Protein 5GVQ (pdb70)

Sequence (105 aa):
GSSGSSGPISERNQDATVYVGGLDEKVSEPLLWELFLQAGPVVNTHMPKDRVTGQHQGYGFVEFLSEEDADYAIKIMDMIKLYGKPIRVNKASAHNKNLSGPSSGGSSGSSGPISERNQDATVYVGGLDEKVSEPLLWELFLQAGPVVNTHMPKDRVTGQHQGYGFVEFLSEEDADYAIKIMDMIKLYGKPIRVNKASAHNKNLSGPSSGGSSGSSGPISERNQDATVYVGGLDEKVSEPLLWELFLQAGPVVNTHMPKDRVTGQHQGYGFVEFLSEEDADYAIKIMDMIKLYGKPIRVNKASAHNKNLSGPSSGGSSGSSGPISERNQDATVYVGGLDEKVSEPLLWELFLQAGPVVNTHMPKDRVTGQHQGYGFVEFLSEEDADYAIKIMDMIKLYGKPIRVNKASAHNKNLSGPSSGGSSGSSGPISERNQDATVYVGGLDEKVSEPLLWELFLQAGPVVNTHMPKDRVTGQHQGYGFVEFLSEEDADYAIKIMDMIKLYGKPIRVNKASAHNKNLSGPSSGGSSGSSGPISERNQDATVYVGGLDEKVSEPLLWELFLQAGPVVNTHMPKDRVTGQHQGYGFVEFLSEEDADYAIKIMDMIKLYGKPIRVNKASAHNKNLSGPSSGGSSGSSGPISERNQDATVYVGGLDEKVSEPLLWELFLQAGPVVNTHMPKDRVTGQHQGYGFVEFLSEEDADYAIKIMDMIKLYGKPIRVNKASAHNKNLSGPSSGGSSGSSGPISERNQDATVYVGGLDEKVSEPLLWELFLQAGPVVNTHMPKDRVTGQHQGYGFVEFLSEEDADYAIKIMDMIKLYGKPIRVNKASAHNKNLSGPSSGGSSGSSGPISERNQDATVYVGGLDEKVSEPLLWELFLQAGPVVNTHMPKDRVTGQHQGYGFVEFLSEEDADYAIKIMDMIKLYGKPIRVNKASAHNKNLSGPSSGGSSGSSGPISERNQDATVYVGGLDEKVSEPLLWELFLQAGPVVNTHMPKDRVTGQHQGYGFVEFLSEEDADYAIKIMDMIKLYGKPIRVNKASAHNKNLSGPSSGGSSGSSGPISERNQDATVYVGGLDEKVSEPLLWELFLQAGPVVNTHMPKDRVTGQHQGYGFVEFLSEEDADYAIKIMDMIKLYGKPIRVNKASAHNKNLSGPSSGGSSGSSGPISERNQDATVYVGGLDEKVSEPLLWELFLQAGPVVNTHMPKDRVTGQHQGYGFVEFLSEEDADYAIKIMDMIKLYGKPIRVNKASAHNKNLSGPSSGGSSGSSGPISERNQDATVYVGGLDEKVSEPLLWELFLQAGPVVNTHMPKDRVTGQHQGYGFVEFLSEEDADYAIKIMDMIKLYGKPIRVNKASAHNKNLSGPSSGGSSGSSGPISERNQDATVYVGGLDEKVSEPLLWELFLQAGPVVNTHMPKDRVTGQHQGYGFVEFLSEEDADYAIKIMDMIKLYGKPIRVNKASAHNKNLSGPSSGGSSGSSGPISERNQDATVYVGGLDEKVSEPLLWELFLQAGPVVNTHMPKDRVTGQHQGYGFVEFLSEEDADYAIKIMDMIKLYGKPIRVNKASAHNKNLSGPSSGGSSGSSGPISERNQDATVYVGGLDEKVSEPLLWELFLQAGPVVNTHMPKDRVTGQHQGYGFVEFLSEEDADYAIKIMDMIKLYGKPIRVNKASAHNKNLSGPSSGGSSGSSGPISERNQDATVYVGGLDEKVSEPLLWELFLQAGPVVNTHMPKDRVTGQHQGYGFVEFLSEEDADYAIKIMDMIKLYGKPIRVNKASAHNKNLSGPSSGGSSGSSGPISERNQDATVYVGGLDEKVSEPLLWELFLQAGPVVNTHMPKDRVTGQHQGYGFVEFLSEEDADYAIKIMDMIKLYGKPIRVNKASAHNKNLSGPSSGGSSGSSGPISERNQDATVYVGGLDEKVSEPLLWELFLQAGPVVNTHMPKDRVTGQHQGYGFVEFLSEEDADYAIKIMDMIKLYGKPIRVNKASAHNKNLSGPSSGGSSGSSGPISERNQDATVYVGGLDEKVSEPLLWELFLQAGPVVNTHMPKDRVTGQHQGYGFVEFLSEEDADYAIKIMDMIKLYGKPIRVNKASAHNKNLSGPSSG

InterPro domains:
  IPR000504 RNA recognition motif domain [PF00076] (15-85)
  IPR000504 RNA recognition motif domain [PF00076] (102-172)
  IPR000504 RNA recognition motif domain [PS50102] (13-91)
  IPR000504 RNA recognition motif domain [PS50102] (100-179)
  IPR000504 RNA recognition motif domain [SM00360] (14-87)
  IPR000504 RNA recognition motif domain [SM00360] (101-175)
  IPR012677 Nucleotide-binding alpha-beta plait domain superfamily [G3DSA:3.30.70.330] (5-94)
  IPR012677 Nucleotide-binding alpha-beta plait domain superfamily [G3DSA:3.30.70.330] (95-188)
  IPR034158 SF3B4, RNA recognition motif 1 [cd12334] (15-88)
  IPR034159 SF3B4, RNA recognition motif 2 [cd12335] (99-181)
  IPR035979 RNA-binding domain superfamily [SSF54928] (12-183)
  IPR052084 Spliceosome-associated SF3B4 subunit [PTHR48030] (1-408)

Organism: Homo sapiens (NCBI:txid9606)

Solvent-accessible surface area: 7366 Å² total; per-residue (Å²): 113,104,75,72,100,96,62,141,140,104,139,126,74,117,53,10,18,0,66,0,7,36,11,10,161,123,7,49,44,88,47,0,96,128,50,0,91,128,14,11,57,15,61,52,18,104,4,28,105,53,237,132,90,45,120,34,96,26,71,0,49,0,7,4,91,46,87,143,33,0,76,105,0,30,169,58,11,42,152,79,133,24,103,57,94,80,4,91,0,22,32,17,64,44,167,110,150,139,148,102,63,125,131,92,140

Nearest PDB structures (foldseek):
  5gvq-assembly1_A  TM=8.540E-01  e=3.741E-20  Homo sapiens
  7vpx-assembly1_O  TM=9.202E-01  e=1.523E-08  Homo sapiens
  4pkd-assembly1_B  TM=9.202E-01  e=1.523E-08  Sus scrofa
  2rra-assembly1_A  TM=7.894E-01  e=1.459E-09  Homo sapiens
  7qtt-assembly1_V  TM=9.252E-01  e=4.159E-08  Homo sapiens

Radius of gyration: 14.81 Å; Cα contacts (8 Å, |Δi|>4): 178; chains: 1; bounding box: 34×36×44 Å

Secondary structure (DSSP, 8-state):
-GGGSS---S---TTTEEEEES--TT--HHHHHHHHTTTS-EEEEE--B-TTT--B-SEEEEEESSHHHHHHHHHHHTT-EETTEE-EEEETT-SS------S--

CATH classification: 3.30.70.330

Structure (mmCIF, N/CA/C/O backbone):
data_5GVQ
#
_entry.id   5GVQ
#
loop_
_atom_site.group_PDB
_atom_site.id
_atom_site.type_symbol
_atom_site.label_atom_id
_atom_site.label_alt_id
_atom_site.label_comp_id
_atom_site.label_asym_id
_atom_site.label_entity_id
_atom_site.label_seq_id
_atom_site.pdbx_PDB_ins_code
_atom_site.Cartn_x
_atom_site.Cartn_y
_atom_site.Cartn_z
_atom_site.occupancy
_atom_site.B_iso_or_equiv
_atom_site.auth_seq_id
_atom_site.auth_comp_id
_atom_site.auth_asym_id
_atom_site.auth_atom_id
_atom_site.pdbx_PDB_model_num
ATOM 1 N N . GLY A 1 1 ? 0.719 23.486 8.207 1.00 0.00 1 GLY A N 1
ATOM 2 C CA . GLY A 1 1 ? 0.312 22.072 8.046 1.00 0.00 1 GLY A CA 1
ATOM 3 C C . GLY A 1 1 ? 1.176 21.145 8.887 1.00 0.00 1 GLY A C 1
ATOM 4 O O . GLY A 1 1 ? 2.366 21.406 9.079 1.00 0.00 1 GLY A O 1
ATOM 10 N N . SER A 1 2 ? 0.600 20.042 9.377 1.00 0.00 2 SER A N 1
ATOM 11 C CA . SER A 1 2 ? 1.224 19.124 10.356 1.00 0.00 2 SER A CA 1
ATOM 12 C C . SER A 1 2 ? 2.535 18.4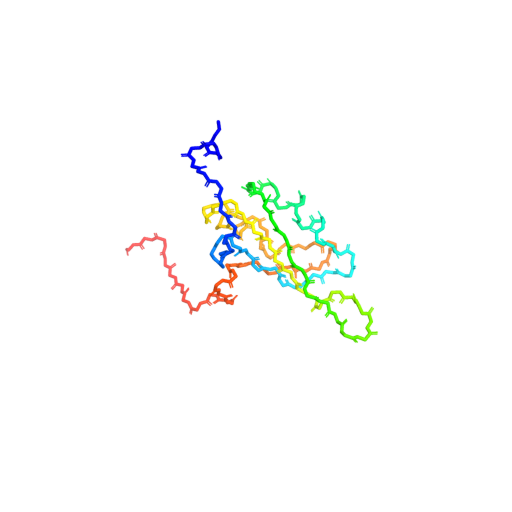74 9.888 1.00 0.00 2 SER A C 1
ATOM 13 O O . SER A 1 2 ? 3.373 18.109 10.715 1.00 0.00 2 SER A O 1
ATOM 21 N N . SER A 1 3 ? 2.763 18.377 8.574 1.00 0.00 3 SER A N 1
ATOM 22 C CA . SER A 1 3 ? 4.016 17.882 7.978 1.00 0.00 3 SER A CA 1
ATOM 23 C C . SER A 1 3 ? 5.248 18.724 8.356 1.00 0.00 3 SER A C 1
ATOM 24 O O . SER A 1 3 ? 6.370 18.215 8.338 1.00 0.00 3 SER A O 1
ATOM 32 N N . GLY A 1 4 ? 5.055 19.999 8.723 1.00 0.00 4 GLY A N 1
ATOM 33 C CA . GLY A 1 4 ? 6.109 20.913 9.183 1.00 0.00 4 GLY A CA 1
ATOM 34 C C . GLY A 1 4 ? 6.430 20.838 10.685 1.00 0.00 4 GLY A C 1
ATOM 35 O O . GLY A 1 4 ? 7.390 21.472 11.131 1.00 0.00 4 GLY A O 1
ATOM 39 N N . SER A 1 5 ? 5.659 20.082 11.478 1.00 0.00 5 SER A N 1
ATOM 40 C CA . SER A 1 5 ? 5.779 20.036 12.950 1.00 0.00 5 SER A CA 1
ATOM 41 C C . SER A 1 5 ? 6.941 19.173 13.474 1.00 0.00 5 SER A C 1
ATOM 42 O O . SER A 1 5 ? 7.236 19.205 14.671 1.00 0.00 5 SER A O 1
ATOM 50 N N . SER A 1 6 ? 7.613 18.410 12.604 1.00 0.00 6 SER A N 1
ATOM 51 C CA . SER A 1 6 ? 8.808 17.609 12.921 1.00 0.00 6 SER A CA 1
ATOM 52 C C . SER A 1 6 ? 9.753 17.503 11.712 1.00 0.00 6 SER A C 1
ATOM 53 O O . SER A 1 6 ? 9.325 17.652 10.563 1.00 0.00 6 SER A O 1
ATOM 61 N N . GLY A 1 7 ? 11.044 17.262 11.960 1.00 0.00 7 GLY A N 1
ATOM 62 C CA . GLY A 1 7 ? 12.075 17.145 10.919 1.00 0.00 7 GLY A CA 1
ATOM 63 C C . GLY A 1 7 ? 12.021 15.822 10.126 1.00 0.00 7 GLY A C 1
ATOM 64 O O . GLY A 1 7 ? 11.531 14.812 10.646 1.00 0.00 7 GLY A O 1
ATOM 68 N N . PRO A 1 8 ? 12.531 15.796 8.878 1.00 0.00 8 PRO A N 1
ATOM 69 C CA . PRO A 1 8 ? 12.601 14.588 8.050 1.00 0.00 8 PRO A CA 1
ATOM 70 C C . PRO A 1 8 ? 13.676 13.598 8.536 1.00 0.00 8 PRO A C 1
ATOM 71 O O . PRO A 1 8 ? 14.613 13.968 9.252 1.00 0.00 8 PRO A O 1
ATOM 82 N N . ILE A 1 9 ? 13.564 12.334 8.111 1.00 0.00 9 ILE A N 1
ATOM 83 C CA . ILE A 1 9 ? 14.542 11.264 8.381 1.00 0.00 9 ILE A CA 1
ATOM 84 C C . ILE A 1 9 ? 14.644 10.286 7.197 1.00 0.00 9 ILE A C 1
ATOM 85 O O . ILE A 1 9 ? 13.660 10.030 6.497 1.00 0.00 9 ILE A O 1
ATOM 101 N N . SER A 1 10 ? 15.832 9.718 6.977 1.00 0.00 10 SER A N 1
ATOM 102 C CA . SER A 1 10 ? 16.090 8.739 5.906 1.00 0.00 10 SER A CA 1
ATOM 103 C C . SER A 1 10 ? 15.470 7.360 6.179 1.00 0.00 10 SER A C 1
ATOM 104 O O . SER A 1 10 ? 15.188 6.614 5.241 1.00 0.00 10 SER A O 1
ATOM 112 N N . GLU A 1 11 ? 15.211 7.021 7.445 1.00 0.00 11 GLU A N 1
ATOM 113 C CA . GLU A 1 11 ? 14.769 5.691 7.889 1.00 0.00 11 GLU A CA 1
ATOM 114 C C . GLU A 1 11 ? 13.387 5.285 7.329 1.00 0.00 11 GLU A C 1
ATOM 115 O O . GLU A 1 11 ? 12.429 6.062 7.377 1.00 0.00 11 GLU A O 1
ATOM 127 N N . ARG A 1 12 ? 13.287 4.050 6.814 1.00 0.00 12 ARG A N 1
ATOM 128 C CA . ARG A 1 12 ? 12.046 3.429 6.308 1.00 0.00 12 ARG A CA 1
ATOM 129 C C . ARG A 1 12 ? 11.296 2.696 7.430 1.00 0.00 12 ARG A C 1
ATOM 130 O O . ARG A 1 12 ? 11.935 2.192 8.358 1.00 0.00 12 ARG A O 1
ATOM 151 N N . ASN A 1 13 ? 9.965 2.597 7.355 1.00 0.00 13 ASN A N 1
ATOM 152 C CA . ASN A 1 13 ? 9.142 2.001 8.421 1.00 0.00 13 ASN A CA 1
ATOM 153 C C . ASN A 1 13 ? 7.982 1.123 7.896 1.00 0.00 13 ASN A C 1
ATOM 154 O O . ASN A 1 13 ? 7.190 1.555 7.060 1.00 0.00 13 ASN A O 1
ATOM 165 N N . GLN A 1 14 ? 7.840 -0.097 8.433 1.00 0.00 14 GLN A N 1
ATOM 166 C CA . GLN A 1 14 ? 6.849 -1.095 7.986 1.00 0.00 14 GLN A CA 1
ATOM 167 C C . GLN A 1 14 ? 5.420 -0.899 8.533 1.00 0.00 14 GLN A C 1
ATOM 168 O O . GLN A 1 14 ? 4.499 -1.544 8.040 1.00 0.00 14 GLN A O 1
ATOM 182 N N . ASP A 1 15 ? 5.198 -0.016 9.511 1.00 0.00 15 ASP A N 1
ATOM 183 C CA . ASP A 1 15 ? 3.848 0.355 9.968 1.00 0.00 15 ASP A CA 1
ATOM 184 C C . ASP A 1 15 ? 3.312 1.585 9.215 1.00 0.00 15 ASP A C 1
ATOM 185 O O . ASP A 1 15 ? 2.121 1.657 8.911 1.00 0.00 15 ASP A O 1
ATOM 194 N N . ALA A 1 16 ? 4.193 2.524 8.853 1.00 0.00 16 ALA A N 1
ATOM 195 C CA . ALA A 1 16 ? 3.892 3.636 7.949 1.00 0.00 16 ALA A CA 1
ATOM 196 C C . ALA A 1 16 ? 3.868 3.211 6.462 1.00 0.00 16 ALA A C 1
ATOM 197 O O . ALA A 1 16 ? 3.362 3.950 5.617 1.00 0.00 16 ALA A O 1
ATOM 204 N N . THR A 1 17 ? 4.380 2.021 6.132 1.00 0.00 17 THR A N 1
ATOM 205 C CA . THR A 1 17 ? 4.225 1.387 4.813 1.00 0.00 17 THR A CA 1
ATOM 206 C C . THR A 1 17 ? 3.032 0.432 4.829 1.00 0.00 17 THR A C 1
ATOM 207 O O . THR A 1 17 ? 2.861 -0.352 5.763 1.00 0.00 17 THR A O 1
ATOM 218 N N . VAL A 1 18 ? 2.211 0.469 3.781 1.00 0.00 18 VAL A N 1
ATOM 219 C CA . VAL A 1 18 ? 1.138 -0.502 3.522 1.00 0.00 18 VAL A CA 1
ATOM 220 C C . VAL A 1 18 ? 1.572 -1.478 2.430 1.00 0.00 18 VAL A C 1
ATOM 221 O O . VAL A 1 18 ? 2.303 -1.103 1.514 1.00 0.00 18 VAL A O 1
ATOM 234 N N . TYR A 1 19 ? 1.103 -2.716 2.517 1.00 0.00 19 TYR A N 1
ATOM 235 C CA . TYR A 1 19 ? 1.207 -3.754 1.493 1.00 0.00 19 TYR A CA 1
ATOM 236 C C . TYR A 1 19 ? -0.073 -3.761 0.647 1.00 0.00 19 TYR A C 1
ATOM 237 O O . TYR A 1 19 ? -1.168 -3.591 1.186 1.00 0.00 19 TYR A O 1
ATOM 255 N N . VAL A 1 20 ? 0.065 -3.988 -0.661 1.00 0.00 20 VAL A N 1
ATOM 256 C CA . VAL A 1 20 ? -1.032 -4.111 -1.630 1.00 0.00 20 VAL A CA 1
ATOM 257 C C . VAL A 1 20 ? -0.802 -5.354 -2.494 1.00 0.00 20 VAL A C 1
ATOM 258 O O . VAL A 1 20 ? 0.074 -5.355 -3.358 1.00 0.00 20 VAL A O 1
ATOM 271 N N . GLY A 1 21 ? -1.581 -6.412 -2.281 1.00 0.00 21 GLY A N 1
ATOM 272 C CA . GLY A 1 21 ? -1.522 -7.656 -3.057 1.00 0.00 21 GLY A CA 1
ATOM 273 C C . GLY A 1 21 ? -2.664 -7.778 -4.066 1.00 0.00 21 GLY A C 1
ATOM 274 O O . GLY A 1 21 ? -3.784 -7.354 -3.786 1.00 0.00 21 GLY A O 1
ATOM 278 N N . GLY A 1 22 ? -2.396 -8.385 -5.224 1.00 0.00 22 GLY A N 1
ATOM 279 C CA . GLY A 1 22 ? -3.398 -8.678 -6.264 1.00 0.00 22 GLY A CA 1
ATOM 280 C C . GLY A 1 22 ? -3.463 -7.626 -7.378 1.00 0.00 22 GLY A C 1
ATOM 281 O O . GLY A 1 22 ? -4.535 -7.353 -7.920 1.00 0.00 22 GLY A O 1
ATOM 285 N N . LEU A 1 23 ? -2.324 -7.006 -7.694 1.00 0.00 23 LEU A N 1
ATOM 286 C CA . LEU A 1 23 ? -2.193 -5.918 -8.660 1.00 0.00 23 LEU A CA 1
ATOM 287 C C . LEU A 1 23 ? -2.308 -6.433 -10.097 1.00 0.00 23 LEU A C 1
ATOM 288 O O . LEU A 1 23 ? -1.829 -7.522 -10.425 1.00 0.00 23 LEU A O 1
ATOM 304 N N . ASP A 1 24 ? -2.896 -5.619 -10.971 1.00 0.00 24 ASP A N 1
ATOM 305 C CA . ASP A 1 24 ? -2.988 -5.913 -12.401 1.00 0.00 24 ASP A CA 1
ATOM 306 C C . ASP A 1 24 ? -1.728 -5.476 -13.175 1.00 0.00 24 ASP A C 1
ATOM 307 O O . ASP A 1 24 ? -1.001 -4.581 -12.746 1.00 0.00 24 ASP A O 1
ATOM 316 N N . GLU A 1 25 ? -1.474 -6.057 -14.351 1.00 0.00 25 GLU A N 1
ATOM 317 C CA . GLU A 1 25 ? -0.330 -5.707 -15.211 1.00 0.00 25 GLU A CA 1
ATOM 318 C C . GLU A 1 25 ? -0.287 -4.225 -15.647 1.00 0.00 25 GLU A C 1
ATOM 319 O O . GLU A 1 25 ? 0.789 -3.718 -15.979 1.00 0.00 25 GLU A O 1
ATOM 331 N N . LYS A 1 26 ? -1.422 -3.507 -15.604 1.00 0.00 26 LYS A N 1
ATOM 332 C CA . LYS A 1 26 ? -1.506 -2.058 -15.871 1.00 0.00 26 LYS A CA 1
ATOM 333 C C . LYS A 1 26 ? -1.079 -1.168 -14.688 1.00 0.00 26 LYS A C 1
ATOM 334 O O . LYS A 1 26 ? -0.887 0.035 -14.876 1.00 0.00 26 LYS A O 1
ATOM 353 N N . VAL A 1 27 ? -0.907 -1.725 -13.485 1.00 0.00 27 VAL A N 1
ATOM 354 C CA . VAL A 1 27 ? -0.462 -0.996 -12.279 1.00 0.00 27 VAL A CA 1
ATOM 355 C C . VAL A 1 27 ? 1.039 -0.672 -12.338 1.00 0.00 27 VAL A C 1
ATOM 356 O O . VAL A 1 27 ? 1.843 -1.490 -12.791 1.00 0.00 27 VAL A O 1
ATOM 369 N N . SER A 1 28 ? 1.421 0.507 -11.837 1.00 0.00 28 SER A N 1
ATOM 370 C CA . SER A 1 28 ? 2.814 0.958 -11.684 1.00 0.00 28 SER A CA 1
ATOM 371 C C . SER A 1 28 ? 3.044 1.665 -10.340 1.00 0.00 28 SER A C 1
ATOM 372 O O . SER A 1 28 ? 2.095 2.108 -9.691 1.00 0.00 28 SER A O 1
ATOM 380 N N . GLU A 1 29 ? 4.302 1.817 -9.912 1.00 0.00 29 GLU A N 1
ATOM 381 C CA . GLU A 1 29 ? 4.634 2.544 -8.674 1.00 0.00 29 GLU A CA 1
ATOM 382 C C . GLU A 1 29 ? 4.129 4.007 -8.679 1.00 0.00 29 GLU A C 1
ATOM 383 O O . GLU A 1 29 ? 3.492 4.407 -7.699 1.00 0.00 29 GLU A O 1
ATOM 395 N N . PRO A 1 30 ? 4.287 4.795 -9.769 1.00 0.00 30 PRO A N 1
ATOM 396 C CA . PRO A 1 30 ? 3.667 6.117 -9.882 1.00 0.00 30 PRO A CA 1
ATOM 397 C C . PRO A 1 30 ? 2.136 6.107 -9.776 1.00 0.00 30 PRO A C 1
ATOM 398 O O . PRO A 1 30 ? 1.572 7.062 -9.235 1.00 0.00 30 PRO A O 1
ATOM 409 N N . LEU A 1 31 ? 1.453 5.041 -10.228 1.00 0.00 31 LEU A N 1
ATOM 410 C CA . LEU A 1 31 ? 0.006 4.914 -10.039 1.00 0.00 31 LEU A CA 1
ATOM 411 C C . LEU A 1 31 ? -0.307 4.773 -8.554 1.00 0.00 31 LEU A C 1
ATOM 412 O O . LEU A 1 31 ? -1.096 5.555 -8.032 1.00 0.00 31 LEU A O 1
ATOM 428 N N . LEU A 1 32 ? 0.324 3.810 -7.872 1.00 0.00 32 LEU A N 1
ATOM 429 C CA . LEU A 1 32 ? 0.083 3.570 -6.447 1.00 0.00 32 LEU A CA 1
ATOM 430 C C . LEU A 1 32 ? 0.312 4.834 -5.621 1.00 0.00 32 LEU A C 1
ATOM 431 O O . LEU A 1 32 ? -0.507 5.154 -4.769 1.00 0.00 32 LEU A O 1
ATOM 447 N N . TRP A 1 33 ? 1.372 5.588 -5.913 1.00 0.00 33 TRP A N 1
ATOM 448 C CA . TRP A 1 33 ? 1.673 6.843 -5.231 1.00 0.00 33 TRP A CA 1
ATOM 449 C C . TRP A 1 33 ? 0.511 7.834 -5.357 1.00 0.00 33 TRP A C 1
ATOM 450 O O . TRP A 1 33 ? -0.115 8.192 -4.360 1.00 0.00 33 TRP A O 1
ATOM 471 N N . GLU A 1 34 ? 0.187 8.241 -6.584 1.00 0.00 34 GLU A N 1
ATOM 472 C CA . GLU A 1 34 ? -0.855 9.243 -6.856 1.00 0.00 34 GLU A CA 1
ATOM 473 C C . GLU A 1 34 ? -2.273 8.789 -6.466 1.00 0.00 34 GLU A C 1
ATOM 474 O O . GLU A 1 34 ? -3.098 9.615 -6.072 1.00 0.00 34 GLU A O 1
ATOM 486 N N . LEU A 1 35 ? -2.555 7.486 -6.525 1.00 0.00 35 LEU A N 1
ATOM 487 C CA . LEU A 1 35 ? -3.833 6.901 -6.106 1.00 0.00 35 LEU A CA 1
ATOM 488 C C . LEU A 1 35 ? -4.003 6.933 -4.575 1.00 0.00 35 LEU A C 1
ATOM 489 O O . LEU A 1 35 ? -5.105 7.178 -4.086 1.00 0.00 35 LEU A O 1
ATOM 505 N N . PHE A 1 36 ? -2.928 6.715 -3.811 1.00 0.00 36 PHE A N 1
ATOM 506 C CA . PHE A 1 36 ? -2.944 6.626 -2.345 1.00 0.00 36 PHE A CA 1
ATOM 507 C C . PHE A 1 36 ? -2.786 7.989 -1.647 1.00 0.00 36 PHE A C 1
ATOM 508 O O . PHE A 1 36 ? -3.081 8.095 -0.456 1.00 0.00 36 PHE A O 1
ATOM 525 N N . LEU A 1 37 ? -2.440 9.054 -2.384 1.00 0.00 37 LEU A N 1
ATOM 526 C CA . LEU A 1 37 ? -2.474 10.448 -1.901 1.00 0.00 37 LEU A CA 1
ATOM 527 C C . LEU A 1 37 ? -3.841 10.875 -1.321 1.00 0.00 37 LEU A C 1
ATOM 528 O O . LEU A 1 37 ? -3.918 11.807 -0.518 1.00 0.00 37 LEU A O 1
ATOM 544 N N . GLN A 1 38 ? -4.915 10.180 -1.703 1.00 0.00 38 GLN A N 1
ATOM 545 C CA . GLN A 1 38 ? -6.277 10.365 -1.177 1.00 0.00 38 GLN A CA 1
ATOM 546 C C . GLN A 1 38 ? -6.384 10.026 0.318 1.00 0.00 38 GLN A C 1
ATOM 547 O O . GLN A 1 38 ? -7.189 10.625 1.035 1.00 0.00 38 GLN A O 1
ATOM 561 N N . ALA A 1 39 ? -5.571 9.076 0.792 1.00 0.00 39 ALA A N 1
ATOM 562 C CA . ALA A 1 39 ? -5.508 8.698 2.202 1.00 0.00 39 ALA A CA 1
ATOM 563 C C . ALA A 1 39 ? -4.694 9.701 3.042 1.00 0.00 39 ALA A C 1
ATOM 564 O O . ALA A 1 39 ? -5.128 10.118 4.117 1.00 0.00 39 ALA A O 1
ATOM 571 N N . GLY A 1 40 ? -3.521 10.092 2.539 1.00 0.00 40 GLY A N 1
ATOM 572 C CA . GLY A 1 40 ? -2.598 11.021 3.194 1.00 0.00 40 GLY A CA 1
ATOM 573 C C . GLY A 1 40 ? -1.313 11.259 2.386 1.00 0.00 40 GLY A C 1
ATOM 574 O O . GLY A 1 40 ? -1.206 10.792 1.250 1.00 0.00 40 GLY A O 1
ATOM 578 N N . PRO A 1 41 ? -0.321 11.972 2.946 1.00 0.00 41 PRO A N 1
ATOM 579 C CA . PRO A 1 41 ? 0.937 12.285 2.267 1.00 0.00 41 PRO A CA 1
ATOM 580 C C . PRO A 1 41 ? 1.790 11.027 2.041 1.00 0.00 41 PRO A C 1
ATOM 581 O O . PRO A 1 41 ? 2.335 10.444 2.983 1.00 0.00 41 PRO A O 1
ATOM 592 N N . VAL A 1 42 ? 1.921 10.624 0.773 1.00 0.00 42 VAL A N 1
ATOM 593 C CA . VAL A 1 42 ? 2.778 9.515 0.325 1.00 0.00 42 VAL A CA 1
ATOM 594 C C . VAL A 1 42 ? 4.206 10.018 0.089 1.00 0.00 42 VAL A C 1
ATOM 595 O O . VAL A 1 42 ? 4.421 11.057 -0.540 1.00 0.00 42 VAL A O 1
ATOM 608 N N . VAL A 1 43 ? 5.177 9.262 0.596 1.00 0.00 43 VAL A N 1
ATOM 609 C CA . VAL A 1 43 ? 6.613 9.596 0.645 1.00 0.00 43 VAL A CA 1
ATOM 610 C C . VAL A 1 43 ? 7.437 8.741 -0.326 1.00 0.00 43 VAL A C 1
ATOM 611 O O . VAL A 1 43 ? 8.449 9.203 -0.854 1.00 0.00 43 VAL A O 1
ATOM 624 N N . ASN A 1 44 ? 7.029 7.483 -0.524 1.00 0.00 44 ASN A N 1
ATOM 625 C CA . ASN A 1 44 ? 7.763 6.446 -1.256 1.00 0.00 44 ASN A CA 1
ATOM 626 C C . ASN A 1 44 ? 6.813 5.303 -1.702 1.00 0.00 44 ASN A C 1
ATOM 627 O O . ASN A 1 44 ? 5.757 5.093 -1.103 1.00 0.00 44 ASN A O 1
ATOM 638 N N . THR A 1 45 ? 7.196 4.542 -2.731 1.00 0.00 45 THR A N 1
ATOM 639 C CA . THR A 1 45 ? 6.503 3.334 -3.234 1.00 0.00 45 THR A CA 1
ATOM 640 C C . THR A 1 45 ? 7.500 2.242 -3.626 1.00 0.00 45 THR A C 1
ATOM 641 O O . THR A 1 45 ? 8.623 2.545 -4.037 1.00 0.00 45 THR A O 1
ATOM 652 N N . HIS A 1 46 ? 7.091 0.969 -3.556 1.00 0.00 46 HIS A N 1
ATOM 653 C CA . HIS A 1 46 ? 7.903 -0.168 -4.006 1.00 0.00 46 HIS A CA 1
ATOM 654 C C . HIS A 1 46 ? 7.039 -1.244 -4.672 1.00 0.00 46 HIS A C 1
ATOM 655 O O . HIS A 1 46 ? 6.005 -1.615 -4.127 1.00 0.00 46 HIS A O 1
ATOM 669 N N . MET A 1 47 ? 7.444 -1.773 -5.825 1.00 0.00 47 MET A N 1
ATOM 670 C CA . MET A 1 47 ? 6.834 -2.956 -6.452 1.00 0.00 47 MET A CA 1
ATOM 671 C C . MET A 1 47 ? 7.941 -3.917 -6.909 1.00 0.00 47 MET A C 1
ATOM 672 O O . MET A 1 47 ? 8.610 -3.622 -7.904 1.00 0.00 47 MET A O 1
ATOM 686 N N . PRO A 1 48 ? 8.161 -5.053 -6.220 1.00 0.00 48 PRO A N 1
ATOM 687 C CA . PRO A 1 48 ? 9.176 -6.038 -6.598 1.00 0.00 48 PRO A CA 1
ATOM 688 C C . PRO A 1 48 ? 8.997 -6.578 -8.027 1.00 0.00 48 PRO A C 1
ATOM 689 O O . PRO A 1 48 ? 7.869 -6.794 -8.482 1.00 0.00 48 PRO A O 1
ATOM 700 N N . LYS A 1 49 ? 10.115 -6.777 -8.742 1.00 0.00 49 LYS A N 1
ATOM 701 C CA . LYS A 1 49 ? 10.157 -7.150 -10.169 1.00 0.00 49 LYS A CA 1
ATOM 702 C C . LYS A 1 49 ? 10.677 -8.574 -10.396 1.00 0.00 49 LYS A C 1
ATOM 703 O O . LYS A 1 49 ? 11.585 -9.044 -9.709 1.00 0.00 49 LYS A O 1
ATOM 722 N N . ASP A 1 50 ? 10.124 -9.241 -11.405 1.00 0.00 50 ASP A N 1
ATOM 723 C CA . ASP A 1 50 ? 10.525 -10.566 -11.882 1.00 0.00 50 ASP A CA 1
ATOM 724 C C . ASP A 1 50 ? 11.924 -10.564 -12.536 1.00 0.00 50 ASP A C 1
ATOM 725 O O . ASP A 1 50 ? 12.294 -9.620 -13.238 1.00 0.00 50 ASP A O 1
ATOM 734 N N . ARG A 1 51 ? 12.696 -11.643 -12.346 1.00 0.00 51 ARG A N 1
ATOM 735 C CA . ARG A 1 51 ? 14.101 -11.759 -12.791 1.00 0.00 51 ARG A CA 1
ATOM 736 C C . ARG A 1 51 ? 14.312 -12.260 -14.234 1.00 0.00 51 ARG A C 1
ATOM 737 O O . ARG A 1 51 ? 15.453 -12.520 -14.620 1.00 0.00 51 ARG A O 1
ATOM 758 N N . VAL A 1 52 ? 13.245 -12.407 -15.029 1.00 0.00 52 VAL A N 1
ATOM 759 C CA . VAL A 1 52 ? 13.276 -12.981 -16.394 1.00 0.00 52 VAL A CA 1
ATOM 760 C C . VAL A 1 52 ? 12.526 -12.091 -17.392 1.00 0.00 52 VAL A C 1
ATOM 761 O O . VAL A 1 52 ? 12.971 -11.920 -18.528 1.00 0.00 52 VAL A O 1
ATOM 774 N N . THR A 1 53 ? 11.415 -11.487 -16.961 1.00 0.00 53 THR A N 1
ATOM 775 C CA . THR A 1 53 ? 10.513 -10.659 -17.778 1.00 0.00 53 THR A CA 1
ATOM 776 C C . THR A 1 53 ? 10.487 -9.199 -17.326 1.00 0.00 53 THR A C 1
ATOM 777 O O . THR A 1 53 ? 9.990 -8.330 -18.046 1.00 0.00 53 THR A O 1
ATOM 788 N N . GLY A 1 54 ? 11.006 -8.918 -16.125 1.00 0.00 54 GLY A N 1
ATOM 789 C CA . GLY A 1 54 ? 11.127 -7.578 -15.554 1.00 0.00 54 GLY A CA 1
ATOM 790 C C . GLY A 1 54 ? 9.804 -6.914 -15.137 1.00 0.00 54 GLY A C 1
ATOM 791 O O . GLY A 1 54 ? 9.807 -5.756 -14.715 1.00 0.00 54 GLY A O 1
ATOM 795 N N . GLN A 1 55 ? 8.677 -7.625 -15.245 1.00 0.00 55 GLN A N 1
ATOM 796 C CA . GLN A 1 55 ? 7.349 -7.153 -14.834 1.00 0.00 55 GLN A CA 1
ATOM 797 C C . GLN A 1 55 ? 7.189 -7.231 -13.306 1.00 0.00 55 GLN A C 1
ATOM 798 O O . GLN A 1 55 ? 7.951 -7.932 -12.638 1.00 0.00 55 GLN A O 1
ATOM 812 N N . HIS A 1 56 ? 6.208 -6.536 -12.722 1.00 0.00 56 HIS A N 1
ATOM 813 C CA . HIS A 1 56 ? 5.957 -6.632 -11.275 1.00 0.00 56 HIS A CA 1
ATOM 814 C C . HIS A 1 56 ? 5.403 -8.010 -10.867 1.00 0.00 56 HIS A C 1
ATOM 815 O O . HIS A 1 56 ? 4.765 -8.706 -11.662 1.00 0.00 56 HIS A O 1
ATOM 829 N N . GLN A 1 57 ? 5.655 -8.413 -9.619 1.00 0.00 57 GLN A N 1
ATOM 830 C CA . GLN A 1 57 ? 5.348 -9.757 -9.099 1.00 0.00 57 GLN A CA 1
ATOM 831 C C . GLN A 1 57 ? 3.900 -9.924 -8.576 1.00 0.00 57 GLN A C 1
ATOM 832 O O . GLN A 1 57 ? 3.610 -10.861 -7.830 1.00 0.00 57 GLN A O 1
ATOM 846 N N . GLY A 1 58 ? 2.976 -9.032 -8.953 1.00 0.00 58 GLY A N 1
ATOM 847 C CA . GLY A 1 58 ? 1.560 -9.063 -8.554 1.00 0.00 58 GLY A CA 1
ATOM 848 C C . GLY A 1 58 ? 1.246 -8.368 -7.222 1.00 0.00 58 GLY A C 1
ATOM 849 O O . GLY A 1 58 ? 0.092 -8.374 -6.788 1.00 0.00 58 GLY A O 1
ATOM 853 N N . TYR A 1 59 ? 2.239 -7.757 -6.571 1.00 0.00 59 TYR A N 1
ATOM 854 C CA . TYR A 1 59 ? 2.081 -7.005 -5.323 1.00 0.00 59 TYR A CA 1
ATOM 855 C C . TYR A 1 59 ? 3.015 -5.786 -5.250 1.00 0.00 59 TYR A C 1
ATOM 856 O O . TYR A 1 59 ? 4.020 -5.697 -5.962 1.00 0.00 59 TYR A O 1
ATOM 874 N N . GLY A 1 60 ? 2.661 -4.835 -4.386 1.00 0.00 60 GLY A N 1
ATOM 875 C CA . GLY A 1 60 ? 3.347 -3.563 -4.187 1.00 0.00 60 GLY A CA 1
ATOM 876 C C . GLY A 1 60 ? 3.205 -3.016 -2.766 1.00 0.00 60 GLY A C 1
ATOM 877 O O . GLY A 1 60 ? 2.584 -3.630 -1.897 1.00 0.00 60 GLY A O 1
ATOM 881 N N . PHE A 1 61 ? 3.782 -1.838 -2.548 1.00 0.00 61 PHE A N 1
ATOM 882 C CA . PHE A 1 61 ? 3.850 -1.140 -1.270 1.00 0.00 61 PHE A CA 1
ATOM 883 C C . PHE A 1 61 ? 3.752 0.380 -1.451 1.00 0.00 61 PHE A C 1
ATOM 884 O O . PHE A 1 61 ? 4.262 0.929 -2.434 1.00 0.00 61 PHE A O 1
ATOM 901 N N . VAL A 1 62 ? 3.165 1.064 -0.466 1.00 0.00 62 VAL A N 1
ATOM 902 C CA . VAL A 1 62 ? 3.062 2.535 -0.406 1.00 0.00 62 VAL A CA 1
ATOM 903 C C . VAL A 1 62 ? 3.424 3.021 0.995 1.00 0.00 62 VAL A C 1
ATOM 904 O O . VAL A 1 62 ? 2.868 2.536 1.975 1.00 0.00 62 VAL A O 1
ATOM 917 N N . GLU A 1 63 ? 4.345 3.974 1.108 1.00 0.00 63 GLU A N 1
ATOM 918 C CA . GLU A 1 63 ? 4.829 4.507 2.386 1.00 0.00 63 GLU A CA 1
ATOM 919 C C . GLU A 1 63 ? 4.326 5.929 2.634 1.00 0.00 63 GLU A C 1
ATOM 920 O O . GLU A 1 63 ? 4.510 6.824 1.807 1.00 0.00 63 GLU A O 1
ATOM 932 N N . PHE A 1 64 ? 3.717 6.135 3.797 1.00 0.00 64 PHE A N 1
ATOM 933 C CA . PHE A 1 64 ? 3.160 7.404 4.249 1.00 0.00 64 PHE A CA 1
ATOM 934 C C . PHE A 1 64 ? 4.084 8.134 5.226 1.00 0.00 64 PHE A C 1
ATOM 935 O O . PHE A 1 64 ? 4.983 7.542 5.827 1.00 0.00 64 PHE A O 1
ATOM 952 N N . LEU A 1 65 ? 3.836 9.434 5.409 1.00 0.00 65 LEU A N 1
ATOM 953 C CA . LEU A 1 65 ? 4.588 10.265 6.352 1.00 0.00 65 LEU A CA 1
ATOM 954 C C . LEU A 1 65 ? 4.433 9.787 7.809 1.00 0.00 65 LEU A C 1
ATOM 955 O O . LEU A 1 65 ? 5.379 9.893 8.593 1.00 0.00 65 LEU A O 1
ATOM 971 N N . SER A 1 66 ? 3.265 9.235 8.158 1.00 0.00 66 SER A N 1
ATOM 972 C CA . SER A 1 66 ? 2.951 8.758 9.512 1.00 0.00 66 SER A CA 1
ATOM 973 C C . SER A 1 66 ? 2.060 7.510 9.483 1.00 0.00 66 SER A C 1
ATOM 974 O O . SER A 1 66 ? 1.334 7.265 8.518 1.00 0.00 66 SER A O 1
ATOM 982 N N . GLU A 1 67 ? 2.082 6.721 10.559 1.00 0.00 67 GLU A N 1
ATOM 983 C CA . GLU A 1 67 ? 1.300 5.478 10.666 1.00 0.00 67 GLU A CA 1
ATOM 984 C C . GLU A 1 67 ? -0.215 5.719 10.579 1.00 0.00 67 GLU A C 1
ATOM 985 O O . GLU A 1 67 ? -0.918 4.936 9.949 1.00 0.00 67 GLU A O 1
ATOM 997 N N . GLU A 1 68 ? -0.729 6.816 11.141 1.00 0.00 68 GLU A N 1
ATOM 998 C CA . GLU A 1 68 ? -2.165 7.139 11.094 1.00 0.00 68 GLU A CA 1
ATOM 999 C C . GLU A 1 68 ? -2.689 7.417 9.670 1.00 0.00 68 GLU A C 1
ATOM 1000 O O . GLU A 1 68 ? -3.873 7.218 9.395 1.00 0.00 68 GLU A O 1
ATOM 1012 N N . ASP A 1 69 ? -1.808 7.813 8.746 1.00 0.00 69 ASP A N 1
ATOM 1013 C CA . ASP A 1 69 ? -2.121 7.970 7.322 1.00 0.00 69 ASP A CA 1
ATOM 1014 C C . ASP A 1 69 ? -2.099 6.618 6.582 1.00 0.00 69 ASP A C 1
ATOM 1015 O O . ASP A 1 69 ? -2.928 6.382 5.700 1.00 0.00 69 ASP A O 1
ATOM 1024 N N . ALA A 1 70 ? -1.221 5.693 6.992 1.00 0.00 70 ALA A N 1
ATOM 1025 C CA . ALA A 1 70 ? -1.167 4.330 6.463 1.00 0.00 70 ALA A CA 1
ATOM 1026 C C . ALA A 1 70 ? -2.369 3.489 6.930 1.00 0.00 70 ALA A C 1
ATOM 1027 O O . ALA A 1 70 ? -3.024 2.827 6.125 1.00 0.00 70 ALA A O 1
ATOM 1034 N N . ASP A 1 71 ? -2.715 3.569 8.217 1.00 0.00 71 ASP A N 1
ATOM 1035 C CA . ASP A 1 71 ? -3.840 2.851 8.829 1.00 0.00 71 ASP A CA 1
ATOM 1036 C C . ASP A 1 71 ? -5.195 3.246 8.204 1.00 0.00 71 ASP A C 1
ATOM 1037 O O . ASP A 1 71 ? -6.098 2.417 8.079 1.00 0.00 71 ASP A O 1
ATOM 1046 N N . TYR A 1 72 ? -5.308 4.492 7.727 1.00 0.00 72 TYR A N 1
ATOM 1047 C CA . TYR A 1 72 ? -6.463 4.987 6.975 1.00 0.00 72 TYR A CA 1
ATOM 1048 C C . TYR A 1 72 ? -6.464 4.534 5.508 1.00 0.00 72 TYR A C 1
ATOM 1049 O O . TYR A 1 72 ? -7.521 4.197 4.979 1.00 0.00 72 TYR A O 1
ATOM 1067 N N . ALA A 1 73 ? -5.303 4.446 4.850 1.00 0.00 73 ALA A N 1
ATOM 1068 C CA . ALA A 1 73 ? -5.214 3.956 3.471 1.00 0.00 73 ALA A CA 1
ATOM 1069 C C . ALA A 1 73 ? -5.690 2.496 3.367 1.00 0.00 73 ALA A C 1
ATOM 1070 O O . ALA A 1 73 ? -6.433 2.141 2.452 1.00 0.00 73 ALA A O 1
ATOM 1077 N N . ILE A 1 74 ? -5.358 1.682 4.373 1.00 0.00 74 ILE A N 1
ATOM 1078 C CA . ILE A 1 74 ? -5.829 0.297 4.528 1.00 0.00 74 ILE A CA 1
ATOM 1079 C C . ILE A 1 74 ? -7.361 0.239 4.662 1.00 0.00 74 ILE A C 1
ATOM 1080 O O . ILE A 1 74 ? -7.994 -0.658 4.106 1.00 0.00 74 ILE A O 1
ATOM 1096 N N . LYS A 1 75 ? -7.978 1.224 5.329 1.00 0.00 75 LYS A N 1
ATOM 1097 C CA . LYS A 1 75 ? -9.438 1.334 5.475 1.00 0.00 75 LYS A CA 1
ATOM 1098 C C . LYS A 1 75 ? -10.153 1.670 4.155 1.00 0.00 75 LYS A C 1
ATOM 1099 O O . LYS A 1 75 ? -11.234 1.131 3.912 1.00 0.00 75 LYS A O 1
ATOM 1118 N N . ILE A 1 76 ? -9.571 2.516 3.295 1.00 0.00 76 ILE A N 1
ATOM 1119 C CA . ILE A 1 76 ? -10.236 3.022 2.078 1.00 0.00 76 ILE A CA 1
ATOM 1120 C C . ILE A 1 76 ? -9.871 2.314 0.762 1.00 0.00 76 ILE A C 1
ATOM 1121 O O . ILE A 1 76 ? -10.575 2.520 -0.223 1.00 0.00 76 ILE A O 1
ATOM 1137 N N . MET A 1 77 ? -8.796 1.517 0.716 1.00 0.00 77 MET A N 1
ATOM 1138 C CA . MET A 1 77 ? -8.299 0.843 -0.508 1.00 0.00 77 MET A CA 1
ATOM 1139 C C . MET A 1 77 ? -8.432 -0.695 -0.510 1.00 0.00 77 MET A C 1
ATOM 1140 O O . MET A 1 77 ? -8.104 -1.342 -1.503 1.00 0.00 77 MET A O 1
ATOM 1154 N N . ASP A 1 78 ? -8.917 -1.303 0.573 1.00 0.00 78 ASP A N 1
ATOM 1155 C CA . ASP A 1 78 ? -9.017 -2.769 0.704 1.00 0.00 78 ASP A CA 1
ATOM 1156 C C . ASP A 1 78 ? -10.266 -3.374 0.023 1.00 0.00 78 ASP A C 1
ATOM 1157 O O . ASP A 1 78 ? -11.343 -2.773 0.022 1.00 0.00 78 ASP A O 1
ATOM 1166 N N . MET A 1 79 ? -10.122 -4.585 -0.535 1.00 0.00 79 MET A N 1
ATOM 1167 C CA . MET A 1 79 ? -11.149 -5.368 -1.255 1.00 0.00 79 MET A CA 1
ATOM 1168 C C . MET A 1 79 ? -11.731 -4.685 -2.518 1.00 0.00 79 MET A C 1
ATOM 1169 O O . MET A 1 79 ? -12.740 -5.112 -3.082 1.00 0.00 79 MET A O 1
ATOM 1183 N N . ILE A 1 80 ? -11.074 -3.621 -2.980 1.00 0.00 80 ILE A N 1
ATOM 1184 C CA . ILE A 1 80 ? -11.410 -2.786 -4.138 1.00 0.00 80 ILE A CA 1
ATOM 1185 C C . ILE A 1 80 ? -10.812 -3.348 -5.433 1.00 0.00 80 ILE A C 1
ATOM 1186 O O . ILE A 1 80 ? -9.784 -4.018 -5.406 1.00 0.00 80 ILE A O 1
ATOM 1202 N N . LYS A 1 81 ? -11.445 -3.086 -6.582 1.00 0.00 81 LYS A N 1
ATOM 1203 C CA . LYS A 1 81 ? -11.107 -3.698 -7.878 1.00 0.00 81 LYS A CA 1
ATOM 1204 C C . LYS A 1 81 ? -10.354 -2.737 -8.806 1.00 0.00 81 LYS A C 1
ATOM 1205 O O . LYS A 1 81 ? -10.900 -2.275 -9.809 1.00 0.00 81 LYS A O 1
ATOM 1224 N N . LEU A 1 82 ? -9.086 -2.455 -8.490 1.00 0.00 82 LEU A N 1
ATOM 1225 C CA . LEU A 1 82 ? -8.184 -1.668 -9.349 1.00 0.00 82 LEU A CA 1
ATOM 1226 C C . LEU A 1 82 ? -8.072 -2.335 -10.736 1.00 0.00 82 LEU A C 1
ATOM 1227 O O . LEU A 1 82 ? -7.786 -3.531 -10.814 1.00 0.00 82 LEU A O 1
ATOM 1243 N N . TYR A 1 83 ? -8.354 -1.603 -11.825 1.00 0.00 83 TYR A N 1
ATOM 1244 C CA . TYR A 1 83 ? -8.515 -2.183 -13.177 1.00 0.00 83 TYR A CA 1
ATOM 1245 C C . TYR A 1 83 ? -9.408 -3.459 -13.281 1.00 0.00 83 TYR A C 1
ATOM 1246 O O . TYR A 1 83 ? -9.200 -4.288 -14.171 1.00 0.00 83 TYR A O 1
ATOM 1264 N N . GLY A 1 84 ? -10.406 -3.650 -12.401 1.00 0.00 84 GLY A N 1
ATOM 1265 C CA . GLY A 1 84 ? -11.342 -4.790 -12.455 1.00 0.00 84 GLY A CA 1
ATOM 1266 C C . GLY A 1 84 ? -10.811 -6.120 -11.885 1.00 0.00 84 GLY A C 1
ATOM 1267 O O . GLY A 1 84 ? -11.252 -7.191 -12.307 1.00 0.00 84 GLY A O 1
ATOM 1271 N N . LYS A 1 85 ? -9.873 -6.065 -10.930 1.00 0.00 85 LYS A N 1
ATOM 1272 C CA . LYS A 1 85 ? -9.153 -7.173 -10.294 1.00 0.00 85 LYS A CA 1
ATOM 1273 C C . LYS A 1 85 ? -8.951 -6.808 -8.808 1.00 0.00 85 LYS A C 1
ATOM 1274 O O . LYS A 1 85 ? -8.392 -5.745 -8.528 1.00 0.00 85 LYS A O 1
ATOM 1293 N N . PRO A 1 86 ? -9.461 -7.603 -7.850 1.00 0.00 86 PRO A N 1
ATOM 1294 C CA . PRO A 1 86 ? -9.535 -7.210 -6.442 1.00 0.00 86 PRO A CA 1
ATOM 1295 C C . PRO A 1 86 ? -8.166 -7.171 -5.745 1.00 0.00 86 PRO A C 1
ATOM 1296 O O . PRO A 1 86 ? -7.428 -8.161 -5.754 1.00 0.00 86 PRO A O 1
ATOM 1307 N N . ILE A 1 87 ? -7.855 -6.041 -5.099 1.00 0.00 87 ILE A N 1
ATOM 1308 C CA . ILE A 1 87 ? -6.651 -5.839 -4.279 1.00 0.00 87 ILE A CA 1
ATOM 1309 C C . ILE A 1 87 ? -6.931 -6.034 -2.780 1.00 0.00 87 ILE A C 1
ATOM 1310 O O . ILE A 1 87 ? -7.985 -5.648 -2.269 1.00 0.00 87 ILE A O 1
ATOM 1326 N N . ARG A 1 88 ? -5.961 -6.613 -2.066 1.00 0.00 88 ARG A N 1
ATOM 1327 C CA . ARG A 1 88 ? -5.941 -6.786 -0.603 1.00 0.00 88 ARG A CA 1
ATOM 1328 C C . ARG A 1 88 ? -4.903 -5.836 -0.003 1.00 0.00 88 ARG A C 1
ATOM 1329 O O . ARG A 1 88 ? -3.755 -5.839 -0.449 1.00 0.00 88 ARG A O 1
ATOM 1350 N N . VAL A 1 89 ? -5.290 -5.032 0.988 1.00 0.00 89 VAL A N 1
ATOM 1351 C CA . VAL A 1 89 ? -4.448 -3.975 1.582 1.00 0.00 89 VAL A CA 1
ATOM 1352 C C . VAL A 1 89 ? -4.328 -4.154 3.099 1.00 0.00 89 VAL A C 1
ATOM 1353 O O . VAL A 1 89 ? -5.321 -4.430 3.770 1.00 0.00 89 VAL A O 1
ATOM 1366 N N . ASN A 1 90 ? -3.115 -4.015 3.646 1.00 0.00 90 ASN A N 1
ATOM 1367 C CA . ASN A 1 90 ? -2.807 -4.168 5.080 1.00 0.00 90 ASN A CA 1
ATOM 1368 C C . ASN A 1 90 ? -1.479 -3.457 5.445 1.00 0.00 90 ASN A C 1
ATOM 1369 O O . ASN A 1 90 ? -0.787 -2.958 4.560 1.00 0.00 90 ASN A O 1
ATOM 1380 N N . LYS A 1 91 ? -1.086 -3.412 6.726 1.00 0.00 91 LYS A N 1
ATOM 1381 C CA . LYS A 1 91 ? 0.228 -2.905 7.181 1.00 0.00 91 LYS A CA 1
ATOM 1382 C C . LYS A 1 91 ? 1.355 -3.779 6.609 1.00 0.00 91 LYS A C 1
ATOM 1383 O O . LYS A 1 91 ? 1.231 -5.004 6.609 1.00 0.00 91 LYS A O 1
ATOM 1402 N N . ALA A 1 92 ? 2.475 -3.192 6.181 1.00 0.00 92 ALA A N 1
ATOM 1403 C CA . ALA A 1 92 ? 3.635 -3.944 5.673 1.00 0.00 92 ALA A CA 1
ATOM 1404 C C . ALA A 1 92 ? 4.424 -4.691 6.778 1.00 0.00 92 ALA A C 1
ATOM 1405 O O . ALA A 1 92 ? 5.363 -5.436 6.486 1.00 0.00 92 ALA A O 1
ATOM 1412 N N . SER A 1 93 ? 4.039 -4.510 8.044 1.00 0.00 93 SER A N 1
ATOM 1413 C CA . SER A 1 93 ? 4.486 -5.267 9.222 1.00 0.00 93 SER A CA 1
ATOM 1414 C C . SER A 1 93 ? 3.663 -6.547 9.475 1.00 0.00 93 SER A C 1
ATOM 1415 O O . SER A 1 93 ? 4.005 -7.330 10.365 1.00 0.00 93 SER A O 1
ATOM 1423 N N . ALA A 1 94 ? 2.593 -6.774 8.703 1.00 0.00 94 ALA A N 1
ATOM 1424 C CA . ALA A 1 94 ? 1.632 -7.871 8.852 1.00 0.00 94 ALA A CA 1
ATOM 1425 C C . ALA A 1 94 ? 1.299 -8.551 7.502 1.00 0.00 94 ALA A C 1
ATOM 1426 O O . ALA A 1 94 ? 1.781 -8.141 6.442 1.00 0.00 94 ALA A O 1
ATOM 1433 N N . HIS A 1 95 ? 0.460 -9.596 7.543 1.00 0.00 95 HIS A N 1
ATOM 1434 C CA . HIS A 1 95 ? -0.026 -10.330 6.361 1.00 0.00 95 HIS A CA 1
ATOM 1435 C C . HIS A 1 95 ? -1.555 -10.280 6.259 1.00 0.00 95 HIS A C 1
ATOM 1436 O O . HIS A 1 95 ? -2.092 -9.561 5.414 1.00 0.00 95 HIS A O 1
ATOM 1450 N N . ASN A 1 96 ? -2.267 -10.965 7.159 1.00 0.00 96 ASN A N 1
ATOM 1451 C CA . ASN A 1 96 ? -3.734 -10.987 7.241 1.00 0.00 96 ASN A CA 1
ATOM 1452 C C . ASN A 1 96 ? -4.215 -11.018 8.711 1.00 0.00 96 ASN A C 1
ATOM 1453 O O . ASN A 1 96 ? -3.449 -11.374 9.613 1.00 0.00 96 ASN A O 1
ATOM 1464 N N . LYS A 1 97 ? -5.478 -10.650 8.964 1.00 0.00 97 LYS A N 1
ATOM 1465 C CA . LYS A 1 97 ? -6.078 -10.600 10.310 1.00 0.00 97 LYS A CA 1
ATOM 1466 C C . LYS A 1 97 ? -6.323 -12.012 10.872 1.00 0.00 97 LYS A C 1
ATOM 1467 O O . LYS A 1 97 ? -6.859 -12.873 10.171 1.00 0.00 97 LYS A O 1
ATOM 1486 N N . ASN A 1 98 ? -5.951 -12.240 12.135 1.00 0.00 98 ASN A N 1
ATOM 1487 C CA . ASN A 1 98 ? -6.029 -13.550 12.803 1.00 0.00 98 ASN A CA 1
ATOM 1488 C C . ASN A 1 98 ? -7.212 -13.694 13.788 1.00 0.00 98 ASN A C 1
ATOM 1489 O O . ASN A 1 98 ? -7.671 -14.813 14.027 1.00 0.00 98 ASN A O 1
ATOM 1500 N N . LEU A 1 99 ? -7.714 -12.585 14.348 1.00 0.00 99 LEU A N 1
ATOM 1501 C CA . LEU A 1 99 ? -8.777 -12.540 15.368 1.00 0.00 99 LEU A CA 1
ATOM 1502 C C . LEU A 1 99 ? -9.857 -11.499 15.022 1.00 0.00 99 LEU A C 1
ATOM 1503 O O . LEU A 1 99 ? -9.602 -10.542 14.290 1.00 0.00 99 LEU A O 1
ATOM 1519 N N . SER A 1 100 ? -11.064 -11.667 15.569 1.00 0.00 100 SER A N 1
ATOM 1520 C CA . SER A 1 100 ? -12.188 -10.728 15.413 1.00 0.00 100 SER A CA 1
ATOM 1521 C C . SER A 1 100 ? -13.117 -10.731 16.640 1.00 0.00 100 SER A C 1
ATOM 1522 O O . SER A 1 100 ? -13.047 -11.634 17.480 1.00 0.00 100 SER A O 1
ATOM 1530 N N . GLY A 1 101 ? -13.989 -9.726 16.754 1.00 0.00 101 GLY A N 1
ATOM 1531 C CA . GLY A 1 101 ? -14.923 -9.559 17.876 1.00 0.00 101 GLY A CA 1
ATOM 1532 C C . GLY A 1 101 ? -15.861 -8.345 17.742 1.00 0.00 101 GLY A C 1
ATOM 1533 O O . GLY A 1 101 ? -15.769 -7.599 16.758 1.00 0.00 101 GLY A O 1
ATOM 1537 N N . PRO A 1 102 ? -16.773 -8.137 18.712 1.00 0.00 102 PRO A N 1
ATOM 1538 C CA . PRO A 1 102 ? -17.738 -7.035 18.710 1.00 0.00 102 PRO A CA 1
ATOM 1539 C C . PRO A 1 102 ? -17.086 -5.664 18.975 1.00 0.00 102 PRO A C 1
ATOM 1540 O O . PRO A 1 102 ? -15.992 -5.565 19.539 1.00 0.00 102 PRO A O 1
ATOM 1551 N N . SER A 1 103 ? -17.787 -4.590 18.599 1.00 0.00 103 SER A N 1
ATOM 1552 C CA . SER A 1 103 ? -17.310 -3.197 18.712 1.00 0.00 103 SER A CA 1
ATOM 1553 C C . SER A 1 103 ? -17.260 -2.656 20.153 1.00 0.00 103 SER A C 1
ATOM 1554 O O . SER A 1 103 ? -16.606 -1.641 20.405 1.00 0.00 103 SER A O 1
ATOM 1562 N N . SER A 1 104 ? -17.942 -3.312 21.099 1.00 0.00 104 SER A N 1
ATOM 1563 C CA . SER A 1 104 ? -17.960 -2.978 22.533 1.00 0.00 104 SER A CA 1
ATOM 1564 C C . SER A 1 104 ? -18.185 -4.231 23.401 1.00 0.00 104 SER A C 1
ATOM 1565 O O . SER A 1 104 ? -18.643 -5.266 22.902 1.00 0.00 104 SER A O 1
ATOM 1573 N N . GLY A 1 105 ? -17.849 -4.146 24.695 1.00 0.00 105 GLY A N 1
ATOM 1574 C CA . GLY A 1 105 ? -17.976 -5.229 25.689 1.00 0.00 105 GLY A CA 1
ATOM 1575 C C . GLY A 1 105 ? -19.424 -5.554 26.070 1.00 0.00 105 GLY A C 1
ATOM 1576 O O . GLY A 1 105 ? -19.812 -6.740 25.974 1.00 0.00 105 GLY A O 1
ATOM 1581 N N . GLY A 1 1 ? 20.728 8.614 0.002 1.00 0.00 1 GLY A N 2
ATOM 1582 C CA . GLY A 1 1 ? 19.271 8.865 -0.077 1.00 0.00 1 GLY A CA 2
ATOM 1583 C C . GLY A 1 1 ? 18.690 8.446 -1.420 1.00 0.00 1 GLY A C 2
ATOM 1584 O O . GLY A 1 1 ? 19.403 7.939 -2.288 1.00 0.00 1 GLY A O 2
ATOM 1590 N N . SER A 1 2 ? 17.389 8.676 -1.619 1.00 0.00 2 SER A N 2
ATOM 1591 C CA . SER A 1 2 ? 16.624 8.242 -2.808 1.00 0.00 2 SER A CA 2
ATOM 1592 C C . SER A 1 2 ? 17.082 8.860 -4.141 1.00 0.00 2 SER A C 2
ATOM 1593 O O . SER A 1 2 ? 16.749 8.335 -5.205 1.00 0.00 2 SER A O 2
ATOM 1601 N N . SER A 1 3 ? 17.892 9.925 -4.105 1.00 0.00 3 SER A N 2
ATOM 1602 C CA . SER A 1 3 ? 18.553 10.530 -5.275 1.00 0.00 3 SER A CA 2
ATOM 1603 C C . SER A 1 3 ? 19.627 9.634 -5.923 1.00 0.00 3 SER A C 2
ATOM 1604 O O . SER A 1 3 ? 20.045 9.904 -7.052 1.00 0.00 3 SER A O 2
ATOM 1612 N N . GLY A 1 4 ? 20.082 8.574 -5.239 1.00 0.00 4 GLY A N 2
ATOM 1613 C CA . GLY A 1 4 ? 21.011 7.577 -5.790 1.00 0.00 4 GLY A CA 2
ATOM 1614 C C . GLY A 1 4 ? 20.412 6.780 -6.959 1.00 0.00 4 GLY A C 2
ATOM 1615 O O . GLY A 1 4 ? 19.196 6.588 -7.037 1.00 0.00 4 GLY A O 2
ATOM 1619 N N . SER A 1 5 ? 21.263 6.291 -7.867 1.00 0.00 5 SER A N 2
ATOM 1620 C CA . SER A 1 5 ? 20.858 5.693 -9.157 1.00 0.00 5 SER A CA 2
ATOM 1621 C C . SER A 1 5 ? 19.937 4.465 -9.044 1.00 0.00 5 SER A C 2
ATOM 1622 O O . SER A 1 5 ? 19.148 4.201 -9.953 1.00 0.00 5 SER A O 2
ATOM 1630 N N . SER A 1 6 ? 19.999 3.732 -7.927 1.00 0.00 6 SER A N 2
ATOM 1631 C CA . SER A 1 6 ? 19.146 2.564 -7.636 1.00 0.00 6 SER A CA 2
ATOM 1632 C C . SER A 1 6 ? 17.766 2.922 -7.052 1.00 0.00 6 SER A C 2
ATOM 1633 O O . SER A 1 6 ? 16.937 2.030 -6.858 1.00 0.00 6 SER A O 2
ATOM 1641 N N . GLY A 1 7 ? 17.513 4.197 -6.733 1.00 0.00 7 GLY A N 2
ATOM 1642 C CA . GLY A 1 7 ? 16.324 4.663 -6.006 1.00 0.00 7 GLY A CA 2
ATOM 1643 C C . GLY A 1 7 ? 16.143 4.014 -4.619 1.00 0.00 7 GLY A C 2
ATOM 1644 O O . GLY A 1 7 ? 15.065 3.470 -4.357 1.00 0.00 7 GLY A O 2
ATOM 1648 N N . PRO A 1 8 ? 17.174 3.996 -3.745 1.00 0.00 8 PRO A N 2
ATOM 1649 C CA . PRO A 1 8 ? 17.161 3.218 -2.504 1.00 0.00 8 PRO A CA 2
ATOM 1650 C C . PRO A 1 8 ? 16.166 3.744 -1.453 1.00 0.00 8 PRO A C 2
ATOM 1651 O O . PRO A 1 8 ? 15.891 4.944 -1.363 1.00 0.00 8 PRO A O 2
ATOM 1662 N N . ILE A 1 9 ? 15.661 2.826 -0.621 1.00 0.00 9 ILE A N 2
ATOM 1663 C CA . ILE A 1 9 ? 14.771 3.099 0.520 1.00 0.00 9 ILE A CA 2
ATOM 1664 C C . ILE A 1 9 ? 15.570 3.408 1.803 1.00 0.00 9 ILE A C 2
ATOM 1665 O O . ILE A 1 9 ? 16.692 2.931 1.982 1.00 0.00 9 ILE A O 2
ATOM 1681 N N . SER A 1 10 ? 14.984 4.188 2.715 1.00 0.00 10 SER A N 2
ATOM 1682 C CA . SER A 1 10 ? 15.578 4.583 4.008 1.00 0.00 10 SER A CA 2
ATOM 1683 C C . SER A 1 10 ? 15.447 3.532 5.127 1.00 0.00 10 SER A C 2
ATOM 1684 O O . SER A 1 10 ? 15.942 3.748 6.233 1.00 0.00 10 SER A O 2
ATOM 1692 N N . GLU A 1 11 ? 14.800 2.391 4.847 1.00 0.00 11 GLU A N 2
ATOM 1693 C CA . GLU A 1 11 ? 14.655 1.199 5.709 1.00 0.00 11 GLU A CA 2
ATOM 1694 C C . GLU A 1 11 ? 14.165 1.451 7.157 1.00 0.00 11 GLU A C 2
ATOM 1695 O O . GLU A 1 11 ? 14.468 0.681 8.075 1.00 0.00 11 GLU A O 2
ATOM 1707 N N . ARG A 1 12 ? 13.362 2.505 7.356 1.00 0.00 12 ARG A N 2
ATOM 1708 C CA . ARG A 1 12 ? 12.795 2.942 8.648 1.00 0.00 12 ARG A CA 2
ATOM 1709 C C . ARG A 1 12 ? 11.271 3.081 8.602 1.00 0.00 12 ARG A C 2
ATOM 1710 O O . ARG A 1 12 ? 10.709 3.346 7.540 1.00 0.00 12 ARG A O 2
ATOM 1731 N N . ASN A 1 13 ? 10.620 2.992 9.764 1.00 0.00 13 ASN A N 2
ATOM 1732 C CA . ASN A 1 13 ? 9.169 3.146 9.960 1.00 0.00 13 ASN A CA 2
ATOM 1733 C C . ASN A 1 13 ? 8.309 2.293 8.999 1.00 0.00 13 ASN A C 2
ATOM 1734 O O . ASN A 1 13 ? 7.403 2.789 8.323 1.00 0.00 13 ASN A O 2
ATOM 1745 N N . GLN A 1 14 ? 8.588 0.989 8.946 1.00 0.00 14 GLN A N 2
ATOM 1746 C CA . GLN A 1 14 ? 7.850 0.009 8.140 1.00 0.00 14 GLN A CA 2
ATOM 1747 C C . GLN A 1 14 ? 6.350 -0.057 8.502 1.00 0.00 14 GLN A C 2
ATOM 1748 O O . GLN A 1 14 ? 5.530 -0.383 7.647 1.00 0.00 14 GLN A O 2
ATOM 1762 N N . ASP A 1 15 ? 5.957 0.327 9.723 1.00 0.00 15 ASP A N 2
ATOM 1763 C CA . ASP A 1 15 ? 4.547 0.425 10.132 1.00 0.00 15 ASP A CA 2
ATOM 1764 C C . ASP A 1 15 ? 3.784 1.570 9.438 1.00 0.00 15 ASP A C 2
ATOM 1765 O O . ASP A 1 15 ? 2.566 1.487 9.284 1.00 0.00 15 ASP A O 2
ATOM 1774 N N . ALA A 1 16 ? 4.481 2.606 8.962 1.00 0.00 16 ALA A N 2
ATOM 1775 C CA . ALA A 1 16 ? 3.918 3.640 8.092 1.00 0.00 16 ALA A CA 2
ATOM 1776 C C . ALA A 1 16 ? 3.946 3.243 6.598 1.00 0.00 16 ALA A C 2
ATOM 1777 O O . ALA A 1 16 ? 3.506 4.013 5.745 1.00 0.00 16 ALA A O 2
ATOM 1784 N N . THR A 1 17 ? 4.423 2.039 6.261 1.00 0.00 17 THR A N 2
ATOM 1785 C CA . THR A 1 17 ? 4.318 1.449 4.917 1.00 0.00 17 THR A CA 2
ATOM 1786 C C . THR A 1 17 ? 3.173 0.435 4.887 1.00 0.00 17 THR A C 2
ATOM 1787 O O . THR A 1 17 ? 3.029 -0.389 5.793 1.00 0.00 17 THR A O 2
ATOM 1798 N N . VAL A 1 18 ? 2.352 0.476 3.837 1.00 0.00 18 VAL A N 2
ATOM 1799 C CA . VAL A 1 18 ? 1.305 -0.521 3.562 1.00 0.00 18 VAL A CA 2
ATOM 1800 C C . VAL A 1 18 ? 1.754 -1.479 2.464 1.00 0.00 18 VAL A C 2
ATOM 1801 O O . VAL A 1 18 ? 2.485 -1.090 1.555 1.00 0.00 18 VAL A O 2
ATOM 1814 N N . TYR A 1 19 ? 1.296 -2.723 2.540 1.00 0.00 19 TYR A N 2
ATOM 1815 C CA . TYR A 1 19 ? 1.403 -3.751 1.506 1.00 0.00 19 TYR A CA 2
ATOM 1816 C C . TYR A 1 19 ? 0.116 -3.767 0.672 1.00 0.00 19 TYR A C 2
ATOM 1817 O O . TYR A 1 19 ? -0.976 -3.603 1.221 1.00 0.00 19 TYR A O 2
ATOM 1835 N N . VAL A 1 20 ? 0.238 -3.992 -0.638 1.00 0.00 20 VAL A N 2
ATOM 1836 C CA . VAL A 1 20 ? -0.871 -4.107 -1.597 1.00 0.00 20 VAL A CA 2
ATOM 1837 C C . VAL A 1 20 ? -0.660 -5.351 -2.461 1.00 0.00 20 VAL A C 2
ATOM 1838 O O . VAL A 1 20 ? 0.274 -5.398 -3.260 1.00 0.00 20 VAL A O 2
ATOM 1851 N N . GLY A 1 21 ? -1.525 -6.357 -2.324 1.00 0.00 21 GLY A N 2
ATOM 1852 C CA . GLY A 1 21 ? -1.480 -7.603 -3.098 1.00 0.00 21 GLY A CA 2
ATOM 1853 C C . GLY A 1 21 ? -2.638 -7.736 -4.090 1.00 0.00 21 GLY A C 2
ATOM 1854 O O . GLY A 1 21 ? -3.756 -7.308 -3.800 1.00 0.00 21 GLY A O 2
ATOM 1858 N N . GLY A 1 22 ? -2.379 -8.356 -5.245 1.00 0.00 22 GLY A N 2
ATOM 1859 C CA . GLY A 1 22 ? -3.380 -8.646 -6.285 1.00 0.00 22 GLY A CA 2
ATOM 1860 C C . GLY A 1 22 ? -3.411 -7.617 -7.422 1.00 0.00 22 GLY A C 2
ATOM 1861 O O . GLY A 1 22 ? -4.469 -7.345 -7.991 1.00 0.00 22 GLY A O 2
ATOM 1865 N N . LEU A 1 23 ? -2.261 -7.009 -7.727 1.00 0.00 23 LEU A N 2
ATOM 1866 C CA . LEU A 1 23 ? -2.112 -5.916 -8.683 1.00 0.00 23 LEU A CA 2
ATOM 1867 C C . LEU A 1 23 ? -2.236 -6.416 -10.125 1.00 0.00 23 LEU A C 2
ATOM 1868 O O . LEU A 1 23 ? -1.774 -7.509 -10.462 1.00 0.00 23 LEU A O 2
ATOM 1884 N N . ASP A 1 24 ? -2.814 -5.585 -10.990 1.00 0.00 24 ASP A N 2
ATOM 1885 C CA . ASP A 1 24 ? -2.918 -5.870 -12.420 1.00 0.00 24 ASP A CA 2
ATOM 1886 C C . ASP A 1 24 ? -1.649 -5.463 -13.195 1.00 0.00 24 ASP A C 2
ATOM 1887 O O . ASP A 1 24 ? -0.901 -4.584 -12.768 1.00 0.00 24 ASP A O 2
ATOM 1896 N N . GLU A 1 25 ? -1.408 -6.052 -14.370 1.00 0.00 25 GLU A N 2
ATOM 1897 C CA . GLU A 1 25 ? -0.256 -5.726 -15.230 1.00 0.00 25 GLU A CA 2
ATOM 1898 C C . GLU A 1 25 ? -0.185 -4.247 -15.672 1.00 0.00 25 GLU A C 2
ATOM 1899 O O . GLU A 1 25 ? 0.899 -3.764 -16.010 1.00 0.00 25 GLU A O 2
ATOM 1911 N N . LYS A 1 26 ? -1.306 -3.506 -15.629 1.00 0.00 26 LYS A N 2
ATOM 1912 C CA . LYS A 1 26 ? -1.368 -2.058 -15.907 1.00 0.00 26 LYS A CA 2
ATOM 1913 C C . LYS A 1 26 ? -0.956 -1.163 -14.721 1.00 0.00 26 LYS A C 2
ATOM 1914 O O . LYS A 1 26 ? -0.830 0.051 -14.893 1.00 0.00 26 LYS A O 2
ATOM 1933 N N . VAL A 1 27 ? -0.740 -1.724 -13.527 1.00 0.00 27 VAL A N 2
ATOM 1934 C CA . VAL A 1 27 ? -0.303 -0.988 -12.323 1.00 0.00 27 VAL A CA 2
ATOM 1935 C C . VAL A 1 27 ? 1.198 -0.664 -12.375 1.00 0.00 27 VAL A C 2
ATOM 1936 O O . VAL A 1 27 ? 2.008 -1.526 -12.724 1.00 0.00 27 VAL A O 2
ATOM 1949 N N . SER A 1 28 ? 1.564 0.555 -11.959 1.00 0.00 28 SER A N 2
ATOM 1950 C CA . SER A 1 28 ? 2.960 1.005 -11.788 1.00 0.00 28 SER A CA 2
ATOM 1951 C C . SER A 1 28 ? 3.150 1.762 -10.465 1.00 0.00 28 SER A C 2
ATOM 1952 O O . SER A 1 28 ? 2.182 2.236 -9.872 1.00 0.00 28 SER A O 2
ATOM 1960 N N . GLU A 1 29 ? 4.390 1.937 -9.999 1.00 0.00 29 GLU A N 2
ATOM 1961 C CA . GLU A 1 29 ? 4.677 2.651 -8.741 1.00 0.00 29 GLU A CA 2
ATOM 1962 C C . GLU A 1 29 ? 4.109 4.090 -8.689 1.00 0.00 29 GLU A C 2
ATOM 1963 O O . GLU A 1 29 ? 3.487 4.429 -7.678 1.00 0.00 29 GLU A O 2
ATOM 1975 N N . PRO A 1 30 ? 4.194 4.924 -9.752 1.00 0.00 30 PRO A N 2
ATOM 1976 C CA . PRO A 1 30 ? 3.550 6.242 -9.766 1.00 0.00 30 PRO A CA 2
ATOM 1977 C C . PRO A 1 30 ? 2.021 6.195 -9.617 1.00 0.00 30 PRO A C 2
ATOM 1978 O O . PRO A 1 30 ? 1.438 7.120 -9.049 1.00 0.00 30 PRO A O 2
ATOM 1989 N N . LEU A 1 31 ? 1.365 5.109 -10.059 1.00 0.00 31 LEU A N 2
ATOM 1990 C CA . LEU A 1 31 ? -0.065 4.899 -9.821 1.00 0.00 31 LEU A CA 2
ATOM 1991 C C . LEU A 1 31 ? -0.317 4.661 -8.334 1.00 0.00 31 LEU A C 2
ATOM 1992 O O . LEU A 1 31 ? -1.134 5.352 -7.735 1.00 0.00 31 LEU A O 2
ATOM 2008 N N . LEU A 1 32 ? 0.417 3.723 -7.726 1.00 0.00 32 LEU A N 2
ATOM 2009 C CA . LEU A 1 32 ? 0.277 3.425 -6.298 1.00 0.00 32 LEU A CA 2
ATOM 2010 C C . LEU A 1 32 ? 0.610 4.623 -5.407 1.00 0.00 32 LEU A C 2
ATOM 2011 O O . LEU A 1 32 ? 0.131 4.699 -4.284 1.00 0.00 32 LEU A O 2
ATOM 2027 N N . TRP A 1 33 ? 1.398 5.572 -5.903 1.00 0.00 33 TRP A N 2
ATOM 2028 C CA . TRP A 1 33 ? 1.640 6.844 -5.233 1.00 0.00 33 TRP A CA 2
ATOM 2029 C C . TRP A 1 33 ? 0.413 7.757 -5.323 1.00 0.00 33 TRP A C 2
ATOM 2030 O O . TRP A 1 33 ? -0.234 8.037 -4.314 1.00 0.00 33 TRP A O 2
ATOM 2051 N N . GLU A 1 34 ? 0.062 8.203 -6.531 1.00 0.00 34 GLU A N 2
ATOM 2052 C CA . GLU A 1 34 ? -0.987 9.211 -6.751 1.00 0.00 34 GLU A CA 2
ATOM 2053 C C . GLU A 1 34 ? -2.399 8.738 -6.374 1.00 0.00 34 GLU A C 2
ATOM 2054 O O . GLU A 1 34 ? -3.222 9.542 -5.930 1.00 0.00 34 GLU A O 2
ATOM 2066 N N . LEU A 1 35 ? -2.676 7.437 -6.489 1.00 0.00 35 LEU A N 2
ATOM 2067 C CA . LEU A 1 35 ? -3.947 6.833 -6.072 1.00 0.00 35 LEU A CA 2
ATOM 2068 C C . LEU A 1 35 ? -4.110 6.839 -4.540 1.00 0.00 35 LEU A C 2
ATOM 2069 O O . LEU A 1 35 ? -5.224 6.987 -4.041 1.00 0.00 35 LEU A O 2
ATOM 2085 N N . PHE A 1 36 ? -3.014 6.702 -3.786 1.00 0.00 36 PHE A N 2
ATOM 2086 C CA . PHE A 1 36 ? -3.008 6.585 -2.322 1.00 0.00 36 PHE A CA 2
ATOM 2087 C C . PHE A 1 36 ? -2.883 7.938 -1.601 1.00 0.00 36 PHE A C 2
ATOM 2088 O O . PHE A 1 36 ? -3.175 8.015 -0.405 1.00 0.00 36 PHE A O 2
ATOM 2105 N N . LEU A 1 37 ? -2.568 9.025 -2.318 1.00 0.00 37 LEU A N 2
ATOM 2106 C CA . LEU A 1 37 ? -2.631 10.407 -1.808 1.00 0.00 37 LEU A CA 2
ATOM 2107 C C . LEU A 1 37 ? -4.012 10.806 -1.241 1.00 0.00 37 LEU A C 2
ATOM 2108 O O . LEU A 1 37 ? -4.121 11.755 -0.465 1.00 0.00 37 LEU A O 2
ATOM 2124 N N . GLN A 1 38 ? -5.061 10.060 -1.599 1.00 0.00 38 GLN A N 2
ATOM 2125 C CA . GLN A 1 38 ? -6.424 10.196 -1.060 1.00 0.00 38 GLN A CA 2
ATOM 2126 C C . GLN A 1 38 ? -6.507 9.852 0.438 1.00 0.00 38 GLN A C 2
ATOM 2127 O O . GLN A 1 38 ? -7.309 10.443 1.165 1.00 0.00 38 GLN A O 2
ATOM 2141 N N . ALA A 1 39 ? -5.681 8.906 0.902 1.00 0.00 39 ALA A N 2
ATOM 2142 C CA . ALA A 1 39 ? -5.614 8.509 2.309 1.00 0.00 39 ALA A CA 2
ATOM 2143 C C . ALA A 1 39 ? -4.795 9.493 3.163 1.00 0.00 39 ALA A C 2
ATOM 2144 O O . ALA A 1 39 ? -5.222 9.887 4.251 1.00 0.00 39 ALA A O 2
ATOM 2151 N N . GLY A 1 40 ? -3.627 9.898 2.660 1.00 0.00 40 GLY A N 2
ATOM 2152 C CA . GLY A 1 40 ? -2.715 10.834 3.318 1.00 0.00 40 GLY A CA 2
ATOM 2153 C C . GLY A 1 40 ? -1.444 11.110 2.499 1.00 0.00 40 GLY A C 2
ATOM 2154 O O . GLY A 1 40 ? -1.346 10.669 1.352 1.00 0.00 40 GLY A O 2
ATOM 2158 N N . PRO A 1 41 ? -0.457 11.828 3.060 1.00 0.00 41 PRO A N 2
ATOM 2159 C CA . PRO A 1 41 ? 0.788 12.171 2.375 1.00 0.00 41 PRO A CA 2
ATOM 2160 C C . PRO A 1 41 ? 1.653 10.927 2.118 1.00 0.00 41 PRO A C 2
ATOM 2161 O O . PRO A 1 41 ? 2.218 10.336 3.044 1.00 0.00 41 PRO A O 2
ATOM 2172 N N . VAL A 1 42 ? 1.771 10.549 0.842 1.00 0.00 42 VAL A N 2
ATOM 2173 C CA . VAL A 1 42 ? 2.647 9.469 0.363 1.00 0.00 42 VAL A CA 2
ATOM 2174 C C . VAL A 1 42 ? 4.050 10.022 0.100 1.00 0.00 42 VAL A C 2
ATOM 2175 O O . VAL A 1 42 ? 4.220 11.054 -0.554 1.00 0.00 42 VAL A O 2
ATOM 2188 N N . VAL A 1 43 ? 5.051 9.315 0.617 1.00 0.00 43 VAL A N 2
ATOM 2189 C CA . VAL A 1 43 ? 6.469 9.710 0.670 1.00 0.00 43 VAL A CA 2
ATOM 2190 C C . VAL A 1 43 ? 7.319 8.909 -0.325 1.00 0.00 43 VAL A C 2
ATOM 2191 O O . VAL A 1 43 ? 8.300 9.430 -0.858 1.00 0.00 43 VAL A O 2
ATOM 2204 N N . ASN A 1 44 ? 6.961 7.640 -0.553 1.00 0.00 44 ASN A N 2
ATOM 2205 C CA . ASN A 1 44 ? 7.685 6.673 -1.386 1.00 0.00 44 ASN A CA 2
ATOM 2206 C C . ASN A 1 44 ? 6.762 5.495 -1.802 1.00 0.00 44 ASN A C 2
ATOM 2207 O O . ASN A 1 44 ? 5.694 5.292 -1.222 1.00 0.00 44 ASN A O 2
ATOM 2218 N N . THR A 1 45 ? 7.177 4.696 -2.790 1.00 0.00 45 THR A N 2
ATOM 2219 C CA . THR A 1 45 ? 6.508 3.458 -3.255 1.00 0.00 45 THR A CA 2
ATOM 2220 C C . THR A 1 45 ? 7.530 2.369 -3.606 1.00 0.00 45 THR A C 2
ATOM 2221 O O . THR A 1 45 ? 8.684 2.669 -3.920 1.00 0.00 45 THR A O 2
ATOM 2232 N N . HIS A 1 46 ? 7.116 1.097 -3.574 1.00 0.00 46 HIS A N 2
ATOM 2233 C CA . HIS A 1 46 ? 7.941 -0.045 -3.990 1.00 0.00 46 HIS A CA 2
ATOM 2234 C C . HIS A 1 46 ? 7.093 -1.097 -4.713 1.00 0.00 46 HIS A C 2
ATOM 2235 O O . HIS A 1 46 ? 6.007 -1.428 -4.247 1.00 0.00 46 HIS A O 2
ATOM 2249 N N . MET A 1 47 ? 7.576 -1.661 -5.820 1.00 0.00 47 MET A N 2
ATOM 2250 C CA . MET A 1 47 ? 6.971 -2.827 -6.484 1.00 0.00 47 MET A CA 2
ATOM 2251 C C . MET A 1 47 ? 8.083 -3.781 -6.946 1.00 0.00 47 MET A C 2
ATOM 2252 O O . MET A 1 47 ? 8.729 -3.498 -7.959 1.00 0.00 47 MET A O 2
ATOM 2266 N N . PRO A 1 48 ? 8.330 -4.899 -6.236 1.00 0.00 48 PRO A N 2
ATOM 2267 C CA . PRO A 1 48 ? 9.328 -5.897 -6.625 1.00 0.00 48 PRO A CA 2
ATOM 2268 C C . PRO A 1 48 ? 9.115 -6.449 -8.044 1.00 0.00 48 PRO A C 2
ATOM 2269 O O . PRO A 1 48 ? 7.980 -6.722 -8.450 1.00 0.00 48 PRO A O 2
ATOM 2280 N N . LYS A 1 49 ? 10.209 -6.596 -8.806 1.00 0.00 49 LYS A N 2
ATOM 2281 C CA . LYS A 1 49 ? 10.210 -6.994 -10.227 1.00 0.00 49 LYS A CA 2
ATOM 2282 C C . LYS A 1 49 ? 10.719 -8.425 -10.440 1.00 0.00 49 LYS A C 2
ATOM 2283 O O . LYS A 1 49 ? 11.617 -8.897 -9.741 1.00 0.00 49 LYS A O 2
ATOM 2302 N N . ASP A 1 50 ? 10.163 -9.097 -11.443 1.00 0.00 50 ASP A N 2
ATOM 2303 C CA . ASP A 1 50 ? 10.548 -10.439 -11.885 1.00 0.00 50 ASP A CA 2
ATOM 2304 C C . ASP A 1 50 ? 11.920 -10.461 -12.598 1.00 0.00 50 ASP A C 2
ATOM 2305 O O . ASP A 1 50 ? 12.314 -9.487 -13.243 1.00 0.00 50 ASP A O 2
ATOM 2314 N N . ARG A 1 51 ? 12.646 -11.586 -12.507 1.00 0.00 51 ARG A N 2
ATOM 2315 C CA . ARG A 1 51 ? 14.033 -11.735 -12.996 1.00 0.00 51 ARG A CA 2
ATOM 2316 C C . ARG A 1 51 ? 14.203 -12.201 -14.453 1.00 0.00 51 ARG A C 2
ATOM 2317 O O . ARG A 1 51 ? 15.341 -12.310 -14.912 1.00 0.00 51 ARG A O 2
ATOM 2338 N N . VAL A 1 52 ? 13.116 -12.473 -15.183 1.00 0.00 52 VAL A N 2
ATOM 2339 C CA . VAL A 1 52 ? 13.140 -12.953 -16.587 1.00 0.00 52 VAL A CA 2
ATOM 2340 C C . VAL A 1 52 ? 12.138 -12.233 -17.489 1.00 0.00 52 VAL A C 2
ATOM 2341 O O . VAL A 1 52 ? 12.408 -12.043 -18.676 1.00 0.00 52 VAL A O 2
ATOM 2354 N N . THR A 1 53 ? 11.004 -11.808 -16.934 1.00 0.00 53 THR A N 2
ATOM 2355 C CA . THR A 1 53 ? 9.937 -11.087 -17.642 1.00 0.00 53 THR A CA 2
ATOM 2356 C C . THR A 1 53 ? 9.947 -9.592 -17.319 1.00 0.00 53 THR A C 2
ATOM 2357 O O . THR A 1 53 ? 9.420 -8.785 -18.086 1.00 0.00 53 THR A O 2
ATOM 2368 N N . GLY A 1 54 ? 10.572 -9.212 -16.197 1.00 0.00 54 GLY A N 2
ATOM 2369 C CA . GLY A 1 54 ? 10.832 -7.829 -15.798 1.00 0.00 54 GLY A CA 2
ATOM 2370 C C . GLY A 1 54 ? 9.605 -7.008 -15.362 1.00 0.00 54 GLY A C 2
ATOM 2371 O O . GLY A 1 54 ? 9.750 -5.837 -15.002 1.00 0.00 54 GLY A O 2
ATOM 2375 N N . GLN A 1 55 ? 8.408 -7.603 -15.366 1.00 0.00 55 GLN A N 2
ATOM 2376 C CA . GLN A 1 55 ? 7.181 -7.015 -14.812 1.00 0.00 55 GLN A CA 2
ATOM 2377 C C . GLN A 1 55 ? 7.178 -7.076 -13.276 1.00 0.00 55 GLN A C 2
ATOM 2378 O O . GLN A 1 55 ? 8.014 -7.749 -12.673 1.00 0.00 55 GLN A O 2
ATOM 2392 N N . HIS A 1 56 ? 6.223 -6.412 -12.619 1.00 0.00 56 HIS A N 2
ATOM 2393 C CA . HIS A 1 56 ? 6.024 -6.577 -11.173 1.00 0.00 56 HIS A CA 2
ATOM 2394 C C . HIS A 1 56 ? 5.516 -7.986 -10.814 1.00 0.00 56 HIS A C 2
ATOM 2395 O O . HIS A 1 56 ? 4.933 -8.688 -11.647 1.00 0.00 56 HIS A O 2
ATOM 2409 N N . GLN A 1 57 ? 5.747 -8.405 -9.569 1.00 0.00 57 GLN A N 2
ATOM 2410 C CA . GLN A 1 57 ? 5.459 -9.763 -9.076 1.00 0.00 57 GLN A CA 2
ATOM 2411 C C . GLN A 1 57 ? 4.011 -9.960 -8.561 1.00 0.00 57 GLN A C 2
ATOM 2412 O O . GLN A 1 57 ? 3.734 -10.908 -7.824 1.00 0.00 57 GLN A O 2
ATOM 2426 N N . GLY A 1 58 ? 3.074 -9.077 -8.932 1.00 0.00 58 GLY A N 2
ATOM 2427 C CA . GLY A 1 58 ? 1.660 -9.115 -8.522 1.00 0.00 58 GLY A CA 2
ATOM 2428 C C . GLY A 1 58 ? 1.344 -8.375 -7.214 1.00 0.00 58 GLY A C 2
ATOM 2429 O O . GLY A 1 58 ? 0.188 -8.355 -6.785 1.00 0.00 58 GLY A O 2
ATOM 2433 N N . TYR A 1 59 ? 2.344 -7.756 -6.580 1.00 0.00 59 TYR A N 2
ATOM 2434 C CA . TYR A 1 59 ? 2.206 -6.996 -5.335 1.00 0.00 59 TYR A CA 2
ATOM 2435 C C . TYR A 1 59 ? 3.148 -5.781 -5.276 1.00 0.00 59 TYR A C 2
ATOM 2436 O O . TYR A 1 59 ? 4.134 -5.689 -6.014 1.00 0.00 59 TYR A O 2
ATOM 2454 N N . GLY A 1 60 ? 2.824 -4.840 -4.389 1.00 0.00 60 GLY A N 2
ATOM 2455 C CA . GLY A 1 60 ? 3.535 -3.584 -4.172 1.00 0.00 60 GLY A CA 2
ATOM 2456 C C . GLY A 1 60 ? 3.379 -3.053 -2.745 1.00 0.00 60 GLY A C 2
ATOM 2457 O O . GLY A 1 60 ? 2.762 -3.686 -1.887 1.00 0.00 60 GLY A O 2
ATOM 2461 N N . PHE A 1 61 ? 3.937 -1.868 -2.504 1.00 0.00 61 PHE A N 2
ATOM 2462 C CA . PHE A 1 61 ? 3.932 -1.166 -1.224 1.00 0.00 61 PHE A CA 2
ATOM 2463 C C . PHE A 1 61 ? 3.827 0.353 -1.415 1.00 0.00 61 PHE A C 2
ATOM 2464 O O . PHE A 1 61 ? 4.326 0.901 -2.404 1.00 0.00 61 PHE A O 2
ATOM 2481 N N . VAL A 1 62 ? 3.241 1.038 -0.429 1.00 0.00 62 VAL A N 2
ATOM 2482 C CA . VAL A 1 62 ? 3.109 2.506 -0.391 1.00 0.00 62 VAL A CA 2
ATOM 2483 C C . VAL A 1 62 ? 3.524 3.027 0.982 1.00 0.00 62 VAL A C 2
ATOM 2484 O O . VAL A 1 62 ? 3.046 2.542 2.004 1.00 0.00 62 VAL A O 2
ATOM 2497 N N . GLU A 1 63 ? 4.424 4.006 1.022 1.00 0.00 63 GLU A N 2
ATOM 2498 C CA . GLU A 1 63 ? 4.992 4.565 2.250 1.00 0.00 63 GLU A CA 2
ATOM 2499 C C . GLU A 1 63 ? 4.345 5.914 2.576 1.00 0.00 63 GLU A C 2
ATOM 2500 O O . GLU A 1 63 ? 4.453 6.863 1.799 1.00 0.00 63 GLU A O 2
ATOM 2512 N N . PHE A 1 64 ? 3.705 6.014 3.736 1.00 0.00 64 PHE A N 2
ATOM 2513 C CA . PHE A 1 64 ? 3.110 7.244 4.256 1.00 0.00 64 PHE A CA 2
ATOM 2514 C C . PHE A 1 64 ? 4.032 7.961 5.244 1.00 0.00 64 PHE A C 2
ATOM 2515 O O . PHE A 1 64 ? 4.963 7.375 5.803 1.00 0.00 64 PHE A O 2
ATOM 2532 N N . LEU A 1 65 ? 3.749 9.244 5.483 1.00 0.00 65 LEU A N 2
ATOM 2533 C CA . LEU A 1 65 ? 4.488 10.060 6.448 1.00 0.00 65 LEU A CA 2
ATOM 2534 C C . LEU A 1 65 ? 4.348 9.540 7.891 1.00 0.00 65 LEU A C 2
ATOM 2535 O O . LEU A 1 65 ? 5.311 9.601 8.660 1.00 0.00 65 LEU A O 2
ATOM 2551 N N . SER A 1 66 ? 3.175 8.995 8.237 1.00 0.00 66 SER A N 2
ATOM 2552 C CA . SER A 1 66 ? 2.846 8.508 9.586 1.00 0.00 66 SER A CA 2
ATOM 2553 C C . SER A 1 66 ? 1.957 7.259 9.543 1.00 0.00 66 SER A C 2
ATOM 2554 O O . SER A 1 66 ? 1.235 7.017 8.574 1.00 0.00 66 SER A O 2
ATOM 2562 N N . GLU A 1 67 ? 1.966 6.471 10.620 1.00 0.00 67 GLU A N 2
ATOM 2563 C CA . GLU A 1 67 ? 1.175 5.233 10.729 1.00 0.00 67 GLU A CA 2
ATOM 2564 C C . GLU A 1 67 ? -0.342 5.485 10.667 1.00 0.00 67 GLU A C 2
ATOM 2565 O O . GLU A 1 67 ? -1.072 4.681 10.095 1.00 0.00 67 GLU A O 2
ATOM 2577 N N . GLU A 1 68 ? -0.832 6.614 11.186 1.00 0.00 68 GLU A N 2
ATOM 2578 C CA . GLU A 1 68 ? -2.262 6.962 11.128 1.00 0.00 68 GLU A CA 2
ATOM 2579 C C . GLU A 1 68 ? -2.768 7.253 9.701 1.00 0.00 68 GLU A C 2
ATOM 2580 O O . GLU A 1 68 ? -3.951 7.069 9.411 1.00 0.00 68 GLU A O 2
ATOM 2592 N N . ASP A 1 69 ? -1.873 7.645 8.789 1.00 0.00 69 ASP A N 2
ATOM 2593 C CA . ASP A 1 69 ? -2.170 7.812 7.362 1.00 0.00 69 ASP A CA 2
ATOM 2594 C C . ASP A 1 69 ? -2.132 6.466 6.615 1.00 0.00 69 ASP A C 2
ATOM 2595 O O . ASP A 1 69 ? -2.943 6.229 5.717 1.00 0.00 69 ASP A O 2
ATOM 2604 N N . ALA A 1 70 ? -1.257 5.544 7.040 1.00 0.00 70 ALA A N 2
ATOM 2605 C CA . ALA A 1 70 ? -1.202 4.178 6.527 1.00 0.00 70 ALA A CA 2
ATOM 2606 C C . ALA A 1 70 ? -2.438 3.365 6.959 1.00 0.00 70 ALA A C 2
ATOM 2607 O O . ALA A 1 70 ? -3.080 2.723 6.130 1.00 0.00 70 ALA A O 2
ATOM 2614 N N . ASP A 1 71 ? -2.837 3.457 8.232 1.00 0.00 71 ASP A N 2
ATOM 2615 C CA . ASP A 1 71 ? -4.039 2.818 8.781 1.00 0.00 71 ASP A CA 2
ATOM 2616 C C . ASP A 1 71 ? -5.321 3.234 8.032 1.00 0.00 71 ASP A C 2
ATOM 2617 O O . ASP A 1 71 ? -6.196 2.402 7.781 1.00 0.00 71 ASP A O 2
ATOM 2626 N N . TYR A 1 72 ? -5.401 4.496 7.598 1.00 0.00 72 TYR A N 2
ATOM 2627 C CA . TYR A 1 72 ? -6.518 4.988 6.789 1.00 0.00 72 TYR A CA 2
ATOM 2628 C C . TYR A 1 72 ? -6.492 4.415 5.364 1.00 0.00 72 TYR A C 2
ATOM 2629 O O . TYR A 1 72 ? -7.538 4.044 4.836 1.00 0.00 72 TYR A O 2
ATOM 2647 N N . ALA A 1 73 ? -5.317 4.258 4.745 1.00 0.00 73 ALA A N 2
ATOM 2648 C CA . ALA A 1 73 ? -5.205 3.653 3.416 1.00 0.00 73 ALA A CA 2
ATOM 2649 C C . ALA A 1 73 ? -5.609 2.169 3.433 1.00 0.00 73 ALA A C 2
ATOM 2650 O O . ALA A 1 73 ? -6.294 1.710 2.520 1.00 0.00 73 ALA A O 2
ATOM 2657 N N . ILE A 1 74 ? -5.286 1.442 4.508 1.00 0.00 74 ILE A N 2
ATOM 2658 C CA . ILE A 1 74 ? -5.744 0.060 4.740 1.00 0.00 74 ILE A CA 2
ATOM 2659 C C . ILE A 1 74 ? -7.276 0.010 4.882 1.00 0.00 74 ILE A C 2
ATOM 2660 O O . ILE A 1 74 ? -7.908 -0.929 4.396 1.00 0.00 74 ILE A O 2
ATOM 2676 N N . LYS A 1 75 ? -7.893 1.041 5.478 1.00 0.00 75 LYS A N 2
ATOM 2677 C CA . LYS A 1 75 ? -9.353 1.157 5.617 1.00 0.00 75 LYS A CA 2
ATOM 2678 C C . LYS A 1 75 ? -10.061 1.367 4.271 1.00 0.00 75 LYS A C 2
ATOM 2679 O O . LYS A 1 75 ? -11.085 0.723 4.034 1.00 0.00 75 LYS A O 2
ATOM 2698 N N . ILE A 1 76 ? -9.534 2.222 3.382 1.00 0.00 76 ILE A N 2
ATOM 2699 C CA . ILE A 1 76 ? -10.198 2.548 2.108 1.00 0.00 76 ILE A CA 2
ATOM 2700 C C . ILE A 1 76 ? -9.813 1.642 0.928 1.00 0.00 76 ILE A C 2
ATOM 2701 O O . ILE A 1 76 ? -10.688 1.304 0.136 1.00 0.00 76 ILE A O 2
ATOM 2717 N N . MET A 1 77 ? -8.547 1.227 0.795 1.00 0.00 77 MET A N 2
ATOM 2718 C CA . MET A 1 77 ? -8.034 0.540 -0.410 1.00 0.00 77 MET A CA 2
ATOM 2719 C C . MET A 1 77 ? -8.153 -0.988 -0.374 1.00 0.00 77 MET A C 2
ATOM 2720 O O . MET A 1 77 ? -7.790 -1.668 -1.331 1.00 0.00 77 MET A O 2
ATOM 2734 N N . ASP A 1 78 ? -8.694 -1.543 0.705 1.00 0.00 78 ASP A N 2
ATOM 2735 C CA . ASP A 1 78 ? -8.896 -2.987 0.843 1.00 0.00 78 ASP A CA 2
ATOM 2736 C C . ASP A 1 78 ? -10.211 -3.452 0.189 1.00 0.00 78 ASP A C 2
ATOM 2737 O O . ASP A 1 78 ? -11.249 -2.801 0.327 1.00 0.00 78 ASP A O 2
ATOM 2746 N N . MET A 1 79 ? -10.159 -4.569 -0.548 1.00 0.00 79 MET A N 2
ATOM 2747 C CA . MET A 1 79 ? -11.236 -5.092 -1.411 1.00 0.00 79 MET A CA 2
ATOM 2748 C C . MET A 1 79 ? -11.700 -4.140 -2.536 1.00 0.00 79 MET A C 2
ATOM 2749 O O . MET A 1 79 ? -12.724 -4.379 -3.181 1.00 0.00 79 MET A O 2
ATOM 2763 N N . ILE A 1 80 ? -10.928 -3.084 -2.818 1.00 0.00 80 ILE A N 2
ATOM 2764 C CA . ILE A 1 80 ? -11.082 -2.229 -4.002 1.00 0.00 80 ILE A CA 2
ATOM 2765 C C . ILE A 1 80 ? -10.642 -2.997 -5.259 1.00 0.00 80 ILE A C 2
ATOM 2766 O O . ILE A 1 80 ? -9.831 -3.920 -5.183 1.00 0.00 80 ILE A O 2
ATOM 2782 N N . LYS A 1 81 ? -11.180 -2.628 -6.427 1.00 0.00 81 LYS A N 2
ATOM 2783 C CA . LYS A 1 81 ? -10.946 -3.297 -7.715 1.00 0.00 81 LYS A CA 2
ATOM 2784 C C . LYS A 1 81 ? -10.183 -2.404 -8.700 1.00 0.00 81 LYS A C 2
ATOM 2785 O O . LYS A 1 81 ? -10.741 -1.937 -9.696 1.00 0.00 81 LYS A O 2
ATOM 2804 N N . LEU A 1 82 ? -8.895 -2.177 -8.433 1.00 0.00 82 LEU A N 2
ATOM 2805 C CA . LEU A 1 82 ? -7.988 -1.436 -9.325 1.00 0.00 82 LEU A CA 2
ATOM 2806 C C . LEU A 1 82 ? -7.938 -2.119 -10.708 1.00 0.00 82 LEU A C 2
ATOM 2807 O O . LEU A 1 82 ? -7.736 -3.331 -10.781 1.00 0.00 82 LEU A O 2
ATOM 2823 N N . TYR A 1 83 ? -8.183 -1.374 -11.797 1.00 0.00 83 TYR A N 2
ATOM 2824 C CA . TYR A 1 83 ? -8.403 -1.947 -13.143 1.00 0.00 83 TYR A CA 2
ATOM 2825 C C . TYR A 1 83 ? -9.393 -3.150 -13.228 1.00 0.00 83 TYR A C 2
ATOM 2826 O O . TYR A 1 83 ? -9.265 -3.995 -14.118 1.00 0.00 83 TYR A O 2
ATOM 2844 N N . GLY A 1 84 ? -10.390 -3.259 -12.335 1.00 0.00 84 GLY A N 2
ATOM 2845 C CA . GLY A 1 84 ? -11.412 -4.325 -12.370 1.00 0.00 84 GLY A CA 2
ATOM 2846 C C . GLY A 1 84 ? -10.953 -5.698 -11.846 1.00 0.00 84 GLY A C 2
ATOM 2847 O O . GLY A 1 84 ? -11.460 -6.730 -12.291 1.00 0.00 84 GLY A O 2
ATOM 2851 N N . LYS A 1 85 ? -9.997 -5.721 -10.908 1.00 0.00 85 LYS A N 2
ATOM 2852 C CA . LYS A 1 85 ? -9.325 -6.887 -10.324 1.00 0.00 85 LYS A CA 2
ATOM 2853 C C . LYS A 1 85 ? -9.080 -6.592 -8.829 1.00 0.00 85 LYS A C 2
ATOM 2854 O O . LYS A 1 85 ? -8.454 -5.576 -8.520 1.00 0.00 85 LYS A O 2
ATOM 2873 N N . PRO A 1 86 ? -9.626 -7.390 -7.895 1.00 0.00 86 PRO A N 2
ATOM 2874 C CA . PRO A 1 86 ? -9.644 -7.053 -6.472 1.00 0.00 86 PRO A CA 2
ATOM 2875 C C . PRO A 1 86 ? -8.259 -7.113 -5.810 1.00 0.00 86 PRO A C 2
ATOM 2876 O O . PRO A 1 86 ? -7.530 -8.097 -5.955 1.00 0.00 86 PRO A O 2
ATOM 2887 N N . ILE A 1 87 ? -7.929 -6.069 -5.042 1.00 0.00 87 ILE A N 2
ATOM 2888 C CA . ILE A 1 87 ? -6.705 -5.949 -4.236 1.00 0.00 87 ILE A CA 2
ATOM 2889 C C . ILE A 1 87 ? -6.979 -6.132 -2.735 1.00 0.00 87 ILE A C 2
ATOM 2890 O O . ILE A 1 87 ? -8.064 -5.816 -2.236 1.00 0.00 87 ILE A O 2
ATOM 2906 N N . ARG A 1 88 ? -5.969 -6.613 -2.004 1.00 0.00 88 ARG A N 2
ATOM 2907 C CA . ARG A 1 88 ? -5.932 -6.664 -0.532 1.00 0.00 88 ARG A CA 2
ATOM 2908 C C . ARG A 1 88 ? -4.827 -5.759 0.007 1.00 0.00 88 ARG A C 2
ATOM 2909 O O . ARG A 1 88 ? -3.743 -5.701 -0.573 1.00 0.00 88 ARG A O 2
ATOM 2930 N N . VAL A 1 89 ? -5.103 -5.059 1.108 1.00 0.00 89 VAL A N 2
ATOM 2931 C CA . VAL A 1 89 ? -4.227 -4.041 1.709 1.00 0.00 89 VAL A CA 2
ATOM 2932 C C . VAL A 1 89 ? -4.112 -4.250 3.222 1.00 0.00 89 VAL A C 2
ATOM 2933 O O . VAL A 1 89 ? -5.097 -4.573 3.885 1.00 0.00 89 VAL A O 2
ATOM 2946 N N . ASN A 1 90 ? -2.904 -4.086 3.768 1.00 0.00 90 ASN A N 2
ATOM 2947 C CA . ASN A 1 90 ? -2.574 -4.229 5.196 1.00 0.00 90 ASN A CA 2
ATOM 2948 C C . ASN A 1 90 ? -1.229 -3.532 5.507 1.00 0.00 90 ASN A C 2
ATOM 2949 O O . ASN A 1 90 ? -0.582 -2.993 4.610 1.00 0.00 90 ASN A O 2
ATOM 2960 N N . LYS A 1 91 ? -0.783 -3.550 6.766 1.00 0.00 91 LYS A N 2
ATOM 2961 C CA . LYS A 1 91 ? 0.560 -3.125 7.202 1.00 0.00 91 LYS A CA 2
ATOM 2962 C C . LYS A 1 91 ? 1.660 -3.892 6.450 1.00 0.00 91 LYS A C 2
ATOM 2963 O O . LYS A 1 91 ? 1.497 -5.080 6.173 1.00 0.00 91 LYS A O 2
ATOM 2982 N N . ALA A 1 92 ? 2.809 -3.261 6.205 1.00 0.00 92 ALA A N 2
ATOM 2983 C CA . ALA A 1 92 ? 3.996 -3.969 5.710 1.00 0.00 92 ALA A CA 2
ATOM 2984 C C . ALA A 1 92 ? 4.696 -4.779 6.829 1.00 0.00 92 ALA A C 2
ATOM 2985 O O . ALA A 1 92 ? 5.216 -5.865 6.569 1.00 0.00 92 ALA A O 2
ATOM 2992 N N . SER A 1 93 ? 4.665 -4.292 8.080 1.00 0.00 93 SER A N 2
ATOM 2993 C CA . SER A 1 93 ? 5.227 -4.990 9.257 1.00 0.00 93 SER A CA 2
ATOM 2994 C C . SER A 1 93 ? 4.334 -6.134 9.773 1.00 0.00 93 SER A C 2
ATOM 2995 O O . SER A 1 93 ? 4.836 -7.210 10.094 1.00 0.00 93 SER A O 2
ATOM 3003 N N . ALA A 1 94 ? 3.017 -5.886 9.860 1.00 0.00 94 ALA A N 2
ATOM 3004 C CA . ALA A 1 94 ? 1.936 -6.813 10.244 1.00 0.00 94 ALA A CA 2
ATOM 3005 C C . ALA A 1 94 ? 2.256 -7.771 11.421 1.00 0.00 94 ALA A C 2
ATOM 3006 O O . ALA A 1 94 ? 2.493 -8.970 11.243 1.00 0.00 94 ALA A O 2
ATOM 3013 N N . HIS A 1 95 ? 2.237 -7.221 12.642 1.00 0.00 95 HIS A N 2
ATOM 3014 C CA . HIS A 1 95 ? 2.610 -7.884 13.909 1.00 0.00 95 HIS A CA 2
ATOM 3015 C C . HIS A 1 95 ? 1.565 -7.709 15.034 1.00 0.00 95 HIS A C 2
ATOM 3016 O O . HIS A 1 95 ? 1.862 -7.932 16.209 1.00 0.00 95 HIS A O 2
ATOM 3030 N N . ASN A 1 96 ? 0.338 -7.299 14.687 1.00 0.00 96 ASN A N 2
ATOM 3031 C CA . ASN A 1 96 ? -0.733 -6.979 15.639 1.00 0.00 96 ASN A CA 2
ATOM 3032 C C . ASN A 1 96 ? -1.142 -8.196 16.505 1.00 0.00 96 ASN A C 2
ATOM 3033 O O . ASN A 1 96 ? -1.217 -9.327 16.013 1.00 0.00 96 ASN A O 2
ATOM 3044 N N . LYS A 1 97 ? -1.420 -7.955 17.794 1.00 0.00 97 LYS A N 2
ATOM 3045 C CA . LYS A 1 97 ? -1.747 -8.963 18.819 1.00 0.00 97 LYS A CA 2
ATOM 3046 C C . LYS A 1 97 ? -2.724 -8.395 19.855 1.00 0.00 97 LYS A C 2
ATOM 3047 O O . LYS A 1 97 ? -2.617 -7.227 20.234 1.00 0.00 97 LYS A O 2
ATOM 3066 N N . ASN A 1 98 ? -3.620 -9.235 20.380 1.00 0.00 98 ASN A N 2
ATOM 3067 C CA . ASN A 1 98 ? -4.543 -8.903 21.478 1.00 0.00 98 ASN A CA 2
ATOM 3068 C C . ASN A 1 98 ? -3.833 -8.983 22.852 1.00 0.00 98 ASN A C 2
ATOM 3069 O O . ASN A 1 98 ? -4.241 -9.722 23.751 1.00 0.00 98 ASN A O 2
ATOM 3080 N N . LEU A 1 99 ? -2.718 -8.256 22.991 1.00 0.00 99 LEU A N 2
ATOM 3081 C CA . LEU A 1 99 ? -1.834 -8.264 24.161 1.00 0.00 99 LEU A CA 2
ATOM 3082 C C . LEU A 1 99 ? -2.461 -7.536 25.369 1.00 0.00 99 LEU A C 2
ATOM 3083 O O . LEU A 1 99 ? -3.196 -6.557 25.209 1.00 0.00 99 LEU A O 2
ATOM 3099 N N . SER A 1 100 ? -2.147 -8.000 26.581 1.00 0.00 100 SER A N 2
ATOM 3100 C CA . SER A 1 100 ? -2.638 -7.469 27.864 1.00 0.00 100 SER A CA 2
ATOM 3101 C C . SER A 1 100 ? -1.518 -7.328 28.911 1.00 0.00 100 SER A C 2
ATOM 3102 O O . SER A 1 100 ? -0.405 -7.836 28.731 1.00 0.00 100 SER A O 2
ATOM 3110 N N . GLY A 1 101 ? -1.801 -6.619 30.009 1.00 0.00 101 GLY A N 2
ATOM 3111 C CA . GLY A 1 101 ? -0.859 -6.366 31.108 1.00 0.00 101 GLY A CA 2
ATOM 3112 C C . GLY A 1 101 ? -1.514 -5.725 32.344 1.00 0.00 101 GLY A C 2
ATOM 3113 O O . GLY A 1 101 ? -2.747 -5.622 32.397 1.00 0.00 101 GLY A O 2
ATOM 3117 N N . PRO A 1 102 ? -0.718 -5.293 33.343 1.00 0.00 102 PRO A N 2
ATOM 3118 C CA . PRO A 1 102 ? -1.212 -4.696 34.590 1.00 0.00 102 PRO A CA 2
ATOM 3119 C C . PRO A 1 102 ? -2.044 -3.416 34.395 1.00 0.00 102 PRO A C 2
ATOM 3120 O O . PRO A 1 102 ? -1.848 -2.659 33.437 1.00 0.00 102 PRO A O 2
ATOM 3131 N N . SER A 1 103 ? -2.956 -3.152 35.335 1.00 0.00 103 SER A N 2
ATOM 3132 C CA . SER A 1 103 ? -3.845 -1.978 35.334 1.00 0.00 103 SER A CA 2
ATOM 3133 C C . SER A 1 103 ? -3.092 -0.653 35.535 1.00 0.00 103 SER A C 2
ATOM 3134 O O . SER A 1 103 ? -2.071 -0.597 36.228 1.00 0.00 103 SER A O 2
ATOM 3142 N N . SER A 1 104 ? -3.619 0.434 34.962 1.00 0.00 104 SER A N 2
ATOM 3143 C CA . SER A 1 104 ? -3.044 1.791 35.045 1.00 0.00 104 SER A CA 2
ATOM 3144 C C . SER A 1 104 ? -3.325 2.523 36.371 1.00 0.00 104 SER A C 2
ATOM 3145 O O . SER A 1 104 ? -2.654 3.515 36.680 1.00 0.00 104 SER A O 2
ATOM 3153 N N . GLY A 1 105 ? -4.285 2.039 37.170 1.00 0.00 105 GLY A N 2
ATOM 3154 C CA . GLY A 1 105 ? -4.662 2.570 38.490 1.00 0.00 105 GLY A CA 2
ATOM 3155 C C . GLY A 1 105 ? -5.883 1.870 39.091 1.00 0.00 105 GLY A C 2
ATOM 3156 O O . GLY A 1 105 ? -5.940 0.621 39.040 1.00 0.00 105 GLY A O 2
ATOM 3161 N N . GLY A 1 1 ? 25.251 -12.519 4.180 1.00 0.00 1 GLY A N 3
ATOM 3162 C CA . GLY A 1 1 ? 24.498 -12.369 5.446 1.00 0.00 1 GLY A CA 3
ATOM 3163 C C . GLY A 1 1 ? 23.836 -13.673 5.869 1.00 0.00 1 GLY A C 3
ATOM 3164 O O . GLY A 1 1 ? 24.263 -14.757 5.463 1.00 0.00 1 GLY A O 3
ATOM 3170 N N . SER A 1 2 ? 22.789 -13.580 6.692 1.00 0.00 2 SER A N 3
ATOM 3171 C CA . SER A 1 2 ? 22.016 -14.721 7.221 1.00 0.00 2 SER A CA 3
ATOM 3172 C C . SER A 1 2 ? 20.523 -14.391 7.393 1.00 0.00 2 SER A C 3
ATOM 3173 O O . SER A 1 2 ? 20.130 -13.221 7.461 1.00 0.00 2 SER A O 3
ATOM 3181 N N . SER A 1 3 ? 19.678 -15.426 7.443 1.00 0.00 3 SER A N 3
ATOM 3182 C CA . SER A 1 3 ? 18.213 -15.301 7.545 1.00 0.00 3 SER A CA 3
ATOM 3183 C C . SER A 1 3 ? 17.741 -14.843 8.935 1.00 0.00 3 SER A C 3
ATOM 3184 O O . SER A 1 3 ? 18.330 -15.201 9.959 1.00 0.00 3 SER A O 3
ATOM 3192 N N . GLY A 1 4 ? 16.640 -14.086 8.976 1.00 0.00 4 GLY A N 3
ATOM 3193 C CA . GLY A 1 4 ? 15.988 -13.614 10.204 1.00 0.00 4 GLY A CA 3
ATOM 3194 C C . GLY A 1 4 ? 14.725 -12.788 9.927 1.00 0.00 4 GLY A C 3
ATOM 3195 O O . GLY A 1 4 ? 14.567 -12.221 8.841 1.00 0.00 4 GLY A O 3
ATOM 3199 N N . SER A 1 5 ? 13.814 -12.726 10.902 1.00 0.00 5 SER A N 3
ATOM 3200 C CA . SER A 1 5 ? 12.513 -12.040 10.784 1.00 0.00 5 SER A CA 3
ATOM 3201 C C . SER A 1 5 ? 12.569 -10.532 11.080 1.00 0.00 5 SER A C 3
ATOM 3202 O O . SER A 1 5 ? 11.769 -9.769 10.529 1.00 0.00 5 SER A O 3
ATOM 3210 N N . SER A 1 6 ? 13.512 -10.085 11.915 1.00 0.00 6 SER A N 3
ATOM 3211 C CA . SER A 1 6 ? 13.738 -8.673 12.271 1.00 0.00 6 SER A CA 3
ATOM 3212 C C . SER A 1 6 ? 15.176 -8.407 12.749 1.00 0.00 6 SER A C 3
ATOM 3213 O O . SER A 1 6 ? 15.908 -9.329 13.126 1.00 0.00 6 SER A O 3
ATOM 3221 N N . GLY A 1 7 ? 15.589 -7.135 12.735 1.00 0.00 7 GLY A N 3
ATOM 3222 C CA . GLY A 1 7 ? 16.882 -6.662 13.248 1.00 0.00 7 GLY A CA 3
ATOM 3223 C C . GLY A 1 7 ? 17.177 -5.194 12.887 1.00 0.00 7 GLY A C 3
ATOM 3224 O O . GLY A 1 7 ? 16.437 -4.604 12.090 1.00 0.00 7 GLY A O 3
ATOM 3228 N N . PRO A 1 8 ? 18.243 -4.584 13.447 1.00 0.00 8 PRO A N 3
ATOM 3229 C CA . PRO A 1 8 ? 18.633 -3.202 13.147 1.00 0.00 8 PRO A CA 3
ATOM 3230 C C . PRO A 1 8 ? 18.992 -2.995 11.667 1.00 0.00 8 PRO A C 3
ATOM 3231 O O . PRO A 1 8 ? 19.737 -3.788 11.081 1.00 0.00 8 PRO A O 3
ATOM 3242 N N . ILE A 1 9 ? 18.475 -1.922 11.060 1.00 0.00 9 ILE A N 3
ATOM 3243 C CA . ILE A 1 9 ? 18.685 -1.570 9.644 1.00 0.00 9 ILE A CA 3
ATOM 3244 C C . ILE A 1 9 ? 18.529 -0.052 9.414 1.00 0.00 9 ILE A C 3
ATOM 3245 O O . ILE A 1 9 ? 17.818 0.631 10.155 1.00 0.00 9 ILE A O 3
ATOM 3261 N N . SER A 1 10 ? 19.178 0.477 8.373 1.00 0.00 10 SER A N 3
ATOM 3262 C CA . SER A 1 10 ? 19.115 1.889 7.946 1.00 0.00 10 SER A CA 3
ATOM 3263 C C . SER A 1 10 ? 17.927 2.225 7.018 1.00 0.00 10 SER A C 3
ATOM 3264 O O . SER A 1 10 ? 17.799 3.356 6.546 1.00 0.00 10 SER A O 3
ATOM 3272 N N . GLU A 1 11 ? 17.053 1.253 6.743 1.00 0.00 11 GLU A N 3
ATOM 3273 C CA . GLU A 1 11 ? 15.899 1.366 5.840 1.00 0.00 11 GLU A CA 3
ATOM 3274 C C . GLU A 1 11 ? 14.750 2.222 6.426 1.00 0.00 11 GLU A C 3
ATOM 3275 O O . GLU A 1 11 ? 14.650 2.417 7.643 1.00 0.00 11 GLU A O 3
ATOM 3287 N N . ARG A 1 12 ? 13.882 2.744 5.547 1.00 0.00 12 ARG A N 3
ATOM 3288 C CA . ARG A 1 12 ? 12.733 3.615 5.873 1.00 0.00 12 ARG A CA 3
ATOM 3289 C C . ARG A 1 12 ? 11.660 2.912 6.727 1.00 0.00 12 ARG A C 3
ATOM 3290 O O . ARG A 1 12 ? 11.626 1.684 6.826 1.00 0.00 12 ARG A O 3
ATOM 3311 N N . ASN A 1 13 ? 10.779 3.702 7.347 1.00 0.00 13 ASN A N 3
ATOM 3312 C CA . ASN A 1 13 ? 9.819 3.250 8.364 1.00 0.00 13 ASN A CA 3
ATOM 3313 C C . ASN A 1 13 ? 8.709 2.348 7.780 1.00 0.00 13 ASN A C 3
ATOM 3314 O O . ASN A 1 13 ? 7.692 2.827 7.270 1.00 0.00 13 ASN A O 3
ATOM 3325 N N . GLN A 1 14 ? 8.875 1.029 7.913 1.00 0.00 14 GLN A N 3
ATOM 3326 C CA . GLN A 1 14 ? 7.929 0.025 7.408 1.00 0.00 14 GLN A CA 3
ATOM 3327 C C . GLN A 1 14 ? 6.597 0.001 8.193 1.00 0.00 14 GLN A C 3
ATOM 3328 O O . GLN A 1 14 ? 5.576 -0.440 7.670 1.00 0.00 14 GLN A O 3
ATOM 3342 N N . ASP A 1 15 ? 6.562 0.552 9.412 1.00 0.00 15 ASP A N 3
ATOM 3343 C CA . ASP A 1 15 ? 5.341 0.707 10.220 1.00 0.00 15 ASP A CA 3
ATOM 3344 C C . ASP A 1 15 ? 4.301 1.634 9.565 1.00 0.00 15 ASP A C 3
ATOM 3345 O O . ASP A 1 15 ? 3.101 1.372 9.650 1.00 0.00 15 ASP A O 3
ATOM 3354 N N . ALA A 1 16 ? 4.752 2.674 8.858 1.00 0.00 16 ALA A N 3
ATOM 3355 C CA . ALA A 1 16 ? 3.927 3.581 8.060 1.00 0.00 16 ALA A CA 3
ATOM 3356 C C . ALA A 1 16 ? 3.867 3.176 6.571 1.00 0.00 16 ALA A C 3
ATOM 3357 O O . ALA A 1 16 ? 3.374 3.935 5.739 1.00 0.00 16 ALA A O 3
ATOM 3364 N N . THR A 1 17 ? 4.353 1.983 6.219 1.00 0.00 17 THR A N 3
ATOM 3365 C CA . THR A 1 17 ? 4.223 1.409 4.872 1.00 0.00 17 THR A CA 3
ATOM 3366 C C . THR A 1 17 ? 3.072 0.404 4.852 1.00 0.00 17 THR A C 3
ATOM 3367 O O . THR A 1 17 ? 2.929 -0.409 5.766 1.00 0.00 17 THR A O 3
ATOM 3378 N N . VAL A 1 18 ? 2.244 0.443 3.809 1.00 0.00 18 VAL A N 3
ATOM 3379 C CA . VAL A 1 18 ? 1.201 -0.559 3.537 1.00 0.00 18 VAL A CA 3
ATOM 3380 C C . VAL A 1 18 ? 1.658 -1.513 2.438 1.00 0.00 18 VAL A C 3
ATOM 3381 O O . VAL A 1 18 ? 2.378 -1.109 1.528 1.00 0.00 18 VAL A O 3
ATOM 3394 N N . TYR A 1 19 ? 1.220 -2.764 2.516 1.00 0.00 19 TYR A N 3
ATOM 3395 C CA . TYR A 1 19 ? 1.336 -3.789 1.480 1.00 0.00 19 TYR A CA 3
ATOM 3396 C C . TYR A 1 19 ? 0.039 -3.824 0.661 1.00 0.00 19 TYR A C 3
ATOM 3397 O O . TYR A 1 19 ? -1.050 -3.698 1.225 1.00 0.00 19 TYR A O 3
ATOM 3415 N N . VAL A 1 20 ? 0.153 -4.028 -0.652 1.00 0.00 20 VAL A N 3
ATOM 3416 C CA . VAL A 1 20 ? -0.964 -4.137 -1.602 1.00 0.00 20 VAL A CA 3
ATOM 3417 C C . VAL A 1 20 ? -0.751 -5.366 -2.488 1.00 0.00 20 VAL A C 3
ATOM 3418 O O . VAL A 1 20 ? 0.128 -5.366 -3.349 1.00 0.00 20 VAL A O 3
ATOM 3431 N N . GLY A 1 21 ? -1.552 -6.414 -2.296 1.00 0.00 21 GLY A N 3
ATOM 3432 C CA . GLY A 1 21 ? -1.510 -7.645 -3.089 1.00 0.00 21 GLY A CA 3
ATOM 3433 C C . GLY A 1 21 ? -2.651 -7.738 -4.103 1.00 0.00 21 GLY A C 3
ATOM 3434 O O . GLY A 1 21 ? -3.770 -7.303 -3.823 1.00 0.00 21 GLY A O 3
ATOM 3438 N N . GLY A 1 22 ? -2.380 -8.337 -5.265 1.00 0.00 22 GLY A N 3
ATOM 3439 C CA . GLY A 1 22 ? -3.375 -8.622 -6.313 1.00 0.00 22 GLY A CA 3
ATOM 3440 C C . GLY A 1 22 ? -3.409 -7.580 -7.437 1.00 0.00 22 GLY A C 3
ATOM 3441 O O . GLY A 1 22 ? -4.477 -7.275 -7.972 1.00 0.00 22 GLY A O 3
ATOM 3445 N N . LEU A 1 23 ? -2.252 -7.000 -7.766 1.00 0.00 23 LEU A N 3
ATOM 3446 C CA . LEU A 1 23 ? -2.097 -5.914 -8.729 1.00 0.00 23 LEU A CA 3
ATOM 3447 C C . LEU A 1 23 ? -2.191 -6.428 -10.169 1.00 0.00 23 LEU A C 3
ATOM 3448 O O . LEU A 1 23 ? -1.724 -7.524 -10.489 1.00 0.00 23 LEU A O 3
ATOM 3464 N N . ASP A 1 24 ? -2.751 -5.605 -11.053 1.00 0.00 24 ASP A N 3
ATOM 3465 C CA . ASP A 1 24 ? -2.826 -5.889 -12.486 1.00 0.00 24 ASP A CA 3
ATOM 3466 C C . ASP A 1 24 ? -1.546 -5.460 -13.233 1.00 0.00 24 ASP A C 3
ATOM 3467 O O . ASP A 1 24 ? -0.819 -4.574 -12.785 1.00 0.00 24 ASP A O 3
ATOM 3476 N N . GLU A 1 25 ? -1.274 -6.038 -14.406 1.00 0.00 25 GLU A N 3
ATOM 3477 C CA . GLU A 1 25 ? -0.108 -5.699 -15.241 1.00 0.00 25 GLU A CA 3
ATOM 3478 C C . GLU A 1 25 ? -0.033 -4.215 -15.670 1.00 0.00 25 GLU A C 3
ATOM 3479 O O . GLU A 1 25 ? 1.058 -3.728 -15.980 1.00 0.00 25 GLU A O 3
ATOM 3491 N N . LYS A 1 26 ? -1.155 -3.475 -15.646 1.00 0.00 26 LYS A N 3
ATOM 3492 C CA . LYS A 1 26 ? -1.207 -2.024 -15.911 1.00 0.00 26 LYS A CA 3
ATOM 3493 C C . LYS A 1 26 ? -0.804 -1.145 -14.714 1.00 0.00 26 LYS A C 3
ATOM 3494 O O . LYS A 1 26 ? -0.604 0.059 -14.888 1.00 0.00 26 LYS A O 3
ATOM 3513 N N . VAL A 1 27 ? -0.666 -1.710 -13.509 1.00 0.00 27 VAL A N 3
ATOM 3514 C CA . VAL A 1 27 ? -0.243 -0.986 -12.294 1.00 0.00 27 VAL A CA 3
ATOM 3515 C C . VAL A 1 27 ? 1.263 -0.689 -12.317 1.00 0.00 27 VAL A C 3
ATOM 3516 O O . VAL A 1 27 ? 2.066 -1.565 -12.648 1.00 0.00 27 VAL A O 3
ATOM 3529 N N . SER A 1 28 ? 1.641 0.524 -11.899 1.00 0.00 28 SER A N 3
ATOM 3530 C CA . SER A 1 28 ? 3.037 0.957 -11.699 1.00 0.00 28 SER A CA 3
ATOM 3531 C C . SER A 1 28 ? 3.196 1.746 -10.391 1.00 0.00 28 SER A C 3
ATOM 3532 O O . SER A 1 28 ? 2.218 2.260 -9.848 1.00 0.00 28 SER A O 3
ATOM 3540 N N . GLU A 1 29 ? 4.422 1.903 -9.888 1.00 0.00 29 GLU A N 3
ATOM 3541 C CA . GLU A 1 29 ? 4.689 2.642 -8.639 1.00 0.00 29 GLU A CA 3
ATOM 3542 C C . GLU A 1 29 ? 4.150 4.094 -8.638 1.00 0.00 29 GLU A C 3
ATOM 3543 O O . GLU A 1 29 ? 3.497 4.470 -7.659 1.00 0.00 29 GLU A O 3
ATOM 3555 N N . PRO A 1 30 ? 4.295 4.900 -9.717 1.00 0.00 30 PRO A N 3
ATOM 3556 C CA . PRO A 1 30 ? 3.695 6.236 -9.781 1.00 0.00 30 PRO A CA 3
ATOM 3557 C C . PRO A 1 30 ? 2.160 6.235 -9.722 1.00 0.00 30 PRO A C 3
ATOM 3558 O O . PRO A 1 30 ? 1.575 7.192 -9.211 1.00 0.00 30 PRO A O 3
ATOM 3569 N N . LEU A 1 31 ? 1.498 5.161 -10.187 1.00 0.00 31 LEU A N 3
ATOM 3570 C CA . LEU A 1 31 ? 0.050 5.004 -10.033 1.00 0.00 31 LEU A CA 3
ATOM 3571 C C . LEU A 1 31 ? -0.289 4.843 -8.556 1.00 0.00 31 LEU A C 3
ATOM 3572 O O . LEU A 1 31 ? -1.093 5.612 -8.038 1.00 0.00 31 LEU A O 3
ATOM 3588 N N . LEU A 1 32 ? 0.343 3.876 -7.878 1.00 0.00 32 LEU A N 3
ATOM 3589 C CA . LEU A 1 32 ? 0.075 3.605 -6.464 1.00 0.00 32 LEU A CA 3
ATOM 3590 C C . LEU A 1 32 ? 0.263 4.858 -5.612 1.00 0.00 32 LEU A C 3
ATOM 3591 O O . LEU A 1 32 ? -0.579 5.147 -4.770 1.00 0.00 32 LEU A O 3
ATOM 3607 N N . TRP A 1 33 ? 1.313 5.635 -5.873 1.00 0.00 33 TRP A N 3
ATOM 3608 C CA . TRP A 1 33 ? 1.591 6.878 -5.157 1.00 0.00 33 TRP A CA 3
ATOM 3609 C C . TRP A 1 33 ? 0.415 7.853 -5.260 1.00 0.00 33 TRP A C 3
ATOM 3610 O O . TRP A 1 33 ? -0.220 8.175 -4.257 1.00 0.00 33 TRP A O 3
ATOM 3631 N N . GLU A 1 34 ? 0.092 8.292 -6.477 1.00 0.00 34 GLU A N 3
ATOM 3632 C CA . GLU A 1 34 ? -0.969 9.278 -6.729 1.00 0.00 34 GLU A CA 3
ATOM 3633 C C . GLU A 1 34 ? -2.378 8.778 -6.372 1.00 0.00 34 GLU A C 3
ATOM 3634 O O . GLU A 1 34 ? -3.235 9.571 -5.979 1.00 0.00 34 GLU A O 3
ATOM 3646 N N . LEU A 1 35 ? -2.619 7.468 -6.459 1.00 0.00 35 LEU A N 3
ATOM 3647 C CA . LEU A 1 35 ? -3.884 6.834 -6.071 1.00 0.00 35 LEU A CA 3
ATOM 3648 C C . LEU A 1 35 ? -4.068 6.809 -4.540 1.00 0.00 35 LEU A C 3
ATOM 3649 O O . LEU A 1 35 ? -5.179 7.003 -4.049 1.00 0.00 35 LEU A O 3
ATOM 3665 N N . PHE A 1 36 ? -2.993 6.602 -3.771 1.00 0.00 36 PHE A N 3
ATOM 3666 C CA . PHE A 1 36 ? -3.022 6.470 -2.308 1.00 0.00 36 PHE A CA 3
ATOM 3667 C C . PHE A 1 36 ? -2.924 7.818 -1.571 1.00 0.00 36 PHE A C 3
ATOM 3668 O O . PHE A 1 36 ? -3.230 7.879 -0.379 1.00 0.00 36 PHE A O 3
ATOM 3685 N N . LEU A 1 37 ? -2.613 8.916 -2.273 1.00 0.00 37 LEU A N 3
ATOM 3686 C CA . LEU A 1 37 ? -2.712 10.294 -1.757 1.00 0.00 37 LEU A CA 3
ATOM 3687 C C . LEU A 1 37 ? -4.103 10.650 -1.185 1.00 0.00 37 LEU A C 3
ATOM 3688 O O . LEU A 1 37 ? -4.234 11.573 -0.379 1.00 0.00 37 LEU A O 3
ATOM 3704 N N . GLN A 1 38 ? -5.138 9.901 -1.575 1.00 0.00 38 GLN A N 3
ATOM 3705 C CA . GLN A 1 38 ? -6.511 9.994 -1.051 1.00 0.00 38 GLN A CA 3
ATOM 3706 C C . GLN A 1 38 ? -6.594 9.666 0.449 1.00 0.00 38 GLN A C 3
ATOM 3707 O O . GLN A 1 38 ? -7.415 10.240 1.168 1.00 0.00 38 GLN A O 3
ATOM 3721 N N . ALA A 1 39 ? -5.745 8.748 0.921 1.00 0.00 39 ALA A N 3
ATOM 3722 C CA . ALA A 1 39 ? -5.672 8.355 2.328 1.00 0.00 39 ALA A CA 3
ATOM 3723 C C . ALA A 1 39 ? -4.878 9.355 3.183 1.00 0.00 39 ALA A C 3
ATOM 3724 O O . ALA A 1 39 ? -5.321 9.747 4.265 1.00 0.00 39 ALA A O 3
ATOM 3731 N N . GLY A 1 40 ? -3.712 9.774 2.688 1.00 0.00 40 GLY A N 3
ATOM 3732 C CA . GLY A 1 40 ? -2.820 10.716 3.365 1.00 0.00 40 GLY A CA 3
ATOM 3733 C C . GLY A 1 40 ? -1.551 11.031 2.560 1.00 0.00 40 GLY A C 3
ATOM 3734 O O . GLY A 1 40 ? -1.438 10.620 1.404 1.00 0.00 40 GLY A O 3
ATOM 3738 N N . PRO A 1 41 ? -0.580 11.751 3.148 1.00 0.00 41 PRO A N 3
ATOM 3739 C CA . PRO A 1 41 ? 0.663 12.133 2.483 1.00 0.00 41 PRO A CA 3
ATOM 3740 C C . PRO A 1 41 ? 1.552 10.910 2.207 1.00 0.00 41 PRO A C 3
ATOM 3741 O O . PRO A 1 41 ? 2.141 10.325 3.121 1.00 0.00 41 PRO A O 3
ATOM 3752 N N . VAL A 1 42 ? 1.656 10.538 0.928 1.00 0.00 42 VAL A N 3
ATOM 3753 C CA . VAL A 1 42 ? 2.545 9.478 0.434 1.00 0.00 42 VAL A CA 3
ATOM 3754 C C . VAL A 1 42 ? 3.947 10.045 0.196 1.00 0.00 42 VAL A C 3
ATOM 3755 O O . VAL A 1 42 ? 4.114 11.101 -0.420 1.00 0.00 42 VAL A O 3
ATOM 3768 N N . VAL A 1 43 ? 4.951 9.324 0.688 1.00 0.00 43 VAL A N 3
ATOM 3769 C CA . VAL A 1 43 ? 6.366 9.726 0.748 1.00 0.00 43 VAL A CA 3
ATOM 3770 C C . VAL A 1 43 ? 7.230 8.930 -0.239 1.00 0.00 43 VAL A C 3
ATOM 3771 O O . VAL A 1 43 ? 8.214 9.456 -0.761 1.00 0.00 43 VAL A O 3
ATOM 3784 N N . ASN A 1 44 ? 6.882 7.658 -0.470 1.00 0.00 44 ASN A N 3
ATOM 3785 C CA . ASN A 1 44 ? 7.628 6.694 -1.286 1.00 0.00 44 ASN A CA 3
ATOM 3786 C C . ASN A 1 44 ? 6.721 5.507 -1.716 1.00 0.00 44 ASN A C 3
ATOM 3787 O O . ASN A 1 44 ? 5.654 5.288 -1.139 1.00 0.00 44 ASN A O 3
ATOM 3798 N N . THR A 1 45 ? 7.152 4.718 -2.703 1.00 0.00 45 THR A N 3
ATOM 3799 C CA . THR A 1 45 ? 6.487 3.491 -3.200 1.00 0.00 45 THR A CA 3
ATOM 3800 C C . THR A 1 45 ? 7.505 2.403 -3.561 1.00 0.00 45 THR A C 3
ATOM 3801 O O . THR A 1 45 ? 8.641 2.711 -3.926 1.00 0.00 45 THR A O 3
ATOM 3812 N N . HIS A 1 46 ? 7.098 1.130 -3.502 1.00 0.00 46 HIS A N 3
ATOM 3813 C CA . HIS A 1 46 ? 7.928 -0.014 -3.907 1.00 0.00 46 HIS A CA 3
ATOM 3814 C C . HIS A 1 46 ? 7.085 -1.089 -4.602 1.00 0.00 46 HIS A C 3
ATOM 3815 O O . HIS A 1 46 ? 6.038 -1.466 -4.089 1.00 0.00 46 HIS A O 3
ATOM 3829 N N . MET A 1 47 ? 7.530 -1.621 -5.739 1.00 0.00 47 MET A N 3
ATOM 3830 C CA . MET A 1 47 ? 6.940 -2.807 -6.381 1.00 0.00 47 MET A CA 3
ATOM 3831 C C . MET A 1 47 ? 8.064 -3.751 -6.831 1.00 0.00 47 MET A C 3
ATOM 3832 O O . MET A 1 47 ? 8.706 -3.471 -7.849 1.00 0.00 47 MET A O 3
ATOM 3846 N N . PRO A 1 48 ? 8.325 -4.858 -6.109 1.00 0.00 48 PRO A N 3
ATOM 3847 C CA . PRO A 1 48 ? 9.321 -5.856 -6.501 1.00 0.00 48 PRO A CA 3
ATOM 3848 C C . PRO A 1 48 ? 9.095 -6.398 -7.920 1.00 0.00 48 PRO A C 3
ATOM 3849 O O . PRO A 1 48 ? 7.956 -6.665 -8.314 1.00 0.00 48 PRO A O 3
ATOM 3860 N N . LYS A 1 49 ? 10.180 -6.560 -8.688 1.00 0.00 49 LYS A N 3
ATOM 3861 C CA . LYS A 1 49 ? 10.162 -6.993 -10.099 1.00 0.00 49 LYS A CA 3
ATOM 3862 C C . LYS A 1 49 ? 10.592 -8.454 -10.268 1.00 0.00 49 LYS A C 3
ATOM 3863 O O . LYS A 1 49 ? 11.321 -9.006 -9.444 1.00 0.00 49 LYS A O 3
ATOM 3882 N N . ASP A 1 50 ? 10.128 -9.084 -11.339 1.00 0.00 50 ASP A N 3
ATOM 3883 C CA . ASP A 1 50 ? 10.475 -10.445 -11.750 1.00 0.00 50 ASP A CA 3
ATOM 3884 C C . ASP A 1 50 ? 11.830 -10.499 -12.488 1.00 0.00 50 ASP A C 3
ATOM 3885 O O . ASP A 1 50 ? 12.157 -9.600 -13.266 1.00 0.00 50 ASP A O 3
ATOM 3894 N N . ARG A 1 51 ? 12.614 -11.566 -12.280 1.00 0.00 51 ARG A N 3
ATOM 3895 C CA . ARG A 1 51 ? 13.987 -11.707 -12.814 1.00 0.00 51 ARG A CA 3
ATOM 3896 C C . ARG A 1 51 ? 14.103 -12.293 -14.235 1.00 0.00 51 ARG A C 3
ATOM 3897 O O . ARG A 1 51 ? 15.221 -12.530 -14.695 1.00 0.00 51 ARG A O 3
ATOM 3918 N N . VAL A 1 52 ? 12.985 -12.534 -14.929 1.00 0.00 52 VAL A N 3
ATOM 3919 C CA . VAL A 1 52 ? 12.936 -13.189 -16.257 1.00 0.00 52 VAL A CA 3
ATOM 3920 C C . VAL A 1 52 ? 12.051 -12.408 -17.236 1.00 0.00 52 VAL A C 3
ATOM 3921 O O . VAL A 1 52 ? 12.387 -12.275 -18.414 1.00 0.00 52 VAL A O 3
ATOM 3934 N N . THR A 1 53 ? 10.940 -11.853 -16.743 1.00 0.00 53 THR A N 3
ATOM 3935 C CA . THR A 1 53 ? 9.928 -11.109 -17.512 1.00 0.00 53 THR A CA 3
ATOM 3936 C C . THR A 1 53 ? 9.966 -9.608 -17.230 1.00 0.00 53 THR A C 3
ATOM 3937 O O . THR A 1 53 ? 9.507 -8.809 -18.048 1.00 0.00 53 THR A O 3
ATOM 3948 N N . GLY A 1 54 ? 10.529 -9.210 -16.083 1.00 0.00 54 GLY A N 3
ATOM 3949 C CA . GLY A 1 54 ? 10.773 -7.818 -15.705 1.00 0.00 54 GLY A CA 3
ATOM 3950 C C . GLY A 1 54 ? 9.535 -7.002 -15.300 1.00 0.00 54 GLY A C 3
ATOM 3951 O O . GLY A 1 54 ? 9.666 -5.818 -14.980 1.00 0.00 54 GLY A O 3
ATOM 3955 N N . GLN A 1 55 ? 8.344 -7.614 -15.282 1.00 0.00 55 GLN A N 3
ATOM 3956 C CA . GLN A 1 55 ? 7.124 -7.021 -14.711 1.00 0.00 55 GLN A CA 3
ATOM 3957 C C . GLN A 1 55 ? 7.155 -7.077 -13.174 1.00 0.00 55 GLN A C 3
ATOM 3958 O O . GLN A 1 55 ? 8.031 -7.715 -12.589 1.00 0.00 55 GLN A O 3
ATOM 3972 N N . HIS A 1 56 ? 6.196 -6.443 -12.493 1.00 0.00 56 HIS A N 3
ATOM 3973 C CA . HIS A 1 56 ? 6.043 -6.601 -11.039 1.00 0.00 56 HIS A CA 3
ATOM 3974 C C . HIS A 1 56 ? 5.583 -8.018 -10.649 1.00 0.00 56 HIS A C 3
ATOM 3975 O O . HIS A 1 56 ? 5.009 -8.751 -11.460 1.00 0.00 56 HIS A O 3
ATOM 3989 N N . GLN A 1 57 ? 5.833 -8.409 -9.396 1.00 0.00 57 GLN A N 3
ATOM 3990 C CA . GLN A 1 57 ? 5.546 -9.751 -8.859 1.00 0.00 57 GLN A CA 3
ATOM 3991 C C . GLN A 1 57 ? 4.067 -9.974 -8.446 1.00 0.00 57 GLN A C 3
ATOM 3992 O O . GLN A 1 57 ? 3.755 -10.937 -7.740 1.00 0.00 57 GLN A O 3
ATOM 4006 N N . GLY A 1 58 ? 3.140 -9.097 -8.853 1.00 0.00 58 GLY A N 3
ATOM 4007 C CA . GLY A 1 58 ? 1.712 -9.142 -8.493 1.00 0.00 58 GLY A CA 3
ATOM 4008 C C . GLY A 1 58 ? 1.348 -8.400 -7.197 1.00 0.00 58 GLY A C 3
ATOM 4009 O O . GLY A 1 58 ? 0.177 -8.381 -6.809 1.00 0.00 58 GLY A O 3
ATOM 4013 N N . TYR A 1 59 ? 2.324 -7.777 -6.532 1.00 0.00 59 TYR A N 3
ATOM 4014 C CA . TYR A 1 59 ? 2.144 -7.004 -5.299 1.00 0.00 59 TYR A CA 3
ATOM 4015 C C . TYR A 1 59 ? 3.076 -5.780 -5.237 1.00 0.00 59 TYR A C 3
ATOM 4016 O O . TYR A 1 59 ? 4.082 -5.698 -5.949 1.00 0.00 59 TYR A O 3
ATOM 4034 N N . GLY A 1 60 ? 2.725 -4.823 -4.378 1.00 0.00 60 GLY A N 3
ATOM 4035 C CA . GLY A 1 60 ? 3.442 -3.570 -4.158 1.00 0.00 60 GLY A CA 3
ATOM 4036 C C . GLY A 1 60 ? 3.284 -3.028 -2.738 1.00 0.00 60 GLY A C 3
ATOM 4037 O O . GLY A 1 60 ? 2.670 -3.656 -1.875 1.00 0.00 60 GLY A O 3
ATOM 4041 N N . PHE A 1 61 ? 3.838 -1.840 -2.511 1.00 0.00 61 PHE A N 3
ATOM 4042 C CA . PHE A 1 61 ? 3.842 -1.131 -1.237 1.00 0.00 61 PHE A CA 3
ATOM 4043 C C . PHE A 1 61 ? 3.740 0.387 -1.426 1.00 0.00 61 PHE A C 3
ATOM 4044 O O . PHE A 1 61 ? 4.241 0.938 -2.413 1.00 0.00 61 PHE A O 3
ATOM 4061 N N . VAL A 1 62 ? 3.165 1.071 -0.432 1.00 0.00 62 VAL A N 3
ATOM 4062 C CA . VAL A 1 62 ? 3.060 2.539 -0.375 1.00 0.00 62 VAL A CA 3
ATOM 4063 C C . VAL A 1 62 ? 3.459 3.038 1.013 1.00 0.00 62 VAL A C 3
ATOM 4064 O O . VAL A 1 62 ? 2.943 2.552 2.018 1.00 0.00 62 VAL A O 3
ATOM 4077 N N . GLU A 1 63 ? 4.376 3.999 1.085 1.00 0.00 63 GLU A N 3
ATOM 4078 C CA . GLU A 1 63 ? 4.913 4.558 2.329 1.00 0.00 63 GLU A CA 3
ATOM 4079 C C . GLU A 1 63 ? 4.258 5.904 2.645 1.00 0.00 63 GLU A C 3
ATOM 4080 O O . GLU A 1 63 ? 4.348 6.847 1.856 1.00 0.00 63 GLU A O 3
ATOM 4092 N N . PHE A 1 64 ? 3.636 6.013 3.815 1.00 0.00 64 PHE A N 3
ATOM 4093 C CA . PHE A 1 64 ? 3.034 7.238 4.334 1.00 0.00 64 PHE A CA 3
ATOM 4094 C C . PHE A 1 64 ? 3.949 7.960 5.325 1.00 0.00 64 PHE A C 3
ATOM 4095 O O . PHE A 1 64 ? 4.876 7.378 5.894 1.00 0.00 64 PHE A O 3
ATOM 4112 N N . LEU A 1 65 ? 3.657 9.242 5.560 1.00 0.00 65 LEU A N 3
ATOM 4113 C CA . LEU A 1 65 ? 4.379 10.062 6.536 1.00 0.00 65 LEU A CA 3
ATOM 4114 C C . LEU A 1 65 ? 4.240 9.528 7.975 1.00 0.00 65 LEU A C 3
ATOM 4115 O O . LEU A 1 65 ? 5.195 9.609 8.752 1.00 0.00 65 LEU A O 3
ATOM 4131 N N . SER A 1 66 ? 3.078 8.953 8.311 1.00 0.00 66 SER A N 3
ATOM 4132 C CA . SER A 1 66 ? 2.755 8.450 9.656 1.00 0.00 66 SER A CA 3
ATOM 4133 C C . SER A 1 66 ? 1.901 7.177 9.608 1.00 0.00 66 SER A C 3
ATOM 4134 O O . SER A 1 66 ? 1.163 6.931 8.652 1.00 0.00 66 SER A O 3
ATOM 4142 N N . GLU A 1 67 ? 1.961 6.369 10.669 1.00 0.00 67 GLU A N 3
ATOM 4143 C CA . GLU A 1 67 ? 1.230 5.094 10.775 1.00 0.00 67 GLU A CA 3
ATOM 4144 C C . GLU A 1 67 ? -0.300 5.271 10.756 1.00 0.00 67 GLU A C 3
ATOM 4145 O O . GLU A 1 67 ? -1.012 4.427 10.215 1.00 0.00 67 GLU A O 3
ATOM 4157 N N . GLU A 1 68 ? -0.822 6.389 11.268 1.00 0.00 68 GLU A N 3
ATOM 4158 C CA . GLU A 1 68 ? -2.261 6.701 11.224 1.00 0.00 68 GLU A CA 3
ATOM 4159 C C . GLU A 1 68 ? -2.779 7.019 9.807 1.00 0.00 68 GLU A C 3
ATOM 4160 O O . GLU A 1 68 ? -3.959 6.815 9.518 1.00 0.00 68 GLU A O 3
ATOM 4172 N N . ASP A 1 69 ? -1.902 7.459 8.898 1.00 0.00 69 ASP A N 3
ATOM 4173 C CA . ASP A 1 69 ? -2.222 7.646 7.477 1.00 0.00 69 ASP A CA 3
ATOM 4174 C C . ASP A 1 69 ? -2.151 6.315 6.705 1.00 0.00 69 ASP A C 3
ATOM 4175 O O . ASP A 1 69 ? -2.960 6.076 5.807 1.00 0.00 69 ASP A O 3
ATOM 4184 N N . ALA A 1 70 ? -1.255 5.406 7.113 1.00 0.00 70 ALA A N 3
ATOM 4185 C CA . ALA A 1 70 ? -1.192 4.045 6.586 1.00 0.00 70 ALA A CA 3
ATOM 4186 C C . ALA A 1 70 ? -2.434 3.230 7.004 1.00 0.00 70 ALA A C 3
ATOM 4187 O O . ALA A 1 70 ? -3.069 2.589 6.168 1.00 0.00 70 ALA A O 3
ATOM 4194 N N . ASP A 1 71 ? -2.853 3.328 8.271 1.00 0.00 71 ASP A N 3
ATOM 4195 C CA . ASP A 1 71 ? -4.088 2.720 8.789 1.00 0.00 71 ASP A CA 3
ATOM 4196 C C . ASP A 1 71 ? -5.349 3.181 8.030 1.00 0.00 71 ASP A C 3
ATOM 4197 O O . ASP A 1 71 ? -6.261 2.387 7.793 1.00 0.00 71 ASP A O 3
ATOM 4206 N N . TYR A 1 72 ? -5.378 4.437 7.572 1.00 0.00 72 TYR A N 3
ATOM 4207 C CA . TYR A 1 72 ? -6.477 4.967 6.762 1.00 0.00 72 TYR A CA 3
ATOM 4208 C C . TYR A 1 72 ? -6.466 4.397 5.335 1.00 0.00 72 TYR A C 3
ATOM 4209 O O . TYR A 1 72 ? -7.523 4.075 4.795 1.00 0.00 72 TYR A O 3
ATOM 4227 N N . ALA A 1 73 ? -5.296 4.189 4.724 1.00 0.00 73 ALA A N 3
ATOM 4228 C CA . ALA A 1 73 ? -5.200 3.577 3.397 1.00 0.00 73 ALA A CA 3
ATOM 4229 C C . ALA A 1 73 ? -5.653 2.109 3.419 1.00 0.00 73 ALA A C 3
ATOM 4230 O O . ALA A 1 73 ? -6.351 1.666 2.509 1.00 0.00 73 ALA A O 3
ATOM 4237 N N . ILE A 1 74 ? -5.357 1.385 4.503 1.00 0.00 74 ILE A N 3
ATOM 4238 C CA . ILE A 1 74 ? -5.862 0.023 4.747 1.00 0.00 74 ILE A CA 3
ATOM 4239 C C . ILE A 1 74 ? -7.397 0.018 4.875 1.00 0.00 74 ILE A C 3
ATOM 4240 O O . ILE A 1 74 ? -8.051 -0.915 4.407 1.00 0.00 74 ILE A O 3
ATOM 4256 N N . LYS A 1 75 ? -7.989 1.080 5.441 1.00 0.00 75 LYS A N 3
ATOM 4257 C CA . LYS A 1 75 ? -9.445 1.243 5.563 1.00 0.00 75 LYS A CA 3
ATOM 4258 C C . LYS A 1 75 ? -10.130 1.457 4.206 1.00 0.00 75 LYS A C 3
ATOM 4259 O O . LYS A 1 75 ? -11.169 0.842 3.965 1.00 0.00 75 LYS A O 3
ATOM 4278 N N . ILE A 1 76 ? -9.568 2.287 3.314 1.00 0.00 76 ILE A N 3
ATOM 4279 C CA . ILE A 1 76 ? -10.216 2.631 2.037 1.00 0.00 76 ILE A CA 3
ATOM 4280 C C . ILE A 1 76 ? -9.839 1.724 0.854 1.00 0.00 76 ILE A C 3
ATOM 4281 O O . ILE A 1 76 ? -10.714 1.406 0.053 1.00 0.00 76 ILE A O 3
ATOM 4297 N N . MET A 1 77 ? -8.579 1.286 0.727 1.00 0.00 77 MET A N 3
ATOM 4298 C CA . MET A 1 77 ? -8.066 0.596 -0.476 1.00 0.00 77 MET A CA 3
ATOM 4299 C C . MET A 1 77 ? -8.196 -0.930 -0.445 1.00 0.00 77 MET A C 3
ATOM 4300 O O . MET A 1 77 ? -7.822 -1.611 -1.397 1.00 0.00 77 MET A O 3
ATOM 4314 N N . ASP A 1 78 ? -8.757 -1.481 0.625 1.00 0.00 78 ASP A N 3
ATOM 4315 C CA . ASP A 1 78 ? -8.957 -2.925 0.767 1.00 0.00 78 ASP A CA 3
ATOM 4316 C C . ASP A 1 78 ? -10.261 -3.399 0.104 1.00 0.00 78 ASP A C 3
ATOM 4317 O O . ASP A 1 78 ? -11.310 -2.763 0.236 1.00 0.00 78 ASP A O 3
ATOM 4326 N N . MET A 1 79 ? -10.187 -4.517 -0.627 1.00 0.00 79 MET A N 3
ATOM 4327 C CA . MET A 1 79 ? -11.249 -5.063 -1.490 1.00 0.00 79 MET A CA 3
ATOM 4328 C C . MET A 1 79 ? -11.706 -4.123 -2.634 1.00 0.00 79 MET A C 3
ATOM 4329 O O . MET A 1 79 ? -12.701 -4.389 -3.311 1.00 0.00 79 MET A O 3
ATOM 4343 N N . ILE A 1 80 ? -10.962 -3.040 -2.892 1.00 0.00 80 ILE A N 3
ATOM 4344 C CA . ILE A 1 80 ? -11.110 -2.181 -4.076 1.00 0.00 80 ILE A CA 3
ATOM 4345 C C . ILE A 1 80 ? -10.641 -2.936 -5.328 1.00 0.00 80 ILE A C 3
ATOM 4346 O O . ILE A 1 80 ? -9.768 -3.798 -5.250 1.00 0.00 80 ILE A O 3
ATOM 4362 N N . LYS A 1 81 ? -11.212 -2.620 -6.494 1.00 0.00 81 LYS A N 3
ATOM 4363 C CA . LYS A 1 81 ? -10.961 -3.317 -7.767 1.00 0.00 81 LYS A CA 3
ATOM 4364 C C . LYS A 1 81 ? -10.146 -2.465 -8.748 1.00 0.00 81 LYS A C 3
ATOM 4365 O O . LYS A 1 81 ? -10.662 -2.013 -9.771 1.00 0.00 81 LYS A O 3
ATOM 4384 N N . LEU A 1 82 ? -8.861 -2.261 -8.447 1.00 0.00 82 LEU A N 3
ATOM 4385 C CA . LEU A 1 82 ? -7.914 -1.561 -9.331 1.00 0.00 82 LEU A CA 3
ATOM 4386 C C . LEU A 1 82 ? -7.835 -2.290 -10.688 1.00 0.00 82 LEU A C 3
ATOM 4387 O O . LEU A 1 82 ? -7.602 -3.500 -10.718 1.00 0.00 82 LEU A O 3
ATOM 4403 N N . TYR A 1 83 ? -8.092 -1.586 -11.801 1.00 0.00 83 TYR A N 3
ATOM 4404 C CA . TYR A 1 83 ? -8.292 -2.206 -13.129 1.00 0.00 83 TYR A CA 3
ATOM 4405 C C . TYR A 1 83 ? -9.225 -3.456 -13.169 1.00 0.00 83 TYR A C 3
ATOM 4406 O O . TYR A 1 83 ? -9.037 -4.346 -14.003 1.00 0.00 83 TYR A O 3
ATOM 4424 N N . GLY A 1 84 ? -10.239 -3.552 -12.293 1.00 0.00 84 GLY A N 3
ATOM 4425 C CA . GLY A 1 84 ? -11.259 -4.617 -12.316 1.00 0.00 84 GLY A CA 3
ATOM 4426 C C . GLY A 1 84 ? -10.876 -5.957 -11.657 1.00 0.00 84 GLY A C 3
ATOM 4427 O O . GLY A 1 84 ? -11.542 -6.965 -11.901 1.00 0.00 84 GLY A O 3
ATOM 4431 N N . LYS A 1 85 ? -9.836 -5.983 -10.812 1.00 0.00 85 LYS A N 3
ATOM 4432 C CA . LYS A 1 85 ? -9.291 -7.131 -10.078 1.00 0.00 85 LYS A CA 3
ATOM 4433 C C . LYS A 1 85 ? -9.103 -6.713 -8.608 1.00 0.00 85 LYS A C 3
ATOM 4434 O O . LYS A 1 85 ? -8.465 -5.688 -8.356 1.00 0.00 85 LYS A O 3
ATOM 4453 N N . PRO A 1 86 ? -9.695 -7.430 -7.639 1.00 0.00 86 PRO A N 3
ATOM 4454 C CA . PRO A 1 86 ? -9.755 -7.000 -6.246 1.00 0.00 86 PRO A CA 3
ATOM 4455 C C . PRO A 1 86 ? -8.387 -7.083 -5.549 1.00 0.00 86 PRO A C 3
ATOM 4456 O O . PRO A 1 86 ? -7.775 -8.151 -5.481 1.00 0.00 86 PRO A O 3
ATOM 4467 N N . ILE A 1 87 ? -7.926 -5.951 -5.009 1.00 0.00 87 ILE A N 3
ATOM 4468 C CA . ILE A 1 87 ? -6.687 -5.830 -4.226 1.00 0.00 87 ILE A CA 3
ATOM 4469 C C . ILE A 1 87 ? -6.939 -6.029 -2.725 1.00 0.00 87 ILE A C 3
ATOM 4470 O O . ILE A 1 87 ? -7.996 -5.670 -2.199 1.00 0.00 87 ILE A O 3
ATOM 4486 N N . ARG A 1 88 ? -5.946 -6.588 -2.025 1.00 0.00 88 ARG A N 3
ATOM 4487 C CA . ARG A 1 88 ? -5.935 -6.782 -0.565 1.00 0.00 88 ARG A CA 3
ATOM 4488 C C . ARG A 1 88 ? -4.839 -5.936 0.075 1.00 0.00 88 ARG A C 3
ATOM 4489 O O . ARG A 1 88 ? -3.705 -5.938 -0.406 1.00 0.00 88 ARG A O 3
ATOM 4510 N N . VAL A 1 89 ? -5.179 -5.215 1.144 1.00 0.00 89 VAL A N 3
ATOM 4511 C CA . VAL A 1 89 ? -4.312 -4.202 1.772 1.00 0.00 89 VAL A CA 3
ATOM 4512 C C . VAL A 1 89 ? -4.178 -4.447 3.280 1.00 0.00 89 VAL A C 3
ATOM 4513 O O . VAL A 1 89 ? -5.152 -4.767 3.961 1.00 0.00 89 VAL A O 3
ATOM 4526 N N . ASN A 1 90 ? -2.955 -4.313 3.797 1.00 0.00 90 ASN A N 3
ATOM 4527 C CA . ASN A 1 90 ? -2.587 -4.427 5.218 1.00 0.00 90 ASN A CA 3
ATOM 4528 C C . ASN A 1 90 ? -1.269 -3.678 5.497 1.00 0.00 90 ASN A C 3
ATOM 4529 O O . ASN A 1 90 ? -0.634 -3.158 4.581 1.00 0.00 90 ASN A O 3
ATOM 4540 N N . LYS A 1 91 ? -0.851 -3.608 6.764 1.00 0.00 91 LYS A N 3
ATOM 4541 C CA . LYS A 1 91 ? 0.441 -3.031 7.171 1.00 0.00 91 LYS A CA 3
ATOM 4542 C C . LYS A 1 91 ? 1.601 -3.869 6.607 1.00 0.00 91 LYS A C 3
ATOM 4543 O O . LYS A 1 91 ? 1.567 -5.096 6.698 1.00 0.00 91 LYS A O 3
ATOM 4562 N N . ALA A 1 92 ? 2.664 -3.229 6.118 1.00 0.00 92 ALA A N 3
ATOM 4563 C CA . ALA A 1 92 ? 3.911 -3.928 5.780 1.00 0.00 92 ALA A CA 3
ATOM 4564 C C . ALA A 1 92 ? 4.597 -4.468 7.061 1.00 0.00 92 ALA A C 3
ATOM 4565 O O . ALA A 1 92 ? 5.196 -5.545 7.040 1.00 0.00 92 ALA A O 3
ATOM 4572 N N . SER A 1 93 ? 4.438 -3.752 8.184 1.00 0.00 93 SER A N 3
ATOM 4573 C CA . SER A 1 93 ? 4.757 -4.199 9.551 1.00 0.00 93 SER A CA 3
ATOM 4574 C C . SER A 1 93 ? 3.470 -4.206 10.387 1.00 0.00 93 SER A C 3
ATOM 4575 O O . SER A 1 93 ? 3.033 -3.163 10.888 1.00 0.0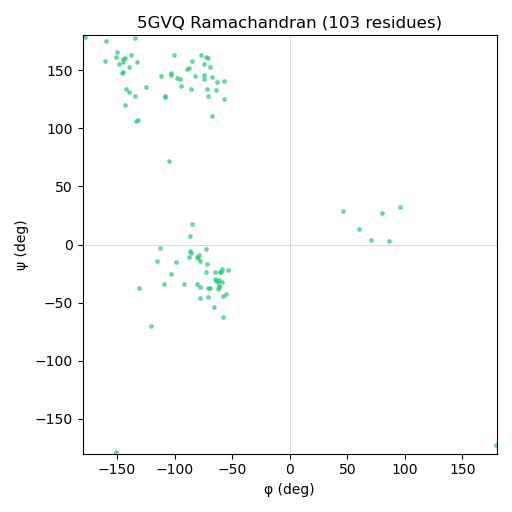0 93 SER A O 3
ATOM 4583 N N . ALA A 1 94 ? 2.828 -5.372 10.492 1.00 0.00 94 ALA A N 3
ATOM 4584 C CA . ALA A 1 94 ? 1.604 -5.584 11.270 1.00 0.00 94 ALA A CA 3
ATOM 4585 C C . ALA A 1 94 ? 1.907 -6.021 12.720 1.00 0.00 94 ALA A C 3
ATOM 4586 O O . ALA A 1 94 ? 2.925 -6.663 12.993 1.00 0.00 94 ALA A O 3
ATOM 4593 N N . HIS A 1 95 ? 1.011 -5.674 13.649 1.00 0.00 95 HIS A N 3
ATOM 4594 C CA . HIS A 1 95 ? 1.129 -5.958 15.090 1.00 0.00 95 HIS A CA 3
ATOM 4595 C C . HIS A 1 95 ? -0.240 -6.185 15.760 1.00 0.00 95 HIS A C 3
ATOM 4596 O O . HIS A 1 95 ? -1.285 -6.113 15.102 1.00 0.00 95 HIS A O 3
ATOM 4610 N N . ASN A 1 96 ? -0.235 -6.525 17.053 1.00 0.00 96 ASN A N 3
ATOM 4611 C CA . ASN A 1 96 ? -1.413 -6.929 17.834 1.00 0.00 96 ASN A CA 3
ATOM 4612 C C . ASN A 1 96 ? -2.504 -5.833 17.882 1.00 0.00 96 ASN A C 3
ATOM 4613 O O . ASN A 1 96 ? -2.217 -4.660 18.134 1.00 0.00 96 ASN A O 3
ATOM 4624 N N . LYS A 1 97 ? -3.767 -6.232 17.667 1.00 0.00 97 LYS A N 3
ATOM 4625 C CA . LYS A 1 97 ? -4.947 -5.345 17.639 1.00 0.00 97 LYS A CA 3
ATOM 4626 C C . LYS A 1 97 ? -5.573 -5.099 19.022 1.00 0.00 97 LYS A C 3
ATOM 4627 O O . LYS A 1 97 ? -6.350 -4.155 19.176 1.00 0.00 97 LYS A O 3
ATOM 4646 N N . ASN A 1 98 ? -5.262 -5.933 20.019 1.00 0.00 98 ASN A N 3
ATOM 4647 C CA . ASN A 1 98 ? -5.830 -5.839 21.368 1.00 0.00 98 ASN A CA 3
ATOM 4648 C C . ASN A 1 98 ? -5.259 -4.646 22.171 1.00 0.00 98 ASN A C 3
ATOM 4649 O O . ASN A 1 98 ? -4.082 -4.301 22.043 1.00 0.00 98 ASN A O 3
ATOM 4660 N N . LEU A 1 99 ? -6.094 -4.048 23.028 1.00 0.00 99 LEU A N 3
ATOM 4661 C CA . LEU A 1 99 ? -5.745 -2.944 23.930 1.00 0.00 99 LEU A CA 3
ATOM 4662 C C . LEU A 1 99 ? -5.305 -3.422 25.332 1.00 0.00 99 LEU A C 3
ATOM 4663 O O . LEU A 1 99 ? -4.512 -2.741 25.987 1.00 0.00 99 LEU A O 3
ATOM 4679 N N . SER A 1 100 ? -5.793 -4.579 25.800 1.00 0.00 100 SER A N 3
ATOM 4680 C CA . SER A 1 100 ? -5.484 -5.126 27.133 1.00 0.00 100 SER A CA 3
ATOM 4681 C C . SER A 1 100 ? -4.171 -5.930 27.184 1.00 0.00 100 SER A C 3
ATOM 4682 O O . SER A 1 100 ? -3.592 -6.289 26.153 1.00 0.00 100 SER A O 3
ATOM 4690 N N . GLY A 1 101 ? -3.692 -6.213 28.399 1.00 0.00 101 GLY A N 3
ATOM 4691 C CA . GLY A 1 101 ? -2.473 -6.986 28.672 1.00 0.00 101 GLY A CA 3
ATOM 4692 C C . GLY A 1 101 ? -2.358 -7.428 30.143 1.00 0.00 101 GLY A C 3
ATOM 4693 O O . GLY A 1 101 ? -3.221 -7.074 30.958 1.00 0.00 101 GLY A O 3
ATOM 4697 N N . PRO A 1 102 ? -1.320 -8.208 30.502 1.00 0.00 102 PRO A N 3
ATOM 4698 C CA . PRO A 1 102 ? -1.136 -8.745 31.853 1.00 0.00 102 PRO A CA 3
ATOM 4699 C C . PRO A 1 102 ? -0.783 -7.660 32.886 1.00 0.00 102 PRO A C 3
ATOM 4700 O O . PRO A 1 102 ? -0.077 -6.693 32.586 1.00 0.00 102 PRO A O 3
ATOM 4711 N N . SER A 1 103 ? -1.243 -7.850 34.128 1.00 0.00 103 SER A N 3
ATOM 4712 C CA . SER A 1 103 ? -1.062 -6.905 35.250 1.00 0.00 103 SER A CA 3
ATOM 4713 C C . SER A 1 103 ? 0.179 -7.181 36.119 1.00 0.00 103 SER A C 3
ATOM 4714 O O . SER A 1 103 ? 0.463 -6.420 37.048 1.00 0.00 103 SER A O 3
ATOM 4722 N N . SER A 1 104 ? 0.916 -8.265 35.851 1.00 0.00 104 SER A N 3
ATOM 4723 C CA . SER A 1 104 ? 2.101 -8.679 36.622 1.00 0.00 104 SER A CA 3
ATOM 4724 C C . SER A 1 104 ? 3.325 -7.778 36.371 1.00 0.00 104 SER A C 3
ATOM 4725 O O . SER A 1 104 ? 3.464 -7.176 35.298 1.00 0.00 104 SER A O 3
ATOM 4733 N N . GLY A 1 105 ? 4.223 -7.688 37.360 1.00 0.00 105 GLY A N 3
ATOM 4734 C CA . GLY A 1 105 ? 5.445 -6.866 37.339 1.00 0.00 105 GLY A CA 3
ATOM 4735 C C . GLY A 1 105 ? 6.314 -7.065 38.581 1.00 0.00 105 GLY A C 3
ATOM 4736 O O . GLY A 1 105 ? 7.426 -7.621 38.444 1.00 0.00 105 GLY A O 3
ATOM 4741 N N . GLY A 1 1 ? 35.423 16.996 -5.680 1.00 0.00 1 GLY A N 4
ATOM 4742 C CA . GLY A 1 1 ? 34.009 16.564 -5.709 1.00 0.00 1 GLY A CA 4
ATOM 4743 C C . GLY A 1 1 ? 33.621 15.818 -4.439 1.00 0.00 1 GLY A C 4
ATOM 4744 O O . GLY A 1 1 ? 34.473 15.219 -3.776 1.00 0.00 1 GLY A O 4
ATOM 4750 N N . SER A 1 2 ? 32.334 15.846 -4.086 1.00 0.00 2 SER A N 4
ATOM 4751 C CA . SER A 1 2 ? 31.782 15.199 -2.880 1.00 0.00 2 SER A CA 4
ATOM 4752 C C . SER A 1 2 ? 31.799 13.663 -2.951 1.00 0.00 2 SER A C 4
ATOM 4753 O O . SER A 1 2 ? 31.730 13.074 -4.035 1.00 0.00 2 SER A O 4
ATOM 4761 N N . SER A 1 3 ? 31.852 13.006 -1.786 1.00 0.00 3 SER A N 4
ATOM 4762 C CA . SER A 1 3 ? 31.746 11.542 -1.657 1.00 0.00 3 SER A CA 4
ATOM 4763 C C . SER A 1 3 ? 30.310 11.034 -1.892 1.00 0.00 3 SER A C 4
ATOM 4764 O O . SER A 1 3 ? 29.344 11.802 -1.826 1.00 0.00 3 SER A O 4
ATOM 4772 N N . GLY A 1 4 ? 30.158 9.736 -2.165 1.00 0.00 4 GLY A N 4
ATOM 4773 C CA . GLY A 1 4 ? 28.874 9.083 -2.450 1.00 0.00 4 GLY A CA 4
ATOM 4774 C C . GLY A 1 4 ? 28.962 7.553 -2.521 1.00 0.00 4 GLY A C 4
ATOM 4775 O O . GLY A 1 4 ? 30.027 6.966 -2.307 1.00 0.00 4 GLY A O 4
ATOM 4779 N N . SER A 1 5 ? 27.829 6.907 -2.817 1.00 0.00 5 SER A N 4
ATOM 4780 C CA . SER A 1 5 ? 27.678 5.441 -2.949 1.00 0.00 5 SER A CA 4
ATOM 4781 C C . SER A 1 5 ? 28.133 4.625 -1.720 1.00 0.00 5 SER A C 4
ATOM 4782 O O . SER A 1 5 ? 28.546 3.468 -1.848 1.00 0.00 5 SER A O 4
ATOM 4790 N N . SER A 1 6 ? 28.068 5.218 -0.522 1.00 0.00 6 SER A N 4
ATOM 4791 C CA . SER A 1 6 ? 28.476 4.607 0.753 1.00 0.00 6 SER A CA 4
ATOM 4792 C C . SER A 1 6 ? 27.680 5.172 1.942 1.00 0.00 6 SER A C 4
ATOM 4793 O O . SER A 1 6 ? 27.209 6.314 1.903 1.00 0.00 6 SER A O 4
ATOM 4801 N N . GLY A 1 7 ? 27.546 4.373 3.006 1.00 0.00 7 GLY A N 4
ATOM 4802 C CA . GLY A 1 7 ? 26.816 4.696 4.241 1.00 0.00 7 GLY A CA 4
ATOM 4803 C C . GLY A 1 7 ? 25.297 4.427 4.159 1.00 0.00 7 GLY A C 4
ATOM 4804 O O . GLY A 1 7 ? 24.661 4.815 3.172 1.00 0.00 7 GLY A O 4
ATOM 4808 N N . PRO A 1 8 ? 24.686 3.776 5.171 1.00 0.00 8 PRO A N 4
ATOM 4809 C CA . PRO A 1 8 ? 23.245 3.508 5.219 1.00 0.00 8 PRO A CA 4
ATOM 4810 C C . PRO A 1 8 ? 22.428 4.732 5.676 1.00 0.00 8 PRO A C 4
ATOM 4811 O O . PRO A 1 8 ? 22.969 5.711 6.202 1.00 0.00 8 PRO A O 4
ATOM 4822 N N . ILE A 1 9 ? 21.102 4.655 5.521 1.00 0.00 9 ILE A N 4
ATOM 4823 C CA . ILE A 1 9 ? 20.149 5.628 6.083 1.00 0.00 9 ILE A CA 4
ATOM 4824 C C . ILE A 1 9 ? 20.069 5.545 7.618 1.00 0.00 9 ILE A C 4
ATOM 4825 O O . ILE A 1 9 ? 20.208 4.467 8.202 1.00 0.00 9 ILE A O 4
ATOM 4841 N N . SER A 1 10 ? 19.817 6.680 8.279 1.00 0.00 10 SER A N 4
ATOM 4842 C CA . SER A 1 10 ? 19.727 6.771 9.749 1.00 0.00 10 SER A CA 4
ATOM 4843 C C . SER A 1 10 ? 18.425 6.187 10.321 1.00 0.00 10 SER A C 4
ATOM 4844 O O . SER A 1 10 ? 18.397 5.742 11.470 1.00 0.00 10 SER A O 4
ATOM 4852 N N . GLU A 1 11 ? 17.345 6.179 9.533 1.00 0.00 11 GLU A N 4
ATOM 4853 C CA . GLU A 1 11 ? 16.025 5.638 9.889 1.00 0.00 11 GLU A CA 4
ATOM 4854 C C . GLU A 1 11 ? 15.276 5.161 8.628 1.00 0.00 11 GLU A C 4
ATOM 4855 O O . GLU A 1 11 ? 15.413 5.758 7.554 1.00 0.00 11 GLU A O 4
ATOM 4867 N N . ARG A 1 12 ? 14.474 4.093 8.754 1.00 0.00 12 ARG A N 4
ATOM 4868 C CA . ARG A 1 12 ? 13.667 3.509 7.666 1.00 0.00 12 ARG A CA 4
ATOM 4869 C C . ARG A 1 12 ? 12.269 3.119 8.166 1.00 0.00 12 ARG A C 4
ATOM 4870 O O . ARG A 1 12 ? 12.129 2.603 9.276 1.00 0.00 12 ARG A O 4
ATOM 4891 N N . ASN A 1 13 ? 11.241 3.368 7.354 1.00 0.00 13 ASN A N 4
ATOM 4892 C CA . ASN A 1 13 ? 9.836 3.110 7.697 1.00 0.00 13 ASN A CA 4
ATOM 4893 C C . ASN A 1 13 ? 9.392 1.675 7.353 1.00 0.00 13 ASN A C 4
ATOM 4894 O O . ASN A 1 13 ? 9.817 1.106 6.345 1.00 0.00 13 ASN A O 4
ATOM 4905 N N . GLN A 1 14 ? 8.491 1.124 8.175 1.00 0.00 14 GLN A N 4
ATOM 4906 C CA . GLN A 1 14 ? 7.769 -0.135 7.920 1.00 0.00 14 GLN A CA 4
ATOM 4907 C C . GLN A 1 14 ? 6.340 -0.087 8.489 1.00 0.00 14 GLN A C 4
ATOM 4908 O O . GLN A 1 14 ? 5.400 -0.509 7.823 1.00 0.00 14 GLN A O 4
ATOM 4922 N N . ASP A 1 15 ? 6.146 0.479 9.688 1.00 0.00 15 ASP A N 4
ATOM 4923 C CA . ASP A 1 15 ? 4.818 0.619 10.311 1.00 0.00 15 ASP A CA 4
ATOM 4924 C C . ASP A 1 15 ? 3.910 1.633 9.596 1.00 0.00 15 ASP A C 4
ATOM 4925 O O . ASP A 1 15 ? 2.699 1.419 9.517 1.00 0.00 15 ASP A O 4
ATOM 4934 N N . ALA A 1 16 ? 4.488 2.699 9.035 1.00 0.00 16 ALA A N 4
ATOM 4935 C CA . ALA A 1 16 ? 3.805 3.659 8.165 1.00 0.00 16 ALA A CA 4
ATOM 4936 C C . ALA A 1 16 ? 3.788 3.226 6.682 1.00 0.00 16 ALA A C 4
ATOM 4937 O O . ALA A 1 16 ? 3.328 3.975 5.821 1.00 0.00 16 ALA A O 4
ATOM 4944 N N . THR A 1 17 ? 4.270 2.021 6.366 1.00 0.00 17 THR A N 4
ATOM 4945 C CA . THR A 1 17 ? 4.182 1.419 5.029 1.00 0.00 17 THR A CA 4
ATOM 4946 C C . THR A 1 17 ? 3.018 0.427 5.000 1.00 0.00 17 THR A C 4
ATOM 4947 O O . THR A 1 17 ? 2.820 -0.342 5.942 1.00 0.00 17 THR A O 4
ATOM 4958 N N . VAL A 1 18 ? 2.235 0.432 3.922 1.00 0.00 18 VAL A N 4
ATOM 4959 C CA . VAL A 1 18 ? 1.163 -0.542 3.661 1.00 0.00 18 VAL A CA 4
ATOM 4960 C C . VAL A 1 18 ? 1.594 -1.527 2.578 1.00 0.00 18 VAL A C 4
ATOM 4961 O O . VAL A 1 18 ? 2.343 -1.169 1.670 1.00 0.00 18 VAL A O 4
ATOM 4974 N N . TYR A 1 19 ? 1.102 -2.758 2.667 1.00 0.00 19 TYR A N 4
ATOM 4975 C CA . TYR A 1 19 ? 1.198 -3.802 1.650 1.00 0.00 19 TYR A CA 4
ATOM 4976 C C . TYR A 1 19 ? -0.076 -3.799 0.795 1.00 0.00 19 TYR A C 4
ATOM 4977 O O . TYR A 1 19 ? -1.173 -3.627 1.329 1.00 0.00 19 TYR A O 4
ATOM 4995 N N . VAL A 1 20 ? 0.062 -4.026 -0.513 1.00 0.00 20 VAL A N 4
ATOM 4996 C CA . VAL A 1 20 ? -1.037 -4.147 -1.482 1.00 0.00 20 VAL A CA 4
ATOM 4997 C C . VAL A 1 20 ? -0.819 -5.398 -2.335 1.00 0.00 20 VAL A C 4
ATOM 4998 O O . VAL A 1 20 ? 0.088 -5.432 -3.164 1.00 0.00 20 VAL A O 4
ATOM 5011 N N . GLY A 1 21 ? -1.647 -6.426 -2.152 1.00 0.00 21 GLY A N 4
ATOM 5012 C CA . GLY A 1 21 ? -1.611 -7.669 -2.930 1.00 0.00 21 GLY A CA 4
ATOM 5013 C C . GLY A 1 21 ? -2.753 -7.765 -3.943 1.00 0.00 21 GLY A C 4
ATOM 5014 O O . GLY A 1 21 ? -3.853 -7.279 -3.682 1.00 0.00 21 GLY A O 4
ATOM 5018 N N . GLY A 1 22 ? -2.504 -8.417 -5.081 1.00 0.00 22 GLY A N 4
ATOM 5019 C CA . GLY A 1 22 ? -3.511 -8.722 -6.112 1.00 0.00 22 GLY A CA 4
ATOM 5020 C C . GLY A 1 22 ? -3.553 -7.715 -7.269 1.00 0.00 22 GLY A C 4
ATOM 5021 O O . GLY A 1 22 ? -4.617 -7.458 -7.831 1.00 0.00 22 GLY A O 4
ATOM 5025 N N . LEU A 1 23 ? -2.409 -7.118 -7.608 1.00 0.00 23 LEU A N 4
ATOM 5026 C CA . LEU A 1 23 ? -2.275 -6.021 -8.563 1.00 0.00 23 LEU A CA 4
ATOM 5027 C C . LEU A 1 23 ? -2.441 -6.506 -10.005 1.00 0.00 23 LEU A C 4
ATOM 5028 O O . LEU A 1 23 ? -2.097 -7.641 -10.342 1.00 0.00 23 LEU A O 4
ATOM 5044 N N . ASP A 1 24 ? -2.941 -5.627 -10.868 1.00 0.00 24 ASP A N 4
ATOM 5045 C CA . ASP A 1 24 ? -3.082 -5.884 -12.301 1.00 0.00 24 ASP A CA 4
ATOM 5046 C C . ASP A 1 24 ? -1.824 -5.465 -13.089 1.00 0.00 24 ASP A C 4
ATOM 5047 O O . ASP A 1 24 ? -1.066 -4.598 -12.655 1.00 0.00 24 ASP A O 4
ATOM 5056 N N . GLU A 1 25 ? -1.591 -6.045 -14.270 1.00 0.00 25 GLU A N 4
ATOM 5057 C CA . GLU A 1 25 ? -0.426 -5.740 -15.121 1.00 0.00 25 GLU A CA 4
ATOM 5058 C C . GLU A 1 25 ? -0.303 -4.259 -15.546 1.00 0.00 25 GLU A C 4
ATOM 5059 O O . GLU A 1 25 ? 0.799 -3.812 -15.877 1.00 0.00 25 GLU A O 4
ATOM 5071 N N . LYS A 1 26 ? -1.395 -3.480 -15.497 1.00 0.00 26 LYS A N 4
ATOM 5072 C CA . LYS A 1 26 ? -1.405 -2.030 -15.773 1.00 0.00 26 LYS A CA 4
ATOM 5073 C C . LYS A 1 26 ? -0.953 -1.159 -14.585 1.00 0.00 26 LYS A C 4
ATOM 5074 O O . LYS A 1 26 ? -0.712 0.035 -14.768 1.00 0.00 26 LYS A O 4
ATOM 5093 N N . VAL A 1 27 ? -0.819 -1.725 -13.381 1.00 0.00 27 VAL A N 4
ATOM 5094 C CA . VAL A 1 27 ? -0.378 -1.009 -12.167 1.00 0.00 27 VAL A CA 4
ATOM 5095 C C . VAL A 1 27 ? 1.119 -0.672 -12.221 1.00 0.00 27 VAL A C 4
ATOM 5096 O O . VAL A 1 27 ? 1.932 -1.491 -12.654 1.00 0.00 27 VAL A O 4
ATOM 5109 N N . SER A 1 28 ? 1.485 0.520 -11.738 1.00 0.00 28 SER A N 4
ATOM 5110 C CA . SER A 1 28 ? 2.873 0.991 -11.604 1.00 0.00 28 SER A CA 4
ATOM 5111 C C . SER A 1 28 ? 3.128 1.664 -10.247 1.00 0.00 28 SER A C 4
ATOM 5112 O O . SER A 1 28 ? 2.194 2.086 -9.564 1.00 0.00 28 SER A O 4
ATOM 5120 N N . GLU A 1 29 ? 4.392 1.808 -9.841 1.00 0.00 29 GLU A N 4
ATOM 5121 C CA . GLU A 1 29 ? 4.742 2.489 -8.583 1.00 0.00 29 GLU A CA 4
ATOM 5122 C C . GLU A 1 29 ? 4.268 3.960 -8.524 1.00 0.00 29 GLU A C 4
ATOM 5123 O O . GLU A 1 29 ? 3.749 4.356 -7.477 1.00 0.00 29 GLU A O 4
ATOM 5135 N N . PRO A 1 30 ? 4.347 4.766 -9.607 1.00 0.00 30 PRO A N 4
ATOM 5136 C CA . PRO A 1 30 ? 3.725 6.089 -9.650 1.00 0.00 30 PRO A CA 4
ATOM 5137 C C . PRO A 1 30 ? 2.196 6.064 -9.504 1.00 0.00 30 PRO A C 4
ATOM 5138 O O . PRO A 1 30 ? 1.633 6.994 -8.922 1.00 0.00 30 PRO A O 4
ATOM 5149 N N . LEU A 1 31 ? 1.513 5.004 -9.965 1.00 0.00 31 LEU A N 4
ATOM 5150 C CA . LEU A 1 31 ? 0.071 4.852 -9.746 1.00 0.00 31 LEU A CA 4
ATOM 5151 C C . LEU A 1 31 ? -0.207 4.613 -8.264 1.00 0.00 31 LEU A C 4
ATOM 5152 O O . LEU A 1 31 ? -1.016 5.322 -7.674 1.00 0.00 31 LEU A O 4
ATOM 5168 N N . LEU A 1 32 ? 0.495 3.657 -7.648 1.00 0.00 32 LEU A N 4
ATOM 5169 C CA . LEU A 1 32 ? 0.337 3.358 -6.222 1.00 0.00 32 LEU A CA 4
ATOM 5170 C C . LEU A 1 32 ? 0.682 4.545 -5.321 1.00 0.00 32 LEU A C 4
ATOM 5171 O O . LEU A 1 32 ? 0.197 4.620 -4.199 1.00 0.00 32 LEU A O 4
ATOM 5187 N N . TRP A 1 33 ? 1.489 5.483 -5.805 1.00 0.00 33 TRP A N 4
ATOM 5188 C CA . TRP A 1 33 ? 1.736 6.750 -5.127 1.00 0.00 33 TRP A CA 4
ATOM 5189 C C . TRP A 1 33 ? 0.524 7.679 -5.241 1.00 0.00 33 TRP A C 4
ATOM 5190 O O . TRP A 1 33 ? -0.149 7.961 -4.250 1.00 0.00 33 TRP A O 4
ATOM 5211 N N . GLU A 1 34 ? 0.216 8.136 -6.456 1.00 0.00 34 GLU A N 4
ATOM 5212 C CA . GLU A 1 34 ? -0.813 9.159 -6.706 1.00 0.00 34 GLU A CA 4
ATOM 5213 C C . GLU A 1 34 ? -2.241 8.716 -6.353 1.00 0.00 34 GLU A C 4
ATOM 5214 O O . GLU A 1 34 ? -3.053 9.539 -5.927 1.00 0.00 34 GLU A O 4
ATOM 5226 N N . LEU A 1 35 ? -2.546 7.421 -6.466 1.00 0.00 35 LEU A N 4
ATOM 5227 C CA . LEU A 1 35 ? -3.841 6.851 -6.076 1.00 0.00 35 LEU A CA 4
ATOM 5228 C C . LEU A 1 35 ? -4.038 6.863 -4.547 1.00 0.00 35 LEU A C 4
ATOM 5229 O O . LEU A 1 35 ? -5.162 7.024 -4.071 1.00 0.00 35 LEU A O 4
ATOM 5245 N N . PHE A 1 36 ? -2.961 6.712 -3.773 1.00 0.00 36 PHE A N 4
ATOM 5246 C CA . PHE A 1 36 ? -2.980 6.599 -2.309 1.00 0.00 36 PHE A CA 4
ATOM 5247 C C . PHE A 1 36 ? -2.841 7.953 -1.592 1.00 0.00 36 PHE A C 4
ATOM 5248 O O . PHE A 1 36 ? -3.144 8.039 -0.401 1.00 0.00 36 PHE A O 4
ATOM 5265 N N . LEU A 1 37 ? -2.502 9.031 -2.312 1.00 0.00 37 LEU A N 4
ATOM 5266 C CA . LEU A 1 37 ? -2.550 10.418 -1.812 1.00 0.00 37 LEU A CA 4
ATOM 5267 C C . LEU A 1 37 ? -3.930 10.837 -1.256 1.00 0.00 37 LEU A C 4
ATOM 5268 O O . LEU A 1 37 ? -4.030 11.791 -0.483 1.00 0.00 37 LEU A O 4
ATOM 5284 N N . GLN A 1 38 ? -4.987 10.104 -1.616 1.00 0.00 38 GLN A N 4
ATOM 5285 C CA . GLN A 1 38 ? -6.351 10.257 -1.084 1.00 0.00 38 GLN A CA 4
ATOM 5286 C C . GLN A 1 38 ? -6.445 9.926 0.415 1.00 0.00 38 GLN A C 4
ATOM 5287 O O . GLN A 1 38 ? -7.241 10.535 1.135 1.00 0.00 38 GLN A O 4
ATOM 5301 N N . ALA A 1 39 ? -5.635 8.973 0.890 1.00 0.00 39 ALA A N 4
ATOM 5302 C CA . ALA A 1 39 ? -5.578 8.589 2.303 1.00 0.00 39 ALA A CA 4
ATOM 5303 C C . ALA A 1 39 ? -4.747 9.568 3.149 1.00 0.00 39 ALA A C 4
ATOM 5304 O O . ALA A 1 39 ? -5.169 9.973 4.234 1.00 0.00 39 ALA A O 4
ATOM 5311 N N . GLY A 1 40 ? -3.575 9.956 2.642 1.00 0.00 40 GLY A N 4
ATOM 5312 C CA . GLY A 1 40 ? -2.655 10.891 3.292 1.00 0.00 40 GLY A CA 4
ATOM 5313 C C . GLY A 1 40 ? -1.378 11.139 2.478 1.00 0.00 40 GLY A C 4
ATOM 5314 O O . GLY A 1 40 ? -1.272 10.673 1.341 1.00 0.00 40 GLY A O 4
ATOM 5318 N N . PRO A 1 41 ? -0.389 11.862 3.033 1.00 0.00 41 PRO A N 4
ATOM 5319 C CA . PRO A 1 41 ? 0.864 12.178 2.351 1.00 0.00 41 PRO A CA 4
ATOM 5320 C C . PRO A 1 41 ? 1.718 10.921 2.124 1.00 0.00 41 PRO A C 4
ATOM 5321 O O . PRO A 1 41 ? 2.259 10.332 3.067 1.00 0.00 41 PRO A O 4
ATOM 5332 N N . VAL A 1 42 ? 1.852 10.524 0.855 1.00 0.00 42 VAL A N 4
ATOM 5333 C CA . VAL A 1 42 ? 2.720 9.425 0.405 1.00 0.00 42 VAL A CA 4
ATOM 5334 C C . VAL A 1 42 ? 4.137 9.949 0.159 1.00 0.00 42 VAL A C 4
ATOM 5335 O O . VAL A 1 42 ? 4.335 10.993 -0.468 1.00 0.00 42 VAL A O 4
ATOM 5348 N N . VAL A 1 43 ? 5.119 9.205 0.660 1.00 0.00 43 VAL A N 4
ATOM 5349 C CA . VAL A 1 43 ? 6.547 9.561 0.723 1.00 0.00 43 VAL A CA 4
ATOM 5350 C C . VAL A 1 43 ? 7.389 8.729 -0.252 1.00 0.00 43 VAL A C 4
ATOM 5351 O O . VAL A 1 43 ? 8.396 9.214 -0.768 1.00 0.00 43 VAL A O 4
ATOM 5364 N N . ASN A 1 44 ? 6.998 7.468 -0.477 1.00 0.00 44 ASN A N 4
ATOM 5365 C CA . ASN A 1 44 ? 7.712 6.477 -1.292 1.00 0.00 44 ASN A CA 4
ATOM 5366 C C . ASN A 1 44 ? 6.769 5.319 -1.723 1.00 0.00 44 ASN A C 4
ATOM 5367 O O . ASN A 1 44 ? 5.730 5.092 -1.100 1.00 0.00 44 ASN A O 4
ATOM 5378 N N . THR A 1 45 ? 7.142 4.556 -2.754 1.00 0.00 45 THR A N 4
ATOM 5379 C CA . THR A 1 45 ? 6.476 3.311 -3.199 1.00 0.00 45 THR A CA 4
ATOM 5380 C C . THR A 1 45 ? 7.489 2.223 -3.569 1.00 0.00 45 THR A C 4
ATOM 5381 O O . THR A 1 45 ? 8.629 2.519 -3.934 1.00 0.00 45 THR A O 4
ATOM 5392 N N . HIS A 1 46 ? 7.081 0.949 -3.490 1.00 0.00 46 HIS A N 4
ATOM 5393 C CA . HIS A 1 46 ? 7.900 -0.198 -3.897 1.00 0.00 46 HIS A CA 4
ATOM 5394 C C . HIS A 1 46 ? 7.046 -1.278 -4.568 1.00 0.00 46 HIS A C 4
ATOM 5395 O O . HIS A 1 46 ? 5.996 -1.636 -4.043 1.00 0.00 46 HIS A O 4
ATOM 5409 N N . MET A 1 47 ? 7.476 -1.827 -5.703 1.00 0.00 47 MET A N 4
ATOM 5410 C CA . MET A 1 47 ? 6.866 -3.011 -6.328 1.00 0.00 47 MET A CA 4
ATOM 5411 C C . MET A 1 47 ? 7.966 -3.993 -6.756 1.00 0.00 47 MET A C 4
ATOM 5412 O O . MET A 1 47 ? 8.664 -3.714 -7.735 1.00 0.00 47 MET A O 4
ATOM 5426 N N . PRO A 1 48 ? 8.142 -5.133 -6.062 1.00 0.00 48 PRO A N 4
ATOM 5427 C CA . PRO A 1 48 ? 9.126 -6.153 -6.428 1.00 0.00 48 PRO A CA 4
ATOM 5428 C C . PRO A 1 48 ? 8.930 -6.700 -7.853 1.00 0.00 48 PRO A C 4
ATOM 5429 O O . PRO A 1 48 ? 7.796 -6.890 -8.305 1.00 0.00 48 PRO A O 4
ATOM 5440 N N . LYS A 1 49 ? 10.040 -6.930 -8.572 1.00 0.00 49 LYS A N 4
ATOM 5441 C CA . LYS A 1 49 ? 10.068 -7.304 -10.000 1.00 0.00 49 LYS A CA 4
ATOM 5442 C C . LYS A 1 49 ? 10.580 -8.730 -10.238 1.00 0.00 49 LYS A C 4
ATOM 5443 O O . LYS A 1 49 ? 11.477 -9.214 -9.546 1.00 0.00 49 LYS A O 4
ATOM 5462 N N . ASP A 1 50 ? 10.041 -9.377 -11.266 1.00 0.00 50 ASP A N 4
ATOM 5463 C CA . ASP A 1 50 ? 10.474 -10.678 -11.783 1.00 0.00 50 ASP A CA 4
ATOM 5464 C C . ASP A 1 50 ? 11.880 -10.621 -12.421 1.00 0.00 50 ASP A C 4
ATOM 5465 O O . ASP A 1 50 ? 12.230 -9.650 -13.095 1.00 0.00 50 ASP A O 4
ATOM 5474 N N . ARG A 1 51 ? 12.678 -11.683 -12.250 1.00 0.00 51 ARG A N 4
ATOM 5475 C CA . ARG A 1 51 ? 14.092 -11.749 -12.680 1.00 0.00 51 ARG A CA 4
ATOM 5476 C C . ARG A 1 51 ? 14.335 -12.181 -14.140 1.00 0.00 51 ARG A C 4
ATOM 5477 O O . ARG A 1 51 ? 15.489 -12.385 -14.521 1.00 0.00 51 ARG A O 4
ATOM 5498 N N . VAL A 1 52 ? 13.284 -12.334 -14.954 1.00 0.00 52 VAL A N 4
ATOM 5499 C CA . VAL A 1 52 ? 13.352 -12.857 -16.338 1.00 0.00 52 VAL A CA 4
ATOM 5500 C C . VAL A 1 52 ? 12.585 -11.958 -17.314 1.00 0.00 52 VAL A C 4
ATOM 5501 O O . VAL A 1 52 ? 13.038 -11.731 -18.438 1.00 0.00 52 VAL A O 4
ATOM 5514 N N . THR A 1 53 ? 11.447 -11.409 -16.880 1.00 0.00 53 THR A N 4
ATOM 5515 C CA . THR A 1 53 ? 10.532 -10.579 -17.678 1.00 0.00 53 THR A CA 4
ATOM 5516 C C . THR A 1 53 ? 10.469 -9.134 -17.183 1.00 0.00 53 THR A C 4
ATOM 5517 O O . THR A 1 53 ? 9.958 -8.255 -17.882 1.00 0.00 53 THR A O 4
ATOM 5528 N N . GLY A 1 54 ? 10.972 -8.877 -15.970 1.00 0.00 54 GLY A N 4
ATOM 5529 C CA . GLY A 1 54 ? 11.062 -7.552 -15.360 1.00 0.00 54 GLY A CA 4
ATOM 5530 C C . GLY A 1 54 ? 9.721 -6.926 -14.942 1.00 0.00 54 GLY A C 4
ATOM 5531 O O . GLY A 1 54 ? 9.694 -5.775 -14.503 1.00 0.00 54 GLY A O 4
ATOM 5535 N N . GLN A 1 55 ? 8.611 -7.663 -15.069 1.00 0.00 55 GLN A N 4
ATOM 5536 C CA . GLN A 1 55 ? 7.270 -7.228 -14.660 1.00 0.00 55 GLN A CA 4
ATOM 5537 C C . GLN A 1 55 ? 7.102 -7.336 -13.134 1.00 0.00 55 GLN A C 4
ATOM 5538 O O . GLN A 1 55 ? 7.869 -8.038 -12.473 1.00 0.00 55 GLN A O 4
ATOM 5552 N N . HIS A 1 56 ? 6.108 -6.661 -12.546 1.00 0.00 56 HIS A N 4
ATOM 5553 C CA . HIS A 1 56 ? 5.860 -6.763 -11.098 1.00 0.00 56 HIS A CA 4
ATOM 5554 C C . HIS A 1 56 ? 5.328 -8.149 -10.688 1.00 0.00 56 HIS A C 4
ATOM 5555 O O . HIS A 1 56 ? 4.706 -8.860 -11.482 1.00 0.00 56 HIS A O 4
ATOM 5569 N N . GLN A 1 57 ? 5.578 -8.540 -9.435 1.00 0.00 57 GLN A N 4
ATOM 5570 C CA . GLN A 1 57 ? 5.273 -9.879 -8.904 1.00 0.00 57 GLN A CA 4
ATOM 5571 C C . GLN A 1 57 ? 3.821 -10.047 -8.391 1.00 0.00 57 GLN A C 4
ATOM 5572 O O . GLN A 1 57 ? 3.526 -10.982 -7.644 1.00 0.00 57 GLN A O 4
ATOM 5586 N N . GLY A 1 58 ? 2.900 -9.155 -8.775 1.00 0.00 58 GLY A N 4
ATOM 5587 C CA . GLY A 1 58 ? 1.483 -9.175 -8.373 1.00 0.00 58 GLY A CA 4
ATOM 5588 C C . GLY A 1 58 ? 1.174 -8.454 -7.054 1.00 0.00 58 GLY A C 4
ATOM 5589 O O . GLY A 1 58 ? 0.018 -8.432 -6.629 1.00 0.00 58 GLY A O 4
ATOM 5593 N N . TYR A 1 59 ? 2.177 -7.851 -6.408 1.00 0.00 59 TYR A N 4
ATOM 5594 C CA . TYR A 1 59 ? 2.035 -7.085 -5.167 1.00 0.00 59 TYR A CA 4
ATOM 5595 C C . TYR A 1 59 ? 2.991 -5.880 -5.108 1.00 0.00 59 TYR A C 4
ATOM 5596 O O . TYR A 1 59 ? 3.983 -5.805 -5.839 1.00 0.00 59 TYR A O 4
ATOM 5614 N N . GLY A 1 60 ? 2.670 -4.928 -4.234 1.00 0.00 60 GLY A N 4
ATOM 5615 C CA . GLY A 1 60 ? 3.387 -3.672 -4.032 1.00 0.00 60 GLY A CA 4
ATOM 5616 C C . GLY A 1 60 ? 3.245 -3.124 -2.609 1.00 0.00 60 GLY A C 4
ATOM 5617 O O . GLY A 1 60 ? 2.600 -3.726 -1.749 1.00 0.00 60 GLY A O 4
ATOM 5621 N N . PHE A 1 61 ? 3.846 -1.961 -2.377 1.00 0.00 61 PHE A N 4
ATOM 5622 C CA . PHE A 1 61 ? 3.882 -1.252 -1.100 1.00 0.00 61 PHE A CA 4
ATOM 5623 C C . PHE A 1 61 ? 3.786 0.266 -1.295 1.00 0.00 61 PHE A C 4
ATOM 5624 O O . PHE A 1 61 ? 4.300 0.808 -2.281 1.00 0.00 61 PHE A O 4
ATOM 5641 N N . VAL A 1 62 ? 3.188 0.958 -0.320 1.00 0.00 62 VAL A N 4
ATOM 5642 C CA . VAL A 1 62 ? 3.065 2.427 -0.289 1.00 0.00 62 VAL A CA 4
ATOM 5643 C C . VAL A 1 62 ? 3.461 2.954 1.088 1.00 0.00 62 VAL A C 4
ATOM 5644 O O . VAL A 1 62 ? 2.958 2.482 2.103 1.00 0.00 62 VAL A O 4
ATOM 5657 N N . GLU A 1 63 ? 4.371 3.921 1.136 1.00 0.00 63 GLU A N 4
ATOM 5658 C CA . GLU A 1 63 ? 4.930 4.482 2.368 1.00 0.00 63 GLU A CA 4
ATOM 5659 C C . GLU A 1 63 ? 4.317 5.851 2.670 1.00 0.00 63 GLU A C 4
ATOM 5660 O O . GLU A 1 63 ? 4.460 6.787 1.883 1.00 0.00 63 GLU A O 4
ATOM 5672 N N . PHE A 1 64 ? 3.667 5.984 3.822 1.00 0.00 64 PHE A N 4
ATOM 5673 C CA . PHE A 1 64 ? 3.093 7.235 4.312 1.00 0.00 64 PHE A CA 4
ATOM 5674 C C . PHE A 1 64 ? 4.019 7.956 5.293 1.00 0.00 64 PHE A C 4
ATOM 5675 O O . PHE A 1 64 ? 4.928 7.363 5.880 1.00 0.00 64 PHE A O 4
ATOM 5692 N N . LEU A 1 65 ? 3.759 9.250 5.496 1.00 0.00 65 LEU A N 4
ATOM 5693 C CA . LEU A 1 65 ? 4.500 10.077 6.450 1.00 0.00 65 LEU A CA 4
ATOM 5694 C C . LEU A 1 65 ? 4.330 9.594 7.904 1.00 0.00 65 LEU A C 4
ATOM 5695 O O . LEU A 1 65 ? 5.282 9.661 8.686 1.00 0.00 65 LEU A O 4
ATOM 5711 N N . SER A 1 66 ? 3.143 9.074 8.244 1.00 0.00 66 SER A N 4
ATOM 5712 C CA . SER A 1 66 ? 2.793 8.617 9.598 1.00 0.00 66 SER A CA 4
ATOM 5713 C C . SER A 1 66 ? 1.898 7.373 9.571 1.00 0.00 66 SER A C 4
ATOM 5714 O O . SER A 1 66 ? 1.172 7.120 8.609 1.00 0.00 66 SER A O 4
ATOM 5722 N N . GLU A 1 67 ? 1.913 6.597 10.656 1.00 0.00 67 GLU A N 4
ATOM 5723 C CA . GLU A 1 67 ? 1.143 5.349 10.782 1.00 0.00 67 GLU A CA 4
ATOM 5724 C C . GLU A 1 67 ? -0.381 5.568 10.745 1.00 0.00 67 GLU A C 4
ATOM 5725 O O . GLU A 1 67 ? -1.111 4.728 10.223 1.00 0.00 67 GLU A O 4
ATOM 5737 N N . GLU A 1 68 ? -0.876 6.713 11.223 1.00 0.00 68 GLU A N 4
ATOM 5738 C CA . GLU A 1 68 ? -2.308 7.055 11.159 1.00 0.00 68 GLU A CA 4
ATOM 5739 C C . GLU A 1 68 ? -2.806 7.342 9.727 1.00 0.00 68 GLU A C 4
ATOM 5740 O O . GLU A 1 68 ? -3.984 7.141 9.428 1.00 0.00 68 GLU A O 4
ATOM 5752 N N . ASP A 1 69 ? -1.912 7.748 8.820 1.00 0.00 69 ASP A N 4
ATOM 5753 C CA . ASP A 1 69 ? -2.207 7.901 7.391 1.00 0.00 69 ASP A CA 4
ATOM 5754 C C . ASP A 1 69 ? -2.175 6.544 6.664 1.00 0.00 69 ASP A C 4
ATOM 5755 O O . ASP A 1 69 ? -2.993 6.295 5.776 1.00 0.00 69 ASP A O 4
ATOM 5764 N N . ALA A 1 70 ? -1.300 5.628 7.101 1.00 0.00 70 ALA A N 4
ATOM 5765 C CA . ALA A 1 70 ? -1.261 4.251 6.614 1.00 0.00 70 ALA A CA 4
ATOM 5766 C C . ALA A 1 70 ? -2.516 3.466 7.040 1.00 0.00 70 ALA A C 4
ATOM 5767 O O . ALA A 1 70 ? -3.157 2.824 6.212 1.00 0.00 70 ALA A O 4
ATOM 5774 N N . ASP A 1 71 ? -2.932 3.583 8.306 1.00 0.00 71 ASP A N 4
ATOM 5775 C CA . ASP A 1 71 ? -4.159 2.974 8.838 1.00 0.00 71 ASP A CA 4
ATOM 5776 C C . ASP A 1 71 ? -5.420 3.403 8.062 1.00 0.00 71 ASP A C 4
ATOM 5777 O O . ASP A 1 71 ? -6.308 2.585 7.811 1.00 0.00 71 ASP A O 4
ATOM 5786 N N . TYR A 1 72 ? -5.470 4.658 7.603 1.00 0.00 72 TYR A N 4
ATOM 5787 C CA . TYR A 1 72 ? -6.567 5.162 6.777 1.00 0.00 72 TYR A CA 4
ATOM 5788 C C . TYR A 1 72 ? -6.534 4.575 5.356 1.00 0.00 72 TYR A C 4
ATOM 5789 O O . TYR A 1 72 ? -7.580 4.224 4.816 1.00 0.00 72 TYR A O 4
ATOM 5807 N N . ALA A 1 73 ? -5.354 4.386 4.756 1.00 0.00 73 ALA A N 4
ATOM 5808 C CA . ALA A 1 73 ? -5.235 3.765 3.435 1.00 0.00 73 ALA A CA 4
ATOM 5809 C C . ALA A 1 73 ? -5.669 2.291 3.459 1.00 0.00 73 ALA A C 4
ATOM 5810 O O . ALA A 1 73 ? -6.350 1.835 2.540 1.00 0.00 73 ALA A O 4
ATOM 5817 N N . ILE A 1 74 ? -5.368 1.568 4.543 1.00 0.00 74 ILE A N 4
ATOM 5818 C CA . ILE A 1 74 ? -5.849 0.197 4.779 1.00 0.00 74 ILE A CA 4
ATOM 5819 C C . ILE A 1 74 ? -7.382 0.172 4.916 1.00 0.00 74 ILE A C 4
ATOM 5820 O O . ILE A 1 74 ? -8.026 -0.764 4.440 1.00 0.00 74 ILE A O 4
ATOM 5836 N N . LYS A 1 75 ? -7.987 1.223 5.489 1.00 0.00 75 LYS A N 4
ATOM 5837 C CA . LYS A 1 75 ? -9.447 1.370 5.597 1.00 0.00 75 LYS A CA 4
ATOM 5838 C C . LYS A 1 75 ? -10.125 1.573 4.234 1.00 0.00 75 LYS A C 4
ATOM 5839 O O . LYS A 1 75 ? -11.150 0.935 3.984 1.00 0.00 75 LYS A O 4
ATOM 5858 N N . ILE A 1 76 ? -9.575 2.413 3.346 1.00 0.00 76 ILE A N 4
ATOM 5859 C CA . ILE A 1 76 ? -10.222 2.745 2.063 1.00 0.00 76 ILE A CA 4
ATOM 5860 C C . ILE A 1 76 ? -9.837 1.841 0.880 1.00 0.00 76 ILE A C 4
ATOM 5861 O O . ILE A 1 76 ? -10.693 1.584 0.035 1.00 0.00 76 ILE A O 4
ATOM 5877 N N . MET A 1 77 ? -8.594 1.346 0.794 1.00 0.00 77 MET A N 4
ATOM 5878 C CA . MET A 1 77 ? -8.079 0.627 -0.392 1.00 0.00 77 MET A CA 4
ATOM 5879 C C . MET A 1 77 ? -8.190 -0.901 -0.311 1.00 0.00 77 MET A C 4
ATOM 5880 O O . MET A 1 77 ? -7.850 -1.608 -1.257 1.00 0.00 77 MET A O 4
ATOM 5894 N N . ASP A 1 78 ? -8.702 -1.426 0.796 1.00 0.00 78 ASP A N 4
ATOM 5895 C CA . ASP A 1 78 ? -8.981 -2.856 0.961 1.00 0.00 78 ASP A CA 4
ATOM 5896 C C . ASP A 1 78 ? -10.340 -3.233 0.344 1.00 0.00 78 ASP A C 4
ATOM 5897 O O . ASP A 1 78 ? -11.275 -2.428 0.345 1.00 0.00 78 ASP A O 4
ATOM 5906 N N . MET A 1 79 ? -10.455 -4.449 -0.208 1.00 0.00 79 MET A N 4
ATOM 5907 C CA . MET A 1 79 ? -11.613 -4.944 -0.984 1.00 0.00 79 MET A CA 4
ATOM 5908 C C . MET A 1 79 ? -11.948 -4.141 -2.267 1.00 0.00 79 MET A C 4
ATOM 5909 O O . MET A 1 79 ? -12.942 -4.432 -2.937 1.00 0.00 79 MET A O 4
ATOM 5923 N N . ILE A 1 80 ? -11.119 -3.161 -2.642 1.00 0.00 80 ILE A N 4
ATOM 5924 C CA . ILE A 1 80 ? -11.195 -2.402 -3.900 1.00 0.00 80 ILE A CA 4
ATOM 5925 C C . ILE A 1 80 ? -10.773 -3.269 -5.101 1.00 0.00 80 ILE A C 4
ATOM 5926 O O . ILE A 1 80 ? -10.055 -4.257 -4.948 1.00 0.00 80 ILE A O 4
ATOM 5942 N N . LYS A 1 81 ? -11.219 -2.896 -6.309 1.00 0.00 81 LYS A N 4
ATOM 5943 C CA . LYS A 1 81 ? -10.937 -3.581 -7.580 1.00 0.00 81 LYS A CA 4
ATOM 5944 C C . LYS A 1 81 ? -10.188 -2.675 -8.569 1.00 0.00 81 LYS A C 4
ATOM 5945 O O . LYS A 1 81 ? -10.750 -2.239 -9.575 1.00 0.00 81 LYS A O 4
ATOM 5964 N N . LEU A 1 82 ? -8.912 -2.393 -8.293 1.00 0.00 82 LEU A N 4
ATOM 5965 C CA . LEU A 1 82 ? -8.034 -1.601 -9.171 1.00 0.00 82 LEU A CA 4
ATOM 5966 C C . LEU A 1 82 ? -7.946 -2.251 -10.567 1.00 0.00 82 LEU A C 4
ATOM 5967 O O . LEU A 1 82 ? -7.685 -3.452 -10.665 1.00 0.00 82 LEU A O 4
ATOM 5983 N N . TYR A 1 83 ? -8.220 -1.494 -11.640 1.00 0.00 83 TYR A N 4
ATOM 5984 C CA . TYR A 1 83 ? -8.403 -2.038 -13.005 1.00 0.00 83 TYR A CA 4
ATOM 5985 C C . TYR A 1 83 ? -9.319 -3.293 -13.134 1.00 0.00 83 TYR A C 4
ATOM 5986 O O . TYR A 1 83 ? -9.148 -4.091 -14.061 1.00 0.00 83 TYR A O 4
ATOM 6004 N N . GLY A 1 84 ? -10.299 -3.500 -12.239 1.00 0.00 84 GLY A N 4
ATOM 6005 C CA . GLY A 1 84 ? -11.247 -4.628 -12.309 1.00 0.00 84 GLY A CA 4
ATOM 6006 C C . GLY A 1 84 ? -10.709 -5.986 -11.814 1.00 0.00 84 GLY A C 4
ATOM 6007 O O . GLY A 1 84 ? -11.180 -7.034 -12.260 1.00 0.00 84 GLY A O 4
ATOM 6011 N N . LYS A 1 85 ? -9.740 -5.975 -10.889 1.00 0.00 85 LYS A N 4
ATOM 6012 C CA . LYS A 1 85 ? -9.084 -7.117 -10.247 1.00 0.00 85 LYS A CA 4
ATOM 6013 C C . LYS A 1 85 ? -8.986 -6.812 -8.739 1.00 0.00 85 LYS A C 4
ATOM 6014 O O . LYS A 1 85 ? -8.429 -5.772 -8.379 1.00 0.00 85 LYS A O 4
ATOM 6033 N N . PRO A 1 86 ? -9.564 -7.640 -7.852 1.00 0.00 86 PRO A N 4
ATOM 6034 C CA . PRO A 1 86 ? -9.666 -7.334 -6.427 1.00 0.00 86 PRO A CA 4
ATOM 6035 C C . PRO A 1 86 ? -8.304 -7.347 -5.718 1.00 0.00 86 PRO A C 4
ATOM 6036 O O . PRO A 1 86 ? -7.563 -8.330 -5.789 1.00 0.00 86 PRO A O 4
ATOM 6047 N N . ILE A 1 87 ? -8.007 -6.259 -5.000 1.00 0.00 87 ILE A N 4
ATOM 6048 C CA . ILE A 1 87 ? -6.804 -6.086 -4.174 1.00 0.00 87 ILE A CA 4
ATOM 6049 C C . ILE A 1 87 ? -7.094 -6.300 -2.681 1.00 0.00 87 ILE A C 4
ATOM 6050 O O . ILE A 1 87 ? -8.240 -6.207 -2.225 1.00 0.00 87 ILE A O 4
ATOM 6066 N N . ARG A 1 88 ? -6.042 -6.590 -1.914 1.00 0.00 88 ARG A N 4
ATOM 6067 C CA . ARG A 1 88 ? -6.055 -6.713 -0.447 1.00 0.00 88 ARG A CA 4
ATOM 6068 C C . ARG A 1 88 ? -4.972 -5.831 0.164 1.00 0.00 88 ARG A C 4
ATOM 6069 O O . ARG A 1 88 ? -3.846 -5.818 -0.336 1.00 0.00 88 ARG A O 4
ATOM 6090 N N . VAL A 1 89 ? -5.308 -5.093 1.224 1.00 0.00 89 VAL A N 4
ATOM 6091 C CA . VAL A 1 89 ? -4.435 -4.075 1.837 1.00 0.00 89 VAL A CA 4
ATOM 6092 C C . VAL A 1 89 ? -4.333 -4.267 3.351 1.00 0.00 89 VAL A C 4
ATOM 6093 O O . VAL A 1 89 ? -5.328 -4.563 4.014 1.00 0.00 89 VAL A O 4
ATOM 6106 N N . ASN A 1 90 ? -3.122 -4.108 3.897 1.00 0.00 90 ASN A N 4
ATOM 6107 C CA . ASN A 1 90 ? -2.800 -4.204 5.330 1.00 0.00 90 ASN A CA 4
ATOM 6108 C C . ASN A 1 90 ? -1.473 -3.466 5.631 1.00 0.00 90 ASN A C 4
ATOM 6109 O O . ASN A 1 90 ? -0.814 -2.972 4.717 1.00 0.00 90 ASN A O 4
ATOM 6120 N N . LYS A 1 91 ? -1.052 -3.403 6.898 1.00 0.00 91 LYS A N 4
ATOM 6121 C CA . LYS A 1 91 ? 0.279 -2.927 7.318 1.00 0.00 91 LYS A CA 4
ATOM 6122 C C . LYS A 1 91 ? 1.389 -3.764 6.658 1.00 0.00 91 LYS A C 4
ATOM 6123 O O . LYS A 1 91 ? 1.235 -4.975 6.497 1.00 0.00 91 LYS A O 4
ATOM 6142 N N . ALA A 1 92 ? 2.534 -3.153 6.353 1.00 0.00 92 ALA A N 4
ATOM 6143 C CA . ALA A 1 92 ? 3.740 -3.877 5.932 1.00 0.00 92 ALA A CA 4
ATOM 6144 C C . ALA A 1 92 ? 4.516 -4.483 7.129 1.00 0.00 92 ALA A C 4
ATOM 6145 O O . ALA A 1 92 ? 5.358 -5.361 6.939 1.00 0.00 92 ALA A O 4
ATOM 6152 N N . SER A 1 93 ? 4.234 -4.033 8.360 1.00 0.00 93 SER A N 4
ATOM 6153 C CA . SER A 1 93 ? 4.723 -4.626 9.616 1.00 0.00 93 SER A CA 4
ATOM 6154 C C . SER A 1 93 ? 3.787 -5.726 10.146 1.00 0.00 93 SER A C 4
ATOM 6155 O O . SER A 1 93 ? 4.208 -6.866 10.339 1.00 0.00 93 SER A O 4
ATOM 6163 N N . ALA A 1 94 ? 2.507 -5.385 10.333 1.00 0.00 94 ALA A N 4
ATOM 6164 C CA . ALA A 1 94 ? 1.404 -6.257 10.760 1.00 0.00 94 ALA A CA 4
ATOM 6165 C C . ALA A 1 94 ? 1.617 -6.990 12.108 1.00 0.00 94 ALA A C 4
ATOM 6166 O O . ALA A 1 94 ? 1.239 -8.154 12.269 1.00 0.00 94 ALA A O 4
ATOM 6173 N N . HIS A 1 95 ? 2.190 -6.285 13.092 1.00 0.00 95 HIS A N 4
ATOM 6174 C CA . HIS A 1 95 ? 2.277 -6.708 14.501 1.00 0.00 95 HIS A CA 4
ATOM 6175 C C . HIS A 1 95 ? 1.458 -5.778 15.410 1.00 0.00 95 HIS A C 4
ATOM 6176 O O . HIS A 1 95 ? 1.361 -4.574 15.159 1.00 0.00 95 HIS A O 4
ATOM 6190 N N . ASN A 1 96 ? 0.863 -6.333 16.470 1.00 0.00 96 ASN A N 4
ATOM 6191 C CA . ASN A 1 96 ? -0.002 -5.603 17.406 1.00 0.00 96 ASN A CA 4
ATOM 6192 C C . ASN A 1 96 ? 0.804 -4.850 18.484 1.00 0.00 96 ASN A C 4
ATOM 6193 O O . ASN A 1 96 ? 1.885 -5.286 18.891 1.00 0.00 96 ASN A O 4
ATOM 6204 N N . LYS A 1 97 ? 0.239 -3.755 19.012 1.00 0.00 97 LYS A N 4
ATOM 6205 C CA . LYS A 1 97 ? 0.815 -2.918 20.090 1.00 0.00 97 LYS A CA 4
ATOM 6206 C C . LYS A 1 97 ? 0.554 -3.508 21.492 1.00 0.00 97 LYS A C 4
ATOM 6207 O O . LYS A 1 97 ? 0.118 -2.811 22.412 1.00 0.00 97 LYS A O 4
ATOM 6226 N N . ASN A 1 98 ? 0.754 -4.818 21.635 1.00 0.00 98 ASN A N 4
ATOM 6227 C CA . ASN A 1 98 ? 0.411 -5.603 22.826 1.00 0.00 98 ASN A CA 4
ATOM 6228 C C . ASN A 1 98 ? 1.414 -5.396 23.989 1.00 0.00 98 ASN A C 4
ATOM 6229 O O . ASN A 1 98 ? 2.563 -5.000 23.774 1.00 0.00 98 ASN A O 4
ATOM 6240 N N . LEU A 1 99 ? 0.982 -5.692 25.219 1.00 0.00 99 LEU A N 4
ATOM 6241 C CA . LEU A 1 99 ? 1.772 -5.619 26.456 1.00 0.00 99 LEU A CA 4
ATOM 6242 C C . LEU A 1 99 ? 1.421 -6.796 27.388 1.00 0.00 99 LEU A C 4
ATOM 6243 O O . LEU A 1 99 ? 0.244 -7.102 27.595 1.00 0.00 99 LEU A O 4
ATOM 6259 N N . SER A 1 100 ? 2.435 -7.442 27.971 1.00 0.00 100 SER A N 4
ATOM 6260 C CA . SER A 1 100 ? 2.278 -8.657 28.795 1.00 0.00 100 SER A CA 4
ATOM 6261 C C . SER A 1 100 ? 1.584 -8.417 30.147 1.00 0.00 100 SER A C 4
ATOM 6262 O O . SER A 1 100 ? 0.949 -9.330 30.683 1.00 0.00 100 SER A O 4
ATOM 6270 N N . GLY A 1 101 ? 1.689 -7.205 30.700 1.00 0.00 101 GLY A N 4
ATOM 6271 C CA . GLY A 1 101 ? 1.059 -6.793 31.961 1.00 0.00 101 GLY A CA 4
ATOM 6272 C C . GLY A 1 101 ? 1.716 -5.553 32.595 1.00 0.00 101 GLY A C 4
ATOM 6273 O O . GLY A 1 101 ? 2.600 -4.946 31.979 1.00 0.00 101 GLY A O 4
ATOM 6277 N N . PRO A 1 102 ? 1.319 -5.174 33.827 1.00 0.00 102 PRO A N 4
ATOM 6278 C CA . PRO A 1 102 ? 1.886 -4.024 34.546 1.00 0.00 102 PRO A CA 4
ATOM 6279 C C . PRO A 1 102 ? 3.354 -4.197 34.978 1.00 0.00 102 PRO A C 4
ATOM 6280 O O . PRO A 1 102 ? 4.051 -3.202 35.194 1.00 0.00 102 PRO A O 4
ATOM 6291 N N . SER A 1 103 ? 3.824 -5.445 35.120 1.00 0.00 103 SER A N 4
ATOM 6292 C CA . SER A 1 103 ? 5.190 -5.821 35.546 1.00 0.00 103 SER A CA 4
ATOM 6293 C C . SER A 1 103 ? 5.647 -5.202 36.885 1.00 0.00 103 SER A C 4
ATOM 6294 O O . SER A 1 103 ? 6.840 -4.990 37.113 1.00 0.00 103 SER A O 4
ATOM 6302 N N . SER A 1 104 ? 4.697 -4.910 37.783 1.00 0.00 104 SER A N 4
ATOM 6303 C CA . SER A 1 104 ? 4.923 -4.270 39.091 1.00 0.00 104 SER A CA 4
ATOM 6304 C C . SER A 1 104 ? 5.212 -5.253 40.243 1.00 0.00 104 SER A C 4
ATOM 6305 O O . SER A 1 104 ? 5.663 -4.828 41.311 1.00 0.00 104 SER A O 4
ATOM 6313 N N . GLY A 1 105 ? 4.971 -6.557 40.038 1.00 0.00 105 GLY A N 4
ATOM 6314 C CA . GLY A 1 105 ? 5.223 -7.641 41.005 1.00 0.00 105 GLY A CA 4
ATOM 6315 C C . GLY A 1 105 ? 6.710 -7.956 41.202 1.00 0.00 105 GLY A C 4
ATOM 6316 O O . GLY A 1 105 ? 7.177 -7.923 42.363 1.00 0.00 105 GLY A O 4
ATOM 6321 N N . GLY A 1 1 ? -4.454 -18.584 9.501 1.00 0.00 1 GLY A N 5
ATOM 6322 C CA . GLY A 1 1 ? -4.532 -17.124 9.727 1.00 0.00 1 GLY A CA 5
ATOM 6323 C C . GLY A 1 1 ? -3.287 -16.412 9.220 1.00 0.00 1 GLY A C 5
ATOM 6324 O O . GLY A 1 1 ? -2.193 -16.981 9.236 1.00 0.00 1 GLY A O 5
ATOM 6330 N N . SER A 1 2 ? -3.440 -15.167 8.763 1.00 0.00 2 SER A N 5
ATOM 6331 C CA . SER A 1 2 ? -2.347 -14.314 8.261 1.00 0.00 2 SER A CA 5
ATOM 6332 C C . SER A 1 2 ? -2.639 -12.814 8.434 1.00 0.00 2 SER A C 5
ATOM 6333 O O . SER A 1 2 ? -3.793 -12.397 8.572 1.00 0.00 2 SER A O 5
ATOM 6341 N N . SER A 1 3 ? -1.577 -11.999 8.410 1.00 0.00 3 SER A N 5
ATOM 6342 C CA . SER A 1 3 ? -1.614 -10.527 8.331 1.00 0.00 3 SER A CA 5
ATOM 6343 C C . SER A 1 3 ? -2.528 -9.815 9.348 1.00 0.00 3 SER A C 5
ATOM 6344 O O . SER A 1 3 ? -3.310 -8.929 9.000 1.00 0.00 3 SER A O 5
ATOM 6352 N N . GLY A 1 4 ? -2.426 -10.177 10.628 1.00 0.00 4 GLY A N 5
ATOM 6353 C CA . GLY A 1 4 ? -3.045 -9.432 11.727 1.00 0.00 4 GLY A CA 5
ATOM 6354 C C . GLY A 1 4 ? -2.313 -8.107 11.973 1.00 0.00 4 GLY A C 5
ATOM 6355 O O . GLY A 1 4 ? -1.084 -8.076 12.079 1.00 0.00 4 GLY A O 5
ATOM 6359 N N . SER A 1 5 ? -3.061 -7.005 12.061 1.00 0.00 5 SER A N 5
ATOM 6360 C CA . SER A 1 5 ? -2.534 -5.643 12.271 1.00 0.00 5 SER A CA 5
ATOM 6361 C C . SER A 1 5 ? -2.371 -5.253 13.751 1.00 0.00 5 SER A C 5
ATOM 6362 O O . SER A 1 5 ? -1.824 -4.188 14.055 1.00 0.00 5 SER A O 5
ATOM 6370 N N . SER A 1 6 ? -2.826 -6.103 14.680 1.00 0.00 6 SER A N 5
ATOM 6371 C CA . SER A 1 6 ? -2.775 -5.883 16.133 1.00 0.00 6 SER A CA 5
ATOM 6372 C C . SER A 1 6 ? -1.342 -5.716 16.659 1.00 0.00 6 SER A C 5
ATOM 6373 O O . SER A 1 6 ? -0.426 -6.428 16.236 1.00 0.00 6 SER A O 5
ATOM 6381 N N . GLY A 1 7 ? -1.148 -4.793 17.604 1.00 0.00 7 GLY A N 5
ATOM 6382 C CA . GLY A 1 7 ? 0.173 -4.421 18.128 1.00 0.00 7 GLY A CA 5
ATOM 6383 C C . GLY A 1 7 ? 1.061 -3.689 17.101 1.00 0.00 7 GLY A C 5
ATOM 6384 O O . GLY A 1 7 ? 2.140 -4.197 16.780 1.00 0.00 7 GLY A O 5
ATOM 6388 N N . PRO A 1 8 ? 0.633 -2.526 16.563 1.00 0.00 8 PRO A N 5
ATOM 6389 C CA . PRO A 1 8 ? 1.414 -1.740 15.602 1.00 0.00 8 PRO A CA 5
ATOM 6390 C C . PRO A 1 8 ? 2.732 -1.215 16.199 1.00 0.00 8 PRO A C 5
ATOM 6391 O O . PRO A 1 8 ? 2.868 -1.039 17.415 1.00 0.00 8 PRO A O 5
ATOM 6402 N N . ILE A 1 9 ? 3.710 -0.950 15.331 1.00 0.00 9 ILE A N 5
ATOM 6403 C CA . ILE A 1 9 ? 5.075 -0.533 15.688 1.00 0.00 9 ILE A CA 5
ATOM 6404 C C . ILE A 1 9 ? 5.207 0.998 15.639 1.00 0.00 9 ILE A C 5
ATOM 6405 O O . ILE A 1 9 ? 4.853 1.635 14.649 1.00 0.00 9 ILE A O 5
ATOM 6421 N N . SER A 1 10 ? 5.769 1.590 16.696 1.00 0.00 10 SER A N 5
ATOM 6422 C CA . SER A 1 10 ? 6.080 3.029 16.791 1.00 0.00 10 SER A CA 5
ATOM 6423 C C . SER A 1 10 ? 7.545 3.375 16.467 1.00 0.00 10 SER A C 5
ATOM 6424 O O . SER A 1 10 ? 7.888 4.548 16.320 1.00 0.00 10 SER A O 5
ATOM 6432 N N . GLU A 1 11 ? 8.419 2.368 16.349 1.00 0.00 11 GLU A N 5
ATOM 6433 C CA . GLU A 1 11 ? 9.881 2.539 16.258 1.00 0.00 11 GLU A CA 5
ATOM 6434 C C . GLU A 1 11 ? 10.431 2.590 14.815 1.00 0.00 11 GLU A C 5
ATOM 6435 O O . GLU A 1 11 ? 11.536 3.093 14.595 1.00 0.00 11 GLU A O 5
ATOM 6447 N N . ARG A 1 12 ? 9.680 2.080 13.824 1.00 0.00 12 ARG A N 5
ATOM 6448 C CA . ARG A 1 12 ? 10.148 1.859 12.440 1.00 0.00 12 ARG A CA 5
ATOM 6449 C C . ARG A 1 12 ? 9.090 2.217 11.390 1.00 0.00 12 ARG A C 5
ATOM 6450 O O . ARG A 1 12 ? 7.906 1.924 11.557 1.00 0.00 12 ARG A O 5
ATOM 6471 N N . ASN A 1 13 ? 9.537 2.780 10.264 1.00 0.00 13 ASN A N 5
ATOM 6472 C CA . ASN A 1 13 ? 8.700 3.212 9.131 1.00 0.00 13 ASN A CA 5
ATOM 6473 C C . ASN A 1 13 ? 7.968 2.072 8.388 1.00 0.00 13 ASN A C 5
ATOM 6474 O O . ASN A 1 13 ? 7.093 2.337 7.566 1.00 0.00 13 ASN A O 5
ATOM 6485 N N . GLN A 1 14 ? 8.266 0.808 8.703 1.00 0.00 14 GLN A N 5
ATOM 6486 C CA . GLN A 1 14 ? 7.504 -0.359 8.245 1.00 0.00 14 GLN A CA 5
ATOM 6487 C C . GLN A 1 14 ? 6.018 -0.274 8.654 1.00 0.00 14 GLN A C 5
ATOM 6488 O O . GLN A 1 14 ? 5.154 -0.753 7.927 1.00 0.00 14 GLN A O 5
ATOM 6502 N N . ASP A 1 15 ? 5.699 0.386 9.772 1.00 0.00 15 ASP A N 5
ATOM 6503 C CA . ASP A 1 15 ? 4.315 0.629 10.205 1.00 0.00 15 ASP A CA 5
ATOM 6504 C C . ASP A 1 15 ? 3.654 1.813 9.468 1.00 0.00 15 ASP A C 5
ATOM 6505 O O . ASP A 1 15 ? 2.441 1.836 9.262 1.00 0.00 15 ASP A O 5
ATOM 6514 N N . ALA A 1 16 ? 4.458 2.774 9.003 1.00 0.00 16 ALA A N 5
ATOM 6515 C CA . ALA A 1 16 ? 4.034 3.851 8.106 1.00 0.00 16 ALA A CA 5
ATOM 6516 C C . ALA A 1 16 ? 3.901 3.385 6.639 1.00 0.00 16 ALA A C 5
ATOM 6517 O O . ALA A 1 16 ? 3.435 4.140 5.787 1.00 0.00 16 ALA A O 5
ATOM 6524 N N . THR A 1 17 ? 4.287 2.141 6.338 1.00 0.00 17 THR A N 5
ATOM 6525 C CA . THR A 1 17 ? 4.171 1.520 5.013 1.00 0.00 17 THR A CA 5
ATOM 6526 C C . THR A 1 17 ? 2.984 0.557 4.984 1.00 0.00 17 THR A C 5
ATOM 6527 O O . THR A 1 17 ? 2.799 -0.251 5.895 1.00 0.00 17 THR A O 5
ATOM 6538 N N . VAL A 1 18 ? 2.174 0.620 3.927 1.00 0.00 18 VAL A N 5
ATOM 6539 C CA . VAL A 1 18 ? 1.107 -0.352 3.639 1.00 0.00 18 VAL A CA 5
ATOM 6540 C C . VAL A 1 18 ? 1.565 -1.343 2.574 1.00 0.00 18 VAL A C 5
ATOM 6541 O O . VAL A 1 18 ? 2.329 -0.992 1.676 1.00 0.00 18 VAL A O 5
ATOM 6554 N N . TYR A 1 19 ? 1.074 -2.573 2.671 1.00 0.00 19 TYR A N 5
ATOM 6555 C CA . TYR A 1 19 ? 1.191 -3.634 1.675 1.00 0.00 19 TYR A CA 5
ATOM 6556 C C . TYR A 1 19 ? -0.063 -3.654 0.792 1.00 0.00 19 TYR A C 5
ATOM 6557 O O . TYR A 1 19 ? -1.176 -3.479 1.295 1.00 0.00 19 TYR A O 5
ATOM 6575 N N . VAL A 1 20 ? 0.115 -3.897 -0.508 1.00 0.00 20 VAL A N 5
ATOM 6576 C CA . VAL A 1 20 ? -0.956 -4.038 -1.505 1.00 0.00 20 VAL A CA 5
ATOM 6577 C C . VAL A 1 20 ? -0.699 -5.293 -2.343 1.00 0.00 20 VAL A C 5
ATOM 6578 O O . VAL A 1 20 ? 0.197 -5.306 -3.185 1.00 0.00 20 VAL A O 5
ATOM 6591 N N . GLY A 1 21 ? -1.482 -6.350 -2.134 1.00 0.00 21 GLY A N 5
ATOM 6592 C CA . GLY A 1 21 ? -1.407 -7.603 -2.890 1.00 0.00 21 GLY A CA 5
ATOM 6593 C C . GLY A 1 21 ? -2.525 -7.739 -3.925 1.00 0.00 21 GLY A C 5
ATOM 6594 O O . GLY A 1 21 ? -3.647 -7.290 -3.695 1.00 0.00 21 GLY A O 5
ATOM 6598 N N . GLY A 1 22 ? -2.237 -8.393 -5.050 1.00 0.00 22 GLY A N 5
ATOM 6599 C CA . GLY A 1 22 ? -3.227 -8.730 -6.086 1.00 0.00 22 GLY A CA 5
ATOM 6600 C C . GLY A 1 22 ? -3.334 -7.682 -7.197 1.00 0.00 22 GLY A C 5
ATOM 6601 O O . GLY A 1 22 ? -4.428 -7.397 -7.682 1.00 0.00 22 GLY A O 5
ATOM 6605 N N . LEU A 1 23 ? -2.202 -7.086 -7.581 1.00 0.00 23 LEU A N 5
ATOM 6606 C CA . LEU A 1 23 ? -2.105 -5.995 -8.546 1.00 0.00 23 LEU A CA 5
ATOM 6607 C C . LEU A 1 23 ? -2.297 -6.497 -9.978 1.00 0.00 23 LEU A C 5
ATOM 6608 O O . LEU A 1 23 ? -1.941 -7.631 -10.312 1.00 0.00 23 LEU A O 5
ATOM 6624 N N . ASP A 1 24 ? -2.828 -5.633 -10.838 1.00 0.00 24 ASP A N 5
ATOM 6625 C CA . ASP A 1 24 ? -2.970 -5.894 -12.270 1.00 0.00 24 ASP A CA 5
ATOM 6626 C C . ASP A 1 24 ? -1.719 -5.457 -13.058 1.00 0.00 24 ASP A C 5
ATOM 6627 O O . ASP A 1 24 ? -0.978 -4.575 -12.624 1.00 0.00 24 ASP A O 5
ATOM 6636 N N . GLU A 1 25 ? -1.477 -6.035 -14.237 1.00 0.00 25 GLU A N 5
ATOM 6637 C CA . GLU A 1 25 ? -0.317 -5.713 -15.090 1.00 0.00 25 GLU A CA 5
ATOM 6638 C C . GLU A 1 25 ? -0.216 -4.230 -15.513 1.00 0.00 25 GLU A C 5
ATOM 6639 O O . GLU A 1 25 ? 0.878 -3.766 -15.850 1.00 0.00 25 GLU A O 5
ATOM 6651 N N . LYS A 1 26 ? -1.319 -3.466 -15.459 1.00 0.00 26 LYS A N 5
ATOM 6652 C CA . LYS A 1 26 ? -1.352 -2.016 -15.730 1.00 0.00 26 LYS A CA 5
ATOM 6653 C C . LYS A 1 26 ? -0.930 -1.142 -14.534 1.00 0.00 26 LYS A C 5
ATOM 6654 O O . LYS A 1 26 ? -0.699 0.055 -14.710 1.00 0.00 26 LYS A O 5
ATOM 6673 N N . VAL A 1 27 ? -0.801 -1.711 -13.330 1.00 0.00 27 VAL A N 5
ATOM 6674 C CA . VAL A 1 27 ? -0.337 -1.003 -12.119 1.00 0.00 27 VAL A CA 5
ATOM 6675 C C . VAL A 1 27 ? 1.176 -0.743 -12.171 1.00 0.00 27 VAL A C 5
ATOM 6676 O O . VAL A 1 27 ? 1.945 -1.609 -12.591 1.00 0.00 27 VAL A O 5
ATOM 6689 N N . SER A 1 28 ? 1.609 0.432 -11.702 1.00 0.00 28 SER A N 5
ATOM 6690 C CA . SER A 1 28 ? 3.027 0.770 -11.487 1.00 0.00 28 SER A CA 5
ATOM 6691 C C . SER A 1 28 ? 3.216 1.657 -10.244 1.00 0.00 28 SER A C 5
ATOM 6692 O O . SER A 1 28 ? 2.249 2.203 -9.712 1.00 0.00 28 SER A O 5
ATOM 6700 N N . GLU A 1 29 ? 4.450 1.832 -9.770 1.00 0.00 29 GLU A N 5
ATOM 6701 C CA . GLU A 1 29 ? 4.759 2.618 -8.563 1.00 0.00 29 GLU A CA 5
ATOM 6702 C C . GLU A 1 29 ? 4.239 4.076 -8.616 1.00 0.00 29 GLU A C 5
ATOM 6703 O O . GLU A 1 29 ? 3.617 4.505 -7.639 1.00 0.00 29 GLU A O 5
ATOM 6715 N N . PRO A 1 30 ? 4.370 4.828 -9.734 1.00 0.00 30 PRO A N 5
ATOM 6716 C CA . PRO A 1 30 ? 3.782 6.165 -9.852 1.00 0.00 30 PRO A CA 5
ATOM 6717 C C . PRO A 1 30 ? 2.249 6.176 -9.760 1.00 0.00 30 PRO A C 5
ATOM 6718 O O . PRO A 1 30 ? 1.681 7.153 -9.265 1.00 0.00 30 PRO A O 5
ATOM 6729 N N . LEU A 1 31 ? 1.572 5.093 -10.179 1.00 0.00 31 LEU A N 5
ATOM 6730 C CA . LEU A 1 31 ? 0.125 4.955 -9.997 1.00 0.00 31 LEU A CA 5
ATOM 6731 C C . LEU A 1 31 ? -0.192 4.827 -8.512 1.00 0.00 31 LEU A C 5
ATOM 6732 O O . LEU A 1 31 ? -0.991 5.605 -8.001 1.00 0.00 31 LEU A O 5
ATOM 6748 N N . LEU A 1 32 ? 0.447 3.873 -7.822 1.00 0.00 32 LEU A N 5
ATOM 6749 C CA . LEU A 1 32 ? 0.195 3.635 -6.400 1.00 0.00 32 LEU A CA 5
ATOM 6750 C C . LEU A 1 32 ? 0.397 4.907 -5.578 1.00 0.00 32 LEU A C 5
ATOM 6751 O O . LEU A 1 32 ? -0.433 5.220 -4.735 1.00 0.00 32 LEU A O 5
ATOM 6767 N N . TRP A 1 33 ? 1.447 5.675 -5.867 1.00 0.00 33 TRP A N 5
ATOM 6768 C CA . TRP A 1 33 ? 1.729 6.931 -5.179 1.00 0.00 33 TRP A CA 5
ATOM 6769 C C . TRP A 1 33 ? 0.564 7.915 -5.313 1.00 0.00 33 TRP A C 5
ATOM 6770 O O . TRP A 1 33 ? -0.075 8.268 -4.322 1.00 0.00 33 TRP A O 5
ATOM 6791 N N . GLU A 1 34 ? 0.251 8.326 -6.542 1.00 0.00 34 GLU A N 5
ATOM 6792 C CA . GLU A 1 34 ? -0.795 9.320 -6.823 1.00 0.00 34 GLU A CA 5
ATOM 6793 C C . GLU A 1 34 ? -2.215 8.849 -6.460 1.00 0.00 34 GLU A C 5
ATOM 6794 O O . GLU A 1 34 ? -3.057 9.664 -6.083 1.00 0.00 34 GLU A O 5
ATOM 6806 N N . LEU A 1 35 ? -2.477 7.541 -6.523 1.00 0.00 35 LEU A N 5
ATOM 6807 C CA . LEU A 1 35 ? -3.750 6.939 -6.116 1.00 0.00 35 LEU A CA 5
ATOM 6808 C C . LEU A 1 35 ? -3.925 6.953 -4.585 1.00 0.00 35 LEU A C 5
ATOM 6809 O O . LEU A 1 35 ? -5.033 7.176 -4.099 1.00 0.00 35 LEU A O 5
ATOM 6825 N N . PHE A 1 36 ? -2.854 6.748 -3.810 1.00 0.00 36 PHE A N 5
ATOM 6826 C CA . PHE A 1 36 ? -2.887 6.655 -2.344 1.00 0.00 36 PHE A CA 5
ATOM 6827 C C . PHE A 1 36 ? -2.775 8.014 -1.637 1.00 0.00 36 PHE A C 5
ATOM 6828 O O . PHE A 1 36 ? -3.087 8.105 -0.448 1.00 0.00 36 PHE A O 5
ATOM 6845 N N . LEU A 1 37 ? -2.452 9.091 -2.365 1.00 0.00 37 LEU A N 5
ATOM 6846 C CA . LEU A 1 37 ? -2.537 10.481 -1.880 1.00 0.00 37 LEU A CA 5
ATOM 6847 C C . LEU A 1 37 ? -3.927 10.867 -1.321 1.00 0.00 37 LEU A C 5
ATOM 6848 O O . LEU A 1 37 ? -4.044 11.806 -0.534 1.00 0.00 37 LEU A O 5
ATOM 6864 N N . GLN A 1 38 ? -4.974 10.125 -1.698 1.00 0.00 38 GLN A N 5
ATOM 6865 C CA . GLN A 1 38 ? -6.340 10.256 -1.164 1.00 0.00 38 GLN A CA 5
ATOM 6866 C C . GLN A 1 38 ? -6.423 9.935 0.337 1.00 0.00 38 GLN A C 5
ATOM 6867 O O . GLN A 1 38 ? -7.223 10.536 1.058 1.00 0.00 38 GLN A O 5
ATOM 6881 N N . ALA A 1 39 ? -5.602 8.992 0.808 1.00 0.00 39 ALA A N 5
ATOM 6882 C CA . ALA A 1 39 ? -5.544 8.602 2.216 1.00 0.00 39 ALA A CA 5
ATOM 6883 C C . ALA A 1 39 ? -4.768 9.616 3.075 1.00 0.00 39 ALA A C 5
ATOM 6884 O O . ALA A 1 39 ? -5.229 10.020 4.143 1.00 0.00 39 ALA A O 5
ATOM 6891 N N . GLY A 1 40 ? -3.595 10.030 2.592 1.00 0.00 40 GLY A N 5
ATOM 6892 C CA . GLY A 1 40 ? -2.700 10.974 3.261 1.00 0.00 40 GLY A CA 5
ATOM 6893 C C . GLY A 1 40 ? -1.425 11.255 2.453 1.00 0.00 40 GLY A C 5
ATOM 6894 O O . GLY A 1 40 ? -1.310 10.806 1.311 1.00 0.00 40 GLY A O 5
ATOM 6898 N N . PRO A 1 41 ? -0.452 11.987 3.021 1.00 0.00 41 PRO A N 5
ATOM 6899 C CA . PRO A 1 41 ? 0.798 12.334 2.346 1.00 0.00 41 PRO A CA 5
ATOM 6900 C C . PRO A 1 41 ? 1.674 11.093 2.108 1.00 0.00 41 PRO A C 5
ATOM 6901 O O . PRO A 1 41 ? 2.226 10.510 3.046 1.00 0.00 41 PRO A O 5
ATOM 6912 N N . VAL A 1 42 ? 1.812 10.704 0.837 1.00 0.00 42 VAL A N 5
ATOM 6913 C CA . VAL A 1 42 ? 2.689 9.613 0.383 1.00 0.00 42 VAL A CA 5
ATOM 6914 C C . VAL A 1 42 ? 4.106 10.143 0.152 1.00 0.00 42 VAL A C 5
ATOM 6915 O O . VAL A 1 42 ? 4.303 11.185 -0.480 1.00 0.00 42 VAL A O 5
ATOM 6928 N N . VAL A 1 43 ? 5.089 9.409 0.667 1.00 0.00 43 VAL A N 5
ATOM 6929 C CA . VAL A 1 43 ? 6.513 9.780 0.738 1.00 0.00 43 VAL A CA 5
ATOM 6930 C C . VAL A 1 43 ? 7.371 8.941 -0.217 1.00 0.00 43 VAL A C 5
ATOM 6931 O O . VAL A 1 43 ? 8.376 9.429 -0.736 1.00 0.00 43 VAL A O 5
ATOM 6944 N N . ASN A 1 44 ? 6.996 7.673 -0.422 1.00 0.00 44 ASN A N 5
ATOM 6945 C CA . ASN A 1 44 ? 7.734 6.670 -1.198 1.00 0.00 44 ASN A CA 5
ATOM 6946 C C . ASN A 1 44 ? 6.806 5.501 -1.624 1.00 0.00 44 ASN A C 5
ATOM 6947 O O . ASN A 1 44 ? 5.738 5.297 -1.042 1.00 0.00 44 ASN A O 5
ATOM 6958 N N . THR A 1 45 ? 7.219 4.707 -2.616 1.00 0.00 45 THR A N 5
ATOM 6959 C CA . THR A 1 45 ? 6.545 3.481 -3.100 1.00 0.00 45 THR A CA 5
ATOM 6960 C C . THR A 1 45 ? 7.559 2.387 -3.444 1.00 0.00 45 THR A C 5
ATOM 6961 O O . THR A 1 45 ? 8.693 2.689 -3.821 1.00 0.00 45 THR A O 5
ATOM 6972 N N . HIS A 1 46 ? 7.157 1.112 -3.363 1.00 0.00 46 HIS A N 5
ATOM 6973 C CA . HIS A 1 46 ? 7.992 -0.023 -3.774 1.00 0.00 46 HIS A CA 5
ATOM 6974 C C . HIS A 1 46 ? 7.155 -1.117 -4.447 1.00 0.00 46 HIS A C 5
ATOM 6975 O O . HIS A 1 46 ? 6.136 -1.525 -3.900 1.00 0.00 46 HIS A O 5
ATOM 6989 N N . MET A 1 47 ? 7.568 -1.619 -5.609 1.00 0.00 47 MET A N 5
ATOM 6990 C CA . MET A 1 47 ? 6.985 -2.810 -6.245 1.00 0.00 47 MET A CA 5
ATOM 6991 C C . MET A 1 47 ? 8.108 -3.756 -6.695 1.00 0.00 47 MET A C 5
ATOM 6992 O O . MET A 1 47 ? 8.778 -3.454 -7.689 1.00 0.00 47 MET A O 5
ATOM 7006 N N . PRO A 1 48 ? 8.332 -4.891 -6.007 1.00 0.00 48 PRO A N 5
ATOM 7007 C CA . PRO A 1 48 ? 9.328 -5.887 -6.405 1.00 0.00 48 PRO A CA 5
ATOM 7008 C C . PRO A 1 48 ? 9.105 -6.417 -7.830 1.00 0.00 48 PRO A C 5
ATOM 7009 O O . PRO A 1 48 ? 7.961 -6.590 -8.264 1.00 0.00 48 PRO A O 5
ATOM 7020 N N . LYS A 1 49 ? 10.198 -6.671 -8.564 1.00 0.00 49 LYS A N 5
ATOM 7021 C CA . LYS A 1 49 ? 10.186 -7.031 -9.996 1.00 0.00 49 LYS A CA 5
ATOM 7022 C C . LYS A 1 49 ? 10.552 -8.496 -10.259 1.00 0.00 49 LYS A C 5
ATOM 7023 O O . LYS A 1 49 ? 11.250 -9.136 -9.472 1.00 0.00 49 LYS A O 5
ATOM 7042 N N . ASP A 1 50 ? 10.064 -9.026 -11.373 1.00 0.00 50 ASP A N 5
ATOM 7043 C CA . ASP A 1 50 ? 10.288 -10.383 -11.873 1.00 0.00 50 ASP A CA 5
ATOM 7044 C C . ASP A 1 50 ? 11.656 -10.535 -12.572 1.00 0.00 50 ASP A C 5
ATOM 7045 O O . ASP A 1 50 ? 12.112 -9.631 -13.277 1.00 0.00 50 ASP A O 5
ATOM 7054 N N . ARG A 1 51 ? 12.294 -11.702 -12.420 1.00 0.00 51 ARG A N 5
ATOM 7055 C CA . ARG A 1 51 ? 13.657 -11.991 -12.917 1.00 0.00 51 ARG A CA 5
ATOM 7056 C C . ARG A 1 51 ? 13.745 -12.507 -14.367 1.00 0.00 51 ARG A C 5
ATOM 7057 O O . ARG A 1 51 ? 14.824 -12.925 -14.791 1.00 0.00 51 ARG A O 5
ATOM 7078 N N . VAL A 1 52 ? 12.641 -12.502 -15.124 1.00 0.00 52 VAL A N 5
ATOM 7079 C CA . VAL A 1 52 ? 12.544 -13.090 -16.480 1.00 0.00 52 VAL A CA 5
ATOM 7080 C C . VAL A 1 52 ? 11.885 -12.118 -17.465 1.00 0.00 52 VAL A C 5
ATOM 7081 O O . VAL A 1 52 ? 12.312 -12.017 -18.617 1.00 0.00 52 VAL A O 5
ATOM 7094 N N . THR A 1 53 ? 10.874 -11.372 -17.009 1.00 0.00 53 THR A N 5
ATOM 7095 C CA . THR A 1 53 ? 10.057 -10.451 -17.815 1.00 0.00 53 THR A CA 5
ATOM 7096 C C . THR A 1 53 ? 10.198 -8.997 -17.370 1.00 0.00 53 THR A C 5
ATOM 7097 O O . THR A 1 53 ? 9.852 -8.080 -18.117 1.00 0.00 53 THR A O 5
ATOM 7108 N N . GLY A 1 54 ? 10.692 -8.775 -16.148 1.00 0.00 54 GLY A N 5
ATOM 7109 C CA . GLY A 1 54 ? 10.847 -7.458 -15.537 1.00 0.00 54 GLY A CA 5
ATOM 7110 C C . GLY A 1 54 ? 9.530 -6.767 -15.137 1.00 0.00 54 GLY A C 5
ATOM 7111 O O . GLY A 1 54 ? 9.543 -5.596 -14.751 1.00 0.00 54 GLY A O 5
ATOM 7115 N N . GLN A 1 55 ? 8.400 -7.481 -15.210 1.00 0.00 55 GLN A N 5
ATOM 7116 C CA . GLN A 1 55 ? 7.095 -7.058 -14.676 1.00 0.00 55 GLN A CA 5
ATOM 7117 C C . GLN A 1 55 ? 7.128 -6.995 -13.137 1.00 0.00 55 GLN A C 5
ATOM 7118 O O . GLN A 1 55 ? 8.086 -7.459 -12.518 1.00 0.00 55 GLN A O 5
ATOM 7132 N N . HIS A 1 56 ? 6.093 -6.464 -12.480 1.00 0.00 56 HIS A N 5
ATOM 7133 C CA . HIS A 1 56 ? 5.971 -6.576 -11.016 1.00 0.00 56 HIS A CA 5
ATOM 7134 C C . HIS A 1 56 ? 5.566 -7.996 -10.572 1.00 0.00 56 HIS A C 5
ATOM 7135 O O . HIS A 1 56 ? 4.996 -8.768 -11.347 1.00 0.00 56 HIS A O 5
ATOM 7149 N N . GLN A 1 57 ? 5.859 -8.352 -9.316 1.00 0.00 57 GLN A N 5
ATOM 7150 C CA . GLN A 1 57 ? 5.590 -9.684 -8.741 1.00 0.00 57 GLN A CA 5
ATOM 7151 C C . GLN A 1 57 ? 4.117 -9.913 -8.310 1.00 0.00 57 GLN A C 5
ATOM 7152 O O . GLN A 1 57 ? 3.818 -10.876 -7.601 1.00 0.00 57 GLN A O 5
ATOM 7166 N N . GLY A 1 58 ? 3.182 -9.040 -8.707 1.00 0.00 58 GLY A N 5
ATOM 7167 C CA . GLY A 1 58 ? 1.762 -9.094 -8.327 1.00 0.00 58 GLY A CA 5
ATOM 7168 C C . GLY A 1 58 ? 1.415 -8.368 -7.020 1.00 0.00 58 GLY A C 5
ATOM 7169 O O . GLY A 1 58 ? 0.251 -8.368 -6.613 1.00 0.00 58 GLY A O 5
ATOM 7173 N N . TYR A 1 59 ? 2.393 -7.735 -6.364 1.00 0.00 59 TYR A N 5
ATOM 7174 C CA . TYR A 1 59 ? 2.215 -6.967 -5.127 1.00 0.00 59 TYR A CA 5
ATOM 7175 C C . TYR A 1 59 ? 3.136 -5.735 -5.066 1.00 0.00 59 TYR A C 5
ATOM 7176 O O . TYR A 1 59 ? 4.138 -5.642 -5.781 1.00 0.00 59 TYR A O 5
ATOM 7194 N N . GLY A 1 60 ? 2.778 -4.782 -4.205 1.00 0.00 60 GLY A N 5
ATOM 7195 C CA . GLY A 1 60 ? 3.468 -3.512 -3.996 1.00 0.00 60 GLY A CA 5
ATOM 7196 C C . GLY A 1 60 ? 3.307 -2.960 -2.579 1.00 0.00 60 GLY A C 5
ATOM 7197 O O . GLY A 1 60 ? 2.663 -3.565 -1.718 1.00 0.00 60 GLY A O 5
ATOM 7201 N N . PHE A 1 61 ? 3.889 -1.786 -2.354 1.00 0.00 61 PHE A N 5
ATOM 7202 C CA . PHE A 1 61 ? 3.912 -1.066 -1.085 1.00 0.00 61 PHE A CA 5
ATOM 7203 C C . PHE A 1 61 ? 3.805 0.450 -1.293 1.00 0.00 61 PHE A C 5
ATOM 7204 O O . PHE A 1 61 ? 4.322 0.988 -2.278 1.00 0.00 61 PHE A O 5
ATOM 7221 N N . VAL A 1 62 ? 3.204 1.144 -0.323 1.00 0.00 62 VAL A N 5
ATOM 7222 C CA . VAL A 1 62 ? 3.098 2.614 -0.288 1.00 0.00 62 VAL A CA 5
ATOM 7223 C C . VAL A 1 62 ? 3.485 3.123 1.099 1.00 0.00 62 VAL A C 5
ATOM 7224 O O . VAL A 1 62 ? 2.963 2.642 2.101 1.00 0.00 62 VAL A O 5
ATOM 7237 N N . GLU A 1 63 ? 4.396 4.088 1.173 1.00 0.00 63 GLU A N 5
ATOM 7238 C CA . GLU A 1 63 ? 4.902 4.658 2.425 1.00 0.00 63 GLU A CA 5
ATOM 7239 C C . GLU A 1 63 ? 4.298 6.041 2.681 1.00 0.00 63 GLU A C 5
ATOM 7240 O O . GLU A 1 63 ? 4.456 6.958 1.875 1.00 0.00 63 GLU A O 5
ATOM 7252 N N . PHE A 1 64 ? 3.637 6.196 3.823 1.00 0.00 64 PHE A N 5
ATOM 7253 C CA . PHE A 1 64 ? 3.056 7.450 4.292 1.00 0.00 64 PHE A CA 5
ATOM 7254 C C . PHE A 1 64 ? 3.982 8.189 5.261 1.00 0.00 64 PHE A C 5
ATOM 7255 O O . PHE A 1 64 ? 4.913 7.615 5.829 1.00 0.00 64 PHE A O 5
ATOM 7272 N N . LEU A 1 65 ? 3.700 9.475 5.479 1.00 0.00 65 LEU A N 5
ATOM 7273 C CA . LEU A 1 65 ? 4.422 10.293 6.457 1.00 0.00 65 LEU A CA 5
ATOM 7274 C C . LEU A 1 65 ? 4.236 9.780 7.899 1.00 0.00 65 LEU A C 5
ATOM 7275 O O . LEU A 1 65 ? 5.170 9.859 8.702 1.00 0.00 65 LEU A O 5
ATOM 7291 N N . SER A 1 66 ? 3.057 9.225 8.208 1.00 0.00 66 SER A N 5
ATOM 7292 C CA . SER A 1 66 ? 2.689 8.749 9.549 1.00 0.00 66 SER A CA 5
ATOM 7293 C C . SER A 1 66 ? 1.856 7.469 9.511 1.00 0.00 66 SER A C 5
ATOM 7294 O O . SER A 1 66 ? 1.195 7.131 8.528 1.00 0.00 66 SER A O 5
ATOM 7302 N N . GLU A 1 67 ? 1.876 6.750 10.626 1.00 0.00 67 GLU A N 5
ATOM 7303 C CA . GLU A 1 67 ? 1.266 5.434 10.804 1.00 0.00 67 GLU A CA 5
ATOM 7304 C C . GLU A 1 67 ? -0.272 5.460 10.764 1.00 0.00 67 GLU A C 5
ATOM 7305 O O . GLU A 1 67 ? -0.897 4.494 10.327 1.00 0.00 67 GLU A O 5
ATOM 7317 N N . GLU A 1 68 ? -0.885 6.572 11.179 1.00 0.00 68 GLU A N 5
ATOM 7318 C CA . GLU A 1 68 ? -2.339 6.784 11.111 1.00 0.00 68 GLU A CA 5
ATOM 7319 C C . GLU A 1 68 ? -2.835 7.064 9.681 1.00 0.00 68 GLU A C 5
ATOM 7320 O O . GLU A 1 68 ? -3.967 6.721 9.338 1.00 0.00 68 GLU A O 5
ATOM 7332 N N . ASP A 1 69 ? -1.980 7.619 8.814 1.00 0.00 69 ASP A N 5
ATOM 7333 C CA . ASP A 1 69 ? -2.270 7.780 7.385 1.00 0.00 69 ASP A CA 5
ATOM 7334 C C . ASP A 1 69 ? -2.196 6.430 6.652 1.00 0.00 69 ASP A C 5
ATOM 7335 O O . ASP A 1 69 ? -3.014 6.163 5.771 1.00 0.00 69 ASP A O 5
ATOM 7344 N N . ALA A 1 70 ? -1.294 5.535 7.082 1.00 0.00 70 ALA A N 5
ATOM 7345 C CA . ALA A 1 70 ? -1.258 4.152 6.612 1.00 0.00 70 ALA A CA 5
ATOM 7346 C C . ALA A 1 70 ? -2.504 3.373 7.076 1.00 0.00 70 ALA A C 5
ATOM 7347 O O . ALA A 1 70 ? -3.179 2.747 6.260 1.00 0.00 70 ALA A O 5
ATOM 7354 N N . ASP A 1 71 ? -2.867 3.468 8.361 1.00 0.00 71 ASP A N 5
ATOM 7355 C CA . ASP A 1 71 ? -4.079 2.845 8.920 1.00 0.00 71 ASP A CA 5
ATOM 7356 C C . ASP A 1 71 ? -5.367 3.278 8.191 1.00 0.00 71 ASP A C 5
ATOM 7357 O O . ASP A 1 71 ? -6.264 2.462 7.963 1.00 0.00 71 ASP A O 5
ATOM 7366 N N . TYR A 1 72 ? -5.434 4.539 7.752 1.00 0.00 72 TYR A N 5
ATOM 7367 C CA . TYR A 1 72 ? -6.561 5.065 6.981 1.00 0.00 72 TYR A CA 5
ATOM 7368 C C . TYR A 1 72 ? -6.554 4.595 5.520 1.00 0.00 72 TYR A C 5
ATOM 7369 O O . TYR A 1 72 ? -7.614 4.283 4.979 1.00 0.00 72 TYR A O 5
ATOM 7387 N N . ALA A 1 73 ? -5.388 4.467 4.878 1.00 0.00 73 ALA A N 5
ATOM 7388 C CA . ALA A 1 73 ? -5.298 3.969 3.503 1.00 0.00 73 ALA A CA 5
ATOM 7389 C C . ALA A 1 73 ? -5.826 2.528 3.388 1.00 0.00 73 ALA A C 5
ATOM 7390 O O . ALA A 1 73 ? -6.564 2.201 2.459 1.00 0.00 73 ALA A O 5
ATOM 7397 N N . ILE A 1 74 ? -5.533 1.700 4.394 1.00 0.00 74 ILE A N 5
ATOM 7398 C CA . ILE A 1 74 ? -6.030 0.322 4.522 1.00 0.00 74 ILE A CA 5
ATOM 7399 C C . ILE A 1 74 ? -7.564 0.296 4.630 1.00 0.00 74 ILE A C 5
ATOM 7400 O O . ILE A 1 74 ? -8.212 -0.554 4.019 1.00 0.00 74 ILE A O 5
ATOM 7416 N N . LYS A 1 75 ? -8.162 1.265 5.336 1.00 0.00 75 LYS A N 5
ATOM 7417 C CA . LYS A 1 75 ? -9.619 1.406 5.482 1.00 0.00 75 LYS A CA 5
ATOM 7418 C C . LYS A 1 75 ? -10.331 1.732 4.157 1.00 0.00 75 LYS A C 5
ATOM 7419 O O . LYS A 1 75 ? -11.439 1.238 3.940 1.00 0.00 75 LYS A O 5
ATOM 7438 N N . ILE A 1 76 ? -9.716 2.521 3.267 1.00 0.00 76 ILE A N 5
ATOM 7439 C CA . ILE A 1 76 ? -10.359 3.025 2.038 1.00 0.00 76 ILE A CA 5
ATOM 7440 C C . ILE A 1 76 ? -9.978 2.300 0.733 1.00 0.00 76 ILE A C 5
ATOM 7441 O O . ILE A 1 76 ? -10.657 2.513 -0.269 1.00 0.00 76 ILE A O 5
ATOM 7457 N N . MET A 1 77 ? -8.916 1.484 0.714 1.00 0.00 77 MET A N 5
ATOM 7458 C CA . MET A 1 77 ? -8.397 0.796 -0.495 1.00 0.00 77 MET A CA 5
ATOM 7459 C C . MET A 1 77 ? -8.533 -0.742 -0.495 1.00 0.00 77 MET A C 5
ATOM 7460 O O . MET A 1 77 ? -8.191 -1.388 -1.485 1.00 0.00 77 MET A O 5
ATOM 7474 N N . ASP A 1 78 ? -9.014 -1.354 0.587 1.00 0.00 78 ASP A N 5
ATOM 7475 C CA . ASP A 1 78 ? -9.068 -2.824 0.721 1.00 0.00 78 ASP A CA 5
ATOM 7476 C C . ASP A 1 78 ? -10.277 -3.470 0.003 1.00 0.00 78 ASP A C 5
ATOM 7477 O O . ASP A 1 78 ? -11.363 -2.891 -0.056 1.00 0.00 78 ASP A O 5
ATOM 7486 N N . MET A 1 79 ? -10.081 -4.680 -0.538 1.00 0.00 79 MET A N 5
ATOM 7487 C CA . MET A 1 79 ? -11.024 -5.474 -1.359 1.00 0.00 79 MET A CA 5
ATOM 7488 C C . MET A 1 79 ? -11.526 -4.795 -2.655 1.00 0.00 79 MET A C 5
ATOM 7489 O O . MET A 1 79 ? -12.433 -5.298 -3.324 1.00 0.00 79 MET A O 5
ATOM 7503 N N . ILE A 1 80 ? -10.937 -3.659 -3.031 1.00 0.00 80 ILE A N 5
ATOM 7504 C CA . ILE A 1 80 ? -11.300 -2.813 -4.174 1.00 0.00 80 ILE A CA 5
ATOM 7505 C C . ILE A 1 80 ? -10.682 -3.319 -5.481 1.00 0.00 80 ILE A C 5
ATOM 7506 O O . ILE A 1 80 ? -9.597 -3.891 -5.488 1.00 0.00 80 ILE A O 5
ATOM 7522 N N . LYS A 1 81 ? -11.367 -3.119 -6.610 1.00 0.00 81 LYS A N 5
ATOM 7523 C CA . LYS A 1 81 ? -11.029 -3.729 -7.906 1.00 0.00 81 LYS A CA 5
ATOM 7524 C C . LYS A 1 81 ? -10.270 -2.767 -8.825 1.00 0.00 81 LYS A C 5
ATOM 7525 O O . LYS A 1 81 ? -10.798 -2.327 -9.849 1.00 0.00 81 LYS A O 5
ATOM 7544 N N . LEU A 1 82 ? -9.020 -2.457 -8.475 1.00 0.00 82 LEU A N 5
ATOM 7545 C CA . LEU A 1 82 ? -8.112 -1.658 -9.315 1.00 0.00 82 LEU A CA 5
ATOM 7546 C C . LEU A 1 82 ? -7.951 -2.340 -10.689 1.00 0.00 82 LEU A C 5
ATOM 7547 O O . LEU A 1 82 ? -7.614 -3.525 -10.742 1.00 0.00 82 LEU A O 5
ATOM 7563 N N . TYR A 1 83 ? -8.252 -1.636 -11.791 1.00 0.00 83 TYR A N 5
ATOM 7564 C CA . TYR A 1 83 ? -8.369 -2.244 -13.135 1.00 0.00 83 TYR A CA 5
ATOM 7565 C C . TYR A 1 83 ? -9.192 -3.568 -13.231 1.00 0.00 83 TYR A C 5
ATOM 7566 O O . TYR A 1 83 ? -8.948 -4.382 -14.126 1.00 0.00 83 TYR A O 5
ATOM 7584 N N . GLY A 1 84 ? -10.167 -3.814 -12.341 1.00 0.00 84 GLY A N 5
ATOM 7585 C CA . GLY A 1 84 ? -11.047 -4.999 -12.385 1.00 0.00 84 GLY A CA 5
ATOM 7586 C C . GLY A 1 84 ? -10.513 -6.286 -11.720 1.00 0.00 84 GLY A C 5
ATOM 7587 O O . GLY A 1 84 ? -11.042 -7.368 -11.984 1.00 0.00 84 GLY A O 5
ATOM 7591 N N . LYS A 1 85 ? -9.503 -6.188 -10.847 1.00 0.00 85 LYS A N 5
ATOM 7592 C CA . LYS A 1 85 ? -8.840 -7.262 -10.097 1.00 0.00 85 LYS A CA 5
ATOM 7593 C C . LYS A 1 85 ? -8.757 -6.829 -8.616 1.00 0.00 85 LYS A C 5
ATOM 7594 O O . LYS A 1 85 ? -8.231 -5.748 -8.344 1.00 0.00 85 LYS A O 5
ATOM 7613 N N . PRO A 1 86 ? -9.315 -7.597 -7.663 1.00 0.00 86 PRO A N 5
ATOM 7614 C CA . PRO A 1 86 ? -9.478 -7.161 -6.276 1.00 0.00 86 PRO A CA 5
ATOM 7615 C C . PRO A 1 86 ? -8.146 -7.119 -5.509 1.00 0.00 86 PRO A C 5
ATOM 7616 O O . PRO A 1 86 ? -7.571 -8.159 -5.174 1.00 0.00 86 PRO A O 5
ATOM 7627 N N . ILE A 1 87 ? -7.675 -5.909 -5.192 1.00 0.00 87 ILE A N 5
ATOM 7628 C CA . ILE A 1 87 ? -6.486 -5.681 -4.365 1.00 0.00 87 ILE A CA 5
ATOM 7629 C C . ILE A 1 87 ? -6.807 -5.861 -2.875 1.00 0.00 87 ILE A C 5
ATOM 7630 O O . ILE A 1 87 ? -7.873 -5.470 -2.395 1.00 0.00 87 ILE A O 5
ATOM 7646 N N . ARG A 1 88 ? -5.870 -6.458 -2.138 1.00 0.00 88 ARG A N 5
ATOM 7647 C CA . ARG A 1 88 ? -5.914 -6.644 -0.680 1.00 0.00 88 ARG A CA 5
ATOM 7648 C C . ARG A 1 88 ? -4.886 -5.725 -0.037 1.00 0.00 88 ARG A C 5
ATOM 7649 O O . ARG A 1 88 ? -3.726 -5.724 -0.449 1.00 0.00 88 ARG A O 5
ATOM 7670 N N . VAL A 1 89 ? -5.308 -4.942 0.952 1.00 0.00 89 VAL A N 5
ATOM 7671 C CA . VAL A 1 89 ? -4.504 -3.872 1.568 1.00 0.00 89 VAL A CA 5
ATOM 7672 C C . VAL A 1 89 ? -4.420 -4.054 3.084 1.00 0.00 89 VAL A C 5
ATOM 7673 O O . VAL A 1 89 ? -5.412 -4.400 3.725 1.00 0.00 89 VAL A O 5
ATOM 7686 N N . ASN A 1 90 ? -3.227 -3.853 3.657 1.00 0.00 90 ASN A N 5
ATOM 7687 C CA . ASN A 1 90 ? -2.933 -4.030 5.089 1.00 0.00 90 ASN A CA 5
ATOM 7688 C C . ASN A 1 90 ? -1.611 -3.325 5.474 1.00 0.00 90 ASN A C 5
ATOM 7689 O O . ASN A 1 90 ? -0.934 -2.762 4.614 1.00 0.00 90 ASN A O 5
ATOM 7700 N N . LYS A 1 91 ? -1.215 -3.349 6.750 1.00 0.00 91 LYS A N 5
ATOM 7701 C CA . LYS A 1 91 ? 0.071 -2.810 7.232 1.00 0.00 91 LYS A CA 5
ATOM 7702 C C . LYS A 1 91 ? 1.231 -3.681 6.729 1.00 0.00 91 LYS A C 5
ATOM 7703 O O . LYS A 1 91 ? 1.140 -4.908 6.780 1.00 0.00 91 LYS A O 5
ATOM 7722 N N . ALA A 1 92 ? 2.358 -3.083 6.339 1.00 0.00 92 ALA A N 5
ATOM 7723 C CA . ALA A 1 92 ? 3.584 -3.843 6.053 1.00 0.00 92 ALA A CA 5
ATOM 7724 C C . ALA A 1 92 ? 4.260 -4.384 7.340 1.00 0.00 92 ALA A C 5
ATOM 7725 O O . ALA A 1 92 ? 5.151 -5.232 7.269 1.00 0.00 92 ALA A O 5
ATOM 7732 N N . SER A 1 93 ? 3.817 -3.929 8.520 1.00 0.00 93 SER A N 5
ATOM 7733 C CA . SER A 1 93 ? 4.170 -4.444 9.855 1.00 0.00 93 SER A CA 5
ATOM 7734 C C . SER A 1 93 ? 3.273 -5.599 10.352 1.00 0.00 93 SER A C 5
ATOM 7735 O O . SER A 1 93 ? 3.509 -6.127 11.442 1.00 0.00 93 SER A O 5
ATOM 7743 N N . ALA A 1 94 ? 2.253 -6.011 9.585 1.00 0.00 94 ALA A N 5
ATOM 7744 C CA . ALA A 1 94 ? 1.310 -7.064 9.978 1.00 0.00 94 ALA A CA 5
ATOM 7745 C C . ALA A 1 94 ? 1.977 -8.452 10.122 1.00 0.00 94 ALA A C 5
ATOM 7746 O O . ALA A 1 94 ? 2.954 -8.767 9.437 1.00 0.00 94 ALA A O 5
ATOM 7753 N N . HIS A 1 95 ? 1.440 -9.289 11.018 1.00 0.00 95 HIS A N 5
ATOM 7754 C CA . HIS A 1 95 ? 2.032 -10.574 11.442 1.00 0.00 95 HIS A CA 5
ATOM 7755 C C . HIS A 1 95 ? 0.970 -11.603 11.872 1.00 0.00 95 HIS A C 5
ATOM 7756 O O . HIS A 1 95 ? -0.220 -11.299 11.932 1.00 0.00 95 HIS A O 5
ATOM 7770 N N . ASN A 1 96 ? 1.395 -12.826 12.199 1.00 0.00 96 ASN A N 5
ATOM 7771 C CA . ASN A 1 96 ? 0.559 -13.837 12.862 1.00 0.00 96 ASN A CA 5
ATOM 7772 C C . ASN A 1 96 ? 1.352 -14.552 13.984 1.00 0.00 96 ASN A C 5
ATOM 7773 O O . ASN A 1 96 ? 1.245 -15.767 14.176 1.00 0.00 96 ASN A O 5
ATOM 7784 N N . LYS A 1 97 ? 2.205 -13.797 14.693 1.00 0.00 97 LYS A N 5
ATOM 7785 C CA . LYS A 1 97 ? 3.138 -14.304 15.718 1.00 0.00 97 LYS A CA 5
ATOM 7786 C C . LYS A 1 97 ? 2.543 -14.259 17.132 1.00 0.00 97 LYS A C 5
ATOM 7787 O O . LYS A 1 97 ? 2.689 -15.221 17.886 1.00 0.00 97 LYS A O 5
ATOM 7806 N N . ASN A 1 98 ? 1.847 -13.169 17.467 1.00 0.00 98 ASN A N 5
ATOM 7807 C CA . ASN A 1 98 ? 1.209 -12.944 18.770 1.00 0.00 98 ASN A CA 5
ATOM 7808 C C . ASN A 1 98 ? -0.328 -12.942 18.647 1.00 0.00 98 ASN A C 5
ATOM 7809 O O . ASN A 1 98 ? -0.878 -12.408 17.679 1.00 0.00 98 ASN A O 5
ATOM 7820 N N . LEU A 1 99 ? -1.014 -13.516 19.642 1.00 0.00 99 LEU A N 5
ATOM 7821 C CA . LEU A 1 99 ? -2.485 -13.571 19.733 1.00 0.00 99 LEU A CA 5
ATOM 7822 C C . LEU A 1 99 ? -2.977 -13.657 21.191 1.00 0.00 99 LEU A C 5
ATOM 7823 O O . LEU A 1 99 ? -3.891 -12.930 21.584 1.00 0.00 99 LEU A O 5
ATOM 7839 N N . SER A 1 100 ? -2.362 -14.529 21.998 1.00 0.00 100 SER A N 5
ATOM 7840 C CA . SER A 1 100 ? -2.693 -14.745 23.417 1.00 0.00 100 SER A CA 5
ATOM 7841 C C . SER A 1 100 ? -2.294 -13.565 24.321 1.00 0.00 100 SER A C 5
ATOM 7842 O O . SER A 1 100 ? -1.415 -12.767 23.978 1.00 0.00 100 SER A O 5
ATOM 7850 N N . GLY A 1 101 ? -2.914 -13.473 25.502 1.00 0.00 101 GLY A N 5
ATOM 7851 C CA . GLY A 1 101 ? -2.638 -12.446 26.517 1.00 0.00 101 GLY A CA 5
ATOM 7852 C C . GLY A 1 101 ? -3.120 -12.827 27.930 1.00 0.00 101 GLY A C 5
ATOM 7853 O O . GLY A 1 101 ? -3.758 -13.874 28.100 1.00 0.00 101 GLY A O 5
ATOM 7857 N N . PRO A 1 102 ? -2.808 -12.007 28.952 1.00 0.00 102 PRO A N 5
ATOM 7858 C CA . PRO A 1 102 ? -3.141 -12.277 30.354 1.00 0.00 102 PRO A CA 5
ATOM 7859 C C . PRO A 1 102 ? -4.636 -12.089 30.676 1.00 0.00 102 PRO A C 5
ATOM 7860 O O . PRO A 1 102 ? -5.361 -11.381 29.968 1.00 0.00 102 PRO A O 5
ATOM 7871 N N . SER A 1 103 ? -5.070 -12.677 31.800 1.00 0.00 103 SER A N 5
ATOM 7872 C CA . SER A 1 103 ? -6.452 -12.688 32.319 1.00 0.00 103 SER A CA 5
ATOM 7873 C C . SER A 1 103 ? -7.497 -13.371 31.410 1.00 0.00 103 SER A C 5
ATOM 7874 O O . SER A 1 103 ? -7.235 -13.733 30.259 1.00 0.00 103 SER A O 5
ATOM 7882 N N . SER A 1 104 ? -8.696 -13.582 31.960 1.00 0.00 104 SER A N 5
ATOM 7883 C CA . SER A 1 104 ? -9.863 -14.214 31.319 1.00 0.00 104 SER A CA 5
ATOM 7884 C C . SER A 1 104 ? -11.162 -13.391 31.444 1.00 0.00 104 SER A C 5
ATOM 7885 O O . SER A 1 104 ? -12.208 -13.808 30.933 1.00 0.00 104 SER A O 5
ATOM 7893 N N . GLY A 1 105 ? -11.111 -12.221 32.103 1.00 0.00 105 GLY A N 5
ATOM 7894 C CA . GLY A 1 105 ? -12.241 -11.294 32.295 1.00 0.00 105 GLY A CA 5
ATOM 7895 C C . GLY A 1 105 ? -12.699 -10.601 31.006 1.00 0.00 105 GLY A C 5
ATOM 7896 O O . GLY A 1 105 ? -11.841 -10.026 30.298 1.00 0.00 105 GLY A O 5
ATOM 7901 N N . GLY A 1 1 ? -9.004 -9.455 17.916 1.00 0.00 1 GLY A N 6
ATOM 7902 C CA . GLY A 1 1 ? -7.691 -9.796 17.322 1.00 0.00 1 GLY A CA 6
ATOM 7903 C C . GLY A 1 1 ? -6.972 -8.567 16.775 1.00 0.00 1 GLY A C 6
ATOM 7904 O O . GLY A 1 1 ? -7.499 -7.455 16.830 1.00 0.00 1 GLY A O 6
ATOM 7910 N N . SER A 1 2 ? -5.764 -8.766 16.237 1.00 0.00 2 SER A N 6
ATOM 7911 C CA . SER A 1 2 ? -4.902 -7.716 15.666 1.00 0.00 2 SER A CA 6
ATOM 7912 C C . SER A 1 2 ? -4.229 -8.169 14.366 1.00 0.00 2 SER A C 6
ATOM 7913 O O . SER A 1 2 ? -3.876 -9.343 14.208 1.00 0.00 2 SER A O 6
ATOM 7921 N N . SER A 1 3 ? -3.998 -7.216 13.462 1.00 0.00 3 SER A N 6
ATOM 7922 C CA . SER A 1 3 ? -3.186 -7.355 12.240 1.00 0.00 3 SER A CA 6
ATOM 7923 C C . SER A 1 3 ? -2.112 -6.257 12.219 1.00 0.00 3 SER A C 6
ATOM 7924 O O . SER A 1 3 ? -1.922 -5.557 11.223 1.00 0.00 3 SER A O 6
ATOM 7932 N N . GLY A 1 4 ? -1.446 -6.052 13.363 1.00 0.00 4 GLY A N 6
ATOM 7933 C CA . GLY A 1 4 ? -0.590 -4.883 13.598 1.00 0.00 4 GLY A CA 6
ATOM 7934 C C . GLY A 1 4 ? -1.436 -3.621 13.805 1.00 0.00 4 GLY A C 6
ATOM 7935 O O . GLY A 1 4 ? -1.088 -2.547 13.315 1.00 0.00 4 GLY A O 6
ATOM 7939 N N . SER A 1 5 ? -2.597 -3.773 14.452 1.00 0.00 5 SER A N 6
ATOM 7940 C CA . SER A 1 5 ? -3.636 -2.744 14.617 1.00 0.00 5 SER A CA 6
ATOM 7941 C C . SER A 1 5 ? -3.926 -2.419 16.089 1.00 0.00 5 SER A C 6
ATOM 7942 O O . SER A 1 5 ? -4.163 -1.255 16.419 1.00 0.00 5 SER A O 6
ATOM 7950 N N . SER A 1 6 ? -3.821 -3.401 16.993 1.00 0.00 6 SER A N 6
ATOM 7951 C CA . SER A 1 6 ? -3.844 -3.183 18.456 1.00 0.00 6 SER A CA 6
ATOM 7952 C C . SER A 1 6 ? -2.495 -2.687 19.015 1.00 0.00 6 SER A C 6
ATOM 7953 O O . SER A 1 6 ? -2.412 -2.291 20.180 1.00 0.00 6 SER A O 6
ATOM 7961 N N . GLY A 1 7 ? -1.439 -2.690 18.195 1.00 0.00 7 GLY A N 6
ATOM 7962 C CA . GLY A 1 7 ? -0.119 -2.131 18.504 1.00 0.00 7 GLY A CA 6
ATOM 7963 C C . GLY A 1 7 ? 0.907 -2.362 17.378 1.00 0.00 7 GLY A C 6
ATOM 7964 O O . GLY A 1 7 ? 0.637 -3.148 16.463 1.00 0.00 7 GLY A O 6
ATOM 7968 N N . PRO A 1 8 ? 2.060 -1.665 17.414 1.00 0.00 8 PRO A N 6
ATOM 7969 C CA . PRO A 1 8 ? 3.031 -1.611 16.316 1.00 0.00 8 PRO A CA 6
ATOM 7970 C C . PRO A 1 8 ? 4.086 -2.732 16.346 1.00 0.00 8 PRO A C 6
ATOM 7971 O O . PRO A 1 8 ? 4.187 -3.491 17.318 1.00 0.00 8 PRO A O 6
ATOM 7982 N N . ILE A 1 9 ? 4.917 -2.800 15.300 1.00 0.00 9 ILE A N 6
ATOM 7983 C CA . ILE A 1 9 ? 6.137 -3.629 15.248 1.00 0.00 9 ILE A CA 6
ATOM 7984 C C . ILE A 1 9 ? 7.350 -2.855 15.811 1.00 0.00 9 ILE A C 6
ATOM 7985 O O . ILE A 1 9 ? 7.400 -1.625 15.758 1.00 0.00 9 ILE A O 6
ATOM 8001 N N . SER A 1 10 ? 8.364 -3.571 16.306 1.00 0.00 10 SER A N 6
ATOM 8002 C CA . SER A 1 10 ? 9.639 -2.997 16.783 1.00 0.00 10 SER A CA 6
ATOM 8003 C C . SER A 1 10 ? 10.564 -2.488 15.658 1.00 0.00 10 SER A C 6
ATOM 8004 O O . SER A 1 10 ? 11.595 -1.870 15.931 1.00 0.00 10 SER A O 6
ATOM 8012 N N . GLU A 1 11 ? 10.224 -2.746 14.391 1.00 0.00 11 GLU A N 6
ATOM 8013 C CA . GLU A 1 11 ? 11.010 -2.384 13.203 1.00 0.00 11 GLU A CA 6
ATOM 8014 C C . GLU A 1 11 ? 10.818 -0.901 12.827 1.00 0.00 11 GLU A C 6
ATOM 8015 O O . GLU A 1 11 ? 10.041 -0.563 11.930 1.00 0.00 11 GLU A O 6
ATOM 8027 N N . ARG A 1 12 ? 11.526 -0.015 13.542 1.00 0.00 12 ARG A N 6
ATOM 8028 C CA . ARG A 1 12 ? 11.612 1.445 13.331 1.00 0.00 12 ARG A CA 6
ATOM 8029 C C . ARG A 1 12 ? 10.243 2.129 13.159 1.00 0.00 12 ARG A C 6
ATOM 8030 O O . ARG A 1 12 ? 9.609 2.473 14.157 1.00 0.00 12 ARG A O 6
ATOM 8051 N N . ASN A 1 13 ? 9.790 2.318 11.917 1.00 0.00 13 ASN A N 6
ATOM 8052 C CA . ASN A 1 13 ? 8.512 2.937 11.545 1.00 0.00 13 ASN A CA 6
ATOM 8053 C C . ASN A 1 13 ? 7.786 2.157 10.421 1.00 0.00 13 ASN A C 6
ATOM 8054 O O . ASN A 1 13 ? 7.023 2.745 9.653 1.00 0.00 13 ASN A O 6
ATOM 8065 N N . GLN A 1 14 ? 8.002 0.838 10.294 1.00 0.00 14 GLN A N 6
ATOM 8066 C CA . GLN A 1 14 ? 7.430 0.027 9.199 1.00 0.00 14 GLN A CA 6
ATOM 8067 C C . GLN A 1 14 ? 5.886 -0.022 9.209 1.00 0.00 14 GLN A C 6
ATOM 8068 O O . GLN A 1 14 ? 5.267 -0.310 8.184 1.00 0.00 14 GLN A O 6
ATOM 8082 N N . ASP A 1 15 ? 5.248 0.333 10.330 1.00 0.00 15 ASP A N 6
ATOM 8083 C CA . ASP A 1 15 ? 3.800 0.575 10.434 1.00 0.00 15 ASP A CA 6
ATOM 8084 C C . ASP A 1 15 ? 3.298 1.645 9.438 1.00 0.00 15 ASP A C 6
ATOM 8085 O O . ASP A 1 15 ? 2.138 1.603 9.031 1.00 0.00 15 ASP A O 6
ATOM 8094 N N . ALA A 1 16 ? 4.149 2.590 9.024 1.00 0.00 16 ALA A N 6
ATOM 8095 C CA . ALA A 1 16 ? 3.808 3.626 8.048 1.00 0.00 16 ALA A CA 6
ATOM 8096 C C . ALA A 1 16 ? 3.850 3.136 6.584 1.00 0.00 16 ALA A C 6
ATOM 8097 O O . ALA A 1 16 ? 3.485 3.886 5.679 1.00 0.00 16 ALA A O 6
ATOM 8104 N N . THR A 1 17 ? 4.252 1.886 6.330 1.00 0.00 17 THR A N 6
ATOM 8105 C CA . THR A 1 17 ? 4.198 1.254 5.002 1.00 0.00 17 THR A CA 6
ATOM 8106 C C . THR A 1 17 ? 3.020 0.281 4.936 1.00 0.00 17 THR A C 6
ATOM 8107 O O . THR A 1 17 ? 2.822 -0.537 5.837 1.00 0.00 17 THR A O 6
ATOM 8118 N N . VAL A 1 18 ? 2.238 0.344 3.857 1.00 0.00 18 VAL A N 6
ATOM 8119 C CA . VAL A 1 18 ? 1.153 -0.605 3.551 1.00 0.00 18 VAL A CA 6
ATOM 8120 C C . VAL A 1 18 ? 1.573 -1.565 2.441 1.00 0.00 18 VAL A C 6
ATOM 8121 O O . VAL A 1 18 ? 2.338 -1.196 1.551 1.00 0.00 18 VAL A O 6
ATOM 8134 N N . TYR A 1 19 ? 1.058 -2.788 2.492 1.00 0.00 19 TYR A N 6
ATOM 8135 C CA . TYR A 1 19 ? 1.135 -3.811 1.451 1.00 0.00 19 TYR A CA 6
ATOM 8136 C C . TYR A 1 19 ? -0.137 -3.776 0.592 1.00 0.00 19 TYR A C 6
ATOM 8137 O O . TYR A 1 19 ? -1.237 -3.588 1.120 1.00 0.00 19 TYR A O 6
ATOM 8155 N N . VAL A 1 20 ? 0.010 -4.007 -0.714 1.00 0.00 20 VAL A N 6
ATOM 8156 C CA . VAL A 1 20 ? -1.084 -4.155 -1.683 1.00 0.00 20 VAL A CA 6
ATOM 8157 C C . VAL A 1 20 ? -0.842 -5.408 -2.529 1.00 0.00 20 VAL A C 6
ATOM 8158 O O . VAL A 1 20 ? 0.084 -5.441 -3.337 1.00 0.00 20 VAL A O 6
ATOM 8171 N N . GLY A 1 21 ? -1.674 -6.435 -2.366 1.00 0.00 21 GLY A N 6
ATOM 8172 C CA . GLY A 1 21 ? -1.624 -7.679 -3.141 1.00 0.00 21 GLY A CA 6
ATOM 8173 C C . GLY A 1 21 ? -2.755 -7.781 -4.164 1.00 0.00 21 GLY A C 6
ATOM 8174 O O . GLY A 1 21 ? -3.854 -7.279 -3.933 1.00 0.00 21 GLY A O 6
ATOM 8178 N N . GLY A 1 22 ? -2.503 -8.460 -5.284 1.00 0.00 22 GLY A N 6
ATOM 8179 C CA . GLY A 1 22 ? -3.509 -8.755 -6.316 1.00 0.00 22 GLY A CA 6
ATOM 8180 C C . GLY A 1 22 ? -3.588 -7.694 -7.418 1.00 0.00 22 GLY A C 6
ATOM 8181 O O . GLY A 1 22 ? -4.672 -7.388 -7.914 1.00 0.00 22 GLY A O 6
ATOM 8185 N N . LEU A 1 23 ? -2.445 -7.110 -7.784 1.00 0.00 23 LEU A N 6
ATOM 8186 C CA . LEU A 1 23 ? -2.322 -6.008 -8.734 1.00 0.00 23 LEU A CA 6
ATOM 8187 C C . LEU A 1 23 ? -2.513 -6.492 -10.174 1.00 0.00 23 LEU A C 6
ATOM 8188 O O . LEU A 1 23 ? -2.175 -7.629 -10.516 1.00 0.00 23 LEU A O 6
ATOM 8204 N N . ASP A 1 24 ? -3.025 -5.613 -11.028 1.00 0.00 24 ASP A N 6
ATOM 8205 C CA . ASP A 1 24 ? -3.170 -5.863 -12.462 1.00 0.00 24 ASP A CA 6
ATOM 8206 C C . ASP A 1 24 ? -1.909 -5.445 -13.247 1.00 0.00 24 ASP A C 6
ATOM 8207 O O . ASP A 1 24 ? -1.145 -4.587 -12.804 1.00 0.00 24 ASP A O 6
ATOM 8216 N N . GLU A 1 25 ? -1.683 -6.013 -14.434 1.00 0.00 25 GLU A N 6
ATOM 8217 C CA . GLU A 1 25 ? -0.521 -5.701 -15.287 1.00 0.00 25 GLU A CA 6
ATOM 8218 C C . GLU A 1 25 ? -0.404 -4.215 -15.699 1.00 0.00 25 GLU A C 6
ATOM 8219 O O . GLU A 1 25 ? 0.695 -3.762 -16.033 1.00 0.00 25 GLU A O 6
ATOM 8231 N N . LYS A 1 26 ? -1.498 -3.440 -15.638 1.00 0.00 26 LYS A N 6
ATOM 8232 C CA . LYS A 1 26 ? -1.514 -1.987 -15.895 1.00 0.00 26 LYS A CA 6
ATOM 8233 C C . LYS A 1 26 ? -1.076 -1.129 -14.693 1.00 0.00 26 LYS A C 6
ATOM 8234 O O . LYS A 1 26 ? -0.820 0.063 -14.863 1.00 0.00 26 LYS A O 6
ATOM 8253 N N . VAL A 1 27 ? -0.961 -1.707 -13.493 1.00 0.00 27 VAL A N 6
ATOM 8254 C CA . VAL A 1 27 ? -0.490 -1.011 -12.278 1.00 0.00 27 VAL A CA 6
ATOM 8255 C C . VAL A 1 27 ? 1.019 -0.736 -12.348 1.00 0.00 27 VAL A C 6
ATOM 8256 O O . VAL A 1 27 ? 1.797 -1.615 -12.720 1.00 0.00 27 VAL A O 6
ATOM 8269 N N . SER A 1 28 ? 1.431 0.471 -11.940 1.00 0.00 28 SER A N 6
ATOM 8270 C CA . SER A 1 28 ? 2.845 0.869 -11.776 1.00 0.00 28 SER A CA 6
ATOM 8271 C C . SER A 1 28 ? 3.071 1.610 -10.450 1.00 0.00 28 SER A C 6
ATOM 8272 O O . SER A 1 28 ? 2.124 2.108 -9.845 1.00 0.00 28 SER A O 6
ATOM 8280 N N . GLU A 1 29 ? 4.321 1.745 -9.998 1.00 0.00 29 GLU A N 6
ATOM 8281 C CA . GLU A 1 29 ? 4.646 2.452 -8.744 1.00 0.00 29 GLU A CA 6
ATOM 8282 C C . GLU A 1 29 ? 4.121 3.908 -8.692 1.00 0.00 29 GLU A C 6
ATOM 8283 O O . GLU A 1 29 ? 3.517 4.266 -7.678 1.00 0.00 29 GLU A O 6
ATOM 8295 N N . PRO A 1 30 ? 4.221 4.735 -9.759 1.00 0.00 30 PRO A N 6
ATOM 8296 C CA . PRO A 1 30 ? 3.612 6.069 -9.775 1.00 0.00 30 PRO A CA 6
ATOM 8297 C C . PRO A 1 30 ? 2.084 6.062 -9.608 1.00 0.00 30 PRO A C 6
ATOM 8298 O O . PRO A 1 30 ? 1.535 7.006 -9.034 1.00 0.00 30 PRO A O 6
ATOM 8309 N N . LEU A 1 31 ? 1.391 4.996 -10.038 1.00 0.00 31 LEU A N 6
ATOM 8310 C CA . LEU A 1 31 ? -0.041 4.830 -9.778 1.00 0.00 31 LEU A CA 6
ATOM 8311 C C . LEU A 1 31 ? -0.281 4.594 -8.288 1.00 0.00 31 LEU A C 6
ATOM 8312 O O . LEU A 1 31 ? -1.077 5.300 -7.680 1.00 0.00 31 LEU A O 6
ATOM 8328 N N . LEU A 1 32 ? 0.437 3.640 -7.689 1.00 0.00 32 LEU A N 6
ATOM 8329 C CA . LEU A 1 32 ? 0.305 3.344 -6.259 1.00 0.00 32 LEU A CA 6
ATOM 8330 C C . LEU A 1 32 ? 0.686 4.529 -5.368 1.00 0.00 32 LEU A C 6
ATOM 8331 O O . LEU A 1 32 ? 0.240 4.606 -4.231 1.00 0.00 32 LEU A O 6
ATOM 8347 N N . TRP A 1 33 ? 1.480 5.465 -5.877 1.00 0.00 33 TRP A N 6
ATOM 8348 C CA . TRP A 1 33 ? 1.744 6.737 -5.214 1.00 0.00 33 TRP A CA 6
ATOM 8349 C C . TRP A 1 33 ? 0.535 7.671 -5.320 1.00 0.00 33 TRP A C 6
ATOM 8350 O O . TRP A 1 33 ? -0.122 7.964 -4.322 1.00 0.00 33 TRP A O 6
ATOM 8371 N N . GLU A 1 34 ? 0.213 8.122 -6.534 1.00 0.00 34 GLU A N 6
ATOM 8372 C CA . GLU A 1 34 ? -0.808 9.155 -6.774 1.00 0.00 34 GLU A CA 6
ATOM 8373 C C . GLU A 1 34 ? -2.238 8.732 -6.403 1.00 0.00 34 GLU A C 6
ATOM 8374 O O . GLU A 1 34 ? -3.035 9.570 -5.978 1.00 0.00 34 GLU A O 6
ATOM 8386 N N . LEU A 1 35 ? -2.559 7.440 -6.501 1.00 0.00 35 LEU A N 6
ATOM 8387 C CA . LEU A 1 35 ? -3.854 6.892 -6.080 1.00 0.00 35 LEU A CA 6
ATOM 8388 C C . LEU A 1 35 ? -4.016 6.934 -4.550 1.00 0.00 35 LEU A C 6
ATOM 8389 O O . LEU A 1 35 ? -5.115 7.169 -4.052 1.00 0.00 35 LEU A O 6
ATOM 8405 N N . PHE A 1 36 ? -2.931 6.729 -3.798 1.00 0.00 36 PHE A N 6
ATOM 8406 C CA . PHE A 1 36 ? -2.927 6.615 -2.335 1.00 0.00 36 PHE A CA 6
ATOM 8407 C C . PHE A 1 36 ? -2.753 7.963 -1.617 1.00 0.00 36 PHE A C 6
ATOM 8408 O O . PHE A 1 36 ? -3.032 8.050 -0.420 1.00 0.00 36 PHE A O 6
ATOM 8425 N N . LEU A 1 37 ? -2.407 9.038 -2.340 1.00 0.00 37 LEU A N 6
ATOM 8426 C CA . LEU A 1 37 ? -2.422 10.423 -1.837 1.00 0.00 37 LEU A CA 6
ATOM 8427 C C . LEU A 1 37 ? -3.783 10.861 -1.252 1.00 0.00 37 LEU A C 6
ATOM 8428 O O . LEU A 1 37 ? -3.854 11.804 -0.462 1.00 0.00 37 LEU A O 6
ATOM 8444 N N . GLN A 1 38 ? -4.859 10.157 -1.613 1.00 0.00 38 GLN A N 6
ATOM 8445 C CA . GLN A 1 38 ? -6.214 10.334 -1.071 1.00 0.00 38 GLN A CA 6
ATOM 8446 C C . GLN A 1 38 ? -6.312 9.950 0.414 1.00 0.00 38 GLN A C 6
ATOM 8447 O O . GLN A 1 38 ? -7.103 10.539 1.155 1.00 0.00 38 GLN A O 6
ATOM 8461 N N . ALA A 1 39 ? -5.509 8.975 0.857 1.00 0.00 39 ALA A N 6
ATOM 8462 C CA . ALA A 1 39 ? -5.447 8.563 2.258 1.00 0.00 39 ALA A CA 6
ATOM 8463 C C . ALA A 1 39 ? -4.637 9.550 3.119 1.00 0.00 39 ALA A C 6
ATOM 8464 O O . ALA A 1 39 ? -5.076 9.953 4.198 1.00 0.00 39 ALA A O 6
ATOM 8471 N N . GLY A 1 40 ? -3.463 9.947 2.626 1.00 0.00 40 GLY A N 6
ATOM 8472 C CA . GLY A 1 40 ? -2.542 10.878 3.277 1.00 0.00 40 GLY A CA 6
ATOM 8473 C C . GLY A 1 40 ? -1.268 11.118 2.452 1.00 0.00 40 GLY A C 6
ATOM 8474 O O . GLY A 1 40 ? -1.169 10.633 1.323 1.00 0.00 40 GLY A O 6
ATOM 8478 N N . PRO A 1 41 ? -0.278 11.850 2.988 1.00 0.00 41 PRO A N 6
ATOM 8479 C CA . PRO A 1 41 ? 0.971 12.155 2.291 1.00 0.00 41 PRO A CA 6
ATOM 8480 C C . PRO A 1 41 ? 1.819 10.893 2.062 1.00 0.00 41 PRO A C 6
ATOM 8481 O O . PRO A 1 41 ? 2.349 10.297 3.004 1.00 0.00 41 PRO A O 6
ATOM 8492 N N . VAL A 1 42 ? 1.962 10.504 0.791 1.00 0.00 42 VAL A N 6
ATOM 8493 C CA . VAL A 1 42 ? 2.820 9.396 0.338 1.00 0.00 42 VAL A CA 6
ATOM 8494 C C . VAL A 1 42 ? 4.242 9.909 0.090 1.00 0.00 42 VAL A C 6
ATOM 8495 O O . VAL A 1 42 ? 4.446 10.955 -0.532 1.00 0.00 42 VAL A O 6
ATOM 8508 N N . VAL A 1 43 ? 5.219 9.153 0.585 1.00 0.00 43 VAL A N 6
ATOM 8509 C CA . VAL A 1 43 ? 6.652 9.493 0.634 1.00 0.00 43 VAL A CA 6
ATOM 8510 C C . VAL A 1 43 ? 7.472 8.651 -0.350 1.00 0.00 43 VAL A C 6
ATOM 8511 O O . VAL A 1 43 ? 8.473 9.129 -0.886 1.00 0.00 43 VAL A O 6
ATOM 8524 N N . ASN A 1 44 ? 7.068 7.393 -0.564 1.00 0.00 44 ASN A N 6
ATOM 8525 C CA . ASN A 1 44 ? 7.764 6.395 -1.382 1.00 0.00 44 ASN A CA 6
ATOM 8526 C C . ASN A 1 44 ? 6.805 5.244 -1.794 1.00 0.00 44 ASN A C 6
ATOM 8527 O O . ASN A 1 44 ? 5.750 5.051 -1.185 1.00 0.00 44 ASN A O 6
ATOM 8538 N N . THR A 1 45 ? 7.183 4.455 -2.801 1.00 0.00 45 THR A N 6
ATOM 8539 C CA . THR A 1 45 ? 6.486 3.237 -3.273 1.00 0.00 45 THR A CA 6
ATOM 8540 C C . THR A 1 45 ? 7.482 2.132 -3.637 1.00 0.00 45 THR A C 6
ATOM 8541 O O . THR A 1 45 ? 8.621 2.420 -4.012 1.00 0.00 45 THR A O 6
ATOM 8552 N N . HIS A 1 46 ? 7.057 0.865 -3.574 1.00 0.00 46 HIS A N 6
ATOM 8553 C CA . HIS A 1 46 ? 7.873 -0.283 -3.985 1.00 0.00 46 HIS A CA 6
ATOM 8554 C C . HIS A 1 46 ? 7.018 -1.348 -4.682 1.00 0.00 46 HIS A C 6
ATOM 8555 O O . HIS A 1 46 ? 5.975 -1.726 -4.160 1.00 0.00 46 HIS A O 6
ATOM 8569 N N . MET A 1 47 ? 7.441 -1.861 -5.836 1.00 0.00 47 MET A N 6
ATOM 8570 C CA . MET A 1 47 ? 6.832 -3.034 -6.485 1.00 0.00 47 MET A CA 6
ATOM 8571 C C . MET A 1 47 ? 7.933 -4.007 -6.931 1.00 0.00 47 MET A C 6
ATOM 8572 O O . MET A 1 47 ? 8.623 -3.715 -7.913 1.00 0.00 47 MET A O 6
ATOM 8586 N N . PRO A 1 48 ? 8.117 -5.154 -6.251 1.00 0.00 48 PRO A N 6
ATOM 8587 C CA . PRO A 1 48 ? 9.105 -6.165 -6.633 1.00 0.00 48 PRO A CA 6
ATOM 8588 C C . PRO A 1 48 ? 8.905 -6.694 -8.063 1.00 0.00 48 PRO A C 6
ATOM 8589 O O . PRO A 1 48 ? 7.769 -6.889 -8.511 1.00 0.00 48 PRO A O 6
ATOM 8600 N N . LYS A 1 49 ? 10.013 -6.908 -8.789 1.00 0.00 49 LYS A N 6
ATOM 8601 C CA . LYS A 1 49 ? 10.036 -7.278 -10.217 1.00 0.00 49 LYS A CA 6
ATOM 8602 C C . LYS A 1 49 ? 10.564 -8.697 -10.455 1.00 0.00 49 LYS A C 6
ATOM 8603 O O . LYS A 1 49 ? 11.481 -9.163 -9.777 1.00 0.00 49 LYS A O 6
ATOM 8622 N N . ASP A 1 50 ? 10.019 -9.360 -11.472 1.00 0.00 50 ASP A N 6
ATOM 8623 C CA . ASP A 1 50 ? 10.490 -10.643 -12.001 1.00 0.00 50 ASP A CA 6
ATOM 8624 C C . ASP A 1 50 ? 11.882 -10.511 -12.659 1.00 0.00 50 ASP A C 6
ATOM 8625 O O . ASP A 1 50 ? 12.149 -9.546 -13.379 1.00 0.00 50 ASP A O 6
ATOM 8634 N N . ARG A 1 51 ? 12.772 -11.489 -12.441 1.00 0.00 51 ARG A N 6
ATOM 8635 C CA . ARG A 1 51 ? 14.182 -11.450 -12.888 1.00 0.00 51 ARG A CA 6
ATOM 8636 C C . ARG A 1 51 ? 14.437 -11.867 -14.351 1.00 0.00 51 ARG A C 6
ATOM 8637 O O . ARG A 1 51 ? 15.598 -11.967 -14.754 1.00 0.00 51 ARG A O 6
ATOM 8658 N N . VAL A 1 52 ? 13.391 -12.121 -15.142 1.00 0.00 52 VAL A N 6
ATOM 8659 C CA . VAL A 1 52 ? 13.464 -12.651 -16.520 1.00 0.00 52 VAL A CA 6
ATOM 8660 C C . VAL A 1 52 ? 12.595 -11.829 -17.479 1.00 0.00 52 VAL A C 6
ATOM 8661 O O . VAL A 1 52 ? 13.016 -11.555 -18.604 1.00 0.00 52 VAL A O 6
ATOM 8674 N N . THR A 1 53 ? 11.411 -11.389 -17.036 1.00 0.00 53 THR A N 6
ATOM 8675 C CA . THR A 1 53 ? 10.462 -10.587 -17.829 1.00 0.00 53 THR A CA 6
ATOM 8676 C C . THR A 1 53 ? 10.429 -9.125 -17.389 1.00 0.00 53 THR A C 6
ATOM 8677 O O . THR A 1 53 ? 9.930 -8.263 -18.116 1.00 0.00 53 THR A O 6
ATOM 8688 N N . GLY A 1 54 ? 10.949 -8.836 -16.191 1.00 0.00 54 GLY A N 6
ATOM 8689 C CA . GLY A 1 54 ? 11.047 -7.493 -15.627 1.00 0.00 54 GLY A CA 6
ATOM 8690 C C . GLY A 1 54 ? 9.713 -6.868 -15.188 1.00 0.00 54 GLY A C 6
ATOM 8691 O O . GLY A 1 54 ? 9.690 -5.712 -14.762 1.00 0.00 54 GLY A O 6
ATOM 8695 N N . GLN A 1 55 ? 8.604 -7.609 -15.285 1.00 0.00 55 GLN A N 6
ATOM 8696 C CA . GLN A 1 55 ? 7.265 -7.168 -14.873 1.00 0.00 55 GLN A CA 6
ATOM 8697 C C . GLN A 1 55 ? 7.087 -7.299 -13.350 1.00 0.00 55 GLN A C 6
ATOM 8698 O O . GLN A 1 55 ? 7.851 -8.009 -12.693 1.00 0.00 55 GLN A O 6
ATOM 8712 N N . HIS A 1 56 ? 6.089 -6.631 -12.760 1.00 0.00 56 HIS A N 6
ATOM 8713 C CA . HIS A 1 56 ? 5.832 -6.744 -11.316 1.00 0.00 56 HIS A CA 6
ATOM 8714 C C . HIS A 1 56 ? 5.305 -8.135 -10.915 1.00 0.00 56 HIS A C 6
ATOM 8715 O O . HIS A 1 56 ? 4.689 -8.843 -11.715 1.00 0.00 56 HIS A O 6
ATOM 8729 N N . GLN A 1 57 ? 5.556 -8.532 -9.664 1.00 0.00 57 GLN A N 6
ATOM 8730 C CA . GLN A 1 57 ? 5.253 -9.874 -9.139 1.00 0.00 57 GLN A CA 6
ATOM 8731 C C . GLN A 1 57 ? 3.802 -10.043 -8.624 1.00 0.00 57 GLN A C 6
ATOM 8732 O O . GLN A 1 57 ? 3.507 -10.984 -7.884 1.00 0.00 57 GLN A O 6
ATOM 8746 N N . GLY A 1 58 ? 2.882 -9.144 -8.997 1.00 0.00 58 GLY A N 6
ATOM 8747 C CA . GLY A 1 58 ? 1.467 -9.165 -8.593 1.00 0.00 58 GLY A CA 6
ATOM 8748 C C . GLY A 1 58 ? 1.160 -8.449 -7.270 1.00 0.00 58 GLY A C 6
ATOM 8749 O O . GLY A 1 58 ? 0.003 -8.428 -6.846 1.00 0.00 58 GLY A O 6
ATOM 8753 N N . TYR A 1 59 ? 2.163 -7.852 -6.620 1.00 0.00 59 TYR A N 6
ATOM 8754 C CA . TYR A 1 59 ? 2.022 -7.099 -5.370 1.00 0.00 59 TYR A CA 6
ATOM 8755 C C . TYR A 1 59 ? 2.980 -5.898 -5.292 1.00 0.00 59 TYR A C 6
ATOM 8756 O O . TYR A 1 59 ? 3.969 -5.810 -6.027 1.00 0.00 59 TYR A O 6
ATOM 8774 N N . GLY A 1 60 ? 2.665 -4.963 -4.396 1.00 0.00 60 GLY A N 6
ATOM 8775 C CA . GLY A 1 60 ? 3.384 -3.713 -4.173 1.00 0.00 60 GLY A CA 6
ATOM 8776 C C . GLY A 1 60 ? 3.224 -3.175 -2.749 1.00 0.00 60 GLY A C 6
ATOM 8777 O O . GLY A 1 60 ? 2.576 -3.787 -1.897 1.00 0.00 60 GLY A O 6
ATOM 8781 N N . PHE A 1 61 ? 3.814 -2.008 -2.504 1.00 0.00 61 PHE A N 6
ATOM 8782 C CA . PHE A 1 61 ? 3.839 -1.310 -1.221 1.00 0.00 61 PHE A CA 6
ATOM 8783 C C . PHE A 1 61 ? 3.765 0.212 -1.405 1.00 0.00 61 PHE A C 6
ATOM 8784 O O . PHE A 1 61 ? 4.274 0.754 -2.394 1.00 0.00 61 PHE A O 6
ATOM 8801 N N . VAL A 1 62 ? 3.193 0.907 -0.417 1.00 0.00 62 VAL A N 6
ATOM 8802 C CA . VAL A 1 62 ? 3.099 2.377 -0.365 1.00 0.00 62 VAL A CA 6
ATOM 8803 C C . VAL A 1 62 ? 3.532 2.871 1.015 1.00 0.00 62 VAL A C 6
ATOM 8804 O O . VAL A 1 62 ? 3.063 2.364 2.031 1.00 0.00 62 VAL A O 6
ATOM 8817 N N . GLU A 1 63 ? 4.429 3.851 1.064 1.00 0.00 63 GLU A N 6
ATOM 8818 C CA . GLU A 1 63 ? 5.003 4.399 2.296 1.00 0.00 63 GLU A CA 6
ATOM 8819 C C . GLU A 1 63 ? 4.427 5.788 2.587 1.00 0.00 63 GLU A C 6
ATOM 8820 O O . GLU A 1 63 ? 4.594 6.716 1.796 1.00 0.00 63 GLU A O 6
ATOM 8832 N N . PHE A 1 64 ? 3.768 5.940 3.732 1.00 0.00 64 PHE A N 6
ATOM 8833 C CA . PHE A 1 64 ? 3.197 7.198 4.209 1.00 0.00 64 PHE A CA 6
ATOM 8834 C C . PHE A 1 64 ? 4.127 7.931 5.181 1.00 0.00 64 PHE A C 6
ATOM 8835 O O . PHE A 1 64 ? 5.046 7.346 5.761 1.00 0.00 64 PHE A O 6
ATOM 8852 N N . LEU A 1 65 ? 3.864 9.225 5.382 1.00 0.00 65 LEU A N 6
ATOM 8853 C CA . LEU A 1 65 ? 4.610 10.054 6.333 1.00 0.00 65 LEU A CA 6
ATOM 8854 C C . LEU A 1 65 ? 4.428 9.582 7.788 1.00 0.00 65 LEU A C 6
ATOM 8855 O O . LEU A 1 65 ? 5.376 9.640 8.575 1.00 0.00 65 LEU A O 6
ATOM 8871 N N . SER A 1 66 ? 3.231 9.084 8.122 1.00 0.00 66 SER A N 6
ATOM 8872 C CA . SER A 1 66 ? 2.865 8.643 9.474 1.00 0.00 66 SER A CA 6
ATOM 8873 C C . SER A 1 66 ? 1.992 7.392 9.459 1.00 0.00 66 SER A C 6
ATOM 8874 O O . SER A 1 66 ? 1.316 7.066 8.482 1.00 0.00 66 SER A O 6
ATOM 8882 N N . GLU A 1 67 ? 2.002 6.686 10.580 1.00 0.00 67 GLU A N 6
ATOM 8883 C CA . GLU A 1 67 ? 1.328 5.407 10.772 1.00 0.00 67 GLU A CA 6
ATOM 8884 C C . GLU A 1 67 ? -0.205 5.520 10.688 1.00 0.00 67 GLU A C 6
ATOM 8885 O O . GLU A 1 67 ? -0.860 4.644 10.127 1.00 0.00 67 GLU A O 6
ATOM 8897 N N . GLU A 1 68 ? -0.783 6.623 11.173 1.00 0.00 68 GLU A N 6
ATOM 8898 C CA . GLU A 1 68 ? -2.230 6.878 11.095 1.00 0.00 68 GLU A CA 6
ATOM 8899 C C . GLU A 1 68 ? -2.729 7.114 9.655 1.00 0.00 68 GLU A C 6
ATOM 8900 O O . GLU A 1 68 ? -3.883 6.819 9.343 1.00 0.00 68 GLU A O 6
ATOM 8912 N N . ASP A 1 69 ? -1.856 7.583 8.756 1.00 0.00 69 ASP A N 6
ATOM 8913 C CA . ASP A 1 69 ? -2.154 7.725 7.327 1.00 0.00 69 ASP A CA 6
ATOM 8914 C C . ASP A 1 69 ? -2.124 6.363 6.610 1.00 0.00 69 ASP A C 6
ATOM 8915 O O . ASP A 1 69 ? -2.948 6.109 5.728 1.00 0.00 69 ASP A O 6
ATOM 8924 N N . ALA A 1 70 ? -1.246 5.449 7.043 1.00 0.00 70 ALA A N 6
ATOM 8925 C CA . ALA A 1 70 ? -1.200 4.073 6.559 1.00 0.00 70 ALA A CA 6
ATOM 8926 C C . ALA A 1 70 ? -2.411 3.261 7.058 1.00 0.00 70 ALA A C 6
ATOM 8927 O O . ALA A 1 70 ? -3.089 2.616 6.258 1.00 0.00 70 ALA A O 6
ATOM 8934 N N . ASP A 1 71 ? -2.752 3.363 8.349 1.00 0.00 71 ASP A N 6
ATOM 8935 C CA . ASP A 1 71 ? -3.945 2.736 8.940 1.00 0.00 71 ASP A CA 6
ATOM 8936 C C . ASP A 1 71 ? -5.244 3.152 8.218 1.00 0.00 71 ASP A C 6
ATOM 8937 O O . ASP A 1 71 ? -6.154 2.338 8.051 1.00 0.00 71 ASP A O 6
ATOM 8946 N N . TYR A 1 72 ? -5.319 4.399 7.740 1.00 0.00 72 TYR A N 6
ATOM 8947 C CA . TYR A 1 72 ? -6.463 4.913 6.981 1.00 0.00 72 TYR A CA 6
ATOM 8948 C C . TYR A 1 72 ? -6.467 4.448 5.519 1.00 0.00 72 TYR A C 6
ATOM 8949 O O . TYR A 1 72 ? -7.528 4.126 4.987 1.00 0.00 72 TYR A O 6
ATOM 8967 N N . ALA A 1 73 ? -5.307 4.330 4.865 1.00 0.00 73 ALA A N 6
ATOM 8968 C CA . ALA A 1 73 ? -5.226 3.828 3.492 1.00 0.00 73 ALA A CA 6
ATOM 8969 C C . ALA A 1 73 ? -5.733 2.378 3.391 1.00 0.00 73 ALA A C 6
ATOM 8970 O O . ALA A 1 73 ? -6.452 2.028 2.455 1.00 0.00 73 ALA A O 6
ATOM 8977 N N . ILE A 1 74 ? -5.457 1.565 4.417 1.00 0.00 74 ILE A N 6
ATOM 8978 C CA . ILE A 1 74 ? -5.963 0.190 4.557 1.00 0.00 74 ILE A CA 6
ATOM 8979 C C . ILE A 1 74 ? -7.499 0.168 4.676 1.00 0.00 74 ILE A C 6
ATOM 8980 O O . ILE A 1 74 ? -8.146 -0.730 4.138 1.00 0.00 74 ILE A O 6
ATOM 8996 N N . LYS A 1 75 ? -8.099 1.181 5.315 1.00 0.00 75 LYS A N 6
ATOM 8997 C CA . LYS A 1 75 ? -9.557 1.330 5.451 1.00 0.00 75 LYS A CA 6
ATOM 8998 C C . LYS A 1 75 ? -10.252 1.676 4.125 1.00 0.00 75 LYS A C 6
ATOM 8999 O O . LYS A 1 75 ? -11.353 1.177 3.884 1.00 0.00 75 LYS A O 6
ATOM 9018 N N . ILE A 1 76 ? -9.635 2.489 3.257 1.00 0.00 76 ILE A N 6
ATOM 9019 C CA . ILE A 1 76 ? -10.283 3.022 2.043 1.00 0.00 76 ILE A CA 6
ATOM 9020 C C . ILE A 1 76 ? -9.918 2.328 0.720 1.00 0.00 76 ILE A C 6
ATOM 9021 O O . ILE A 1 76 ? -10.606 2.566 -0.269 1.00 0.00 76 ILE A O 6
ATOM 9037 N N . MET A 1 77 ? -8.863 1.504 0.674 1.00 0.00 77 MET A N 6
ATOM 9038 C CA . MET A 1 77 ? -8.368 0.843 -0.559 1.00 0.00 77 MET A CA 6
ATOM 9039 C C . MET A 1 77 ? -8.522 -0.693 -0.590 1.00 0.00 77 MET A C 6
ATOM 9040 O O . MET A 1 77 ? -8.185 -1.329 -1.587 1.00 0.00 77 MET A O 6
ATOM 9054 N N . ASP A 1 78 ? -9.029 -1.311 0.476 1.00 0.00 78 ASP A N 6
ATOM 9055 C CA . ASP A 1 78 ? -9.110 -2.779 0.605 1.00 0.00 78 ASP A CA 6
ATOM 9056 C C . ASP A 1 78 ? -10.335 -3.406 -0.098 1.00 0.00 78 ASP A C 6
ATOM 9057 O O . ASP A 1 78 ? -11.440 -2.863 -0.057 1.00 0.00 78 ASP A O 6
ATOM 9066 N N . MET A 1 79 ? -10.133 -4.573 -0.728 1.00 0.00 79 MET A N 6
ATOM 9067 C CA . MET A 1 79 ? -11.112 -5.353 -1.516 1.00 0.00 79 MET A CA 6
ATOM 9068 C C . MET A 1 79 ? -11.772 -4.590 -2.686 1.00 0.00 79 MET A C 6
ATOM 9069 O O . MET A 1 79 ? -12.836 -4.960 -3.185 1.00 0.00 79 MET A O 6
ATOM 9083 N N . ILE A 1 80 ? -11.103 -3.534 -3.150 1.00 0.00 80 ILE A N 6
ATOM 9084 C CA . ILE A 1 80 ? -11.460 -2.670 -4.278 1.00 0.00 80 ILE A CA 6
ATOM 9085 C C . ILE A 1 80 ? -10.864 -3.194 -5.590 1.00 0.00 80 ILE A C 6
ATOM 9086 O O . ILE A 1 80 ? -9.807 -3.817 -5.591 1.00 0.00 80 ILE A O 6
ATOM 9102 N N . LYS A 1 81 ? -11.533 -2.961 -6.725 1.00 0.00 81 LYS A N 6
ATOM 9103 C CA . LYS A 1 81 ? -11.204 -3.578 -8.021 1.00 0.00 81 LYS A CA 6
ATOM 9104 C C . LYS A 1 81 ? -10.414 -2.635 -8.936 1.00 0.00 81 LYS A C 6
ATOM 9105 O O . LYS A 1 81 ? -10.929 -2.169 -9.955 1.00 0.00 81 LYS A O 6
ATOM 9124 N N . LEU A 1 82 ? -9.152 -2.371 -8.588 1.00 0.00 82 LEU A N 6
ATOM 9125 C CA . LEU A 1 82 ? -8.222 -1.587 -9.418 1.00 0.00 82 LEU A CA 6
ATOM 9126 C C . LEU A 1 82 ? -8.084 -2.244 -10.807 1.00 0.00 82 LEU A C 6
ATOM 9127 O O . LEU A 1 82 ? -7.784 -3.437 -10.885 1.00 0.00 82 LEU A O 6
ATOM 9143 N N . TYR A 1 83 ? -8.361 -1.509 -11.895 1.00 0.00 83 TYR A N 6
ATOM 9144 C CA . TYR A 1 83 ? -8.497 -2.085 -13.251 1.00 0.00 83 TYR A CA 6
ATOM 9145 C C . TYR A 1 83 ? -9.360 -3.380 -13.374 1.00 0.00 83 TYR A C 6
ATOM 9146 O O . TYR A 1 83 ? -9.139 -4.187 -14.282 1.00 0.00 83 TYR A O 6
ATOM 9164 N N . GLY A 1 84 ? -10.347 -3.613 -12.491 1.00 0.00 84 GLY A N 6
ATOM 9165 C CA . GLY A 1 84 ? -11.258 -4.772 -12.557 1.00 0.00 84 GLY A CA 6
ATOM 9166 C C . GLY A 1 84 ? -10.744 -6.089 -11.937 1.00 0.00 84 GLY A C 6
ATOM 9167 O O . GLY A 1 84 ? -11.253 -7.160 -12.271 1.00 0.00 84 GLY A O 6
ATOM 9171 N N . LYS A 1 85 ? -9.763 -6.026 -11.025 1.00 0.00 85 LYS A N 6
ATOM 9172 C CA . LYS A 1 85 ? -9.115 -7.125 -10.303 1.00 0.00 85 LYS A CA 6
ATOM 9173 C C . LYS A 1 85 ? -9.008 -6.716 -8.818 1.00 0.00 85 LYS A C 6
ATOM 9174 O O . LYS A 1 85 ? -8.455 -5.651 -8.536 1.00 0.00 85 LYS A O 6
ATOM 9193 N N . PRO A 1 86 ? -9.578 -7.481 -7.871 1.00 0.00 86 PRO A N 6
ATOM 9194 C CA . PRO A 1 86 ? -9.709 -7.059 -6.476 1.00 0.00 86 PRO A CA 6
ATOM 9195 C C . PRO A 1 86 ? -8.361 -7.066 -5.738 1.00 0.00 86 PRO A C 6
ATOM 9196 O O . PRO A 1 86 ? -7.728 -8.116 -5.596 1.00 0.00 86 PRO A O 6
ATOM 9207 N N . ILE A 1 87 ? -7.939 -5.898 -5.240 1.00 0.00 87 ILE A N 6
ATOM 9208 C CA . ILE A 1 87 ? -6.719 -5.731 -4.439 1.00 0.00 87 ILE A CA 6
ATOM 9209 C C . ILE A 1 87 ? -6.989 -5.944 -2.942 1.00 0.00 87 ILE A C 6
ATOM 9210 O O . ILE A 1 87 ? -8.014 -5.517 -2.410 1.00 0.00 87 ILE A O 6
ATOM 9226 N N . ARG A 1 88 ? -6.048 -6.586 -2.247 1.00 0.00 88 ARG A N 6
ATOM 9227 C CA . ARG A 1 88 ? -6.035 -6.778 -0.788 1.00 0.00 88 ARG A CA 6
ATOM 9228 C C . ARG A 1 88 ? -5.016 -5.822 -0.171 1.00 0.00 88 ARG A C 6
ATOM 9229 O O . ARG A 1 88 ? -3.866 -5.807 -0.609 1.00 0.00 88 ARG A O 6
ATOM 9250 N N . VAL A 1 89 ? -5.417 -5.037 0.829 1.00 0.00 89 VAL A N 6
ATOM 9251 C CA . VAL A 1 89 ? -4.570 -4.004 1.451 1.00 0.00 89 VAL A CA 6
ATOM 9252 C C . VAL A 1 89 ? -4.432 -4.251 2.953 1.00 0.00 89 VAL A C 6
ATOM 9253 O O . VAL A 1 89 ? -5.406 -4.585 3.632 1.00 0.00 89 VAL A O 6
ATOM 9266 N N . ASN A 1 90 ? -3.212 -4.114 3.481 1.00 0.00 90 ASN A N 6
ATOM 9267 C CA . ASN A 1 90 ? -2.914 -4.270 4.910 1.00 0.00 90 ASN A CA 6
ATOM 9268 C C . ASN A 1 90 ? -1.581 -3.603 5.301 1.00 0.00 90 ASN A C 6
ATOM 9269 O O . ASN A 1 90 ? -0.914 -3.007 4.459 1.00 0.00 90 ASN A O 6
ATOM 9280 N N . LYS A 1 91 ? -1.171 -3.695 6.572 1.00 0.00 91 LYS A N 6
ATOM 9281 C CA . LYS A 1 91 ? 0.153 -3.232 7.035 1.00 0.00 91 LYS A CA 6
ATOM 9282 C C . LYS A 1 91 ? 1.270 -4.047 6.363 1.00 0.00 91 LYS A C 6
ATOM 9283 O O . LYS A 1 91 ? 1.139 -5.263 6.219 1.00 0.00 91 LYS A O 6
ATOM 9302 N N . ALA A 1 92 ? 2.389 -3.411 6.001 1.00 0.00 92 ALA A N 6
ATOM 9303 C CA . ALA A 1 92 ? 3.574 -4.121 5.497 1.00 0.00 92 ALA A CA 6
ATOM 9304 C C . ALA A 1 92 ? 4.218 -5.012 6.582 1.00 0.00 92 ALA A C 6
ATOM 9305 O O . ALA A 1 92 ? 4.764 -6.074 6.281 1.00 0.00 92 ALA A O 6
ATOM 9312 N N . SER A 1 93 ? 4.101 -4.595 7.850 1.00 0.00 93 SER A N 6
ATOM 9313 C CA . SER A 1 93 ? 4.424 -5.377 9.051 1.00 0.00 93 SER A CA 6
ATOM 9314 C C . SER A 1 93 ? 3.164 -5.537 9.908 1.00 0.00 93 SER A C 6
ATOM 9315 O O . SER A 1 93 ? 2.930 -4.772 10.843 1.00 0.00 93 SER A O 6
ATOM 9323 N N . ALA A 1 94 ? 2.325 -6.522 9.575 1.00 0.00 94 ALA A N 6
ATOM 9324 C CA . ALA A 1 94 ? 1.040 -6.800 10.235 1.00 0.00 94 ALA A CA 6
ATOM 9325 C C . ALA A 1 94 ? 1.192 -7.546 11.582 1.00 0.00 94 ALA A C 6
ATOM 9326 O O . ALA A 1 94 ? 0.505 -8.533 11.857 1.00 0.00 94 ALA A O 6
ATOM 9333 N N . HIS A 1 95 ? 2.124 -7.077 12.418 1.00 0.00 95 HIS A N 6
ATOM 9334 C CA . HIS A 1 95 ? 2.519 -7.653 13.708 1.00 0.00 95 HIS A CA 6
ATOM 9335 C C . HIS A 1 95 ? 2.376 -6.634 14.844 1.00 0.00 95 HIS A C 6
ATOM 9336 O O . HIS A 1 95 ? 2.642 -5.446 14.658 1.00 0.00 95 HIS A O 6
ATOM 9350 N N . ASN A 1 96 ? 2.021 -7.120 16.036 1.00 0.00 96 ASN A N 6
ATOM 9351 C CA . ASN A 1 96 ? 1.955 -6.339 17.272 1.00 0.00 96 ASN A CA 6
ATOM 9352 C C . ASN A 1 96 ? 2.970 -6.875 18.298 1.00 0.00 96 ASN A C 6
ATOM 9353 O O . ASN A 1 96 ? 2.882 -8.032 18.717 1.00 0.00 96 ASN A O 6
ATOM 9364 N N . LYS A 1 97 ? 3.915 -6.022 18.710 1.00 0.00 97 LYS A N 6
ATOM 9365 C CA . LYS A 1 97 ? 4.967 -6.301 19.710 1.00 0.00 97 LYS A CA 6
ATOM 9366 C C . LYS A 1 97 ? 4.770 -5.541 21.038 1.00 0.00 97 LYS A C 6
ATOM 9367 O O . LYS A 1 97 ? 5.652 -5.568 21.900 1.00 0.00 97 LYS A O 6
ATOM 9386 N N . ASN A 1 98 ? 3.616 -4.896 21.237 1.00 0.00 98 ASN A N 6
ATOM 9387 C CA . ASN A 1 98 ? 3.227 -4.277 22.510 1.00 0.00 98 ASN A CA 6
ATOM 9388 C C . ASN A 1 98 ? 2.996 -5.339 23.615 1.00 0.00 98 ASN A C 6
ATOM 9389 O O . ASN A 1 98 ? 2.678 -6.498 23.327 1.00 0.00 98 ASN A O 6
ATOM 9400 N N . LEU A 1 99 ? 3.152 -4.947 24.883 1.00 0.00 99 LEU A N 6
ATOM 9401 C CA . LEU A 1 99 ? 3.048 -5.833 26.050 1.00 0.00 99 LEU A CA 6
ATOM 9402 C C . LEU A 1 99 ? 1.588 -6.116 26.461 1.00 0.00 99 LEU A C 6
ATOM 9403 O O . LEU A 1 99 ? 0.686 -5.311 26.216 1.00 0.00 99 LEU A O 6
ATOM 9419 N N . SER A 1 100 ? 1.370 -7.260 27.117 1.00 0.00 100 SER A N 6
ATOM 9420 C CA . SER A 1 100 ? 0.079 -7.692 27.680 1.00 0.00 100 SER A CA 6
ATOM 9421 C C . SER A 1 100 ? 0.275 -8.615 28.897 1.00 0.00 100 SER A C 6
ATOM 9422 O O . SER A 1 100 ? 1.342 -9.214 29.065 1.00 0.00 100 SER A O 6
ATOM 9430 N N . GLY A 1 101 ? -0.749 -8.730 29.748 1.00 0.00 101 GLY A N 6
ATOM 9431 C CA . GLY A 1 101 ? -0.763 -9.562 30.962 1.00 0.00 101 GLY A CA 6
ATOM 9432 C C . GLY A 1 101 ? 0.225 -9.108 32.054 1.00 0.00 101 GLY A C 6
ATOM 9433 O O . GLY A 1 101 ? 1.247 -9.776 32.251 1.00 0.00 101 GLY A O 6
ATOM 9437 N N . PRO A 1 102 ? -0.048 -8.000 32.776 1.00 0.00 102 PRO A N 6
ATOM 9438 C CA . PRO A 1 102 ? 0.831 -7.477 33.829 1.00 0.00 102 PRO A CA 6
ATOM 9439 C C . PRO A 1 102 ? 1.056 -8.447 35.005 1.00 0.00 102 PRO A C 6
ATOM 9440 O O . PRO A 1 102 ? 0.195 -9.271 35.329 1.00 0.00 102 PRO A O 6
ATOM 9451 N N . SER A 1 103 ? 2.203 -8.313 35.678 1.00 0.00 103 SER A N 6
ATOM 9452 C CA . SER A 1 103 ? 2.544 -9.077 36.891 1.00 0.00 103 SER A CA 6
ATOM 9453 C C . SER A 1 103 ? 1.802 -8.557 38.135 1.00 0.00 103 SER A C 6
ATOM 9454 O O . SER A 1 103 ? 1.413 -7.385 38.200 1.00 0.00 103 SER A O 6
ATOM 9462 N N . SER A 1 104 ? 1.604 -9.425 39.134 1.00 0.00 104 SER A N 6
ATOM 9463 C CA . SER A 1 104 ? 0.940 -9.117 40.412 1.00 0.00 104 SER A CA 6
ATOM 9464 C C . SER A 1 104 ? 1.482 -9.985 41.564 1.00 0.00 104 SER 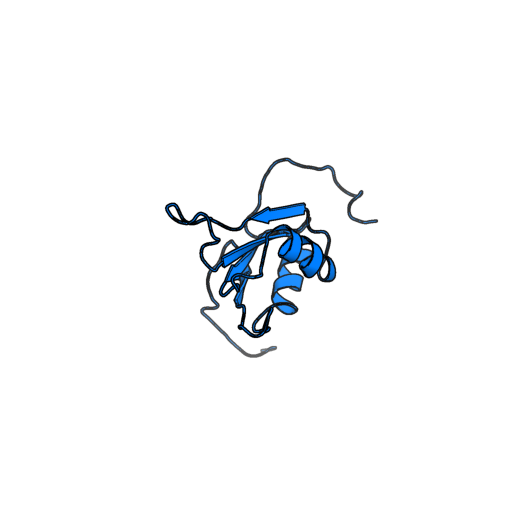A C 6
ATOM 9465 O O . SER A 1 104 ? 2.055 -11.056 41.329 1.00 0.00 104 SER A O 6
ATOM 9473 N N . GLY A 1 105 ? 1.314 -9.518 42.808 1.00 0.00 105 GLY A N 6
ATOM 9474 C CA . GLY A 1 105 ? 1.771 -10.179 44.046 1.00 0.00 105 GLY A CA 6
ATOM 9475 C C . GLY A 1 105 ? 0.971 -11.434 44.406 1.00 0.00 105 GLY A C 6
ATOM 9476 O O . GLY A 1 105 ? -0.264 -11.326 44.580 1.00 0.00 105 GLY A O 6
ATOM 9481 N N . GLY A 1 1 ? 17.232 -11.414 4.833 1.00 0.00 1 GLY A N 7
ATOM 9482 C CA . GLY A 1 1 ? 15.897 -10.803 4.668 1.00 0.00 1 GLY A CA 7
ATOM 9483 C C . GLY A 1 1 ? 14.797 -11.785 5.031 1.00 0.00 1 GLY A C 7
ATOM 9484 O O . GLY A 1 1 ? 14.816 -12.355 6.122 1.00 0.00 1 GLY A O 7
ATOM 9490 N N . SER A 1 2 ? 13.836 -11.989 4.125 1.00 0.00 2 SER A N 7
ATOM 9491 C CA . SER A 1 2 ? 12.706 -12.924 4.276 1.00 0.00 2 SER A CA 7
ATOM 9492 C C . SER A 1 2 ? 12.414 -13.667 2.960 1.00 0.00 2 SER A C 7
ATOM 9493 O O . SER A 1 2 ? 13.024 -13.374 1.928 1.00 0.00 2 SER A O 7
ATOM 9501 N N . SER A 1 3 ? 11.518 -14.660 2.989 1.00 0.00 3 SER A N 7
ATOM 9502 C CA . SER A 1 3 ? 11.158 -15.524 1.844 1.00 0.00 3 SER A CA 7
ATOM 9503 C C . SER A 1 3 ? 12.369 -16.180 1.148 1.00 0.00 3 SER A C 7
ATOM 9504 O O . SER A 1 3 ? 12.391 -16.356 -0.074 1.00 0.00 3 SER A O 7
ATOM 9512 N N . GLY A 1 4 ? 13.407 -16.517 1.924 1.00 0.00 4 GLY A N 7
ATOM 9513 C CA . GLY A 1 4 ? 14.667 -17.104 1.445 1.00 0.00 4 GLY A CA 7
ATOM 9514 C C . GLY A 1 4 ? 15.689 -16.110 0.867 1.00 0.00 4 GLY A C 7
ATOM 9515 O O . GLY A 1 4 ? 16.762 -16.537 0.434 1.00 0.00 4 GLY A O 7
ATOM 9519 N N . SER A 1 5 ? 15.401 -14.802 0.860 1.00 0.00 5 SER A N 7
ATOM 9520 C CA . SER A 1 5 ? 16.328 -13.767 0.374 1.00 0.00 5 SER A CA 7
ATOM 9521 C C . SER A 1 5 ? 17.454 -13.476 1.373 1.00 0.00 5 SER A C 7
ATOM 9522 O O . SER A 1 5 ? 17.214 -13.266 2.567 1.00 0.00 5 SER A O 7
ATOM 9530 N N . SER A 1 6 ? 18.687 -13.397 0.869 1.00 0.00 6 SER A N 7
ATOM 9531 C CA . SER A 1 6 ? 19.890 -13.005 1.620 1.00 0.00 6 SER A CA 7
ATOM 9532 C C . SER A 1 6 ? 20.066 -11.481 1.762 1.00 0.00 6 SER A C 7
ATOM 9533 O O . SER A 1 6 ? 20.952 -11.033 2.495 1.00 0.00 6 SER A O 7
ATOM 9541 N N . GLY A 1 7 ? 19.231 -10.674 1.096 1.00 0.00 7 GLY A N 7
ATOM 9542 C CA . GLY A 1 7 ? 19.316 -9.207 1.108 1.00 0.00 7 GLY A CA 7
ATOM 9543 C C . GLY A 1 7 ? 18.963 -8.562 2.464 1.00 0.00 7 GLY A C 7
ATOM 9544 O O . GLY A 1 7 ? 18.198 -9.147 3.242 1.00 0.00 7 GLY A O 7
ATOM 9548 N N . PRO A 1 8 ? 19.499 -7.363 2.768 1.00 0.00 8 PRO A N 7
ATOM 9549 C CA . PRO A 1 8 ? 19.206 -6.619 3.996 1.00 0.00 8 PRO A CA 7
ATOM 9550 C C . PRO A 1 8 ? 17.858 -5.872 3.940 1.00 0.00 8 PRO A C 7
ATOM 9551 O O . PRO A 1 8 ? 17.232 -5.748 2.882 1.00 0.00 8 PRO A O 7
ATOM 9562 N N . ILE A 1 9 ? 17.433 -5.328 5.084 1.00 0.00 9 ILE A N 7
ATOM 9563 C CA . ILE A 1 9 ? 16.295 -4.400 5.221 1.00 0.00 9 ILE A CA 7
ATOM 9564 C C . ILE A 1 9 ? 16.630 -3.276 6.215 1.00 0.00 9 ILE A C 7
ATOM 9565 O O . ILE A 1 9 ? 17.350 -3.491 7.193 1.00 0.00 9 ILE A O 7
ATOM 9581 N N . SER A 1 10 ? 16.104 -2.072 5.974 1.00 0.00 10 SER A N 7
ATOM 9582 C CA . SER A 1 10 ? 16.372 -0.877 6.794 1.00 0.00 10 SER A CA 7
ATOM 9583 C C . SER A 1 10 ? 15.590 -0.832 8.119 1.00 0.00 10 SER A C 7
ATOM 9584 O O . SER A 1 10 ? 15.916 -0.021 8.983 1.00 0.00 10 SER A O 7
ATOM 9592 N N . GLU A 1 11 ? 14.564 -1.681 8.279 1.00 0.00 11 GLU A N 7
ATOM 9593 C CA . GLU A 1 11 ? 13.633 -1.810 9.430 1.00 0.00 11 GLU A CA 7
ATOM 9594 C C . GLU A 1 11 ? 12.799 -0.566 9.831 1.00 0.00 11 GLU A C 7
ATOM 9595 O O . GLU A 1 11 ? 11.693 -0.722 10.355 1.00 0.00 11 GLU A O 7
ATOM 9607 N N . ARG A 1 12 ? 13.287 0.659 9.598 1.00 0.00 12 ARG A N 7
ATOM 9608 C CA . ARG A 1 12 ? 12.675 1.923 10.050 1.00 0.00 12 ARG A CA 7
ATOM 9609 C C . ARG A 1 12 ? 11.264 2.175 9.496 1.00 0.00 12 ARG A C 7
ATOM 9610 O O . ARG A 1 12 ? 10.992 1.934 8.320 1.00 0.00 12 ARG A O 7
ATOM 9631 N N . ASN A 1 13 ? 10.390 2.702 10.359 1.00 0.00 13 ASN A N 7
ATOM 9632 C CA . ASN A 1 13 ? 9.015 3.155 10.088 1.00 0.00 13 ASN A CA 7
ATOM 9633 C C . ASN A 1 13 ? 8.121 2.210 9.251 1.00 0.00 13 ASN A C 7
ATOM 9634 O O . ASN A 1 13 ? 7.197 2.674 8.581 1.00 0.00 13 ASN A O 7
ATOM 9645 N N . GLN A 1 14 ? 8.349 0.892 9.284 1.00 0.00 14 GLN A N 7
ATOM 9646 C CA . GLN A 1 14 ? 7.657 -0.055 8.395 1.00 0.00 14 GLN A CA 7
ATOM 9647 C C . GLN A 1 14 ? 6.147 -0.187 8.691 1.00 0.00 14 GLN A C 7
ATOM 9648 O O . GLN A 1 14 ? 5.373 -0.566 7.815 1.00 0.00 14 GLN A O 7
ATOM 9662 N N . ASP A 1 15 ? 5.696 0.209 9.887 1.00 0.00 15 ASP A N 7
ATOM 9663 C CA . ASP A 1 15 ? 4.271 0.343 10.235 1.00 0.00 15 ASP A CA 7
ATOM 9664 C C . ASP A 1 15 ? 3.564 1.482 9.468 1.00 0.00 15 ASP A C 7
ATOM 9665 O O . ASP A 1 15 ? 2.347 1.440 9.286 1.00 0.00 15 ASP A O 7
ATOM 9674 N N . ALA A 1 16 ? 4.317 2.478 8.983 1.00 0.00 16 ALA A N 7
ATOM 9675 C CA . ALA A 1 16 ? 3.836 3.531 8.086 1.00 0.00 16 ALA A CA 7
ATOM 9676 C C . ALA A 1 16 ? 3.894 3.128 6.594 1.00 0.00 16 ALA A C 7
ATOM 9677 O O . ALA A 1 16 ? 3.518 3.916 5.725 1.00 0.00 16 ALA A O 7
ATOM 9684 N N . THR A 1 17 ? 4.327 1.903 6.282 1.00 0.00 17 THR A N 7
ATOM 9685 C CA . THR A 1 17 ? 4.234 1.305 4.943 1.00 0.00 17 THR A CA 7
ATOM 9686 C C . THR A 1 17 ? 3.045 0.345 4.901 1.00 0.00 17 THR A C 7
ATOM 9687 O O . THR A 1 17 ? 2.836 -0.441 5.828 1.00 0.00 17 THR A O 7
ATOM 9698 N N . VAL A 1 18 ? 2.266 0.381 3.821 1.00 0.00 18 VAL A N 7
ATOM 9699 C CA . VAL A 1 18 ? 1.184 -0.576 3.540 1.00 0.00 18 VAL A CA 7
ATOM 9700 C C . VAL A 1 18 ? 1.601 -1.538 2.430 1.00 0.00 18 VAL A C 7
ATOM 9701 O O . VAL A 1 18 ? 2.315 -1.151 1.506 1.00 0.00 18 VAL A O 7
ATOM 9714 N N . TYR A 1 19 ? 1.143 -2.782 2.520 1.00 0.00 19 TYR A N 7
ATOM 9715 C CA . TYR A 1 19 ? 1.228 -3.809 1.481 1.00 0.00 19 TYR A CA 7
ATOM 9716 C C . TYR A 1 19 ? -0.078 -3.835 0.678 1.00 0.00 19 TYR A C 7
ATOM 9717 O O . TYR A 1 19 ? -1.159 -3.696 1.256 1.00 0.00 19 TYR A O 7
ATOM 9735 N N . VAL A 1 20 ? 0.018 -4.058 -0.634 1.00 0.00 20 VAL A N 7
ATOM 9736 C CA . VAL A 1 20 ? -1.114 -4.239 -1.556 1.00 0.00 20 VAL A CA 7
ATOM 9737 C C . VAL A 1 20 ? -0.884 -5.498 -2.388 1.00 0.00 20 VAL A C 7
ATOM 9738 O O . VAL A 1 20 ? 0.055 -5.548 -3.182 1.00 0.00 20 VAL A O 7
ATOM 9751 N N . GLY A 1 21 ? -1.743 -6.507 -2.237 1.00 0.00 21 GLY A N 7
ATOM 9752 C CA . GLY A 1 21 ? -1.706 -7.752 -3.010 1.00 0.00 21 GLY A CA 7
ATOM 9753 C C . GLY A 1 21 ? -2.865 -7.876 -4.002 1.00 0.00 21 GLY A C 7
ATOM 9754 O O . GLY A 1 21 ? -3.960 -7.369 -3.747 1.00 0.00 21 GLY A O 7
ATOM 9758 N N . GLY A 1 22 ? -2.633 -8.578 -5.115 1.00 0.00 22 GLY A N 7
ATOM 9759 C CA . GLY A 1 22 ? -3.645 -8.888 -6.139 1.00 0.00 22 GLY A CA 7
ATOM 9760 C C . GLY A 1 22 ? -3.699 -7.876 -7.289 1.00 0.00 22 GLY A C 7
ATOM 9761 O O . GLY A 1 22 ? -4.773 -7.601 -7.823 1.00 0.00 22 GLY A O 7
ATOM 9765 N N . LEU A 1 23 ? -2.555 -7.293 -7.655 1.00 0.00 23 LEU A N 7
ATOM 9766 C CA . LEU A 1 23 ? -2.440 -6.176 -8.589 1.00 0.00 23 LEU A CA 7
ATOM 9767 C C . LEU A 1 23 ? -2.552 -6.632 -10.046 1.00 0.00 23 LEU A C 7
ATOM 9768 O O . LEU A 1 23 ? -2.217 -7.768 -10.392 1.00 0.00 23 LEU A O 7
ATOM 9784 N N . ASP A 1 24 ? -3.005 -5.728 -10.910 1.00 0.00 24 ASP A N 7
ATOM 9785 C CA . ASP A 1 24 ? -3.111 -5.951 -12.352 1.00 0.00 24 ASP A CA 7
ATOM 9786 C C . ASP A 1 24 ? -1.833 -5.518 -13.099 1.00 0.00 24 ASP A C 7
ATOM 9787 O O . ASP A 1 24 ? -1.092 -4.654 -12.631 1.00 0.00 24 ASP A O 7
ATOM 9796 N N . GLU A 1 25 ? -1.564 -6.081 -14.280 1.00 0.00 25 GLU A N 7
ATOM 9797 C CA . GLU A 1 25 ? -0.370 -5.773 -15.088 1.00 0.00 25 GLU A CA 7
ATOM 9798 C C . GLU A 1 25 ? -0.218 -4.287 -15.489 1.00 0.00 25 GLU A C 7
ATOM 9799 O O . GLU A 1 25 ? 0.896 -3.847 -15.782 1.00 0.00 25 GLU A O 7
ATOM 9811 N N . LYS A 1 26 ? -1.304 -3.497 -15.462 1.00 0.00 26 LYS A N 7
ATOM 9812 C CA . LYS A 1 26 ? -1.294 -2.043 -15.719 1.00 0.00 26 LYS A CA 7
ATOM 9813 C C . LYS A 1 26 ? -0.880 -1.192 -14.504 1.00 0.00 26 LYS A C 7
ATOM 9814 O O . LYS A 1 26 ? -0.669 0.014 -14.647 1.00 0.00 26 LYS A O 7
ATOM 9833 N N . VAL A 1 27 ? -0.752 -1.786 -13.314 1.00 0.00 27 VAL A N 7
ATOM 9834 C CA . VAL A 1 27 ? -0.342 -1.104 -12.070 1.00 0.00 27 VAL A CA 7
ATOM 9835 C C . VAL A 1 27 ? 1.177 -0.896 -12.024 1.00 0.00 27 VAL A C 7
ATOM 9836 O O . VAL A 1 27 ? 1.940 -1.803 -12.358 1.00 0.00 27 VAL A O 7
ATOM 9849 N N . SER A 1 28 ? 1.626 0.279 -11.563 1.00 0.00 28 SER A N 7
ATOM 9850 C CA . SER A 1 28 ? 3.047 0.556 -11.281 1.00 0.00 28 SER A CA 7
ATOM 9851 C C . SER A 1 28 ? 3.233 1.525 -10.102 1.00 0.00 28 SER A C 7
ATOM 9852 O O . SER A 1 28 ? 2.286 2.175 -9.666 1.00 0.00 28 SER A O 7
ATOM 9860 N N . GLU A 1 29 ? 4.456 1.660 -9.591 1.00 0.00 29 GLU A N 7
ATOM 9861 C CA . GLU A 1 29 ? 4.818 2.560 -8.482 1.00 0.00 29 GLU A CA 7
ATOM 9862 C C . GLU A 1 29 ? 4.317 4.016 -8.603 1.00 0.00 29 GLU A C 7
ATOM 9863 O O . GLU A 1 29 ? 3.777 4.515 -7.610 1.00 0.00 29 GLU A O 7
ATOM 9875 N N . PRO A 1 30 ? 4.428 4.720 -9.754 1.00 0.00 30 PRO A N 7
ATOM 9876 C CA . PRO A 1 30 ? 3.904 6.082 -9.879 1.00 0.00 30 PRO A CA 7
ATOM 9877 C C . PRO A 1 30 ? 2.369 6.137 -9.871 1.00 0.00 30 PRO A C 7
ATOM 9878 O O . PRO A 1 30 ? 1.804 7.138 -9.425 1.00 0.00 30 PRO A O 7
ATOM 9889 N N . LEU A 1 31 ? 1.685 5.061 -10.294 1.00 0.00 31 LEU A N 7
ATOM 9890 C CA . LEU A 1 31 ? 0.234 4.939 -10.123 1.00 0.00 31 LEU A CA 7
ATOM 9891 C C . LEU A 1 31 ? -0.096 4.832 -8.638 1.00 0.00 31 LEU A C 7
ATOM 9892 O O . LEU A 1 31 ? -0.887 5.627 -8.139 1.00 0.00 31 LEU A O 7
ATOM 9908 N N . LEU A 1 32 ? 0.527 3.878 -7.936 1.00 0.00 32 LEU A N 7
ATOM 9909 C CA . LEU A 1 32 ? 0.251 3.628 -6.520 1.00 0.00 32 LEU A CA 7
ATOM 9910 C C . LEU A 1 32 ? 0.435 4.890 -5.680 1.00 0.00 32 LEU A C 7
ATOM 9911 O O . LEU A 1 32 ? -0.405 5.189 -4.841 1.00 0.00 32 LEU A O 7
ATOM 9927 N N . TRP A 1 33 ? 1.488 5.659 -5.945 1.00 0.00 33 TRP A N 7
ATOM 9928 C CA . TRP A 1 33 ? 1.774 6.898 -5.229 1.00 0.00 33 TRP A CA 7
ATOM 9929 C C . TRP A 1 33 ? 0.608 7.882 -5.343 1.00 0.00 33 TRP A C 7
ATOM 9930 O O . TRP A 1 33 ? -0.030 8.216 -4.344 1.00 0.00 33 TRP A O 7
ATOM 9951 N N . GLU A 1 34 ? 0.288 8.304 -6.567 1.00 0.00 34 GLU A N 7
ATOM 9952 C CA . GLU A 1 34 ? -0.784 9.272 -6.837 1.00 0.00 34 GLU A CA 7
ATOM 9953 C C . GLU A 1 34 ? -2.186 8.761 -6.466 1.00 0.00 34 GLU A C 7
ATOM 9954 O O . GLU A 1 34 ? -3.043 9.551 -6.064 1.00 0.00 34 GLU A O 7
ATOM 9966 N N . LEU A 1 35 ? -2.421 7.448 -6.547 1.00 0.00 35 LEU A N 7
ATOM 9967 C CA . LEU A 1 35 ? -3.682 6.815 -6.145 1.00 0.00 35 LEU A CA 7
ATOM 9968 C C . LEU A 1 35 ? -3.868 6.826 -4.615 1.00 0.00 35 LEU A C 7
ATOM 9969 O O . LEU A 1 35 ? -4.987 6.998 -4.136 1.00 0.00 35 LEU A O 7
ATOM 9985 N N . PHE A 1 36 ? -2.793 6.667 -3.836 1.00 0.00 36 PHE A N 7
ATOM 9986 C CA . PHE A 1 36 ? -2.826 6.571 -2.369 1.00 0.00 36 PHE A CA 7
ATOM 9987 C C . PHE A 1 36 ? -2.721 7.931 -1.661 1.00 0.00 36 PHE A C 7
ATOM 9988 O O . PHE A 1 36 ? -3.039 8.020 -0.473 1.00 0.00 36 PHE A O 7
ATOM 10005 N N . LEU A 1 37 ? -2.398 9.009 -2.388 1.00 0.00 37 LEU A N 7
ATOM 10006 C CA . LEU A 1 37 ? -2.495 10.397 -1.899 1.00 0.00 37 LEU A CA 7
ATOM 10007 C C . LEU A 1 37 ? -3.894 10.771 -1.355 1.00 0.00 37 LEU A C 7
ATOM 10008 O O . LEU A 1 37 ? -4.024 11.705 -0.562 1.00 0.00 37 LEU A O 7
ATOM 10024 N N . GLN A 1 38 ? -4.932 10.028 -1.748 1.00 0.00 38 GLN A N 7
ATOM 10025 C CA . GLN A 1 38 ? -6.305 10.150 -1.228 1.00 0.00 38 GLN A CA 7
ATOM 10026 C C . GLN A 1 38 ? -6.394 9.854 0.279 1.00 0.00 38 GLN A C 7
ATOM 10027 O O . GLN A 1 38 ? -7.201 10.461 0.985 1.00 0.00 38 GLN A O 7
ATOM 10041 N N . ALA A 1 39 ? -5.568 8.925 0.769 1.00 0.00 39 ALA A N 7
ATOM 10042 C CA . ALA A 1 39 ? -5.516 8.554 2.183 1.00 0.00 39 ALA A CA 7
ATOM 10043 C C . ALA A 1 39 ? -4.723 9.563 3.032 1.00 0.00 39 ALA A C 7
ATOM 10044 O O . ALA A 1 39 ? -5.169 9.965 4.109 1.00 0.00 39 ALA A O 7
ATOM 10051 N N . GLY A 1 40 ? -3.552 9.974 2.542 1.00 0.00 40 GLY A N 7
ATOM 10052 C CA . GLY A 1 40 ? -2.643 10.901 3.217 1.00 0.00 40 GLY A CA 7
ATOM 10053 C C . GLY A 1 40 ? -1.354 11.157 2.421 1.00 0.00 40 GLY A C 7
ATOM 10054 O O . GLY A 1 40 ? -1.238 10.710 1.278 1.00 0.00 40 GLY A O 7
ATOM 10058 N N . PRO A 1 41 ? -0.371 11.867 3.000 1.00 0.00 41 PRO A N 7
ATOM 10059 C CA . PRO A 1 41 ? 0.891 12.195 2.337 1.00 0.00 41 PRO A CA 7
ATOM 10060 C C . PRO A 1 41 ? 1.753 10.944 2.100 1.00 0.00 41 PRO A C 7
ATOM 10061 O O . PRO A 1 41 ? 2.304 10.356 3.035 1.00 0.00 41 PRO A O 7
ATOM 10072 N N . VAL A 1 42 ? 1.885 10.555 0.828 1.00 0.00 42 VAL A N 7
ATOM 10073 C CA . VAL A 1 42 ? 2.760 9.466 0.367 1.00 0.00 42 VAL A CA 7
ATOM 10074 C C . VAL A 1 42 ? 4.179 9.999 0.143 1.00 0.00 42 VAL A C 7
ATOM 10075 O O . VAL A 1 42 ? 4.376 11.052 -0.468 1.00 0.00 42 VAL A O 7
ATOM 10088 N N . VAL A 1 43 ? 5.164 9.252 0.637 1.00 0.00 43 VAL A N 7
ATOM 10089 C CA . VAL A 1 43 ? 6.592 9.616 0.689 1.00 0.00 43 VAL A CA 7
ATOM 10090 C C . VAL A 1 43 ? 7.424 8.800 -0.306 1.00 0.00 43 VAL A C 7
ATOM 10091 O O . VAL A 1 43 ? 8.417 9.298 -0.838 1.00 0.00 43 VAL A O 7
ATOM 10104 N N . ASN A 1 44 ? 7.043 7.537 -0.523 1.00 0.00 44 ASN A N 7
ATOM 10105 C CA . ASN A 1 44 ? 7.756 6.551 -1.337 1.00 0.00 44 ASN A CA 7
ATOM 10106 C C . ASN A 1 44 ? 6.814 5.391 -1.750 1.00 0.00 44 ASN A C 7
ATOM 10107 O O . ASN A 1 44 ? 5.785 5.158 -1.111 1.00 0.00 44 ASN A O 7
ATOM 10118 N N . THR A 1 45 ? 7.176 4.633 -2.787 1.00 0.00 45 THR A N 7
ATOM 10119 C CA . THR A 1 45 ? 6.499 3.397 -3.236 1.00 0.00 45 THR A CA 7
ATOM 10120 C C . THR A 1 45 ? 7.509 2.303 -3.601 1.00 0.00 45 THR A C 7
ATOM 10121 O O . THR A 1 45 ? 8.662 2.593 -3.928 1.00 0.00 45 THR A O 7
ATOM 10132 N N . HIS A 1 46 ? 7.085 1.034 -3.552 1.00 0.00 46 HIS A N 7
ATOM 10133 C CA . HIS A 1 46 ? 7.907 -0.111 -3.965 1.00 0.00 46 HIS A CA 7
ATOM 10134 C C . HIS A 1 46 ? 7.066 -1.176 -4.681 1.00 0.00 46 HIS A C 7
ATOM 10135 O O . HIS A 1 46 ? 5.996 -1.537 -4.199 1.00 0.00 46 HIS A O 7
ATOM 10149 N N . MET A 1 47 ? 7.540 -1.702 -5.809 1.00 0.00 47 MET A N 7
ATOM 10150 C CA . MET A 1 47 ? 6.934 -2.839 -6.519 1.00 0.00 47 MET A CA 7
ATOM 10151 C C . MET A 1 47 ? 8.031 -3.845 -6.898 1.00 0.00 47 MET A C 7
ATOM 10152 O O . MET A 1 47 ? 8.790 -3.570 -7.834 1.00 0.00 47 MET A O 7
ATOM 10166 N N . PRO A 1 48 ? 8.143 -4.999 -6.216 1.00 0.00 48 PRO A N 7
ATOM 10167 C CA . PRO A 1 48 ? 9.107 -6.044 -6.563 1.00 0.00 48 PRO A CA 7
ATOM 10168 C C . PRO A 1 48 ? 8.911 -6.575 -7.993 1.00 0.00 48 PRO A C 7
ATOM 10169 O O . PRO A 1 48 ? 7.777 -6.825 -8.418 1.00 0.00 48 PRO A O 7
ATOM 10180 N N . LYS A 1 49 ? 10.012 -6.729 -8.743 1.00 0.00 49 LYS A N 7
ATOM 10181 C CA . LYS A 1 49 ? 10.024 -7.102 -10.173 1.00 0.00 49 LYS A CA 7
ATOM 10182 C C . LYS A 1 49 ? 10.559 -8.519 -10.409 1.00 0.00 49 LYS A C 7
ATOM 10183 O O . LYS A 1 49 ? 11.456 -8.990 -9.708 1.00 0.00 49 LYS A O 7
ATOM 10202 N N . ASP A 1 50 ? 10.047 -9.171 -11.448 1.00 0.00 50 ASP A N 7
ATOM 10203 C CA . ASP A 1 50 ? 10.549 -10.440 -11.980 1.00 0.00 50 ASP A CA 7
ATOM 10204 C C . ASP A 1 50 ? 11.955 -10.300 -12.610 1.00 0.00 50 ASP A C 7
ATOM 10205 O O . ASP A 1 50 ? 12.295 -9.256 -13.172 1.00 0.00 50 ASP A O 7
ATOM 10214 N N . ARG A 1 51 ? 12.773 -11.360 -12.543 1.00 0.00 51 ARG A N 7
ATOM 10215 C CA . ARG A 1 51 ? 14.194 -11.348 -12.950 1.00 0.00 51 ARG A CA 7
ATOM 10216 C C . ARG A 1 51 ? 14.490 -11.636 -14.434 1.00 0.00 51 ARG A C 7
ATOM 10217 O O . ARG A 1 51 ? 15.659 -11.608 -14.823 1.00 0.00 51 ARG A O 7
ATOM 10238 N N . VAL A 1 52 ? 13.475 -11.905 -15.262 1.00 0.00 52 VAL A N 7
ATOM 10239 C CA . VAL A 1 52 ? 13.625 -12.226 -16.704 1.00 0.00 52 VAL A CA 7
ATOM 10240 C C . VAL A 1 52 ? 12.620 -11.498 -17.594 1.00 0.00 52 VAL A C 7
ATOM 10241 O O . VAL A 1 52 ? 12.942 -11.162 -18.734 1.00 0.00 52 VAL A O 7
ATOM 10254 N N . THR A 1 53 ? 11.420 -11.229 -17.078 1.00 0.00 53 THR A N 7
ATOM 10255 C CA . THR A 1 53 ? 10.338 -10.526 -17.782 1.00 0.00 53 THR A CA 7
ATOM 10256 C C . THR A 1 53 ? 10.193 -9.080 -17.306 1.00 0.00 53 THR A C 7
ATOM 10257 O O . THR A 1 53 ? 9.611 -8.250 -18.006 1.00 0.00 53 THR A O 7
ATOM 10268 N N . GLY A 1 54 ? 10.744 -8.762 -16.126 1.00 0.00 54 GLY A N 7
ATOM 10269 C CA . GLY A 1 54 ? 10.877 -7.407 -15.591 1.00 0.00 54 GLY A CA 7
ATOM 10270 C C . GLY A 1 54 ? 9.576 -6.728 -15.126 1.00 0.00 54 GLY A C 7
ATOM 10271 O O . GLY A 1 54 ? 9.614 -5.598 -14.636 1.00 0.00 54 GLY A O 7
ATOM 10275 N N . GLN A 1 55 ? 8.431 -7.407 -15.251 1.00 0.00 55 GLN A N 7
ATOM 10276 C CA . GLN A 1 55 ? 7.123 -6.968 -14.743 1.00 0.00 55 GLN A CA 7
ATOM 10277 C C . GLN A 1 55 ? 6.989 -7.233 -13.233 1.00 0.00 55 GLN A C 7
ATOM 10278 O O . GLN A 1 55 ? 7.776 -7.985 -12.655 1.00 0.00 55 GLN A O 7
ATOM 10292 N N . HIS A 1 56 ? 6.011 -6.610 -12.568 1.00 0.00 56 HIS A N 7
ATOM 10293 C CA . HIS A 1 56 ? 5.820 -6.769 -11.118 1.00 0.00 56 HIS A CA 7
ATOM 10294 C C . HIS A 1 56 ? 5.320 -8.171 -10.722 1.00 0.00 56 HIS A C 7
ATOM 10295 O O . HIS A 1 56 ? 4.724 -8.894 -11.525 1.00 0.00 56 HIS A O 7
ATOM 10309 N N . GLN A 1 57 ? 5.567 -8.556 -9.467 1.00 0.00 57 GLN A N 7
ATOM 10310 C CA . GLN A 1 57 ? 5.289 -9.898 -8.930 1.00 0.00 57 GLN A CA 7
ATOM 10311 C C . GLN A 1 57 ? 3.842 -10.095 -8.407 1.00 0.00 57 GLN A C 7
ATOM 10312 O O . GLN A 1 57 ? 3.570 -11.045 -7.671 1.00 0.00 57 GLN A O 7
ATOM 10326 N N . GLY A 1 58 ? 2.901 -9.218 -8.777 1.00 0.00 58 GLY A N 7
ATOM 10327 C CA . GLY A 1 58 ? 1.484 -9.268 -8.378 1.00 0.00 58 GLY A CA 7
ATOM 10328 C C . GLY A 1 58 ? 1.146 -8.522 -7.079 1.00 0.00 58 GLY A C 7
ATOM 10329 O O . GLY A 1 58 ? -0.019 -8.499 -6.671 1.00 0.00 58 GLY A O 7
ATOM 10333 N N . TYR A 1 59 ? 2.137 -7.900 -6.435 1.00 0.00 59 TYR A N 7
ATOM 10334 C CA . TYR A 1 59 ? 1.993 -7.129 -5.198 1.00 0.00 59 TYR A CA 7
ATOM 10335 C C . TYR A 1 59 ? 2.952 -5.924 -5.147 1.00 0.00 59 TYR A C 7
ATOM 10336 O O . TYR A 1 59 ? 3.989 -5.908 -5.816 1.00 0.00 59 TYR A O 7
ATOM 10354 N N . GLY A 1 60 ? 2.588 -4.922 -4.344 1.00 0.00 60 GLY A N 7
ATOM 10355 C CA . GLY A 1 60 ? 3.273 -3.636 -4.192 1.00 0.00 60 GLY A CA 7
ATOM 10356 C C . GLY A 1 60 ? 3.196 -3.084 -2.765 1.00 0.00 60 GLY A C 7
ATOM 10357 O O . GLY A 1 60 ? 2.552 -3.667 -1.889 1.00 0.00 60 GLY A O 7
ATOM 10361 N N . PHE A 1 61 ? 3.830 -1.934 -2.543 1.00 0.00 61 PHE A N 7
ATOM 10362 C CA . PHE A 1 61 ? 3.880 -1.224 -1.266 1.00 0.00 61 PHE A CA 7
ATOM 10363 C C . PHE A 1 61 ? 3.800 0.299 -1.444 1.00 0.00 61 PHE A C 7
ATOM 10364 O O . PHE A 1 61 ? 4.300 0.849 -2.431 1.00 0.00 61 PHE A O 7
ATOM 10381 N N . VAL A 1 62 ? 3.238 0.985 -0.445 1.00 0.00 62 VAL A N 7
ATOM 10382 C CA . VAL A 1 62 ? 3.144 2.456 -0.375 1.00 0.00 62 VAL A CA 7
ATOM 10383 C C . VAL A 1 62 ? 3.545 2.939 1.018 1.00 0.00 62 VAL A C 7
ATOM 10384 O O . VAL A 1 62 ? 3.055 2.421 2.017 1.00 0.00 62 VAL A O 7
ATOM 10397 N N . GLU A 1 63 ? 4.433 3.928 1.098 1.00 0.00 63 GLU A N 7
ATOM 10398 C CA . GLU A 1 63 ? 4.981 4.466 2.349 1.00 0.00 63 GLU A CA 7
ATOM 10399 C C . GLU A 1 63 ? 4.417 5.860 2.643 1.00 0.00 63 GLU A C 7
ATOM 10400 O O . GLU A 1 63 ? 4.567 6.783 1.839 1.00 0.00 63 GLU A O 7
ATOM 10412 N N . PHE A 1 64 ? 3.788 6.022 3.804 1.00 0.00 64 PHE A N 7
ATOM 10413 C CA . PHE A 1 64 ? 3.195 7.272 4.276 1.00 0.00 64 PHE A CA 7
ATOM 10414 C C . PHE A 1 64 ? 4.101 8.018 5.260 1.00 0.00 64 PHE A C 7
ATOM 10415 O O . PHE A 1 64 ? 5.001 7.439 5.873 1.00 0.00 64 PHE A O 7
ATOM 10432 N N . LEU A 1 65 ? 3.834 9.316 5.433 1.00 0.00 65 LEU A N 7
ATOM 10433 C CA . LEU A 1 65 ? 4.577 10.174 6.361 1.00 0.00 65 LEU A CA 7
ATOM 10434 C C . LEU A 1 65 ? 4.426 9.717 7.824 1.00 0.00 65 LEU A C 7
ATOM 10435 O O . LEU A 1 65 ? 5.383 9.807 8.598 1.00 0.00 65 LEU A O 7
ATOM 10451 N N . SER A 1 66 ? 3.247 9.192 8.177 1.00 0.00 66 SER A N 7
ATOM 10452 C CA . SER A 1 66 ? 2.912 8.740 9.532 1.00 0.00 66 SER A CA 7
ATOM 10453 C C . SER A 1 66 ? 2.077 7.454 9.514 1.00 0.00 66 SER A C 7
ATOM 10454 O O . SER A 1 66 ? 1.356 7.162 8.559 1.00 0.00 66 SER A O 7
ATOM 10462 N N . GLU A 1 67 ? 2.146 6.685 10.598 1.00 0.00 67 GLU A N 7
ATOM 10463 C CA . GLU A 1 67 ? 1.458 5.394 10.748 1.00 0.00 67 GLU A CA 7
ATOM 10464 C C . GLU A 1 67 ? -0.075 5.519 10.738 1.00 0.00 67 GLU A C 7
ATOM 10465 O O . GLU A 1 67 ? -0.755 4.646 10.202 1.00 0.00 67 GLU A O 7
ATOM 10477 N N . GLU A 1 68 ? -0.627 6.628 11.238 1.00 0.00 68 GLU A N 7
ATOM 10478 C CA . GLU A 1 68 ? -2.075 6.893 11.204 1.00 0.00 68 GLU A CA 7
ATOM 10479 C C . GLU A 1 68 ? -2.608 7.165 9.784 1.00 0.00 68 GLU A C 7
ATOM 10480 O O . GLU A 1 68 ? -3.770 6.876 9.494 1.00 0.00 68 GLU A O 7
ATOM 10492 N N . ASP A 1 69 ? -1.759 7.659 8.876 1.00 0.00 69 ASP A N 7
ATOM 10493 C CA . ASP A 1 69 ? -2.094 7.833 7.457 1.00 0.00 69 ASP A CA 7
ATOM 10494 C C . ASP A 1 69 ? -2.047 6.495 6.701 1.00 0.00 69 ASP A C 7
ATOM 10495 O O . ASP A 1 69 ? -2.880 6.255 5.824 1.00 0.00 69 ASP A O 7
ATOM 10504 N N . ALA A 1 70 ? -1.148 5.581 7.091 1.00 0.00 70 ALA A N 7
ATOM 10505 C CA . ALA A 1 70 ? -1.113 4.224 6.550 1.00 0.00 70 ALA A CA 7
ATOM 10506 C C . ALA A 1 70 ? -2.325 3.401 7.022 1.00 0.00 70 ALA A C 7
ATOM 10507 O O . ALA A 1 70 ? -2.989 2.744 6.218 1.00 0.00 70 ALA A O 7
ATOM 10514 N N . ASP A 1 71 ? -2.675 3.495 8.308 1.00 0.00 71 ASP A N 7
ATOM 10515 C CA . ASP A 1 71 ? -3.830 2.805 8.900 1.00 0.00 71 ASP A CA 7
ATOM 10516 C C . ASP A 1 71 ? -5.172 3.234 8.270 1.00 0.00 71 ASP A C 7
ATOM 10517 O O . ASP A 1 71 ? -6.101 2.432 8.162 1.00 0.00 71 ASP A O 7
ATOM 10526 N N . TYR A 1 72 ? -5.250 4.474 7.773 1.00 0.00 72 TYR A N 7
ATOM 10527 C CA . TYR A 1 72 ? -6.402 4.992 7.030 1.00 0.00 72 TYR A CA 7
ATOM 10528 C C . TYR A 1 72 ? -6.417 4.543 5.562 1.00 0.00 72 TYR A C 7
ATOM 10529 O O . TYR A 1 72 ? -7.485 4.270 5.016 1.00 0.00 72 TYR A O 7
ATOM 10547 N N . ALA A 1 73 ? -5.254 4.396 4.918 1.00 0.00 73 ALA A N 7
ATOM 10548 C CA . ALA A 1 73 ? -5.181 3.902 3.543 1.00 0.00 73 ALA A CA 7
ATOM 10549 C C . ALA A 1 73 ? -5.676 2.450 3.450 1.00 0.00 73 ALA A C 7
ATOM 10550 O O . ALA A 1 73 ? -6.406 2.094 2.526 1.00 0.00 73 ALA A O 7
ATOM 10557 N N . ILE A 1 74 ? -5.369 1.644 4.469 1.00 0.00 74 ILE A N 7
ATOM 10558 C CA . ILE A 1 74 ? -5.872 0.274 4.646 1.00 0.00 74 ILE A CA 7
ATOM 10559 C C . ILE A 1 74 ? -7.402 0.256 4.776 1.00 0.00 74 ILE A C 7
ATOM 10560 O O . ILE A 1 74 ? -8.061 -0.599 4.183 1.00 0.00 74 ILE A O 7
ATOM 10576 N N . LYS A 1 75 ? -7.983 1.227 5.494 1.00 0.00 75 LYS A N 7
ATOM 10577 C CA . LYS A 1 75 ? -9.438 1.361 5.674 1.00 0.00 75 LYS A CA 7
ATOM 10578 C C . LYS A 1 75 ? -10.176 1.615 4.351 1.00 0.00 75 LYS A C 7
ATOM 10579 O O . LYS A 1 75 ? -11.258 1.059 4.155 1.00 0.00 75 LYS A O 7
ATOM 10598 N N . ILE A 1 76 ? -9.602 2.409 3.440 1.00 0.00 76 ILE A N 7
ATOM 10599 C CA . ILE A 1 76 ? -10.255 2.793 2.174 1.00 0.00 76 ILE A CA 7
ATOM 10600 C C . ILE A 1 76 ? -9.878 1.934 0.950 1.00 0.00 76 ILE A C 7
ATOM 10601 O O . ILE A 1 76 ? -10.715 1.779 0.065 1.00 0.00 76 ILE A O 7
ATOM 10617 N N . MET A 1 77 ? -8.668 1.357 0.881 1.00 0.00 77 MET A N 7
ATOM 10618 C CA . MET A 1 77 ? -8.163 0.637 -0.312 1.00 0.00 77 MET A CA 7
ATOM 10619 C C . MET A 1 77 ? -8.305 -0.890 -0.262 1.00 0.00 77 MET A C 7
ATOM 10620 O O . MET A 1 77 ? -7.949 -1.584 -1.212 1.00 0.00 77 MET A O 7
ATOM 10634 N N . ASP A 1 78 ? -8.840 -1.436 0.822 1.00 0.00 78 ASP A N 7
ATOM 10635 C CA . ASP A 1 78 ? -9.059 -2.878 0.973 1.00 0.00 78 ASP A CA 7
ATOM 10636 C C . ASP A 1 78 ? -10.381 -3.324 0.323 1.00 0.00 78 ASP A C 7
ATOM 10637 O O . ASP A 1 78 ? -11.391 -2.619 0.397 1.00 0.00 78 ASP A O 7
ATOM 10646 N N . MET A 1 79 ? -10.371 -4.490 -0.335 1.00 0.00 79 MET A N 7
ATOM 10647 C CA . MET A 1 79 ? -11.485 -5.028 -1.141 1.00 0.00 79 MET A CA 7
ATOM 10648 C C . MET A 1 79 ? -11.917 -4.135 -2.334 1.00 0.00 79 MET A C 7
ATOM 10649 O O . MET A 1 79 ? -12.956 -4.364 -2.956 1.00 0.00 79 MET A O 7
ATOM 10663 N N . ILE A 1 80 ? -11.100 -3.138 -2.690 1.00 0.00 80 ILE A N 7
ATOM 10664 C CA . ILE A 1 80 ? -11.212 -2.334 -3.917 1.00 0.00 80 ILE A CA 7
ATOM 10665 C C . ILE A 1 80 ? -10.831 -3.176 -5.149 1.00 0.00 80 ILE A C 7
ATOM 10666 O O . ILE A 1 80 ? -10.148 -4.194 -5.032 1.00 0.00 80 ILE A O 7
ATOM 10682 N N . LYS A 1 81 ? -11.271 -2.756 -6.343 1.00 0.00 81 LYS A N 7
ATOM 10683 C CA . LYS A 1 81 ? -11.022 -3.420 -7.631 1.00 0.00 81 LYS A CA 7
ATOM 10684 C C . LYS A 1 81 ? -10.269 -2.513 -8.616 1.00 0.00 81 LYS A C 7
ATOM 10685 O O . LYS A 1 81 ? -10.825 -2.072 -9.624 1.00 0.00 81 LYS A O 7
ATOM 10704 N N . LEU A 1 82 ? -8.994 -2.238 -8.333 1.00 0.00 82 LEU A N 7
ATOM 10705 C CA . LEU A 1 82 ? -8.096 -1.477 -9.220 1.00 0.00 82 LEU A CA 7
ATOM 10706 C C . LEU A 1 82 ? -8.008 -2.167 -10.598 1.00 0.00 82 LEU A C 7
ATOM 10707 O O . LEU A 1 82 ? -7.776 -3.376 -10.659 1.00 0.00 82 LEU A O 7
ATOM 10723 N N . TYR A 1 83 ? -8.255 -1.433 -11.695 1.00 0.00 83 TYR A N 7
ATOM 10724 C CA . TYR A 1 83 ? -8.438 -2.012 -13.044 1.00 0.00 83 TYR A CA 7
ATOM 10725 C C . TYR A 1 83 ? -9.381 -3.252 -13.143 1.00 0.00 83 TYR A C 7
ATOM 10726 O O . TYR A 1 83 ? -9.225 -4.078 -14.046 1.00 0.00 83 TYR A O 7
ATOM 10744 N N . GLY A 1 84 ? -10.369 -3.412 -12.247 1.00 0.00 84 GLY A N 7
ATOM 10745 C CA . GLY A 1 84 ? -11.350 -4.513 -12.294 1.00 0.00 84 GLY A CA 7
ATOM 10746 C C . GLY A 1 84 ? -10.863 -5.877 -11.765 1.00 0.00 84 GLY A C 7
ATOM 10747 O O . GLY A 1 84 ? -11.422 -6.911 -12.134 1.00 0.00 84 GLY A O 7
ATOM 10751 N N . LYS A 1 85 ? -9.844 -5.891 -10.895 1.00 0.00 85 LYS A N 7
ATOM 10752 C CA . LYS A 1 85 ? -9.219 -7.050 -10.251 1.00 0.00 85 LYS A CA 7
ATOM 10753 C C . LYS A 1 85 ? -9.122 -6.758 -8.740 1.00 0.00 85 LYS A C 7
ATOM 10754 O O . LYS A 1 85 ? -8.529 -5.743 -8.369 1.00 0.00 85 LYS A O 7
ATOM 10773 N N . PRO A 1 86 ? -9.743 -7.569 -7.865 1.00 0.00 86 PRO A N 7
ATOM 10774 C CA . PRO A 1 86 ? -9.855 -7.265 -6.440 1.00 0.00 86 PRO A CA 7
ATOM 10775 C C . PRO A 1 86 ? -8.511 -7.357 -5.702 1.00 0.00 86 PRO A C 7
ATOM 10776 O O . PRO A 1 86 ? -7.802 -8.362 -5.801 1.00 0.00 86 PRO A O 7
ATOM 10787 N N . ILE A 1 87 ? -8.191 -6.313 -4.931 1.00 0.00 87 ILE A N 7
ATOM 10788 C CA . ILE A 1 87 ? -6.966 -6.190 -4.124 1.00 0.00 87 ILE A CA 7
ATOM 10789 C C . ILE A 1 87 ? -7.228 -6.424 -2.629 1.00 0.00 87 ILE A C 7
ATOM 10790 O O . ILE A 1 87 ? -8.369 -6.343 -2.155 1.00 0.00 87 ILE A O 7
ATOM 10806 N N . ARG A 1 88 ? -6.163 -6.706 -1.874 1.00 0.00 88 ARG A N 7
ATOM 10807 C CA . ARG A 1 88 ? -6.155 -6.766 -0.401 1.00 0.00 88 ARG A CA 7
ATOM 10808 C C . ARG A 1 88 ? -5.025 -5.912 0.168 1.00 0.00 88 ARG A C 7
ATOM 10809 O O . ARG A 1 88 ? -3.929 -5.899 -0.393 1.00 0.00 88 ARG A O 7
ATOM 10830 N N . VAL A 1 89 ? -5.301 -5.192 1.257 1.00 0.00 89 VAL A N 7
ATOM 10831 C CA . VAL A 1 89 ? -4.414 -4.157 1.818 1.00 0.00 89 VAL A CA 7
ATOM 10832 C C . VAL A 1 89 ? -4.272 -4.306 3.338 1.00 0.00 89 VAL A C 7
ATOM 10833 O O . VAL A 1 89 ? -5.258 -4.533 4.039 1.00 0.00 89 VAL A O 7
ATOM 10846 N N . ASN A 1 90 ? -3.043 -4.179 3.852 1.00 0.00 90 ASN A N 7
ATOM 10847 C CA . ASN A 1 90 ? -2.692 -4.271 5.282 1.00 0.00 90 ASN A CA 7
ATOM 10848 C C . ASN A 1 90 ? -1.367 -3.541 5.587 1.00 0.00 90 ASN A C 7
ATOM 10849 O O . ASN A 1 90 ? -0.666 -3.119 4.667 1.00 0.00 90 ASN A O 7
ATOM 10860 N N . LYS A 1 91 ? -0.988 -3.412 6.870 1.00 0.00 91 LYS A N 7
ATOM 10861 C CA . LYS A 1 91 ? 0.341 -2.899 7.276 1.00 0.00 91 LYS A CA 7
ATOM 10862 C C . LYS A 1 91 ? 1.434 -3.817 6.705 1.00 0.00 91 LYS A C 7
ATOM 10863 O O . LYS A 1 91 ? 1.259 -5.036 6.698 1.00 0.00 91 LYS A O 7
ATOM 10882 N N . ALA A 1 92 ? 2.565 -3.267 6.263 1.00 0.00 92 ALA A N 7
ATOM 10883 C CA . ALA A 1 92 ? 3.668 -4.058 5.698 1.00 0.00 92 ALA A CA 7
ATOM 10884 C C . ALA A 1 92 ? 4.375 -4.956 6.742 1.00 0.00 92 ALA A C 7
ATOM 10885 O O . ALA A 1 92 ? 4.997 -5.956 6.378 1.00 0.00 92 ALA A O 7
ATOM 10892 N N . SER A 1 93 ? 4.226 -4.633 8.035 1.00 0.00 93 SER A N 7
ATOM 10893 C CA . SER A 1 93 ? 4.696 -5.418 9.189 1.00 0.00 93 SER A CA 7
ATOM 10894 C C . SER A 1 93 ? 3.541 -5.777 10.143 1.00 0.00 93 SER A C 7
ATOM 10895 O O . SER A 1 93 ? 3.635 -5.577 11.355 1.00 0.00 93 SER A O 7
ATOM 10903 N N . ALA A 1 94 ? 2.418 -6.260 9.599 1.00 0.00 94 ALA A N 7
ATOM 10904 C CA . ALA A 1 94 ? 1.230 -6.650 10.370 1.00 0.00 94 ALA A CA 7
ATOM 10905 C C . ALA A 1 94 ? 1.438 -7.895 11.264 1.00 0.00 94 ALA A C 7
ATOM 10906 O O . ALA A 1 94 ? 2.282 -8.754 10.986 1.00 0.00 94 ALA A O 7
ATOM 10913 N N . HIS A 1 95 ? 0.613 -8.011 12.313 1.00 0.00 95 HIS A N 7
ATOM 10914 C CA . HIS A 1 95 ? 0.574 -9.129 13.273 1.00 0.00 95 HIS A CA 7
ATOM 10915 C C . HIS A 1 95 ? -0.874 -9.521 13.619 1.00 0.00 95 HIS A C 7
ATOM 10916 O O . HIS A 1 95 ? -1.793 -8.705 13.499 1.00 0.00 95 HIS A O 7
ATOM 10930 N N . ASN A 1 96 ? -1.075 -10.751 14.099 1.00 0.00 96 ASN A N 7
ATOM 10931 C CA . ASN A 1 96 ? -2.360 -11.211 14.645 1.00 0.00 96 ASN A CA 7
ATOM 10932 C C . ASN A 1 96 ? -2.585 -10.664 16.071 1.00 0.00 96 ASN A C 7
ATOM 10933 O O . ASN A 1 96 ? -1.634 -10.519 16.848 1.00 0.00 96 ASN A O 7
ATOM 10944 N N . LYS A 1 97 ? -3.844 -10.390 16.441 1.00 0.00 97 LYS A N 7
ATOM 10945 C CA . LYS A 1 97 ? -4.216 -9.872 17.771 1.00 0.00 97 LYS A CA 7
ATOM 10946 C C . LYS A 1 97 ? -4.166 -10.979 18.835 1.00 0.00 97 LYS A C 7
ATOM 10947 O O . LYS A 1 97 ? -4.919 -11.952 18.762 1.00 0.00 97 LYS A O 7
ATOM 10966 N N . ASN A 1 98 ? -3.307 -10.802 19.843 1.00 0.00 98 ASN A N 7
ATOM 10967 C CA . ASN A 1 98 ? -3.211 -11.675 21.024 1.00 0.00 98 ASN A CA 7
ATOM 10968 C C . ASN A 1 98 ? -4.067 -11.177 22.213 1.00 0.00 98 ASN A C 7
ATOM 10969 O O . ASN A 1 98 ? -4.444 -11.965 23.082 1.00 0.00 98 ASN A O 7
ATOM 10980 N N . LEU A 1 99 ? -4.390 -9.877 22.244 1.00 0.00 99 LEU A N 7
ATOM 10981 C CA . LEU A 1 99 ? -5.196 -9.228 23.286 1.00 0.00 99 LEU A CA 7
ATOM 10982 C C . LEU A 1 99 ? -6.678 -9.662 23.236 1.00 0.00 99 LEU A C 7
ATOM 10983 O O . LEU A 1 99 ? -7.220 -9.963 22.170 1.00 0.00 99 LEU A O 7
ATOM 10999 N N . SER A 1 100 ? -7.340 -9.664 24.394 1.00 0.00 100 SER A N 7
ATOM 11000 C CA . SER A 1 100 ? -8.759 -10.016 24.567 1.00 0.00 100 SER A CA 7
ATOM 11001 C C . SER A 1 100 ? -9.738 -9.021 23.915 1.00 0.00 100 SER A C 7
ATOM 11002 O O . SER A 1 100 ? -9.372 -7.905 23.528 1.00 0.00 100 SER A O 7
ATOM 11010 N N . GLY A 1 101 ? -11.010 -9.424 23.813 1.00 0.00 101 GLY A N 7
ATOM 11011 C CA . GLY A 1 101 ? -12.136 -8.555 23.442 1.00 0.00 101 GLY A CA 7
ATOM 11012 C C . GLY A 1 101 ? -12.577 -7.603 24.577 1.00 0.00 101 GLY A C 7
ATOM 11013 O O . GLY A 1 101 ? -11.884 -7.492 25.596 1.00 0.00 101 GLY A O 7
ATOM 11017 N N . PRO A 1 102 ? -13.726 -6.913 24.434 1.00 0.00 102 PRO A N 7
ATOM 11018 C CA . PRO A 1 102 ? -14.260 -6.010 25.459 1.00 0.00 102 PRO A CA 7
ATOM 11019 C C . PRO A 1 102 ? -14.655 -6.749 26.752 1.00 0.00 102 PRO A C 7
ATOM 11020 O O . PRO A 1 102 ? -15.021 -7.929 26.734 1.00 0.00 102 PRO A O 7
ATOM 11031 N N . SER A 1 103 ? -14.597 -6.043 27.884 1.00 0.00 103 SER A N 7
ATOM 11032 C CA . SER A 1 103 ? -14.855 -6.598 29.226 1.00 0.00 103 SER A CA 7
ATOM 11033 C C . SER A 1 103 ? -16.344 -6.759 29.573 1.00 0.00 103 SER A C 7
ATOM 11034 O O . SER A 1 103 ? -16.684 -7.548 30.459 1.00 0.00 103 SER A O 7
ATOM 11042 N N . SER A 1 104 ? -17.229 -6.017 28.895 1.00 0.00 104 SER A N 7
ATOM 11043 C CA . SER A 1 104 ? -18.680 -5.942 29.165 1.00 0.00 104 SER A CA 7
ATOM 11044 C C . SER A 1 104 ? -19.041 -5.573 30.622 1.00 0.00 104 SER A C 7
ATOM 11045 O O . SER A 1 104 ? -20.102 -5.958 31.126 1.00 0.00 104 SER A O 7
ATOM 11053 N N . GLY A 1 105 ? -18.157 -4.832 31.311 1.00 0.00 105 GLY A N 7
ATOM 11054 C CA . GLY A 1 105 ? -18.328 -4.358 32.697 1.00 0.00 105 GLY A CA 7
ATOM 11055 C C . GLY A 1 105 ? -19.429 -3.305 32.860 1.00 0.00 105 GLY A C 7
ATOM 11056 O O . GLY A 1 105 ? -20.266 -3.459 33.777 1.00 0.00 105 GLY A O 7
ATOM 11061 N N . GLY A 1 1 ? -10.987 -7.662 18.517 1.00 0.00 1 GLY A N 8
ATOM 11062 C CA . GLY A 1 1 ? -9.934 -7.602 17.479 1.00 0.00 1 GLY A CA 8
ATOM 11063 C C . GLY A 1 1 ? -8.581 -8.036 18.023 1.00 0.00 1 GLY A C 8
ATOM 11064 O O . GLY A 1 1 ? -8.509 -8.844 18.952 1.00 0.00 1 GLY A O 8
ATOM 11070 N N . SER A 1 2 ? -7.493 -7.513 17.447 1.00 0.00 2 SER A N 8
ATOM 11071 C CA . SER A 1 2 ? -6.105 -7.815 17.847 1.00 0.00 2 SER A CA 8
ATOM 11072 C C . SER A 1 2 ? -5.785 -7.361 19.280 1.00 0.00 2 SER A C 8
ATOM 11073 O O . SER A 1 2 ? -6.199 -6.279 19.706 1.00 0.00 2 SER A O 8
ATOM 11081 N N . SER A 1 3 ? -5.003 -8.160 20.015 1.00 0.00 3 SER A N 8
ATOM 11082 C CA . SER A 1 3 ? -4.622 -7.882 21.414 1.00 0.00 3 SER A CA 8
ATOM 11083 C C . SER A 1 3 ? -3.611 -6.732 21.559 1.00 0.00 3 SER A C 8
ATOM 11084 O O . SER A 1 3 ? -3.585 -6.057 22.591 1.00 0.00 3 SER A O 8
ATOM 11092 N N . GLY A 1 4 ? -2.787 -6.497 20.531 1.00 0.00 4 GLY A N 8
ATOM 11093 C CA . GLY A 1 4 ? -1.785 -5.425 20.474 1.00 0.00 4 GLY A CA 8
ATOM 11094 C C . GLY A 1 4 ? -0.616 -5.739 19.530 1.00 0.00 4 GLY A C 8
ATOM 11095 O O . GLY A 1 4 ? -0.606 -6.772 18.855 1.00 0.00 4 GLY A O 8
ATOM 11099 N N . SER A 1 5 ? 0.377 -4.849 19.497 1.00 0.00 5 SER A N 8
ATOM 11100 C CA . SER A 1 5 ? 1.643 -5.004 18.761 1.00 0.00 5 SER A CA 8
ATOM 11101 C C . SER A 1 5 ? 2.753 -4.196 19.452 1.00 0.00 5 SER A C 8
ATOM 11102 O O . SER A 1 5 ? 2.529 -3.039 19.820 1.00 0.00 5 SER A O 8
ATOM 11110 N N . SER A 1 6 ? 3.938 -4.783 19.651 1.00 0.00 6 SER A N 8
ATOM 11111 C CA . SER A 1 6 ? 5.065 -4.166 20.378 1.00 0.00 6 SER A CA 8
ATOM 11112 C C . SER A 1 6 ? 6.407 -4.262 19.640 1.00 0.00 6 SER A C 8
ATOM 11113 O O . SER A 1 6 ? 6.652 -5.196 18.874 1.00 0.00 6 SER A O 8
ATOM 11121 N N . GLY A 1 7 ? 7.289 -3.283 19.877 1.00 0.00 7 GLY A N 8
ATOM 11122 C CA . GLY A 1 7 ? 8.617 -3.179 19.256 1.00 0.00 7 GLY A CA 8
ATOM 11123 C C . GLY A 1 7 ? 8.578 -2.709 17.790 1.00 0.00 7 GLY A C 8
ATOM 11124 O O . GLY A 1 7 ? 8.457 -3.548 16.891 1.00 0.00 7 GLY A O 8
ATOM 11128 N N . PRO A 1 8 ? 8.706 -1.392 17.520 1.00 0.00 8 PRO A N 8
ATOM 11129 C CA . PRO A 1 8 ? 8.797 -0.842 16.163 1.00 0.00 8 PRO A CA 8
ATOM 11130 C C . PRO A 1 8 ? 9.971 -1.418 15.354 1.00 0.00 8 PRO A C 8
ATOM 11131 O O . PRO A 1 8 ? 11.007 -1.794 15.914 1.00 0.00 8 PRO A O 8
ATOM 11142 N N . ILE A 1 9 ? 9.819 -1.490 14.029 1.00 0.00 9 ILE A N 8
ATOM 11143 C CA . ILE A 1 9 ? 10.763 -2.183 13.138 1.00 0.00 9 ILE A CA 8
ATOM 11144 C C . ILE A 1 9 ? 12.098 -1.430 12.950 1.00 0.00 9 ILE A C 8
ATOM 11145 O O . ILE A 1 9 ? 12.159 -0.200 13.025 1.00 0.00 9 ILE A O 8
ATOM 11161 N N . SER A 1 10 ? 13.168 -2.179 12.664 1.00 0.00 10 SER A N 8
ATOM 11162 C CA . SER A 1 10 ? 14.524 -1.677 12.372 1.00 0.00 10 SER A CA 8
ATOM 11163 C C . SER A 1 10 ? 14.870 -1.596 10.872 1.00 0.00 10 SER A C 8
ATOM 11164 O O . SER A 1 10 ? 15.970 -1.162 10.519 1.00 0.00 10 SER A O 8
ATOM 11172 N N . GLU A 1 11 ? 13.956 -1.991 9.975 1.00 0.00 11 GLU A N 8
ATOM 11173 C CA . GLU A 1 11 ? 14.160 -2.048 8.515 1.00 0.00 11 GLU A CA 8
ATOM 11174 C C . GLU A 1 11 ? 13.078 -1.267 7.748 1.00 0.00 11 GLU A C 8
ATOM 11175 O O . GLU A 1 11 ? 11.882 -1.408 8.024 1.00 0.00 11 GLU A O 8
ATOM 11187 N N . ARG A 1 12 ? 13.502 -0.451 6.769 1.00 0.00 12 ARG A N 8
ATOM 11188 C CA . ARG A 1 12 ? 12.667 0.520 6.027 1.00 0.00 12 ARG A CA 8
ATOM 11189 C C . ARG A 1 12 ? 11.758 1.336 6.972 1.00 0.00 12 ARG A C 8
ATOM 11190 O O . ARG A 1 12 ? 12.207 1.784 8.029 1.00 0.00 12 ARG A O 8
ATOM 11211 N N . ASN A 1 13 ? 10.491 1.530 6.599 1.00 0.00 13 ASN A N 8
ATOM 11212 C CA . ASN A 1 13 ? 9.455 2.221 7.374 1.00 0.00 13 ASN A CA 8
ATOM 11213 C C . ASN A 1 13 ? 8.162 1.379 7.416 1.00 0.00 13 ASN A C 8
ATOM 11214 O O . ASN A 1 13 ? 7.061 1.909 7.264 1.00 0.00 13 ASN A O 8
ATOM 11225 N N . GLN A 1 14 ? 8.282 0.053 7.580 1.00 0.00 14 GLN A N 8
ATOM 11226 C CA . GLN A 1 14 ? 7.173 -0.904 7.407 1.00 0.00 14 GLN A CA 8
ATOM 11227 C C . GLN A 1 14 ? 5.953 -0.652 8.324 1.00 0.00 14 GLN A C 8
ATOM 11228 O O . GLN A 1 14 ? 4.842 -1.036 7.967 1.00 0.00 14 GLN A O 8
ATOM 11242 N N . ASP A 1 15 ? 6.123 0.034 9.462 1.00 0.00 15 ASP A N 8
ATOM 11243 C CA . ASP A 1 15 ? 5.021 0.418 10.367 1.00 0.00 15 ASP A CA 8
ATOM 11244 C C . ASP A 1 15 ? 4.166 1.598 9.852 1.00 0.00 15 ASP A C 8
ATOM 11245 O O . ASP A 1 15 ? 3.024 1.763 10.279 1.00 0.00 15 ASP A O 8
ATOM 11254 N N . ALA A 1 16 ? 4.683 2.394 8.910 1.00 0.00 16 ALA A N 8
ATOM 11255 C CA . ALA A 1 16 ? 3.974 3.464 8.197 1.00 0.00 16 ALA A CA 8
ATOM 11256 C C . ALA A 1 16 ? 3.894 3.195 6.678 1.00 0.00 16 ALA A C 8
ATOM 11257 O O . ALA A 1 16 ? 3.521 4.070 5.899 1.00 0.00 16 ALA A O 8
ATOM 11264 N N . THR A 1 17 ? 4.220 1.972 6.252 1.00 0.00 17 THR A N 8
ATOM 11265 C CA . THR A 1 17 ? 4.076 1.491 4.873 1.00 0.00 17 THR A CA 8
ATOM 11266 C C . THR A 1 17 ? 2.941 0.474 4.827 1.00 0.00 17 THR A C 8
ATOM 11267 O O . THR A 1 17 ? 2.835 -0.384 5.704 1.00 0.00 17 THR A O 8
ATOM 11278 N N . VAL A 1 18 ? 2.087 0.547 3.810 1.00 0.00 18 VAL A N 8
ATOM 11279 C CA . VAL A 1 18 ? 1.067 -0.476 3.536 1.00 0.00 18 VAL A CA 8
ATOM 11280 C C . VAL A 1 18 ? 1.557 -1.431 2.453 1.00 0.00 18 VAL A C 8
ATOM 11281 O O . VAL A 1 18 ? 2.268 -1.018 1.539 1.00 0.00 18 VAL A O 8
ATOM 11294 N N . TYR A 1 19 ? 1.163 -2.694 2.550 1.00 0.00 19 TYR A N 8
ATOM 11295 C CA . TYR A 1 19 ? 1.321 -3.716 1.516 1.00 0.00 19 TYR A CA 8
ATOM 11296 C C . TYR A 1 19 ? 0.026 -3.781 0.697 1.00 0.00 19 TYR A C 8
ATOM 11297 O O . TYR A 1 19 ? -1.063 -3.677 1.263 1.00 0.00 19 TYR A O 8
ATOM 11315 N N . VAL A 1 20 ? 0.143 -3.974 -0.617 1.00 0.00 20 VAL A N 8
ATOM 11316 C CA . VAL A 1 20 ? -0.976 -4.115 -1.559 1.00 0.00 20 VAL A CA 8
ATOM 11317 C C . VAL A 1 20 ? -0.744 -5.350 -2.428 1.00 0.00 20 VAL A C 8
ATOM 11318 O O . VAL A 1 20 ? 0.171 -5.363 -3.251 1.00 0.00 20 VAL A O 8
ATOM 11331 N N . GLY A 1 21 ? -1.567 -6.387 -2.263 1.00 0.00 21 GLY A N 8
ATOM 11332 C CA . GLY A 1 21 ? -1.510 -7.623 -3.051 1.00 0.00 21 GLY A CA 8
ATOM 11333 C C . GLY A 1 21 ? -2.665 -7.741 -4.048 1.00 0.00 21 GLY A C 8
ATOM 11334 O O . GLY A 1 21 ? -3.781 -7.314 -3.752 1.00 0.00 21 GLY A O 8
ATOM 11338 N N . GLY A 1 22 ? -2.405 -8.343 -5.213 1.00 0.00 22 GLY A N 8
ATOM 11339 C CA . GLY A 1 22 ? -3.403 -8.624 -6.260 1.00 0.00 22 GLY A CA 8
ATOM 11340 C C . GLY A 1 22 ? -3.408 -7.614 -7.418 1.00 0.00 22 GLY A C 8
ATOM 11341 O O . GLY A 1 22 ? -4.459 -7.341 -7.999 1.00 0.00 22 GLY A O 8
ATOM 11345 N N . LEU A 1 23 ? -2.250 -7.022 -7.724 1.00 0.00 23 LEU A N 8
ATOM 11346 C CA . LEU A 1 23 ? -2.084 -5.931 -8.681 1.00 0.00 23 LEU A CA 8
ATOM 11347 C C . LEU A 1 23 ? -2.124 -6.435 -10.127 1.00 0.00 23 LEU A C 8
ATOM 11348 O O . LEU A 1 23 ? -1.607 -7.509 -10.444 1.00 0.00 23 LEU A O 8
ATOM 11364 N N . ASP A 1 24 ? -2.694 -5.625 -11.017 1.00 0.00 24 ASP A N 8
ATOM 11365 C CA . ASP A 1 24 ? -2.747 -5.904 -12.452 1.00 0.00 24 ASP A CA 8
ATOM 11366 C C . ASP A 1 24 ? -1.471 -5.446 -13.191 1.00 0.00 24 ASP A C 8
ATOM 11367 O O . ASP A 1 24 ? -0.753 -4.557 -12.731 1.00 0.00 24 ASP A O 8
ATOM 11376 N N . GLU A 1 25 ? -1.196 -6.002 -14.374 1.00 0.00 25 GLU A N 8
ATOM 11377 C CA . GLU A 1 25 ? -0.043 -5.629 -15.213 1.00 0.00 25 GLU A CA 8
ATOM 11378 C C . GLU A 1 25 ? -0.002 -4.138 -15.622 1.00 0.00 25 GLU A C 8
ATOM 11379 O O . GLU A 1 25 ? 1.079 -3.622 -15.919 1.00 0.00 25 GLU A O 8
ATOM 11391 N N . LYS A 1 26 ? -1.141 -3.426 -15.598 1.00 0.00 26 LYS A N 8
ATOM 11392 C CA . LYS A 1 26 ? -1.223 -1.973 -15.850 1.00 0.00 26 LYS A CA 8
ATOM 11393 C C . LYS A 1 26 ? -0.836 -1.099 -14.644 1.00 0.00 26 LYS A C 8
ATOM 11394 O O . LYS A 1 26 ? -0.630 0.104 -14.813 1.00 0.00 26 LYS A O 8
ATOM 11413 N N . VAL A 1 27 ? -0.719 -1.669 -13.439 1.00 0.00 27 VAL A N 8
ATOM 11414 C CA . VAL A 1 27 ? -0.320 -0.944 -12.217 1.00 0.00 27 VAL A CA 8
ATOM 11415 C C . VAL A 1 27 ? 1.166 -0.565 -12.256 1.00 0.00 27 VAL A C 8
ATOM 11416 O O . VAL A 1 27 ? 2.008 -1.364 -12.672 1.00 0.00 27 VAL A O 8
ATOM 11429 N N . SER A 1 28 ? 1.493 0.642 -11.784 1.00 0.00 28 SER A N 8
ATOM 11430 C CA . SER A 1 28 ? 2.865 1.155 -11.652 1.00 0.00 28 SER A CA 8
ATOM 11431 C C . SER A 1 28 ? 3.101 1.833 -10.295 1.00 0.00 28 SER A C 8
ATOM 11432 O O . SER A 1 28 ? 2.156 2.235 -9.615 1.00 0.00 28 SER A O 8
ATOM 11440 N N . GLU A 1 29 ? 4.361 2.003 -9.886 1.00 0.00 29 GLU A N 8
ATOM 11441 C CA . GLU A 1 29 ? 4.693 2.690 -8.627 1.00 0.00 29 GLU A CA 8
ATOM 11442 C C . GLU A 1 29 ? 4.183 4.148 -8.567 1.00 0.00 29 GLU A C 8
ATOM 11443 O O . GLU A 1 29 ? 3.657 4.534 -7.520 1.00 0.00 29 GLU A O 8
ATOM 11455 N N . PRO A 1 30 ? 4.239 4.956 -9.651 1.00 0.00 30 PRO A N 8
ATOM 11456 C CA . PRO A 1 30 ? 3.583 6.265 -9.694 1.00 0.00 30 PRO A CA 8
ATOM 11457 C C . PRO A 1 30 ? 2.055 6.203 -9.553 1.00 0.00 30 PRO A C 8
ATOM 11458 O O . PRO A 1 30 ? 1.470 7.118 -8.967 1.00 0.00 30 PRO A O 8
ATOM 11469 N N . LEU A 1 31 ? 1.397 5.131 -10.022 1.00 0.00 31 LEU A N 8
ATOM 11470 C CA . LEU A 1 31 ? -0.042 4.942 -9.806 1.00 0.00 31 LEU A CA 8
ATOM 11471 C C . LEU A 1 31 ? -0.317 4.702 -8.323 1.00 0.00 31 LEU A C 8
ATOM 11472 O O . LEU A 1 31 ? -1.142 5.394 -7.735 1.00 0.00 31 LEU A O 8
ATOM 11488 N N . LEU A 1 32 ? 0.410 3.765 -7.706 1.00 0.00 32 LEU A N 8
ATOM 11489 C CA . LEU A 1 32 ? 0.262 3.462 -6.281 1.00 0.00 32 LEU A CA 8
ATOM 11490 C C . LEU A 1 32 ? 0.581 4.653 -5.378 1.00 0.00 32 LEU A C 8
ATOM 11491 O O . LEU A 1 32 ? 0.106 4.709 -4.251 1.00 0.00 32 LEU A O 8
ATOM 11507 N N . TRP A 1 33 ? 1.358 5.615 -5.863 1.00 0.00 33 TRP A N 8
ATOM 11508 C CA . TRP A 1 33 ? 1.584 6.880 -5.175 1.00 0.00 33 TRP A CA 8
ATOM 11509 C C . TRP A 1 33 ? 0.351 7.782 -5.274 1.00 0.00 33 TRP A C 8
ATOM 11510 O O . TRP A 1 33 ? -0.323 8.038 -4.277 1.00 0.00 33 TRP A O 8
ATOM 11531 N N . GLU A 1 34 ? 0.026 8.243 -6.482 1.00 0.00 34 GLU A N 8
ATOM 11532 C CA . GLU A 1 34 ? -1.032 9.241 -6.716 1.00 0.00 34 GLU A CA 8
ATOM 11533 C C . GLU A 1 34 ? -2.444 8.754 -6.354 1.00 0.00 34 GLU A C 8
ATOM 11534 O O . GLU A 1 34 ? -3.273 9.549 -5.909 1.00 0.00 34 GLU A O 8
ATOM 11546 N N . LEU A 1 35 ? -2.715 7.452 -6.484 1.00 0.00 35 LEU A N 8
ATOM 11547 C CA . LEU A 1 35 ? -3.991 6.843 -6.091 1.00 0.00 35 LEU A CA 8
ATOM 11548 C C . LEU A 1 35 ? -4.184 6.834 -4.562 1.00 0.00 35 LEU A C 8
ATOM 11549 O O . LEU A 1 35 ? -5.310 6.943 -4.080 1.00 0.00 35 LEU A O 8
ATOM 11565 N N . PHE A 1 36 ? -3.097 6.719 -3.793 1.00 0.00 36 PHE A N 8
ATOM 11566 C CA . PHE A 1 36 ? -3.104 6.591 -2.331 1.00 0.00 36 PHE A CA 8
ATOM 11567 C C . PHE A 1 36 ? -2.982 7.937 -1.598 1.00 0.00 36 PHE A C 8
ATOM 11568 O O . PHE A 1 36 ? -3.264 8.001 -0.400 1.00 0.00 36 PHE A O 8
ATOM 11585 N N . LEU A 1 37 ? -2.672 9.032 -2.308 1.00 0.00 37 LEU A N 8
ATOM 11586 C CA . LEU A 1 37 ? -2.743 10.409 -1.788 1.00 0.00 37 LEU A CA 8
ATOM 11587 C C . LEU A 1 37 ? -4.128 10.791 -1.217 1.00 0.00 37 LEU A C 8
ATOM 11588 O O . LEU A 1 37 ? -4.246 11.736 -0.435 1.00 0.00 37 LEU A O 8
ATOM 11604 N N . GLN A 1 38 ? -5.169 10.034 -1.573 1.00 0.00 38 GLN A N 8
ATOM 11605 C CA . GLN A 1 38 ? -6.529 10.138 -1.020 1.00 0.00 38 GLN A CA 8
ATOM 11606 C C . GLN A 1 38 ? -6.591 9.790 0.477 1.00 0.00 38 GLN A C 8
ATOM 11607 O O . GLN A 1 38 ? -7.394 10.368 1.212 1.00 0.00 38 GLN A O 8
ATOM 11621 N N . ALA A 1 39 ? -5.747 8.856 0.932 1.00 0.00 39 ALA A N 8
ATOM 11622 C CA . ALA A 1 39 ? -5.662 8.461 2.340 1.00 0.00 39 ALA A CA 8
ATOM 11623 C C . ALA A 1 39 ? -4.850 9.455 3.186 1.00 0.00 39 ALA A C 8
ATOM 11624 O O . ALA A 1 39 ? -5.275 9.849 4.273 1.00 0.00 39 ALA A O 8
ATOM 11631 N N . GLY A 1 40 ? -3.688 9.868 2.675 1.00 0.00 40 GLY A N 8
ATOM 11632 C CA . GLY A 1 40 ? -2.785 10.810 3.336 1.00 0.00 40 GLY A CA 8
ATOM 11633 C C . GLY A 1 40 ? -1.519 11.105 2.519 1.00 0.00 40 GLY A C 8
ATOM 11634 O O . GLY A 1 40 ? -1.419 10.684 1.365 1.00 0.00 40 GLY A O 8
ATOM 11638 N N . PRO A 1 41 ? -0.536 11.819 3.094 1.00 0.00 41 PRO A N 8
ATOM 11639 C CA . PRO A 1 41 ? 0.711 12.172 2.419 1.00 0.00 41 PRO A CA 8
ATOM 11640 C C . PRO A 1 41 ? 1.580 10.931 2.159 1.00 0.00 41 PRO A C 8
ATOM 11641 O O . PRO A 1 41 ? 2.180 10.361 3.076 1.00 0.00 41 PRO A O 8
ATOM 11652 N N . VAL A 1 42 ? 1.658 10.529 0.888 1.00 0.00 42 VAL A N 8
ATOM 11653 C CA . VAL A 1 42 ? 2.549 9.467 0.399 1.00 0.00 42 VAL A CA 8
ATOM 11654 C C . VAL A 1 42 ? 3.947 10.041 0.156 1.00 0.00 42 VAL A C 8
ATOM 11655 O O . VAL A 1 42 ? 4.106 11.103 -0.452 1.00 0.00 42 VAL A O 8
ATOM 11668 N N . VAL A 1 43 ? 4.958 9.320 0.637 1.00 0.00 43 VAL A N 8
ATOM 11669 C CA . VAL A 1 43 ? 6.371 9.728 0.687 1.00 0.00 43 VAL A CA 8
ATOM 11670 C C . VAL A 1 43 ? 7.224 8.943 -0.317 1.00 0.00 43 VAL A C 8
ATOM 11671 O O . VAL A 1 43 ? 8.205 9.471 -0.841 1.00 0.00 43 VAL A O 8
ATOM 11684 N N . ASN A 1 44 ? 6.869 7.675 -0.558 1.00 0.00 44 ASN A N 8
ATOM 11685 C CA . ASN A 1 44 ? 7.597 6.719 -1.398 1.00 0.00 44 ASN A CA 8
ATOM 11686 C C . ASN A 1 44 ? 6.682 5.536 -1.812 1.00 0.00 44 ASN A C 8
ATOM 11687 O O . ASN A 1 44 ? 5.673 5.263 -1.157 1.00 0.00 44 ASN A O 8
ATOM 11698 N N . THR A 1 45 ? 7.046 4.798 -2.864 1.00 0.00 45 THR A N 8
ATOM 11699 C CA . THR A 1 45 ? 6.399 3.541 -3.303 1.00 0.00 45 THR A CA 8
ATOM 11700 C C . THR A 1 45 ? 7.428 2.475 -3.688 1.00 0.00 45 THR A C 8
ATOM 11701 O O . THR A 1 45 ? 8.553 2.793 -4.082 1.00 0.00 45 THR A O 8
ATOM 11712 N N . HIS A 1 46 ? 7.048 1.195 -3.581 1.00 0.00 46 HIS A N 8
ATOM 11713 C CA . HIS A 1 46 ? 7.898 0.059 -3.957 1.00 0.00 46 HIS A CA 8
ATOM 11714 C C . HIS A 1 46 ? 7.077 -1.059 -4.608 1.00 0.00 46 HIS A C 8
ATOM 11715 O O . HIS A 1 46 ? 6.053 -1.456 -4.064 1.00 0.00 46 HIS A O 8
ATOM 11729 N N . MET A 1 47 ? 7.516 -1.602 -5.742 1.00 0.00 47 MET A N 8
ATOM 11730 C CA . MET A 1 47 ? 6.925 -2.796 -6.370 1.00 0.00 47 MET A CA 8
ATOM 11731 C C . MET A 1 47 ? 8.043 -3.756 -6.799 1.00 0.00 47 MET A C 8
ATOM 11732 O O . MET A 1 47 ? 8.707 -3.483 -7.803 1.00 0.00 47 MET A O 8
ATOM 11746 N N . PRO A 1 48 ? 8.279 -4.864 -6.069 1.00 0.00 48 PRO A N 8
ATOM 11747 C CA . PRO A 1 48 ? 9.329 -5.832 -6.393 1.00 0.00 48 PRO A CA 8
ATOM 11748 C C . PRO A 1 48 ? 9.227 -6.395 -7.818 1.00 0.00 48 PRO A C 8
ATOM 11749 O O . PRO A 1 48 ? 8.163 -6.852 -8.252 1.00 0.00 48 PRO A O 8
ATOM 11760 N N . LYS A 1 49 ? 10.350 -6.354 -8.546 1.00 0.00 49 LYS A N 8
ATOM 11761 C CA . LYS A 1 49 ? 10.461 -6.784 -9.950 1.00 0.00 49 LYS A CA 8
ATOM 11762 C C . LYS A 1 49 ? 10.935 -8.234 -10.074 1.00 0.00 49 LYS A C 8
ATOM 11763 O O . LYS A 1 49 ? 11.696 -8.739 -9.247 1.00 0.00 49 LYS A O 8
ATOM 11782 N N . ASP A 1 50 ? 10.474 -8.897 -11.125 1.00 0.00 50 ASP A N 8
ATOM 11783 C CA . ASP A 1 50 ? 10.699 -10.310 -11.412 1.00 0.00 50 ASP A CA 8
ATOM 11784 C C . ASP A 1 50 ? 12.070 -10.597 -12.057 1.00 0.00 50 ASP A C 8
ATOM 11785 O O . ASP A 1 50 ? 12.581 -9.796 -12.843 1.00 0.00 50 ASP A O 8
ATOM 11794 N N . ARG A 1 51 ? 12.655 -11.767 -11.764 1.00 0.00 51 ARG A N 8
ATOM 11795 C CA . ARG A 1 51 ? 14.001 -12.172 -12.221 1.00 0.00 51 ARG A CA 8
ATOM 11796 C C . ARG A 1 51 ? 14.056 -12.898 -13.579 1.00 0.00 51 ARG A C 8
ATOM 11797 O O . ARG A 1 51 ? 15.126 -13.372 -13.965 1.00 0.00 51 ARG A O 8
ATOM 11818 N N . VAL A 1 52 ? 12.934 -12.998 -14.302 1.00 0.00 52 VAL A N 8
ATOM 11819 C CA . VAL A 1 52 ? 12.808 -13.746 -15.574 1.00 0.00 52 VAL A CA 8
ATOM 11820 C C . VAL A 1 52 ? 12.121 -12.899 -16.651 1.00 0.00 52 VAL A C 8
ATOM 11821 O O . VAL A 1 52 ? 12.526 -12.927 -17.814 1.00 0.00 52 VAL A O 8
ATOM 11834 N N . THR A 1 53 ? 11.110 -12.115 -16.265 1.00 0.00 53 THR A N 8
ATOM 11835 C CA . THR A 1 53 ? 10.284 -11.282 -17.155 1.00 0.00 53 THR A CA 8
ATOM 11836 C C . THR A 1 53 ? 10.487 -9.786 -16.919 1.00 0.00 53 THR A C 8
ATOM 11837 O O . THR A 1 53 ? 10.183 -8.971 -17.791 1.00 0.00 53 THR A O 8
ATOM 11848 N N . GLY A 1 54 ? 10.996 -9.414 -15.739 1.00 0.00 54 GLY A N 8
ATOM 11849 C CA . GLY A 1 54 ? 11.260 -8.033 -15.338 1.00 0.00 54 GLY A CA 8
ATOM 11850 C C . GLY A 1 54 ? 10.019 -7.191 -14.990 1.00 0.00 54 GLY A C 8
ATOM 11851 O O . GLY A 1 54 ? 10.158 -6.019 -14.630 1.00 0.00 54 GLY A O 8
ATOM 11855 N N . GLN A 1 55 ? 8.816 -7.769 -15.065 1.00 0.00 55 GLN A N 8
ATOM 11856 C CA . GLN A 1 55 ? 7.555 -7.151 -14.625 1.00 0.00 55 GLN A CA 8
ATOM 11857 C C . GLN A 1 55 ? 7.449 -7.143 -13.087 1.00 0.00 55 GLN A C 8
ATOM 11858 O O . GLN A 1 55 ? 8.254 -7.777 -12.404 1.00 0.00 55 GLN A O 8
ATOM 11872 N N . HIS A 1 56 ? 6.457 -6.458 -12.507 1.00 0.00 56 HIS A N 8
ATOM 11873 C CA . HIS A 1 56 ? 6.174 -6.594 -11.068 1.00 0.00 56 HIS A CA 8
ATOM 11874 C C . HIS A 1 56 ? 5.572 -7.974 -10.740 1.00 0.00 56 HIS A C 8
ATOM 11875 O O . HIS A 1 56 ? 4.910 -8.591 -11.580 1.00 0.00 56 HIS A O 8
ATOM 11889 N N . GLN A 1 57 ? 5.796 -8.471 -9.519 1.00 0.00 57 GLN A N 8
ATOM 11890 C CA . GLN A 1 57 ? 5.380 -9.821 -9.091 1.00 0.00 57 GLN A CA 8
ATOM 11891 C C . GLN A 1 57 ? 3.947 -9.897 -8.509 1.00 0.00 57 GLN A C 8
ATOM 11892 O O . GLN A 1 57 ? 3.633 -10.793 -7.723 1.00 0.00 57 GLN A O 8
ATOM 11906 N N . GLY A 1 58 ? 3.055 -8.975 -8.891 1.00 0.00 58 GLY A N 8
ATOM 11907 C CA . GLY A 1 58 ? 1.635 -8.968 -8.501 1.00 0.00 58 GLY A CA 8
ATOM 11908 C C . GLY A 1 58 ? 1.327 -8.290 -7.159 1.00 0.00 58 GLY A C 8
ATOM 11909 O O . GLY A 1 58 ? 0.174 -8.306 -6.718 1.00 0.00 58 GLY A O 8
ATOM 11913 N N . TYR A 1 59 ? 2.324 -7.683 -6.510 1.00 0.00 59 TYR A N 8
ATOM 11914 C CA . TYR A 1 59 ? 2.170 -6.936 -5.258 1.00 0.00 59 TYR A CA 8
ATOM 11915 C C . TYR A 1 59 ? 3.099 -5.712 -5.187 1.00 0.00 59 TYR A C 8
ATOM 11916 O O . TYR A 1 59 ? 4.085 -5.606 -5.922 1.00 0.00 59 TYR A O 8
ATOM 11934 N N . GLY A 1 60 ? 2.763 -4.779 -4.297 1.00 0.00 60 GLY A N 8
ATOM 11935 C CA . GLY A 1 60 ? 3.461 -3.514 -4.088 1.00 0.00 60 GLY A CA 8
ATOM 11936 C C . GLY A 1 60 ? 3.318 -2.977 -2.663 1.00 0.00 60 GLY A C 8
ATOM 11937 O O . GLY A 1 60 ? 2.694 -3.598 -1.801 1.00 0.00 60 GLY A O 8
ATOM 11941 N N . PHE A 1 61 ? 3.888 -1.797 -2.431 1.00 0.00 61 PHE A N 8
ATOM 11942 C CA . PHE A 1 61 ? 3.910 -1.089 -1.157 1.00 0.00 61 PHE A CA 8
ATOM 11943 C C . PHE A 1 61 ? 3.761 0.427 -1.347 1.00 0.00 61 PHE A C 8
ATOM 11944 O O . PHE A 1 61 ? 4.262 0.986 -2.329 1.00 0.00 61 PHE A O 8
ATOM 11961 N N . VAL A 1 62 ? 3.148 1.101 -0.368 1.00 0.00 62 VAL A N 8
ATOM 11962 C CA . VAL A 1 62 ? 2.998 2.569 -0.332 1.00 0.00 62 VAL A CA 8
ATOM 11963 C C . VAL A 1 62 ? 3.390 3.106 1.043 1.00 0.00 62 VAL A C 8
ATOM 11964 O O . VAL A 1 62 ? 2.830 2.692 2.056 1.00 0.00 62 VAL A O 8
ATOM 11977 N N . GLU A 1 63 ? 4.364 4.012 1.088 1.00 0.00 63 GLU A N 8
ATOM 11978 C CA . GLU A 1 63 ? 4.943 4.567 2.316 1.00 0.00 63 GLU A CA 8
ATOM 11979 C C . GLU A 1 63 ? 4.298 5.917 2.648 1.00 0.00 63 GLU A C 8
ATOM 11980 O O . GLU A 1 63 ? 4.385 6.862 1.861 1.00 0.00 63 GLU A O 8
ATOM 11992 N N . PHE A 1 64 ? 3.679 6.022 3.820 1.00 0.00 64 PHE A N 8
ATOM 11993 C CA . PHE A 1 64 ? 3.067 7.247 4.331 1.00 0.00 64 PHE A CA 8
ATOM 11994 C C . PHE A 1 64 ? 3.972 7.977 5.325 1.00 0.00 64 PHE A C 8
ATOM 11995 O O . PHE A 1 64 ? 4.874 7.391 5.931 1.00 0.00 64 PHE A O 8
ATOM 12012 N N . LEU A 1 65 ? 3.703 9.271 5.518 1.00 0.00 65 LEU A N 8
ATOM 12013 C CA . LEU A 1 65 ? 4.438 10.113 6.466 1.00 0.00 65 LEU A CA 8
ATOM 12014 C C . LEU A 1 65 ? 4.298 9.620 7.920 1.00 0.00 65 LEU A C 8
ATOM 12015 O O . LEU A 1 65 ? 5.257 9.708 8.691 1.00 0.00 65 LEU A O 8
ATOM 12031 N N . SER A 1 66 ? 3.129 9.071 8.271 1.00 0.00 66 SER A N 8
ATOM 12032 C CA . SER A 1 66 ? 2.800 8.600 9.624 1.00 0.00 66 SER A CA 8
ATOM 12033 C C . SER A 1 66 ? 1.940 7.330 9.599 1.00 0.00 66 SER A C 8
ATOM 12034 O O . SER A 1 66 ? 1.200 7.071 8.650 1.00 0.00 66 SER A O 8
ATOM 12042 N N . GLU A 1 67 ? 1.998 6.544 10.675 1.00 0.00 67 GLU A N 8
ATOM 12043 C CA . GLU A 1 67 ? 1.249 5.285 10.830 1.00 0.00 67 GLU A CA 8
ATOM 12044 C C . GLU A 1 67 ? -0.278 5.478 10.772 1.00 0.00 67 GLU A C 8
ATOM 12045 O O . GLU A 1 67 ? -0.988 4.638 10.217 1.00 0.00 67 GLU A O 8
ATOM 12057 N N . GLU A 1 68 ? -0.796 6.603 11.272 1.00 0.00 68 GLU A N 8
ATOM 12058 C CA . GLU A 1 68 ? -2.232 6.924 11.214 1.00 0.00 68 GLU A CA 8
ATOM 12059 C C . GLU A 1 68 ? -2.742 7.208 9.787 1.00 0.00 68 GLU A C 8
ATOM 12060 O O . GLU A 1 68 ? -3.926 7.021 9.505 1.00 0.00 68 GLU A O 8
ATOM 12072 N N . ASP A 1 69 ? -1.854 7.598 8.866 1.00 0.00 69 ASP A N 8
ATOM 12073 C CA . ASP A 1 69 ? -2.168 7.758 7.442 1.00 0.00 69 ASP A CA 8
ATOM 12074 C C . ASP A 1 69 ? -2.107 6.415 6.695 1.00 0.00 69 ASP A C 8
ATOM 12075 O O . ASP A 1 69 ? -2.908 6.178 5.788 1.00 0.00 69 ASP A O 8
ATOM 12084 N N . ALA A 1 70 ? -1.241 5.488 7.129 1.00 0.00 70 ALA A N 8
ATOM 12085 C CA . ALA A 1 70 ? -1.232 4.114 6.627 1.00 0.00 70 ALA A CA 8
ATOM 12086 C C . ALA A 1 70 ? -2.491 3.347 7.085 1.00 0.00 70 ALA A C 8
ATOM 12087 O O . ALA A 1 70 ? -3.146 2.692 6.276 1.00 0.00 70 ALA A O 8
ATOM 12094 N N . ASP A 1 71 ? -2.902 3.504 8.349 1.00 0.00 71 ASP A N 8
ATOM 12095 C CA . ASP A 1 71 ? -4.159 2.955 8.888 1.00 0.00 71 ASP A CA 8
ATOM 12096 C C . ASP A 1 71 ? -5.408 3.478 8.151 1.00 0.00 71 ASP A C 8
ATOM 12097 O O . ASP A 1 71 ? -6.415 2.773 8.049 1.00 0.00 71 ASP A O 8
ATOM 12106 N N . TYR A 1 72 ? -5.347 4.685 7.582 1.00 0.00 72 TYR A N 8
ATOM 12107 C CA . TYR A 1 72 ? -6.406 5.217 6.724 1.00 0.00 72 TYR A CA 8
ATOM 12108 C C . TYR A 1 72 ? -6.415 4.536 5.347 1.00 0.00 72 TYR A C 8
ATOM 12109 O O . TYR A 1 72 ? -7.479 4.172 4.852 1.00 0.00 72 TYR A O 8
ATOM 12127 N N . ALA A 1 73 ? -5.254 4.287 4.736 1.00 0.00 73 ALA A N 8
ATOM 12128 C CA . ALA A 1 73 ? -5.179 3.668 3.411 1.00 0.00 73 ALA A CA 8
ATOM 12129 C C . ALA A 1 73 ? -5.632 2.201 3.432 1.00 0.00 73 ALA A C 8
ATOM 12130 O O . ALA A 1 73 ? -6.351 1.767 2.535 1.00 0.00 73 ALA A O 8
ATOM 12137 N N . ILE A 1 74 ? -5.308 1.468 4.501 1.00 0.00 74 ILE A N 8
ATOM 12138 C CA . ILE A 1 74 ? -5.819 0.110 4.756 1.00 0.00 74 ILE A CA 8
ATOM 12139 C C . ILE A 1 74 ? -7.355 0.112 4.844 1.00 0.00 74 ILE A C 8
ATOM 12140 O O . ILE A 1 74 ? -8.016 -0.799 4.346 1.00 0.00 74 ILE A O 8
ATOM 12156 N N . LYS A 1 75 ? -7.927 1.166 5.436 1.00 0.00 75 LYS A N 8
ATOM 12157 C CA . LYS A 1 75 ? -9.368 1.323 5.664 1.00 0.00 75 LYS A CA 8
ATOM 12158 C C . LYS A 1 75 ? -10.163 1.558 4.375 1.00 0.00 75 LYS A C 8
ATOM 12159 O O . LYS A 1 75 ? -11.259 1.014 4.237 1.00 0.00 75 LYS A O 8
ATOM 12178 N N . ILE A 1 76 ? -9.606 2.318 3.426 1.00 0.00 76 ILE A N 8
ATOM 12179 C CA . ILE A 1 76 ? -10.261 2.636 2.144 1.00 0.00 76 ILE A CA 8
ATOM 12180 C C . ILE A 1 76 ? -9.890 1.715 0.965 1.00 0.00 76 ILE A C 8
ATOM 12181 O O . ILE A 1 76 ? -10.765 1.426 0.150 1.00 0.00 76 ILE A O 8
ATOM 12197 N N . MET A 1 77 ? -8.641 1.243 0.847 1.00 0.00 77 MET A N 8
ATOM 12198 C CA . MET A 1 77 ? -8.139 0.535 -0.353 1.00 0.00 77 MET A CA 8
ATOM 12199 C C . MET A 1 77 ? -8.238 -0.995 -0.290 1.00 0.00 77 MET A C 8
ATOM 12200 O O . MET A 1 77 ? -7.885 -1.688 -1.242 1.00 0.00 77 MET A O 8
ATOM 12214 N N . ASP A 1 78 ? -8.747 -1.542 0.808 1.00 0.00 78 ASP A N 8
ATOM 12215 C CA . ASP A 1 78 ? -8.948 -2.986 0.965 1.00 0.00 78 ASP A CA 8
ATOM 12216 C C . ASP A 1 78 ? -10.263 -3.454 0.316 1.00 0.00 78 ASP A C 8
ATOM 12217 O O . ASP A 1 78 ? -11.287 -2.771 0.397 1.00 0.00 78 ASP A O 8
ATOM 12226 N N . MET A 1 79 ? -10.232 -4.618 -0.345 1.00 0.00 79 MET A N 8
ATOM 12227 C CA . MET A 1 79 ? -11.339 -5.182 -1.143 1.00 0.00 79 MET A CA 8
ATOM 12228 C C . MET A 1 79 ? -11.800 -4.305 -2.335 1.00 0.00 79 MET A C 8
ATOM 12229 O O . MET A 1 79 ? -12.825 -4.576 -2.964 1.00 0.00 79 MET A O 8
ATOM 12243 N N . ILE A 1 80 ? -11.022 -3.276 -2.687 1.00 0.00 80 ILE A N 8
ATOM 12244 C CA . ILE A 1 80 ? -11.162 -2.476 -3.913 1.00 0.00 80 ILE A CA 8
ATOM 12245 C C . ILE A 1 80 ? -10.720 -3.296 -5.140 1.00 0.00 80 ILE A C 8
ATOM 12246 O O . ILE A 1 80 ? -9.981 -4.271 -5.014 1.00 0.00 80 ILE A O 8
ATOM 12262 N N . LYS A 1 81 ? -11.178 -2.910 -6.339 1.00 0.00 81 LYS A N 8
ATOM 12263 C CA . LYS A 1 81 ? -10.909 -3.594 -7.615 1.00 0.00 81 LYS A CA 8
ATOM 12264 C C . LYS A 1 81 ? -10.143 -2.699 -8.601 1.00 0.00 81 LYS A C 8
ATOM 12265 O O . LYS A 1 81 ? -10.697 -2.248 -9.606 1.00 0.00 81 LYS A O 8
ATOM 12284 N N . LEU A 1 82 ? -8.860 -2.448 -8.328 1.00 0.00 82 LEU A N 8
ATOM 12285 C CA . LEU A 1 82 ? -7.965 -1.692 -9.220 1.00 0.00 82 LEU A CA 8
ATOM 12286 C C . LEU A 1 82 ? -7.884 -2.385 -10.595 1.00 0.00 82 LEU A C 8
ATOM 12287 O O . LEU A 1 82 ? -7.651 -3.595 -10.657 1.00 0.00 82 LEU A O 8
ATOM 12303 N N . TYR A 1 83 ? -8.138 -1.654 -11.692 1.00 0.00 83 TYR A N 8
ATOM 12304 C CA . TYR A 1 83 ? -8.332 -2.239 -13.037 1.00 0.00 83 TYR A CA 8
ATOM 12305 C C . TYR A 1 83 ? -9.272 -3.483 -13.116 1.00 0.00 83 TYR A C 8
ATOM 12306 O O . TYR A 1 83 ? -9.095 -4.341 -13.986 1.00 0.00 83 TYR A O 8
ATOM 12324 N N . GLY A 1 84 ? -10.278 -3.609 -12.236 1.00 0.00 84 GLY A N 8
ATOM 12325 C CA . GLY A 1 84 ? -11.291 -4.680 -12.286 1.00 0.00 84 GLY A CA 8
ATOM 12326 C C . GLY A 1 84 ? -10.867 -6.048 -11.718 1.00 0.00 84 GLY A C 8
ATOM 12327 O O . GLY A 1 84 ? -11.499 -7.058 -12.032 1.00 0.00 84 GLY A O 8
ATOM 12331 N N . LYS A 1 85 ? -9.826 -6.095 -10.876 1.00 0.00 85 LYS A N 8
ATOM 12332 C CA . LYS A 1 85 ? -9.251 -7.268 -10.210 1.00 0.00 85 LYS A CA 8
ATOM 12333 C C . LYS A 1 85 ? -9.063 -6.926 -8.720 1.00 0.00 85 LYS A C 8
ATOM 12334 O O . LYS A 1 85 ? -8.457 -5.897 -8.414 1.00 0.00 85 LYS A O 8
ATOM 12353 N N . PRO A 1 86 ? -9.623 -7.717 -7.791 1.00 0.00 86 PRO A N 8
ATOM 12354 C CA . PRO A 1 86 ? -9.690 -7.369 -6.375 1.00 0.00 86 PRO A CA 8
ATOM 12355 C C . PRO A 1 86 ? -8.321 -7.415 -5.678 1.00 0.00 86 PRO A C 8
ATOM 12356 O O . PRO A 1 86 ? -7.593 -8.406 -5.776 1.00 0.00 86 PRO A O 8
ATOM 12367 N N . ILE A 1 87 ? -8.002 -6.348 -4.940 1.00 0.00 87 ILE A N 8
ATOM 12368 C CA . ILE A 1 87 ? -6.783 -6.200 -4.130 1.00 0.00 87 ILE A CA 8
ATOM 12369 C C . ILE A 1 87 ? -7.048 -6.431 -2.633 1.00 0.00 87 ILE A C 8
ATOM 12370 O O . ILE A 1 87 ? -8.192 -6.390 -2.166 1.00 0.00 87 ILE A O 8
ATOM 12386 N N . ARG A 1 88 ? -5.977 -6.671 -1.871 1.00 0.00 88 ARG A N 8
ATOM 12387 C CA . ARG A 1 88 ? -5.973 -6.723 -0.398 1.00 0.00 88 ARG A CA 8
ATOM 12388 C C . ARG A 1 88 ? -4.875 -5.832 0.179 1.00 0.00 88 ARG A C 8
ATOM 12389 O O . ARG A 1 88 ? -3.778 -5.777 -0.383 1.00 0.00 88 ARG A O 8
ATOM 12410 N N . VAL A 1 89 ? -5.176 -5.137 1.277 1.00 0.00 89 VAL A N 8
ATOM 12411 C CA . VAL A 1 89 ? -4.308 -4.110 1.882 1.00 0.00 89 VAL A CA 8
ATOM 12412 C C . VAL A 1 89 ? -4.175 -4.308 3.396 1.00 0.00 89 VAL A C 8
ATOM 12413 O O . VAL A 1 89 ? -5.162 -4.571 4.086 1.00 0.00 89 VAL A O 8
ATOM 12426 N N . ASN A 1 90 ? -2.951 -4.174 3.915 1.00 0.00 90 ASN A N 8
ATOM 12427 C CA . ASN A 1 90 ? -2.591 -4.301 5.337 1.00 0.00 90 ASN A CA 8
ATOM 12428 C C . ASN A 1 90 ? -1.269 -3.574 5.640 1.00 0.00 90 ASN A C 8
ATOM 12429 O O . ASN A 1 90 ? -0.589 -3.107 4.728 1.00 0.00 90 ASN A O 8
ATOM 12440 N N . LYS A 1 91 ? -0.878 -3.503 6.919 1.00 0.00 91 LYS A N 8
ATOM 12441 C CA . LYS A 1 91 ? 0.441 -2.994 7.344 1.00 0.00 91 LYS A CA 8
ATOM 12442 C C . LYS A 1 91 ? 1.549 -3.836 6.711 1.00 0.00 91 LYS A C 8
ATOM 12443 O O . LYS A 1 91 ? 1.447 -5.064 6.693 1.00 0.00 91 LYS A O 8
ATOM 12462 N N . ALA A 1 92 ? 2.631 -3.211 6.257 1.00 0.00 92 ALA A N 8
ATOM 12463 C CA . ALA A 1 92 ? 3.795 -3.928 5.727 1.00 0.00 92 ALA A CA 8
ATOM 12464 C C . ALA A 1 92 ? 4.645 -4.608 6.835 1.00 0.00 92 ALA A C 8
ATOM 12465 O O . ALA A 1 92 ? 5.581 -5.351 6.534 1.00 0.00 92 ALA A O 8
ATOM 12472 N N . SER A 1 93 ? 4.300 -4.378 8.110 1.00 0.00 93 SER A N 8
ATOM 12473 C CA . SER A 1 93 ? 4.843 -5.026 9.316 1.00 0.00 93 SER A CA 8
ATOM 12474 C C . SER A 1 93 ? 3.833 -5.929 10.056 1.00 0.00 93 SER A C 8
ATOM 12475 O O . SER A 1 93 ? 4.084 -6.320 11.198 1.00 0.00 93 SER A O 8
ATOM 12483 N N . ALA A 1 94 ? 2.689 -6.278 9.441 1.00 0.00 94 ALA A N 8
ATOM 12484 C CA . ALA A 1 94 ? 1.553 -6.950 10.101 1.00 0.00 94 ALA A CA 8
ATOM 12485 C C . ALA A 1 94 ? 1.901 -8.258 10.849 1.00 0.00 94 ALA A C 8
ATOM 12486 O O . ALA A 1 94 ? 1.232 -8.618 11.821 1.00 0.00 94 ALA A O 8
ATOM 12493 N N . HIS A 1 95 ? 2.972 -8.948 10.443 1.00 0.00 95 HIS A N 8
ATOM 12494 C CA . HIS A 1 95 ? 3.488 -10.171 11.077 1.00 0.00 95 HIS A CA 8
ATOM 12495 C C . HIS A 1 95 ? 3.966 -9.966 12.530 1.00 0.00 95 HIS A C 8
ATOM 12496 O O . HIS A 1 95 ? 4.073 -10.932 13.287 1.00 0.00 95 HIS A O 8
ATOM 12510 N N . ASN A 1 96 ? 4.217 -8.717 12.944 1.00 0.00 96 ASN A N 8
ATOM 12511 C CA . ASN A 1 96 ? 4.689 -8.359 14.287 1.00 0.00 96 ASN A CA 8
ATOM 12512 C C . ASN A 1 96 ? 3.660 -8.624 15.410 1.00 0.00 96 ASN A C 8
ATOM 12513 O O . ASN A 1 96 ? 4.042 -8.694 16.578 1.00 0.00 96 ASN A O 8
ATOM 12524 N N . LYS A 1 97 ? 2.379 -8.847 15.069 1.00 0.00 97 LYS A N 8
ATOM 12525 C CA . LYS A 1 97 ? 1.269 -9.184 15.989 1.00 0.00 97 LYS A CA 8
ATOM 12526 C C . LYS A 1 97 ? 1.566 -10.362 16.941 1.00 0.00 97 LYS A C 8
ATOM 12527 O O . LYS A 1 97 ? 0.978 -10.441 18.020 1.00 0.00 97 LYS A O 8
ATOM 12546 N N . ASN A 1 98 ? 2.510 -11.240 16.586 1.00 0.00 98 ASN A N 8
ATOM 12547 C CA . ASN A 1 98 ? 3.030 -12.308 17.451 1.00 0.00 98 ASN A CA 8
ATOM 12548 C C . ASN A 1 98 ? 3.601 -11.797 18.798 1.00 0.00 98 ASN A C 8
ATOM 12549 O O . ASN A 1 98 ? 3.538 -12.515 19.799 1.00 0.00 98 ASN A O 8
ATOM 12560 N N . LEU A 1 99 ? 4.109 -10.558 18.845 1.00 0.00 99 LEU A N 8
ATOM 12561 C CA . LEU A 1 99 ? 4.504 -9.840 20.063 1.00 0.00 99 LEU A CA 8
ATOM 12562 C C . LEU A 1 99 ? 3.482 -8.722 20.332 1.00 0.00 99 LEU A C 8
ATOM 12563 O O . LEU A 1 99 ? 3.462 -7.708 19.632 1.00 0.00 99 LEU A O 8
ATOM 12579 N N . SER A 1 100 ? 2.605 -8.920 21.319 1.00 0.00 100 SER A N 8
ATOM 12580 C CA . SER A 1 100 ? 1.432 -8.060 21.558 1.00 0.00 100 SER A CA 8
ATOM 12581 C C . SER A 1 100 ? 1.619 -6.969 22.625 1.00 0.00 100 SER A C 8
ATOM 12582 O O . SER A 1 100 ? 0.790 -6.061 22.719 1.00 0.00 100 SER A O 8
ATOM 12590 N N . GLY A 1 101 ? 2.697 -7.019 23.412 1.00 0.00 101 GLY A N 8
ATOM 12591 C CA . GLY A 1 101 ? 2.993 -6.057 24.483 1.00 0.00 101 GLY A CA 8
ATOM 12592 C C . GLY A 1 101 ? 4.457 -6.091 24.950 1.00 0.00 101 GLY A C 8
ATOM 12593 O O . GLY A 1 101 ? 5.230 -6.932 24.475 1.00 0.00 101 GLY A O 8
ATOM 12597 N N . PRO A 1 102 ? 4.874 -5.181 25.853 1.00 0.00 102 PRO A N 8
ATOM 12598 C CA . PRO A 1 102 ? 6.254 -5.106 26.337 1.00 0.00 102 PRO A CA 8
ATOM 12599 C C . PRO A 1 102 ? 6.733 -6.417 26.979 1.00 0.00 102 PRO A C 8
ATOM 12600 O O . PRO A 1 102 ? 6.020 -7.024 27.784 1.00 0.00 102 PRO A O 8
ATOM 12611 N N . SER A 1 103 ? 7.948 -6.849 26.625 1.00 0.00 103 SER A N 8
ATOM 12612 C CA . SER A 1 103 ? 8.588 -8.091 27.105 1.00 0.00 103 SER A CA 8
ATOM 12613 C C . SER A 1 103 ? 7.739 -9.369 26.925 1.00 0.00 103 SER A C 8
ATOM 12614 O O . SER A 1 103 ? 7.819 -10.297 27.735 1.00 0.00 103 SER A O 8
ATOM 12622 N N . SER A 1 104 ? 6.919 -9.433 25.866 1.00 0.00 104 SER A N 8
ATOM 12623 C CA . SER A 1 104 ? 6.085 -10.602 25.532 1.00 0.00 104 SER A CA 8
ATOM 12624 C C . SER A 1 104 ? 6.929 -11.865 25.278 1.00 0.00 104 SER A C 8
ATOM 12625 O O . SER A 1 104 ? 7.989 -11.800 24.645 1.00 0.00 104 SER A O 8
ATOM 12633 N N . GLY A 1 105 ? 6.455 -13.016 25.775 1.00 0.00 105 GLY A N 8
ATOM 12634 C CA . GLY A 1 105 ? 7.112 -14.332 25.667 1.00 0.00 105 GLY A CA 8
ATOM 12635 C C . GLY A 1 105 ? 7.034 -14.952 24.268 1.00 0.00 105 GLY A C 8
ATOM 12636 O O . GLY A 1 105 ? 5.912 -15.060 23.727 1.00 0.00 105 GLY A O 8
ATOM 12641 N N . GLY A 1 1 ? -7.375 20.392 16.463 1.00 0.00 1 GLY A N 9
ATOM 12642 C CA . GLY A 1 1 ? -7.951 20.121 15.126 1.00 0.00 1 GLY A CA 9
ATOM 12643 C C . GLY A 1 1 ? -7.301 18.911 14.468 1.00 0.00 1 GLY A C 9
ATOM 12644 O O . GLY A 1 1 ? -6.837 17.998 15.153 1.00 0.00 1 GLY A O 9
ATOM 12650 N N . SER A 1 2 ? -7.269 18.891 13.133 1.00 0.00 2 SER A N 9
ATOM 12651 C CA . SER A 1 2 ? -6.694 17.796 12.326 1.00 0.00 2 SER A CA 9
ATOM 12652 C C . SER A 1 2 ? -5.167 17.679 12.461 1.00 0.00 2 SER A C 9
ATOM 12653 O O . SER A 1 2 ? -4.474 18.666 12.733 1.00 0.00 2 SER A O 9
ATOM 12661 N N . SER A 1 3 ? -4.630 16.476 12.237 1.00 0.00 3 SER A N 9
ATOM 12662 C CA . SER A 1 3 ? -3.188 16.181 12.280 1.00 0.00 3 SER A CA 9
ATOM 12663 C C . SER A 1 3 ? -2.398 16.935 11.196 1.00 0.00 3 SER A C 9
ATOM 12664 O O . SER A 1 3 ? -2.877 17.105 10.070 1.00 0.00 3 SER A O 9
ATOM 12672 N N . GLY A 1 4 ? -1.180 17.376 11.524 1.00 0.00 4 GLY A N 9
ATOM 12673 C CA . GLY A 1 4 ? -0.315 18.159 10.629 1.00 0.00 4 GLY A CA 9
ATOM 12674 C C . GLY A 1 4 ? 0.835 18.864 11.360 1.00 0.00 4 GLY A C 9
ATOM 12675 O O . GLY A 1 4 ? 1.297 18.402 12.407 1.00 0.00 4 GLY A O 9
ATOM 12679 N N . SER A 1 5 ? 1.288 19.995 10.807 1.00 0.00 5 SER A N 9
ATOM 12680 C CA . SER A 1 5 ? 2.312 20.893 11.384 1.00 0.00 5 SER A CA 9
ATOM 12681 C C . SER A 1 5 ? 3.681 20.244 11.676 1.00 0.00 5 SER A C 9
ATOM 12682 O O . SER A 1 5 ? 4.424 20.706 12.547 1.00 0.00 5 SER A O 9
ATOM 12690 N N . SER A 1 6 ? 4.035 19.179 10.946 1.00 0.00 6 SER A N 9
ATOM 12691 C CA . SER A 1 6 ? 5.337 18.494 11.027 1.00 0.00 6 SER A CA 9
ATOM 12692 C C . SER A 1 6 ? 5.732 17.869 9.679 1.00 0.00 6 SER A C 9
ATOM 12693 O O . SER A 1 6 ? 4.869 17.411 8.922 1.00 0.00 6 SER A O 9
ATOM 12701 N N . GLY A 1 7 ? 7.032 17.865 9.368 1.00 0.00 7 GLY A N 9
ATOM 12702 C CA . GLY A 1 7 ? 7.611 17.293 8.143 1.00 0.00 7 GLY A CA 9
ATOM 12703 C C . GLY A 1 7 ? 8.099 15.839 8.294 1.00 0.00 7 GLY A C 9
ATOM 12704 O O . GLY A 1 7 ? 7.789 15.178 9.292 1.00 0.00 7 GLY A O 9
ATOM 12708 N N . PRO A 1 8 ? 8.884 15.331 7.323 1.00 0.00 8 PRO A N 9
ATOM 12709 C CA . PRO A 1 8 ? 9.531 14.017 7.399 1.00 0.00 8 PRO A CA 9
ATOM 12710 C C . PRO A 1 8 ? 10.479 13.878 8.602 1.00 0.00 8 PRO A C 9
ATOM 12711 O O . PRO A 1 8 ? 11.094 14.854 9.044 1.00 0.00 8 PRO A O 9
ATOM 12722 N N . ILE A 1 9 ? 10.617 12.650 9.113 1.00 0.00 9 ILE A N 9
ATOM 12723 C CA . ILE A 1 9 ? 11.407 12.306 10.310 1.00 0.00 9 ILE A CA 9
ATOM 12724 C C . ILE A 1 9 ? 12.344 11.105 10.087 1.00 0.00 9 ILE A C 9
ATOM 12725 O O . ILE A 1 9 ? 12.158 10.306 9.167 1.00 0.00 9 ILE A O 9
ATOM 12741 N N . SER A 1 10 ? 13.366 10.977 10.939 1.00 0.00 10 SER A N 9
ATOM 12742 C CA . SER A 1 10 ? 14.354 9.884 10.912 1.00 0.00 10 SER A CA 9
ATOM 12743 C C . SER A 1 10 ? 13.858 8.574 11.546 1.00 0.00 10 SER A C 9
ATOM 12744 O O . SER A 1 10 ? 14.427 7.510 11.295 1.00 0.00 10 SER A O 9
ATOM 12752 N N . GLU A 1 11 ? 12.775 8.619 12.331 1.00 0.00 11 GLU A N 9
ATOM 12753 C CA . GLU A 1 11 ? 12.144 7.463 12.990 1.00 0.00 11 GLU A CA 9
ATOM 12754 C C . GLU A 1 11 ? 11.247 6.668 12.011 1.00 0.00 11 GLU A C 9
ATOM 12755 O O . GLU A 1 11 ? 10.031 6.541 12.186 1.00 0.00 11 GLU A O 9
ATOM 12767 N N . ARG A 1 12 ? 11.852 6.177 10.922 1.00 0.00 12 ARG A N 9
ATOM 12768 C CA . ARG A 1 12 ? 11.188 5.445 9.832 1.00 0.00 12 ARG A CA 9
ATOM 12769 C C . ARG A 1 12 ? 10.734 4.057 10.305 1.00 0.00 12 ARG A C 9
ATOM 12770 O O . ARG A 1 12 ? 11.564 3.236 10.701 1.00 0.00 12 ARG A O 9
ATOM 12791 N N . ASN A 1 13 ? 9.426 3.792 10.242 1.00 0.00 13 ASN A N 9
ATOM 12792 C CA . ASN A 1 13 ? 8.788 2.577 10.771 1.00 0.00 13 ASN A CA 9
ATOM 12793 C C . ASN A 1 13 ? 8.084 1.770 9.667 1.00 0.00 13 ASN A C 9
ATOM 12794 O O . ASN A 1 13 ? 7.416 2.339 8.802 1.00 0.00 13 ASN A O 9
ATOM 12805 N N . GLN A 1 14 ? 8.156 0.435 9.748 1.00 0.00 14 GLN A N 9
ATOM 12806 C CA . GLN A 1 14 ? 7.479 -0.487 8.819 1.00 0.00 14 GLN A CA 9
ATOM 12807 C C . GLN A 1 14 ? 5.948 -0.308 8.833 1.00 0.00 14 GLN A C 9
ATOM 12808 O O . GLN A 1 14 ? 5.290 -0.464 7.807 1.00 0.00 14 GLN A O 9
ATOM 12822 N N . ASP A 1 15 ? 5.381 0.081 9.979 1.00 0.00 15 ASP A N 9
ATOM 12823 C CA . ASP A 1 15 ? 3.948 0.342 10.169 1.00 0.00 15 ASP A CA 9
ATOM 12824 C C . ASP A 1 15 ? 3.429 1.573 9.397 1.00 0.00 15 ASP A C 9
ATOM 12825 O O . ASP A 1 15 ? 2.221 1.697 9.190 1.00 0.00 15 ASP A O 9
ATOM 12834 N N . ALA A 1 16 ? 4.316 2.472 8.946 1.00 0.00 16 ALA A N 9
ATOM 12835 C CA . ALA A 1 16 ? 3.966 3.602 8.081 1.00 0.00 16 ALA A CA 9
ATOM 12836 C C . ALA A 1 16 ? 3.948 3.233 6.581 1.00 0.00 16 ALA A C 9
ATOM 12837 O O . ALA A 1 16 ? 3.555 4.049 5.746 1.00 0.00 16 ALA A O 9
ATOM 12844 N N . THR A 1 17 ? 4.331 2.001 6.232 1.00 0.00 17 THR A N 9
ATOM 12845 C CA . THR A 1 17 ? 4.188 1.431 4.885 1.00 0.00 17 THR A CA 9
ATOM 12846 C C . THR A 1 17 ? 2.999 0.470 4.863 1.00 0.00 17 THR A C 9
ATOM 12847 O O . THR A 1 17 ? 2.806 -0.319 5.789 1.00 0.00 17 THR A O 9
ATOM 12858 N N . VAL A 1 18 ? 2.198 0.514 3.799 1.00 0.00 18 VAL A N 9
ATOM 12859 C CA . VAL A 1 18 ? 1.138 -0.467 3.511 1.00 0.00 18 VAL A CA 9
ATOM 12860 C C . VAL A 1 18 ? 1.591 -1.410 2.401 1.00 0.00 18 VAL A C 9
ATOM 12861 O O . VAL A 1 18 ? 2.313 -1.003 1.491 1.00 0.00 18 VAL A O 9
ATOM 12874 N N . TYR A 1 19 ? 1.155 -2.662 2.470 1.00 0.00 19 TYR A N 9
ATOM 12875 C CA . TYR A 1 19 ? 1.284 -3.673 1.421 1.00 0.00 19 TYR A CA 9
ATOM 12876 C C . TYR A 1 19 ? -0.001 -3.714 0.585 1.00 0.00 19 TYR A C 9
ATOM 12877 O O . TYR A 1 19 ? -1.097 -3.576 1.133 1.00 0.00 19 TYR A O 9
ATOM 12895 N N . VAL A 1 20 ? 0.134 -3.937 -0.723 1.00 0.00 20 VAL A N 9
ATOM 12896 C CA . VAL A 1 20 ? -0.967 -4.083 -1.686 1.00 0.00 20 VAL A CA 9
ATOM 12897 C C . VAL A 1 20 ? -0.729 -5.337 -2.530 1.00 0.00 20 VAL A C 9
ATOM 12898 O O . VAL A 1 20 ? 0.195 -5.368 -3.342 1.00 0.00 20 VAL A O 9
ATOM 12911 N N . GLY A 1 21 ? -1.555 -6.369 -2.359 1.00 0.00 21 GLY A N 9
ATOM 12912 C CA . GLY A 1 21 ? -1.489 -7.621 -3.121 1.00 0.00 21 GLY A CA 9
ATOM 12913 C C . GLY A 1 21 ? -2.642 -7.770 -4.116 1.00 0.00 21 GLY A C 9
ATOM 12914 O O . GLY A 1 21 ? -3.763 -7.346 -3.833 1.00 0.00 21 GLY A O 9
ATOM 12918 N N . GLY A 1 22 ? -2.380 -8.398 -5.266 1.00 0.00 22 GLY A N 9
ATOM 12919 C CA . GLY A 1 22 ? -3.385 -8.706 -6.298 1.00 0.00 22 GLY A CA 9
ATOM 12920 C C . GLY A 1 22 ? -3.416 -7.709 -7.464 1.00 0.00 22 GLY A C 9
ATOM 12921 O O . GLY A 1 22 ? -4.477 -7.447 -8.032 1.00 0.00 22 GLY A O 9
ATOM 12925 N N . LEU A 1 23 ? -2.261 -7.125 -7.797 1.00 0.00 23 LEU A N 9
ATOM 12926 C CA . LEU A 1 23 ? -2.089 -6.099 -8.826 1.00 0.00 23 LEU A CA 9
ATOM 12927 C C . LEU A 1 23 ? -2.203 -6.682 -10.245 1.00 0.00 23 LEU A C 9
ATOM 12928 O O . LEU A 1 23 ? -2.232 -7.900 -10.441 1.00 0.00 23 LEU A O 9
ATOM 12944 N N . ASP A 1 24 ? -2.239 -5.808 -11.252 1.00 0.00 24 ASP A N 9
ATOM 12945 C CA . ASP A 1 24 ? -2.325 -6.186 -12.667 1.00 0.00 24 ASP A CA 9
ATOM 12946 C C . ASP A 1 24 ? -1.278 -5.457 -13.528 1.00 0.00 24 ASP A C 9
ATOM 12947 O O . ASP A 1 24 ? -0.698 -4.466 -13.091 1.00 0.00 24 ASP A O 9
ATOM 12956 N N . GLU A 1 25 ? -1.022 -5.920 -14.755 1.00 0.00 25 GLU A N 9
ATOM 12957 C CA . GLU A 1 25 ? 0.105 -5.457 -15.593 1.00 0.00 25 GLU A CA 9
ATOM 12958 C C . GLU A 1 25 ? 0.111 -3.949 -15.935 1.00 0.00 25 GLU A C 9
ATOM 12959 O O . GLU A 1 25 ? 1.152 -3.406 -16.311 1.00 0.00 25 GLU A O 9
ATOM 12971 N N . LYS A 1 26 ? -1.032 -3.265 -15.781 1.00 0.00 26 LYS A N 9
ATOM 12972 C CA . LYS A 1 26 ? -1.187 -1.813 -15.981 1.00 0.00 26 LYS A CA 9
ATOM 12973 C C . LYS A 1 26 ? -0.800 -0.975 -14.748 1.00 0.00 26 LYS A C 9
ATOM 12974 O O . LYS A 1 26 ? -0.581 0.230 -14.877 1.00 0.00 26 LYS A O 9
ATOM 12993 N N . VAL A 1 27 ? -0.692 -1.590 -13.565 1.00 0.00 27 VAL A N 9
ATOM 12994 C CA . VAL A 1 27 ? -0.297 -0.927 -12.308 1.00 0.00 27 VAL A CA 9
ATOM 12995 C C . VAL A 1 27 ? 1.195 -0.568 -12.324 1.00 0.00 27 VAL A C 9
ATOM 12996 O O . VAL A 1 27 ? 2.028 -1.366 -12.759 1.00 0.00 27 VAL A O 9
ATOM 13009 N N . SER A 1 28 ? 1.537 0.619 -11.814 1.00 0.00 28 SER A N 9
ATOM 13010 C CA . SER A 1 28 ? 2.918 1.114 -11.680 1.00 0.00 28 SER A CA 9
ATOM 13011 C C . SER A 1 28 ? 3.161 1.797 -10.327 1.00 0.00 28 SER A C 9
ATOM 13012 O O . SER A 1 28 ? 2.220 2.209 -9.648 1.00 0.00 28 SER A O 9
ATOM 13020 N N . GLU A 1 29 ? 4.422 1.960 -9.920 1.00 0.00 29 GLU A N 9
ATOM 13021 C CA . GLU A 1 29 ? 4.766 2.652 -8.666 1.00 0.00 29 GLU A CA 9
ATOM 13022 C C . GLU A 1 29 ? 4.266 4.114 -8.616 1.00 0.00 29 GLU A C 9
ATOM 13023 O O . GLU A 1 29 ? 3.741 4.507 -7.570 1.00 0.00 29 GLU A O 9
ATOM 13035 N N . PRO A 1 30 ? 4.328 4.914 -9.703 1.00 0.00 30 PRO A N 9
ATOM 13036 C CA . PRO A 1 30 ? 3.674 6.222 -9.757 1.00 0.00 30 PRO A CA 9
ATOM 13037 C C . PRO A 1 30 ? 2.146 6.162 -9.610 1.00 0.00 30 PRO A C 9
ATOM 13038 O O . PRO A 1 30 ? 1.565 7.077 -9.024 1.00 0.00 30 PRO A O 9
ATOM 13049 N N . LEU A 1 31 ? 1.484 5.089 -10.073 1.00 0.00 31 LEU A N 9
ATOM 13050 C CA . LEU A 1 31 ? 0.046 4.907 -9.858 1.00 0.00 31 LEU A CA 9
ATOM 13051 C C . LEU A 1 31 ? -0.233 4.667 -8.377 1.00 0.00 31 LEU A C 9
ATOM 13052 O O . LEU A 1 31 ? -1.054 5.365 -7.789 1.00 0.00 31 LEU A O 9
ATOM 13068 N N . LEU A 1 32 ? 0.482 3.724 -7.757 1.00 0.00 32 LEU A N 9
ATOM 13069 C CA . LEU A 1 32 ? 0.320 3.420 -6.332 1.00 0.00 32 LEU A CA 9
ATOM 13070 C C . LEU A 1 32 ? 0.637 4.614 -5.430 1.00 0.00 32 LEU A C 9
ATOM 13071 O O . LEU A 1 32 ? 0.118 4.697 -4.325 1.00 0.00 32 LEU A O 9
ATOM 13087 N N . TRP A 1 33 ? 1.451 5.555 -5.898 1.00 0.00 33 TRP A N 9
ATOM 13088 C CA . TRP A 1 33 ? 1.679 6.824 -5.216 1.00 0.00 33 TRP A CA 9
ATOM 13089 C C . TRP A 1 33 ? 0.461 7.743 -5.339 1.00 0.00 33 TRP A C 9
ATOM 13090 O O . TRP A 1 33 ? -0.216 8.026 -4.350 1.00 0.00 33 TRP A O 9
ATOM 13111 N N . GLU A 1 34 ? 0.153 8.190 -6.557 1.00 0.00 34 GLU A N 9
ATOM 13112 C CA . GLU A 1 34 ? -0.887 9.200 -6.815 1.00 0.00 34 GLU A CA 9
ATOM 13113 C C . GLU A 1 34 ? -2.311 8.743 -6.459 1.00 0.00 34 GLU A C 9
ATOM 13114 O O . GLU A 1 34 ? -3.131 9.559 -6.035 1.00 0.00 34 GLU A O 9
ATOM 13126 N N . LEU A 1 35 ? -2.600 7.445 -6.568 1.00 0.00 35 LEU A N 9
ATOM 13127 C CA . LEU A 1 35 ? -3.888 6.859 -6.176 1.00 0.00 35 LEU A CA 9
ATOM 13128 C C . LEU A 1 35 ? -4.088 6.878 -4.647 1.00 0.00 35 LEU A C 9
ATOM 13129 O O . LEU A 1 35 ? -5.211 7.038 -4.175 1.00 0.00 35 LEU A O 9
ATOM 13145 N N . PHE A 1 36 ? -3.012 6.734 -3.868 1.00 0.00 36 PHE A N 9
ATOM 13146 C CA . PHE A 1 36 ? -3.034 6.635 -2.403 1.00 0.00 36 PHE A CA 9
ATOM 13147 C C . PHE A 1 36 ? -2.904 7.995 -1.697 1.00 0.00 36 PHE A C 9
ATOM 13148 O O . PHE A 1 36 ? -3.198 8.087 -0.504 1.00 0.00 36 PHE A O 9
ATOM 13165 N N . LEU A 1 37 ? -2.575 9.071 -2.426 1.00 0.00 37 LEU A N 9
ATOM 13166 C CA . LEU A 1 37 ? -2.636 10.458 -1.932 1.00 0.00 37 LEU A CA 9
ATOM 13167 C C . LEU A 1 37 ? -4.024 10.867 -1.392 1.00 0.00 37 LEU A C 9
ATOM 13168 O O . LEU A 1 37 ? -4.141 11.818 -0.617 1.00 0.00 37 LEU A O 9
ATOM 13184 N N . GLN A 1 38 ? -5.071 10.123 -1.763 1.00 0.00 38 GLN A N 9
ATOM 13185 C CA . GLN A 1 38 ? -6.437 10.254 -1.232 1.00 0.00 38 GLN A CA 9
ATOM 13186 C C . GLN A 1 38 ? -6.524 9.920 0.267 1.00 0.00 38 GLN A C 9
ATOM 13187 O O . GLN A 1 38 ? -7.333 10.510 0.985 1.00 0.00 38 GLN A O 9
ATOM 13201 N N . ALA A 1 39 ? -5.693 8.984 0.741 1.00 0.00 39 ALA A N 9
ATOM 13202 C CA . ALA A 1 39 ? -5.636 8.604 2.152 1.00 0.00 39 ALA A CA 9
ATOM 13203 C C . ALA A 1 39 ? -4.838 9.608 3.003 1.00 0.00 39 ALA A C 9
ATOM 13204 O O . ALA A 1 39 ? -5.272 9.993 4.090 1.00 0.00 39 ALA A O 9
ATOM 13211 N N . GLY A 1 40 ? -3.678 10.037 2.498 1.00 0.00 40 GLY A N 9
ATOM 13212 C CA . GLY A 1 40 ? -2.771 10.968 3.170 1.00 0.00 40 GLY A CA 9
ATOM 13213 C C . GLY A 1 40 ? -1.483 11.227 2.373 1.00 0.00 40 GLY A C 9
ATOM 13214 O O . GLY A 1 40 ? -1.363 10.774 1.234 1.00 0.00 40 GLY A O 9
ATOM 13218 N N . PRO A 1 41 ? -0.504 11.945 2.949 1.00 0.00 41 PRO A N 9
ATOM 13219 C CA . PRO A 1 41 ? 0.758 12.276 2.288 1.00 0.00 41 PRO A CA 9
ATOM 13220 C C . PRO A 1 41 ? 1.628 11.027 2.061 1.00 0.00 41 PRO A C 9
ATOM 13221 O O . PRO A 1 41 ? 2.192 10.459 3.000 1.00 0.00 41 PRO A O 9
ATOM 13232 N N . VAL A 1 42 ? 1.750 10.619 0.794 1.00 0.00 42 VAL A N 9
ATOM 13233 C CA . VAL A 1 42 ? 2.632 9.533 0.339 1.00 0.00 42 VAL A CA 9
ATOM 13234 C C . VAL A 1 42 ? 4.044 10.075 0.096 1.00 0.00 42 VAL A C 9
ATOM 13235 O O . VAL A 1 42 ? 4.227 11.133 -0.511 1.00 0.00 42 VAL A O 9
ATOM 13248 N N . VAL A 1 43 ? 5.039 9.331 0.575 1.00 0.00 43 VAL A N 9
ATOM 13249 C CA . VAL A 1 43 ? 6.464 9.705 0.625 1.00 0.00 43 VAL A CA 9
ATOM 13250 C C . VAL A 1 43 ? 7.308 8.878 -0.353 1.00 0.00 43 VAL A C 9
ATOM 13251 O O . VAL A 1 43 ? 8.308 9.372 -0.877 1.00 0.00 43 VAL A O 9
ATOM 13264 N N . ASN A 1 44 ? 6.931 7.612 -0.568 1.00 0.00 44 ASN A N 9
ATOM 13265 C CA . ASN A 1 44 ? 7.660 6.624 -1.368 1.00 0.00 44 ASN A CA 9
ATOM 13266 C C . ASN A 1 44 ? 6.734 5.453 -1.795 1.00 0.00 44 ASN A C 9
ATOM 13267 O O . ASN A 1 44 ? 5.707 5.202 -1.159 1.00 0.00 44 ASN A O 9
ATOM 13278 N N . THR A 1 45 ? 7.108 4.707 -2.838 1.00 0.00 45 THR A N 9
ATOM 13279 C CA . THR A 1 45 ? 6.462 3.452 -3.285 1.00 0.00 45 THR A CA 9
ATOM 13280 C C . THR A 1 45 ? 7.492 2.380 -3.655 1.00 0.00 45 THR A C 9
ATOM 13281 O O . THR A 1 45 ? 8.631 2.696 -4.009 1.00 0.00 45 THR A O 9
ATOM 13292 N N . HIS A 1 46 ? 7.101 1.101 -3.588 1.00 0.00 46 HIS A N 9
ATOM 13293 C CA . HIS A 1 46 ? 7.938 -0.030 -4.005 1.00 0.00 46 HIS A CA 9
ATOM 13294 C C . HIS A 1 46 ? 7.099 -1.116 -4.687 1.00 0.00 46 HIS A C 9
ATOM 13295 O O . HIS A 1 46 ? 6.054 -1.493 -4.166 1.00 0.00 46 HIS A O 9
ATOM 13309 N N . MET A 1 47 ? 7.538 -1.649 -5.826 1.00 0.00 47 MET A N 9
ATOM 13310 C CA . MET A 1 47 ? 6.947 -2.834 -6.465 1.00 0.00 47 MET A CA 9
ATOM 13311 C C . MET A 1 47 ? 8.064 -3.789 -6.910 1.00 0.00 47 MET A C 9
ATOM 13312 O O . MET A 1 47 ? 8.732 -3.498 -7.906 1.00 0.00 47 MET A O 9
ATOM 13326 N N . PRO A 1 48 ? 8.287 -4.920 -6.213 1.00 0.00 48 PRO A N 9
ATOM 13327 C CA . PRO A 1 48 ? 9.295 -5.910 -6.595 1.00 0.00 48 PRO A CA 9
ATOM 13328 C C . PRO A 1 48 ? 9.081 -6.454 -8.016 1.00 0.00 48 PRO A C 9
ATOM 13329 O O . PRO A 1 48 ? 7.947 -6.731 -8.415 1.00 0.00 48 PRO A O 9
ATOM 13340 N N . LYS A 1 49 ? 10.169 -6.603 -8.783 1.00 0.00 49 LYS A N 9
ATOM 13341 C CA . LYS A 1 49 ? 10.154 -7.002 -10.206 1.00 0.00 49 LYS A CA 9
ATOM 13342 C C . LYS A 1 49 ? 10.550 -8.467 -10.414 1.00 0.00 49 LYS A C 9
ATOM 13343 O O . LYS A 1 49 ? 11.288 -9.050 -9.620 1.00 0.00 49 LYS A O 9
ATOM 13362 N N . ASP A 1 50 ? 10.049 -9.065 -11.487 1.00 0.00 50 ASP A N 9
ATOM 13363 C CA . ASP A 1 50 ? 10.346 -10.428 -11.935 1.00 0.00 50 ASP A CA 9
ATOM 13364 C C . ASP A 1 50 ? 11.713 -10.511 -12.650 1.00 0.00 50 ASP A C 9
ATOM 13365 O O . ASP A 1 50 ? 12.090 -9.601 -13.391 1.00 0.00 50 ASP A O 9
ATOM 13374 N N . ARG A 1 51 ? 12.455 -11.613 -12.466 1.00 0.00 51 ARG A N 9
ATOM 13375 C CA . ARG A 1 51 ? 13.816 -11.803 -13.013 1.00 0.00 51 ARG A CA 9
ATOM 13376 C C . ARG A 1 51 ? 13.893 -12.321 -14.463 1.00 0.00 51 ARG A C 9
ATOM 13377 O O . ARG A 1 51 ? 14.994 -12.565 -14.957 1.00 0.00 51 ARG A O 9
ATOM 13398 N N . VAL A 1 52 ? 12.756 -12.496 -15.147 1.00 0.00 52 VAL A N 9
ATOM 13399 C CA . VAL A 1 52 ? 12.648 -13.086 -16.498 1.00 0.00 52 VAL A CA 9
ATOM 13400 C C . VAL A 1 52 ? 11.751 -12.235 -17.404 1.00 0.00 52 VAL A C 9
ATOM 13401 O O . VAL A 1 52 ? 12.088 -12.021 -18.570 1.00 0.00 52 VAL A O 9
ATOM 13414 N N . THR A 1 53 ? 10.639 -11.707 -16.879 1.00 0.00 53 THR A N 9
ATOM 13415 C CA . THR A 1 53 ? 9.677 -10.867 -17.615 1.00 0.00 53 THR A CA 9
ATOM 13416 C C . THR A 1 53 ? 9.837 -9.383 -17.297 1.00 0.00 53 THR A C 9
ATOM 13417 O O . THR A 1 53 ? 9.418 -8.532 -18.083 1.00 0.00 53 THR A O 9
ATOM 13428 N N . GLY A 1 54 ? 10.460 -9.060 -16.158 1.00 0.00 54 GLY A N 9
ATOM 13429 C CA . GLY A 1 54 ? 10.833 -7.701 -15.769 1.00 0.00 54 GLY A CA 9
ATOM 13430 C C . GLY A 1 54 ? 9.677 -6.787 -15.322 1.00 0.00 54 GLY A C 9
ATOM 13431 O O . GLY A 1 54 ? 9.918 -5.646 -14.922 1.00 0.00 54 GLY A O 9
ATOM 13435 N N . GLN A 1 55 ? 8.434 -7.281 -15.352 1.00 0.00 55 GLN A N 9
ATOM 13436 C CA . GLN A 1 55 ? 7.254 -6.628 -14.770 1.00 0.00 55 GLN A CA 9
ATOM 13437 C C . GLN A 1 55 ? 7.143 -6.938 -13.265 1.00 0.00 55 GLN A C 9
ATOM 13438 O O . GLN A 1 55 ? 7.939 -7.707 -12.728 1.00 0.00 55 GLN A O 9
ATOM 13452 N N . HIS A 1 56 ? 6.189 -6.334 -12.553 1.00 0.00 56 HIS A N 9
ATOM 13453 C CA . HIS A 1 56 ? 6.026 -6.561 -11.107 1.00 0.00 56 HIS A CA 9
ATOM 13454 C C . HIS A 1 56 ? 5.551 -7.985 -10.759 1.00 0.00 56 HIS A C 9
ATOM 13455 O O . HIS A 1 56 ? 4.942 -8.679 -11.577 1.00 0.00 56 HIS A O 9
ATOM 13469 N N . GLN A 1 57 ? 5.821 -8.422 -9.524 1.00 0.00 57 GLN A N 9
ATOM 13470 C CA . GLN A 1 57 ? 5.503 -9.768 -9.017 1.00 0.00 57 GLN A CA 9
ATOM 13471 C C . GLN A 1 57 ? 4.031 -9.946 -8.557 1.00 0.00 57 GLN A C 9
ATOM 13472 O O . GLN A 1 57 ? 3.712 -10.897 -7.841 1.00 0.00 57 GLN A O 9
ATOM 13486 N N . GLY A 1 58 ? 3.119 -9.041 -8.937 1.00 0.00 58 GLY A N 9
ATOM 13487 C CA . GLY A 1 58 ? 1.698 -9.065 -8.552 1.00 0.00 58 GLY A CA 9
ATOM 13488 C C . GLY A 1 58 ? 1.371 -8.360 -7.227 1.00 0.00 58 GLY A C 9
ATOM 13489 O O . GLY A 1 58 ? 0.210 -8.357 -6.808 1.00 0.00 58 GLY A O 9
ATOM 13493 N N . TYR A 1 59 ? 2.361 -7.749 -6.572 1.00 0.00 59 TYR A N 9
ATOM 13494 C CA . TYR A 1 59 ? 2.195 -6.977 -5.335 1.00 0.00 59 TYR A CA 9
ATOM 13495 C C . TYR A 1 59 ? 3.118 -5.747 -5.273 1.00 0.00 59 TYR A C 9
ATOM 13496 O O . TYR A 1 59 ? 4.110 -5.647 -6.002 1.00 0.00 59 TYR A O 9
ATOM 13514 N N . GLY A 1 60 ? 2.771 -4.803 -4.399 1.00 0.00 60 GLY A N 9
ATOM 13515 C CA . GLY A 1 60 ? 3.459 -3.531 -4.192 1.00 0.00 60 GLY A CA 9
ATOM 13516 C C . GLY A 1 60 ? 3.310 -2.992 -2.768 1.00 0.00 60 GLY A C 9
ATOM 13517 O O . GLY A 1 60 ? 2.685 -3.614 -1.907 1.00 0.00 60 GLY A O 9
ATOM 13521 N N . PHE A 1 61 ? 3.880 -1.812 -2.533 1.00 0.00 61 PHE A N 9
ATOM 13522 C CA . PHE A 1 61 ? 3.906 -1.110 -1.252 1.00 0.00 61 PHE A CA 9
ATOM 13523 C C . PHE A 1 61 ? 3.785 0.409 -1.436 1.00 0.00 61 PHE A C 9
ATOM 13524 O O . PHE A 1 61 ? 4.286 0.966 -2.420 1.00 0.00 61 PHE A O 9
ATOM 13541 N N . VAL A 1 62 ? 3.186 1.086 -0.451 1.00 0.00 62 VAL A N 9
ATOM 13542 C CA . VAL A 1 62 ? 3.047 2.554 -0.398 1.00 0.00 62 VAL A CA 9
ATOM 13543 C C . VAL A 1 62 ? 3.425 3.064 0.991 1.00 0.00 62 VAL A C 9
ATOM 13544 O O . VAL A 1 62 ? 2.912 2.574 1.993 1.00 0.00 62 VAL A O 9
ATOM 13557 N N . GLU A 1 63 ? 4.323 4.043 1.065 1.00 0.00 63 GLU A N 9
ATOM 13558 C CA . GLU A 1 63 ? 4.861 4.589 2.314 1.00 0.00 63 GLU A CA 9
ATOM 13559 C C . GLU A 1 63 ? 4.287 5.977 2.607 1.00 0.00 63 GLU A C 9
ATOM 13560 O O . GLU A 1 63 ? 4.398 6.889 1.786 1.00 0.00 63 GLU A O 9
ATOM 13572 N N . PHE A 1 64 ? 3.703 6.149 3.790 1.00 0.00 64 PHE A N 9
ATOM 13573 C CA . PHE A 1 64 ? 3.103 7.397 4.257 1.00 0.00 64 PHE A CA 9
ATOM 13574 C C . PHE A 1 64 ? 4.003 8.149 5.240 1.00 0.00 64 PHE A C 9
ATOM 13575 O O . PHE A 1 64 ? 4.896 7.574 5.865 1.00 0.00 64 PHE A O 9
ATOM 13592 N N . LEU A 1 65 ? 3.738 9.450 5.399 1.00 0.00 65 LEU A N 9
ATOM 13593 C CA . LEU A 1 65 ? 4.466 10.313 6.333 1.00 0.00 65 LEU A CA 9
ATOM 13594 C C . LEU A 1 65 ? 4.317 9.848 7.793 1.00 0.00 65 LEU A C 9
ATOM 13595 O O . LEU A 1 65 ? 5.275 9.929 8.567 1.00 0.00 65 LEU A O 9
ATOM 13611 N N . SER A 1 66 ? 3.138 9.326 8.143 1.00 0.00 66 SER A N 9
ATOM 13612 C CA . SER A 1 66 ? 2.799 8.854 9.491 1.00 0.00 66 SER A CA 9
ATOM 13613 C C . SER A 1 66 ? 1.953 7.588 9.453 1.00 0.00 66 SER A C 9
ATOM 13614 O O . SER A 1 66 ? 1.224 7.310 8.500 1.00 0.00 66 SER A O 9
ATOM 13622 N N . GLU A 1 67 ? 2.038 6.815 10.530 1.00 0.00 67 GLU A N 9
ATOM 13623 C CA . GLU A 1 67 ? 1.367 5.522 10.674 1.00 0.00 67 GLU A CA 9
ATOM 13624 C C . GLU A 1 67 ? -0.165 5.631 10.624 1.00 0.00 67 GLU A C 9
ATOM 13625 O O . GLU A 1 67 ? -0.826 4.757 10.070 1.00 0.00 67 GLU A O 9
ATOM 13637 N N . GLU A 1 68 ? -0.739 6.722 11.138 1.00 0.00 68 GLU A N 9
ATOM 13638 C CA . GLU A 1 68 ? -2.188 6.980 11.095 1.00 0.00 68 GLU A CA 9
ATOM 13639 C C . GLU A 1 68 ? -2.719 7.251 9.674 1.00 0.00 68 GLU A C 9
ATOM 13640 O O . GLU A 1 68 ? -3.882 6.964 9.383 1.00 0.00 68 GLU A O 9
ATOM 13652 N N . ASP A 1 69 ? -1.867 7.738 8.765 1.00 0.00 69 ASP A N 9
ATOM 13653 C CA . ASP A 1 69 ? -2.199 7.914 7.346 1.00 0.00 69 ASP A CA 9
ATOM 13654 C C . ASP A 1 69 ? -2.151 6.575 6.589 1.00 0.00 69 ASP A C 9
ATOM 13655 O O . ASP A 1 69 ? -2.986 6.329 5.717 1.00 0.00 69 ASP A O 9
ATOM 13664 N N . ALA A 1 70 ? -1.246 5.665 6.980 1.00 0.00 70 ALA A N 9
ATOM 13665 C CA . ALA A 1 70 ? -1.205 4.300 6.462 1.00 0.00 70 ALA A CA 9
ATOM 13666 C C . ALA A 1 70 ? -2.409 3.476 6.956 1.00 0.00 70 ALA A C 9
ATOM 13667 O O . ALA A 1 70 ? -3.071 2.803 6.167 1.00 0.00 70 ALA A O 9
ATOM 13674 N N . ASP A 1 71 ? -2.753 3.588 8.243 1.00 0.00 71 ASP A N 9
ATOM 13675 C CA . ASP A 1 71 ? -3.896 2.898 8.860 1.00 0.00 71 ASP A CA 9
ATOM 13676 C C . ASP A 1 71 ? -5.242 3.276 8.206 1.00 0.00 71 ASP A C 9
ATOM 13677 O O . ASP A 1 71 ? -6.143 2.443 8.088 1.00 0.00 71 ASP A O 9
ATOM 13686 N N . TYR A 1 72 ? -5.353 4.511 7.704 1.00 0.00 72 TYR A N 9
ATOM 13687 C CA . TYR A 1 72 ? -6.515 4.994 6.952 1.00 0.00 72 TYR A CA 9
ATOM 13688 C C . TYR A 1 72 ? -6.513 4.543 5.484 1.00 0.00 72 TYR A C 9
ATOM 13689 O O . TYR A 1 72 ? -7.569 4.232 4.937 1.00 0.00 72 TYR A O 9
ATOM 13707 N N . ALA A 1 73 ? -5.345 4.435 4.842 1.00 0.00 73 ALA A N 9
ATOM 13708 C CA . ALA A 1 73 ? -5.239 3.942 3.468 1.00 0.00 73 ALA A CA 9
ATOM 13709 C C . ALA A 1 73 ? -5.703 2.482 3.366 1.00 0.00 73 ALA A C 9
ATOM 13710 O O . ALA A 1 73 ? -6.419 2.120 2.436 1.00 0.00 73 ALA A O 9
ATOM 13717 N N . ILE A 1 74 ? -5.393 1.673 4.382 1.00 0.00 74 ILE A N 9
ATOM 13718 C CA . ILE A 1 74 ? -5.879 0.295 4.536 1.00 0.00 74 ILE A CA 9
ATOM 13719 C C . ILE A 1 74 ? -7.411 0.259 4.651 1.00 0.00 74 ILE A C 9
ATOM 13720 O O . ILE A 1 74 ? -8.057 -0.580 4.024 1.00 0.00 74 ILE A O 9
ATOM 13736 N N . LYS A 1 75 ? -8.004 1.199 5.401 1.00 0.00 75 LYS A N 9
ATOM 13737 C CA . LYS A 1 75 ? -9.459 1.304 5.589 1.00 0.00 75 LYS A CA 9
ATOM 13738 C C . LYS A 1 75 ? -10.204 1.559 4.270 1.00 0.00 75 LYS A C 9
ATOM 13739 O O . LYS A 1 75 ? -11.270 0.975 4.062 1.00 0.00 75 LYS A O 9
ATOM 13758 N N . ILE A 1 76 ? -9.648 2.382 3.373 1.00 0.00 76 ILE A N 9
ATOM 13759 C CA . ILE A 1 76 ? -10.297 2.749 2.103 1.00 0.00 76 ILE A CA 9
ATOM 13760 C C . ILE A 1 76 ? -9.901 1.885 0.891 1.00 0.00 76 ILE A C 9
ATOM 13761 O O . ILE A 1 76 ? -10.750 1.662 0.030 1.00 0.00 76 ILE A O 9
ATOM 13777 N N . MET A 1 77 ? -8.664 1.375 0.803 1.00 0.00 77 MET A N 9
ATOM 13778 C CA . MET A 1 77 ? -8.137 0.682 -0.396 1.00 0.00 77 MET A CA 9
ATOM 13779 C C . MET A 1 77 ? -8.222 -0.850 -0.360 1.00 0.00 77 MET A C 9
ATOM 13780 O O . MET A 1 77 ? -7.847 -1.518 -1.322 1.00 0.00 77 MET A O 9
ATOM 13794 N N . ASP A 1 78 ? -8.735 -1.424 0.721 1.00 0.00 78 ASP A N 9
ATOM 13795 C CA . ASP A 1 78 ? -8.895 -2.876 0.859 1.00 0.00 78 ASP A CA 9
ATOM 13796 C C . ASP A 1 78 ? -10.194 -3.376 0.204 1.00 0.00 78 ASP A C 9
ATOM 13797 O O . ASP A 1 78 ? -11.242 -2.735 0.300 1.00 0.00 78 ASP A O 9
ATOM 13806 N N . MET A 1 79 ? -10.119 -4.523 -0.481 1.00 0.00 79 MET A N 9
ATOM 13807 C CA . MET A 1 79 ? -11.179 -5.103 -1.326 1.00 0.00 79 MET A CA 9
ATOM 13808 C C . MET A 1 79 ? -11.666 -4.204 -2.486 1.00 0.00 79 MET A C 9
ATOM 13809 O O . MET A 1 79 ? -12.684 -4.494 -3.119 1.00 0.00 79 MET A O 9
ATOM 13823 N N . ILE A 1 80 ? -10.928 -3.132 -2.797 1.00 0.00 80 ILE A N 9
ATOM 13824 C CA . ILE A 1 80 ? -11.096 -2.301 -3.998 1.00 0.00 80 ILE A CA 9
ATOM 13825 C C . ILE A 1 80 ? -10.656 -3.085 -5.246 1.00 0.00 80 ILE A C 9
ATOM 13826 O O . ILE A 1 80 ? -9.846 -4.007 -5.158 1.00 0.00 80 ILE A O 9
ATOM 13842 N N . LYS A 1 81 ? -11.184 -2.726 -6.420 1.00 0.00 81 LYS A N 9
ATOM 13843 C CA . LYS A 1 81 ? -10.943 -3.415 -7.698 1.00 0.00 81 LYS A CA 9
ATOM 13844 C C . LYS A 1 81 ? -10.157 -2.551 -8.694 1.00 0.00 81 LYS A C 9
ATOM 13845 O O . LYS A 1 81 ? -10.702 -2.097 -9.701 1.00 0.00 81 LYS A O 9
ATOM 13864 N N . LEU A 1 82 ? -8.865 -2.342 -8.428 1.00 0.00 82 LEU A N 9
ATOM 13865 C CA . LEU A 1 82 ? -7.944 -1.635 -9.334 1.00 0.00 82 LEU A CA 9
ATOM 13866 C C . LEU A 1 82 ? -7.895 -2.354 -10.700 1.00 0.00 82 LEU A C 9
ATOM 13867 O O . LEU A 1 82 ? -7.715 -3.571 -10.739 1.00 0.00 82 LEU A O 9
ATOM 13883 N N . TYR A 1 83 ? -8.113 -1.636 -11.812 1.00 0.00 83 TYR A N 9
ATOM 13884 C CA . TYR A 1 83 ? -8.329 -2.241 -13.146 1.00 0.00 83 TYR A CA 9
ATOM 13885 C C . TYR A 1 83 ? -9.344 -3.425 -13.210 1.00 0.00 83 TYR A C 9
ATOM 13886 O O . TYR A 1 83 ? -9.221 -4.297 -14.075 1.00 0.00 83 TYR A O 9
ATOM 13904 N N . GLY A 1 84 ? -10.355 -3.488 -12.327 1.00 0.00 84 GLY A N 9
ATOM 13905 C CA . GLY A 1 84 ? -11.387 -4.543 -12.339 1.00 0.00 84 GLY A CA 9
ATOM 13906 C C . GLY A 1 84 ? -10.932 -5.905 -11.784 1.00 0.00 84 GLY A C 9
ATOM 13907 O O . GLY A 1 84 ? -11.388 -6.951 -12.251 1.00 0.00 84 GLY A O 9
ATOM 13911 N N . LYS A 1 85 ? -10.025 -5.898 -10.798 1.00 0.00 85 LYS A N 9
ATOM 13912 C CA . LYS A 1 85 ? -9.326 -7.039 -10.199 1.00 0.00 85 LYS A CA 9
ATOM 13913 C C . LYS A 1 85 ? -9.120 -6.734 -8.702 1.00 0.00 85 LYS A C 9
ATOM 13914 O O . LYS A 1 85 ? -8.512 -5.709 -8.387 1.00 0.00 85 LYS A O 9
ATOM 13933 N N . PRO A 1 86 ? -9.668 -7.534 -7.773 1.00 0.00 86 PRO A N 9
ATOM 13934 C CA . PRO A 1 86 ? -9.703 -7.185 -6.354 1.00 0.00 86 PRO A CA 9
ATOM 13935 C C . PRO A 1 86 ? -8.311 -7.223 -5.704 1.00 0.00 86 PRO A C 9
ATOM 13936 O O . PRO A 1 86 ? -7.636 -8.256 -5.710 1.00 0.00 86 PRO A O 9
ATOM 13947 N N . ILE A 1 87 ? -7.908 -6.095 -5.112 1.00 0.00 87 ILE A N 9
ATOM 13948 C CA . ILE A 1 87 ? -6.678 -5.941 -4.323 1.00 0.00 87 ILE A CA 9
ATOM 13949 C C . ILE A 1 87 ? -6.952 -6.105 -2.822 1.00 0.00 87 ILE A C 9
ATOM 13950 O O . ILE A 1 87 ? -8.012 -5.714 -2.324 1.00 0.00 87 ILE A O 9
ATOM 13966 N N . ARG A 1 88 ? -5.980 -6.658 -2.090 1.00 0.00 88 ARG A N 9
ATOM 13967 C CA . ARG A 1 88 ? -5.976 -6.720 -0.617 1.00 0.00 88 ARG A CA 9
ATOM 13968 C C . ARG A 1 88 ? -4.892 -5.816 -0.040 1.00 0.00 88 ARG A C 9
ATOM 13969 O O . ARG A 1 88 ? -3.780 -5.779 -0.570 1.00 0.00 88 ARG A O 9
ATOM 13990 N N . VAL A 1 89 ? -5.216 -5.090 1.032 1.00 0.00 89 VAL A N 9
ATOM 13991 C CA . VAL A 1 89 ? -4.351 -4.060 1.632 1.00 0.00 89 VAL A CA 9
ATOM 13992 C C . VAL A 1 89 ? -4.244 -4.244 3.150 1.00 0.00 89 VAL A C 9
ATOM 13993 O O . VAL A 1 89 ? -5.246 -4.495 3.821 1.00 0.00 89 VAL A O 9
ATOM 14006 N N . ASN A 1 90 ? -3.029 -4.117 3.693 1.00 0.00 90 ASN A N 9
ATOM 14007 C CA . ASN A 1 90 ? -2.711 -4.220 5.128 1.00 0.00 90 ASN A CA 9
ATOM 14008 C C . ASN A 1 90 ? -1.412 -3.468 5.474 1.00 0.00 90 ASN A C 9
ATOM 14009 O O . ASN A 1 90 ? -0.683 -3.040 4.578 1.00 0.00 90 ASN A O 9
ATOM 14020 N N . LYS A 1 91 ? -1.086 -3.329 6.768 1.00 0.00 91 LYS A N 9
ATOM 14021 C CA . LYS A 1 91 ? 0.213 -2.794 7.229 1.00 0.00 91 LYS A CA 9
ATOM 14022 C C . LYS A 1 91 ? 1.339 -3.684 6.692 1.00 0.00 91 LYS A C 9
ATOM 14023 O O . LYS A 1 91 ? 1.200 -4.908 6.714 1.00 0.00 91 LYS A O 9
ATOM 14042 N N . ALA A 1 92 ? 2.469 -3.121 6.267 1.00 0.00 92 ALA A N 9
ATOM 14043 C CA . ALA A 1 92 ? 3.619 -3.899 5.782 1.00 0.00 92 ALA A CA 9
ATOM 14044 C C . ALA A 1 92 ? 4.357 -4.672 6.905 1.00 0.00 92 ALA A C 9
ATOM 14045 O O . ALA A 1 92 ? 5.291 -5.430 6.639 1.00 0.00 92 ALA A O 9
ATOM 14052 N N . SER A 1 93 ? 3.939 -4.487 8.161 1.00 0.00 93 SER A N 9
ATOM 14053 C CA . SER A 1 93 ? 4.335 -5.254 9.350 1.00 0.00 93 SER A CA 9
ATOM 14054 C C . SER A 1 93 ? 3.438 -6.476 9.626 1.00 0.00 93 SER A C 9
ATOM 14055 O O . SER A 1 93 ? 3.839 -7.378 10.363 1.00 0.00 93 SER A O 9
ATOM 14063 N N . ALA A 1 94 ? 2.239 -6.547 9.028 1.00 0.00 94 ALA A N 9
ATOM 14064 C CA . ALA A 1 94 ? 1.210 -7.548 9.349 1.00 0.00 94 ALA A CA 9
ATOM 14065 C C . ALA A 1 94 ? 1.535 -8.980 8.870 1.00 0.00 94 ALA A C 9
ATOM 14066 O O . ALA A 1 94 ? 0.859 -9.933 9.265 1.00 0.00 94 ALA A O 9
ATOM 14073 N N . HIS A 1 95 ? 2.572 -9.150 8.041 1.00 0.00 95 HIS A N 9
ATOM 14074 C CA . HIS A 1 95 ? 3.071 -10.462 7.598 1.00 0.00 95 HIS A CA 9
ATOM 14075 C C . HIS A 1 95 ? 3.809 -11.239 8.708 1.00 0.00 95 HIS A C 9
ATOM 14076 O O . HIS A 1 95 ? 4.012 -12.448 8.579 1.00 0.00 95 HIS A O 9
ATOM 14090 N N . ASN A 1 96 ? 4.216 -10.565 9.792 1.00 0.00 96 ASN A N 9
ATOM 14091 C CA . ASN A 1 96 ? 4.925 -11.159 10.930 1.00 0.00 96 ASN A CA 9
ATOM 14092 C C . ASN A 1 96 ? 3.962 -11.852 11.926 1.00 0.00 96 ASN A C 9
ATOM 14093 O O . ASN A 1 96 ? 2.808 -11.438 12.075 1.00 0.00 96 ASN A O 9
ATOM 14104 N N . LYS A 1 97 ? 4.474 -12.864 12.646 1.00 0.00 97 LYS A N 9
ATOM 14105 C CA . LYS A 1 97 ? 3.786 -13.717 13.644 1.00 0.00 97 LYS A CA 9
ATOM 14106 C C . LYS A 1 97 ? 2.596 -14.539 13.104 1.00 0.00 97 LYS A C 9
ATOM 14107 O O . LYS A 1 97 ? 2.114 -14.340 11.987 1.00 0.00 97 LYS A O 9
ATOM 14126 N N . ASN A 1 98 ? 2.145 -15.504 13.910 1.00 0.00 98 ASN A N 9
ATOM 14127 C CA . ASN A 1 98 ? 0.996 -16.382 13.651 1.00 0.00 98 ASN A CA 9
ATOM 14128 C C . ASN A 1 98 ? 0.313 -16.791 14.978 1.00 0.00 98 ASN A C 9
ATOM 14129 O O . ASN A 1 98 ? 0.922 -16.700 16.049 1.00 0.00 98 ASN A O 9
ATOM 14140 N N . LEU A 1 99 ? -0.938 -17.258 14.918 1.00 0.00 99 LEU A N 9
ATOM 14141 C CA . LEU A 1 99 ? -1.686 -17.778 16.070 1.00 0.00 99 LEU A CA 9
ATOM 14142 C C . LEU A 1 99 ? -1.259 -19.221 16.407 1.00 0.00 99 LEU A C 9
ATOM 14143 O O . LEU A 1 99 ? -1.253 -20.090 15.530 1.00 0.00 99 LEU A O 9
ATOM 14159 N N . SER A 1 100 ? -0.959 -19.479 17.685 1.00 0.00 100 SER A N 9
ATOM 14160 C CA . SER A 1 100 ? -0.515 -20.793 18.200 1.00 0.00 100 SER A CA 9
ATOM 14161 C C . SER A 1 100 ? -1.381 -21.352 19.347 1.00 0.00 100 SER A C 9
ATOM 14162 O O . SER A 1 100 ? -1.104 -22.442 19.853 1.00 0.00 100 SER A O 9
ATOM 14170 N N . GLY A 1 101 ? -2.427 -20.631 19.773 1.00 0.00 101 GLY A N 9
ATOM 14171 C CA . GLY A 1 101 ? -3.339 -21.058 20.845 1.00 0.00 101 GLY A CA 9
ATOM 14172 C C . GLY A 1 101 ? -4.311 -22.177 20.420 1.00 0.00 101 GLY A C 9
ATOM 14173 O O . GLY A 1 101 ? -4.643 -22.282 19.232 1.00 0.00 101 GLY A O 9
ATOM 14177 N N . PRO A 1 102 ? -4.789 -23.016 21.362 1.00 0.00 102 PRO A N 9
ATOM 14178 C CA . PRO A 1 102 ? -5.722 -24.109 21.078 1.00 0.00 102 PRO A CA 9
ATOM 14179 C C . PRO A 1 102 ? -7.144 -23.608 20.766 1.00 0.00 102 PRO A C 9
ATOM 14180 O O . PRO A 1 102 ? -7.587 -22.572 21.273 1.00 0.00 102 PRO A O 9
ATOM 14191 N N . SER A 1 103 ? -7.883 -24.370 19.955 1.00 0.00 103 SER A N 9
ATOM 14192 C CA . SER A 1 103 ? -9.271 -24.073 19.554 1.00 0.00 103 SER A CA 9
ATOM 14193 C C . SER A 1 103 ? -10.338 -24.612 20.523 1.00 0.00 103 SER A C 9
ATOM 14194 O O . SER A 1 103 ? -11.480 -24.145 20.504 1.00 0.00 103 SER A O 9
ATOM 14202 N N . SER A 1 104 ? -9.983 -25.579 21.378 1.00 0.00 104 SER A N 9
ATOM 14203 C CA . SER A 1 104 ? -10.862 -26.214 22.372 1.00 0.00 104 SER A CA 9
ATOM 14204 C C . SER A 1 104 ? -10.065 -26.750 23.575 1.00 0.00 104 SER A C 9
ATOM 14205 O O . SER A 1 104 ? -8.841 -26.916 23.497 1.00 0.00 104 SER A O 9
ATOM 14213 N N . GLY A 1 105 ? -10.748 -27.023 24.693 1.00 0.00 105 GLY A N 9
ATOM 14214 C CA . GLY A 1 105 ? -10.169 -27.523 25.952 1.00 0.00 105 GLY A CA 9
ATOM 14215 C C . GLY A 1 105 ? -11.231 -27.898 26.986 1.00 0.00 105 GLY A C 9
ATOM 14216 O O . GLY A 1 105 ? -11.387 -29.106 27.267 1.00 0.00 105 GLY A O 9
ATOM 14221 N N . GLY A 1 1 ? 9.952 11.335 18.668 1.00 0.00 1 GLY A N 10
ATOM 14222 C CA . GLY A 1 1 ? 10.247 10.122 19.464 1.00 0.00 1 GLY A CA 10
ATOM 14223 C C . GLY A 1 1 ? 9.059 9.171 19.520 1.00 0.00 1 GLY A C 10
ATOM 14224 O O . GLY A 1 1 ? 7.947 9.521 19.116 1.00 0.00 1 GLY A O 10
ATOM 14230 N N . SER A 1 2 ? 9.285 7.954 20.024 1.00 0.00 2 SER A N 10
ATOM 14231 C CA . SER A 1 2 ? 8.264 6.904 20.200 1.00 0.00 2 SER A CA 10
ATOM 14232 C C . SER A 1 2 ? 8.569 6.009 21.409 1.00 0.00 2 SER A C 10
ATOM 14233 O O . SER A 1 2 ? 9.733 5.817 21.779 1.00 0.00 2 SER A O 10
ATOM 14241 N N . SER A 1 3 ? 7.527 5.430 22.009 1.00 0.00 3 SER A N 10
ATOM 14242 C CA . SER A 1 3 ? 7.628 4.398 23.053 1.00 0.00 3 SER A CA 10
ATOM 14243 C C . SER A 1 3 ? 8.006 3.014 22.501 1.00 0.00 3 SER A C 10
ATOM 14244 O O . SER A 1 3 ? 8.532 2.176 23.237 1.00 0.00 3 SER A O 10
ATOM 14252 N N . GLY A 1 4 ? 7.739 2.758 21.212 1.00 0.00 4 GLY A N 10
ATOM 14253 C CA . GLY A 1 4 ? 7.940 1.459 20.556 1.00 0.00 4 GLY A CA 10
ATOM 14254 C C . GLY A 1 4 ? 6.980 0.344 21.009 1.00 0.00 4 GLY A C 10
ATOM 14255 O O . GLY A 1 4 ? 7.167 -0.813 20.624 1.00 0.00 4 GLY A O 10
ATOM 14259 N N . SER A 1 5 ? 5.965 0.660 21.825 1.00 0.00 5 SER A N 10
ATOM 14260 C CA . SER A 1 5 ? 5.052 -0.318 22.438 1.00 0.00 5 SER A CA 10
ATOM 14261 C C . SER A 1 5 ? 4.338 -1.191 21.399 1.00 0.00 5 SER A C 10
ATOM 14262 O O . SER A 1 5 ? 3.712 -0.682 20.465 1.00 0.00 5 SER A O 10
ATOM 14270 N N . SER A 1 6 ? 4.432 -2.515 21.573 1.00 0.00 6 SER A N 10
ATOM 14271 C CA . SER A 1 6 ? 3.848 -3.549 20.694 1.00 0.00 6 SER A CA 10
ATOM 14272 C C . SER A 1 6 ? 4.329 -3.516 19.226 1.00 0.00 6 SER A C 10
ATOM 14273 O O . SER A 1 6 ? 3.725 -4.160 18.365 1.00 0.00 6 SER A O 10
ATOM 14281 N N . GLY A 1 7 ? 5.402 -2.778 18.915 1.00 0.00 7 GLY A N 10
ATOM 14282 C CA . GLY A 1 7 ? 5.918 -2.606 17.550 1.00 0.00 7 GLY A CA 10
ATOM 14283 C C . GLY A 1 7 ? 6.621 -3.863 16.997 1.00 0.00 7 GLY A C 10
ATOM 14284 O O . GLY A 1 7 ? 7.426 -4.465 17.716 1.00 0.00 7 GLY A O 10
ATOM 14288 N N . PRO A 1 8 ? 6.367 -4.269 15.735 1.00 0.00 8 PRO A N 10
ATOM 14289 C CA . PRO A 1 8 ? 6.949 -5.479 15.143 1.00 0.00 8 PRO A CA 10
ATOM 14290 C C . PRO A 1 8 ? 8.405 -5.312 14.666 1.00 0.00 8 PRO A C 10
ATOM 14291 O O . PRO A 1 8 ? 9.132 -6.304 14.573 1.00 0.00 8 PRO A O 10
ATOM 14302 N N . ILE A 1 9 ? 8.846 -4.082 14.365 1.00 0.00 9 ILE A N 10
ATOM 14303 C CA . ILE A 1 9 ? 10.211 -3.749 13.918 1.00 0.00 9 ILE A CA 10
ATOM 14304 C C . ILE A 1 9 ? 10.625 -2.342 14.382 1.00 0.00 9 ILE A C 10
ATOM 14305 O O . ILE A 1 9 ? 9.801 -1.428 14.446 1.00 0.00 9 ILE A O 10
ATOM 14321 N N . SER A 1 10 ? 11.912 -2.174 14.698 1.00 0.00 10 SER A N 10
ATOM 14322 C CA . SER A 1 10 ? 12.536 -0.907 15.116 1.00 0.00 10 SER A CA 10
ATOM 14323 C C . SER A 1 10 ? 13.530 -0.332 14.091 1.00 0.00 10 SER A C 10
ATOM 14324 O O . SER A 1 10 ? 13.979 0.806 14.246 1.00 0.00 10 SER A O 10
ATOM 14332 N N . GLU A 1 11 ? 13.878 -1.081 13.036 1.00 0.00 11 GLU A N 10
ATOM 14333 C CA . GLU A 1 11 ? 14.924 -0.686 12.070 1.00 0.00 11 GLU A CA 10
ATOM 14334 C C . GLU A 1 11 ? 14.408 0.195 10.913 1.00 0.00 11 GLU A C 10
ATOM 14335 O O . GLU A 1 11 ? 15.184 0.942 10.312 1.00 0.00 11 GLU A O 10
ATOM 14347 N N . ARG A 1 12 ? 13.104 0.128 10.616 1.00 0.00 12 ARG A N 10
ATOM 14348 C CA . ARG A 1 12 ? 12.391 0.897 9.575 1.00 0.00 12 ARG A CA 10
ATOM 14349 C C . ARG A 1 12 ? 10.991 1.280 10.055 1.00 0.00 12 ARG A C 10
ATOM 14350 O O . ARG A 1 12 ? 10.379 0.559 10.842 1.00 0.00 12 ARG A O 10
ATOM 14371 N N . ASN A 1 13 ? 10.447 2.366 9.508 1.00 0.00 13 ASN A N 10
ATOM 14372 C CA . ASN A 1 13 ? 9.074 2.845 9.734 1.00 0.00 13 ASN A CA 10
ATOM 14373 C C . ASN A 1 13 ? 8.006 2.012 8.983 1.00 0.00 13 ASN A C 10
ATOM 14374 O O . ASN A 1 13 ? 7.081 2.559 8.382 1.00 0.00 13 ASN A O 10
ATOM 14385 N N . GLN A 1 14 ? 8.131 0.682 8.995 1.00 0.00 14 GLN A N 10
ATOM 14386 C CA . GLN A 1 14 ? 7.336 -0.245 8.174 1.00 0.00 14 GLN A CA 10
ATOM 14387 C C . GLN A 1 14 ? 5.843 -0.287 8.568 1.00 0.00 14 GLN A C 10
ATOM 14388 O O . GLN A 1 14 ? 5.010 -0.704 7.770 1.00 0.00 14 GLN A O 10
ATOM 14402 N N . ASP A 1 15 ? 5.480 0.214 9.753 1.00 0.00 15 ASP A N 10
ATOM 14403 C CA . ASP A 1 15 ? 4.088 0.446 10.171 1.00 0.00 15 ASP A CA 10
ATOM 14404 C C . ASP A 1 15 ? 3.436 1.649 9.457 1.00 0.00 15 ASP A C 10
ATOM 14405 O O . ASP A 1 15 ? 2.211 1.714 9.345 1.00 0.00 15 ASP A O 10
ATOM 14414 N N . ALA A 1 16 ? 4.232 2.596 8.952 1.00 0.00 16 ALA A N 10
ATOM 14415 C CA . ALA A 1 16 ? 3.771 3.679 8.081 1.00 0.00 16 ALA A CA 10
ATOM 14416 C C . ALA A 1 16 ? 3.754 3.269 6.592 1.00 0.00 16 ALA A C 10
ATOM 14417 O O . ALA A 1 16 ? 3.304 4.038 5.744 1.00 0.00 16 ALA A O 10
ATOM 14424 N N . THR A 1 17 ? 4.195 2.053 6.261 1.00 0.00 17 THR A N 10
ATOM 14425 C CA . THR A 1 17 ? 4.067 1.454 4.925 1.00 0.00 17 THR A CA 10
ATOM 14426 C C . THR A 1 17 ? 2.886 0.479 4.909 1.00 0.00 17 THR A C 10
ATOM 14427 O O . THR A 1 17 ? 2.641 -0.238 5.880 1.00 0.00 17 THR A O 10
ATOM 14438 N N . VAL A 1 18 ? 2.144 0.427 3.802 1.00 0.00 18 VAL A N 10
ATOM 14439 C CA . VAL A 1 18 ? 1.094 -0.572 3.538 1.00 0.00 18 VAL A CA 10
ATOM 14440 C C . VAL A 1 18 ? 1.532 -1.524 2.430 1.00 0.00 18 VAL A C 10
ATOM 14441 O O . VAL A 1 18 ? 2.259 -1.127 1.523 1.00 0.00 18 VAL A O 10
ATOM 14454 N N . TYR A 1 19 ? 1.079 -2.771 2.503 1.00 0.00 19 TYR A N 10
ATOM 14455 C CA . TYR A 1 19 ? 1.182 -3.787 1.454 1.00 0.00 19 TYR A CA 10
ATOM 14456 C C . TYR A 1 19 ? -0.116 -3.808 0.638 1.00 0.00 19 TYR A C 10
ATOM 14457 O O . TYR A 1 19 ? -1.203 -3.660 1.200 1.00 0.00 19 TYR A O 10
ATOM 14475 N N . VAL A 1 20 ? -0.004 -4.024 -0.674 1.00 0.00 20 VAL A N 10
ATOM 14476 C CA . VAL A 1 20 ? -1.119 -4.129 -1.624 1.00 0.00 20 VAL A CA 10
ATOM 14477 C C . VAL A 1 20 ? -0.913 -5.363 -2.502 1.00 0.00 20 VAL A C 10
ATOM 14478 O O . VAL A 1 20 ? -0.057 -5.364 -3.386 1.00 0.00 20 VAL A O 10
ATOM 14491 N N . GLY A 1 21 ? -1.691 -6.421 -2.274 1.00 0.00 21 GLY A N 10
ATOM 14492 C CA . GLY A 1 21 ? -1.664 -7.652 -3.068 1.00 0.00 21 GLY A CA 10
ATOM 14493 C C . GLY A 1 21 ? -2.814 -7.726 -4.075 1.00 0.00 21 GLY A C 10
ATOM 14494 O O . GLY A 1 21 ? -3.919 -7.270 -3.788 1.00 0.00 21 GLY A O 10
ATOM 14498 N N . GLY A 1 22 ? -2.563 -8.330 -5.238 1.00 0.00 22 GLY A N 10
ATOM 14499 C CA . GLY A 1 22 ? -3.577 -8.606 -6.270 1.00 0.00 22 GLY A CA 10
ATOM 14500 C C . GLY A 1 22 ? -3.628 -7.558 -7.388 1.00 0.00 22 GLY A C 10
ATOM 14501 O O . GLY A 1 22 ? -4.699 -7.256 -7.909 1.00 0.00 22 GLY A O 10
ATOM 14505 N N . LEU A 1 23 ? -2.476 -6.981 -7.741 1.00 0.00 23 LEU A N 10
ATOM 14506 C CA . LEU A 1 23 ? -2.338 -5.891 -8.702 1.00 0.00 23 LEU A CA 10
ATOM 14507 C C . LEU A 1 23 ? -2.504 -6.390 -10.141 1.00 0.00 23 LEU A C 10
ATOM 14508 O O . LEU A 1 23 ? -2.181 -7.539 -10.461 1.00 0.00 23 LEU A O 10
ATOM 14524 N N . ASP A 1 24 ? -2.980 -5.515 -11.020 1.00 0.00 24 ASP A N 10
ATOM 14525 C CA . ASP A 1 24 ? -3.115 -5.785 -12.451 1.00 0.00 24 ASP A CA 10
ATOM 14526 C C . ASP A 1 24 ? -1.850 -5.381 -13.236 1.00 0.00 24 ASP A C 10
ATOM 14527 O O . ASP A 1 24 ? -1.080 -4.526 -12.798 1.00 0.00 24 ASP A O 10
ATOM 14536 N N . GLU A 1 25 ? -1.625 -5.958 -14.420 1.00 0.00 25 GLU A N 10
ATOM 14537 C CA . GLU A 1 25 ? -0.463 -5.652 -15.274 1.00 0.00 25 GLU A CA 10
ATOM 14538 C C . GLU A 1 25 ? -0.348 -4.170 -15.703 1.00 0.00 25 GLU A C 10
ATOM 14539 O O . GLU A 1 25 ? 0.748 -3.718 -16.042 1.00 0.00 25 GLU A O 10
ATOM 14551 N N . LYS A 1 26 ? -1.445 -3.397 -15.647 1.00 0.00 26 LYS A N 10
ATOM 14552 C CA . LYS A 1 26 ? -1.469 -1.945 -15.915 1.00 0.00 26 LYS A CA 10
ATOM 14553 C C . LYS A 1 26 ? -1.051 -1.075 -14.715 1.00 0.00 26 LYS A C 10
ATOM 14554 O O . LYS A 1 26 ? -0.900 0.138 -14.868 1.00 0.00 26 LYS A O 10
ATOM 14573 N N . VAL A 1 27 ? -0.858 -1.659 -13.527 1.00 0.00 27 VAL A N 10
ATOM 14574 C CA . VAL A 1 27 ? -0.406 -0.952 -12.312 1.00 0.00 27 VAL A CA 10
ATOM 14575 C C . VAL A 1 27 ? 1.105 -0.686 -12.346 1.00 0.00 27 VAL A C 10
ATOM 14576 O O . VAL A 1 27 ? 1.887 -1.572 -12.703 1.00 0.00 27 VAL A O 10
ATOM 14589 N N . SER A 1 28 ? 1.512 0.512 -11.909 1.00 0.00 28 SER A N 10
ATOM 14590 C CA . SER A 1 28 ? 2.918 0.916 -11.721 1.00 0.00 28 SER A CA 10
ATOM 14591 C C . SER A 1 28 ? 3.112 1.678 -10.402 1.00 0.00 28 SER A C 10
ATOM 14592 O O . SER A 1 28 ? 2.156 2.213 -9.839 1.00 0.00 28 SER A O 10
ATOM 14600 N N . GLU A 1 29 ? 4.348 1.793 -9.911 1.00 0.00 29 GLU A N 10
ATOM 14601 C CA . GLU A 1 29 ? 4.653 2.502 -8.654 1.00 0.00 29 GLU A CA 10
ATOM 14602 C C . GLU A 1 29 ? 4.178 3.974 -8.614 1.00 0.00 29 GLU A C 10
ATOM 14603 O O . GLU A 1 29 ? 3.634 4.377 -7.580 1.00 0.00 29 GLU A O 10
ATOM 14615 N N . PRO A 1 30 ? 4.289 4.779 -9.696 1.00 0.00 30 PRO A N 10
ATOM 14616 C CA . PRO A 1 30 ? 3.726 6.133 -9.726 1.00 0.00 30 PRO A CA 10
ATOM 14617 C C . PRO A 1 30 ? 2.193 6.163 -9.661 1.00 0.00 30 PRO A C 10
ATOM 14618 O O . PRO A 1 30 ? 1.630 7.119 -9.121 1.00 0.00 30 PRO A O 10
ATOM 14629 N N . LEU A 1 31 ? 1.507 5.118 -10.153 1.00 0.00 31 LEU A N 10
ATOM 14630 C CA . LEU A 1 31 ? 0.054 4.995 -10.008 1.00 0.00 31 LEU A CA 10
ATOM 14631 C C . LEU A 1 31 ? -0.292 4.810 -8.536 1.00 0.00 31 LEU A C 10
ATOM 14632 O O . LEU A 1 31 ? -1.091 5.575 -8.008 1.00 0.00 31 LEU A O 10
ATOM 14648 N N . LEU A 1 32 ? 0.331 3.826 -7.875 1.00 0.00 32 LEU A N 10
ATOM 14649 C CA . LEU A 1 32 ? 0.064 3.541 -6.464 1.00 0.00 32 LEU A CA 10
ATOM 14650 C C . LEU A 1 32 ? 0.275 4.782 -5.598 1.00 0.00 32 LEU A C 10
ATOM 14651 O O . LEU A 1 32 ? -0.554 5.074 -4.745 1.00 0.00 32 LEU A O 10
ATOM 14667 N N . TRP A 1 33 ? 1.331 5.552 -5.864 1.00 0.00 33 TRP A N 10
ATOM 14668 C CA . TRP A 1 33 ? 1.621 6.792 -5.150 1.00 0.00 33 TRP A CA 10
ATOM 14669 C C . TRP A 1 33 ? 0.461 7.785 -5.265 1.00 0.00 33 TRP A C 10
ATOM 14670 O O . TRP A 1 33 ? -0.178 8.118 -4.267 1.00 0.00 33 TRP A O 10
ATOM 14691 N N . GLU A 1 34 ? 0.156 8.229 -6.485 1.00 0.00 34 GLU A N 10
ATOM 14692 C CA . GLU A 1 34 ? -0.886 9.236 -6.743 1.00 0.00 34 GLU A CA 10
ATOM 14693 C C . GLU A 1 34 ? -2.307 8.769 -6.382 1.00 0.00 34 GLU A C 10
ATOM 14694 O O . GLU A 1 34 ? -3.143 9.583 -5.986 1.00 0.00 34 GLU A O 10
ATOM 14706 N N . LEU A 1 35 ? -2.578 7.465 -6.470 1.00 0.00 35 LEU A N 10
ATOM 14707 C CA . LEU A 1 35 ? -3.860 6.862 -6.088 1.00 0.00 35 LEU A CA 10
ATOM 14708 C C . LEU A 1 35 ? -4.054 6.832 -4.560 1.00 0.00 35 LEU A C 10
ATOM 14709 O O . LEU A 1 35 ? -5.171 7.026 -4.081 1.00 0.00 35 LEU A O 10
ATOM 14725 N N . PHE A 1 36 ? -2.986 6.615 -3.785 1.00 0.00 36 PHE A N 10
ATOM 14726 C CA . PHE A 1 36 ? -3.022 6.489 -2.322 1.00 0.00 36 PHE A CA 10
ATOM 14727 C C . PHE A 1 36 ? -2.881 7.834 -1.588 1.00 0.00 36 PHE A C 10
ATOM 14728 O O . PHE A 1 36 ? -3.190 7.906 -0.399 1.00 0.00 36 PHE A O 10
ATOM 14745 N N . LEU A 1 37 ? -2.529 8.921 -2.291 1.00 0.00 37 LEU A N 10
ATOM 14746 C CA . LEU A 1 37 ? -2.578 10.302 -1.774 1.00 0.00 37 LEU A CA 10
ATOM 14747 C C . LEU A 1 37 ? -3.945 10.704 -1.174 1.00 0.00 37 LEU A C 10
ATOM 14748 O O . LEU A 1 37 ? -4.026 11.624 -0.360 1.00 0.00 37 LEU A O 10
ATOM 14764 N N . GLN A 1 38 ? -5.013 9.999 -1.553 1.00 0.00 38 GLN A N 10
ATOM 14765 C CA . GLN A 1 38 ? -6.373 10.153 -1.010 1.00 0.00 38 GLN A CA 10
ATOM 14766 C C . GLN A 1 38 ? -6.460 9.802 0.484 1.00 0.00 38 GLN A C 10
ATOM 14767 O O . GLN A 1 38 ? -7.253 10.398 1.216 1.00 0.00 38 GLN A O 10
ATOM 14781 N N . ALA A 1 39 ? -5.645 8.843 0.941 1.00 0.00 39 ALA A N 10
ATOM 14782 C CA . ALA A 1 39 ? -5.569 8.451 2.348 1.00 0.00 39 ALA A CA 10
ATOM 14783 C C . ALA A 1 39 ? -4.727 9.427 3.188 1.00 0.00 39 ALA A C 10
ATOM 14784 O O . ALA A 1 39 ? -5.142 9.839 4.273 1.00 0.00 39 ALA A O 10
ATOM 14791 N N . GLY A 1 40 ? -3.555 9.807 2.672 1.00 0.00 40 GLY A N 10
ATOM 14792 C CA . GLY A 1 40 ? -2.639 10.753 3.311 1.00 0.00 40 GLY A CA 10
ATOM 14793 C C . GLY A 1 40 ? -1.381 11.033 2.477 1.00 0.00 40 GLY A C 10
ATOM 14794 O O . GLY A 1 40 ? -1.272 10.553 1.346 1.00 0.00 40 GLY A O 10
ATOM 14798 N N . PRO A 1 41 ? -0.414 11.799 3.009 1.00 0.00 41 PRO A N 10
ATOM 14799 C CA . PRO A 1 41 ? 0.821 12.148 2.308 1.00 0.00 41 PRO A CA 10
ATOM 14800 C C . PRO A 1 41 ? 1.707 10.913 2.076 1.00 0.00 41 PRO A C 10
ATOM 14801 O O . PRO A 1 41 ? 2.245 10.324 3.020 1.00 0.00 41 PRO A O 10
ATOM 14812 N N . VAL A 1 42 ? 1.866 10.536 0.806 1.00 0.00 42 VAL A N 10
ATOM 14813 C CA . VAL A 1 42 ? 2.735 9.439 0.353 1.00 0.00 42 VAL A CA 10
ATOM 14814 C C . VAL A 1 42 ? 4.154 9.962 0.111 1.00 0.00 42 VAL A C 10
ATOM 14815 O O . VAL A 1 42 ? 4.355 11.015 -0.499 1.00 0.00 42 VAL A O 10
ATOM 14828 N N . VAL A 1 43 ? 5.135 9.206 0.599 1.00 0.00 43 VAL A N 10
ATOM 14829 C CA . VAL A 1 43 ? 6.566 9.550 0.663 1.00 0.00 43 VAL A CA 10
ATOM 14830 C C . VAL A 1 43 ? 7.401 8.712 -0.313 1.00 0.00 43 VAL A C 10
ATOM 14831 O O . VAL A 1 43 ? 8.410 9.190 -0.833 1.00 0.00 43 VAL A O 10
ATOM 14844 N N . ASN A 1 44 ? 7.000 7.454 -0.536 1.00 0.00 44 ASN A N 10
ATOM 14845 C CA . ASN A 1 44 ? 7.711 6.453 -1.337 1.00 0.00 44 ASN A CA 10
ATOM 14846 C C . ASN A 1 44 ? 6.755 5.310 -1.771 1.00 0.00 44 ASN A C 10
ATOM 14847 O O . ASN A 1 44 ? 5.718 5.087 -1.143 1.00 0.00 44 ASN A O 10
ATOM 14858 N N . THR A 1 45 ? 7.108 4.557 -2.816 1.00 0.00 45 THR A N 10
ATOM 14859 C CA . THR A 1 45 ? 6.422 3.324 -3.267 1.00 0.00 45 THR A CA 10
ATOM 14860 C C . THR A 1 45 ? 7.422 2.230 -3.649 1.00 0.00 45 THR A C 10
ATOM 14861 O O . THR A 1 45 ? 8.563 2.517 -4.021 1.00 0.00 45 THR A O 10
ATOM 14872 N N . HIS A 1 46 ? 7.000 0.961 -3.571 1.00 0.00 46 HIS A N 10
ATOM 14873 C CA . HIS A 1 46 ? 7.807 -0.190 -3.990 1.00 0.00 46 HIS A CA 10
ATOM 14874 C C . HIS A 1 46 ? 6.941 -1.263 -4.658 1.00 0.00 46 HIS A C 10
ATOM 14875 O O . HIS A 1 46 ? 5.894 -1.616 -4.127 1.00 0.00 46 HIS A O 10
ATOM 14889 N N . MET A 1 47 ? 7.361 -1.812 -5.795 1.00 0.00 47 MET A N 10
ATOM 14890 C CA . MET A 1 47 ? 6.745 -2.993 -6.418 1.00 0.00 47 MET A CA 10
ATOM 14891 C C . MET A 1 47 ? 7.849 -3.964 -6.856 1.00 0.00 47 MET A C 10
ATOM 14892 O O . MET A 1 47 ? 8.520 -3.689 -7.855 1.00 0.00 47 MET A O 10
ATOM 14906 N N . PRO A 1 48 ? 8.064 -5.088 -6.147 1.00 0.00 48 PRO A N 10
ATOM 14907 C CA . PRO A 1 48 ? 9.079 -6.076 -6.513 1.00 0.00 48 PRO A CA 10
ATOM 14908 C C . PRO A 1 48 ? 8.882 -6.644 -7.926 1.00 0.00 48 PRO A C 10
ATOM 14909 O O . PRO A 1 48 ? 7.751 -6.904 -8.354 1.00 0.00 48 PRO A O 10
ATOM 14920 N N . LYS A 1 49 ? 9.990 -6.832 -8.652 1.00 0.00 49 LYS A N 10
ATOM 14921 C CA . LYS A 1 49 ? 10.020 -7.257 -10.063 1.00 0.00 49 LYS A CA 10
ATOM 14922 C C . LYS A 1 49 ? 10.522 -8.696 -10.231 1.00 0.00 49 LYS A C 10
ATOM 14923 O O . LYS A 1 49 ? 11.358 -9.174 -9.463 1.00 0.00 49 LYS A O 10
ATOM 14942 N N . ASP A 1 50 ? 10.033 -9.368 -11.266 1.00 0.00 50 ASP A N 10
ATOM 14943 C CA . ASP A 1 50 ? 10.482 -10.689 -11.712 1.00 0.00 50 ASP A CA 10
ATOM 14944 C C . ASP A 1 50 ? 11.915 -10.648 -12.282 1.00 0.00 50 ASP A C 10
ATOM 14945 O O . ASP A 1 50 ? 12.265 -9.749 -13.049 1.00 0.00 50 ASP A O 10
ATOM 14954 N N . ARG A 1 51 ? 12.742 -11.648 -11.950 1.00 0.00 51 ARG A N 10
ATOM 14955 C CA . ARG A 1 51 ? 14.181 -11.688 -12.287 1.00 0.00 51 ARG A CA 10
ATOM 14956 C C . ARG A 1 51 ? 14.525 -12.125 -13.724 1.00 0.00 51 ARG A C 10
ATOM 14957 O O . ARG A 1 51 ? 15.703 -12.334 -14.022 1.00 0.00 51 ARG A O 10
ATOM 14978 N N . VAL A 1 52 ? 13.533 -12.281 -14.608 1.00 0.00 52 VAL A N 10
ATOM 14979 C CA . VAL A 1 52 ? 13.698 -12.799 -15.985 1.00 0.00 52 VAL A CA 10
ATOM 14980 C C . VAL A 1 52 ? 12.978 -11.911 -17.008 1.00 0.00 52 VAL A C 10
ATOM 14981 O O . VAL A 1 52 ? 13.499 -11.677 -18.100 1.00 0.00 52 VAL A O 10
ATOM 14994 N N . THR A 1 53 ? 11.806 -11.382 -16.649 1.00 0.00 53 THR A N 10
ATOM 14995 C CA . THR A 1 53 ? 10.926 -10.577 -17.513 1.00 0.00 53 THR A CA 10
ATOM 14996 C C . THR A 1 53 ? 10.784 -9.133 -17.029 1.00 0.00 53 THR A C 10
ATOM 14997 O O . THR A 1 53 ? 10.299 -8.272 -17.767 1.00 0.00 53 THR A O 10
ATOM 15008 N N . GLY A 1 54 ? 11.197 -8.854 -15.788 1.00 0.00 54 GLY A N 10
ATOM 15009 C CA . GLY A 1 54 ? 11.237 -7.519 -15.197 1.00 0.00 54 GLY A CA 10
ATOM 15010 C C . GLY A 1 54 ? 9.869 -6.891 -14.885 1.00 0.00 54 GLY A C 10
ATOM 15011 O O . GLY A 1 54 ? 9.807 -5.723 -14.498 1.00 0.00 54 GLY A O 10
ATOM 15015 N N . GLN A 1 55 ? 8.775 -7.643 -15.045 1.00 0.00 55 GLN A N 10
ATOM 15016 C CA . GLN A 1 55 ? 7.410 -7.214 -14.712 1.00 0.00 55 GLN A CA 10
ATOM 15017 C C . GLN A 1 55 ? 7.160 -7.326 -13.199 1.00 0.00 55 GLN A C 10
ATOM 15018 O O . GLN A 1 55 ? 7.865 -8.068 -12.512 1.00 0.00 55 GLN A O 10
ATOM 15032 N N . HIS A 1 56 ? 6.170 -6.616 -12.648 1.00 0.00 56 HIS A N 10
ATOM 15033 C CA . HIS A 1 56 ? 5.855 -6.722 -11.213 1.00 0.00 56 HIS A CA 10
ATOM 15034 C C . HIS A 1 56 ? 5.276 -8.100 -10.843 1.00 0.00 56 HIS A C 10
ATOM 15035 O O . HIS A 1 56 ? 4.641 -8.766 -11.663 1.00 0.00 56 HIS A O 10
ATOM 15049 N N . GLN A 1 57 ? 5.504 -8.538 -9.600 1.00 0.00 57 GLN A N 10
ATOM 15050 C CA . GLN A 1 57 ? 5.154 -9.890 -9.129 1.00 0.00 57 GLN A CA 10
ATOM 15051 C C . GLN A 1 57 ? 3.700 -10.029 -8.612 1.00 0.00 57 GLN A C 10
ATOM 15052 O O . GLN A 1 57 ? 3.385 -10.970 -7.880 1.00 0.00 57 GLN A O 10
ATOM 15066 N N . GLY A 1 58 ? 2.802 -9.105 -8.975 1.00 0.00 58 GLY A N 10
ATOM 15067 C CA . GLY A 1 58 ? 1.385 -9.101 -8.579 1.00 0.00 58 GLY A CA 10
ATOM 15068 C C . GLY A 1 58 ? 1.080 -8.385 -7.257 1.00 0.00 58 GLY A C 10
ATOM 15069 O O . GLY A 1 58 ? -0.074 -8.375 -6.822 1.00 0.00 58 GLY A O 10
ATOM 15073 N N . TYR A 1 59 ? 2.081 -7.776 -6.615 1.00 0.00 59 TYR A N 10
ATOM 15074 C CA . TYR A 1 59 ? 1.941 -7.034 -5.358 1.00 0.00 59 TYR A CA 10
ATOM 15075 C C . TYR A 1 59 ? 2.888 -5.824 -5.278 1.00 0.00 59 TYR A C 10
ATOM 15076 O O . TYR A 1 59 ? 3.891 -5.741 -5.995 1.00 0.00 59 TYR A O 10
ATOM 15094 N N . GLY A 1 60 ? 2.553 -4.879 -4.401 1.00 0.00 60 GLY A N 10
ATOM 15095 C CA . GLY A 1 60 ? 3.273 -3.629 -4.176 1.00 0.00 60 GLY A CA 10
ATOM 15096 C C . GLY A 1 60 ? 3.141 -3.101 -2.747 1.00 0.00 60 GLY A C 10
ATOM 15097 O O . GLY A 1 60 ? 2.528 -3.728 -1.882 1.00 0.00 60 GLY A O 10
ATOM 15101 N N . PHE A 1 61 ? 3.716 -1.924 -2.515 1.00 0.00 61 PHE A N 10
ATOM 15102 C CA . PHE A 1 61 ? 3.766 -1.227 -1.235 1.00 0.00 61 PHE A CA 10
ATOM 15103 C C . PHE A 1 61 ? 3.672 0.293 -1.415 1.00 0.00 61 PHE A C 10
ATOM 15104 O O . PHE A 1 61 ? 4.187 0.841 -2.397 1.00 0.00 61 PHE A O 10
ATOM 15121 N N . VAL A 1 62 ? 3.085 0.981 -0.429 1.00 0.00 62 VAL A N 10
ATOM 15122 C CA . VAL A 1 62 ? 2.988 2.450 -0.382 1.00 0.00 62 VAL A CA 10
ATOM 15123 C C . VAL A 1 62 ? 3.396 2.957 0.999 1.00 0.00 62 VAL A C 10
ATOM 15124 O O . VAL A 1 62 ? 2.869 2.497 2.008 1.00 0.00 62 VAL A O 10
ATOM 15137 N N . GLU A 1 63 ? 4.335 3.897 1.056 1.00 0.00 63 GLU A N 10
ATOM 15138 C CA . GLU A 1 63 ? 4.889 4.451 2.294 1.00 0.00 63 GLU A CA 10
ATOM 15139 C C . GLU A 1 63 ? 4.313 5.838 2.581 1.00 0.00 63 GLU A C 10
ATOM 15140 O O . GLU A 1 63 ? 4.494 6.771 1.796 1.00 0.00 63 GLU A O 10
ATOM 15152 N N . PHE A 1 64 ? 3.643 5.985 3.719 1.00 0.00 64 PHE A N 10
ATOM 15153 C CA . PHE A 1 64 ? 3.083 7.241 4.207 1.00 0.00 64 PHE A CA 10
ATOM 15154 C C . PHE A 1 64 ? 4.017 7.953 5.186 1.00 0.00 64 PHE A C 10
ATOM 15155 O O . PHE A 1 64 ? 4.932 7.357 5.763 1.00 0.00 64 PHE A O 10
ATOM 15172 N N . LEU A 1 65 ? 3.754 9.244 5.405 1.00 0.00 65 LEU A N 10
ATOM 15173 C CA . LEU A 1 65 ? 4.480 10.058 6.380 1.00 0.00 65 LEU A CA 10
ATOM 15174 C C . LEU A 1 65 ? 4.287 9.555 7.824 1.00 0.00 65 LEU A C 10
ATOM 15175 O O . LEU A 1 65 ? 5.210 9.652 8.637 1.00 0.00 65 LEU A O 10
ATOM 15191 N N . SER A 1 66 ? 3.108 8.999 8.135 1.00 0.00 66 SER A N 10
ATOM 15192 C CA . SER A 1 66 ? 2.742 8.552 9.488 1.00 0.00 66 SER A CA 10
ATOM 15193 C C . SER A 1 66 ? 1.866 7.301 9.484 1.00 0.00 66 SER A C 10
ATOM 15194 O O . SER A 1 66 ? 1.178 6.975 8.517 1.00 0.00 66 SER A O 10
ATOM 15202 N N . GLU A 1 67 ? 1.888 6.595 10.610 1.00 0.00 67 GLU A N 10
ATOM 15203 C CA . GLU A 1 67 ? 1.208 5.313 10.808 1.00 0.00 67 GLU A CA 10
ATOM 15204 C C . GLU A 1 67 ? -0.324 5.415 10.725 1.00 0.00 67 GLU A C 10
ATOM 15205 O O . GLU A 1 67 ? -0.979 4.493 10.240 1.00 0.00 67 GLU A O 10
ATOM 15217 N N . GLU A 1 68 ? -0.899 6.545 11.149 1.00 0.00 68 GLU A N 10
ATOM 15218 C CA . GLU A 1 68 ? -2.343 6.809 11.069 1.00 0.00 68 GLU A CA 10
ATOM 15219 C C . GLU A 1 68 ? -2.837 7.027 9.626 1.00 0.00 68 GLU A C 10
ATOM 15220 O O . GLU A 1 68 ? -3.984 6.716 9.307 1.00 0.00 68 GLU A O 10
ATOM 15232 N N . ASP A 1 69 ? -1.961 7.497 8.732 1.00 0.00 69 ASP A N 10
ATOM 15233 C CA . ASP A 1 69 ? -2.246 7.627 7.300 1.00 0.00 69 ASP A CA 10
ATOM 15234 C C . ASP A 1 69 ? -2.203 6.257 6.599 1.00 0.00 69 ASP A C 10
ATOM 15235 O O . ASP A 1 69 ? -3.019 5.991 5.712 1.00 0.00 69 ASP A O 10
ATOM 15244 N N . ALA A 1 70 ? -1.331 5.349 7.059 1.00 0.00 70 ALA A N 10
ATOM 15245 C CA . ALA A 1 70 ? -1.324 3.956 6.613 1.00 0.00 70 ALA A CA 10
ATOM 15246 C C . ALA A 1 70 ? -2.592 3.213 7.074 1.00 0.00 70 ALA A C 10
ATOM 15247 O O . ALA A 1 70 ? -3.255 2.571 6.261 1.00 0.00 70 ALA A O 10
ATOM 15254 N N . ASP A 1 71 ? -2.993 3.363 8.343 1.00 0.00 71 ASP A N 10
ATOM 15255 C CA . ASP A 1 71 ? -4.252 2.807 8.872 1.00 0.00 71 ASP A CA 10
ATOM 15256 C C . ASP A 1 71 ? -5.484 3.257 8.063 1.00 0.00 71 ASP A C 10
ATOM 15257 O O . ASP A 1 71 ? -6.406 2.470 7.838 1.00 0.00 71 ASP A O 10
ATOM 15266 N N . TYR A 1 72 ? -5.488 4.503 7.573 1.00 0.00 72 TYR A N 10
ATOM 15267 C CA . TYR A 1 72 ? -6.574 5.037 6.748 1.00 0.00 72 TYR A CA 10
ATOM 15268 C C . TYR A 1 72 ? -6.555 4.464 5.324 1.00 0.00 72 TYR A C 10
ATOM 15269 O O . TYR A 1 72 ? -7.609 4.144 4.778 1.00 0.00 72 TYR A O 10
ATOM 15287 N N . ALA A 1 73 ? -5.382 4.253 4.719 1.00 0.00 73 ALA A N 10
ATOM 15288 C CA . ALA A 1 73 ? -5.281 3.641 3.393 1.00 0.00 73 ALA A CA 10
ATOM 15289 C C . ALA A 1 73 ? -5.769 2.184 3.406 1.00 0.00 73 ALA A C 10
ATOM 15290 O O . ALA A 1 73 ? -6.456 1.755 2.480 1.00 0.00 73 ALA A O 10
ATOM 15297 N N . ILE A 1 74 ? -5.513 1.455 4.494 1.00 0.00 74 ILE A N 10
ATOM 15298 C CA . ILE A 1 74 ? -6.045 0.102 4.730 1.00 0.00 74 ILE A CA 10
ATOM 15299 C C . ILE A 1 74 ? -7.580 0.124 4.844 1.00 0.00 74 ILE A C 10
ATOM 15300 O O . ILE A 1 74 ? -8.246 -0.795 4.367 1.00 0.00 74 ILE A O 10
ATOM 15316 N N . LYS A 1 75 ? -8.157 1.191 5.412 1.00 0.00 75 LYS A N 10
ATOM 15317 C CA . LYS A 1 75 ? -9.612 1.378 5.526 1.00 0.00 75 LYS A CA 10
ATOM 15318 C C . LYS A 1 75 ? -10.285 1.599 4.164 1.00 0.00 75 LYS A C 10
ATOM 15319 O O . LYS A 1 75 ? -11.346 1.020 3.927 1.00 0.00 75 LYS A O 10
ATOM 15338 N N . ILE A 1 76 ? -9.686 2.394 3.267 1.00 0.00 76 ILE A N 10
ATOM 15339 C CA . ILE A 1 76 ? -10.305 2.744 1.977 1.00 0.00 76 ILE A CA 10
ATOM 15340 C C . ILE A 1 76 ? -9.930 1.822 0.803 1.00 0.00 76 ILE A C 10
ATOM 15341 O O . ILE A 1 76 ? -10.801 1.520 -0.008 1.00 0.00 76 ILE A O 10
ATOM 15357 N N . MET A 1 77 ? -8.680 1.353 0.698 1.00 0.00 77 MET A N 10
ATOM 15358 C CA . MET A 1 77 ? -8.165 0.646 -0.496 1.00 0.00 77 MET A CA 10
ATOM 15359 C C . MET A 1 77 ? -8.318 -0.880 -0.458 1.00 0.00 77 MET A C 10
ATOM 15360 O O . MET A 1 77 ? -7.943 -1.573 -1.401 1.00 0.00 77 MET A O 10
ATOM 15374 N N . ASP A 1 78 ? -8.894 -1.417 0.609 1.00 0.00 78 ASP A N 10
ATOM 15375 C CA . ASP A 1 78 ? -9.109 -2.857 0.770 1.00 0.00 78 ASP A CA 10
ATOM 15376 C C . ASP A 1 78 ? -10.421 -3.322 0.115 1.00 0.00 78 ASP A C 10
ATOM 15377 O O . ASP A 1 78 ? -11.451 -2.650 0.215 1.00 0.00 78 ASP A O 10
ATOM 15386 N N . MET A 1 79 ? -10.374 -4.465 -0.579 1.00 0.00 79 MET A N 10
ATOM 15387 C CA . MET A 1 79 ? -11.442 -5.006 -1.443 1.00 0.00 79 MET A CA 10
ATOM 15388 C C . MET A 1 79 ? -11.859 -4.091 -2.622 1.00 0.00 79 MET A C 10
ATOM 15389 O O . MET A 1 79 ? -12.835 -4.380 -3.320 1.00 0.00 79 MET A O 10
ATOM 15403 N N . ILE A 1 80 ? -11.114 -3.010 -2.883 1.00 0.00 80 ILE A N 10
ATOM 15404 C CA . ILE A 1 80 ? -11.236 -2.172 -4.086 1.00 0.00 80 ILE A CA 10
ATOM 15405 C C . ILE A 1 80 ? -10.781 -2.959 -5.325 1.00 0.00 80 ILE A C 10
ATOM 15406 O O . ILE A 1 80 ? -9.947 -3.857 -5.226 1.00 0.00 80 ILE A O 10
ATOM 15422 N N . LYS A 1 81 ? -11.316 -2.624 -6.503 1.00 0.00 81 LYS A N 10
ATOM 15423 C CA . LYS A 1 81 ? -11.049 -3.309 -7.778 1.00 0.00 81 LYS A CA 10
ATOM 15424 C C . LYS A 1 81 ? -10.279 -2.422 -8.765 1.00 0.00 81 LYS A C 10
ATOM 15425 O O . LYS A 1 81 ? -10.822 -1.991 -9.785 1.00 0.00 81 LYS A O 10
ATOM 15444 N N . LEU A 1 82 ? -9.003 -2.160 -8.472 1.00 0.00 82 LEU A N 10
ATOM 15445 C CA . LEU A 1 82 ? -8.090 -1.414 -9.355 1.00 0.00 82 LEU A CA 10
ATOM 15446 C C . LEU A 1 82 ? -7.996 -2.114 -10.726 1.00 0.00 82 LEU A C 10
ATOM 15447 O O . LEU A 1 82 ? -7.735 -3.317 -10.780 1.00 0.00 82 LEU A O 10
ATOM 15463 N N . TYR A 1 83 ? -8.269 -1.395 -11.826 1.00 0.00 83 TYR A N 10
ATOM 15464 C CA . TYR A 1 83 ? -8.449 -1.989 -13.169 1.00 0.00 83 TYR A CA 10
ATOM 15465 C C . TYR A 1 83 ? -9.360 -3.254 -13.249 1.00 0.00 83 TYR A C 10
ATOM 15466 O O . TYR A 1 83 ? -9.174 -4.096 -14.132 1.00 0.00 83 TYR A O 10
ATOM 15484 N N . GLY A 1 84 ? -10.352 -3.417 -12.359 1.00 0.00 84 GLY A N 10
ATOM 15485 C CA . GLY A 1 84 ? -11.310 -4.540 -12.393 1.00 0.00 84 GLY A CA 10
ATOM 15486 C C . GLY A 1 84 ? -10.800 -5.878 -11.821 1.00 0.00 84 GLY A C 10
ATOM 15487 O O . GLY A 1 84 ? -11.285 -6.940 -12.218 1.00 0.00 84 GLY A O 10
ATOM 15491 N N . LYS A 1 85 ? -9.839 -5.838 -10.889 1.00 0.00 85 LYS A N 10
ATOM 15492 C CA . LYS A 1 85 ? -9.186 -6.962 -10.208 1.00 0.00 85 LYS A CA 10
ATOM 15493 C C . LYS A 1 85 ? -9.065 -6.602 -8.713 1.00 0.00 85 LYS A C 10
ATOM 15494 O O . LYS A 1 85 ? -8.486 -5.558 -8.401 1.00 0.00 85 LYS A O 10
ATOM 15513 N N . PRO A 1 86 ? -9.650 -7.383 -7.788 1.00 0.00 86 PRO A N 10
ATOM 15514 C CA . PRO A 1 86 ? -9.745 -7.008 -6.377 1.00 0.00 86 PRO A CA 10
ATOM 15515 C C . PRO A 1 86 ? -8.383 -7.041 -5.667 1.00 0.00 86 PRO A C 10
ATOM 15516 O O . PRO A 1 86 ? -7.682 -8.057 -5.690 1.00 0.00 86 PRO A O 10
ATOM 15527 N N . ILE A 1 87 ? -8.031 -5.931 -5.011 1.00 0.00 87 ILE A N 10
ATOM 15528 C CA . ILE A 1 87 ? -6.808 -5.762 -4.216 1.00 0.00 87 ILE A CA 10
ATOM 15529 C C . ILE A 1 87 ? -7.062 -5.949 -2.713 1.00 0.00 87 ILE A C 10
ATOM 15530 O O . ILE A 1 87 ? -8.115 -5.578 -2.183 1.00 0.00 87 ILE A O 10
ATOM 15546 N N . ARG A 1 88 ? -6.070 -6.516 -2.020 1.00 0.00 88 ARG A N 10
ATOM 15547 C CA . ARG A 1 88 ? -6.054 -6.775 -0.573 1.00 0.00 88 ARG A CA 10
ATOM 15548 C C . ARG A 1 88 ? -4.978 -5.912 0.089 1.00 0.00 88 ARG A C 10
ATOM 15549 O O . ARG A 1 88 ? -3.836 -5.907 -0.376 1.00 0.00 88 ARG A O 10
ATOM 15570 N N . VAL A 1 89 ? -5.331 -5.182 1.149 1.00 0.00 89 VAL A N 10
ATOM 15571 C CA . VAL A 1 89 ? -4.469 -4.163 1.777 1.00 0.00 89 VAL A CA 10
ATOM 15572 C C . VAL A 1 89 ? -4.339 -4.381 3.288 1.00 0.00 89 VAL A C 10
ATOM 15573 O O . VAL A 1 89 ? -5.324 -4.635 3.980 1.00 0.00 89 VAL A O 10
ATOM 15586 N N . ASN A 1 90 ? -3.112 -4.264 3.801 1.00 0.00 90 ASN A N 10
ATOM 15587 C CA . ASN A 1 90 ? -2.756 -4.345 5.227 1.00 0.00 90 ASN A CA 10
ATOM 15588 C C . ASN A 1 90 ? -1.462 -3.556 5.509 1.00 0.00 90 ASN A C 10
ATOM 15589 O O . ASN A 1 90 ? -0.798 -3.091 4.583 1.00 0.00 90 ASN A O 10
ATOM 15600 N N . LYS A 1 91 ? -1.072 -3.424 6.784 1.00 0.00 91 LYS A N 10
ATOM 15601 C CA . LYS A 1 91 ? 0.237 -2.868 7.191 1.00 0.00 91 LYS A CA 10
ATOM 15602 C C . LYS A 1 91 ? 1.362 -3.699 6.554 1.00 0.00 91 LYS A C 10
ATOM 15603 O O . LYS A 1 91 ? 1.233 -4.922 6.460 1.00 0.00 91 LYS A O 10
ATOM 15622 N N . ALA A 1 92 ? 2.467 -3.076 6.139 1.00 0.00 92 ALA A N 10
ATOM 15623 C CA . ALA A 1 92 ? 3.603 -3.787 5.531 1.00 0.00 92 ALA A CA 10
ATOM 15624 C C . ALA A 1 92 ? 4.383 -4.658 6.540 1.00 0.00 92 ALA A C 10
ATOM 15625 O O . ALA A 1 92 ? 5.196 -5.493 6.142 1.00 0.00 92 ALA A O 10
ATOM 15632 N N . SER A 1 93 ? 4.147 -4.463 7.841 1.00 0.00 93 SER A N 10
ATOM 15633 C CA . SER A 1 93 ? 4.563 -5.348 8.934 1.00 0.00 93 SER A CA 10
ATOM 15634 C C . SER A 1 93 ? 3.421 -5.429 9.949 1.00 0.00 93 SER A C 10
ATOM 15635 O O . SER A 1 93 ? 2.881 -4.400 10.360 1.00 0.00 93 SER A O 10
ATOM 15643 N N . ALA A 1 94 ? 3.022 -6.648 10.320 1.00 0.00 94 ALA A N 10
ATOM 15644 C CA . ALA A 1 94 ? 1.833 -6.926 11.137 1.00 0.00 94 ALA A CA 10
ATOM 15645 C C . ALA A 1 94 ? 2.114 -7.942 12.270 1.00 0.00 94 ALA A C 10
ATOM 15646 O O . ALA A 1 94 ? 1.205 -8.602 12.774 1.00 0.00 94 ALA A O 10
ATOM 15653 N N . HIS A 1 95 ? 3.383 -8.082 12.674 1.00 0.00 95 HIS A N 10
ATOM 15654 C CA . HIS A 1 95 ? 3.868 -9.106 13.616 1.00 0.00 95 HIS A CA 10
ATOM 15655 C C . HIS A 1 95 ? 3.801 -8.667 15.092 1.00 0.00 95 HIS A C 10
ATOM 15656 O O . HIS A 1 95 ? 4.688 -8.974 15.887 1.00 0.00 95 HIS A O 10
ATOM 15670 N N . ASN A 1 96 ? 2.737 -7.954 15.479 1.00 0.00 96 ASN A N 10
ATOM 15671 C CA . ASN A 1 96 ? 2.454 -7.514 16.856 1.00 0.00 96 ASN A CA 10
ATOM 15672 C C . ASN A 1 96 ? 1.917 -8.660 17.753 1.00 0.00 96 ASN A C 10
ATOM 15673 O O . ASN A 1 96 ? 0.912 -8.523 18.454 1.00 0.00 96 ASN A O 10
ATOM 15684 N N . LYS A 1 97 ? 2.593 -9.818 17.708 1.00 0.00 97 LYS A N 10
ATOM 15685 C CA . LYS A 1 97 ? 2.174 -11.110 18.290 1.00 0.00 97 LYS A CA 10
ATOM 15686 C C . LYS A 1 97 ? 2.187 -11.147 19.827 1.00 0.00 97 LYS A C 10
ATOM 15687 O O . LYS A 1 97 ? 1.573 -12.031 20.425 1.00 0.00 97 LYS A O 10
ATOM 15706 N N . ASN A 1 98 ? 2.849 -10.178 20.464 1.00 0.00 98 ASN A N 10
ATOM 15707 C CA . ASN A 1 98 ? 2.813 -9.913 21.903 1.00 0.00 98 ASN A CA 10
ATOM 15708 C C . ASN A 1 98 ? 2.620 -8.403 22.155 1.00 0.00 98 ASN A C 10
ATOM 15709 O O . ASN A 1 98 ? 3.236 -7.576 21.476 1.00 0.00 98 ASN A O 10
ATOM 15720 N N . LEU A 1 99 ? 1.764 -8.048 23.120 1.00 0.00 99 LEU A N 10
ATOM 15721 C CA . LEU A 1 99 ? 1.422 -6.660 23.457 1.00 0.00 99 LEU A CA 10
ATOM 15722 C C . LEU A 1 99 ? 2.201 -6.173 24.691 1.00 0.00 99 LEU A C 10
ATOM 15723 O O . LEU A 1 99 ? 2.372 -6.910 25.667 1.00 0.00 99 LEU A O 10
ATOM 15739 N N . SER A 1 100 ? 2.639 -4.912 24.661 1.00 0.00 100 SER A N 10
ATOM 15740 C CA . SER A 1 100 ? 3.361 -4.252 25.760 1.00 0.00 100 SER A CA 10
ATOM 15741 C C . SER A 1 100 ? 2.415 -3.639 26.809 1.00 0.00 100 SER A C 10
ATOM 15742 O O . SER A 1 100 ? 1.274 -3.276 26.504 1.00 0.00 100 SER A O 10
ATOM 15750 N N . GLY A 1 101 ? 2.895 -3.501 28.048 1.00 0.00 101 GLY A N 10
ATOM 15751 C CA . GLY A 1 101 ? 2.173 -2.859 29.156 1.00 0.00 101 GLY A CA 10
ATOM 15752 C C . GLY A 1 101 ? 2.912 -2.858 30.509 1.00 0.00 101 GLY A C 10
ATOM 15753 O O . GLY A 1 101 ? 2.306 -3.248 31.511 1.00 0.00 101 GLY A O 10
ATOM 15757 N N . PRO A 1 102 ? 4.200 -2.453 30.587 1.00 0.00 102 PRO A N 10
ATOM 15758 C CA . PRO A 1 102 ? 4.987 -2.507 31.827 1.00 0.00 102 PRO A CA 10
ATOM 15759 C C . PRO A 1 102 ? 4.491 -1.545 32.925 1.00 0.00 102 PRO A C 10
ATOM 15760 O O . PRO A 1 102 ? 4.767 -1.765 34.107 1.00 0.00 102 PRO A O 10
ATOM 15771 N N . SER A 1 103 ? 3.748 -0.495 32.557 1.00 0.00 103 SER A N 10
ATOM 15772 C CA . SER A 1 103 ? 3.205 0.518 33.480 1.00 0.00 103 SER A CA 10
ATOM 15773 C C . SER A 1 103 ? 1.957 0.060 34.254 1.00 0.00 103 SER A C 10
ATOM 15774 O O . SER A 1 103 ? 1.556 0.719 35.217 1.00 0.00 103 SER A O 10
ATOM 15782 N N . SER A 1 104 ? 1.328 -1.051 33.853 1.00 0.00 104 SER A N 10
ATOM 15783 C CA . SER A 1 104 ? 0.103 -1.585 34.473 1.00 0.00 104 SER A CA 10
ATOM 15784 C C . SER A 1 104 ? 0.360 -2.243 35.839 1.00 0.00 104 SER A C 10
ATOM 15785 O O . SER A 1 104 ? 1.416 -2.841 36.070 1.00 0.00 104 SER A O 10
ATOM 15793 N N . GLY A 1 105 ? -0.628 -2.161 36.741 1.00 0.00 105 GLY A N 10
ATOM 15794 C CA . GLY A 1 105 ? -0.584 -2.734 38.097 1.00 0.00 105 GLY A CA 10
ATOM 15795 C C . GLY A 1 105 ? -1.850 -2.446 38.902 1.00 0.00 105 GLY A C 10
ATOM 15796 O O . GLY A 1 105 ? -1.866 -1.434 39.637 1.00 0.00 105 GLY A O 10
ATOM 15801 N N . GLY A 1 1 ? -10.324 -4.779 14.077 1.00 0.00 1 GLY A N 11
ATOM 15802 C CA . GLY A 1 1 ? -8.942 -4.913 14.593 1.00 0.00 1 GLY A CA 11
ATOM 15803 C C . GLY A 1 1 ? -8.695 -6.280 15.217 1.00 0.00 1 GLY A C 11
ATOM 15804 O O . GLY A 1 1 ? -9.634 -7.038 15.474 1.00 0.00 1 GLY A O 11
ATOM 15810 N N . SER A 1 2 ? -7.426 -6.609 15.469 1.00 0.00 2 SER A N 11
ATOM 15811 C CA . SER A 1 2 ? -6.998 -7.866 16.110 1.00 0.00 2 SER A CA 11
ATOM 15812 C C . SER A 1 2 ? -7.238 -7.885 17.630 1.00 0.00 2 SER A C 11
ATOM 15813 O O . SER A 1 2 ? -7.326 -6.840 18.284 1.00 0.00 2 SER A O 11
ATOM 15821 N N . SER A 1 3 ? -7.352 -9.089 18.200 1.00 0.00 3 SER A N 11
ATOM 15822 C CA . SER A 1 3 ? -7.524 -9.336 19.641 1.00 0.00 3 SER A CA 11
ATOM 15823 C C . SER A 1 3 ? -6.187 -9.421 20.400 1.00 0.00 3 SER A C 11
ATOM 15824 O O . SER A 1 3 ? -5.123 -9.630 19.807 1.00 0.00 3 SER A O 11
ATOM 15832 N N . GLY A 1 4 ? -6.237 -9.264 21.728 1.00 0.00 4 GLY A N 11
ATOM 15833 C CA . GLY A 1 4 ? -5.059 -9.278 22.606 1.00 0.00 4 GLY A CA 11
ATOM 15834 C C . GLY A 1 4 ? -4.176 -8.025 22.489 1.00 0.00 4 GLY A C 11
ATOM 15835 O O . GLY A 1 4 ? -4.614 -6.971 22.018 1.00 0.00 4 GLY A O 11
ATOM 15839 N N . SER A 1 5 ? -2.924 -8.134 22.941 1.00 0.00 5 SER A N 11
ATOM 15840 C CA . SER A 1 5 ? -1.924 -7.055 22.913 1.00 0.00 5 SER A CA 11
ATOM 15841 C C . SER A 1 5 ? -1.357 -6.792 21.507 1.00 0.00 5 SER A C 11
ATOM 15842 O O . SER A 1 5 ? -1.278 -7.698 20.671 1.00 0.00 5 SER A O 11
ATOM 15850 N N . SER A 1 6 ? -0.922 -5.556 21.251 1.00 0.00 6 SER A N 11
ATOM 15851 C CA . SER A 1 6 ? -0.354 -5.105 19.968 1.00 0.00 6 SER A CA 11
ATOM 15852 C C . SER A 1 6 ? 0.761 -4.060 20.151 1.00 0.00 6 SER A C 11
ATOM 15853 O O . SER A 1 6 ? 0.922 -3.479 21.231 1.00 0.00 6 SER A O 11
ATOM 15861 N N . GLY A 1 7 ? 1.550 -3.826 19.098 1.00 0.00 7 GLY A N 11
ATOM 15862 C CA . GLY A 1 7 ? 2.651 -2.854 19.081 1.00 0.00 7 GLY A CA 11
ATOM 15863 C C . GLY A 1 7 ? 3.361 -2.755 17.719 1.00 0.00 7 GLY A C 11
ATOM 15864 O O . GLY A 1 7 ? 3.060 -3.543 16.814 1.00 0.00 7 GLY A O 11
ATOM 15868 N N . PRO A 1 8 ? 4.289 -1.796 17.549 1.00 0.00 8 PRO A N 11
ATOM 15869 C CA . PRO A 1 8 ? 5.013 -1.575 16.295 1.00 0.00 8 PRO A CA 11
ATOM 15870 C C . PRO A 1 8 ? 6.086 -2.643 16.016 1.00 0.00 8 PRO A C 11
ATOM 15871 O O . PRO A 1 8 ? 6.520 -3.368 16.918 1.00 0.00 8 PRO A O 11
ATOM 15882 N N . ILE A 1 9 ? 6.551 -2.720 14.765 1.00 0.00 9 ILE A N 11
ATOM 15883 C CA . ILE A 1 9 ? 7.669 -3.584 14.348 1.00 0.00 9 ILE A CA 11
ATOM 15884 C C . ILE A 1 9 ? 9.024 -3.055 14.857 1.00 0.00 9 ILE A C 11
ATOM 15885 O O . ILE A 1 9 ? 9.213 -1.851 15.055 1.00 0.00 9 ILE A O 11
ATOM 15901 N N . SER A 1 10 ? 9.991 -3.956 15.051 1.00 0.00 10 SER A N 11
ATOM 15902 C CA . SER A 1 10 ? 11.331 -3.648 15.576 1.00 0.00 10 SER A CA 11
ATOM 15903 C C . SER A 1 10 ? 12.280 -2.968 14.571 1.00 0.00 10 SER A C 11
ATOM 15904 O O . SER A 1 10 ? 13.361 -2.528 14.966 1.00 0.00 10 SER A O 11
ATOM 15912 N N . GLU A 1 11 ? 11.921 -2.886 13.283 1.00 0.00 11 GLU A N 11
ATOM 15913 C CA . GLU A 1 11 ? 12.804 -2.410 12.201 1.00 0.00 11 GLU A CA 11
ATOM 15914 C C . GLU A 1 11 ? 12.122 -1.386 11.275 1.00 0.00 11 GLU A C 11
ATOM 15915 O O . GLU A 1 11 ? 11.048 -1.650 10.728 1.00 0.00 11 GLU A O 11
ATOM 15927 N N . ARG A 1 12 ? 12.796 -0.246 11.043 1.00 0.00 12 ARG A N 11
ATOM 15928 C CA . ARG A 1 12 ? 12.378 0.867 10.159 1.00 0.00 12 ARG A CA 11
ATOM 15929 C C . ARG A 1 12 ? 10.985 1.445 10.490 1.00 0.00 12 ARG A C 11
ATOM 15930 O O . ARG A 1 12 ? 10.398 1.162 11.535 1.00 0.00 12 ARG A O 11
ATOM 15951 N N . ASN A 1 13 ? 10.454 2.286 9.600 1.00 0.00 13 ASN A N 11
ATOM 15952 C CA . ASN A 1 13 ? 9.117 2.892 9.674 1.00 0.00 13 ASN A CA 11
ATOM 15953 C C . ASN A 1 13 ? 8.005 2.000 9.075 1.00 0.00 13 ASN A C 11
ATOM 15954 O O . ASN A 1 13 ? 7.019 2.519 8.553 1.00 0.00 13 ASN A O 11
ATOM 15965 N N . GLN A 1 14 ? 8.135 0.668 9.119 1.00 0.00 14 GLN A N 11
ATOM 15966 C CA . GLN A 1 14 ? 7.244 -0.236 8.376 1.00 0.00 14 GLN A CA 11
ATOM 15967 C C . GLN A 1 14 ? 5.773 -0.249 8.838 1.00 0.00 14 GLN A C 11
ATOM 15968 O O . GLN A 1 14 ? 4.913 -0.705 8.089 1.00 0.00 14 GLN A O 11
ATOM 15982 N N . ASP A 1 15 ? 5.443 0.308 10.009 1.00 0.00 15 ASP A N 11
ATOM 15983 C CA . ASP A 1 15 ? 4.048 0.560 10.411 1.00 0.00 15 ASP A CA 11
ATOM 15984 C C . ASP A 1 15 ? 3.394 1.704 9.609 1.00 0.00 15 ASP A C 11
ATOM 15985 O O . ASP A 1 15 ? 2.171 1.749 9.479 1.00 0.00 15 ASP A O 11
ATOM 15994 N N . ALA A 1 16 ? 4.199 2.604 9.034 1.00 0.00 16 ALA A N 11
ATOM 15995 C CA . ALA A 1 16 ? 3.772 3.622 8.075 1.00 0.00 16 ALA A CA 11
ATOM 15996 C C . ALA A 1 16 ? 3.814 3.118 6.612 1.00 0.00 16 ALA A C 11
ATOM 15997 O O . ALA A 1 16 ? 3.437 3.851 5.697 1.00 0.00 16 ALA A O 11
ATOM 16004 N N . THR A 1 17 ? 4.239 1.871 6.372 1.00 0.00 17 THR A N 11
ATOM 16005 C CA . THR A 1 17 ? 4.165 1.206 5.060 1.00 0.00 17 THR A CA 11
ATOM 16006 C C . THR A 1 17 ? 2.961 0.261 5.013 1.00 0.00 17 THR A C 11
ATOM 16007 O O . THR A 1 17 ? 2.734 -0.526 5.934 1.00 0.00 17 THR A O 11
ATOM 16018 N N . VAL A 1 18 ? 2.198 0.299 3.921 1.00 0.00 18 VAL A N 11
ATOM 16019 C CA . VAL A 1 18 ? 1.120 -0.657 3.625 1.00 0.00 18 VAL A CA 11
ATOM 16020 C C . VAL A 1 18 ? 1.553 -1.620 2.523 1.00 0.00 18 VAL A C 11
ATOM 16021 O O . VAL A 1 18 ? 2.300 -1.241 1.621 1.00 0.00 18 VAL A O 11
ATOM 16034 N N . TYR A 1 19 ? 1.069 -2.855 2.586 1.00 0.00 19 TYR A N 11
ATOM 16035 C CA . TYR A 1 19 ? 1.172 -3.870 1.537 1.00 0.00 19 TYR A CA 11
ATOM 16036 C C . TYR A 1 19 ? -0.103 -3.852 0.687 1.00 0.00 19 TYR A C 11
ATOM 16037 O O . TYR A 1 19 ? -1.198 -3.665 1.221 1.00 0.00 19 TYR A O 11
ATOM 16055 N N . VAL A 1 20 ? 0.034 -4.079 -0.621 1.00 0.00 20 VAL A N 11
ATOM 16056 C CA . VAL A 1 20 ? -1.066 -4.194 -1.587 1.00 0.00 20 VAL A CA 11
ATOM 16057 C C . VAL A 1 20 ? -0.867 -5.458 -2.425 1.00 0.00 20 VAL A C 11
ATOM 16058 O O . VAL A 1 20 ? 0.071 -5.534 -3.218 1.00 0.00 20 VAL A O 11
ATOM 16071 N N . GLY A 1 21 ? -1.743 -6.449 -2.271 1.00 0.00 21 GLY A N 11
ATOM 16072 C CA . GLY A 1 21 ? -1.710 -7.711 -3.019 1.00 0.00 21 GLY A CA 11
ATOM 16073 C C . GLY A 1 21 ? -2.866 -7.842 -4.012 1.00 0.00 21 GLY A C 11
ATOM 16074 O O . GLY A 1 21 ? -3.978 -7.396 -3.731 1.00 0.00 21 GLY A O 11
ATOM 16078 N N . GLY A 1 22 ? -2.617 -8.480 -5.158 1.00 0.00 22 GLY A N 11
ATOM 16079 C CA . GLY A 1 22 ? -3.630 -8.773 -6.186 1.00 0.00 22 GLY A CA 11
ATOM 16080 C C . GLY A 1 22 ? -3.683 -7.739 -7.316 1.00 0.00 22 GLY A C 11
ATOM 16081 O O . GLY A 1 22 ? -4.757 -7.448 -7.843 1.00 0.00 22 GLY A O 11
ATOM 16085 N N . LEU A 1 23 ? -2.534 -7.161 -7.673 1.00 0.00 23 LEU A N 11
ATOM 16086 C CA . LEU A 1 23 ? -2.395 -6.076 -8.643 1.00 0.00 23 LEU A CA 11
ATOM 16087 C C . LEU A 1 23 ? -2.589 -6.579 -10.077 1.00 0.00 23 LEU A C 11
ATOM 16088 O O . LEU A 1 23 ? -2.304 -7.738 -10.391 1.00 0.00 23 LEU A O 11
ATOM 16104 N N . ASP A 1 24 ? -3.036 -5.690 -10.958 1.00 0.00 24 ASP A N 11
ATOM 16105 C CA . ASP A 1 24 ? -3.159 -5.959 -12.391 1.00 0.00 24 ASP A CA 11
ATOM 16106 C C . ASP A 1 24 ? -1.893 -5.541 -13.167 1.00 0.00 24 ASP A C 11
ATOM 16107 O O . ASP A 1 24 ? -1.134 -4.679 -12.721 1.00 0.00 24 ASP A O 11
ATOM 16116 N N . GLU A 1 25 ? -1.652 -6.111 -14.351 1.00 0.00 25 GLU A N 11
ATOM 16117 C CA . GLU A 1 25 ? -0.490 -5.785 -15.197 1.00 0.00 25 GLU A CA 11
ATOM 16118 C C . GLU A 1 25 ? -0.392 -4.298 -15.610 1.00 0.00 25 GLU A C 11
ATOM 16119 O O . GLU A 1 25 ? 0.701 -3.824 -15.927 1.00 0.00 25 GLU A O 11
ATOM 16131 N N . LYS A 1 26 ? -1.501 -3.543 -15.564 1.00 0.00 26 LYS A N 11
ATOM 16132 C CA . LYS A 1 26 ? -1.539 -2.090 -15.813 1.00 0.00 26 LYS A CA 11
ATOM 16133 C C . LYS A 1 26 ? -1.039 -1.232 -14.636 1.00 0.00 26 LYS A C 11
ATOM 16134 O O . LYS A 1 26 ? -0.809 -0.034 -14.813 1.00 0.00 26 LYS A O 11
ATOM 16153 N N . VAL A 1 27 ? -0.872 -1.807 -13.441 1.00 0.00 27 VAL A N 11
ATOM 16154 C CA . VAL A 1 27 ? -0.427 -1.096 -12.225 1.00 0.00 27 VAL A CA 11
ATOM 16155 C C . VAL A 1 27 ? 1.075 -0.778 -12.271 1.00 0.00 27 VAL A C 11
ATOM 16156 O O . VAL A 1 27 ? 1.881 -1.604 -12.704 1.00 0.00 27 VAL A O 11
ATOM 16169 N N . SER A 1 28 ? 1.453 0.408 -11.782 1.00 0.00 28 SER A N 11
ATOM 16170 C CA . SER A 1 28 ? 2.846 0.864 -11.636 1.00 0.00 28 SER A CA 11
ATOM 16171 C C . SER A 1 28 ? 3.088 1.547 -10.282 1.00 0.00 28 SER A C 11
ATOM 16172 O O . SER A 1 28 ? 2.145 1.963 -9.609 1.00 0.00 28 SER A O 11
ATOM 16180 N N . GLU A 1 29 ? 4.348 1.710 -9.867 1.00 0.00 29 GLU A N 11
ATOM 16181 C CA . GLU A 1 29 ? 4.675 2.417 -8.616 1.00 0.00 29 GLU A CA 11
ATOM 16182 C C . GLU A 1 29 ? 4.167 3.877 -8.596 1.00 0.00 29 GLU A C 11
ATOM 16183 O O . GLU A 1 29 ? 3.540 4.256 -7.605 1.00 0.00 29 GLU A O 11
ATOM 16195 N N . PRO A 1 30 ? 4.306 4.686 -9.671 1.00 0.00 30 PRO A N 11
ATOM 16196 C CA . PRO A 1 30 ? 3.673 6.005 -9.751 1.00 0.00 30 PRO A CA 11
ATOM 16197 C C . PRO A 1 30 ? 2.145 5.979 -9.597 1.00 0.00 30 PRO A C 11
ATOM 16198 O O . PRO A 1 30 ? 1.582 6.922 -9.034 1.00 0.00 30 PRO A O 11
ATOM 16209 N N . LEU A 1 31 ? 1.464 4.903 -10.025 1.00 0.00 31 LEU A N 11
ATOM 16210 C CA . LEU A 1 31 ? 0.028 4.743 -9.787 1.00 0.00 31 LEU A CA 11
ATOM 16211 C C . LEU A 1 31 ? -0.240 4.519 -8.300 1.00 0.00 31 LEU A C 11
ATOM 16212 O O . LEU A 1 31 ? -1.040 5.239 -7.711 1.00 0.00 31 LEU A O 11
ATOM 16228 N N . LEU A 1 32 ? 0.457 3.563 -7.678 1.00 0.00 32 LEU A N 11
ATOM 16229 C CA . LEU A 1 32 ? 0.303 3.281 -6.247 1.00 0.00 32 LEU A CA 11
ATOM 16230 C C . LEU A 1 32 ? 0.667 4.472 -5.358 1.00 0.00 32 LEU A C 11
ATOM 16231 O O . LEU A 1 32 ? 0.194 4.559 -4.234 1.00 0.00 32 LEU A O 11
ATOM 16247 N N . TRP A 1 33 ? 1.475 5.401 -5.857 1.00 0.00 33 TRP A N 11
ATOM 16248 C CA . TRP A 1 33 ? 1.734 6.674 -5.195 1.00 0.00 33 TRP A CA 11
ATOM 16249 C C . TRP A 1 33 ? 0.524 7.606 -5.314 1.00 0.00 33 TRP A C 11
ATOM 16250 O O . TRP A 1 33 ? -0.148 7.891 -4.324 1.00 0.00 33 TRP A O 11
ATOM 16271 N N . GLU A 1 34 ? 0.219 8.065 -6.529 1.00 0.00 34 GLU A N 11
ATOM 16272 C CA . GLU A 1 34 ? -0.804 9.094 -6.778 1.00 0.00 34 GLU A CA 11
ATOM 16273 C C . GLU A 1 34 ? -2.234 8.661 -6.418 1.00 0.00 34 GLU A C 11
ATOM 16274 O O . GLU A 1 34 ? -3.041 9.491 -5.997 1.00 0.00 34 GLU A O 11
ATOM 16286 N N . LEU A 1 35 ? -2.545 7.366 -6.523 1.00 0.00 35 LEU A N 11
ATOM 16287 C CA . LEU A 1 35 ? -3.840 6.804 -6.121 1.00 0.00 35 LEU A CA 11
ATOM 16288 C C . LEU A 1 35 ? -4.026 6.821 -4.591 1.00 0.00 35 LEU A C 11
ATOM 16289 O O . LEU A 1 35 ? -5.142 7.001 -4.108 1.00 0.00 35 LEU A O 11
ATOM 16305 N N . PHE A 1 36 ? -2.945 6.651 -3.824 1.00 0.00 36 PHE A N 11
ATOM 16306 C CA . PHE A 1 36 ? -2.959 6.539 -2.360 1.00 0.00 36 PHE A CA 11
ATOM 16307 C C . PHE A 1 36 ? -2.811 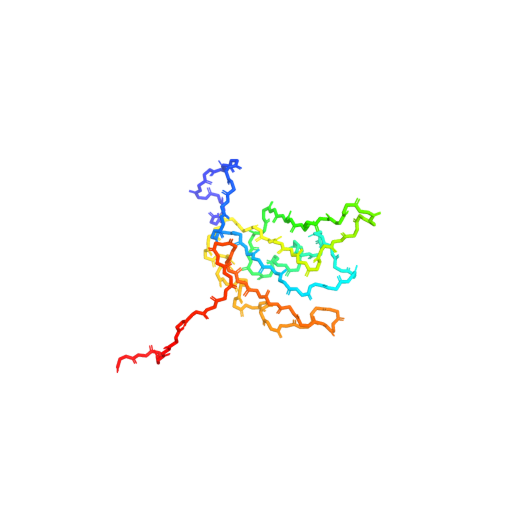7.892 -1.645 1.00 0.00 36 PHE A C 11
ATOM 16308 O O . PHE A 1 36 ? -3.112 7.982 -0.453 1.00 0.00 36 PHE A O 11
ATOM 16325 N N . LEU A 1 37 ? -2.467 8.967 -2.368 1.00 0.00 37 LEU A N 11
ATOM 16326 C CA . LEU A 1 37 ? -2.500 10.354 -1.870 1.00 0.00 37 LEU A CA 11
ATOM 16327 C C . LEU A 1 37 ? -3.870 10.786 -1.301 1.00 0.00 37 LEU A C 11
ATOM 16328 O O . LEU A 1 37 ? -3.956 11.737 -0.524 1.00 0.00 37 LEU A O 11
ATOM 16344 N N . GLN A 1 38 ? -4.937 10.066 -1.658 1.00 0.00 38 GLN A N 11
ATOM 16345 C CA . GLN A 1 38 ? -6.299 10.236 -1.125 1.00 0.00 38 GLN A CA 11
ATOM 16346 C C . GLN A 1 38 ? -6.395 9.904 0.373 1.00 0.00 38 GLN A C 11
ATOM 16347 O O . GLN A 1 38 ? -7.185 10.517 1.093 1.00 0.00 38 GLN A O 11
ATOM 16361 N N . ALA A 1 39 ? -5.591 8.944 0.847 1.00 0.00 39 ALA A N 11
ATOM 16362 C CA . ALA A 1 39 ? -5.528 8.570 2.260 1.00 0.00 39 ALA A CA 11
ATOM 16363 C C . ALA A 1 39 ? -4.685 9.553 3.091 1.00 0.00 39 ALA A C 11
ATOM 16364 O O . ALA A 1 39 ? -5.103 9.983 4.168 1.00 0.00 39 ALA A O 11
ATOM 16371 N N . GLY A 1 40 ? -3.511 9.923 2.574 1.00 0.00 40 GLY A N 11
ATOM 16372 C CA . GLY A 1 40 ? -2.592 10.881 3.188 1.00 0.00 40 GLY A CA 11
ATOM 16373 C C . GLY A 1 40 ? -1.311 11.089 2.367 1.00 0.00 40 GLY A C 11
ATOM 16374 O O . GLY A 1 40 ? -1.198 10.560 1.260 1.00 0.00 40 GLY A O 11
ATOM 16378 N N . PRO A 1 41 ? -0.328 11.848 2.883 1.00 0.00 41 PRO A N 11
ATOM 16379 C CA . PRO A 1 41 ? 0.925 12.133 2.186 1.00 0.00 41 PRO A CA 11
ATOM 16380 C C . PRO A 1 41 ? 1.775 10.866 1.999 1.00 0.00 41 PRO A C 11
ATOM 16381 O O . PRO A 1 41 ? 2.280 10.281 2.962 1.00 0.00 41 PRO A O 11
ATOM 16392 N N . VAL A 1 42 ? 1.944 10.460 0.738 1.00 0.00 42 VAL A N 11
ATOM 16393 C CA . VAL A 1 42 ? 2.804 9.344 0.315 1.00 0.00 42 VAL A CA 11
ATOM 16394 C C . VAL A 1 42 ? 4.233 9.848 0.086 1.00 0.00 42 VAL A C 11
ATOM 16395 O O . VAL A 1 42 ? 4.451 10.895 -0.529 1.00 0.00 42 VAL A O 11
ATOM 16408 N N . VAL A 1 43 ? 5.200 9.088 0.593 1.00 0.00 43 VAL A N 11
ATOM 16409 C CA . VAL A 1 43 ? 6.633 9.422 0.666 1.00 0.00 43 VAL A CA 11
ATOM 16410 C C . VAL A 1 43 ? 7.465 8.569 -0.299 1.00 0.00 43 VAL A C 11
ATOM 16411 O O . VAL A 1 43 ? 8.477 9.038 -0.823 1.00 0.00 43 VAL A O 11
ATOM 16424 N N . ASN A 1 44 ? 7.062 7.310 -0.507 1.00 0.00 44 ASN A N 11
ATOM 16425 C CA . ASN A 1 44 ? 7.765 6.300 -1.305 1.00 0.00 44 ASN A CA 11
ATOM 16426 C C . ASN A 1 44 ? 6.806 5.150 -1.721 1.00 0.00 44 ASN A C 11
ATOM 16427 O O . ASN A 1 44 ? 5.738 4.973 -1.130 1.00 0.00 44 ASN A O 11
ATOM 16438 N N . THR A 1 45 ? 7.195 4.347 -2.713 1.00 0.00 45 THR A N 11
ATOM 16439 C CA . THR A 1 45 ? 6.484 3.144 -3.202 1.00 0.00 45 THR A CA 11
ATOM 16440 C C . THR A 1 45 ? 7.470 2.031 -3.577 1.00 0.00 45 THR A C 11
ATOM 16441 O O . THR A 1 45 ? 8.608 2.312 -3.957 1.00 0.00 45 THR A O 11
ATOM 16452 N N . HIS A 1 46 ? 7.036 0.766 -3.512 1.00 0.00 46 HIS A N 11
ATOM 16453 C CA . HIS A 1 46 ? 7.855 -0.396 -3.885 1.00 0.00 46 HIS A CA 11
ATOM 16454 C C . HIS A 1 46 ? 7.020 -1.468 -4.597 1.00 0.00 46 HIS A C 11
ATOM 16455 O O . HIS A 1 46 ? 5.985 -1.872 -4.077 1.00 0.00 46 HIS A O 11
ATOM 16469 N N . MET A 1 47 ? 7.457 -1.965 -5.753 1.00 0.00 47 MET A N 11
ATOM 16470 C CA . MET A 1 47 ? 6.873 -3.140 -6.421 1.00 0.00 47 MET A CA 11
ATOM 16471 C C . MET A 1 47 ? 8.000 -4.070 -6.901 1.00 0.00 47 MET A C 11
ATOM 16472 O O . MET A 1 47 ? 8.617 -3.779 -7.931 1.00 0.00 47 MET A O 11
ATOM 16486 N N . PRO A 1 48 ? 8.287 -5.183 -6.197 1.00 0.00 48 PRO A N 11
ATOM 16487 C CA . PRO A 1 48 ? 9.365 -6.103 -6.566 1.00 0.00 48 PRO A CA 11
ATOM 16488 C C . PRO A 1 48 ? 9.166 -6.751 -7.946 1.00 0.00 48 PRO A C 11
ATOM 16489 O O . PRO A 1 48 ? 8.128 -7.365 -8.219 1.00 0.00 48 PRO A O 11
ATOM 16500 N N . LYS A 1 49 ? 10.179 -6.642 -8.813 1.00 0.00 49 LYS A N 11
ATOM 16501 C CA . LYS A 1 49 ? 10.143 -7.109 -10.212 1.00 0.00 49 LYS A CA 11
ATOM 16502 C C . LYS A 1 49 ? 10.674 -8.536 -10.382 1.00 0.00 49 LYS A C 11
ATOM 16503 O O . LYS A 1 49 ? 11.567 -8.976 -9.658 1.00 0.00 49 LYS A O 11
ATOM 16522 N N . ASP A 1 50 ? 10.156 -9.232 -11.388 1.00 0.00 50 ASP A N 11
ATOM 16523 C CA . ASP A 1 50 ? 10.671 -10.516 -11.870 1.00 0.00 50 ASP A CA 11
ATOM 16524 C C . ASP A 1 50 ? 12.058 -10.353 -12.528 1.00 0.00 50 ASP A C 11
ATOM 16525 O O . ASP A 1 50 ? 12.278 -9.422 -13.305 1.00 0.00 50 ASP A O 11
ATOM 16534 N N . ARG A 1 51 ? 12.996 -11.273 -12.259 1.00 0.00 51 ARG A N 11
ATOM 16535 C CA . ARG A 1 51 ? 14.406 -11.165 -12.691 1.00 0.00 51 ARG A CA 11
ATOM 16536 C C . ARG A 1 51 ? 14.702 -11.572 -14.147 1.00 0.00 51 ARG A C 11
ATOM 16537 O O . ARG A 1 51 ? 15.873 -11.627 -14.529 1.00 0.00 51 ARG A O 11
ATOM 16558 N N . VAL A 1 52 ? 13.679 -11.863 -14.958 1.00 0.00 52 VAL A N 11
ATOM 16559 C CA . VAL A 1 52 ? 13.809 -12.361 -16.346 1.00 0.00 52 VAL A CA 11
ATOM 16560 C C . VAL A 1 52 ? 12.923 -11.565 -17.312 1.00 0.00 52 VAL A C 11
ATOM 16561 O O . VAL A 1 52 ? 13.335 -11.271 -18.435 1.00 0.00 52 VAL A O 11
ATOM 16574 N N . THR A 1 53 ? 11.727 -11.173 -16.865 1.00 0.00 53 THR A N 11
ATOM 16575 C CA . THR A 1 53 ? 10.719 -10.431 -17.642 1.00 0.00 53 THR A CA 11
ATOM 16576 C C . THR A 1 53 ? 10.591 -8.975 -17.194 1.00 0.00 53 THR A C 11
ATOM 16577 O O . THR A 1 53 ? 10.065 -8.143 -17.937 1.00 0.00 53 THR A O 11
ATOM 16588 N N . GLY A 1 54 ? 11.090 -8.646 -15.997 1.00 0.00 54 GLY A N 11
ATOM 16589 C CA . GLY A 1 54 ? 11.220 -7.281 -15.490 1.00 0.00 54 GLY A CA 11
ATOM 16590 C C . GLY A 1 54 ? 9.907 -6.589 -15.086 1.00 0.00 54 GLY A C 11
ATOM 16591 O O . GLY A 1 54 ? 9.914 -5.397 -14.774 1.00 0.00 54 GLY A O 11
ATOM 16595 N N . GLN A 1 55 ? 8.788 -7.320 -15.081 1.00 0.00 55 GLN A N 11
ATOM 16596 C CA . GLN A 1 55 ? 7.459 -6.848 -14.663 1.00 0.00 55 GLN A CA 11
ATOM 16597 C C . GLN A 1 55 ? 7.178 -7.189 -13.190 1.00 0.00 55 GLN A C 11
ATOM 16598 O O . GLN A 1 55 ? 7.874 -8.013 -12.592 1.00 0.00 55 GLN A O 11
ATOM 16612 N N . HIS A 1 56 ? 6.178 -6.546 -12.577 1.00 0.00 56 HIS A N 11
ATOM 16613 C CA . HIS A 1 56 ? 5.823 -6.791 -11.170 1.00 0.00 56 HIS A CA 11
ATOM 16614 C C . HIS A 1 56 ? 5.216 -8.186 -10.945 1.00 0.00 56 HIS A C 11
ATOM 16615 O O . HIS A 1 56 ? 4.692 -8.820 -11.865 1.00 0.00 56 HIS A O 11
ATOM 16629 N N . GLN A 1 57 ? 5.296 -8.668 -9.703 1.00 0.00 57 GLN A N 11
ATOM 16630 C CA . GLN A 1 57 ? 4.954 -10.045 -9.313 1.00 0.00 57 GLN A CA 11
ATOM 16631 C C . GLN A 1 57 ? 3.544 -10.177 -8.691 1.00 0.00 57 GLN A C 11
ATOM 16632 O O . GLN A 1 57 ? 3.272 -11.112 -7.935 1.00 0.00 57 GLN A O 11
ATOM 16646 N N . GLY A 1 58 ? 2.636 -9.243 -9.000 1.00 0.00 58 GLY A N 11
ATOM 16647 C CA . GLY A 1 58 ? 1.243 -9.227 -8.530 1.00 0.00 58 GLY A CA 11
ATOM 16648 C C . GLY A 1 58 ? 1.011 -8.508 -7.194 1.00 0.00 58 GLY A C 11
ATOM 16649 O O . GLY A 1 58 ? -0.119 -8.495 -6.703 1.00 0.00 58 GLY A O 11
ATOM 16653 N N . TYR A 1 59 ? 2.044 -7.899 -6.605 1.00 0.00 59 TYR A N 11
ATOM 16654 C CA . TYR A 1 59 ? 1.964 -7.164 -5.337 1.00 0.00 59 TYR A CA 11
ATOM 16655 C C . TYR A 1 59 ? 2.909 -5.950 -5.285 1.00 0.00 59 TYR A C 11
ATOM 16656 O O . TYR A 1 59 ? 3.870 -5.845 -6.053 1.00 0.00 59 TYR A O 11
ATOM 16674 N N . GLY A 1 60 ? 2.622 -5.031 -4.363 1.00 0.00 60 GLY A N 11
ATOM 16675 C CA . GLY A 1 60 ? 3.363 -3.796 -4.123 1.00 0.00 60 GLY A CA 11
ATOM 16676 C C . GLY A 1 60 ? 3.217 -3.276 -2.690 1.00 0.00 60 GLY A C 11
ATOM 16677 O O . GLY A 1 60 ? 2.582 -3.902 -1.840 1.00 0.00 60 GLY A O 11
ATOM 16681 N N . PHE A 1 61 ? 3.798 -2.107 -2.436 1.00 0.00 61 PHE A N 11
ATOM 16682 C CA . PHE A 1 61 ? 3.786 -1.399 -1.157 1.00 0.00 61 PHE A CA 11
ATOM 16683 C C . PHE A 1 61 ? 3.720 0.121 -1.357 1.00 0.00 61 PHE A C 11
ATOM 16684 O O . PHE A 1 61 ? 4.237 0.651 -2.347 1.00 0.00 61 PHE A O 11
ATOM 16701 N N . VAL A 1 62 ? 3.151 0.826 -0.375 1.00 0.00 62 VAL A N 11
ATOM 16702 C CA . VAL A 1 62 ? 3.073 2.298 -0.330 1.00 0.00 62 VAL A CA 11
ATOM 16703 C C . VAL A 1 62 ? 3.501 2.795 1.049 1.00 0.00 62 VAL A C 11
ATOM 16704 O O . VAL A 1 62 ? 3.043 2.278 2.065 1.00 0.00 62 VAL A O 11
ATOM 16717 N N . GLU A 1 63 ? 4.386 3.786 1.102 1.00 0.00 63 GLU A N 11
ATOM 16718 C CA . GLU A 1 63 ? 4.942 4.346 2.336 1.00 0.00 63 GLU A CA 11
ATOM 16719 C C . GLU A 1 63 ? 4.369 5.740 2.603 1.00 0.00 63 GLU A C 11
ATOM 16720 O O . GLU A 1 63 ? 4.546 6.658 1.800 1.00 0.00 63 GLU A O 11
ATOM 16732 N N . PHE A 1 64 ? 3.703 5.909 3.741 1.00 0.00 64 PHE A N 11
ATOM 16733 C CA . PHE A 1 64 ? 3.130 7.173 4.197 1.00 0.00 64 PHE A CA 11
ATOM 16734 C C . PHE A 1 64 ? 4.049 7.912 5.173 1.00 0.00 64 PHE A C 11
ATOM 16735 O O . PHE A 1 64 ? 4.961 7.332 5.768 1.00 0.00 64 PHE A O 11
ATOM 16752 N N . LEU A 1 65 ? 3.783 9.208 5.363 1.00 0.00 65 LEU A N 11
ATOM 16753 C CA . LEU A 1 65 ? 4.514 10.043 6.319 1.00 0.00 65 LEU A CA 11
ATOM 16754 C C . LEU A 1 65 ? 4.312 9.577 7.773 1.00 0.00 65 LEU A C 11
ATOM 16755 O O . LEU A 1 65 ? 5.250 9.629 8.573 1.00 0.00 65 LEU A O 11
ATOM 16771 N N . SER A 1 66 ? 3.109 9.087 8.093 1.00 0.00 66 SER A N 11
ATOM 16772 C CA . SER A 1 66 ? 2.712 8.664 9.441 1.00 0.00 66 SER A CA 11
ATOM 16773 C C . SER A 1 66 ? 1.869 7.394 9.420 1.00 0.00 66 SER A C 11
ATOM 16774 O O . SER A 1 66 ? 1.152 7.093 8.466 1.00 0.00 66 SER A O 11
ATOM 16782 N N . GLU A 1 67 ? 1.930 6.666 10.529 1.00 0.00 67 GLU A N 11
ATOM 16783 C CA . GLU A 1 67 ? 1.187 5.426 10.774 1.00 0.00 67 GLU A CA 11
ATOM 16784 C C . GLU A 1 67 ? -0.338 5.614 10.670 1.00 0.00 67 GLU A C 11
ATOM 16785 O O . GLU A 1 67 ? -1.053 4.724 10.214 1.00 0.00 67 GLU A O 11
ATOM 16797 N N . GLU A 1 68 ? -0.836 6.796 11.039 1.00 0.00 68 GLU A N 11
ATOM 16798 C CA . GLU A 1 68 ? -2.258 7.162 10.971 1.00 0.00 68 GLU A CA 11
ATOM 16799 C C . GLU A 1 68 ? -2.765 7.282 9.523 1.00 0.00 68 GLU A C 11
ATOM 16800 O O . GLU A 1 68 ? -3.903 6.923 9.221 1.00 0.00 68 GLU A O 11
ATOM 16812 N N . ASP A 1 69 ? -1.906 7.745 8.611 1.00 0.00 69 ASP A N 11
ATOM 16813 C CA . ASP A 1 69 ? -2.205 7.852 7.180 1.00 0.00 69 ASP A CA 11
ATOM 16814 C C . ASP A 1 69 ? -2.158 6.475 6.493 1.00 0.00 69 ASP A C 11
ATOM 16815 O O . ASP A 1 69 ? -2.943 6.209 5.579 1.00 0.00 69 ASP A O 11
ATOM 16824 N N . ALA A 1 70 ? -1.308 5.566 6.987 1.00 0.00 70 ALA A N 11
ATOM 16825 C CA . ALA A 1 70 ? -1.253 4.180 6.536 1.00 0.00 70 ALA A CA 11
ATOM 16826 C C . ALA A 1 70 ? -2.495 3.397 6.995 1.00 0.00 70 ALA A C 11
ATOM 16827 O O . ALA A 1 70 ? -3.151 2.749 6.181 1.00 0.00 70 ALA A O 11
ATOM 16834 N N . ASP A 1 71 ? -2.887 3.522 8.267 1.00 0.00 71 ASP A N 11
ATOM 16835 C CA . ASP A 1 71 ? -4.115 2.923 8.812 1.00 0.00 71 ASP A CA 11
ATOM 16836 C C . ASP A 1 71 ? -5.378 3.360 8.043 1.00 0.00 71 ASP A C 11
ATOM 16837 O O . ASP A 1 71 ? -6.271 2.546 7.797 1.00 0.00 71 ASP A O 11
ATOM 16846 N N . TYR A 1 72 ? -5.422 4.614 7.582 1.00 0.00 72 TYR A N 11
ATOM 16847 C CA . TYR A 1 72 ? -6.520 5.126 6.760 1.00 0.00 72 TYR A CA 11
ATOM 16848 C C . TYR A 1 72 ? -6.503 4.539 5.340 1.00 0.00 72 TYR A C 11
ATOM 16849 O O . TYR A 1 72 ? -7.557 4.192 4.811 1.00 0.00 72 TYR A O 11
ATOM 16867 N N . ALA A 1 73 ? -5.333 4.345 4.725 1.00 0.00 73 ALA A N 11
ATOM 16868 C CA . ALA A 1 73 ? -5.233 3.722 3.404 1.00 0.00 73 ALA A CA 11
ATOM 16869 C C . ALA A 1 73 ? -5.681 2.252 3.433 1.00 0.00 73 ALA A C 11
ATOM 16870 O O . ALA A 1 73 ? -6.373 1.802 2.521 1.00 0.00 73 ALA A O 11
ATOM 16877 N N . ILE A 1 74 ? -5.383 1.529 4.518 1.00 0.00 74 ILE A N 11
ATOM 16878 C CA . ILE A 1 74 ? -5.877 0.162 4.758 1.00 0.00 74 ILE A CA 11
ATOM 16879 C C . ILE A 1 74 ? -7.411 0.150 4.899 1.00 0.00 74 ILE A C 11
ATOM 16880 O O . ILE A 1 74 ? -8.065 -0.782 4.429 1.00 0.00 74 ILE A O 11
ATOM 16896 N N . LYS A 1 75 ? -8.004 1.208 5.472 1.00 0.00 75 LYS A N 11
ATOM 16897 C CA . LYS A 1 75 ? -9.461 1.365 5.598 1.00 0.00 75 LYS A CA 11
ATOM 16898 C C . LYS A 1 75 ? -10.152 1.576 4.242 1.00 0.00 75 LYS A C 11
ATOM 16899 O O . LYS A 1 75 ? -11.191 0.957 4.006 1.00 0.00 75 LYS A O 11
ATOM 16918 N N . ILE A 1 76 ? -9.596 2.403 3.346 1.00 0.00 76 ILE A N 11
ATOM 16919 C CA . ILE A 1 76 ? -10.246 2.743 2.068 1.00 0.00 76 ILE A CA 11
ATOM 16920 C C . ILE A 1 76 ? -9.878 1.826 0.890 1.00 0.00 76 ILE A C 11
ATOM 16921 O O . ILE A 1 76 ? -10.754 1.528 0.081 1.00 0.00 76 ILE A O 11
ATOM 16937 N N . MET A 1 77 ? -8.626 1.365 0.772 1.00 0.00 77 MET A N 11
ATOM 16938 C CA . MET A 1 77 ? -8.124 0.662 -0.429 1.00 0.00 77 MET A CA 11
ATOM 16939 C C . MET A 1 77 ? -8.265 -0.864 -0.384 1.00 0.00 77 MET A C 11
ATOM 16940 O O . MET A 1 77 ? -7.912 -1.556 -1.337 1.00 0.00 77 MET A O 11
ATOM 16954 N N . ASP A 1 78 ? -8.813 -1.401 0.700 1.00 0.00 78 ASP A N 11
ATOM 16955 C CA . ASP A 1 78 ? -9.042 -2.840 0.858 1.00 0.00 78 ASP A CA 11
ATOM 16956 C C . ASP A 1 78 ? -10.370 -3.284 0.219 1.00 0.00 78 ASP A C 11
ATOM 16957 O O . ASP A 1 78 ? -11.376 -2.573 0.306 1.00 0.00 78 ASP A O 11
ATOM 16966 N N . MET A 1 79 ? -10.374 -4.447 -0.446 1.00 0.00 79 MET A N 11
ATOM 16967 C CA . MET A 1 79 ? -11.473 -4.953 -1.294 1.00 0.00 79 MET A CA 11
ATOM 16968 C C . MET A 1 79 ? -11.877 -4.036 -2.476 1.00 0.00 79 MET A C 11
ATOM 16969 O O . MET A 1 79 ? -12.876 -4.291 -3.153 1.00 0.00 79 MET A O 11
ATOM 16983 N N . ILE A 1 80 ? -11.090 -2.993 -2.771 1.00 0.00 80 ILE A N 11
ATOM 16984 C CA . ILE A 1 80 ? -11.212 -2.170 -3.985 1.00 0.00 80 ILE A CA 11
ATOM 16985 C C . ILE A 1 80 ? -10.775 -2.974 -5.220 1.00 0.00 80 ILE A C 11
ATOM 16986 O O . ILE A 1 80 ? -9.954 -3.883 -5.122 1.00 0.00 80 ILE A O 11
ATOM 17002 N N . LYS A 1 81 ? -11.318 -2.643 -6.396 1.00 0.00 81 LYS A N 11
ATOM 17003 C CA . LYS A 1 81 ? -11.075 -3.342 -7.668 1.00 0.00 81 LYS A CA 11
ATOM 17004 C C . LYS A 1 81 ? -10.289 -2.481 -8.666 1.00 0.00 81 LYS A C 11
ATOM 17005 O O . LYS A 1 81 ? -10.825 -2.044 -9.686 1.00 0.00 81 LYS A O 11
ATOM 17024 N N . LEU A 1 82 ? -9.007 -2.246 -8.378 1.00 0.00 82 LEU A N 11
ATOM 17025 C CA . LEU A 1 82 ? -8.085 -1.510 -9.256 1.00 0.00 82 LEU A CA 11
ATOM 17026 C C . LEU A 1 82 ? -8.006 -2.196 -10.636 1.00 0.00 82 LEU A C 11
ATOM 17027 O O . LEU A 1 82 ? -7.750 -3.400 -10.706 1.00 0.00 82 LEU A O 11
ATOM 17043 N N . TYR A 1 83 ? -8.285 -1.462 -11.724 1.00 0.00 83 TYR A N 11
ATOM 17044 C CA . TYR A 1 83 ? -8.480 -2.035 -13.074 1.00 0.00 83 TYR A CA 11
ATOM 17045 C C . TYR A 1 83 ? -9.385 -3.303 -13.160 1.00 0.00 83 TYR A C 11
ATOM 17046 O O . TYR A 1 83 ? -9.185 -4.152 -14.031 1.00 0.00 83 TYR A O 11
ATOM 17064 N N . GLY A 1 84 ? -10.391 -3.457 -12.284 1.00 0.00 84 GLY A N 11
ATOM 17065 C CA . GLY A 1 84 ? -11.362 -4.568 -12.335 1.00 0.00 84 GLY A CA 11
ATOM 17066 C C . GLY A 1 84 ? -10.870 -5.915 -11.773 1.00 0.00 84 GLY A C 11
ATOM 17067 O O . GLY A 1 84 ? -11.348 -6.970 -12.196 1.00 0.00 84 GLY A O 11
ATOM 17071 N N . LYS A 1 85 ? -9.930 -5.891 -10.820 1.00 0.00 85 LYS A N 11
ATOM 17072 C CA . LYS A 1 85 ? -9.298 -7.024 -10.138 1.00 0.00 85 LYS A CA 11
ATOM 17073 C C . LYS A 1 85 ? -9.170 -6.664 -8.645 1.00 0.00 85 LYS A C 11
ATOM 17074 O O . LYS A 1 85 ? -8.576 -5.629 -8.335 1.00 0.00 85 LYS A O 11
ATOM 17093 N N . PRO A 1 86 ? -9.765 -7.433 -7.717 1.00 0.00 86 PRO A N 11
ATOM 17094 C CA . PRO A 1 86 ? -9.839 -7.062 -6.305 1.00 0.00 86 PRO A CA 11
ATOM 17095 C C . PRO A 1 86 ? -8.467 -7.120 -5.617 1.00 0.00 86 PRO A C 11
ATOM 17096 O O . PRO A 1 86 ? -7.811 -8.164 -5.597 1.00 0.00 86 PRO A O 11
ATOM 17107 N N . ILE A 1 87 ? -8.056 -5.993 -5.028 1.00 0.00 87 ILE A N 11
ATOM 17108 C CA . ILE A 1 87 ? -6.830 -5.849 -4.234 1.00 0.00 87 ILE A CA 11
ATOM 17109 C C . ILE A 1 87 ? -7.109 -6.008 -2.734 1.00 0.00 87 ILE A C 11
ATOM 17110 O O . ILE A 1 87 ? -8.163 -5.608 -2.231 1.00 0.00 87 ILE A O 11
ATOM 17126 N N . ARG A 1 88 ? -6.138 -6.574 -2.008 1.00 0.00 88 ARG A N 11
ATOM 17127 C CA . ARG A 1 88 ? -6.121 -6.648 -0.539 1.00 0.00 88 ARG A CA 11
ATOM 17128 C C . ARG A 1 88 ? -5.044 -5.734 0.035 1.00 0.00 88 ARG A C 11
ATOM 17129 O O . ARG A 1 88 ? -3.930 -5.702 -0.492 1.00 0.00 88 ARG A O 11
ATOM 17150 N N . VAL A 1 89 ? -5.365 -5.009 1.106 1.00 0.00 89 VAL A N 11
ATOM 17151 C CA . VAL A 1 89 ? -4.481 -4.012 1.738 1.00 0.00 89 VAL A CA 11
ATOM 17152 C C . VAL A 1 89 ? -4.400 -4.229 3.249 1.00 0.00 89 VAL A C 11
ATOM 17153 O O . VAL A 1 89 ? -5.410 -4.505 3.896 1.00 0.00 89 VAL A O 11
ATOM 17166 N N . ASN A 1 90 ? -3.190 -4.120 3.810 1.00 0.00 90 ASN A N 11
ATOM 17167 C CA . ASN A 1 90 ? -2.881 -4.269 5.242 1.00 0.00 90 ASN A CA 11
ATOM 17168 C C . ASN A 1 90 ? -1.509 -3.630 5.563 1.00 0.00 90 ASN A C 11
ATOM 17169 O O . ASN A 1 90 ? -0.819 -3.146 4.665 1.00 0.00 90 ASN A O 11
ATOM 17180 N N . LYS A 1 91 ? -1.086 -3.638 6.832 1.00 0.00 91 LYS A N 11
ATOM 17181 C CA . LYS A 1 91 ? 0.259 -3.239 7.285 1.00 0.00 91 LYS A CA 11
ATOM 17182 C C . LYS A 1 91 ? 1.339 -4.075 6.580 1.00 0.00 91 LYS A C 11
ATOM 17183 O O . LYS A 1 91 ? 1.173 -5.287 6.425 1.00 0.00 91 LYS A O 11
ATOM 17202 N N . ALA A 1 92 ? 2.465 -3.466 6.202 1.00 0.00 92 ALA A N 11
ATOM 17203 C CA . ALA A 1 92 ? 3.572 -4.180 5.550 1.00 0.00 92 ALA A CA 11
ATOM 17204 C C . ALA A 1 92 ? 4.281 -5.195 6.476 1.00 0.00 92 ALA A C 11
ATOM 17205 O O . ALA A 1 92 ? 4.827 -6.190 5.995 1.00 0.00 92 ALA A O 11
ATOM 17212 N N . SER A 1 93 ? 4.227 -4.972 7.795 1.00 0.00 93 SER A N 11
ATOM 17213 C CA . SER A 1 93 ? 4.766 -5.858 8.843 1.00 0.00 93 SER A CA 11
ATOM 17214 C C . SER A 1 93 ? 3.681 -6.256 9.859 1.00 0.00 93 SER A C 11
ATOM 17215 O O . SER A 1 93 ? 3.835 -6.069 11.068 1.00 0.00 93 SER A O 11
ATOM 17223 N N . ALA A 1 94 ? 2.546 -6.765 9.362 1.00 0.00 94 ALA A N 11
ATOM 17224 C CA . ALA A 1 94 ? 1.409 -7.201 10.180 1.00 0.00 94 ALA A CA 11
ATOM 17225 C C . ALA A 1 94 ? 1.748 -8.367 11.139 1.00 0.00 94 ALA A C 11
ATOM 17226 O O . ALA A 1 94 ? 2.648 -9.173 10.881 1.00 0.00 94 ALA A O 11
ATOM 17233 N N . HIS A 1 95 ? 0.992 -8.477 12.236 1.00 0.00 95 HIS A N 11
ATOM 17234 C CA . HIS A 1 95 ? 1.135 -9.539 13.245 1.00 0.00 95 HIS A CA 11
ATOM 17235 C C . HIS A 1 95 ? 0.513 -10.874 12.797 1.00 0.00 95 HIS A C 11
ATOM 17236 O O . HIS A 1 95 ? -0.455 -10.902 12.034 1.00 0.00 95 HIS A O 11
ATOM 17250 N N . ASN A 1 96 ? 1.050 -11.979 13.324 1.00 0.00 96 ASN A N 11
ATOM 17251 C CA . ASN A 1 96 ? 0.612 -13.363 13.075 1.00 0.00 96 ASN A CA 11
ATOM 17252 C C . ASN A 1 96 ? 0.202 -14.114 14.367 1.00 0.00 96 ASN A C 11
ATOM 17253 O O . ASN A 1 96 ? 0.214 -15.349 14.413 1.00 0.00 96 ASN A O 11
ATOM 17264 N N . LYS A 1 97 ? -0.134 -13.368 15.430 1.00 0.00 97 LYS A N 11
ATOM 17265 C CA . LYS A 1 97 ? -0.437 -13.885 16.779 1.00 0.00 97 LYS A CA 11
ATOM 17266 C C . LYS A 1 97 ? -1.726 -14.722 16.808 1.00 0.00 97 LYS A C 11
ATOM 17267 O O . LYS A 1 97 ? -2.691 -14.423 16.099 1.00 0.00 97 LYS A O 11
ATOM 17286 N N . ASN A 1 98 ? -1.736 -15.758 17.649 1.00 0.00 98 ASN A N 11
ATOM 17287 C CA . ASN A 1 98 ? -2.794 -16.778 17.743 1.00 0.00 98 ASN A CA 11
ATOM 17288 C C . ASN A 1 98 ? -3.243 -17.084 19.193 1.00 0.00 98 ASN A C 11
ATOM 17289 O O . ASN A 1 98 ? -3.786 -18.160 19.468 1.00 0.00 98 ASN A O 11
ATOM 17300 N N . LEU A 1 99 ? -3.005 -16.158 20.131 1.00 0.00 99 LEU A N 11
ATOM 17301 C CA . LEU A 1 99 ? -3.317 -16.315 21.558 1.00 0.00 99 LEU A CA 11
ATOM 17302 C C . LEU A 1 99 ? -4.834 -16.465 21.809 1.00 0.00 99 LEU A C 11
ATOM 17303 O O . LEU A 1 99 ? -5.648 -15.737 21.234 1.00 0.00 99 LEU A O 11
ATOM 17319 N N . SER A 1 100 ? -5.211 -17.385 22.701 1.00 0.00 100 SER A N 11
ATOM 17320 C CA . SER A 1 100 ? -6.602 -17.753 23.026 1.00 0.00 100 SER A CA 11
ATOM 17321 C C . SER A 1 100 ? -7.275 -16.877 24.104 1.00 0.00 100 SER A C 11
ATOM 17322 O O . SER A 1 100 ? -8.395 -17.168 24.534 1.00 0.00 100 SER A O 11
ATOM 17330 N N . GLY A 1 101 ? -6.620 -15.793 24.534 1.00 0.00 101 GLY A N 11
ATOM 17331 C CA . GLY A 1 101 ? -7.074 -14.903 25.613 1.00 0.00 101 GLY A CA 11
ATOM 17332 C C . GLY A 1 101 ? -6.697 -15.388 27.027 1.00 0.00 101 GLY A C 11
ATOM 17333 O O . GLY A 1 101 ? -5.979 -16.385 27.175 1.00 0.00 101 GLY A O 11
ATOM 17337 N N . PRO A 1 102 ? -7.142 -14.677 28.083 1.00 0.00 102 PRO A N 11
ATOM 17338 C CA . PRO A 1 102 ? -6.810 -14.991 29.475 1.00 0.00 102 PRO A CA 11
ATOM 17339 C C . PRO A 1 102 ? -7.504 -16.267 29.985 1.00 0.00 102 PRO A C 11
ATOM 17340 O O . PRO A 1 102 ? -8.583 -16.648 29.520 1.00 0.00 102 PRO A O 11
ATOM 17351 N N . SER A 1 103 ? -6.895 -16.912 30.985 1.00 0.00 103 SER A N 11
ATOM 17352 C CA . SER A 1 103 ? -7.432 -18.105 31.667 1.00 0.00 103 SER A CA 11
ATOM 17353 C C . SER A 1 103 ? -8.489 -17.788 32.740 1.00 0.00 103 SER A C 11
ATOM 17354 O O . SER A 1 103 ? -9.322 -18.646 33.045 1.00 0.00 103 SER A O 11
ATOM 17362 N N . SER A 1 104 ? -8.488 -16.555 33.269 1.00 0.00 104 SER A N 11
ATOM 17363 C CA . SER A 1 104 ? -9.370 -16.033 34.335 1.00 0.00 104 SER A CA 11
ATOM 17364 C C . SER A 1 104 ? -9.276 -16.761 35.695 1.00 0.00 104 SER A C 11
ATOM 17365 O O . SER A 1 104 ? -8.684 -17.838 35.824 1.00 0.00 104 SER A O 11
ATOM 17373 N N . GLY A 1 105 ? -9.843 -16.143 36.741 1.00 0.00 105 GLY A N 11
ATOM 17374 C CA . GLY A 1 105 ? -9.846 -16.645 38.126 1.00 0.00 105 GLY A CA 11
ATOM 17375 C C . GLY A 1 105 ? -10.644 -15.754 39.078 1.00 0.00 105 GLY A C 11
ATOM 17376 O O . GLY A 1 105 ? -10.185 -14.623 39.354 1.00 0.00 105 GLY A O 11
ATOM 17381 N N . GLY A 1 1 ? 6.860 -13.180 21.151 1.00 0.00 1 GLY A N 12
ATOM 17382 C CA . GLY A 1 1 ? 5.680 -12.934 20.291 1.00 0.00 1 GLY A CA 12
ATOM 17383 C C . GLY A 1 1 ? 6.077 -12.380 18.930 1.00 0.00 1 GLY A C 12
ATOM 17384 O O . GLY A 1 1 ? 7.148 -11.788 18.780 1.00 0.00 1 GLY A O 12
ATOM 17390 N N . SER A 1 2 ? 5.215 -12.555 17.923 1.00 0.00 2 SER A N 12
ATOM 17391 C CA . SER A 1 2 ? 5.443 -12.107 16.534 1.00 0.00 2 SER A CA 12
ATOM 17392 C C . SER A 1 2 ? 5.200 -10.603 16.299 1.00 0.00 2 SER A C 12
ATOM 17393 O O . SER A 1 2 ? 5.660 -10.056 15.294 1.00 0.00 2 SER A O 12
ATOM 17401 N N . SER A 1 3 ? 4.518 -9.922 17.225 1.00 0.00 3 SER A N 12
ATOM 17402 C CA . SER A 1 3 ? 4.256 -8.473 17.212 1.00 0.00 3 SER A CA 12
ATOM 17403 C C . SER A 1 3 ? 4.283 -7.865 18.625 1.00 0.00 3 SER A C 12
ATOM 17404 O O . SER A 1 3 ? 4.169 -8.575 19.631 1.00 0.00 3 SER A O 12
ATOM 17412 N N . GLY A 1 4 ? 4.458 -6.542 18.709 1.00 0.00 4 GLY A N 12
ATOM 17413 C CA . GLY A 1 4 ? 4.523 -5.782 19.963 1.00 0.00 4 GLY A CA 12
ATOM 17414 C C . GLY A 1 4 ? 4.966 -4.326 19.762 1.00 0.00 4 GLY A C 12
ATOM 17415 O O . GLY A 1 4 ? 5.187 -3.879 18.633 1.00 0.00 4 GLY A O 12
ATOM 17419 N N . SER A 1 5 ? 5.102 -3.582 20.863 1.00 0.00 5 SER A N 12
ATOM 17420 C CA . SER A 1 5 ? 5.565 -2.183 20.865 1.00 0.00 5 SER A CA 12
ATOM 17421 C C . SER A 1 5 ? 7.068 -2.061 20.564 1.00 0.00 5 SER A C 12
ATOM 17422 O O . SER A 1 5 ? 7.866 -2.900 20.994 1.00 0.00 5 SER A O 12
ATOM 17430 N N . SER A 1 6 ? 7.457 -0.983 19.872 1.00 0.00 6 SER A N 12
ATOM 17431 C CA . SER A 1 6 ? 8.844 -0.679 19.470 1.00 0.00 6 SER A CA 12
ATOM 17432 C C . SER A 1 6 ? 9.185 0.804 19.665 1.00 0.00 6 SER A C 12
ATOM 17433 O O . SER A 1 6 ? 8.306 1.670 19.604 1.00 0.00 6 SER A O 12
ATOM 17441 N N . GLY A 1 7 ? 10.471 1.107 19.879 1.00 0.00 7 GLY A N 12
ATOM 17442 C CA . GLY A 1 7 ? 10.988 2.479 19.969 1.00 0.00 7 GLY A CA 12
ATOM 17443 C C . GLY A 1 7 ? 11.069 3.205 18.610 1.00 0.00 7 GLY A C 12
ATOM 17444 O O . GLY A 1 7 ? 10.893 2.579 17.559 1.00 0.00 7 GLY A O 12
ATOM 17448 N N . PRO A 1 8 ? 11.358 4.522 18.604 1.00 0.00 8 PRO A N 12
ATOM 17449 C CA . PRO A 1 8 ? 11.451 5.344 17.395 1.00 0.00 8 PRO A CA 12
ATOM 17450 C C . PRO A 1 8 ? 12.794 5.136 16.660 1.00 0.00 8 PRO A C 12
ATOM 17451 O O . PRO A 1 8 ? 13.665 6.008 16.646 1.00 0.00 8 PRO A O 12
ATOM 17462 N N . ILE A 1 9 ? 12.975 3.957 16.051 1.00 0.00 9 ILE A N 12
ATOM 17463 C CA . ILE A 1 9 ? 14.205 3.581 15.325 1.00 0.00 9 ILE A CA 12
ATOM 17464 C C . ILE A 1 9 ? 14.381 4.296 13.973 1.00 0.00 9 ILE A C 12
ATOM 17465 O O . ILE A 1 9 ? 15.508 4.412 13.493 1.00 0.00 9 ILE A O 12
ATOM 17481 N N . SER A 1 10 ? 13.283 4.775 13.374 1.00 0.00 10 SER A N 12
ATOM 17482 C CA . SER A 1 10 ? 13.156 5.474 12.074 1.00 0.00 10 SER A CA 12
ATOM 17483 C C . SER A 1 10 ? 13.619 4.714 10.817 1.00 0.00 10 SER A C 12
ATOM 17484 O O . SER A 1 10 ? 12.947 4.776 9.789 1.00 0.00 10 SER A O 12
ATOM 17492 N N . GLU A 1 11 ? 14.711 3.950 10.871 1.00 0.00 11 GLU A N 12
ATOM 17493 C CA . GLU A 1 11 ? 15.356 3.272 9.728 1.00 0.00 11 GLU A CA 12
ATOM 17494 C C . GLU A 1 11 ? 14.675 1.943 9.324 1.00 0.00 11 GLU A C 12
ATOM 17495 O O . GLU A 1 11 ? 15.334 0.999 8.876 1.00 0.00 11 GLU A O 12
ATOM 17507 N N . ARG A 1 12 ? 13.350 1.844 9.506 1.00 0.00 12 ARG A N 12
ATOM 17508 C CA . ARG A 1 12 ? 12.510 0.682 9.147 1.00 0.00 12 ARG A CA 12
ATOM 17509 C C . ARG A 1 12 ? 11.163 1.109 8.557 1.00 0.00 12 ARG A C 12
ATOM 17510 O O . ARG A 1 12 ? 10.820 0.687 7.456 1.00 0.00 12 ARG A O 12
ATOM 17531 N N . ASN A 1 13 ? 10.411 1.934 9.295 1.00 0.00 13 ASN A N 12
ATOM 17532 C CA . ASN A 1 13 ? 9.102 2.514 8.943 1.00 0.00 13 ASN A CA 12
ATOM 17533 C C . ASN A 1 13 ? 8.026 1.538 8.403 1.00 0.00 13 ASN A C 12
ATOM 17534 O O . ASN A 1 13 ? 7.086 1.967 7.732 1.00 0.00 13 ASN A O 12
ATOM 17545 N N . GLN A 1 14 ? 8.111 0.242 8.727 1.00 0.00 14 GLN A N 12
ATOM 17546 C CA . GLN A 1 14 ? 7.223 -0.806 8.188 1.00 0.00 14 GLN A CA 12
ATOM 17547 C C . GLN A 1 14 ? 5.762 -0.701 8.668 1.00 0.00 14 GLN A C 12
ATOM 17548 O O . GLN A 1 14 ? 4.878 -1.315 8.076 1.00 0.00 14 GLN A O 12
ATOM 17562 N N . ASP A 1 15 ? 5.484 0.083 9.714 1.00 0.00 15 ASP A N 12
ATOM 17563 C CA . ASP A 1 15 ? 4.117 0.392 10.157 1.00 0.00 15 ASP A CA 12
ATOM 17564 C C . ASP A 1 15 ? 3.517 1.633 9.468 1.00 0.00 15 ASP A C 12
ATOM 17565 O O . ASP A 1 15 ? 2.298 1.734 9.342 1.00 0.00 15 ASP A O 12
ATOM 17574 N N . ALA A 1 16 ? 4.348 2.559 8.975 1.00 0.00 16 ALA A N 12
ATOM 17575 C CA . ALA A 1 16 ? 3.909 3.675 8.130 1.00 0.00 16 ALA A CA 12
ATOM 17576 C C . ALA A 1 16 ? 3.858 3.295 6.633 1.00 0.00 16 ALA A C 12
ATOM 17577 O O . ALA A 1 16 ? 3.245 4.000 5.829 1.00 0.00 16 ALA A O 12
ATOM 17584 N N . THR A 1 17 ? 4.464 2.168 6.251 1.00 0.00 17 THR A N 12
ATOM 17585 C CA . THR A 1 17 ? 4.301 1.545 4.930 1.00 0.00 17 THR A CA 12
ATOM 17586 C C . THR A 1 17 ? 3.141 0.548 4.965 1.00 0.00 17 THR A C 12
ATOM 17587 O O . THR A 1 17 ? 2.997 -0.221 5.916 1.00 0.00 17 THR A O 12
ATOM 17598 N N . VAL A 1 18 ? 2.311 0.536 3.922 1.00 0.00 18 VAL A N 12
ATOM 17599 C CA . VAL A 1 18 ? 1.282 -0.490 3.686 1.00 0.00 18 VAL A CA 12
ATOM 17600 C C . VAL A 1 18 ? 1.733 -1.451 2.590 1.00 0.00 18 VAL A C 12
ATOM 17601 O O . VAL A 1 18 ? 2.444 -1.054 1.670 1.00 0.00 18 VAL A O 12
ATOM 17614 N N . TYR A 1 19 ? 1.299 -2.703 2.678 1.00 0.00 19 TYR A N 12
ATOM 17615 C CA . TYR A 1 19 ? 1.407 -3.729 1.642 1.00 0.00 19 TYR A CA 12
ATOM 17616 C C . TYR A 1 19 ? 0.102 -3.748 0.834 1.00 0.00 19 TYR A C 12
ATOM 17617 O O . TYR A 1 19 ? -0.976 -3.582 1.407 1.00 0.00 19 TYR A O 12
ATOM 17635 N N . VAL A 1 20 ? 0.198 -3.976 -0.477 1.00 0.00 20 VAL A N 12
ATOM 17636 C CA . VAL A 1 20 ? -0.930 -4.068 -1.415 1.00 0.00 20 VAL A CA 12
ATOM 17637 C C . VAL A 1 20 ? -0.756 -5.309 -2.292 1.00 0.00 20 VAL A C 12
ATOM 17638 O O . VAL A 1 20 ? 0.125 -5.342 -3.150 1.00 0.00 20 VAL A O 12
ATOM 17651 N N . GLY A 1 21 ? -1.588 -6.331 -2.097 1.00 0.00 21 GLY A N 12
ATOM 17652 C CA . GLY A 1 21 ? -1.556 -7.582 -2.866 1.00 0.00 21 GLY A CA 12
ATOM 17653 C C . GLY A 1 21 ? -2.714 -7.704 -3.858 1.00 0.00 21 GLY A C 12
ATOM 17654 O O . GLY A 1 21 ? -3.838 -7.304 -3.550 1.00 0.00 21 GLY A O 12
ATOM 17658 N N . GLY A 1 22 ? -2.448 -8.285 -5.032 1.00 0.00 22 GLY A N 12
ATOM 17659 C CA . GLY A 1 22 ? -3.448 -8.581 -6.072 1.00 0.00 22 GLY A CA 12
ATOM 17660 C C . GLY A 1 22 ? -3.466 -7.574 -7.230 1.00 0.00 22 GLY A C 12
ATOM 17661 O O . GLY A 1 22 ? -4.527 -7.285 -7.787 1.00 0.00 22 GLY A O 12
ATOM 17665 N N . LEU A 1 23 ? -2.306 -7.003 -7.566 1.00 0.00 23 LEU A N 12
ATOM 17666 C CA . LEU A 1 23 ? -2.144 -5.934 -8.549 1.00 0.00 23 LEU A CA 12
ATOM 17667 C C . LEU A 1 23 ? -2.234 -6.470 -9.982 1.00 0.00 23 LEU A C 12
ATOM 17668 O O . LEU A 1 23 ? -1.757 -7.566 -10.283 1.00 0.00 23 LEU A O 12
ATOM 17684 N N . ASP A 1 24 ? -2.800 -5.664 -10.878 1.00 0.00 24 ASP A N 12
ATOM 17685 C CA . ASP A 1 24 ? -2.884 -5.976 -12.306 1.00 0.00 24 ASP A CA 12
ATOM 17686 C C . ASP A 1 24 ? -1.610 -5.567 -13.071 1.00 0.00 24 ASP A C 12
ATOM 17687 O O . ASP A 1 24 ? -0.881 -4.669 -12.650 1.00 0.00 24 ASP A O 12
ATOM 17696 N N . GLU A 1 25 ? -1.345 -6.173 -14.232 1.00 0.00 25 GLU A N 12
ATOM 17697 C CA . GLU A 1 25 ? -0.183 -5.862 -15.082 1.00 0.00 25 GLU A CA 12
ATOM 17698 C C . GLU A 1 25 ? -0.090 -4.387 -15.537 1.00 0.00 25 GLU A C 12
ATOM 17699 O O . GLU A 1 25 ? 1.005 -3.920 -15.864 1.00 0.00 25 GLU A O 12
ATOM 17711 N N . LYS A 1 26 ? -1.201 -3.631 -15.521 1.00 0.00 26 LYS A N 12
ATOM 17712 C CA . LYS A 1 26 ? -1.238 -2.184 -15.815 1.00 0.00 26 LYS A CA 12
ATOM 17713 C C . LYS A 1 26 ? -0.837 -1.287 -14.628 1.00 0.00 26 LYS A C 12
ATOM 17714 O O . LYS A 1 26 ? -0.678 -0.078 -14.809 1.00 0.00 26 LYS A O 12
ATOM 17733 N N . VAL A 1 27 ? -0.660 -1.841 -13.425 1.00 0.00 27 VAL A N 12
ATOM 17734 C CA . VAL A 1 27 ? -0.206 -1.109 -12.224 1.00 0.00 27 VAL A CA 12
ATOM 17735 C C . VAL A 1 27 ? 1.312 -0.876 -12.255 1.00 0.00 27 VAL A C 12
ATOM 17736 O O . VAL A 1 27 ? 2.076 -1.756 -12.653 1.00 0.00 27 VAL A O 12
ATOM 17749 N N . SER A 1 28 ? 1.758 0.302 -11.802 1.00 0.00 28 SER A N 12
ATOM 17750 C CA . SER A 1 28 ? 3.174 0.634 -11.541 1.00 0.00 28 SER A CA 12
ATOM 17751 C C . SER A 1 28 ? 3.299 1.551 -10.315 1.00 0.00 28 SER A C 12
ATOM 17752 O O . SER A 1 28 ? 2.307 2.141 -9.885 1.00 0.00 28 SER A O 12
ATOM 17760 N N . GLU A 1 29 ? 4.497 1.716 -9.746 1.00 0.00 29 GLU A N 12
ATOM 17761 C CA . GLU A 1 29 ? 4.683 2.529 -8.529 1.00 0.00 29 GLU A CA 12
ATOM 17762 C C . GLU A 1 29 ? 4.151 3.978 -8.628 1.00 0.00 29 GLU A C 12
ATOM 17763 O O . GLU A 1 29 ? 3.492 4.416 -7.678 1.00 0.00 29 GLU A O 12
ATOM 17775 N N . PRO A 1 30 ? 4.326 4.720 -9.747 1.00 0.00 30 PRO A N 12
ATOM 17776 C CA . PRO A 1 30 ? 3.753 6.061 -9.892 1.00 0.00 30 PRO A CA 12
ATOM 17777 C C . PRO A 1 30 ? 2.218 6.082 -9.848 1.00 0.00 30 PRO A C 12
ATOM 17778 O O . PRO A 1 30 ? 1.640 7.074 -9.399 1.00 0.00 30 PRO A O 12
ATOM 17789 N N . LEU A 1 31 ? 1.552 4.988 -10.255 1.00 0.00 31 LEU A N 12
ATOM 17790 C CA . LEU A 1 31 ? 0.105 4.841 -10.092 1.00 0.00 31 LEU A CA 12
ATOM 17791 C C . LEU A 1 31 ? -0.235 4.744 -8.609 1.00 0.00 31 LEU A C 12
ATOM 17792 O O . LEU A 1 31 ? -1.028 5.543 -8.120 1.00 0.00 31 LEU A O 12
ATOM 17808 N N . LEU A 1 32 ? 0.380 3.791 -7.897 1.00 0.00 32 LEU A N 12
ATOM 17809 C CA . LEU A 1 32 ? 0.084 3.553 -6.483 1.00 0.00 32 LEU A CA 12
ATOM 17810 C C . LEU A 1 32 ? 0.273 4.820 -5.654 1.00 0.00 32 LEU A C 12
ATOM 17811 O O . LEU A 1 32 ? -0.581 5.142 -4.837 1.00 0.00 32 LEU A O 12
ATOM 17827 N N . TRP A 1 33 ? 1.346 5.569 -5.910 1.00 0.00 33 TRP A N 12
ATOM 17828 C CA . TRP A 1 33 ? 1.644 6.817 -5.213 1.00 0.00 33 TRP A CA 12
ATOM 17829 C C . TRP A 1 33 ? 0.486 7.810 -5.333 1.00 0.00 33 TRP A C 12
ATOM 17830 O O . TRP A 1 33 ? -0.146 8.157 -4.336 1.00 0.00 33 TRP A O 12
ATOM 17851 N N . GLU A 1 34 ? 0.166 8.229 -6.558 1.00 0.00 34 GLU A N 12
ATOM 17852 C CA . GLU A 1 34 ? -0.891 9.215 -6.830 1.00 0.00 34 GLU A CA 12
ATOM 17853 C C . GLU A 1 34 ? -2.302 8.723 -6.466 1.00 0.00 34 GLU A C 12
ATOM 17854 O O . GLU A 1 34 ? -3.155 9.524 -6.080 1.00 0.00 34 GLU A O 12
ATOM 17866 N N . LEU A 1 35 ? -2.548 7.413 -6.540 1.00 0.00 35 LEU A N 12
ATOM 17867 C CA . LEU A 1 35 ? -3.819 6.793 -6.155 1.00 0.00 35 LEU A CA 12
ATOM 17868 C C . LEU A 1 35 ? -4.019 6.781 -4.627 1.00 0.00 35 LEU A C 12
ATOM 17869 O O . LEU A 1 35 ? -5.138 6.970 -4.154 1.00 0.00 35 LEU A O 12
ATOM 17885 N N . PHE A 1 36 ? -2.951 6.586 -3.845 1.00 0.00 36 PHE A N 12
ATOM 17886 C CA . PHE A 1 36 ? -2.991 6.470 -2.381 1.00 0.00 36 PHE A CA 12
ATOM 17887 C C . PHE A 1 36 ? -2.878 7.825 -1.660 1.00 0.00 36 PHE A C 12
ATOM 17888 O O . PHE A 1 36 ? -3.199 7.906 -0.474 1.00 0.00 36 PHE A O 12
ATOM 17905 N N . LEU A 1 37 ? -2.540 8.910 -2.374 1.00 0.00 37 LEU A N 12
ATOM 17906 C CA . LEU A 1 37 ? -2.616 10.297 -1.874 1.00 0.00 37 LEU A CA 12
ATOM 17907 C C . LEU A 1 37 ? -3.995 10.682 -1.293 1.00 0.00 37 LEU A C 12
ATOM 17908 O O . LEU A 1 37 ? -4.100 11.607 -0.487 1.00 0.00 37 LEU A O 12
ATOM 17924 N N . GLN A 1 38 ? -5.049 9.960 -1.682 1.00 0.00 38 GLN A N 12
ATOM 17925 C CA . GLN A 1 38 ? -6.420 10.109 -1.167 1.00 0.00 38 GLN A CA 12
ATOM 17926 C C . GLN A 1 38 ? -6.534 9.766 0.327 1.00 0.00 38 GLN A C 12
ATOM 17927 O O . GLN A 1 38 ? -7.351 10.357 1.037 1.00 0.00 38 GLN A O 12
ATOM 17941 N N . ALA A 1 39 ? -5.716 8.823 0.807 1.00 0.00 39 ALA A N 12
ATOM 17942 C CA . ALA A 1 39 ? -5.663 8.444 2.219 1.00 0.00 39 ALA A CA 12
ATOM 17943 C C . ALA A 1 39 ? -4.847 9.436 3.065 1.00 0.00 39 ALA A C 12
ATOM 17944 O O . ALA A 1 39 ? -5.286 9.853 4.140 1.00 0.00 39 ALA A O 12
ATOM 17951 N N . GLY A 1 40 ? -3.673 9.828 2.566 1.00 0.00 40 GLY A N 12
ATOM 17952 C CA . GLY A 1 40 ? -2.782 10.796 3.205 1.00 0.00 40 GLY A CA 12
ATOM 17953 C C . GLY A 1 40 ? -1.510 11.071 2.389 1.00 0.00 40 GLY A C 12
ATOM 17954 O O . GLY A 1 40 ? -1.383 10.582 1.266 1.00 0.00 40 GLY A O 12
ATOM 17958 N N . PRO A 1 41 ? -0.551 11.843 2.929 1.00 0.00 41 PRO A N 12
ATOM 17959 C CA . PRO A 1 41 ? 0.694 12.186 2.244 1.00 0.00 41 PRO A CA 12
ATOM 17960 C C . PRO A 1 41 ? 1.584 10.950 2.034 1.00 0.00 41 PRO A C 12
ATOM 17961 O O . PRO A 1 41 ? 2.119 10.374 2.987 1.00 0.00 41 PRO A O 12
ATOM 17972 N N . VAL A 1 42 ? 1.751 10.560 0.768 1.00 0.00 42 VAL A N 12
ATOM 17973 C CA . VAL A 1 42 ? 2.630 9.464 0.329 1.00 0.00 42 VAL A CA 12
ATOM 17974 C C . VAL A 1 42 ? 4.044 9.997 0.082 1.00 0.00 42 VAL A C 12
ATOM 17975 O O . VAL A 1 42 ? 4.232 11.034 -0.560 1.00 0.00 42 VAL A O 12
ATOM 17988 N N . VAL A 1 43 ? 5.032 9.269 0.597 1.00 0.00 43 VAL A N 12
ATOM 17989 C CA . VAL A 1 43 ? 6.451 9.660 0.684 1.00 0.00 43 VAL A CA 12
ATOM 17990 C C . VAL A 1 43 ? 7.346 8.815 -0.233 1.00 0.00 43 VAL A C 12
ATOM 17991 O O . VAL A 1 43 ? 8.357 9.306 -0.736 1.00 0.00 43 VAL A O 12
ATOM 18004 N N . ASN A 1 44 ? 6.987 7.543 -0.434 1.00 0.00 44 ASN A N 12
ATOM 18005 C CA . ASN A 1 44 ? 7.748 6.536 -1.184 1.00 0.00 44 ASN A CA 12
ATOM 18006 C C . ASN A 1 44 ? 6.826 5.365 -1.621 1.00 0.00 44 ASN A C 12
ATOM 18007 O O . ASN A 1 44 ? 5.737 5.182 -1.076 1.00 0.00 44 ASN A O 12
ATOM 18018 N N . THR A 1 45 ? 7.253 4.564 -2.600 1.00 0.00 45 THR A N 12
ATOM 18019 C CA . THR A 1 45 ? 6.562 3.356 -3.110 1.00 0.00 45 THR A CA 12
ATOM 18020 C C . THR A 1 45 ? 7.561 2.255 -3.482 1.00 0.00 45 THR A C 12
ATOM 18021 O O . THR A 1 45 ? 8.707 2.542 -3.839 1.00 0.00 45 THR A O 12
ATOM 18032 N N . HIS A 1 46 ? 7.136 0.987 -3.425 1.00 0.00 46 HIS A N 12
ATOM 18033 C CA . HIS A 1 46 ? 7.942 -0.167 -3.844 1.00 0.00 46 HIS A CA 12
ATOM 18034 C C . HIS A 1 46 ? 7.075 -1.230 -4.523 1.00 0.00 46 HIS A C 12
ATOM 18035 O O . HIS A 1 46 ? 6.022 -1.577 -3.998 1.00 0.00 46 HIS A O 12
ATOM 18049 N N . MET A 1 47 ? 7.500 -1.787 -5.655 1.00 0.00 47 MET A N 12
ATOM 18050 C CA . MET A 1 47 ? 6.888 -2.972 -6.270 1.00 0.00 47 MET A CA 12
ATOM 18051 C C . MET A 1 47 ? 8.003 -3.922 -6.729 1.00 0.00 47 MET A C 12
ATOM 18052 O O . MET A 1 47 ? 8.650 -3.635 -7.740 1.00 0.00 47 MET A O 12
ATOM 18066 N N . PRO A 1 48 ? 8.249 -5.040 -6.020 1.00 0.00 48 PRO A N 12
ATOM 18067 C CA . PRO A 1 48 ? 9.238 -6.044 -6.416 1.00 0.00 48 PRO A CA 12
ATOM 18068 C C . PRO A 1 48 ? 9.034 -6.553 -7.852 1.00 0.00 48 PRO A C 12
ATOM 18069 O O . PRO A 1 48 ? 7.897 -6.759 -8.290 1.00 0.00 48 PRO A O 12
ATOM 18080 N N . LYS A 1 49 ? 10.137 -6.749 -8.588 1.00 0.00 49 LYS A N 12
ATOM 18081 C CA . LYS A 1 49 ? 10.149 -7.080 -10.026 1.00 0.00 49 LYS A CA 12
ATOM 18082 C C . LYS A 1 49 ? 10.656 -8.499 -10.318 1.00 0.00 49 LYS A C 12
ATOM 18083 O O . LYS A 1 49 ? 11.364 -9.105 -9.515 1.00 0.00 49 LYS A O 12
ATOM 18102 N N . ASP A 1 50 ? 10.282 -9.021 -11.478 1.00 0.00 50 ASP A N 12
ATOM 18103 C CA . ASP A 1 50 ? 10.718 -10.295 -12.053 1.00 0.00 50 ASP A CA 12
ATOM 18104 C C . ASP A 1 50 ? 12.142 -10.211 -12.648 1.00 0.00 50 ASP A C 12
ATOM 18105 O O . ASP A 1 50 ? 12.578 -9.150 -13.105 1.00 0.00 50 ASP A O 12
ATOM 18114 N N . ARG A 1 51 ? 12.866 -11.338 -12.671 1.00 0.00 51 ARG A N 12
ATOM 18115 C CA . ARG A 1 51 ? 14.289 -11.415 -13.056 1.00 0.00 51 ARG A CA 12
ATOM 18116 C C . ARG A 1 51 ? 14.584 -11.676 -14.545 1.00 0.00 51 ARG A C 12
ATOM 18117 O O . ARG A 1 51 ? 15.757 -11.757 -14.912 1.00 0.00 51 ARG A O 12
ATOM 18138 N N . VAL A 1 52 ? 13.564 -11.800 -15.402 1.00 0.00 52 VAL A N 12
ATOM 18139 C CA . VAL A 1 52 ? 13.717 -12.078 -16.851 1.00 0.00 52 VAL A CA 12
ATOM 18140 C C . VAL A 1 52 ? 12.808 -11.225 -17.733 1.00 0.00 52 VAL A C 12
ATOM 18141 O O . VAL A 1 52 ? 13.196 -10.878 -18.851 1.00 0.00 52 VAL A O 12
ATOM 18154 N N . THR A 1 53 ? 11.622 -10.859 -17.242 1.00 0.00 53 THR A N 12
ATOM 18155 C CA . THR A 1 53 ? 10.643 -10.029 -17.954 1.00 0.00 53 THR A CA 12
ATOM 18156 C C . THR A 1 53 ? 10.570 -8.616 -17.379 1.00 0.00 53 THR A C 12
ATOM 18157 O O . THR A 1 53 ? 10.098 -7.694 -18.046 1.00 0.00 53 THR A O 12
ATOM 18168 N N . GLY A 1 54 ? 11.027 -8.440 -16.132 1.00 0.00 54 GLY A N 12
ATOM 18169 C CA . GLY A 1 54 ? 11.012 -7.170 -15.414 1.00 0.00 54 GLY A CA 12
ATOM 18170 C C . GLY A 1 54 ? 9.616 -6.657 -15.011 1.00 0.00 54 GLY A C 12
ATOM 18171 O O . GLY A 1 54 ? 9.492 -5.524 -14.541 1.00 0.00 54 GLY A O 12
ATOM 18175 N N . GLN A 1 55 ? 8.570 -7.474 -15.178 1.00 0.00 55 GLN A N 12
ATOM 18176 C CA . GLN A 1 55 ? 7.206 -7.216 -14.694 1.00 0.00 55 GLN A CA 12
ATOM 18177 C C . GLN A 1 55 ? 7.167 -7.211 -13.156 1.00 0.00 55 GLN A C 12
ATOM 18178 O O . GLN A 1 55 ? 8.058 -7.767 -12.517 1.00 0.00 55 GLN A O 12
ATOM 18192 N N . HIS A 1 56 ? 6.144 -6.628 -12.528 1.00 0.00 56 HIS A N 12
ATOM 18193 C CA . HIS A 1 56 ? 5.987 -6.722 -11.065 1.00 0.00 56 HIS A CA 12
ATOM 18194 C C . HIS A 1 56 ? 5.489 -8.108 -10.613 1.00 0.00 56 HIS A C 12
ATOM 18195 O O . HIS A 1 56 ? 4.876 -8.851 -11.385 1.00 0.00 56 HIS A O 12
ATOM 18209 N N . GLN A 1 57 ? 5.756 -8.468 -9.354 1.00 0.00 57 GLN A N 12
ATOM 18210 C CA . GLN A 1 57 ? 5.460 -9.793 -8.779 1.00 0.00 57 GLN A CA 12
ATOM 18211 C C . GLN A 1 57 ? 3.992 -9.981 -8.312 1.00 0.00 57 GLN A C 12
ATOM 18212 O O . GLN A 1 57 ? 3.689 -10.923 -7.576 1.00 0.00 57 GLN A O 12
ATOM 18226 N N . GLY A 1 58 ? 3.064 -9.103 -8.713 1.00 0.00 58 GLY A N 12
ATOM 18227 C CA . GLY A 1 58 ? 1.639 -9.143 -8.342 1.00 0.00 58 GLY A CA 12
ATOM 18228 C C . GLY A 1 58 ? 1.287 -8.413 -7.038 1.00 0.00 58 GLY A C 12
ATOM 18229 O O . GLY A 1 58 ? 0.118 -8.382 -6.647 1.00 0.00 58 GLY A O 12
ATOM 18233 N N . TYR A 1 59 ? 2.271 -7.809 -6.368 1.00 0.00 59 TYR A N 12
ATOM 18234 C CA . TYR A 1 59 ? 2.097 -7.024 -5.142 1.00 0.00 59 TYR A CA 12
ATOM 18235 C C . TYR A 1 59 ? 3.039 -5.809 -5.089 1.00 0.00 59 TYR A C 12
ATOM 18236 O O . TYR A 1 59 ? 4.041 -5.737 -5.806 1.00 0.00 59 TYR A O 12
ATOM 18254 N N . GLY A 1 60 ? 2.696 -4.848 -4.232 1.00 0.00 60 GLY A N 12
ATOM 18255 C CA . GLY A 1 60 ? 3.415 -3.597 -4.023 1.00 0.00 60 GLY A CA 12
ATOM 18256 C C . GLY A 1 60 ? 3.297 -3.069 -2.594 1.00 0.00 60 GLY A C 12
ATOM 18257 O O . GLY A 1 60 ? 2.715 -3.709 -1.717 1.00 0.00 60 GLY A O 12
ATOM 18261 N N . PHE A 1 61 ? 3.846 -1.878 -2.376 1.00 0.00 61 PHE A N 12
ATOM 18262 C CA . PHE A 1 61 ? 3.877 -1.170 -1.103 1.00 0.00 61 PHE A CA 12
ATOM 18263 C C . PHE A 1 61 ? 3.778 0.348 -1.304 1.00 0.00 61 PHE A C 12
ATOM 18264 O O . PHE A 1 61 ? 4.285 0.885 -2.295 1.00 0.00 61 PHE A O 12
ATOM 18281 N N . VAL A 1 62 ? 3.194 1.044 -0.326 1.00 0.00 62 VAL A N 12
ATOM 18282 C CA . VAL A 1 62 ? 3.062 2.511 -0.305 1.00 0.00 62 VAL A CA 12
ATOM 18283 C C . VAL A 1 62 ? 3.444 3.050 1.073 1.00 0.00 62 VAL A C 12
ATOM 18284 O O . VAL A 1 62 ? 2.911 2.600 2.084 1.00 0.00 62 VAL A O 12
ATOM 18297 N N . GLU A 1 63 ? 4.369 4.005 1.132 1.00 0.00 63 GLU A N 12
ATOM 18298 C CA . GLU A 1 63 ? 4.895 4.585 2.372 1.00 0.00 63 GLU A CA 12
ATOM 18299 C C . GLU A 1 63 ? 4.242 5.936 2.663 1.00 0.00 63 GLU A C 12
ATOM 18300 O O . GLU A 1 63 ? 4.356 6.870 1.867 1.00 0.00 63 GLU A O 12
ATOM 18312 N N . PHE A 1 64 ? 3.593 6.059 3.819 1.00 0.00 64 PHE A N 12
ATOM 18313 C CA . PHE A 1 64 ? 2.989 7.302 4.295 1.00 0.00 64 PHE A CA 12
ATOM 18314 C C . PHE A 1 64 ? 3.893 8.054 5.273 1.00 0.00 64 PHE A C 12
ATOM 18315 O O . PHE A 1 64 ? 4.798 7.482 5.888 1.00 0.00 64 PHE A O 12
ATOM 18332 N N . LEU A 1 65 ? 3.617 9.349 5.444 1.00 0.00 65 LEU A N 12
ATOM 18333 C CA . LEU A 1 65 ? 4.329 10.205 6.397 1.00 0.00 65 LEU A CA 12
ATOM 18334 C C . LEU A 1 65 ? 4.155 9.736 7.854 1.00 0.00 65 LEU A C 12
ATOM 18335 O O . LEU A 1 65 ? 5.096 9.838 8.645 1.00 0.00 65 LEU A O 12
ATOM 18351 N N . SER A 1 66 ? 2.979 9.191 8.187 1.00 0.00 66 SER A N 12
ATOM 18352 C CA . SER A 1 66 ? 2.623 8.740 9.541 1.00 0.00 66 SER A CA 12
ATOM 18353 C C . SER A 1 66 ? 1.768 7.469 9.520 1.00 0.00 66 SER A C 12
ATOM 18354 O O . SER A 1 66 ? 1.058 7.183 8.554 1.00 0.00 66 SER A O 12
ATOM 18362 N N . GLU A 1 67 ? 1.791 6.711 10.617 1.00 0.00 67 GLU A N 12
ATOM 18363 C CA . GLU A 1 67 ? 1.042 5.452 10.767 1.00 0.00 67 GLU A CA 12
ATOM 18364 C C . GLU A 1 67 ? -0.485 5.645 10.695 1.00 0.00 67 GLU A C 12
ATOM 18365 O O . GLU A 1 67 ? -1.191 4.794 10.158 1.00 0.00 67 GLU A O 12
ATOM 18377 N N . GLU A 1 68 ? -1.007 6.781 11.167 1.00 0.00 68 GLU A N 12
ATOM 18378 C CA . GLU A 1 68 ? -2.444 7.097 11.086 1.00 0.00 68 GLU A CA 12
ATOM 18379 C C . GLU A 1 68 ? -2.937 7.347 9.646 1.00 0.00 68 GLU A C 12
ATOM 18380 O O . GLU A 1 68 ? -4.111 7.134 9.348 1.00 0.00 68 GLU A O 12
ATOM 18392 N N . ASP A 1 69 ? -2.039 7.737 8.735 1.00 0.00 69 ASP A N 12
ATOM 18393 C CA . ASP A 1 69 ? -2.327 7.860 7.301 1.00 0.00 69 ASP A CA 12
ATOM 18394 C C . ASP A 1 69 ? -2.260 6.493 6.594 1.00 0.00 69 ASP A C 12
ATOM 18395 O O . ASP A 1 69 ? -3.055 6.225 5.690 1.00 0.00 69 ASP A O 12
ATOM 18404 N N . ALA A 1 70 ? -1.385 5.591 7.057 1.00 0.00 70 ALA A N 12
ATOM 18405 C CA . ALA A 1 70 ? -1.327 4.209 6.586 1.00 0.00 70 ALA A CA 12
ATOM 18406 C C . ALA A 1 70 ? -2.575 3.415 7.015 1.00 0.00 70 ALA A C 12
ATOM 18407 O O . ALA A 1 70 ? -3.201 2.748 6.192 1.00 0.00 70 ALA A O 12
ATOM 18414 N N . ASP A 1 71 ? -3.005 3.553 8.273 1.00 0.00 71 ASP A N 12
ATOM 18415 C CA . ASP A 1 71 ? -4.245 2.963 8.797 1.00 0.00 71 ASP A CA 12
ATOM 18416 C C . ASP A 1 71 ? -5.494 3.409 8.010 1.00 0.00 71 ASP A C 12
ATOM 18417 O O . ASP A 1 71 ? -6.412 2.616 7.794 1.00 0.00 71 ASP A O 12
ATOM 18426 N N . TYR A 1 72 ? -5.502 4.646 7.503 1.00 0.00 72 TYR A N 12
ATOM 18427 C CA . TYR A 1 72 ? -6.582 5.155 6.654 1.00 0.00 72 TYR A CA 12
ATOM 18428 C C . TYR A 1 72 ? -6.548 4.534 5.249 1.00 0.00 72 TYR A C 12
ATOM 18429 O O . TYR A 1 72 ? -7.596 4.207 4.700 1.00 0.00 72 TYR A O 12
ATOM 18447 N N . ALA A 1 73 ? -5.369 4.284 4.670 1.00 0.00 73 ALA A N 12
ATOM 18448 C CA . ALA A 1 73 ? -5.265 3.607 3.375 1.00 0.00 73 ALA A CA 12
ATOM 18449 C C . ALA A 1 73 ? -5.703 2.134 3.473 1.00 0.00 73 ALA A C 12
ATOM 18450 O O . ALA A 1 73 ? -6.377 1.633 2.576 1.00 0.00 73 ALA A O 12
ATOM 18457 N N . ILE A 1 74 ? -5.425 1.474 4.602 1.00 0.00 74 ILE A N 12
ATOM 18458 C CA . ILE A 1 74 ? -5.937 0.129 4.923 1.00 0.00 74 ILE A CA 12
ATOM 18459 C C . ILE A 1 74 ? -7.472 0.131 5.065 1.00 0.00 74 ILE A C 12
ATOM 18460 O O . ILE A 1 74 ? -8.125 -0.862 4.736 1.00 0.00 74 ILE A O 12
ATOM 18476 N N . LYS A 1 75 ? -8.068 1.254 5.492 1.00 0.00 75 LYS A N 12
ATOM 18477 C CA . LYS A 1 75 ? -9.525 1.444 5.556 1.00 0.00 75 LYS A CA 12
ATOM 18478 C C . LYS A 1 75 ? -10.155 1.596 4.164 1.00 0.00 75 LYS A C 12
ATOM 18479 O O . LYS A 1 75 ? -11.144 0.915 3.887 1.00 0.00 75 LYS A O 12
ATOM 18498 N N . ILE A 1 76 ? -9.603 2.445 3.284 1.00 0.00 76 ILE A N 12
ATOM 18499 C CA . ILE A 1 76 ? -10.232 2.758 1.990 1.00 0.00 76 ILE A CA 12
ATOM 18500 C C . ILE A 1 76 ? -9.837 1.830 0.830 1.00 0.00 76 ILE A C 12
ATOM 18501 O O . ILE A 1 76 ? -10.705 1.475 0.038 1.00 0.00 76 ILE A O 12
ATOM 18517 N N . MET A 1 77 ? -8.569 1.419 0.714 1.00 0.00 77 MET A N 12
ATOM 18518 C CA . MET A 1 77 ? -8.043 0.701 -0.466 1.00 0.00 77 MET A CA 12
ATOM 18519 C C . MET A 1 77 ? -8.172 -0.821 -0.389 1.00 0.00 77 MET A C 12
ATOM 18520 O O . MET A 1 77 ? -7.793 -1.533 -1.316 1.00 0.00 77 MET A O 12
ATOM 18534 N N . ASP A 1 78 ? -8.744 -1.333 0.694 1.00 0.00 78 ASP A N 12
ATOM 18535 C CA . ASP A 1 78 ? -8.964 -2.765 0.887 1.00 0.00 78 ASP A CA 12
ATOM 18536 C C . ASP A 1 78 ? -10.297 -3.224 0.272 1.00 0.00 78 ASP A C 12
ATOM 18537 O O . ASP A 1 78 ? -11.320 -2.547 0.401 1.00 0.00 78 ASP A O 12
ATOM 18546 N N . MET A 1 79 ? -10.282 -4.367 -0.425 1.00 0.00 79 MET A N 12
ATOM 18547 C CA . MET A 1 79 ? -11.372 -4.881 -1.272 1.00 0.00 79 MET A CA 12
ATOM 18548 C C . MET A 1 79 ? -11.782 -3.972 -2.453 1.00 0.00 79 MET A C 12
ATOM 18549 O O . MET A 1 79 ? -12.782 -4.238 -3.125 1.00 0.00 79 MET A O 12
ATOM 18563 N N . ILE A 1 80 ? -11.001 -2.926 -2.748 1.00 0.00 80 ILE A N 12
ATOM 18564 C CA . ILE A 1 80 ? -11.117 -2.114 -3.969 1.00 0.00 80 ILE A CA 12
ATOM 18565 C C . ILE A 1 80 ? -10.652 -2.929 -5.185 1.00 0.00 80 ILE A C 12
ATOM 18566 O O . ILE A 1 80 ? -9.809 -3.815 -5.063 1.00 0.00 80 ILE A O 12
ATOM 18582 N N . LYS A 1 81 ? -11.199 -2.636 -6.370 1.00 0.00 81 LYS A N 12
ATOM 18583 C CA . LYS A 1 81 ? -10.944 -3.367 -7.620 1.00 0.00 81 LYS A CA 12
ATOM 18584 C C . LYS A 1 81 ? -10.137 -2.535 -8.623 1.00 0.00 81 LYS A C 12
ATOM 18585 O O . LYS A 1 81 ? -10.660 -2.105 -9.654 1.00 0.00 81 LYS A O 12
ATOM 18604 N N . LEU A 1 82 ? -8.853 -2.314 -8.332 1.00 0.00 82 LEU A N 12
ATOM 18605 C CA . LEU A 1 82 ? -7.914 -1.625 -9.233 1.00 0.00 82 LEU A CA 12
ATOM 18606 C C . LEU A 1 82 ? -7.838 -2.378 -10.575 1.00 0.00 82 LEU A C 12
ATOM 18607 O O . LEU A 1 82 ? -7.599 -3.587 -10.584 1.00 0.00 82 LEU A O 12
ATOM 18623 N N . TYR A 1 83 ? -8.104 -1.695 -11.699 1.00 0.00 83 TYR A N 12
ATOM 18624 C CA . TYR A 1 83 ? -8.308 -2.340 -13.015 1.00 0.00 83 TYR A CA 12
ATOM 18625 C C . TYR A 1 83 ? -9.236 -3.595 -13.027 1.00 0.00 83 TYR A C 12
ATOM 18626 O O . TYR A 1 83 ? -9.048 -4.502 -13.843 1.00 0.00 83 TYR A O 12
ATOM 18644 N N . GLY A 1 84 ? -10.247 -3.676 -12.145 1.00 0.00 84 GLY A N 12
ATOM 18645 C CA . GLY A 1 84 ? -11.266 -4.744 -12.147 1.00 0.00 84 GLY A CA 12
ATOM 18646 C C . GLY A 1 84 ? -10.879 -6.070 -11.464 1.00 0.00 84 GLY A C 12
ATOM 18647 O O . GLY A 1 84 ? -11.544 -7.084 -11.689 1.00 0.00 84 GLY A O 12
ATOM 18651 N N . LYS A 1 85 ? -9.837 -6.080 -10.623 1.00 0.00 85 LYS A N 12
ATOM 18652 C CA . LYS A 1 85 ? -9.288 -7.217 -9.874 1.00 0.00 85 LYS A CA 12
ATOM 18653 C C . LYS A 1 85 ? -9.105 -6.780 -8.407 1.00 0.00 85 LYS A C 12
ATOM 18654 O O . LYS A 1 85 ? -8.462 -5.755 -8.165 1.00 0.00 85 LYS A O 12
ATOM 18673 N N . PRO A 1 86 ? -9.707 -7.482 -7.433 1.00 0.00 86 PRO A N 12
ATOM 18674 C CA . PRO A 1 86 ? -9.773 -7.034 -6.044 1.00 0.00 86 PRO A CA 12
ATOM 18675 C C . PRO A 1 86 ? -8.413 -7.111 -5.336 1.00 0.00 86 PRO A C 12
ATOM 18676 O O . PRO A 1 86 ? -7.772 -8.166 -5.311 1.00 0.00 86 PRO A O 12
ATOM 18687 N N . ILE A 1 87 ? -7.991 -5.994 -4.736 1.00 0.00 87 ILE A N 12
ATOM 18688 C CA . ILE A 1 87 ? -6.758 -5.869 -3.945 1.00 0.00 87 ILE A CA 12
ATOM 18689 C C . ILE A 1 87 ? -7.020 -6.008 -2.439 1.00 0.00 87 ILE A C 12
ATOM 18690 O O . ILE A 1 87 ? -8.087 -5.640 -1.937 1.00 0.00 87 ILE A O 12
ATOM 18706 N N . ARG A 1 88 ? -6.020 -6.510 -1.708 1.00 0.00 88 ARG A N 12
ATOM 18707 C CA . ARG A 1 88 ? -5.983 -6.539 -0.235 1.00 0.00 88 ARG A CA 12
ATOM 18708 C C . ARG A 1 88 ? -4.851 -5.670 0.305 1.00 0.00 88 ARG A C 12
ATOM 18709 O O . ARG A 1 88 ? -3.762 -5.652 -0.272 1.00 0.00 88 ARG A O 12
ATOM 18730 N N . VAL A 1 89 ? -5.112 -4.956 1.401 1.00 0.00 89 VAL A N 12
ATOM 18731 C CA . VAL A 1 89 ? -4.214 -3.948 1.984 1.00 0.00 89 VAL A CA 12
ATOM 18732 C C . VAL A 1 89 ? -4.050 -4.163 3.491 1.00 0.00 89 VAL A C 12
ATOM 18733 O O . VAL A 1 89 ? -5.031 -4.387 4.201 1.00 0.00 89 VAL A O 12
ATOM 18746 N N . ASN A 1 90 ? -2.812 -4.086 3.987 1.00 0.00 90 ASN A N 12
ATOM 18747 C CA . ASN A 1 90 ? -2.463 -4.206 5.412 1.00 0.00 90 ASN A CA 12
ATOM 18748 C C . ASN A 1 90 ? -1.143 -3.484 5.745 1.00 0.00 90 ASN A C 12
ATOM 18749 O O . ASN A 1 90 ? -0.453 -3.009 4.847 1.00 0.00 90 ASN A O 12
ATOM 18760 N N . LYS A 1 91 ? -0.766 -3.420 7.031 1.00 0.00 91 LYS A N 12
ATOM 18761 C CA . LYS A 1 91 ? 0.548 -2.914 7.484 1.00 0.00 91 LYS A CA 12
ATOM 18762 C C . LYS A 1 91 ? 1.670 -3.711 6.802 1.00 0.00 91 LYS A C 12
ATOM 18763 O O . LYS A 1 91 ? 1.577 -4.939 6.757 1.00 0.00 91 LYS A O 12
ATOM 18782 N N . ALA A 1 92 ? 2.736 -3.074 6.317 1.00 0.00 92 ALA A N 12
ATOM 18783 C CA . ALA A 1 92 ? 3.868 -3.791 5.706 1.00 0.00 92 ALA A CA 12
ATOM 18784 C C . ALA A 1 92 ? 4.699 -4.593 6.736 1.00 0.00 92 ALA A C 12
ATOM 18785 O O . ALA A 1 92 ? 5.430 -5.515 6.371 1.00 0.00 92 ALA A O 12
ATOM 18792 N N . SER A 1 93 ? 4.540 -4.284 8.026 1.00 0.00 93 SER A N 12
ATOM 18793 C CA . SER A 1 93 ? 5.052 -5.042 9.177 1.00 0.00 93 SER A CA 12
ATOM 18794 C C . SER A 1 93 ? 4.342 -6.392 9.406 1.00 0.00 93 SER A C 12
ATOM 18795 O O . SER A 1 93 ? 4.814 -7.198 10.212 1.00 0.00 93 SER A O 12
ATOM 18803 N N . ALA A 1 94 ? 3.230 -6.659 8.706 1.00 0.00 94 ALA A N 12
ATOM 18804 C CA . ALA A 1 94 ? 2.390 -7.850 8.852 1.00 0.00 94 ALA A CA 12
ATOM 18805 C C . ALA A 1 94 ? 2.163 -8.595 7.518 1.00 0.00 94 ALA A C 12
ATOM 18806 O O . ALA A 1 94 ? 2.337 -8.040 6.429 1.00 0.00 94 ALA A O 12
ATOM 18813 N N . HIS A 1 95 ? 1.733 -9.859 7.609 1.00 0.00 95 HIS A N 12
ATOM 18814 C CA . HIS A 1 95 ? 1.427 -10.726 6.454 1.00 0.00 95 HIS A CA 12
ATOM 18815 C C . HIS A 1 95 ? -0.064 -10.733 6.063 1.00 0.00 95 HIS A C 12
ATOM 18816 O O . HIS A 1 95 ? -0.430 -11.292 5.029 1.00 0.00 95 HIS A O 12
ATOM 18830 N N . ASN A 1 96 ? -0.925 -10.125 6.887 1.00 0.00 96 ASN A N 12
ATOM 18831 C CA . ASN A 1 96 ? -2.382 -10.075 6.729 1.00 0.00 96 ASN A CA 12
ATOM 18832 C C . ASN A 1 96 ? -2.978 -8.810 7.377 1.00 0.00 96 ASN A C 12
ATOM 18833 O O . ASN A 1 96 ? -2.330 -8.150 8.195 1.00 0.00 96 ASN A O 12
ATOM 18844 N N . LYS A 1 97 ? -4.235 -8.495 7.041 1.00 0.00 97 LYS A N 12
ATOM 18845 C CA . LYS A 1 97 ? -5.029 -7.430 7.680 1.00 0.00 97 LYS A CA 12
ATOM 18846 C C . LYS A 1 97 ? -5.433 -7.824 9.109 1.00 0.00 97 LYS A C 12
ATOM 18847 O O . LYS A 1 97 ? -5.638 -9.007 9.392 1.00 0.00 97 LYS A O 12
ATOM 18866 N N . ASN A 1 98 ? -5.542 -6.844 10.008 1.00 0.00 98 ASN A N 12
ATOM 18867 C CA . ASN A 1 98 ? -5.963 -7.055 11.397 1.00 0.00 98 ASN A CA 12
ATOM 18868 C C . ASN A 1 98 ? -7.484 -7.321 11.514 1.00 0.00 98 ASN A C 12
ATOM 18869 O O . ASN A 1 98 ? -8.281 -6.793 10.733 1.00 0.00 98 ASN A O 12
ATOM 18880 N N . LEU A 1 99 ? -7.878 -8.107 12.522 1.00 0.00 99 LEU A N 12
ATOM 18881 C CA . LEU A 1 99 ? -9.268 -8.430 12.879 1.00 0.00 99 LEU A CA 12
ATOM 18882 C C . LEU A 1 99 ? -9.545 -8.314 14.403 1.00 0.00 99 LEU A C 12
ATOM 18883 O O . LEU A 1 99 ? -10.679 -8.520 14.843 1.00 0.00 99 LEU A O 12
ATOM 18899 N N . SER A 1 100 ? -8.535 -7.968 15.211 1.00 0.00 100 SER A N 12
ATOM 18900 C CA . SER A 1 100 ? -8.564 -8.014 16.686 1.00 0.00 100 SER A CA 12
ATOM 18901 C C . SER A 1 100 ? -8.263 -6.658 17.345 1.00 0.00 100 SER A C 12
ATOM 18902 O O . SER A 1 100 ? -7.653 -5.770 16.740 1.00 0.00 100 SER A O 12
ATOM 18910 N N . GLY A 1 101 ? -8.665 -6.501 18.610 1.00 0.00 101 GLY A N 12
ATOM 18911 C CA . GLY A 1 101 ? -8.449 -5.293 19.416 1.00 0.00 101 GLY A CA 12
ATOM 18912 C C . GLY A 1 101 ? -8.700 -5.510 20.920 1.00 0.00 101 GLY A C 12
ATOM 18913 O O . GLY A 1 101 ? -9.061 -6.621 21.330 1.00 0.00 101 GLY A O 12
ATOM 18917 N N . PRO A 1 102 ? -8.503 -4.474 21.759 1.00 0.00 102 PRO A N 12
ATOM 18918 C CA . PRO A 1 102 ? -8.670 -4.556 23.212 1.00 0.00 102 PRO A CA 12
ATOM 18919 C C . PRO A 1 102 ? -10.143 -4.696 23.641 1.00 0.00 102 PRO A C 12
ATOM 18920 O O . PRO A 1 102 ? -11.069 -4.336 22.908 1.00 0.00 102 PRO A O 12
ATOM 18931 N N . SER A 1 103 ? -10.362 -5.194 24.861 1.00 0.00 103 SER A N 12
ATOM 18932 C CA . SER A 1 103 ? -11.693 -5.415 25.456 1.00 0.00 103 SER A CA 12
ATOM 18933 C C . SER A 1 103 ? -12.388 -4.137 25.961 1.00 0.00 103 SER A C 12
ATOM 18934 O O . SER A 1 103 ? -13.597 -4.152 26.215 1.00 0.00 103 SER A O 12
ATOM 18942 N N . SER A 1 104 ? -11.651 -3.030 26.097 1.00 0.00 104 SER A N 12
ATOM 18943 C CA . SER A 1 104 ? -12.147 -1.711 26.521 1.00 0.00 104 SER A CA 12
ATOM 18944 C C . SER A 1 104 ? -11.340 -0.569 25.877 1.00 0.00 104 SER A C 12
ATOM 18945 O O . SER A 1 104 ? -10.210 -0.776 25.419 1.00 0.00 104 SER A O 12
ATOM 18953 N N . GLY A 1 105 ? -11.917 0.638 25.834 1.00 0.00 105 GLY A N 12
ATOM 18954 C CA . GLY A 1 105 ? -11.329 1.847 25.233 1.00 0.00 105 GLY A CA 12
ATOM 18955 C C . GLY A 1 105 ? -12.178 3.096 25.463 1.00 0.00 105 GLY A C 12
ATOM 18956 O O . GLY A 1 105 ? -13.292 3.168 24.898 1.00 0.00 105 GLY A O 12
ATOM 18961 N N . GLY A 1 1 ? 25.582 17.415 11.457 1.00 0.00 1 GLY A N 13
ATOM 18962 C CA . GLY A 1 1 ? 24.868 17.735 10.201 1.00 0.00 1 GLY A CA 13
ATOM 18963 C C . GLY A 1 1 ? 23.950 16.600 9.774 1.00 0.00 1 GLY A C 13
ATOM 18964 O O . GLY A 1 1 ? 23.396 15.894 10.617 1.00 0.00 1 GLY A O 13
ATOM 18970 N N . SER A 1 2 ? 23.795 16.393 8.462 1.00 0.00 2 SER A N 13
ATOM 18971 C CA . SER A 1 2 ? 22.850 15.425 7.860 1.00 0.00 2 SER A CA 13
ATOM 18972 C C . SER A 1 2 ? 23.132 13.947 8.187 1.00 0.00 2 SER A C 13
ATOM 18973 O O . SER A 1 2 ? 22.267 13.092 7.987 1.00 0.00 2 SER A O 13
ATOM 18981 N N . SER A 1 3 ? 24.319 13.634 8.718 1.00 0.00 3 SER A N 13
ATOM 18982 C CA . SER A 1 3 ? 24.705 12.316 9.246 1.00 0.00 3 SER A CA 13
ATOM 18983 C C . SER A 1 3 ? 24.055 11.959 10.597 1.00 0.00 3 SER A C 13
ATOM 18984 O O . SER A 1 3 ? 24.085 10.793 11.001 1.00 0.00 3 SER A O 13
ATOM 18992 N N . GLY A 1 4 ? 23.459 12.932 11.301 1.00 0.00 4 GLY A N 13
ATOM 18993 C CA . GLY A 1 4 ? 22.766 12.729 12.580 1.00 0.00 4 GLY A CA 13
ATOM 18994 C C . GLY A 1 4 ? 21.453 11.938 12.461 1.00 0.00 4 GLY A C 13
ATOM 18995 O O . GLY A 1 4 ? 20.808 11.920 11.408 1.00 0.00 4 GLY A O 13
ATOM 18999 N N . SER A 1 5 ? 21.050 11.287 13.555 1.00 0.00 5 SER A N 13
ATOM 19000 C CA . SER A 1 5 ? 19.848 10.439 13.648 1.00 0.00 5 SER A CA 13
ATOM 19001 C C . SER A 1 5 ? 19.225 10.450 15.055 1.00 0.00 5 SER A C 13
ATOM 19002 O O . SER A 1 5 ? 19.856 10.866 16.033 1.00 0.00 5 SER A O 13
ATOM 19010 N N . SER A 1 6 ? 17.986 9.960 15.170 1.00 0.00 6 SER A N 13
ATOM 19011 C CA . SER A 1 6 ? 17.261 9.813 16.449 1.00 0.00 6 SER A CA 13
ATOM 19012 C C . SER A 1 6 ? 17.713 8.601 17.287 1.00 0.00 6 SER A C 13
ATOM 19013 O O . SER A 1 6 ? 17.310 8.465 18.445 1.00 0.00 6 SER A O 13
ATOM 19021 N N . GLY A 1 7 ? 18.535 7.711 16.719 1.00 0.00 7 GLY A N 13
ATOM 19022 C CA . GLY A 1 7 ? 19.036 6.487 17.353 1.00 0.00 7 GLY A CA 13
ATOM 19023 C C . GLY A 1 7 ? 19.773 5.564 16.367 1.00 0.00 7 GLY A C 13
ATOM 19024 O O . GLY A 1 7 ? 19.949 5.930 15.200 1.00 0.00 7 GLY A O 13
ATOM 19028 N N . PRO A 1 8 ? 20.185 4.354 16.794 1.00 0.00 8 PRO A N 13
ATOM 19029 C CA . PRO A 1 8 ? 20.927 3.380 15.982 1.00 0.00 8 PRO A CA 13
ATOM 19030 C C . PRO A 1 8 ? 20.018 2.603 14.998 1.00 0.00 8 PRO A C 13
ATOM 19031 O O . PRO A 1 8 ? 20.071 1.374 14.902 1.00 0.00 8 PRO A O 13
ATOM 19042 N N . ILE A 1 9 ? 19.146 3.322 14.281 1.00 0.00 9 ILE A N 13
ATOM 19043 C CA . ILE A 1 9 ? 18.134 2.787 13.355 1.00 0.00 9 ILE A CA 13
ATOM 19044 C C . ILE A 1 9 ? 18.588 2.794 11.883 1.00 0.00 9 ILE A C 13
ATOM 19045 O O . ILE A 1 9 ? 19.489 3.536 11.489 1.00 0.00 9 ILE A O 13
ATOM 19061 N N . SER A 1 10 ? 17.948 1.957 11.059 1.00 0.00 10 SER A N 13
ATOM 19062 C CA . SER A 1 10 ? 18.309 1.717 9.647 1.00 0.00 10 SER A CA 13
ATOM 19063 C C . SER A 1 10 ? 17.612 2.655 8.642 1.00 0.00 10 SER A C 13
ATOM 19064 O O . SER A 1 10 ? 17.652 2.409 7.435 1.00 0.00 10 SER A O 13
ATOM 19072 N N . GLU A 1 11 ? 16.952 3.716 9.123 1.00 0.00 11 GLU A N 13
ATOM 19073 C CA . GLU A 1 11 ? 16.229 4.728 8.325 1.00 0.00 11 GLU A CA 13
ATOM 19074 C C . GLU A 1 11 ? 15.124 4.139 7.409 1.00 0.00 11 GLU A C 13
ATOM 19075 O O . GLU A 1 11 ? 14.904 4.593 6.283 1.00 0.00 11 GLU A O 13
ATOM 19087 N N . ARG A 1 12 ? 14.430 3.099 7.896 1.00 0.00 12 ARG A N 13
ATOM 19088 C CA . ARG A 1 12 ? 13.311 2.409 7.217 1.00 0.00 12 ARG A CA 13
ATOM 19089 C C . ARG A 1 12 ? 12.250 1.904 8.202 1.00 0.00 12 ARG A C 13
ATOM 19090 O O . ARG A 1 12 ? 12.523 1.764 9.396 1.00 0.00 12 ARG A O 13
ATOM 19111 N N . ASN A 1 13 ? 11.041 1.648 7.702 1.00 0.00 13 ASN A N 13
ATOM 19112 C CA . ASN A 1 13 ? 9.852 1.289 8.489 1.00 0.00 13 ASN A CA 13
ATOM 19113 C C . ASN A 1 13 ? 8.950 0.267 7.765 1.00 0.00 13 ASN A C 13
ATOM 19114 O O . ASN A 1 13 ? 9.047 0.086 6.550 1.00 0.00 13 ASN A O 13
ATOM 19125 N N . GLN A 1 14 ? 8.059 -0.385 8.522 1.00 0.00 14 GLN A N 13
ATOM 19126 C CA . GLN A 1 14 ? 7.057 -1.343 8.018 1.00 0.00 14 GLN A CA 13
ATOM 19127 C C . GLN A 1 14 ? 5.650 -1.153 8.635 1.00 0.00 14 GLN A C 13
ATOM 19128 O O . GLN A 1 14 ? 4.745 -1.952 8.391 1.00 0.00 14 GLN A O 13
ATOM 19142 N N . ASP A 1 15 ? 5.447 -0.100 9.431 1.00 0.00 15 ASP A N 13
ATOM 19143 C CA . ASP A 1 15 ? 4.168 0.291 10.045 1.00 0.00 15 ASP A CA 13
ATOM 19144 C C . ASP A 1 15 ? 3.543 1.521 9.360 1.00 0.00 15 ASP A C 13
ATOM 19145 O O . ASP A 1 15 ? 2.330 1.560 9.152 1.00 0.00 15 ASP A O 13
ATOM 19154 N N . ALA A 1 16 ? 4.367 2.489 8.940 1.00 0.00 16 ALA A N 13
ATOM 19155 C CA . ALA A 1 16 ? 3.970 3.607 8.078 1.00 0.00 16 ALA A CA 13
ATOM 19156 C C . ALA A 1 16 ? 4.039 3.258 6.572 1.00 0.00 16 ALA A C 13
ATOM 19157 O O . ALA A 1 16 ? 3.640 4.062 5.728 1.00 0.00 16 ALA A O 13
ATOM 19164 N N . THR A 1 17 ? 4.493 2.046 6.230 1.00 0.00 17 THR A N 13
ATOM 19165 C CA . THR A 1 17 ? 4.415 1.465 4.881 1.00 0.00 17 THR A CA 13
ATOM 19166 C C . THR A 1 17 ? 3.330 0.390 4.854 1.00 0.00 17 THR A C 13
ATOM 19167 O O . THR A 1 17 ? 3.286 -0.476 5.732 1.00 0.00 17 THR A O 13
ATOM 19178 N N . VAL A 1 18 ? 2.455 0.432 3.849 1.00 0.00 18 VAL A N 13
ATOM 19179 C CA . VAL A 1 18 ? 1.410 -0.574 3.598 1.00 0.00 18 VAL A CA 13
ATOM 19180 C C . VAL A 1 18 ? 1.823 -1.514 2.469 1.00 0.00 18 VAL A C 13
ATOM 19181 O O . VAL A 1 18 ? 2.530 -1.108 1.548 1.00 0.00 18 VAL A O 13
ATOM 19194 N N . TYR A 1 19 ? 1.353 -2.756 2.527 1.00 0.00 19 TYR A N 13
ATOM 19195 C CA . TYR A 1 19 ? 1.429 -3.761 1.465 1.00 0.00 19 TYR A CA 13
ATOM 19196 C C . TYR A 1 19 ? 0.124 -3.751 0.656 1.00 0.00 19 TYR A C 13
ATOM 19197 O O . TYR A 1 19 ? -0.954 -3.572 1.225 1.00 0.00 19 TYR A O 13
ATOM 19215 N N . VAL A 1 20 ? 0.220 -3.984 -0.655 1.00 0.00 20 VAL A N 13
ATOM 19216 C CA . VAL A 1 20 ? -0.911 -4.121 -1.586 1.00 0.00 20 VAL A CA 13
ATOM 19217 C C . VAL A 1 20 ? -0.708 -5.366 -2.449 1.00 0.00 20 VAL A C 13
ATOM 19218 O O . VAL A 1 20 ? 0.202 -5.401 -3.274 1.00 0.00 20 VAL A O 13
ATOM 19231 N N . GLY A 1 21 ? -1.559 -6.378 -2.291 1.00 0.00 21 GLY A N 13
ATOM 19232 C CA . GLY A 1 21 ? -1.526 -7.622 -3.068 1.00 0.00 21 GLY A CA 13
ATOM 19233 C C . GLY A 1 21 ? -2.687 -7.750 -4.057 1.00 0.00 21 GLY A C 13
ATOM 19234 O O . GLY A 1 21 ? -3.788 -7.264 -3.799 1.00 0.00 21 GLY A O 13
ATOM 19238 N N . GLY A 1 22 ? -2.447 -8.434 -5.177 1.00 0.00 22 GLY A N 13
ATOM 19239 C CA . GLY A 1 22 ? -3.456 -8.743 -6.203 1.00 0.00 22 GLY A CA 13
ATOM 19240 C C . GLY A 1 22 ? -3.522 -7.712 -7.336 1.00 0.00 22 GLY A C 13
ATOM 19241 O O . GLY A 1 22 ? -4.605 -7.407 -7.838 1.00 0.00 22 GLY A O 13
ATOM 19245 N N . LEU A 1 23 ? -2.374 -7.139 -7.707 1.00 0.00 23 LEU A N 13
ATOM 19246 C CA . LEU A 1 23 ? -2.251 -6.026 -8.647 1.00 0.00 23 LEU A CA 13
ATOM 19247 C C . LEU A 1 23 ? -2.252 -6.502 -10.104 1.00 0.00 23 LEU A C 13
ATOM 19248 O O . LEU A 1 23 ? -1.697 -7.552 -10.436 1.00 0.00 23 LEU A O 13
ATOM 19264 N N . ASP A 1 24 ? -2.847 -5.697 -10.982 1.00 0.00 24 ASP A N 13
ATOM 19265 C CA . ASP A 1 24 ? -2.909 -5.960 -12.420 1.00 0.00 24 ASP A CA 13
ATOM 19266 C C . ASP A 1 24 ? -1.628 -5.515 -13.156 1.00 0.00 24 ASP A C 13
ATOM 19267 O O . ASP A 1 24 ? -0.911 -4.625 -12.697 1.00 0.00 24 ASP A O 13
ATOM 19276 N N . GLU A 1 25 ? -1.343 -6.083 -14.331 1.00 0.00 25 GLU A N 13
ATOM 19277 C CA . GLU A 1 25 ? -0.173 -5.731 -15.155 1.00 0.00 25 GLU A CA 13
ATOM 19278 C C . GLU A 1 25 ? -0.101 -4.244 -15.571 1.00 0.00 25 GLU A C 13
ATOM 19279 O O . GLU A 1 25 ? 0.990 -3.747 -15.864 1.00 0.00 25 GLU A O 13
ATOM 19291 N N . LYS A 1 26 ? -1.227 -3.512 -15.558 1.00 0.00 26 LYS A N 13
ATOM 19292 C CA . LYS A 1 26 ? -1.284 -2.059 -15.818 1.00 0.00 26 LYS A CA 13
ATOM 19293 C C . LYS A 1 26 ? -0.878 -1.185 -14.617 1.00 0.00 26 LYS A C 13
ATOM 19294 O O . LYS A 1 26 ? -0.644 0.012 -14.791 1.00 0.00 26 LYS A O 13
ATOM 19313 N N . VAL A 1 27 ? -0.776 -1.753 -13.411 1.00 0.00 27 VAL A N 13
ATOM 19314 C CA . VAL A 1 27 ? -0.388 -1.035 -12.180 1.00 0.00 27 VAL A CA 13
ATOM 19315 C C . VAL A 1 27 ? 1.120 -0.749 -12.153 1.00 0.00 27 VAL A C 13
ATOM 19316 O O . VAL A 1 27 ? 1.926 -1.620 -12.488 1.00 0.00 27 VAL A O 13
ATOM 19329 N N . SER A 1 28 ? 1.509 0.453 -11.713 1.00 0.00 28 SER A N 13
ATOM 19330 C CA . SER A 1 28 ? 2.917 0.833 -11.489 1.00 0.00 28 SER A CA 13
ATOM 19331 C C . SER A 1 28 ? 3.080 1.766 -10.278 1.00 0.00 28 SER A C 13
ATOM 19332 O O . SER A 1 28 ? 2.103 2.310 -9.767 1.00 0.00 28 SER A O 13
ATOM 19340 N N . GLU A 1 29 ? 4.309 1.977 -9.807 1.00 0.00 29 GLU A N 13
ATOM 19341 C CA . GLU A 1 29 ? 4.620 2.831 -8.646 1.00 0.00 29 GLU A CA 13
ATOM 19342 C C . GLU A 1 29 ? 4.060 4.271 -8.751 1.00 0.00 29 GLU A C 13
ATOM 19343 O O . GLU A 1 29 ? 3.447 4.721 -7.777 1.00 0.00 29 GLU A O 13
ATOM 19355 N N . PRO A 1 30 ? 4.152 4.985 -9.897 1.00 0.00 30 PRO A N 13
ATOM 19356 C CA . PRO A 1 30 ? 3.544 6.311 -10.043 1.00 0.00 30 PRO A CA 13
ATOM 19357 C C . PRO A 1 30 ? 2.014 6.299 -9.918 1.00 0.00 30 PRO A C 13
ATOM 19358 O O . PRO A 1 30 ? 1.437 7.274 -9.432 1.00 0.00 30 PRO A O 13
ATOM 19369 N N . LEU A 1 31 ? 1.354 5.194 -10.302 1.00 0.00 31 LEU A N 13
ATOM 19370 C CA . LEU A 1 31 ? -0.083 5.017 -10.088 1.00 0.00 31 LEU A CA 13
ATOM 19371 C C . LEU A 1 31 ? -0.370 4.896 -8.596 1.00 0.00 31 LEU A C 13
ATOM 19372 O O . LEU A 1 31 ? -1.167 5.667 -8.071 1.00 0.00 31 LEU A O 13
ATOM 19388 N N . LEU A 1 32 ? 0.298 3.957 -7.912 1.00 0.00 32 LEU A N 13
ATOM 19389 C CA . LEU A 1 32 ? 0.056 3.690 -6.494 1.00 0.00 32 LEU A CA 13
ATOM 19390 C C . LEU A 1 32 ? 0.230 4.947 -5.644 1.00 0.00 32 LEU A C 13
ATOM 19391 O O . LEU A 1 32 ? -0.600 5.216 -4.783 1.00 0.00 32 LEU A O 13
ATOM 19407 N N . TRP A 1 33 ? 1.261 5.744 -5.922 1.00 0.00 33 TRP A N 13
ATOM 19408 C CA . TRP A 1 33 ? 1.529 6.985 -5.202 1.00 0.00 33 TRP A CA 13
ATOM 19409 C C . TRP A 1 33 ? 0.340 7.944 -5.287 1.00 0.00 33 TRP A C 13
ATOM 19410 O O . TRP A 1 33 ? -0.286 8.257 -4.275 1.00 0.00 33 TRP A O 13
ATOM 19431 N N . GLU A 1 34 ? -0.009 8.373 -6.501 1.00 0.00 34 GLU A N 13
ATOM 19432 C CA . GLU A 1 34 ? -1.098 9.331 -6.742 1.00 0.00 34 GLU A CA 13
ATOM 19433 C C . GLU A 1 34 ? -2.487 8.798 -6.353 1.00 0.00 34 GLU A C 13
ATOM 19434 O O . GLU A 1 34 ? -3.350 9.571 -5.935 1.00 0.00 34 GLU A O 13
ATOM 19446 N N . LEU A 1 35 ? -2.702 7.482 -6.439 1.00 0.00 35 LEU A N 13
ATOM 19447 C CA . LEU A 1 35 ? -3.947 6.825 -6.026 1.00 0.00 35 LEU A CA 13
ATOM 19448 C C . LEU A 1 35 ? -4.119 6.821 -4.495 1.00 0.00 35 LEU A C 13
ATOM 19449 O O . LEU A 1 35 ? -5.236 6.979 -4.004 1.00 0.00 35 LEU A O 13
ATOM 19465 N N . PHE A 1 36 ? -3.032 6.666 -3.732 1.00 0.00 36 PHE A N 13
ATOM 19466 C CA . PHE A 1 36 ? -3.042 6.551 -2.266 1.00 0.00 36 PHE A CA 13
ATOM 19467 C C . PHE A 1 36 ? -2.952 7.907 -1.543 1.00 0.00 36 PHE A C 13
ATOM 19468 O O . PHE A 1 36 ? -3.258 7.978 -0.352 1.00 0.00 36 PHE A O 13
ATOM 19485 N N . LEU A 1 37 ? -2.654 9.000 -2.262 1.00 0.00 37 LEU A N 13
ATOM 19486 C CA . LEU A 1 37 ? -2.754 10.383 -1.756 1.00 0.00 37 LEU A CA 13
ATOM 19487 C C . LEU A 1 37 ? -4.138 10.739 -1.166 1.00 0.00 37 LEU A C 13
ATOM 19488 O O . LEU A 1 37 ? -4.257 11.666 -0.365 1.00 0.00 37 LEU A O 13
ATOM 19504 N N . GLN A 1 38 ? -5.179 9.990 -1.540 1.00 0.00 38 GLN A N 13
ATOM 19505 C CA . GLN A 1 38 ? -6.547 10.111 -1.011 1.00 0.00 38 GLN A CA 13
ATOM 19506 C C . GLN A 1 38 ? -6.636 9.776 0.486 1.00 0.00 38 GLN A C 13
ATOM 19507 O O . GLN A 1 38 ? -7.457 10.353 1.202 1.00 0.00 38 GLN A O 13
ATOM 19521 N N . ALA A 1 39 ? -5.794 8.853 0.962 1.00 0.00 39 ALA A N 13
ATOM 19522 C CA . ALA A 1 39 ? -5.722 8.476 2.375 1.00 0.00 39 ALA A CA 13
ATOM 19523 C C . ALA A 1 39 ? -4.915 9.479 3.216 1.00 0.00 39 ALA A C 13
ATOM 19524 O O . ALA A 1 39 ? -5.338 9.863 4.308 1.00 0.00 39 ALA A O 13
ATOM 19531 N N . GLY A 1 40 ? -3.760 9.906 2.700 1.00 0.00 40 GLY A N 13
ATOM 19532 C CA . GLY A 1 40 ? -2.857 10.849 3.359 1.00 0.00 40 GLY A CA 13
ATOM 19533 C C . GLY A 1 40 ? -1.596 11.151 2.535 1.00 0.00 40 GLY A C 13
ATOM 19534 O O . GLY A 1 40 ? -1.491 10.714 1.388 1.00 0.00 40 GLY A O 13
ATOM 19538 N N . PRO A 1 41 ? -0.622 11.887 3.097 1.00 0.00 41 PRO A N 13
ATOM 19539 C CA . PRO A 1 41 ? 0.614 12.257 2.410 1.00 0.00 41 PRO A CA 13
ATOM 19540 C C . PRO A 1 41 ? 1.507 11.033 2.150 1.00 0.00 41 PRO A C 13
ATOM 19541 O O . PRO A 1 41 ? 2.104 10.466 3.071 1.00 0.00 41 PRO A O 13
ATOM 19552 N N . VAL A 1 42 ? 1.610 10.642 0.876 1.00 0.00 42 VAL A N 13
ATOM 19553 C CA . VAL A 1 42 ? 2.502 9.577 0.392 1.00 0.00 42 VAL A CA 13
ATOM 19554 C C . VAL A 1 42 ? 3.900 10.147 0.138 1.00 0.00 42 VAL A C 13
ATOM 19555 O O . VAL A 1 42 ? 4.057 11.202 -0.482 1.00 0.00 42 VAL A O 13
ATOM 19568 N N . VAL A 1 43 ? 4.914 9.431 0.620 1.00 0.00 43 VAL A N 13
ATOM 19569 C CA . VAL A 1 43 ? 6.330 9.844 0.660 1.00 0.00 43 VAL A CA 13
ATOM 19570 C C . VAL A 1 43 ? 7.188 9.044 -0.324 1.00 0.00 43 VAL A C 13
ATOM 19571 O O . VAL A 1 43 ? 8.168 9.563 -0.860 1.00 0.00 43 VAL A O 13
ATOM 19584 N N . ASN A 1 44 ? 6.841 7.769 -0.529 1.00 0.00 44 ASN A N 13
ATOM 19585 C CA . ASN A 1 44 ? 7.588 6.791 -1.325 1.00 0.00 44 ASN A CA 13
ATOM 19586 C C . ASN A 1 44 ? 6.681 5.604 -1.737 1.00 0.00 44 ASN A C 13
ATOM 19587 O O . ASN A 1 44 ? 5.621 5.379 -1.147 1.00 0.00 44 ASN A O 13
ATOM 19598 N N . THR A 1 45 ? 7.105 4.820 -2.730 1.00 0.00 45 THR A N 13
ATOM 19599 C CA . THR A 1 45 ? 6.448 3.589 -3.219 1.00 0.00 45 THR A CA 13
ATOM 19600 C C . THR A 1 45 ? 7.478 2.503 -3.553 1.00 0.00 45 THR A C 13
ATOM 19601 O O . THR A 1 45 ? 8.632 2.809 -3.858 1.00 0.00 45 THR A O 13
ATOM 19612 N N . HIS A 1 46 ? 7.059 1.234 -3.546 1.00 0.00 46 HIS A N 13
ATOM 19613 C CA . HIS A 1 46 ? 7.873 0.101 -4.008 1.00 0.00 46 HIS A CA 13
ATOM 19614 C C . HIS A 1 46 ? 7.016 -0.925 -4.758 1.00 0.00 46 HIS A C 13
ATOM 19615 O O . HIS A 1 46 ? 5.887 -1.194 -4.356 1.00 0.00 46 HIS A O 13
ATOM 19629 N N . MET A 1 47 ? 7.546 -1.530 -5.819 1.00 0.00 47 MET A N 13
ATOM 19630 C CA . MET A 1 47 ? 6.945 -2.665 -6.533 1.00 0.00 47 MET A CA 13
ATOM 19631 C C . MET A 1 47 ? 8.062 -3.652 -6.899 1.00 0.00 47 MET A C 13
ATOM 19632 O O . MET A 1 47 ? 8.806 -3.380 -7.846 1.00 0.00 47 MET A O 13
ATOM 19646 N N . PRO A 1 48 ? 8.220 -4.780 -6.180 1.00 0.00 48 PRO A N 13
ATOM 19647 C CA . PRO A 1 48 ? 9.221 -5.798 -6.500 1.00 0.00 48 PRO A CA 13
ATOM 19648 C C . PRO A 1 48 ? 9.087 -6.331 -7.935 1.00 0.00 48 PRO A C 13
ATOM 19649 O O . PRO A 1 48 ? 7.982 -6.657 -8.383 1.00 0.00 48 PRO A O 13
ATOM 19660 N N . LYS A 1 49 ? 10.212 -6.401 -8.660 1.00 0.00 49 LYS A N 13
ATOM 19661 C CA . LYS A 1 49 ? 10.284 -6.831 -10.068 1.00 0.00 49 LYS A CA 13
ATOM 19662 C C . LYS A 1 49 ? 10.849 -8.249 -10.199 1.00 0.00 49 LYS A C 13
ATOM 19663 O O . LYS A 1 49 ? 11.788 -8.630 -9.498 1.00 0.00 49 LYS A O 13
ATOM 19682 N N . ASP A 1 50 ? 10.294 -9.018 -11.129 1.00 0.00 50 ASP A N 13
ATOM 19683 C CA . ASP A 1 50 ? 10.714 -10.381 -11.458 1.00 0.00 50 ASP A CA 13
ATOM 19684 C C . ASP A 1 50 ? 12.094 -10.417 -12.149 1.00 0.00 50 ASP A C 13
ATOM 19685 O O . ASP A 1 50 ? 12.386 -9.592 -13.018 1.00 0.00 50 ASP A O 13
ATOM 19694 N N . ARG A 1 51 ? 12.938 -11.398 -11.803 1.00 0.00 51 ARG A N 13
ATOM 19695 C CA . ARG A 1 51 ? 14.339 -11.495 -12.270 1.00 0.00 51 ARG A CA 13
ATOM 19696 C C . ARG A 1 51 ? 14.545 -12.156 -13.646 1.00 0.00 51 ARG A C 13
ATOM 19697 O O . ARG A 1 51 ? 15.692 -12.379 -14.038 1.00 0.00 51 ARG A O 13
ATOM 19718 N N . VAL A 1 52 ? 13.472 -12.480 -14.377 1.00 0.00 52 VAL A N 13
ATOM 19719 C CA . VAL A 1 52 ? 13.511 -13.208 -15.666 1.00 0.00 52 VAL A CA 13
ATOM 19720 C C . V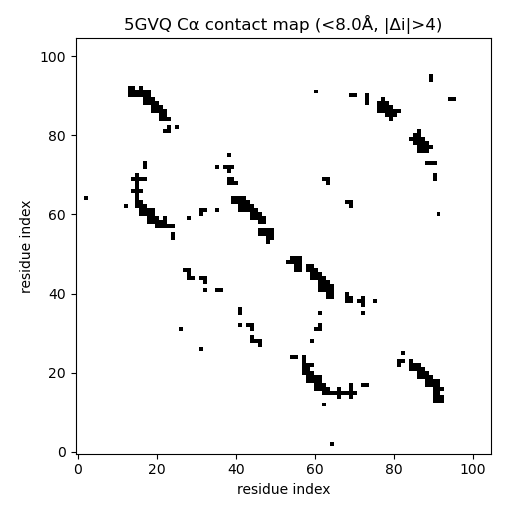AL A 1 52 ? 12.640 -12.520 -16.724 1.00 0.00 52 VAL A C 13
ATOM 19721 O O . VAL A 1 52 ? 13.024 -12.441 -17.893 1.00 0.00 52 VAL A O 13
ATOM 19734 N N . THR A 1 53 ? 11.488 -11.984 -16.314 1.00 0.00 53 THR A N 13
ATOM 19735 C CA . THR A 1 53 ? 10.485 -11.327 -17.169 1.00 0.00 53 THR A CA 13
ATOM 19736 C C . THR A 1 53 ? 10.443 -9.811 -16.968 1.00 0.00 53 THR A C 13
ATOM 19737 O O . THR A 1 53 ? 9.982 -9.080 -17.846 1.00 0.00 53 THR A O 13
ATOM 19748 N N . GLY A 1 54 ? 10.945 -9.326 -15.827 1.00 0.00 54 GLY A N 13
ATOM 19749 C CA . GLY A 1 54 ? 11.123 -7.906 -15.525 1.00 0.00 54 GLY A CA 13
ATOM 19750 C C . GLY A 1 54 ? 9.840 -7.118 -15.206 1.00 0.00 54 GLY A C 13
ATOM 19751 O O . GLY A 1 54 ? 9.914 -5.914 -14.953 1.00 0.00 54 GLY A O 13
ATOM 19755 N N . GLN A 1 55 ? 8.675 -7.775 -15.188 1.00 0.00 55 GLN A N 13
ATOM 19756 C CA . GLN A 1 55 ? 7.405 -7.197 -14.721 1.00 0.00 55 GLN A CA 13
ATOM 19757 C C . GLN A 1 55 ? 7.329 -7.182 -13.186 1.00 0.00 55 GLN A C 13
ATOM 19758 O O . GLN A 1 55 ? 8.139 -7.824 -12.513 1.00 0.00 55 GLN A O 13
ATOM 19772 N N . HIS A 1 56 ? 6.345 -6.490 -12.604 1.00 0.00 56 HIS A N 13
ATOM 19773 C CA . HIS A 1 56 ? 6.084 -6.590 -11.161 1.00 0.00 56 HIS A CA 13
ATOM 19774 C C . HIS A 1 56 ? 5.558 -7.982 -10.764 1.00 0.00 56 HIS A C 13
ATOM 19775 O O . HIS A 1 56 ? 5.003 -8.715 -11.590 1.00 0.00 56 HIS A O 13
ATOM 19789 N N . GLN A 1 57 ? 5.749 -8.357 -9.498 1.00 0.00 57 GLN A N 13
ATOM 19790 C CA . GLN A 1 57 ? 5.470 -9.705 -8.976 1.00 0.00 57 GLN A CA 13
ATOM 19791 C C . GLN A 1 57 ? 4.016 -9.914 -8.480 1.00 0.00 57 GLN A C 13
ATOM 19792 O O . GLN A 1 57 ? 3.737 -10.865 -7.749 1.00 0.00 57 GLN A O 13
ATOM 19806 N N . GLY A 1 58 ? 3.077 -9.041 -8.865 1.00 0.00 58 GLY A N 13
ATOM 19807 C CA . GLY A 1 58 ? 1.656 -9.096 -8.479 1.00 0.00 58 GLY A CA 13
ATOM 19808 C C . GLY A 1 58 ? 1.310 -8.369 -7.171 1.00 0.00 58 GLY A C 13
ATOM 19809 O O . GLY A 1 58 ? 0.148 -8.366 -6.759 1.00 0.00 58 GLY A O 13
ATOM 19813 N N . TYR A 1 59 ? 2.295 -7.744 -6.521 1.00 0.00 59 TYR A N 13
ATOM 19814 C CA . TYR A 1 59 ? 2.137 -6.972 -5.284 1.00 0.00 59 TYR A CA 13
ATOM 19815 C C . TYR A 1 59 ? 3.091 -5.765 -5.226 1.00 0.00 59 TYR A C 13
ATOM 19816 O O . TYR A 1 59 ? 4.140 -5.748 -5.875 1.00 0.00 59 TYR A O 13
ATOM 19834 N N . GLY A 1 60 ? 2.708 -4.763 -4.433 1.00 0.00 60 GLY A N 13
ATOM 19835 C CA . GLY A 1 60 ? 3.392 -3.483 -4.246 1.00 0.00 60 GLY A CA 13
ATOM 19836 C C . GLY A 1 60 ? 3.323 -2.980 -2.801 1.00 0.00 60 GLY A C 13
ATOM 19837 O O . GLY A 1 60 ? 2.741 -3.626 -1.926 1.00 0.00 60 GLY A O 13
ATOM 19841 N N . PHE A 1 61 ? 3.891 -1.801 -2.559 1.00 0.00 61 PHE A N 13
ATOM 19842 C CA . PHE A 1 61 ? 3.898 -1.105 -1.273 1.00 0.00 61 PHE A CA 13
ATOM 19843 C C . PHE A 1 61 ? 3.789 0.417 -1.445 1.00 0.00 61 PHE A C 13
ATOM 19844 O O . PHE A 1 61 ? 4.273 0.979 -2.434 1.00 0.00 61 PHE A O 13
ATOM 19861 N N . VAL A 1 62 ? 3.217 1.092 -0.443 1.00 0.00 62 VAL A N 13
ATOM 19862 C CA . VAL A 1 62 ? 3.086 2.560 -0.386 1.00 0.00 62 VAL A CA 13
ATOM 19863 C C . VAL A 1 62 ? 3.474 3.069 1.001 1.00 0.00 62 VAL A C 13
ATOM 19864 O O . VAL A 1 62 ? 3.018 2.533 2.009 1.00 0.00 62 VAL A O 13
ATOM 19877 N N . GLU A 1 63 ? 4.315 4.100 1.071 1.00 0.00 63 GLU A N 13
ATOM 19878 C CA . GLU A 1 63 ? 4.840 4.668 2.317 1.00 0.00 63 GLU A CA 13
ATOM 19879 C C . GLU A 1 63 ? 4.227 6.039 2.614 1.00 0.00 63 GLU A C 13
ATOM 19880 O O . GLU A 1 63 ? 4.285 6.949 1.785 1.00 0.00 63 GLU A O 13
ATOM 19892 N N . PHE A 1 64 ? 3.684 6.199 3.817 1.00 0.00 64 PHE A N 13
ATOM 19893 C CA . PHE A 1 64 ? 3.068 7.430 4.307 1.00 0.00 64 PHE A CA 13
ATOM 19894 C C . PHE A 1 64 ? 3.968 8.184 5.289 1.00 0.00 64 PHE A C 13
ATOM 19895 O O . PHE A 1 64 ? 4.881 7.616 5.894 1.00 0.00 64 PHE A O 13
ATOM 19912 N N . LEU A 1 65 ? 3.680 9.476 5.472 1.00 0.00 65 LEU A N 13
ATOM 19913 C CA . LEU A 1 65 ? 4.412 10.341 6.401 1.00 0.00 65 LEU A CA 13
ATOM 19914 C C . LEU A 1 65 ? 4.297 9.864 7.861 1.00 0.00 65 LEU A C 13
ATOM 19915 O O . LEU A 1 65 ? 5.248 10.009 8.633 1.00 0.00 65 LEU A O 13
ATOM 19931 N N . SER A 1 66 ? 3.155 9.268 8.222 1.00 0.00 66 SER A N 13
ATOM 19932 C CA . SER A 1 66 ? 2.876 8.766 9.573 1.00 0.00 66 SER A CA 13
ATOM 19933 C C . SER A 1 66 ? 2.053 7.472 9.543 1.00 0.00 66 SER A C 13
ATOM 19934 O O . SER A 1 66 ? 1.302 7.205 8.603 1.00 0.00 66 SER A O 13
ATOM 19942 N N . GLU A 1 67 ? 2.163 6.668 10.600 1.00 0.00 67 GLU A N 13
ATOM 19943 C CA . GLU A 1 67 ? 1.479 5.371 10.733 1.00 0.00 67 GLU A CA 13
ATOM 19944 C C . GLU A 1 67 ? -0.054 5.492 10.741 1.00 0.00 67 GLU A C 13
ATOM 19945 O O . GLU A 1 67 ? -0.736 4.628 10.197 1.00 0.00 67 GLU A O 13
ATOM 19957 N N . GLU A 1 68 ? -0.605 6.589 11.269 1.00 0.00 68 GLU A N 13
ATOM 19958 C CA . GLU A 1 68 ? -2.054 6.842 11.262 1.00 0.00 68 GLU A CA 13
ATOM 19959 C C . GLU A 1 68 ? -2.617 7.131 9.856 1.00 0.00 68 GLU A C 13
ATOM 19960 O O . GLU A 1 68 ? -3.786 6.853 9.590 1.00 0.00 68 GLU A O 13
ATOM 19972 N N . ASP A 1 69 ? -1.784 7.627 8.933 1.00 0.00 69 ASP A N 13
ATOM 19973 C CA . ASP A 1 69 ? -2.145 7.818 7.524 1.00 0.00 69 ASP A CA 13
ATOM 19974 C C . ASP A 1 69 ? -2.065 6.497 6.738 1.00 0.00 69 ASP A C 13
ATOM 19975 O O . ASP A 1 69 ? -2.895 6.251 5.859 1.00 0.00 69 ASP A O 13
ATOM 19984 N N . ALA A 1 70 ? -1.139 5.602 7.107 1.00 0.00 70 ALA A N 13
ATOM 19985 C CA . ALA A 1 70 ? -1.064 4.255 6.541 1.00 0.00 70 ALA A CA 13
ATOM 19986 C C . ALA A 1 70 ? -2.250 3.389 7.002 1.00 0.00 70 ALA A C 13
ATOM 19987 O O . ALA A 1 70 ? -2.894 2.722 6.191 1.00 0.00 70 ALA A O 13
ATOM 19994 N N . ASP A 1 71 ? -2.607 3.466 8.287 1.00 0.00 71 ASP A N 13
ATOM 19995 C CA . ASP A 1 71 ? -3.765 2.768 8.859 1.00 0.00 71 ASP A CA 13
ATOM 19996 C C . ASP A 1 71 ? -5.101 3.219 8.233 1.00 0.00 71 ASP A C 13
ATOM 19997 O O . ASP A 1 71 ? -6.043 2.431 8.133 1.00 0.00 71 ASP A O 13
ATOM 20006 N N . TYR A 1 72 ? -5.163 4.458 7.726 1.00 0.00 72 TYR A N 13
ATOM 20007 C CA . TYR A 1 72 ? -6.315 4.976 6.984 1.00 0.00 72 TYR A CA 13
ATOM 20008 C C . TYR A 1 72 ? -6.356 4.486 5.528 1.00 0.00 72 TYR A C 13
ATOM 20009 O O . TYR A 1 72 ? -7.430 4.204 4.999 1.00 0.00 72 TYR A O 13
ATOM 20027 N N . ALA A 1 73 ? -5.207 4.306 4.870 1.00 0.00 73 ALA A N 13
ATOM 20028 C CA . ALA A 1 73 ? -5.166 3.746 3.519 1.00 0.00 73 ALA A CA 13
ATOM 20029 C C . ALA A 1 73 ? -5.647 2.287 3.509 1.00 0.00 73 ALA A C 13
ATOM 20030 O O . ALA A 1 73 ? -6.361 1.874 2.600 1.00 0.00 73 ALA A O 13
ATOM 20037 N N . ILE A 1 74 ? -5.361 1.541 4.579 1.00 0.00 74 ILE A N 13
ATOM 20038 C CA . ILE A 1 74 ? -5.860 0.177 4.803 1.00 0.00 74 ILE A CA 13
ATOM 20039 C C . ILE A 1 74 ? -7.390 0.155 4.987 1.00 0.00 74 ILE A C 13
ATOM 20040 O O . ILE A 1 74 ? -8.051 -0.773 4.516 1.00 0.00 74 ILE A O 13
ATOM 20056 N N . LYS A 1 75 ? -7.975 1.197 5.597 1.00 0.00 75 LYS A N 13
ATOM 20057 C CA . LYS A 1 75 ? -9.433 1.363 5.738 1.00 0.00 75 LYS A CA 13
ATOM 20058 C C . LYS A 1 75 ? -10.126 1.546 4.381 1.00 0.00 75 LYS A C 13
ATOM 20059 O O . LYS A 1 75 ? -11.184 0.947 4.175 1.00 0.00 75 LYS A O 13
ATOM 20078 N N . ILE A 1 76 ? -9.558 2.335 3.459 1.00 0.00 76 ILE A N 13
ATOM 20079 C CA . ILE A 1 76 ? -10.218 2.658 2.184 1.00 0.00 76 ILE A CA 13
ATOM 20080 C C . ILE A 1 76 ? -9.839 1.739 1.010 1.00 0.00 76 ILE A C 13
ATOM 20081 O O . ILE A 1 76 ? -10.714 1.407 0.216 1.00 0.00 76 ILE A O 13
ATOM 20097 N N . MET A 1 77 ? -8.579 1.304 0.891 1.00 0.00 77 MET A N 13
ATOM 20098 C CA . MET A 1 77 ? -8.057 0.604 -0.303 1.00 0.00 77 MET A CA 13
ATOM 20099 C C . MET A 1 77 ? -8.179 -0.921 -0.262 1.00 0.00 77 MET A C 13
ATOM 20100 O O . MET A 1 77 ? -7.832 -1.604 -1.222 1.00 0.00 77 MET A O 13
ATOM 20114 N N . ASP A 1 78 ? -8.704 -1.482 0.820 1.00 0.00 78 ASP A N 13
ATOM 20115 C CA . ASP A 1 78 ? -8.882 -2.930 0.942 1.00 0.00 78 ASP A CA 13
ATOM 20116 C C . ASP A 1 78 ? -10.154 -3.414 0.222 1.00 0.00 78 ASP A C 13
ATOM 20117 O O . ASP A 1 78 ? -11.193 -2.753 0.266 1.00 0.00 78 ASP A O 13
ATOM 20126 N N . MET A 1 79 ? -10.060 -4.556 -0.471 1.00 0.00 79 MET A N 13
ATOM 20127 C CA . MET A 1 79 ? -11.074 -5.110 -1.391 1.00 0.00 79 MET A CA 13
ATOM 20128 C C . MET A 1 79 ? -11.410 -4.227 -2.615 1.00 0.00 79 MET A C 13
ATOM 20129 O O . MET A 1 79 ? -12.296 -4.575 -3.400 1.00 0.00 79 MET A O 13
ATOM 20143 N N . ILE A 1 80 ? -10.705 -3.106 -2.822 1.00 0.00 80 ILE A N 13
ATOM 20144 C CA . ILE A 1 80 ? -10.906 -2.196 -3.960 1.00 0.00 80 ILE A CA 13
ATOM 20145 C C . ILE A 1 80 ? -10.476 -2.835 -5.286 1.00 0.00 80 ILE A C 13
ATOM 20146 O O . ILE A 1 80 ? -9.479 -3.554 -5.365 1.00 0.00 80 ILE A O 13
ATOM 20162 N N . LYS A 1 81 ? -11.231 -2.556 -6.352 1.00 0.00 81 LYS A N 13
ATOM 20163 C CA . LYS A 1 81 ? -11.103 -3.199 -7.667 1.00 0.00 81 LYS A CA 13
ATOM 20164 C C . LYS A 1 81 ? -10.288 -2.355 -8.651 1.00 0.00 81 LYS A C 13
ATOM 20165 O O . LYS A 1 81 ? -10.801 -1.897 -9.673 1.00 0.00 81 LYS A O 13
ATOM 20184 N N . LEU A 1 82 ? -9.004 -2.164 -8.349 1.00 0.00 82 LEU A N 13
ATOM 20185 C CA . LEU A 1 82 ? -8.056 -1.485 -9.244 1.00 0.00 82 LEU A CA 13
ATOM 20186 C C . LEU A 1 82 ? -7.983 -2.252 -10.580 1.00 0.00 82 LEU A C 13
ATOM 20187 O O . LEU A 1 82 ? -7.757 -3.464 -10.574 1.00 0.00 82 LEU A O 13
ATOM 20203 N N . TYR A 1 83 ? -8.247 -1.581 -11.710 1.00 0.00 83 TYR A N 13
ATOM 20204 C CA . TYR A 1 83 ? -8.463 -2.242 -13.017 1.00 0.00 83 TYR A CA 13
ATOM 20205 C C . TYR A 1 83 ? -9.402 -3.490 -13.002 1.00 0.00 83 TYR A C 13
ATOM 20206 O O . TYR A 1 83 ? -9.224 -4.413 -13.802 1.00 0.00 83 TYR A O 13
ATOM 20224 N N . GLY A 1 84 ? -10.411 -3.544 -12.117 1.00 0.00 84 GLY A N 13
ATOM 20225 C CA . GLY A 1 84 ? -11.449 -4.593 -12.096 1.00 0.00 84 GLY A CA 13
ATOM 20226 C C . GLY A 1 84 ? -11.111 -5.899 -11.349 1.00 0.00 84 GLY A C 13
ATOM 20227 O O . GLY A 1 84 ? -11.849 -6.878 -11.484 1.00 0.00 84 GLY A O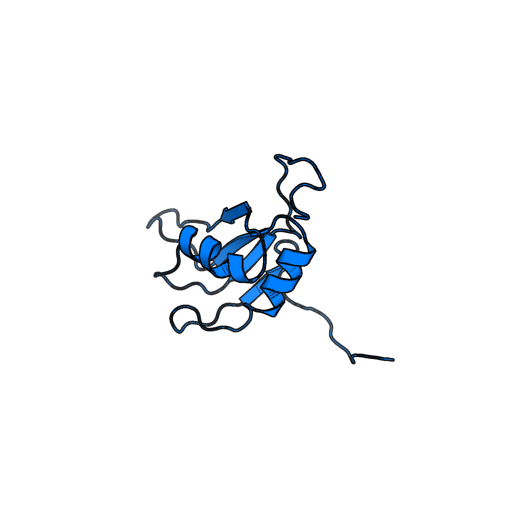 13
ATOM 20231 N N . LYS A 1 85 ? -10.034 -5.933 -10.553 1.00 0.00 85 LYS A N 13
ATOM 20232 C CA . LYS A 1 85 ? -9.513 -7.074 -9.788 1.00 0.00 85 LYS A CA 13
ATOM 20233 C C . LYS A 1 85 ? -9.343 -6.641 -8.320 1.00 0.00 85 LYS A C 13
ATOM 20234 O O . LYS A 1 85 ? -8.601 -5.692 -8.062 1.00 0.00 85 LYS A O 13
ATOM 20253 N N . PRO A 1 86 ? -10.054 -7.261 -7.361 1.00 0.00 86 PRO A N 13
ATOM 20254 C CA . PRO A 1 86 ? -10.100 -6.813 -5.970 1.00 0.00 86 PRO A CA 13
ATOM 20255 C C . PRO A 1 86 ? -8.776 -7.085 -5.240 1.00 0.00 86 PRO A C 13
ATOM 20256 O O . PRO A 1 86 ? -8.348 -8.236 -5.135 1.00 0.00 86 PRO A O 13
ATOM 20267 N N . ILE A 1 87 ? -8.149 -6.032 -4.709 1.00 0.00 87 ILE A N 13
ATOM 20268 C CA . ILE A 1 87 ? -6.838 -6.063 -4.027 1.00 0.00 87 ILE A CA 13
ATOM 20269 C C . ILE A 1 87 ? -6.961 -6.388 -2.527 1.00 0.00 87 ILE A C 13
ATOM 20270 O O . ILE A 1 87 ? -8.060 -6.392 -1.964 1.00 0.00 87 ILE A O 13
ATOM 20286 N N . ARG A 1 88 ? -5.836 -6.674 -1.862 1.00 0.00 88 ARG A N 13
ATOM 20287 C CA . ARG A 1 88 ? -5.720 -6.833 -0.398 1.00 0.00 88 ARG A CA 13
ATOM 20288 C C . ARG A 1 88 ? -4.721 -5.823 0.158 1.00 0.00 88 ARG A C 13
ATOM 20289 O O . ARG A 1 88 ? -3.634 -5.699 -0.404 1.00 0.00 88 ARG A O 13
ATOM 20310 N N . VAL A 1 89 ? -5.064 -5.119 1.238 1.00 0.00 89 VAL A N 13
ATOM 20311 C CA . VAL A 1 89 ? -4.224 -4.063 1.834 1.00 0.00 89 VAL A CA 13
ATOM 20312 C C . VAL A 1 89 ? -4.081 -4.251 3.347 1.00 0.00 89 VAL A C 13
ATOM 20313 O O . VAL A 1 89 ? -5.065 -4.498 4.045 1.00 0.00 89 VAL A O 13
ATOM 20326 N N . ASN A 1 90 ? -2.850 -4.133 3.855 1.00 0.00 90 ASN A N 13
ATOM 20327 C CA . ASN A 1 90 ? -2.486 -4.267 5.275 1.00 0.00 90 ASN A CA 13
ATOM 20328 C C . ASN A 1 90 ? -1.156 -3.550 5.581 1.00 0.00 90 ASN A C 13
ATOM 20329 O O . ASN A 1 90 ? -0.455 -3.125 4.661 1.00 0.00 90 ASN A O 13
ATOM 20340 N N . LYS A 1 91 ? -0.771 -3.435 6.861 1.00 0.00 91 LYS A N 13
ATOM 20341 C CA . LYS A 1 91 ? 0.568 -2.953 7.269 1.00 0.00 91 LYS A CA 13
ATOM 20342 C C . LYS A 1 91 ? 1.647 -3.867 6.665 1.00 0.00 91 LYS A C 13
ATOM 20343 O O . LYS A 1 91 ? 1.431 -5.078 6.584 1.00 0.00 91 LYS A O 13
ATOM 20362 N N . ALA A 1 92 ? 2.801 -3.331 6.260 1.00 0.00 92 ALA A N 13
ATOM 20363 C CA . ALA A 1 92 ? 3.867 -4.139 5.650 1.00 0.00 92 ALA A CA 13
ATOM 20364 C C . ALA A 1 92 ? 4.502 -5.143 6.641 1.00 0.00 92 ALA A C 13
ATOM 20365 O O . ALA A 1 92 ? 4.916 -6.230 6.233 1.00 0.00 92 ALA A O 13
ATOM 20372 N N . SER A 1 93 ? 4.527 -4.812 7.939 1.00 0.00 93 SER A N 13
ATOM 20373 C CA . SER A 1 93 ? 4.896 -5.729 9.031 1.00 0.00 93 SER A CA 13
ATOM 20374 C C . SER A 1 93 ? 3.695 -6.563 9.495 1.00 0.00 93 SER A C 13
ATOM 20375 O O . SER A 1 93 ? 3.720 -7.793 9.418 1.00 0.00 93 SER A O 13
ATOM 20383 N N . ALA A 1 94 ? 2.649 -5.885 9.989 1.00 0.00 94 ALA A N 13
ATOM 20384 C CA . ALA A 1 94 ? 1.490 -6.467 10.684 1.00 0.00 94 ALA A CA 13
ATOM 20385 C C . ALA A 1 94 ? 1.841 -7.385 11.885 1.00 0.00 94 ALA A C 13
ATOM 20386 O O . ALA A 1 94 ? 1.008 -8.182 12.327 1.00 0.00 94 ALA A O 13
ATOM 20393 N N . HIS A 1 95 ? 3.065 -7.281 12.425 1.00 0.00 95 HIS A N 13
ATOM 20394 C CA . HIS A 1 95 ? 3.598 -8.151 13.489 1.00 0.00 95 HIS A CA 13
ATOM 20395 C C . HIS A 1 95 ? 4.421 -7.388 14.550 1.00 0.00 95 HIS A C 13
ATOM 20396 O O . HIS A 1 95 ? 5.211 -7.979 15.289 1.00 0.00 95 HIS A O 13
ATOM 20410 N N . ASN A 1 96 ? 4.251 -6.062 14.627 1.00 0.00 96 ASN A N 13
ATOM 20411 C CA . ASN A 1 96 ? 4.988 -5.173 15.530 1.00 0.00 96 ASN A CA 13
ATOM 20412 C C . ASN A 1 96 ? 4.657 -5.451 17.015 1.00 0.00 96 ASN A C 13
ATOM 20413 O O . ASN A 1 96 ? 3.487 -5.584 17.388 1.00 0.00 96 ASN A O 13
ATOM 20424 N N . LYS A 1 97 ? 5.691 -5.512 17.868 1.00 0.00 97 LYS A N 13
ATOM 20425 C CA . LYS A 1 97 ? 5.600 -5.780 19.319 1.00 0.00 97 LYS A CA 13
ATOM 20426 C C . LYS A 1 97 ? 5.539 -4.513 20.191 1.00 0.00 97 LYS A C 13
ATOM 20427 O O . LYS A 1 97 ? 5.340 -4.617 21.403 1.00 0.00 97 LYS A O 13
ATOM 20446 N N . ASN A 1 98 ? 5.709 -3.324 19.604 1.00 0.00 98 ASN A N 13
ATOM 20447 C CA . ASN A 1 98 ? 5.675 -2.036 20.307 1.00 0.00 98 ASN A CA 13
ATOM 20448 C C . ASN A 1 98 ? 4.302 -1.751 20.965 1.00 0.00 98 ASN A C 13
ATOM 20449 O O . ASN A 1 98 ? 3.259 -2.170 20.454 1.00 0.00 98 ASN A O 13
ATOM 20460 N N . LEU A 1 99 ? 4.312 -1.017 22.087 1.00 0.00 99 LEU A N 13
ATOM 20461 C CA . LEU A 1 99 ? 3.133 -0.639 22.884 1.00 0.00 99 LEU A CA 13
ATOM 20462 C C . LEU A 1 99 ? 2.262 -1.851 23.296 1.00 0.00 99 LEU A C 13
ATOM 20463 O O . LEU A 1 99 ? 1.039 -1.859 23.142 1.00 0.00 99 LEU A O 13
ATOM 20479 N N . SER A 1 100 ? 2.911 -2.900 23.814 1.00 0.00 100 SER A N 13
ATOM 20480 C CA . SER A 1 100 ? 2.250 -4.087 24.379 1.00 0.00 100 SER A CA 13
ATOM 20481 C C . SER A 1 100 ? 1.555 -3.797 25.721 1.00 0.00 100 SER A C 13
ATOM 20482 O O . SER A 1 100 ? 0.467 -4.320 25.982 1.00 0.00 100 SER A O 13
ATOM 20490 N N . GLY A 1 101 ? 2.151 -2.934 26.553 1.00 0.00 101 GLY A N 13
ATOM 20491 C CA . GLY A 1 101 ? 1.544 -2.371 27.769 1.00 0.00 101 GLY A CA 13
ATOM 20492 C C . GLY A 1 101 ? 0.773 -1.060 27.515 1.00 0.00 101 GLY A C 13
ATOM 20493 O O . GLY A 1 101 ? 0.824 -0.521 26.403 1.00 0.00 101 GLY A O 13
ATOM 20497 N N . PRO A 1 102 ? 0.070 -0.515 28.530 1.00 0.00 102 PRO A N 13
ATOM 20498 C CA . PRO A 1 102 ? -0.686 0.736 28.412 1.00 0.00 102 PRO A CA 13
ATOM 20499 C C . PRO A 1 102 ? 0.188 1.959 28.091 1.00 0.00 102 PRO A C 13
ATOM 20500 O O . PRO A 1 102 ? 1.323 2.073 28.565 1.00 0.00 102 PRO A O 13
ATOM 20511 N N . SER A 1 103 ? -0.369 2.928 27.361 1.00 0.00 103 SER A N 13
ATOM 20512 C CA . SER A 1 103 ? 0.278 4.223 27.069 1.00 0.00 103 SER A CA 13
ATOM 20513 C C . SER A 1 103 ? 0.445 5.123 28.307 1.00 0.00 103 SER A C 13
ATOM 20514 O O . SER A 1 103 ? 1.287 6.024 28.312 1.00 0.00 103 SER A O 13
ATOM 20522 N N . SER A 1 104 ? -0.315 4.855 29.374 1.00 0.00 104 SER A N 13
ATOM 20523 C CA . SER A 1 104 ? -0.220 5.498 30.694 1.00 0.00 104 SER A CA 13
ATOM 20524 C C . SER A 1 104 ? 0.817 4.857 31.639 1.00 0.00 104 SER A C 13
ATOM 20525 O O . SER A 1 104 ? 1.034 5.368 32.743 1.00 0.00 104 SER A O 13
ATOM 20533 N N . GLY A 1 105 ? 1.461 3.752 31.227 1.00 0.00 105 GLY A N 13
ATOM 20534 C CA . GLY A 1 105 ? 2.471 3.008 32.002 1.00 0.00 105 GLY A CA 13
ATOM 20535 C C . GLY A 1 105 ? 3.767 3.786 32.249 1.00 0.00 105 GLY A C 13
ATOM 20536 O O . GLY A 1 105 ? 4.210 3.842 33.418 1.00 0.00 105 GLY A O 13
ATOM 20541 N N . GLY A 1 1 ? 23.210 -0.606 28.345 1.00 0.00 1 GLY A N 14
ATOM 20542 C CA . GLY A 1 1 ? 23.248 0.504 27.368 1.00 0.00 1 GLY A CA 14
ATOM 20543 C C . GLY A 1 1 ? 23.423 -0.028 25.957 1.00 0.00 1 GLY A C 14
ATOM 20544 O O . GLY A 1 1 ? 24.306 -0.853 25.716 1.00 0.00 1 GLY A O 14
ATOM 20550 N N . SER A 1 2 ? 22.577 0.422 25.018 1.00 0.00 2 SER A N 14
ATOM 20551 C CA . SER A 1 2 ? 22.519 -0.067 23.622 1.00 0.00 2 SER A CA 14
ATOM 20552 C C . SER A 1 2 ? 22.371 -1.599 23.514 1.00 0.00 2 SER A C 14
ATOM 20553 O O . SER A 1 2 ? 22.980 -2.250 22.662 1.00 0.00 2 SER A O 14
ATOM 20561 N N . SER A 1 3 ? 21.580 -2.180 24.422 1.00 0.00 3 SER A N 14
ATOM 20562 C CA . SER A 1 3 ? 21.421 -3.625 24.647 1.00 0.00 3 SER A CA 14
ATOM 20563 C C . SER A 1 3 ? 19.960 -4.007 24.932 1.00 0.00 3 SER A C 14
ATOM 20564 O O . SER A 1 3 ? 19.125 -3.147 25.229 1.00 0.00 3 SER A O 14
ATOM 20572 N N . GLY A 1 4 ? 19.624 -5.298 24.807 1.00 0.00 4 GLY A N 14
ATOM 20573 C CA . GLY A 1 4 ? 18.276 -5.827 25.080 1.00 0.00 4 GLY A CA 14
ATOM 20574 C C . GLY A 1 4 ? 17.167 -5.251 24.183 1.00 0.00 4 GLY A C 14
ATOM 20575 O O . GLY A 1 4 ? 16.012 -5.172 24.607 1.00 0.00 4 GLY A O 14
ATOM 20579 N N . SER A 1 5 ? 17.522 -4.784 22.979 1.00 0.00 5 SER A N 14
ATOM 20580 C CA . SER A 1 5 ? 16.664 -4.014 22.055 1.00 0.00 5 SER A CA 14
ATOM 20581 C C . SER A 1 5 ? 16.076 -2.715 22.647 1.00 0.00 5 SER A C 14
ATOM 20582 O O . SER A 1 5 ? 15.067 -2.201 22.156 1.00 0.00 5 SER A O 14
ATOM 20590 N N . SER A 1 6 ? 16.702 -2.163 23.694 1.00 0.00 6 SER A N 14
ATOM 20591 C CA . SER A 1 6 ? 16.343 -0.873 24.301 1.00 0.00 6 SER A CA 14
ATOM 20592 C C . SER A 1 6 ? 16.896 0.320 23.498 1.00 0.00 6 SER A C 14
ATOM 20593 O O . SER A 1 6 ? 17.808 0.170 22.679 1.00 0.00 6 SER A O 14
ATOM 20601 N N . GLY A 1 7 ? 16.353 1.519 23.733 1.00 0.00 7 GLY A N 14
ATOM 20602 C CA . GLY A 1 7 ? 16.710 2.744 23.009 1.00 0.00 7 GLY A CA 14
ATOM 20603 C C . GLY A 1 7 ? 16.060 2.818 21.612 1.00 0.00 7 GLY A C 14
ATOM 20604 O O . GLY A 1 7 ? 14.834 2.674 21.521 1.00 0.00 7 GLY A O 14
ATOM 20608 N N . PRO A 1 8 ? 16.821 3.076 20.527 1.00 0.00 8 PRO A N 14
ATOM 20609 C CA . PRO A 1 8 ? 16.272 3.263 19.181 1.00 0.00 8 PRO A CA 14
ATOM 20610 C C . PRO A 1 8 ? 15.686 1.975 18.572 1.00 0.00 8 PRO A C 14
ATOM 20611 O O . PRO A 1 8 ? 16.046 0.855 18.946 1.00 0.00 8 PRO A O 14
ATOM 20622 N N . ILE A 1 9 ? 14.789 2.148 17.597 1.00 0.00 9 ILE A N 14
ATOM 20623 C CA . ILE A 1 9 ? 14.113 1.063 16.866 1.00 0.00 9 ILE A CA 14
ATOM 20624 C C . ILE A 1 9 ? 15.052 0.279 15.928 1.00 0.00 9 ILE A C 14
ATOM 20625 O O . ILE A 1 9 ? 16.054 0.805 15.435 1.00 0.00 9 ILE A O 14
ATOM 20641 N N . SER A 1 10 ? 14.709 -0.985 15.663 1.00 0.00 10 SER A N 14
ATOM 20642 C CA . SER A 1 10 ? 15.501 -1.940 14.864 1.00 0.00 10 SER A CA 14
ATOM 20643 C C . SER A 1 10 ? 15.150 -1.983 13.363 1.00 0.00 10 SER A C 14
ATOM 20644 O O . SER A 1 10 ? 15.817 -2.679 12.594 1.00 0.00 10 SER A O 14
ATOM 20652 N N . GLU A 1 11 ? 14.127 -1.240 12.925 1.00 0.00 11 GLU A N 14
ATOM 20653 C CA . GLU A 1 11 ? 13.640 -1.183 11.538 1.00 0.00 11 GLU A CA 14
ATOM 20654 C C . GLU A 1 11 ? 13.295 0.260 11.125 1.00 0.00 11 GLU A C 14
ATOM 20655 O O . GLU A 1 11 ? 12.841 1.067 11.941 1.00 0.00 11 GLU A O 14
ATOM 20667 N N . ARG A 1 12 ? 13.485 0.585 9.840 1.00 0.00 12 ARG A N 14
ATOM 20668 C CA . ARG A 1 12 ? 13.162 1.889 9.238 1.00 0.00 12 ARG A CA 14
ATOM 20669 C C . ARG A 1 12 ? 11.656 1.986 8.963 1.00 0.00 12 ARG A C 14
ATOM 20670 O O . ARG A 1 12 ? 11.185 1.653 7.875 1.00 0.00 12 ARG A O 14
ATOM 20691 N N . ASN A 1 13 ? 10.902 2.415 9.978 1.00 0.00 13 ASN A N 14
ATOM 20692 C CA . ASN A 1 13 ? 9.435 2.427 10.026 1.00 0.00 13 ASN A CA 14
ATOM 20693 C C . ASN A 1 13 ? 8.795 1.047 9.773 1.00 0.00 13 ASN A C 14
ATOM 20694 O O . ASN A 1 13 ? 8.622 0.278 10.720 1.00 0.00 13 ASN A O 14
ATOM 20705 N N . GLN A 1 14 ? 8.410 0.739 8.526 1.00 0.00 14 GLN A N 14
ATOM 20706 C CA . GLN A 1 14 ? 7.615 -0.437 8.115 1.00 0.00 14 GLN A CA 14
ATOM 20707 C C . GLN A 1 14 ? 6.191 -0.519 8.726 1.00 0.00 14 GLN A C 14
ATOM 20708 O O . GLN A 1 14 ? 5.395 -1.380 8.354 1.00 0.00 14 GLN A O 14
ATOM 20722 N N . ASP A 1 15 ? 5.842 0.409 9.620 1.00 0.00 15 ASP A N 14
ATOM 20723 C CA . ASP A 1 15 ? 4.522 0.623 10.220 1.00 0.00 15 ASP A CA 14
ATOM 20724 C C . ASP A 1 15 ? 3.691 1.648 9.426 1.00 0.00 15 ASP A C 14
ATOM 20725 O O . ASP A 1 15 ? 2.509 1.431 9.167 1.00 0.00 15 ASP A O 14
ATOM 20734 N N . ALA A 1 16 ? 4.328 2.730 8.968 1.00 0.00 16 ALA A N 14
ATOM 20735 C CA . ALA A 1 16 ? 3.761 3.691 8.022 1.00 0.00 16 ALA A CA 14
ATOM 20736 C C . ALA A 1 16 ? 3.830 3.207 6.555 1.00 0.00 16 ALA A C 14
ATOM 20737 O O . ALA A 1 16 ? 3.315 3.872 5.655 1.00 0.00 16 ALA A O 14
ATOM 20744 N N . THR A 1 17 ? 4.437 2.043 6.298 1.00 0.00 17 THR A N 14
ATOM 20745 C CA . THR A 1 17 ? 4.394 1.358 4.995 1.00 0.00 17 THR A CA 14
ATOM 20746 C C . THR A 1 17 ? 3.232 0.365 4.972 1.00 0.00 17 THR A C 14
ATOM 20747 O O . THR A 1 17 ? 3.061 -0.420 5.908 1.00 0.00 17 THR A O 14
ATOM 20758 N N . VAL A 1 18 ? 2.441 0.369 3.898 1.00 0.00 18 VAL A N 14
ATOM 20759 C CA . VAL A 1 18 ? 1.372 -0.607 3.635 1.00 0.00 18 VAL A CA 14
ATOM 20760 C C . VAL A 1 18 ? 1.795 -1.594 2.549 1.00 0.00 18 VAL A C 14
ATOM 20761 O O . VAL A 1 18 ? 2.517 -1.234 1.620 1.00 0.00 18 VAL A O 14
ATOM 20774 N N . TYR A 1 19 ? 1.318 -2.830 2.659 1.00 0.00 19 TYR A N 14
ATOM 20775 C CA . TYR A 1 19 ? 1.407 -3.883 1.647 1.00 0.00 19 TYR A CA 14
ATOM 20776 C C . TYR A 1 19 ? 0.120 -3.906 0.812 1.00 0.00 19 TYR A C 14
ATOM 20777 O O . TYR A 1 19 ? -0.971 -3.724 1.355 1.00 0.00 19 TYR A O 14
ATOM 20795 N N . VAL A 1 20 ? 0.247 -4.158 -0.492 1.00 0.00 20 VAL A N 14
ATOM 20796 C CA . VAL A 1 20 ? -0.855 -4.263 -1.459 1.00 0.00 20 VAL A CA 14
ATOM 20797 C C . VAL A 1 20 ? -0.654 -5.508 -2.324 1.00 0.00 20 VAL A C 14
ATOM 20798 O O . VAL A 1 20 ? 0.224 -5.531 -3.185 1.00 0.00 20 VAL A O 14
ATOM 20811 N N . GLY A 1 21 ? -1.472 -6.539 -2.120 1.00 0.00 21 GLY A N 14
ATOM 20812 C CA . GLY A 1 21 ? -1.469 -7.768 -2.919 1.00 0.00 21 GLY A CA 14
ATOM 20813 C C . GLY A 1 21 ? -2.619 -7.827 -3.927 1.00 0.00 21 GLY A C 14
ATOM 20814 O O . GLY A 1 21 ? -3.696 -7.284 -3.684 1.00 0.00 21 GLY A O 14
ATOM 20818 N N . GLY A 1 22 ? -2.404 -8.523 -5.044 1.00 0.00 22 GLY A N 14
ATOM 20819 C CA . GLY A 1 22 ? -3.430 -8.812 -6.059 1.00 0.00 22 GLY A CA 14
ATOM 20820 C C . GLY A 1 22 ? -3.506 -7.771 -7.181 1.00 0.00 22 GLY A C 14
ATOM 20821 O O . GLY A 1 22 ? -4.592 -7.463 -7.674 1.00 0.00 22 GLY A O 14
ATOM 20825 N N . LEU A 1 23 ? -2.360 -7.199 -7.558 1.00 0.00 23 LEU A N 14
ATOM 20826 C CA . LEU A 1 23 ? -2.238 -6.091 -8.501 1.00 0.00 23 LEU A CA 14
ATOM 20827 C C . LEU A 1 23 ? -2.297 -6.573 -9.955 1.00 0.00 23 LEU A C 14
ATOM 20828 O O . LEU A 1 23 ? -1.783 -7.641 -10.297 1.00 0.00 23 LEU A O 14
ATOM 20844 N N . ASP A 1 24 ? -2.899 -5.759 -10.821 1.00 0.00 24 ASP A N 14
ATOM 20845 C CA . ASP A 1 24 ? -3.001 -6.028 -12.257 1.00 0.00 24 ASP A CA 14
ATOM 20846 C C . ASP A 1 24 ? -1.724 -5.619 -13.020 1.00 0.00 24 ASP A C 14
ATOM 20847 O O . ASP A 1 24 ? -0.983 -4.736 -12.585 1.00 0.00 24 ASP A O 14
ATOM 20856 N N . GLU A 1 25 ? -1.462 -6.214 -14.186 1.00 0.00 25 GLU A N 14
ATOM 20857 C CA . GLU A 1 25 ? -0.289 -5.901 -15.023 1.00 0.00 25 GLU A CA 14
ATOM 20858 C C . GLU A 1 25 ? -0.191 -4.426 -15.477 1.00 0.00 25 GLU A C 14
ATOM 20859 O O . GLU A 1 25 ? 0.905 -3.960 -15.800 1.00 0.00 25 GLU A O 14
ATOM 20871 N N . LYS A 1 26 ? -1.301 -3.670 -15.461 1.00 0.00 26 LYS A N 14
ATOM 20872 C CA . LYS A 1 26 ? -1.343 -2.225 -15.762 1.00 0.00 26 LYS A CA 14
ATOM 20873 C C . LYS A 1 26 ? -0.959 -1.322 -14.575 1.00 0.00 26 LYS A C 14
ATOM 20874 O O . LYS A 1 26 ? -0.795 -0.114 -14.755 1.00 0.00 26 LYS A O 14
ATOM 20893 N N . VAL A 1 27 ? -0.799 -1.876 -13.370 1.00 0.00 27 VAL A N 14
ATOM 20894 C CA . VAL A 1 27 ? -0.382 -1.148 -12.154 1.00 0.00 27 VAL A CA 14
ATOM 20895 C C . VAL A 1 27 ? 1.131 -0.894 -12.153 1.00 0.00 27 VAL A C 14
ATOM 20896 O O . VAL A 1 27 ? 1.911 -1.777 -12.513 1.00 0.00 27 VAL A O 14
ATOM 20909 N N . SER A 1 28 ? 1.559 0.295 -11.708 1.00 0.00 28 SER A N 14
ATOM 20910 C CA . SER A 1 28 ? 2.979 0.626 -11.479 1.00 0.00 28 SER A CA 14
ATOM 20911 C C . SER A 1 28 ? 3.169 1.552 -10.266 1.00 0.00 28 SER A C 14
ATOM 20912 O O . SER A 1 28 ? 2.208 2.125 -9.758 1.00 0.00 28 SER A O 14
ATOM 20920 N N . GLU A 1 29 ? 4.402 1.725 -9.787 1.00 0.00 29 GLU A N 14
ATOM 20921 C CA . GLU A 1 29 ? 4.730 2.570 -8.623 1.00 0.00 29 GLU A CA 14
ATOM 20922 C C . GLU A 1 29 ? 4.217 4.025 -8.734 1.00 0.00 29 GLU A C 14
ATOM 20923 O O . GLU A 1 29 ? 3.607 4.494 -7.767 1.00 0.00 29 GLU A O 14
ATOM 20935 N N . PRO A 1 30 ? 4.342 4.736 -9.879 1.00 0.00 30 PRO A N 14
ATOM 20936 C CA . PRO A 1 30 ? 3.769 6.077 -10.033 1.00 0.00 30 PRO A CA 14
ATOM 20937 C C . PRO A 1 30 ? 2.238 6.102 -9.922 1.00 0.00 30 PRO A C 14
ATOM 20938 O O . PRO A 1 30 ? 1.680 7.084 -9.428 1.00 0.00 30 PRO A O 14
ATOM 20949 N N . LEU A 1 31 ? 1.554 5.019 -10.327 1.00 0.00 31 LEU A N 14
ATOM 20950 C CA . LEU A 1 31 ? 0.111 4.877 -10.133 1.00 0.00 31 LEU A CA 14
ATOM 20951 C C . LEU A 1 31 ? -0.199 4.749 -8.645 1.00 0.00 31 LEU A C 14
ATOM 20952 O O . LEU A 1 31 ? -0.987 5.533 -8.128 1.00 0.00 31 LEU A O 14
ATOM 20968 N N . LEU A 1 32 ? 0.438 3.789 -7.959 1.00 0.00 32 LEU A N 14
ATOM 20969 C CA . LEU A 1 32 ? 0.183 3.531 -6.539 1.00 0.00 32 LEU A CA 14
ATOM 20970 C C . LEU A 1 32 ? 0.373 4.790 -5.697 1.00 0.00 32 LEU A C 14
ATOM 20971 O O . LEU A 1 32 ? -0.466 5.093 -4.858 1.00 0.00 32 LEU A O 14
ATOM 20987 N N . TRP A 1 33 ? 1.430 5.554 -5.965 1.00 0.00 33 TRP A N 14
ATOM 20988 C CA . TRP A 1 33 ? 1.721 6.798 -5.261 1.00 0.00 33 TRP A CA 14
ATOM 20989 C C . TRP A 1 33 ? 0.555 7.785 -5.368 1.00 0.00 33 TRP A C 14
ATOM 20990 O O . TRP A 1 33 ? -0.065 8.129 -4.363 1.00 0.00 33 TRP A O 14
ATOM 21011 N N . GLU A 1 34 ? 0.213 8.196 -6.590 1.00 0.00 34 GLU A N 14
ATOM 21012 C CA . GLU A 1 34 ? -0.852 9.175 -6.849 1.00 0.00 34 GLU A CA 14
ATOM 21013 C C . GLU A 1 34 ? -2.257 8.678 -6.466 1.00 0.00 34 GLU A C 14
ATOM 21014 O O . GLU A 1 34 ? -3.105 9.476 -6.062 1.00 0.00 34 GLU A O 14
ATOM 21026 N N . LEU A 1 35 ? -2.501 7.369 -6.541 1.00 0.00 35 LEU A N 14
ATOM 21027 C CA . LEU A 1 35 ? -3.765 6.742 -6.138 1.00 0.00 35 LEU A CA 14
ATOM 21028 C C . LEU A 1 35 ? -3.943 6.741 -4.607 1.00 0.00 35 LEU A C 14
ATOM 21029 O O . LEU A 1 35 ? -5.057 6.924 -4.120 1.00 0.00 35 LEU A O 14
ATOM 21045 N N . PHE A 1 36 ? -2.862 6.561 -3.841 1.00 0.00 36 PHE A N 14
ATOM 21046 C CA . PHE A 1 36 ? -2.882 6.457 -2.376 1.00 0.00 36 PHE A CA 14
ATOM 21047 C C . PHE A 1 36 ? -2.764 7.819 -1.667 1.00 0.00 36 PHE A C 14
ATOM 21048 O O . PHE A 1 36 ? -3.092 7.910 -0.483 1.00 0.00 36 PHE A O 14
ATOM 21065 N N . LEU A 1 37 ? -2.418 8.897 -2.388 1.00 0.00 37 LEU A N 14
ATOM 21066 C CA . LEU A 1 37 ? -2.493 10.287 -1.894 1.00 0.00 37 LEU A CA 14
ATOM 21067 C C . LEU A 1 37 ? -3.873 10.678 -1.321 1.00 0.00 37 LEU A C 14
ATOM 21068 O O . LEU A 1 37 ? -3.977 11.600 -0.510 1.00 0.00 37 LEU A O 14
ATOM 21084 N N . GLN A 1 38 ? -4.931 9.967 -1.721 1.00 0.00 38 GLN A N 14
ATOM 21085 C CA . GLN A 1 38 ? -6.305 10.131 -1.216 1.00 0.00 38 GLN A CA 14
ATOM 21086 C C . GLN A 1 38 ? -6.428 9.808 0.282 1.00 0.00 38 GLN A C 14
ATOM 21087 O O . GLN A 1 38 ? -7.246 10.410 0.981 1.00 0.00 38 GLN A O 14
ATOM 21101 N N . ALA A 1 39 ? -5.616 8.867 0.776 1.00 0.00 39 ALA A N 14
ATOM 21102 C CA . ALA A 1 39 ? -5.571 8.499 2.192 1.00 0.00 39 ALA A CA 14
ATOM 21103 C C . ALA A 1 39 ? -4.750 9.490 3.037 1.00 0.00 39 ALA A C 14
ATOM 21104 O O . ALA A 1 39 ? -5.184 9.904 4.114 1.00 0.00 39 ALA A O 14
ATOM 21111 N N . GLY A 1 40 ? -3.576 9.880 2.536 1.00 0.00 40 GLY A N 14
ATOM 21112 C CA . GLY A 1 40 ? -2.669 10.828 3.184 1.00 0.00 40 GLY A CA 14
ATOM 21113 C C . GLY A 1 40 ? -1.387 11.079 2.376 1.00 0.00 40 GLY A C 14
ATOM 21114 O O . GLY A 1 40 ? -1.264 10.592 1.252 1.00 0.00 40 GLY A O 14
ATOM 21118 N N . PRO A 1 41 ? -0.415 11.828 2.925 1.00 0.00 41 PRO A N 14
ATOM 21119 C CA . PRO A 1 41 ? 0.838 12.154 2.246 1.00 0.00 41 PRO A CA 14
ATOM 21120 C C . PRO A 1 41 ? 1.708 10.905 2.029 1.00 0.00 41 PRO A C 14
ATOM 21121 O O . PRO A 1 41 ? 2.239 10.318 2.979 1.00 0.00 41 PRO A O 14
ATOM 21132 N N . VAL A 1 42 ? 1.865 10.515 0.761 1.00 0.00 42 VAL A N 14
ATOM 21133 C CA . VAL A 1 42 ? 2.739 9.418 0.319 1.00 0.00 42 VAL A CA 14
ATOM 21134 C C . VAL A 1 42 ? 4.154 9.951 0.078 1.00 0.00 42 VAL A C 14
ATOM 21135 O O . VAL A 1 42 ? 4.350 10.970 -0.589 1.00 0.00 42 VAL A O 14
ATOM 21148 N N . VAL A 1 43 ? 5.137 9.241 0.627 1.00 0.00 43 VAL A N 14
ATOM 21149 C CA . VAL A 1 43 ? 6.560 9.613 0.692 1.00 0.00 43 VAL A CA 14
ATOM 21150 C C . VAL A 1 43 ? 7.407 8.790 -0.284 1.00 0.00 43 VAL A C 14
ATOM 21151 O O . VAL A 1 43 ? 8.400 9.289 -0.816 1.00 0.00 43 VAL A O 14
ATOM 21164 N N . ASN A 1 44 ? 7.033 7.523 -0.495 1.00 0.00 44 ASN A N 14
ATOM 21165 C CA . ASN A 1 44 ? 7.758 6.533 -1.299 1.00 0.00 44 ASN A CA 14
ATOM 21166 C C . ASN A 1 44 ? 6.821 5.365 -1.714 1.00 0.00 44 ASN A C 14
ATOM 21167 O O . ASN A 1 44 ? 5.735 5.194 -1.158 1.00 0.00 44 ASN A O 14
ATOM 21178 N N . THR A 1 45 ? 7.245 4.543 -2.676 1.00 0.00 45 THR A N 14
ATOM 21179 C CA . THR A 1 45 ? 6.577 3.301 -3.128 1.00 0.00 45 THR A CA 14
ATOM 21180 C C . THR A 1 45 ? 7.603 2.192 -3.402 1.00 0.00 45 THR A C 14
ATOM 21181 O O . THR A 1 45 ? 8.788 2.470 -3.601 1.00 0.00 45 THR A O 14
ATOM 21192 N N . HIS A 1 46 ? 7.166 0.927 -3.424 1.00 0.00 46 HIS A N 14
ATOM 21193 C CA . HIS A 1 46 ? 7.991 -0.212 -3.843 1.00 0.00 46 HIS A CA 14
ATOM 21194 C C . HIS A 1 46 ? 7.162 -1.231 -4.634 1.00 0.00 46 HIS A C 14
ATOM 21195 O O . HIS A 1 46 ? 6.008 -1.484 -4.296 1.00 0.00 46 HIS A O 14
ATOM 21209 N N . MET A 1 47 ? 7.752 -1.849 -5.655 1.00 0.00 47 MET A N 14
ATOM 21210 C CA . MET A 1 47 ? 7.192 -2.985 -6.398 1.00 0.00 47 MET A CA 14
ATOM 21211 C C . MET A 1 47 ? 8.327 -3.963 -6.729 1.00 0.00 47 MET A C 14
ATOM 21212 O O . MET A 1 47 ? 9.112 -3.679 -7.638 1.00 0.00 47 MET A O 14
ATOM 21226 N N . PRO A 1 48 ? 8.438 -5.106 -6.029 1.00 0.00 48 PRO A N 14
ATOM 21227 C CA . PRO A 1 48 ? 9.368 -6.177 -6.387 1.00 0.00 48 PRO A CA 14
ATOM 21228 C C . PRO A 1 48 ? 9.153 -6.671 -7.829 1.00 0.00 48 PRO A C 14
ATOM 21229 O O . PRO A 1 48 ? 8.010 -6.856 -8.260 1.00 0.00 48 PRO A O 14
ATOM 21240 N N . LYS A 1 49 ? 10.245 -6.851 -8.588 1.00 0.00 49 LYS A N 14
ATOM 21241 C CA . LYS A 1 49 ? 10.227 -7.158 -10.033 1.00 0.00 49 LYS A CA 14
ATOM 21242 C C . LYS A 1 49 ? 10.690 -8.584 -10.353 1.00 0.00 49 LYS A C 14
ATOM 21243 O O . LYS A 1 49 ? 11.596 -9.125 -9.717 1.00 0.00 49 LYS A O 14
ATOM 21262 N N . ASP A 1 50 ? 10.097 -9.165 -11.390 1.00 0.00 50 ASP A N 14
ATOM 21263 C CA . ASP A 1 50 ? 10.486 -10.441 -11.996 1.00 0.00 50 ASP A CA 14
ATOM 21264 C C . ASP A 1 50 ? 11.846 -10.354 -12.726 1.00 0.00 50 ASP A C 14
ATOM 21265 O O . ASP A 1 50 ? 12.162 -9.339 -13.352 1.00 0.00 50 ASP A O 14
ATOM 21274 N N . ARG A 1 51 ? 12.641 -11.432 -12.688 1.00 0.00 51 ARG A N 14
ATOM 21275 C CA . ARG A 1 51 ? 14.017 -11.479 -13.230 1.00 0.00 51 ARG A CA 14
ATOM 21276 C C . ARG A 1 51 ? 14.146 -11.884 -14.711 1.00 0.00 51 ARG A C 14
ATOM 21277 O O . ARG A 1 51 ? 15.267 -12.080 -15.186 1.00 0.00 51 ARG A O 14
ATOM 21298 N N . VAL A 1 52 ? 13.034 -12.020 -15.443 1.00 0.00 52 VAL A N 14
ATOM 21299 C CA . VAL A 1 52 ? 12.991 -12.510 -16.841 1.00 0.00 52 VAL A CA 14
ATOM 21300 C C . VAL A 1 52 ? 12.171 -11.573 -17.734 1.00 0.00 52 VAL A C 14
ATOM 21301 O O . VAL A 1 52 ? 12.544 -11.324 -18.882 1.00 0.00 52 VAL A O 14
ATOM 21314 N N . THR A 1 53 ? 11.081 -11.016 -17.201 1.00 0.00 53 THR A N 14
ATOM 21315 C CA . THR A 1 53 ? 10.130 -10.138 -17.902 1.00 0.00 53 THR A CA 14
ATOM 21316 C C . THR A 1 53 ? 10.151 -8.708 -17.364 1.00 0.00 53 THR A C 14
ATOM 21317 O O . THR A 1 53 ? 9.626 -7.792 -18.003 1.00 0.00 53 THR A O 14
ATOM 21328 N N . GLY A 1 54 ? 10.742 -8.504 -16.181 1.00 0.00 54 GLY A N 14
ATOM 21329 C CA . GLY A 1 54 ? 10.911 -7.201 -15.541 1.00 0.00 54 GLY A CA 14
ATOM 21330 C C . GLY A 1 54 ? 9.623 -6.559 -15.002 1.00 0.00 54 GLY A C 14
ATOM 21331 O O . GLY A 1 54 ? 9.659 -5.426 -14.518 1.00 0.00 54 GLY A O 14
ATOM 21335 N N . GLN A 1 55 ? 8.488 -7.263 -15.076 1.00 0.00 55 GLN A N 14
ATOM 21336 C CA . GLN A 1 55 ? 7.188 -6.811 -14.561 1.00 0.00 55 GLN A CA 14
ATOM 21337 C C . GLN A 1 55 ? 7.111 -6.984 -13.034 1.00 0.00 55 GLN A C 14
ATOM 21338 O O . GLN A 1 55 ? 7.925 -7.700 -12.446 1.00 0.00 55 GLN A O 14
ATOM 21352 N N . HIS A 1 56 ? 6.141 -6.353 -12.364 1.00 0.00 56 HIS A N 14
ATOM 21353 C CA . HIS A 1 56 ? 5.943 -6.553 -10.920 1.00 0.00 56 HIS A CA 14
ATOM 21354 C C . HIS A 1 56 ? 5.449 -7.974 -10.588 1.00 0.00 56 HIS A C 14
ATOM 21355 O O . HIS A 1 56 ? 4.829 -8.648 -11.416 1.00 0.00 56 HIS A O 14
ATOM 21369 N N . GLN A 1 57 ? 5.723 -8.439 -9.366 1.00 0.00 57 GLN A N 14
ATOM 21370 C CA . GLN A 1 57 ? 5.447 -9.814 -8.913 1.00 0.00 57 GLN A CA 14
ATOM 21371 C C . GLN A 1 57 ? 4.002 -10.041 -8.399 1.00 0.00 57 GLN A C 14
ATOM 21372 O O . GLN A 1 57 ? 3.743 -10.990 -7.656 1.00 0.00 57 GLN A O 14
ATOM 21386 N N . GLY A 1 58 ? 3.047 -9.183 -8.778 1.00 0.00 58 GLY A N 14
ATOM 21387 C CA . GLY A 1 58 ? 1.634 -9.249 -8.369 1.00 0.00 58 GLY A CA 14
ATOM 21388 C C . GLY A 1 58 ? 1.309 -8.539 -7.048 1.00 0.00 58 GLY A C 14
ATOM 21389 O O . GLY A 1 58 ? 0.145 -8.506 -6.637 1.00 0.00 58 GLY A O 14
ATOM 21393 N N . TYR A 1 59 ? 2.312 -7.958 -6.385 1.00 0.00 59 TYR A N 14
ATOM 21394 C CA . TYR A 1 59 ? 2.173 -7.195 -5.142 1.00 0.00 59 TYR A CA 14
ATOM 21395 C C . TYR A 1 59 ? 3.159 -6.015 -5.078 1.00 0.00 59 TYR A C 14
ATOM 21396 O O . TYR A 1 59 ? 4.243 -6.057 -5.665 1.00 0.00 59 TYR A O 14
ATOM 21414 N N . GLY A 1 60 ? 2.766 -4.974 -4.344 1.00 0.00 60 GLY A N 14
ATOM 21415 C CA . GLY A 1 60 ? 3.474 -3.705 -4.171 1.00 0.00 60 GLY A CA 14
ATOM 21416 C C . GLY A 1 60 ? 3.352 -3.161 -2.742 1.00 0.00 60 GLY A C 14
ATOM 21417 O O . GLY A 1 60 ? 2.715 -3.769 -1.878 1.00 0.00 60 GLY A O 14
ATOM 21421 N N . PHE A 1 61 ? 3.949 -1.996 -2.499 1.00 0.00 61 PHE A N 14
ATOM 21422 C CA . PHE A 1 61 ? 3.932 -1.287 -1.218 1.00 0.00 61 PHE A CA 14
ATOM 21423 C C . PHE A 1 61 ? 3.847 0.232 -1.412 1.00 0.00 61 PHE A C 14
ATOM 21424 O O . PHE A 1 61 ? 4.347 0.774 -2.404 1.00 0.00 61 PHE A O 14
ATOM 21441 N N . VAL A 1 62 ? 3.277 0.926 -0.424 1.00 0.00 62 VAL A N 14
ATOM 21442 C CA . VAL A 1 62 ? 3.173 2.396 -0.382 1.00 0.00 62 VAL A CA 14
ATOM 21443 C C . VAL A 1 62 ? 3.588 2.899 1.000 1.00 0.00 62 VAL A C 14
ATOM 21444 O O . VAL A 1 62 ? 3.169 2.346 2.012 1.00 0.00 62 VAL A O 14
ATOM 21457 N N . GLU A 1 63 ? 4.420 3.935 1.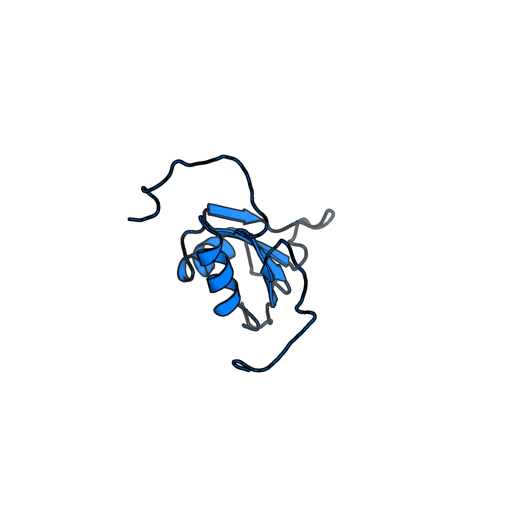062 1.00 0.00 63 GLU A N 14
ATOM 21458 C CA . GLU A 1 63 ? 4.978 4.485 2.303 1.00 0.00 63 GLU A CA 14
ATOM 21459 C C . GLU A 1 63 ? 4.377 5.859 2.610 1.00 0.00 63 GLU A C 14
ATOM 21460 O O . GLU A 1 63 ? 4.533 6.799 1.829 1.00 0.00 63 GLU A O 14
ATOM 21472 N N . PHE A 1 64 ? 3.713 5.987 3.756 1.00 0.00 64 PHE A N 14
ATOM 21473 C CA . PHE A 1 64 ? 3.125 7.234 4.242 1.00 0.00 64 PHE A CA 14
ATOM 21474 C C . PHE A 1 64 ? 4.039 7.976 5.220 1.00 0.00 64 PHE A C 14
ATOM 21475 O O . PHE A 1 64 ? 4.973 7.407 5.791 1.00 0.00 64 PHE A O 14
ATOM 21492 N N . LEU A 1 65 ? 3.745 9.261 5.435 1.00 0.00 65 LEU A N 14
ATOM 21493 C CA . LEU A 1 65 ? 4.474 10.103 6.385 1.00 0.00 65 LEU A CA 14
ATOM 21494 C C . LEU A 1 65 ? 4.312 9.623 7.840 1.00 0.00 65 LEU A C 14
ATOM 21495 O O . LEU A 1 65 ? 5.263 9.703 8.622 1.00 0.00 65 LEU A O 14
ATOM 21511 N N . SER A 1 66 ? 3.131 9.092 8.182 1.00 0.00 66 SER A N 14
ATOM 21512 C CA . SER A 1 66 ? 2.777 8.645 9.537 1.00 0.00 66 SER A CA 14
ATOM 21513 C C . SER A 1 66 ? 1.889 7.395 9.517 1.00 0.00 66 SER A C 14
ATOM 21514 O O . SER A 1 66 ? 1.175 7.127 8.550 1.00 0.00 66 SER A O 14
ATOM 21522 N N . GLU A 1 67 ? 1.894 6.635 10.613 1.00 0.00 67 GLU A N 14
ATOM 21523 C CA . GLU A 1 67 ? 1.117 5.392 10.757 1.00 0.00 67 GLU A CA 14
ATOM 21524 C C . GLU A 1 67 ? -0.403 5.619 10.673 1.00 0.00 67 GLU A C 14
ATOM 21525 O O . GLU A 1 67 ? -1.119 4.784 10.124 1.00 0.00 67 GLU A O 14
ATOM 21537 N N . GLU A 1 68 ? -0.909 6.760 11.148 1.00 0.00 68 GLU A N 14
ATOM 21538 C CA . GLU A 1 68 ? -2.339 7.098 11.064 1.00 0.00 68 GLU A CA 14
ATOM 21539 C C . GLU A 1 68 ? -2.824 7.363 9.624 1.00 0.00 68 GLU A C 14
ATOM 21540 O O . GLU A 1 68 ? -3.999 7.160 9.317 1.00 0.00 68 GLU A O 14
ATOM 21552 N N . ASP A 1 69 ? -1.919 7.756 8.721 1.00 0.00 69 ASP A N 14
ATOM 21553 C CA . ASP A 1 69 ? -2.201 7.893 7.287 1.00 0.00 69 ASP A CA 14
ATOM 21554 C C . ASP A 1 69 ? -2.157 6.530 6.574 1.00 0.00 69 ASP A C 14
ATOM 21555 O O . ASP A 1 69 ? -2.962 6.276 5.674 1.00 0.00 69 ASP A O 14
ATOM 21564 N N . ALA A 1 70 ? -1.289 5.616 7.028 1.00 0.00 70 ALA A N 14
ATOM 21565 C CA . ALA A 1 70 ? -1.248 4.237 6.543 1.00 0.00 70 ALA A CA 14
ATOM 21566 C C . ALA A 1 70 ? -2.498 3.449 6.975 1.00 0.00 70 ALA A C 14
ATOM 21567 O O . ALA A 1 70 ? -3.133 2.795 6.150 1.00 0.00 70 ALA A O 14
ATOM 21574 N N . ASP A 1 71 ? -2.915 3.573 8.239 1.00 0.00 71 ASP A N 14
ATOM 21575 C CA . ASP A 1 71 ? -4.138 2.961 8.776 1.00 0.00 71 ASP A CA 14
ATOM 21576 C C . ASP A 1 71 ? -5.400 3.386 8.001 1.00 0.00 71 ASP A C 14
ATOM 21577 O O . ASP A 1 71 ? -6.293 2.569 7.765 1.00 0.00 71 ASP A O 14
ATOM 21586 N N . TYR A 1 72 ? -5.446 4.636 7.525 1.00 0.00 72 TYR A N 14
ATOM 21587 C CA . TYR A 1 72 ? -6.539 5.127 6.685 1.00 0.00 72 TYR A CA 14
ATOM 21588 C C . TYR A 1 72 ? -6.499 4.518 5.275 1.00 0.00 72 TYR A C 14
ATOM 21589 O O . TYR A 1 72 ? -7.542 4.147 4.740 1.00 0.00 72 TYR A O 14
ATOM 21607 N N . ALA A 1 73 ? -5.318 4.329 4.677 1.00 0.00 73 ALA A N 14
ATOM 21608 C CA . ALA A 1 73 ? -5.193 3.687 3.367 1.00 0.00 73 ALA A CA 14
ATOM 21609 C C . ALA A 1 73 ? -5.619 2.211 3.419 1.00 0.00 73 ALA A C 14
ATOM 21610 O O . ALA A 1 73 ? -6.305 1.738 2.515 1.00 0.00 73 ALA A O 14
ATOM 21617 N N . ILE A 1 74 ? -5.312 1.511 4.516 1.00 0.00 74 ILE A N 14
ATOM 21618 C CA . ILE A 1 74 ? -5.787 0.142 4.782 1.00 0.00 74 ILE A CA 14
ATOM 21619 C C . ILE A 1 74 ? -7.321 0.108 4.916 1.00 0.00 74 ILE A C 14
ATOM 21620 O O . ILE A 1 74 ? -7.957 -0.854 4.482 1.00 0.00 74 ILE A O 14
ATOM 21636 N N . LYS A 1 75 ? -7.936 1.173 5.450 1.00 0.00 75 LYS A N 14
ATOM 21637 C CA . LYS A 1 75 ? -9.395 1.307 5.573 1.00 0.00 75 LYS A CA 14
ATOM 21638 C C . LYS A 1 75 ? -10.084 1.491 4.214 1.00 0.00 75 LYS A C 14
ATOM 21639 O O . LYS A 1 75 ? -11.105 0.844 3.975 1.00 0.00 75 LYS A O 14
ATOM 21658 N N . ILE A 1 76 ? -9.544 2.330 3.319 1.00 0.00 76 ILE A N 14
ATOM 21659 C CA . ILE A 1 76 ? -10.190 2.636 2.033 1.00 0.00 76 ILE A CA 14
ATOM 21660 C C . ILE A 1 76 ? -9.808 1.688 0.887 1.00 0.00 76 ILE A C 14
ATOM 21661 O O . ILE A 1 76 ? -10.693 1.270 0.146 1.00 0.00 76 ILE A O 14
ATOM 21677 N N . MET A 1 77 ? -8.532 1.316 0.734 1.00 0.00 77 MET A N 14
ATOM 21678 C CA . MET A 1 77 ? -8.019 0.601 -0.454 1.00 0.00 77 MET A CA 14
ATOM 21679 C C . MET A 1 77 ? -8.151 -0.924 -0.392 1.00 0.00 77 MET A C 14
ATOM 21680 O O . MET A 1 77 ? -7.773 -1.625 -1.327 1.00 0.00 77 MET A O 14
ATOM 21694 N N . ASP A 1 78 ? -8.715 -1.454 0.687 1.00 0.00 78 ASP A N 14
ATOM 21695 C CA . ASP A 1 78 ? -8.863 -2.898 0.874 1.00 0.00 78 ASP A CA 14
ATOM 21696 C C . ASP A 1 78 ? -10.124 -3.450 0.188 1.00 0.00 78 ASP A C 14
ATOM 21697 O O . ASP A 1 78 ? -11.218 -2.895 0.312 1.00 0.00 78 ASP A O 14
ATOM 21706 N N . MET A 1 79 ? -9.953 -4.547 -0.556 1.00 0.00 79 MET A N 14
ATOM 21707 C CA . MET A 1 79 ? -10.933 -5.149 -1.472 1.00 0.00 79 MET A CA 14
ATOM 21708 C C . MET A 1 79 ? -11.411 -4.212 -2.609 1.00 0.00 79 MET A C 14
ATOM 21709 O O . MET A 1 79 ? -12.421 -4.480 -3.263 1.00 0.00 79 MET A O 14
ATOM 21723 N N . ILE A 1 80 ? -10.671 -3.130 -2.887 1.00 0.00 80 ILE A N 14
ATOM 21724 C CA . ILE A 1 80 ? -10.892 -2.242 -4.040 1.00 0.00 80 ILE A CA 14
ATOM 21725 C C . ILE A 1 80 ? -10.439 -2.910 -5.346 1.00 0.00 80 ILE A C 14
ATOM 21726 O O . ILE A 1 80 ? -9.408 -3.577 -5.401 1.00 0.00 80 ILE A O 14
ATOM 21742 N N . LYS A 1 81 ? -11.203 -2.715 -6.425 1.00 0.00 81 LYS A N 14
ATOM 21743 C CA . LYS A 1 81 ? -11.021 -3.403 -7.712 1.00 0.00 81 LYS A CA 14
ATOM 21744 C C . LYS A 1 81 ? -10.235 -2.564 -8.722 1.00 0.00 81 LYS A C 14
ATOM 21745 O O . LYS A 1 81 ? -10.749 -2.189 -9.778 1.00 0.00 81 LYS A O 14
ATOM 21764 N N . LEU A 1 82 ? -8.972 -2.282 -8.402 1.00 0.00 82 LEU A N 14
ATOM 21765 C CA . LEU A 1 82 ? -8.035 -1.590 -9.297 1.00 0.00 82 LEU A CA 14
ATOM 21766 C C . LEU A 1 82 ? -7.895 -2.388 -10.609 1.00 0.00 82 LEU A C 14
ATOM 21767 O O . LEU A 1 82 ? -7.582 -3.579 -10.567 1.00 0.00 82 LEU A O 14
ATOM 21783 N N . TYR A 1 83 ? -8.191 -1.768 -11.762 1.00 0.00 83 TYR A N 14
ATOM 21784 C CA . TYR A 1 83 ? -8.336 -2.472 -13.054 1.00 0.00 83 TYR A CA 14
ATOM 21785 C C . TYR A 1 83 ? -9.170 -3.790 -13.025 1.00 0.00 83 TYR A C 14
ATOM 21786 O O . TYR A 1 83 ? -8.906 -4.713 -13.800 1.00 0.00 83 TYR A O 14
ATOM 21804 N N . GLY A 1 84 ? -10.185 -3.910 -12.153 1.00 0.00 84 GLY A N 14
ATOM 21805 C CA . GLY A 1 84 ? -11.125 -5.046 -12.126 1.00 0.00 84 GLY A CA 14
ATOM 21806 C C . GLY A 1 84 ? -10.673 -6.309 -11.367 1.00 0.00 84 GLY A C 14
ATOM 21807 O O . GLY A 1 84 ? -11.291 -7.363 -11.532 1.00 0.00 84 GLY A O 14
ATOM 21811 N N . LYS A 1 85 ? -9.635 -6.224 -10.524 1.00 0.00 85 LYS A N 14
ATOM 21812 C CA . LYS A 1 85 ? -9.090 -7.281 -9.664 1.00 0.00 85 LYS A CA 14
ATOM 21813 C C . LYS A 1 85 ? -9.036 -6.754 -8.219 1.00 0.00 85 LYS A C 14
ATOM 21814 O O . LYS A 1 85 ? -8.416 -5.714 -7.992 1.00 0.00 85 LYS A O 14
ATOM 21833 N N . PRO A 1 86 ? -9.710 -7.403 -7.254 1.00 0.00 86 PRO A N 14
ATOM 21834 C CA . PRO A 1 86 ? -9.826 -6.922 -5.879 1.00 0.00 86 PRO A CA 14
ATOM 21835 C C . PRO A 1 86 ? -8.489 -7.044 -5.131 1.00 0.00 86 PRO A C 14
ATOM 21836 O O . PRO A 1 86 ? -8.044 -8.145 -4.795 1.00 0.00 86 PRO A O 14
ATOM 21847 N N . ILE A 1 87 ? -7.850 -5.903 -4.865 1.00 0.00 87 ILE A N 14
ATOM 21848 C CA . ILE A 1 87 ? -6.572 -5.808 -4.145 1.00 0.00 87 ILE A CA 14
ATOM 21849 C C . ILE A 1 87 ? -6.798 -5.976 -2.640 1.00 0.00 87 ILE A C 14
ATOM 21850 O O . ILE A 1 87 ? -7.825 -5.543 -2.114 1.00 0.00 87 ILE A O 14
ATOM 21866 N N . ARG A 1 88 ? -5.840 -6.568 -1.926 1.00 0.00 88 ARG A N 14
ATOM 21867 C CA . ARG A 1 88 ? -5.872 -6.704 -0.459 1.00 0.00 88 ARG A CA 14
ATOM 21868 C C . ARG A 1 88 ? -4.770 -5.872 0.182 1.00 0.00 88 ARG A C 14
ATOM 21869 O O . ARG A 1 88 ? -3.629 -5.908 -0.281 1.00 0.00 88 ARG A O 14
ATOM 21890 N N . VAL A 1 89 ? -5.116 -5.118 1.225 1.00 0.00 89 VAL A N 14
ATOM 21891 C CA . VAL A 1 89 ? -4.247 -4.093 1.831 1.00 0.00 89 VAL A CA 14
ATOM 21892 C C . VAL A 1 89 ? -4.132 -4.285 3.343 1.00 0.00 89 VAL A C 14
ATOM 21893 O O . VAL A 1 89 ? -5.127 -4.546 4.021 1.00 0.00 89 VAL A O 14
ATOM 21906 N N . ASN A 1 90 ? -2.914 -4.154 3.879 1.00 0.00 90 ASN A N 14
ATOM 21907 C CA . ASN A 1 90 ? -2.624 -4.170 5.321 1.00 0.00 90 ASN A CA 14
ATOM 21908 C C . ASN A 1 90 ? -1.273 -3.486 5.629 1.00 0.00 90 ASN A C 14
ATOM 21909 O O . ASN A 1 90 ? -0.604 -2.993 4.721 1.00 0.00 90 ASN A O 14
ATOM 21920 N N . LYS A 1 91 ? -0.851 -3.453 6.898 1.00 0.00 91 LYS A N 14
ATOM 21921 C CA . LYS A 1 91 ? 0.480 -2.980 7.324 1.00 0.00 91 LYS A CA 14
ATOM 21922 C C . LYS A 1 91 ? 1.580 -3.847 6.687 1.00 0.00 91 LYS A C 14
ATOM 21923 O O . LYS A 1 91 ? 1.410 -5.063 6.571 1.00 0.00 91 LYS A O 14
ATOM 21942 N N . ALA A 1 92 ? 2.724 -3.261 6.319 1.00 0.00 92 ALA A N 14
ATOM 21943 C CA . ALA A 1 92 ? 3.871 -4.029 5.813 1.00 0.00 92 ALA A CA 14
ATOM 21944 C C . ALA A 1 92 ? 4.513 -4.910 6.914 1.00 0.00 92 ALA A C 14
ATOM 21945 O O . ALA A 1 92 ? 5.015 -5.997 6.617 1.00 0.00 92 ALA A O 14
ATOM 21952 N N . SER A 1 93 ? 4.427 -4.478 8.180 1.00 0.00 93 SER A N 14
ATOM 21953 C CA . SER A 1 93 ? 4.730 -5.272 9.382 1.00 0.00 93 SER A CA 14
ATOM 21954 C C . SER A 1 93 ? 3.463 -5.400 10.236 1.00 0.00 93 SER A C 14
ATOM 21955 O O . SER A 1 93 ? 2.906 -4.393 10.678 1.00 0.00 93 SER A O 14
ATOM 21963 N N . ALA A 1 94 ? 2.997 -6.632 10.455 1.00 0.00 94 ALA A N 14
ATOM 21964 C CA . ALA A 1 94 ? 1.701 -6.953 11.068 1.00 0.00 94 ALA A CA 14
ATOM 21965 C C . ALA A 1 94 ? 1.809 -8.061 12.142 1.00 0.00 94 ALA A C 14
ATOM 21966 O O . ALA A 1 94 ? 2.874 -8.654 12.341 1.00 0.00 94 ALA A O 14
ATOM 21973 N N . HIS A 1 95 ? 0.692 -8.350 12.825 1.00 0.00 95 HIS A N 14
ATOM 21974 C CA . HIS A 1 95 ? 0.556 -9.390 13.868 1.00 0.00 95 HIS A CA 14
ATOM 21975 C C . HIS A 1 95 ? 1.538 -9.240 15.050 1.00 0.00 95 HIS A C 14
ATOM 21976 O O . HIS A 1 95 ? 2.087 -10.221 15.560 1.00 0.00 95 HIS A O 14
ATOM 21990 N N . ASN A 1 96 ? 1.766 -7.997 15.490 1.00 0.00 96 ASN A N 14
ATOM 21991 C CA . ASN A 1 96 ? 2.598 -7.666 16.653 1.00 0.00 96 ASN A CA 14
ATOM 21992 C C . ASN A 1 96 ? 1.942 -8.113 17.986 1.00 0.00 96 ASN A C 14
ATOM 21993 O O . ASN A 1 96 ? 0.725 -8.325 18.059 1.00 0.00 96 ASN A O 14
ATOM 22004 N N . LYS A 1 97 ? 2.743 -8.239 19.053 1.00 0.00 97 LYS A N 14
ATOM 22005 C CA . LYS A 1 97 ? 2.311 -8.637 20.406 1.00 0.00 97 LYS A CA 14
ATOM 22006 C C . LYS A 1 97 ? 1.309 -7.638 21.012 1.00 0.00 97 LYS A C 14
ATOM 22007 O O . LYS A 1 97 ? 1.449 -6.425 20.834 1.00 0.00 97 LYS A O 14
ATOM 22026 N N . ASN A 1 98 ? 0.324 -8.152 21.751 1.00 0.00 98 ASN A N 14
ATOM 22027 C CA . ASN A 1 98 ? -0.737 -7.387 22.420 1.00 0.00 98 ASN A CA 14
ATOM 22028 C C . ASN A 1 98 ? -0.696 -7.527 23.958 1.00 0.00 98 ASN A C 14
ATOM 22029 O O . ASN A 1 98 ? -0.037 -8.419 24.500 1.00 0.00 98 ASN A O 14
ATOM 22040 N N . LEU A 1 99 ? -1.443 -6.661 24.651 1.00 0.00 99 LEU A N 14
ATOM 22041 C CA . LEU A 1 99 ? -1.651 -6.673 26.107 1.00 0.00 99 LEU A CA 14
ATOM 22042 C C . LEU A 1 99 ? -3.129 -6.963 26.439 1.00 0.00 99 LEU A C 14
ATOM 22043 O O . LEU A 1 99 ? -4.026 -6.524 25.714 1.00 0.00 99 LEU A O 14
ATOM 22059 N N . SER A 1 100 ? -3.394 -7.678 27.537 1.00 0.00 100 SER A N 14
ATOM 22060 C CA . SER A 1 100 ? -4.760 -8.023 27.985 1.00 0.00 100 SER A CA 14
ATOM 22061 C C . SER A 1 100 ? -5.553 -6.810 28.503 1.00 0.00 100 SER A C 14
ATOM 22062 O O . SER A 1 100 ? -6.774 -6.747 28.346 1.00 0.00 100 SER A O 14
ATOM 22070 N N . GLY A 1 101 ? -4.859 -5.832 29.094 1.00 0.00 101 GLY A N 14
ATOM 22071 C CA . GLY A 1 101 ? -5.393 -4.535 29.524 1.00 0.00 101 GLY A CA 14
ATOM 22072 C C . GLY A 1 101 ? -4.388 -3.747 30.383 1.00 0.00 101 GLY A C 14
ATOM 22073 O O . GLY A 1 101 ? -3.516 -4.360 31.011 1.00 0.00 101 GLY A O 14
ATOM 22077 N N . PRO A 1 102 ? -4.478 -2.404 30.433 1.00 0.00 102 PRO A N 14
ATOM 22078 C CA . PRO A 1 102 ? -3.595 -1.574 31.253 1.00 0.00 102 PRO A CA 14
ATOM 22079 C C . PRO A 1 102 ? -3.843 -1.788 32.756 1.00 0.00 102 PRO A C 14
ATOM 22080 O O . PRO A 1 102 ? -4.983 -1.976 33.192 1.00 0.00 102 PRO A O 14
ATOM 22091 N N . SER A 1 103 ? -2.769 -1.751 33.553 1.00 0.00 103 SER A N 14
ATOM 22092 C CA . SER A 1 103 ? -2.783 -1.937 35.020 1.00 0.00 103 SER A CA 14
ATOM 22093 C C . SER A 1 103 ? -3.476 -3.229 35.506 1.00 0.00 103 SER A C 14
ATOM 22094 O O . SER A 1 103 ? -4.011 -3.282 36.616 1.00 0.00 103 SER A O 14
ATOM 22102 N N . SER A 1 104 ? -3.475 -4.286 34.682 1.00 0.00 104 SER A N 14
ATOM 22103 C CA . SER A 1 104 ? -4.167 -5.563 34.949 1.00 0.00 104 SER A CA 14
ATOM 22104 C C . SER A 1 104 ? -3.427 -6.512 35.913 1.00 0.00 104 SER A C 14
ATOM 22105 O O . SER A 1 104 ? -4.025 -7.481 36.393 1.00 0.00 104 SER A O 14
ATOM 22113 N N . GLY A 1 105 ? -2.156 -6.228 36.235 1.00 0.00 105 GLY A N 14
ATOM 22114 C CA . GLY A 1 105 ? -1.314 -6.994 37.173 1.00 0.00 105 GLY A CA 14
ATOM 22115 C C . GLY A 1 105 ? -0.831 -8.335 36.616 1.00 0.00 105 GLY A C 14
ATOM 22116 O O . GLY A 1 105 ? -0.098 -8.328 35.601 1.00 0.00 105 GLY A O 14
ATOM 22121 N N . GLY A 1 1 ? -5.894 -16.356 14.425 1.00 0.00 1 GLY A N 15
ATOM 22122 C CA . GLY A 1 1 ? -6.732 -15.568 13.493 1.00 0.00 1 GLY A CA 15
ATOM 22123 C C . GLY A 1 1 ? -6.432 -14.078 13.584 1.00 0.00 1 GLY A C 15
ATOM 22124 O O . GLY A 1 1 ? -5.907 -13.610 14.596 1.00 0.00 1 GLY A O 15
ATOM 22130 N N . SER A 1 2 ? -6.795 -13.330 12.533 1.00 0.00 2 SER A N 15
ATOM 22131 C CA . SER A 1 2 ? -6.556 -11.879 12.355 1.00 0.00 2 SER A CA 15
ATOM 22132 C C . SER A 1 2 ? -5.072 -11.452 12.314 1.00 0.00 2 SER A C 15
ATOM 22133 O O . SER A 1 2 ? -4.159 -12.226 12.616 1.00 0.00 2 SER A O 15
ATOM 22141 N N . SER A 1 3 ? -4.823 -10.203 11.905 1.00 0.00 3 SER A N 15
ATOM 22142 C CA . SER A 1 3 ? -3.484 -9.584 11.882 1.00 0.00 3 SER A CA 15
ATOM 22143 C C . SER A 1 3 ? -2.992 -9.195 13.284 1.00 0.00 3 SER A C 15
ATOM 22144 O O . SER A 1 3 ? -3.791 -9.005 14.208 1.00 0.00 3 SER A O 15
ATOM 22152 N N . GLY A 1 4 ? -1.673 -9.041 13.442 1.00 0.00 4 GLY A N 15
ATOM 22153 C CA . GLY A 1 4 ? -1.055 -8.524 14.669 1.00 0.00 4 GLY A CA 15
ATOM 22154 C C . GLY A 1 4 ? -1.374 -7.045 14.939 1.00 0.00 4 GLY A C 15
ATOM 22155 O O . GLY A 1 4 ? -1.846 -6.312 14.066 1.00 0.00 4 GLY A O 15
ATOM 22159 N N . SER A 1 5 ? -1.119 -6.611 16.173 1.00 0.00 5 SER A N 15
ATOM 22160 C CA . SER A 1 5 ? -1.527 -5.313 16.728 1.00 0.00 5 SER A CA 15
ATOM 22161 C C . SER A 1 5 ? -0.844 -4.074 16.125 1.00 0.00 5 SER A C 15
ATOM 22162 O O . SER A 1 5 ? -1.428 -2.989 16.182 1.00 0.00 5 SER A O 15
ATOM 22170 N N . SER A 1 6 ? 0.336 -4.217 15.506 1.00 0.00 6 SER A N 15
ATOM 22171 C CA . SER A 1 6 ? 1.196 -3.141 14.961 1.00 0.00 6 SER A CA 15
ATOM 22172 C C . SER A 1 6 ? 1.571 -2.055 15.998 1.00 0.00 6 SER A C 15
ATOM 22173 O O . SER A 1 6 ? 1.281 -2.200 17.190 1.00 0.00 6 SER A O 15
ATOM 22181 N N . GLY A 1 7 ? 2.266 -0.982 15.596 1.00 0.00 7 GLY A N 15
ATOM 22182 C CA . GLY A 1 7 ? 2.549 0.141 16.507 1.00 0.00 7 GLY A CA 15
ATOM 22183 C C . GLY A 1 7 ? 3.043 1.436 15.840 1.00 0.00 7 GLY A C 15
ATOM 22184 O O . GLY A 1 7 ? 3.610 1.382 14.747 1.00 0.00 7 GLY A O 15
ATOM 22188 N N . PRO A 1 8 ? 2.872 2.608 16.488 1.00 0.00 8 PRO A N 15
ATOM 22189 C CA . PRO A 1 8 ? 3.239 3.926 15.955 1.00 0.00 8 PRO A CA 15
ATOM 22190 C C . PRO A 1 8 ? 4.747 4.235 16.108 1.00 0.00 8 PRO A C 15
ATOM 22191 O O . PRO A 1 8 ? 5.146 5.251 16.682 1.00 0.00 8 PRO A O 15
ATOM 22202 N N . ILE A 1 9 ? 5.602 3.338 15.609 1.00 0.00 9 ILE A N 15
ATOM 22203 C CA . ILE A 1 9 ? 7.067 3.480 15.598 1.00 0.00 9 ILE A CA 15
ATOM 22204 C C . ILE A 1 9 ? 7.525 4.584 14.627 1.00 0.00 9 ILE A C 15
ATOM 22205 O O . ILE A 1 9 ? 6.986 4.724 13.526 1.00 0.00 9 ILE A O 15
ATOM 22221 N N . SER A 1 10 ? 8.546 5.348 15.029 1.00 0.00 10 SER A N 15
ATOM 22222 C CA . SER A 1 10 ? 9.210 6.378 14.206 1.00 0.00 10 SER A CA 15
ATOM 22223 C C . SER A 1 10 ? 10.634 5.980 13.782 1.00 0.00 10 SER A C 15
ATOM 22224 O O . SER A 1 10 ? 11.221 6.603 12.898 1.00 0.00 10 SER A O 15
ATOM 22232 N N . GLU A 1 11 ? 11.194 4.931 14.391 1.00 0.00 11 GLU A N 15
ATOM 22233 C CA . GLU A 1 11 ? 12.565 4.443 14.160 1.00 0.00 11 GLU A CA 15
ATOM 22234 C C . GLU A 1 11 ? 12.675 3.520 12.925 1.00 0.00 11 GLU A C 15
ATOM 22235 O O . GLU A 1 11 ? 13.774 3.280 12.415 1.00 0.00 11 GLU A O 15
ATOM 22247 N N . ARG A 1 12 ? 11.531 3.034 12.423 1.00 0.00 12 ARG A N 15
ATOM 22248 C CA . ARG A 1 12 ? 11.348 2.295 11.162 1.00 0.00 12 ARG A CA 15
ATOM 22249 C C . ARG A 1 12 ? 10.005 2.706 10.547 1.00 0.00 12 ARG A C 15
ATOM 22250 O O . ARG A 1 12 ? 9.023 2.843 11.276 1.00 0.00 12 ARG A O 15
ATOM 22271 N N . ASN A 1 13 ? 9.926 2.855 9.223 1.00 0.00 13 ASN A N 15
ATOM 22272 C CA . ASN A 1 13 ? 8.693 3.271 8.530 1.00 0.00 13 ASN A CA 15
ATOM 22273 C C . ASN A 1 13 ? 7.781 2.090 8.129 1.00 0.00 13 ASN A C 15
ATOM 22274 O O . ASN A 1 13 ? 6.825 2.281 7.382 1.00 0.00 13 ASN A O 15
ATOM 22285 N N . GLN A 1 14 ? 8.042 0.867 8.606 1.00 0.00 14 GLN A N 15
ATOM 22286 C CA . GLN A 1 14 ? 7.322 -0.345 8.184 1.00 0.00 14 GLN A CA 15
ATOM 22287 C C . GLN A 1 14 ? 5.841 -0.342 8.606 1.00 0.00 14 GLN A C 15
ATOM 22288 O O . GLN A 1 14 ? 4.982 -0.735 7.824 1.00 0.00 14 GLN A O 15
ATOM 22302 N N . ASP A 1 15 ? 5.515 0.164 9.798 1.00 0.00 15 ASP A N 15
ATOM 22303 C CA . ASP A 1 15 ? 4.124 0.351 10.246 1.00 0.00 15 ASP A CA 15
ATOM 22304 C C . ASP A 1 15 ? 3.440 1.541 9.542 1.00 0.00 15 ASP A C 15
ATOM 22305 O O . ASP A 1 15 ? 2.219 1.558 9.386 1.00 0.00 15 ASP A O 15
ATOM 22314 N N . ALA A 1 16 ? 4.232 2.506 9.062 1.00 0.00 16 ALA A N 15
ATOM 22315 C CA . ALA A 1 16 ? 3.806 3.598 8.184 1.00 0.00 16 ALA A CA 15
ATOM 22316 C C . ALA A 1 16 ? 3.798 3.206 6.688 1.00 0.00 16 ALA A C 15
ATOM 22317 O O . ALA A 1 16 ? 3.528 4.045 5.829 1.00 0.00 16 ALA A O 15
ATOM 22324 N N . THR A 1 17 ? 4.064 1.938 6.363 1.00 0.00 17 THR A N 15
ATOM 22325 C CA . THR A 1 17 ? 3.986 1.380 5.007 1.00 0.00 17 THR A CA 15
ATOM 22326 C C . THR A 1 17 ? 2.830 0.385 4.940 1.00 0.00 17 THR A C 15
ATOM 22327 O O . THR A 1 17 ? 2.609 -0.398 5.866 1.00 0.00 17 THR A O 15
ATOM 22338 N N . VAL A 1 18 ? 2.080 0.402 3.840 1.00 0.00 18 VAL A N 15
ATOM 22339 C CA . VAL A 1 18 ? 1.009 -0.563 3.557 1.00 0.00 18 VAL A CA 15
ATOM 22340 C C . VAL A 1 18 ? 1.472 -1.562 2.501 1.00 0.00 18 VAL A C 15
ATOM 22341 O O . VAL A 1 18 ? 2.222 -1.205 1.593 1.00 0.00 18 VAL A O 15
ATOM 22354 N N . TYR A 1 19 ? 1.010 -2.802 2.611 1.00 0.00 19 TYR A N 15
ATOM 22355 C CA . TYR A 1 19 ? 1.142 -3.855 1.607 1.00 0.00 19 TYR A CA 15
ATOM 22356 C C . TYR A 1 19 ? -0.126 -3.896 0.745 1.00 0.00 19 TYR A C 15
ATOM 22357 O O . TYR A 1 19 ? -1.231 -3.763 1.276 1.00 0.00 19 TYR A O 15
ATOM 22375 N N . VAL A 1 20 ? 0.028 -4.105 -0.564 1.00 0.00 20 VAL A N 15
ATOM 22376 C CA . VAL A 1 20 ? -1.058 -4.209 -1.549 1.00 0.00 20 VAL A CA 15
ATOM 22377 C C . VAL A 1 20 ? -0.831 -5.447 -2.420 1.00 0.00 20 VAL A C 15
ATOM 22378 O O . VAL A 1 20 ? 0.096 -5.472 -3.227 1.00 0.00 20 VAL A O 15
ATOM 22391 N N . GLY A 1 21 ? -1.674 -6.469 -2.282 1.00 0.00 21 GLY A N 15
ATOM 22392 C CA . GLY A 1 21 ? -1.643 -7.690 -3.096 1.00 0.00 21 GLY A CA 15
ATOM 22393 C C . GLY A 1 21 ? -2.795 -7.763 -4.101 1.00 0.00 21 GLY A C 15
ATOM 22394 O O . GLY A 1 21 ? -3.891 -7.272 -3.831 1.00 0.00 21 GLY A O 15
ATOM 22398 N N . GLY A 1 22 ? -2.561 -8.405 -5.247 1.00 0.00 22 GLY A N 15
ATOM 22399 C CA . GLY A 1 22 ? -3.582 -8.679 -6.273 1.00 0.00 22 GLY A CA 15
ATOM 22400 C C . GLY A 1 22 ? -3.638 -7.631 -7.391 1.00 0.00 22 GLY A C 15
ATOM 22401 O O . GLY A 1 22 ? -4.714 -7.329 -7.906 1.00 0.00 22 GLY A O 15
ATOM 22405 N N . LEU A 1 23 ? -2.489 -7.056 -7.750 1.00 0.00 23 LEU A N 15
ATOM 22406 C CA . LEU A 1 23 ? -2.352 -5.962 -8.708 1.00 0.00 23 LEU A CA 15
ATOM 22407 C C . LEU A 1 23 ? -2.542 -6.449 -10.147 1.00 0.00 23 LEU A C 15
ATOM 22408 O O . LEU A 1 23 ? -2.245 -7.600 -10.478 1.00 0.00 23 LEU A O 15
ATOM 22424 N N . ASP A 1 24 ? -3.005 -5.556 -11.015 1.00 0.00 24 ASP A N 15
ATOM 22425 C CA . ASP A 1 24 ? -3.145 -5.809 -12.449 1.00 0.00 24 ASP A CA 15
ATOM 22426 C C . ASP A 1 24 ? -1.875 -5.411 -13.229 1.00 0.00 24 ASP A C 15
ATOM 22427 O O . ASP A 1 24 ? -1.107 -4.556 -12.789 1.00 0.00 24 ASP A O 15
ATOM 22436 N N . GLU A 1 25 ? -1.644 -5.993 -14.408 1.00 0.00 25 GLU A N 15
ATOM 22437 C CA . GLU A 1 25 ? -0.466 -5.712 -15.250 1.00 0.00 25 GLU A CA 15
ATOM 22438 C C . GLU A 1 25 ? -0.305 -4.232 -15.668 1.00 0.00 25 GLU A C 15
ATOM 22439 O O . GLU A 1 25 ? 0.810 -3.809 -15.990 1.00 0.00 25 GLU A O 15
ATOM 22451 N N . LYS A 1 26 ? -1.379 -3.428 -15.626 1.00 0.00 26 LYS A N 15
ATOM 22452 C CA . LYS A 1 26 ? -1.353 -1.976 -15.895 1.00 0.00 26 LYS A CA 15
ATOM 22453 C C . LYS A 1 26 ? -0.898 -1.123 -14.697 1.00 0.00 26 LYS A C 15
ATOM 22454 O O . LYS A 1 26 ? -0.609 0.063 -14.871 1.00 0.00 26 LYS A O 15
ATOM 22473 N N . VAL A 1 27 ? -0.812 -1.695 -13.492 1.00 0.00 27 VAL A N 15
ATOM 22474 C CA . VAL A 1 27 ? -0.357 -1.006 -12.268 1.00 0.00 27 VAL A CA 15
ATOM 22475 C C . VAL A 1 27 ? 1.158 -0.772 -12.283 1.00 0.00 27 VAL A C 15
ATOM 22476 O O . VAL A 1 27 ? 1.922 -1.641 -12.706 1.00 0.00 27 VAL A O 15
ATOM 22489 N N . SER A 1 28 ? 1.596 0.385 -11.776 1.00 0.00 28 SER A N 15
ATOM 22490 C CA . SER A 1 28 ? 3.013 0.679 -11.502 1.00 0.00 28 SER A CA 15
ATOM 22491 C C . SER A 1 28 ? 3.180 1.540 -10.242 1.00 0.00 28 SER A C 15
ATOM 22492 O O . SER A 1 28 ? 2.218 2.123 -9.742 1.00 0.00 28 SER A O 15
ATOM 22500 N N . GLU A 1 29 ? 4.401 1.660 -9.725 1.00 0.00 29 GLU A N 15
ATOM 22501 C CA . GLU A 1 29 ? 4.717 2.438 -8.516 1.00 0.00 29 GLU A CA 15
ATOM 22502 C C . GLU A 1 29 ? 4.231 3.905 -8.523 1.00 0.00 29 GLU A C 15
ATOM 22503 O O . GLU A 1 29 ? 3.690 4.330 -7.497 1.00 0.00 29 GLU A O 15
ATOM 22515 N N . PRO A 1 30 ? 4.351 4.698 -9.613 1.00 0.00 30 PRO A N 15
ATOM 22516 C CA . PRO A 1 30 ? 3.819 6.062 -9.633 1.00 0.00 30 PRO A CA 15
ATOM 22517 C C . PRO A 1 30 ? 2.285 6.107 -9.662 1.00 0.00 30 PRO A C 15
ATOM 22518 O O . PRO A 1 30 ? 1.702 7.075 -9.169 1.00 0.00 30 PRO A O 15
ATOM 22529 N N . LEU A 1 31 ? 1.618 5.055 -10.165 1.00 0.00 31 LEU A N 15
ATOM 22530 C CA . LEU A 1 31 ? 0.164 4.924 -10.041 1.00 0.00 31 LEU A CA 15
ATOM 22531 C C . LEU A 1 31 ? -0.202 4.752 -8.572 1.00 0.00 31 LEU A C 15
ATOM 22532 O O . LEU A 1 31 ? -1.004 5.526 -8.061 1.00 0.00 31 LEU A O 15
ATOM 22548 N N . LEU A 1 32 ? 0.405 3.770 -7.894 1.00 0.00 32 LEU A N 15
ATOM 22549 C CA . LEU A 1 32 ? 0.119 3.497 -6.484 1.00 0.00 32 LEU A CA 15
ATOM 22550 C C . LEU A 1 32 ? 0.315 4.748 -5.626 1.00 0.00 32 LEU A C 15
ATOM 22551 O O . LEU A 1 32 ? -0.528 5.050 -4.791 1.00 0.00 32 LEU A O 15
ATOM 22567 N N . TRP A 1 33 ? 1.378 5.509 -5.882 1.00 0.00 33 TRP A N 15
ATOM 22568 C CA . TRP A 1 33 ? 1.664 6.754 -5.174 1.00 0.00 33 TRP A CA 15
ATOM 22569 C C . TRP A 1 33 ? 0.509 7.750 -5.309 1.00 0.00 33 TRP A C 15
ATOM 22570 O O . TRP A 1 33 ? -0.137 8.094 -4.320 1.00 0.00 33 TRP A O 15
ATOM 22591 N N . GLU A 1 34 ? 0.211 8.178 -6.536 1.00 0.00 34 GLU A N 15
ATOM 22592 C CA . GLU A 1 34 ? -0.833 9.176 -6.814 1.00 0.00 34 GLU A CA 15
ATOM 22593 C C . GLU A 1 34 ? -2.254 8.705 -6.459 1.00 0.00 34 GLU A C 15
ATOM 22594 O O . GLU A 1 34 ? -3.098 9.519 -6.079 1.00 0.00 34 GLU A O 15
ATOM 22606 N N . LEU A 1 35 ? -2.517 7.400 -6.533 1.00 0.00 35 LEU A N 15
ATOM 22607 C CA . LEU A 1 35 ? -3.798 6.791 -6.155 1.00 0.00 35 LEU A CA 15
ATOM 22608 C C . LEU A 1 35 ? -4.007 6.792 -4.629 1.00 0.00 35 LEU A C 15
ATOM 22609 O O . LEU A 1 35 ? -5.128 6.997 -4.164 1.00 0.00 35 LEU A O 15
ATOM 22625 N N . PHE A 1 36 ? -2.948 6.588 -3.840 1.00 0.00 36 PHE A N 15
ATOM 22626 C CA . PHE A 1 36 ? -2.994 6.485 -2.375 1.00 0.00 36 PHE A CA 15
ATOM 22627 C C . PHE A 1 36 ? -2.862 7.842 -1.662 1.00 0.00 36 PHE A C 15
ATOM 22628 O O . PHE A 1 36 ? -3.177 7.933 -0.474 1.00 0.00 36 PHE A O 15
ATOM 22645 N N . LEU A 1 37 ? -2.513 8.918 -2.382 1.00 0.00 37 LEU A N 15
ATOM 22646 C CA . LEU A 1 37 ? -2.577 10.306 -1.887 1.00 0.00 37 LEU A CA 15
ATOM 22647 C C . LEU A 1 37 ? -3.960 10.709 -1.326 1.00 0.00 37 LEU A C 15
ATOM 22648 O O . LEU A 1 37 ? -4.063 11.635 -0.521 1.00 0.00 37 LEU A O 15
ATOM 22664 N N . GLN A 1 38 ? -5.018 9.996 -1.723 1.00 0.00 38 GLN A N 15
ATOM 22665 C CA . GLN A 1 38 ? -6.387 10.149 -1.204 1.00 0.00 38 GLN A CA 15
ATOM 22666 C C . GLN A 1 38 ? -6.493 9.813 0.293 1.00 0.00 38 GLN A C 15
ATOM 22667 O O . GLN A 1 38 ? -7.303 10.409 1.006 1.00 0.00 38 GLN A O 15
ATOM 22681 N N . ALA A 1 39 ? -5.675 8.869 0.770 1.00 0.00 39 ALA A N 15
ATOM 22682 C CA . ALA A 1 39 ? -5.622 8.489 2.181 1.00 0.00 39 ALA A CA 15
ATOM 22683 C C . ALA A 1 39 ? -4.818 9.489 3.031 1.00 0.00 39 ALA A C 15
ATOM 22684 O O . ALA A 1 39 ? -5.247 9.871 4.121 1.00 0.00 39 ALA A O 15
ATOM 22691 N N . GLY A 1 40 ? -3.657 9.914 2.526 1.00 0.00 40 GLY A N 15
ATOM 22692 C CA . GLY A 1 40 ? -2.746 10.839 3.202 1.00 0.00 40 GLY A CA 15
ATOM 22693 C C . GLY A 1 40 ? -1.457 11.099 2.410 1.00 0.00 40 GLY A C 15
ATOM 22694 O O . GLY A 1 40 ? -1.335 10.645 1.270 1.00 0.00 40 GLY A O 15
ATOM 22698 N N . PRO A 1 41 ? -0.479 11.817 2.987 1.00 0.00 41 PRO A N 15
ATOM 22699 C CA . PRO A 1 41 ? 0.782 12.152 2.326 1.00 0.00 41 PRO A CA 15
ATOM 22700 C C . PRO A 1 41 ? 1.650 10.905 2.091 1.00 0.00 41 PRO A C 15
ATOM 22701 O O . PRO A 1 41 ? 2.204 10.321 3.028 1.00 0.00 41 PRO A O 15
ATOM 22712 N N . VAL A 1 42 ? 1.783 10.515 0.820 1.00 0.00 42 VAL A N 15
ATOM 22713 C CA . VAL A 1 42 ? 2.659 9.425 0.361 1.00 0.00 42 VAL A CA 15
ATOM 22714 C C . VAL A 1 42 ? 4.076 9.957 0.124 1.00 0.00 42 VAL A C 15
ATOM 22715 O O . VAL A 1 42 ? 4.269 11.014 -0.482 1.00 0.00 42 VAL A O 15
ATOM 22728 N N . VAL A 1 43 ? 5.063 9.203 0.604 1.00 0.00 43 VAL A N 15
ATOM 22729 C CA . VAL A 1 43 ? 6.491 9.565 0.655 1.00 0.00 43 VAL A CA 15
ATOM 22730 C C . VAL A 1 43 ? 7.327 8.736 -0.329 1.00 0.00 43 VAL A C 15
ATOM 22731 O O . VAL A 1 43 ? 8.322 9.231 -0.861 1.00 0.00 43 VAL A O 15
ATOM 22744 N N . ASN A 1 44 ? 6.946 7.471 -0.541 1.00 0.00 44 ASN A N 15
ATOM 22745 C CA . ASN A 1 44 ? 7.664 6.484 -1.355 1.00 0.00 44 ASN A CA 15
ATOM 22746 C C . ASN A 1 44 ? 6.728 5.315 -1.765 1.00 0.00 44 ASN A C 15
ATOM 22747 O O . ASN A 1 44 ? 5.702 5.078 -1.125 1.00 0.00 44 ASN A O 15
ATOM 22758 N N . THR A 1 45 ? 7.094 4.555 -2.800 1.00 0.00 45 THR A N 15
ATOM 22759 C CA . THR A 1 45 ? 6.429 3.308 -3.236 1.00 0.00 45 THR A CA 15
ATOM 22760 C C . THR A 1 45 ? 7.442 2.221 -3.608 1.00 0.00 45 THR A C 15
ATOM 22761 O O . THR A 1 45 ? 8.579 2.521 -3.983 1.00 0.00 45 THR A O 15
ATOM 22772 N N . HIS A 1 46 ? 7.041 0.947 -3.508 1.00 0.00 46 HIS A N 15
ATOM 22773 C CA . HIS A 1 46 ? 7.881 -0.202 -3.872 1.00 0.00 46 HIS A CA 15
ATOM 22774 C C . HIS A 1 46 ? 7.059 -1.312 -4.540 1.00 0.00 46 HIS A C 15
ATOM 22775 O O . HIS A 1 46 ? 6.031 -1.714 -4.001 1.00 0.00 46 HIS A O 15
ATOM 22789 N N . MET A 1 47 ? 7.494 -1.836 -5.685 1.00 0.00 47 MET A N 15
ATOM 22790 C CA . MET A 1 47 ? 6.929 -3.036 -6.322 1.00 0.00 47 MET A CA 15
ATOM 22791 C C . MET A 1 47 ? 8.069 -3.967 -6.769 1.00 0.00 47 MET A C 15
ATOM 22792 O O . MET A 1 47 ? 8.695 -3.690 -7.797 1.00 0.00 47 MET A O 15
ATOM 22806 N N . PRO A 1 48 ? 8.364 -5.061 -6.038 1.00 0.00 48 PRO A N 15
ATOM 22807 C CA . PRO A 1 48 ? 9.455 -5.978 -6.378 1.00 0.00 48 PRO A CA 15
ATOM 22808 C C . PRO A 1 48 ? 9.269 -6.658 -7.745 1.00 0.00 48 PRO A C 15
ATOM 22809 O O . PRO A 1 48 ? 8.219 -7.252 -8.019 1.00 0.00 48 PRO A O 15
ATOM 22820 N N . LYS A 1 49 ? 10.296 -6.597 -8.602 1.00 0.00 49 LYS A N 15
ATOM 22821 C CA . LYS A 1 49 ? 10.245 -7.060 -10.002 1.00 0.00 49 LYS A CA 15
ATOM 22822 C C . LYS A 1 49 ? 10.697 -8.514 -10.187 1.00 0.00 49 LYS A C 15
ATOM 22823 O O . LYS A 1 49 ? 11.544 -9.026 -9.456 1.00 0.00 49 LYS A O 15
ATOM 22842 N N . ASP A 1 50 ? 10.148 -9.155 -11.214 1.00 0.00 50 ASP A N 15
ATOM 22843 C CA . ASP A 1 50 ? 10.508 -10.489 -11.701 1.00 0.00 50 ASP A CA 15
ATOM 22844 C C . ASP A 1 50 ? 11.934 -10.533 -12.292 1.00 0.00 50 ASP A C 15
ATOM 22845 O O . ASP A 1 50 ? 12.361 -9.610 -12.989 1.00 0.00 50 ASP A O 15
ATOM 22854 N N . ARG A 1 51 ? 12.661 -11.634 -12.059 1.00 0.00 51 ARG A N 15
ATOM 22855 C CA . ARG A 1 51 ? 14.080 -11.801 -12.440 1.00 0.00 51 ARG A CA 15
ATOM 22856 C C . ARG A 1 51 ? 14.340 -12.254 -13.890 1.00 0.00 51 ARG A C 15
ATOM 22857 O O . ARG A 1 51 ? 15.483 -12.573 -14.224 1.00 0.00 51 ARG A O 15
ATOM 22878 N N . VAL A 1 52 ? 13.313 -12.306 -14.746 1.00 0.00 52 VAL A N 15
ATOM 22879 C CA . VAL A 1 52 ? 13.386 -12.844 -16.124 1.00 0.00 52 VAL A CA 15
ATOM 22880 C C . VAL A 1 52 ? 12.757 -11.882 -17.136 1.00 0.00 52 VAL A C 15
ATOM 22881 O O . VAL A 1 52 ? 13.286 -11.708 -18.235 1.00 0.00 52 VAL A O 15
ATOM 22894 N N . THR A 1 53 ? 11.658 -11.222 -16.760 1.00 0.00 53 THR A N 15
ATOM 22895 C CA . THR A 1 53 ? 10.871 -10.320 -17.615 1.00 0.00 53 THR A CA 15
ATOM 22896 C C . THR A 1 53 ? 10.877 -8.878 -17.108 1.00 0.00 53 THR A C 15
ATOM 22897 O O . THR A 1 53 ? 10.542 -7.955 -17.853 1.00 0.00 53 THR A O 15
ATOM 22908 N N . GLY A 1 54 ? 11.246 -8.673 -15.839 1.00 0.00 54 GLY A N 15
ATOM 22909 C CA . GLY A 1 54 ? 11.277 -7.370 -15.181 1.00 0.00 54 GLY A CA 15
ATOM 22910 C C . GLY A 1 54 ? 9.896 -6.759 -14.886 1.00 0.00 54 GLY A C 15
ATOM 22911 O O . GLY A 1 54 ? 9.811 -5.596 -14.486 1.00 0.00 54 GLY A O 15
ATOM 22915 N N . GLN A 1 55 ? 8.816 -7.527 -15.071 1.00 0.00 55 GLN A N 15
ATOM 22916 C CA . GLN A 1 55 ? 7.442 -7.158 -14.706 1.00 0.00 55 GLN A CA 15
ATOM 22917 C C . GLN A 1 55 ? 7.263 -7.148 -13.178 1.00 0.00 55 GLN A C 15
ATOM 22918 O O . GLN A 1 55 ? 8.060 -7.747 -12.454 1.00 0.00 55 GLN A O 15
ATOM 22932 N N . HIS A 1 56 ? 6.208 -6.514 -12.655 1.00 0.00 56 HIS A N 15
ATOM 22933 C CA . HIS A 1 56 ? 5.860 -6.657 -11.231 1.00 0.00 56 HIS A CA 15
ATOM 22934 C C . HIS A 1 56 ? 5.272 -8.048 -10.930 1.00 0.00 56 HIS A C 15
ATOM 22935 O O . HIS A 1 56 ? 4.735 -8.719 -11.815 1.00 0.00 56 HIS A O 15
ATOM 22949 N N . GLN A 1 57 ? 5.390 -8.492 -9.677 1.00 0.00 57 GLN A N 15
ATOM 22950 C CA . GLN A 1 57 ? 5.055 -9.861 -9.248 1.00 0.00 57 GLN A CA 15
ATOM 22951 C C . GLN A 1 57 ? 3.630 -9.998 -8.661 1.00 0.00 57 GLN A C 15
ATOM 22952 O O . GLN A 1 57 ? 3.345 -10.929 -7.906 1.00 0.00 57 GLN A O 15
ATOM 22966 N N . GLY A 1 58 ? 2.724 -9.072 -8.997 1.00 0.00 58 GLY A N 15
ATOM 22967 C CA . GLY A 1 58 ? 1.325 -9.058 -8.546 1.00 0.00 58 GLY A CA 15
ATOM 22968 C C . GLY A 1 58 ? 1.080 -8.358 -7.204 1.00 0.00 58 GLY A C 15
ATOM 22969 O O . GLY A 1 58 ? -0.058 -8.345 -6.731 1.00 0.00 58 GLY A O 15
ATOM 22973 N N . TYR A 1 59 ? 2.108 -7.766 -6.590 1.00 0.00 59 TYR A N 15
ATOM 22974 C CA . TYR A 1 59 ? 2.012 -7.038 -5.319 1.00 0.00 59 TYR A CA 15
ATOM 22975 C C . TYR A 1 59 ? 2.944 -5.813 -5.257 1.00 0.00 59 TYR A C 15
ATOM 22976 O O . TYR A 1 59 ? 3.916 -5.703 -6.010 1.00 0.00 59 TYR A O 15
ATOM 22994 N N . GLY A 1 60 ? 2.633 -4.892 -4.344 1.00 0.00 60 GLY A N 15
ATOM 22995 C CA . GLY A 1 60 ? 3.347 -3.640 -4.114 1.00 0.00 60 GLY A CA 15
ATOM 22996 C C . GLY A 1 60 ? 3.186 -3.099 -2.690 1.00 0.00 60 GLY A C 15
ATOM 22997 O O . GLY A 1 60 ? 2.538 -3.710 -1.837 1.00 0.00 60 GLY A O 15
ATOM 23001 N N . PHE A 1 61 ? 3.775 -1.931 -2.450 1.00 0.00 61 PHE A N 15
ATOM 23002 C CA . PHE A 1 61 ? 3.798 -1.225 -1.171 1.00 0.00 61 PHE A CA 15
ATOM 23003 C C . PHE A 1 61 ? 3.698 0.294 -1.362 1.00 0.00 61 PHE A C 15
ATOM 23004 O O . PHE A 1 61 ? 4.221 0.840 -2.340 1.00 0.00 61 PHE A O 15
ATOM 23021 N N . VAL A 1 62 ? 3.096 0.982 -0.386 1.00 0.00 62 VAL A N 15
ATOM 23022 C CA . VAL A 1 62 ? 3.001 2.453 -0.335 1.00 0.00 62 VAL A CA 15
ATOM 23023 C C . VAL A 1 62 ? 3.398 2.960 1.051 1.00 0.00 62 VAL A C 15
ATOM 23024 O O . VAL A 1 62 ? 2.858 2.506 2.059 1.00 0.00 62 VAL A O 15
ATOM 23037 N N . GLU A 1 63 ? 4.346 3.892 1.113 1.00 0.00 63 GLU A N 15
ATOM 23038 C CA . GLU A 1 63 ? 4.905 4.454 2.347 1.00 0.00 63 GLU A CA 15
ATOM 23039 C C . GLU A 1 63 ? 4.313 5.840 2.624 1.00 0.00 63 GLU A C 15
ATOM 23040 O O . GLU A 1 63 ? 4.431 6.749 1.800 1.00 0.00 63 GLU A O 15
ATOM 23052 N N . PHE A 1 64 ? 3.705 6.014 3.793 1.00 0.00 64 PHE A N 15
ATOM 23053 C CA . PHE A 1 64 ? 3.110 7.265 4.255 1.00 0.00 64 PHE A CA 15
ATOM 23054 C C . PHE A 1 64 ? 4.013 8.009 5.242 1.00 0.00 64 PHE A C 15
ATOM 23055 O O . PHE A 1 64 ? 4.914 7.432 5.856 1.00 0.00 64 PHE A O 15
ATOM 23072 N N . LEU A 1 65 ? 3.744 9.307 5.417 1.00 0.00 65 LEU A N 15
ATOM 23073 C CA . LEU A 1 65 ? 4.478 10.159 6.355 1.00 0.00 65 LEU A CA 15
ATOM 23074 C C . LEU A 1 65 ? 4.325 9.691 7.814 1.00 0.00 65 LEU A C 15
ATOM 23075 O O . LEU A 1 65 ? 5.276 9.787 8.593 1.00 0.00 65 LEU A O 15
ATOM 23091 N N . SER A 1 66 ? 3.150 9.152 8.161 1.00 0.00 66 SER A N 15
ATOM 23092 C CA . SER A 1 66 ? 2.807 8.708 9.518 1.00 0.00 66 SER A CA 15
ATOM 23093 C C . SER A 1 66 ? 1.968 7.425 9.508 1.00 0.00 66 SER A C 15
ATOM 23094 O O . SER A 1 66 ? 1.257 7.123 8.549 1.00 0.00 66 SER A O 15
ATOM 23102 N N . GLU A 1 67 ? 2.020 6.671 10.605 1.00 0.00 67 GLU A N 15
ATOM 23103 C CA . GLU A 1 67 ? 1.322 5.385 10.764 1.00 0.00 67 GLU A CA 15
ATOM 23104 C C . GLU A 1 67 ? -0.209 5.516 10.726 1.00 0.00 67 GLU A C 15
ATOM 23105 O O . GLU A 1 67 ? -0.880 4.649 10.170 1.00 0.00 67 GLU A O 15
ATOM 23117 N N . GLU A 1 68 ? -0.768 6.621 11.225 1.00 0.00 68 GLU A N 15
ATOM 23118 C CA . GLU A 1 68 ? -2.217 6.876 11.177 1.00 0.00 68 GLU A CA 15
ATOM 23119 C C . GLU A 1 68 ? -2.739 7.145 9.752 1.00 0.00 68 GLU A C 15
ATOM 23120 O O . GLU A 1 68 ? -3.894 6.844 9.448 1.00 0.00 68 GLU A O 15
ATOM 23132 N N . ASP A 1 69 ? -1.884 7.650 8.855 1.00 0.00 69 ASP A N 15
ATOM 23133 C CA . ASP A 1 69 ? -2.202 7.820 7.433 1.00 0.00 69 ASP A CA 15
ATOM 23134 C C . ASP A 1 69 ? -2.136 6.481 6.680 1.00 0.00 69 ASP A C 15
ATOM 23135 O O . ASP A 1 69 ? -2.963 6.232 5.798 1.00 0.00 69 ASP A O 15
ATOM 23144 N N . ALA A 1 70 ? -1.227 5.580 7.074 1.00 0.00 70 ALA A N 15
ATOM 23145 C CA . ALA A 1 70 ? -1.166 4.228 6.520 1.00 0.00 70 ALA A CA 15
ATOM 23146 C C . ALA A 1 70 ? -2.368 3.379 6.973 1.00 0.00 70 ALA A C 15
ATOM 23147 O O . ALA A 1 70 ? -3.011 2.720 6.158 1.00 0.00 70 ALA A O 15
ATOM 23154 N N . ASP A 1 71 ? -2.731 3.449 8.257 1.00 0.00 71 ASP A N 15
ATOM 23155 C CA . ASP A 1 71 ? -3.869 2.715 8.828 1.00 0.00 71 ASP A CA 15
ATOM 23156 C C . ASP A 1 71 ? -5.216 3.109 8.184 1.00 0.00 71 ASP A C 15
ATOM 23157 O O . ASP A 1 71 ? -6.105 2.268 8.027 1.00 0.00 71 ASP A O 15
ATOM 23166 N N . TYR A 1 72 ? -5.341 4.360 7.726 1.00 0.00 72 TYR A N 15
ATOM 23167 C CA . TYR A 1 72 ? -6.504 4.848 6.977 1.00 0.00 72 TYR A CA 15
ATOM 23168 C C . TYR A 1 72 ? -6.499 4.409 5.504 1.00 0.00 72 TYR A C 15
ATOM 23169 O O . TYR A 1 72 ? -7.553 4.088 4.956 1.00 0.00 72 TYR A O 15
ATOM 23187 N N . ALA A 1 73 ? -5.331 4.317 4.860 1.00 0.00 73 ALA A N 15
ATOM 23188 C CA . ALA A 1 73 ? -5.220 3.817 3.488 1.00 0.00 73 ALA A CA 15
ATOM 23189 C C . ALA A 1 73 ? -5.675 2.352 3.393 1.00 0.00 73 ALA A C 15
ATOM 23190 O O . ALA A 1 73 ? -6.390 1.981 2.464 1.00 0.00 73 ALA A O 15
ATOM 23197 N N . ILE A 1 74 ? -5.359 1.547 4.411 1.00 0.00 74 ILE A N 15
ATOM 23198 C CA . ILE A 1 74 ? -5.818 0.156 4.556 1.00 0.00 74 ILE A CA 15
ATOM 23199 C C . ILE A 1 74 ? -7.346 0.089 4.719 1.00 0.00 74 ILE A C 15
ATOM 23200 O O . ILE A 1 74 ? -7.983 -0.811 4.169 1.00 0.00 74 ILE A O 15
ATOM 23216 N N . LYS A 1 75 ? -7.953 1.064 5.408 1.00 0.00 75 LYS A N 15
ATOM 23217 C CA . LYS A 1 75 ? -9.411 1.162 5.583 1.00 0.00 75 LYS A CA 15
ATOM 23218 C C . LYS A 1 75 ? -10.144 1.428 4.261 1.00 0.00 75 LYS A C 15
ATOM 23219 O O . LYS A 1 75 ? -11.190 0.820 4.027 1.00 0.00 75 LYS A O 15
ATOM 23238 N N . ILE A 1 76 ? -9.607 2.291 3.388 1.00 0.00 76 ILE A N 15
ATOM 23239 C CA . ILE A 1 76 ? -10.275 2.679 2.133 1.00 0.00 76 ILE A CA 15
ATOM 23240 C C . ILE A 1 76 ? -9.903 1.821 0.910 1.00 0.00 76 ILE A C 15
ATOM 23241 O O . ILE A 1 76 ? -10.777 1.561 0.087 1.00 0.00 76 ILE A O 15
ATOM 23257 N N . MET A 1 77 ? -8.653 1.358 0.776 1.00 0.00 77 MET A N 15
ATOM 23258 C CA . MET A 1 77 ? -8.150 0.680 -0.439 1.00 0.00 77 MET A CA 15
ATOM 23259 C C . MET A 1 77 ? -8.288 -0.847 -0.437 1.00 0.00 77 MET A C 15
ATOM 23260 O O . MET A 1 77 ? -7.919 -1.513 -1.402 1.00 0.00 77 MET A O 15
ATOM 23274 N N . ASP A 1 78 ? -8.848 -1.417 0.623 1.00 0.00 78 ASP A N 15
ATOM 23275 C CA . ASP A 1 78 ? -9.050 -2.863 0.745 1.00 0.00 78 ASP A CA 15
ATOM 23276 C C . ASP A 1 78 ? -10.353 -3.328 0.072 1.00 0.00 78 ASP A C 15
ATOM 23277 O O . ASP A 1 78 ? -11.398 -2.684 0.193 1.00 0.00 78 ASP A O 15
ATOM 23286 N N . MET A 1 79 ? -10.281 -4.447 -0.657 1.00 0.00 79 MET A N 15
ATOM 23287 C CA . MET A 1 79 ? -11.343 -4.993 -1.519 1.00 0.00 79 MET A CA 15
ATOM 23288 C C . MET A 1 79 ? -11.799 -4.051 -2.661 1.00 0.00 79 MET A C 15
ATOM 23289 O O . MET A 1 79 ? -12.801 -4.307 -3.332 1.00 0.00 79 MET A O 15
ATOM 23303 N N . ILE A 1 80 ? -11.048 -2.974 -2.921 1.00 0.00 80 ILE A N 15
ATOM 23304 C CA . ILE A 1 80 ? -11.192 -2.106 -4.099 1.00 0.00 80 ILE A CA 15
ATOM 23305 C C . ILE A 1 80 ? -10.741 -2.857 -5.361 1.00 0.00 80 ILE A C 15
ATOM 23306 O O . ILE A 1 80 ? -9.889 -3.740 -5.293 1.00 0.00 80 ILE A O 15
ATOM 23322 N N . LYS A 1 81 ? -11.301 -2.511 -6.524 1.00 0.00 81 LYS A N 15
ATOM 23323 C CA . LYS A 1 81 ? -11.059 -3.184 -7.811 1.00 0.00 81 LYS A CA 15
ATOM 23324 C C . LYS A 1 81 ? -10.284 -2.301 -8.798 1.00 0.00 81 LYS A C 15
ATOM 23325 O O . LYS A 1 81 ? -10.824 -1.863 -9.816 1.00 0.00 81 LYS A O 15
ATOM 23344 N N . LEU A 1 82 ? -9.005 -2.055 -8.508 1.00 0.00 82 LEU A N 15
ATOM 23345 C CA . LEU A 1 82 ? -8.084 -1.323 -9.393 1.00 0.00 82 LEU A CA 15
ATOM 23346 C C . LEU A 1 82 ? -7.999 -2.026 -10.763 1.00 0.00 82 LEU A C 15
ATOM 23347 O O . LEU A 1 82 ? -7.757 -3.233 -10.816 1.00 0.00 82 LEU A O 15
ATOM 23363 N N . TYR A 1 83 ? -8.262 -1.304 -11.864 1.00 0.00 83 TYR A N 15
ATOM 23364 C CA . TYR A 1 83 ? -8.449 -1.896 -13.207 1.00 0.00 83 TYR A CA 15
ATOM 23365 C C . TYR A 1 83 ? -9.380 -3.146 -13.290 1.00 0.00 83 TYR A C 15
ATOM 23366 O O . TYR A 1 83 ? -9.212 -3.985 -14.179 1.00 0.00 83 TYR A O 15
ATOM 23384 N N . GLY A 1 84 ? -10.367 -3.302 -12.392 1.00 0.00 84 GLY A N 15
ATOM 23385 C CA . GLY A 1 84 ? -11.339 -4.413 -12.424 1.00 0.00 84 GLY A CA 15
ATOM 23386 C C . GLY A 1 84 ? -10.848 -5.757 -11.851 1.00 0.00 84 GLY A C 15
ATOM 23387 O O . GLY A 1 84 ? -11.366 -6.810 -12.230 1.00 0.00 84 GLY A O 15
ATOM 23391 N N . LYS A 1 85 ? -9.870 -5.735 -10.935 1.00 0.00 85 LYS A N 15
ATOM 23392 C CA . LYS A 1 85 ? -9.238 -6.869 -10.253 1.00 0.00 85 LYS A CA 15
ATOM 23393 C C . LYS A 1 85 ? -9.110 -6.509 -8.758 1.00 0.00 85 LYS A C 15
ATOM 23394 O O . LYS A 1 85 ? -8.511 -5.477 -8.448 1.00 0.00 85 LYS A O 15
ATOM 23413 N N . PRO A 1 86 ? -9.709 -7.278 -7.831 1.00 0.00 86 PRO A N 15
ATOM 23414 C CA . PRO A 1 86 ? -9.789 -6.904 -6.421 1.00 0.00 86 PRO A CA 15
ATOM 23415 C C . PRO A 1 86 ? -8.424 -6.979 -5.717 1.00 0.00 86 PRO A C 15
ATOM 23416 O O . PRO A 1 86 ? -7.772 -8.026 -5.712 1.00 0.00 86 PRO A O 15
ATOM 23427 N N . ILE A 1 87 ? -8.016 -5.867 -5.096 1.00 0.00 87 ILE A N 15
ATOM 23428 C CA . ILE A 1 87 ? -6.788 -5.745 -4.299 1.00 0.00 87 ILE A CA 15
ATOM 23429 C C . ILE A 1 87 ? -7.055 -5.957 -2.802 1.00 0.00 87 ILE A C 15
ATOM 23430 O O . ILE A 1 87 ? -8.095 -5.562 -2.269 1.00 0.00 87 ILE A O 15
ATOM 23446 N N . ARG A 1 88 ? -6.091 -6.575 -2.115 1.00 0.00 88 ARG A N 15
ATOM 23447 C CA . ARG A 1 88 ? -6.086 -6.832 -0.666 1.00 0.00 88 ARG A CA 15
ATOM 23448 C C . ARG A 1 88 ? -5.005 -5.974 -0.007 1.00 0.00 88 ARG A C 15
ATOM 23449 O O . ARG A 1 88 ? -3.860 -5.993 -0.459 1.00 0.00 88 ARG A O 15
ATOM 23470 N N . VAL A 1 89 ? -5.358 -5.218 1.033 1.00 0.00 89 VAL A N 15
ATOM 23471 C CA . VAL A 1 89 ? -4.490 -4.194 1.646 1.00 0.00 89 VAL A CA 15
ATOM 23472 C C . VAL A 1 89 ? -4.376 -4.394 3.162 1.00 0.00 89 VAL A C 15
ATOM 23473 O O . VAL A 1 89 ? -5.362 -4.719 3.826 1.00 0.00 89 VAL A O 15
ATOM 23486 N N . ASN A 1 90 ? -3.170 -4.221 3.714 1.00 0.00 90 ASN A N 15
ATOM 23487 C CA . ASN A 1 90 ? -2.853 -4.382 5.145 1.00 0.00 90 ASN A CA 15
ATOM 23488 C C . ASN A 1 90 ? -1.576 -3.593 5.526 1.00 0.00 90 ASN A C 15
ATOM 23489 O O . ASN A 1 90 ? -0.914 -3.032 4.652 1.00 0.00 90 ASN A O 15
ATOM 23500 N N . LYS A 1 91 ? -1.190 -3.563 6.808 1.00 0.00 91 LYS A N 15
ATOM 23501 C CA . LYS A 1 91 ? 0.111 -3.031 7.263 1.00 0.00 91 LYS A CA 15
ATOM 23502 C C . LYS A 1 91 ? 1.252 -3.868 6.663 1.00 0.00 91 LYS A C 15
ATOM 23503 O O . LYS A 1 91 ? 1.152 -5.094 6.611 1.00 0.00 91 LYS A O 15
ATOM 23522 N N . ALA A 1 92 ? 2.359 -3.233 6.275 1.00 0.00 92 ALA A N 15
ATOM 23523 C CA . ALA A 1 92 ? 3.588 -3.941 5.889 1.00 0.00 92 ALA A CA 15
ATOM 23524 C C . ALA A 1 92 ? 4.335 -4.533 7.111 1.00 0.00 92 ALA A C 15
ATOM 23525 O O . ALA A 1 92 ? 5.258 -5.335 6.949 1.00 0.00 92 ALA A O 15
ATOM 23532 N N . SER A 1 93 ? 3.938 -4.150 8.333 1.00 0.00 93 SER A N 15
ATOM 23533 C CA . SER A 1 93 ? 4.354 -4.769 9.597 1.00 0.00 93 SER A CA 15
ATOM 23534 C C . SER A 1 93 ? 3.409 -5.921 9.976 1.00 0.00 93 SER A C 15
ATOM 23535 O O . SER A 1 93 ? 3.767 -7.091 9.842 1.00 0.00 93 SER A O 15
ATOM 23543 N N . ALA A 1 94 ? 2.192 -5.586 10.425 1.00 0.00 94 ALA A N 15
ATOM 23544 C CA . ALA A 1 94 ? 1.181 -6.497 10.976 1.00 0.00 94 ALA A CA 15
ATOM 23545 C C . ALA A 1 94 ? 1.713 -7.395 12.123 1.00 0.00 94 ALA A C 15
ATOM 23546 O O . ALA A 1 94 ? 1.254 -8.522 12.320 1.00 0.00 94 ALA A O 15
ATOM 23553 N N . HIS A 1 95 ? 2.696 -6.890 12.881 1.00 0.00 95 HIS A N 15
ATOM 23554 C CA . HIS A 1 95 ? 3.368 -7.585 13.991 1.00 0.00 95 HIS A CA 15
ATOM 23555 C C . HIS A 1 95 ? 2.514 -7.582 15.264 1.00 0.00 95 HIS A C 15
ATOM 23556 O O . HIS A 1 95 ? 1.878 -6.576 15.573 1.00 0.00 95 HIS A O 15
ATOM 23570 N N . ASN A 1 96 ? 2.539 -8.653 16.058 1.00 0.00 96 ASN A N 15
ATOM 23571 C CA . ASN A 1 96 ? 1.920 -8.681 17.389 1.00 0.00 96 ASN A CA 15
ATOM 23572 C C . ASN A 1 96 ? 2.898 -8.117 18.443 1.00 0.00 96 ASN A C 15
ATOM 23573 O O . ASN A 1 96 ? 3.624 -8.875 19.093 1.00 0.00 96 ASN A O 15
ATOM 23584 N N . LYS A 1 97 ? 2.964 -6.779 18.558 1.00 0.00 97 LYS A N 15
ATOM 23585 C CA . LYS A 1 97 ? 3.993 -6.061 19.346 1.00 0.00 97 LYS A CA 15
ATOM 23586 C C . LYS A 1 97 ? 3.495 -4.965 20.302 1.00 0.00 97 LYS A C 15
ATOM 23587 O O . LYS A 1 97 ? 4.290 -4.472 21.104 1.00 0.00 97 LYS A O 15
ATOM 23606 N N . ASN A 1 98 ? 2.211 -4.596 20.270 1.00 0.00 98 ASN A N 15
ATOM 23607 C CA . ASN A 1 98 ? 1.626 -3.695 21.273 1.00 0.00 98 ASN A CA 15
ATOM 23608 C C . ASN A 1 98 ? 1.494 -4.395 22.647 1.00 0.00 98 ASN A C 15
ATOM 23609 O O . ASN A 1 98 ? 1.293 -5.613 22.711 1.00 0.00 98 ASN A O 15
ATOM 23620 N N . LEU A 1 99 ? 1.603 -3.638 23.745 1.00 0.00 99 LEU A N 15
ATOM 23621 C CA . LEU A 1 99 ? 1.546 -4.143 25.127 1.00 0.00 99 LEU A CA 15
ATOM 23622 C C . LEU A 1 99 ? 0.896 -3.154 26.118 1.00 0.00 99 LEU A C 15
ATOM 23623 O O . LEU A 1 99 ? 0.708 -1.973 25.816 1.00 0.00 99 LEU A O 15
ATOM 23639 N N . SER A 1 100 ? 0.530 -3.650 27.304 1.00 0.00 100 SER A N 15
ATOM 23640 C CA . SER A 1 100 ? -0.122 -2.879 28.377 1.00 0.00 100 SER A CA 15
ATOM 23641 C C . SER A 1 100 ? 0.868 -2.144 29.293 1.00 0.00 100 SER A C 15
ATOM 23642 O O . SER A 1 100 ? 0.602 -1.012 29.704 1.00 0.00 100 SER A O 15
ATOM 23650 N N . GLY A 1 101 ? 2.018 -2.760 29.595 1.00 0.00 101 GLY A N 15
ATOM 23651 C CA . GLY A 1 101 ? 3.118 -2.179 30.380 1.00 0.00 101 GLY A CA 15
ATOM 23652 C C . GLY A 1 101 ? 2.740 -1.634 31.775 1.00 0.00 101 GLY A C 15
ATOM 23653 O O . GLY A 1 101 ? 3.075 -0.479 32.063 1.00 0.00 101 GLY A O 15
ATOM 23657 N N . PRO A 1 102 ? 2.035 -2.396 32.641 1.00 0.00 102 PRO A N 15
ATOM 23658 C CA . PRO A 1 102 ? 1.590 -1.925 33.957 1.00 0.00 102 PRO A CA 15
ATOM 23659 C C . PRO A 1 102 ? 2.754 -1.692 34.939 1.00 0.00 102 PRO A C 15
ATOM 23660 O O . PRO A 1 102 ? 3.792 -2.356 34.876 1.00 0.00 102 PRO A O 15
ATOM 23671 N N . SER A 1 103 ? 2.556 -0.773 35.890 1.00 0.00 103 SER A N 15
ATOM 23672 C CA . SER A 1 103 ? 3.538 -0.434 36.940 1.00 0.00 103 SER A CA 15
ATOM 23673 C C . SER A 1 103 ? 3.552 -1.420 38.123 1.00 0.00 103 SER A C 15
ATOM 23674 O O . SER A 1 103 ? 4.513 -1.443 38.897 1.00 0.00 103 SER A O 15
ATOM 23682 N N . SER A 1 104 ? 2.499 -2.228 38.281 1.00 0.00 104 SER A N 15
ATOM 23683 C CA . SER A 1 104 ? 2.323 -3.181 39.390 1.00 0.00 104 SER A CA 15
ATOM 23684 C C . SER A 1 104 ? 3.256 -4.398 39.300 1.00 0.00 104 SER A C 15
ATOM 23685 O O . SER A 1 104 ? 3.599 -4.856 38.204 1.00 0.00 104 SER A O 15
ATOM 23693 N N . GLY A 1 105 ? 3.640 -4.947 40.462 1.00 0.00 105 GLY A N 15
ATOM 23694 C CA . GLY A 1 105 ? 4.446 -6.175 40.598 1.00 0.00 105 GLY A CA 15
ATOM 23695 C C . GLY A 1 105 ? 3.684 -7.449 40.220 1.00 0.00 105 GLY A C 15
ATOM 23696 O O . GLY A 1 105 ? 4.247 -8.277 39.471 1.00 0.00 105 GLY A O 15
ATOM 23701 N N . GLY A 1 1 ? -12.797 -11.632 21.438 1.00 0.00 1 GLY A N 16
ATOM 23702 C CA . GLY A 1 1 ? -13.737 -10.700 22.100 1.00 0.00 1 GLY A CA 16
ATOM 23703 C C . GLY A 1 1 ? -13.082 -9.347 22.317 1.00 0.00 1 GLY A C 16
ATOM 23704 O O . GLY A 1 1 ? -11.957 -9.285 22.816 1.00 0.00 1 GLY A O 16
ATOM 23710 N N . SER A 1 2 ? -13.756 -8.260 21.918 1.00 0.00 2 SER A N 16
ATOM 23711 C CA . SER A 1 2 ? -13.206 -6.884 21.884 1.00 0.00 2 SER A CA 16
ATOM 23712 C C . SER A 1 2 ? -11.878 -6.780 21.103 1.00 0.00 2 SER A C 16
ATOM 23713 O O . SER A 1 2 ? -10.962 -6.039 21.473 1.00 0.00 2 SER A O 16
ATOM 23721 N N . SER A 1 3 ? -11.761 -7.571 20.031 1.00 0.00 3 SER A N 16
ATOM 23722 C CA . SER A 1 3 ? -10.530 -7.802 19.263 1.00 0.00 3 SER A CA 16
ATOM 23723 C C . SER A 1 3 ? -10.123 -6.614 18.376 1.00 0.00 3 SER A C 16
ATOM 23724 O O . SER A 1 3 ? -10.962 -5.804 17.968 1.00 0.00 3 SER A O 16
ATOM 23732 N N . GLY A 1 4 ? -8.834 -6.535 18.030 1.00 0.00 4 GLY A N 16
ATOM 23733 C CA . GLY A 1 4 ? -8.273 -5.547 17.097 1.00 0.00 4 GLY A CA 16
ATOM 23734 C C . GLY A 1 4 ? -6.925 -5.992 16.517 1.00 0.00 4 GLY A C 16
ATOM 23735 O O . GLY A 1 4 ? -6.118 -6.609 17.218 1.00 0.00 4 GLY A O 16
ATOM 23739 N N . SER A 1 5 ? -6.690 -5.695 15.236 1.00 0.00 5 SER A N 16
ATOM 23740 C CA . SER A 1 5 ? -5.564 -6.207 14.428 1.00 0.00 5 SER A CA 16
ATOM 23741 C C . SER A 1 5 ? -4.569 -5.137 13.943 1.00 0.00 5 SER A C 16
ATOM 23742 O O . SER A 1 5 ? -3.568 -5.467 13.305 1.00 0.00 5 SER A O 16
ATOM 23750 N N . SER A 1 6 ? -4.814 -3.857 14.247 1.00 0.00 6 SER A N 16
ATOM 23751 C CA . SER A 1 6 ? -4.088 -2.705 13.680 1.00 0.00 6 SER A CA 16
ATOM 23752 C C . SER A 1 6 ? -2.628 -2.561 14.144 1.00 0.00 6 SER A C 16
ATOM 23753 O O . SER A 1 6 ? -1.819 -1.962 13.431 1.00 0.00 6 SER A O 16
ATOM 23761 N N . GLY A 1 7 ? -2.292 -3.075 15.333 1.00 0.00 7 GLY A N 16
ATOM 23762 C CA . GLY A 1 7 ? -0.958 -3.019 15.956 1.00 0.00 7 GLY A CA 16
ATOM 23763 C C . GLY A 1 7 ? -0.252 -1.646 15.961 1.00 0.00 7 GLY A C 16
ATOM 23764 O O . GLY A 1 7 ? 0.897 -1.588 15.513 1.00 0.00 7 GLY A O 16
ATOM 23768 N N . PRO A 1 8 ? -0.869 -0.531 16.420 1.00 0.00 8 PRO A N 16
ATOM 23769 C CA . PRO A 1 8 ? -0.306 0.811 16.236 1.00 0.00 8 PRO A CA 16
ATOM 23770 C C . PRO A 1 8 ? 0.976 1.046 17.057 1.00 0.00 8 PRO A C 16
ATOM 23771 O O . PRO A 1 8 ? 0.936 1.064 18.291 1.00 0.00 8 PRO A O 16
ATOM 23782 N N . ILE A 1 9 ? 2.106 1.259 16.373 1.00 0.00 9 ILE A N 16
ATOM 23783 C CA . ILE A 1 9 ? 3.417 1.611 16.954 1.00 0.00 9 ILE A CA 16
ATOM 23784 C C . ILE A 1 9 ? 4.158 2.655 16.099 1.00 0.00 9 ILE A C 16
ATOM 23785 O O . ILE A 1 9 ? 3.942 2.749 14.888 1.00 0.00 9 ILE A O 16
ATOM 23801 N N . SER A 1 10 ? 5.060 3.416 16.724 1.00 0.00 10 SER A N 16
ATOM 23802 C CA . SER A 1 10 ? 5.911 4.441 16.085 1.00 0.00 10 SER A CA 16
ATOM 23803 C C . SER A 1 10 ? 7.383 4.018 15.911 1.00 0.00 10 SER A C 16
ATOM 23804 O O . SER A 1 10 ? 8.199 4.788 15.402 1.00 0.00 10 SER A O 16
ATOM 23812 N N . GLU A 1 11 ? 7.743 2.798 16.327 1.00 0.00 11 GLU A N 16
ATOM 23813 C CA . GLU A 1 11 ? 9.130 2.312 16.407 1.00 0.00 11 GLU A CA 16
ATOM 23814 C C . GLU A 1 11 ? 9.800 2.115 15.031 1.00 0.00 11 GLU A C 16
ATOM 23815 O O . GLU A 1 11 ? 10.989 2.407 14.871 1.00 0.00 11 GLU A O 16
ATOM 23827 N N . ARG A 1 12 ? 9.044 1.614 14.042 1.00 0.00 12 ARG A N 16
ATOM 23828 C CA . ARG A 1 12 ? 9.528 1.185 12.715 1.00 0.00 12 ARG A CA 16
ATOM 23829 C C . ARG A 1 12 ? 8.585 1.625 11.591 1.00 0.00 12 ARG A C 16
ATOM 23830 O O . ARG A 1 12 ? 7.367 1.679 11.766 1.00 0.00 12 ARG A O 16
ATOM 23851 N N . ASN A 1 13 ? 9.146 1.883 10.408 1.00 0.00 13 ASN A N 16
ATOM 23852 C CA . ASN A 1 13 ? 8.407 2.365 9.233 1.00 0.00 13 ASN A CA 16
ATOM 23853 C C . ASN A 1 13 ? 7.568 1.287 8.513 1.00 0.00 13 ASN A C 16
ATOM 23854 O O . ASN A 1 13 ? 6.798 1.618 7.614 1.00 0.00 13 ASN A O 16
ATOM 23865 N N . GLN A 1 14 ? 7.636 0.018 8.931 1.00 0.00 14 GLN A N 16
ATOM 23866 C CA . GLN A 1 14 ? 6.801 -1.077 8.404 1.00 0.00 14 GLN A CA 16
ATOM 23867 C C . GLN A 1 14 ? 5.317 -0.979 8.821 1.00 0.00 14 GLN A C 16
ATOM 23868 O O . GLN A 1 14 ? 4.482 -1.708 8.286 1.00 0.00 14 GLN A O 16
ATOM 23882 N N . ASP A 1 15 ? 4.976 -0.063 9.736 1.00 0.00 15 ASP A N 16
ATOM 23883 C CA . ASP A 1 15 ? 3.594 0.321 10.058 1.00 0.00 15 ASP A CA 16
ATOM 23884 C C . ASP A 1 15 ? 3.167 1.633 9.368 1.00 0.00 15 ASP A C 16
ATOM 23885 O O . ASP A 1 15 ? 1.974 1.860 9.171 1.00 0.00 15 ASP A O 16
ATOM 23894 N N . ALA A 1 16 ? 4.121 2.475 8.943 1.00 0.00 16 ALA A N 16
ATOM 23895 C CA . ALA A 1 16 ? 3.882 3.631 8.068 1.00 0.00 16 ALA A CA 16
ATOM 23896 C C . ALA A 1 16 ? 3.850 3.241 6.574 1.00 0.00 16 ALA A C 16
ATOM 23897 O O . ALA A 1 16 ? 3.338 3.984 5.737 1.00 0.00 16 ALA A O 16
ATOM 23904 N N . THR A 1 17 ? 4.376 2.064 6.233 1.00 0.00 17 THR A N 16
ATOM 23905 C CA . THR A 1 17 ? 4.267 1.438 4.912 1.00 0.00 17 THR A CA 16
ATOM 23906 C C . THR A 1 17 ? 3.101 0.453 4.912 1.00 0.00 17 THR A C 16
ATOM 23907 O O . THR A 1 17 ? 2.930 -0.316 5.860 1.00 0.00 17 THR A O 16
ATOM 23918 N N . VAL A 1 18 ? 2.309 0.449 3.842 1.00 0.00 18 VAL A N 16
ATOM 23919 C CA . VAL A 1 18 ? 1.257 -0.543 3.582 1.00 0.00 18 VAL A CA 16
ATOM 23920 C C . VAL A 1 18 ? 1.691 -1.493 2.469 1.00 0.00 18 VAL A C 16
ATOM 23921 O O . VAL A 1 18 ? 2.401 -1.095 1.546 1.00 0.00 18 VAL A O 16
ATOM 23934 N N . TYR A 1 19 ? 1.240 -2.739 2.551 1.00 0.00 19 TYR A N 16
ATOM 23935 C CA . TYR A 1 19 ? 1.333 -3.755 1.503 1.00 0.00 19 TYR A CA 16
ATOM 23936 C C . TYR A 1 19 ? 0.027 -3.754 0.703 1.00 0.00 19 TYR A C 16
ATOM 23937 O O . TYR A 1 19 ? -1.053 -3.595 1.280 1.00 0.00 19 TYR A O 16
ATOM 23955 N N . VAL A 1 20 ? 0.123 -3.964 -0.610 1.00 0.00 20 VAL A N 16
ATOM 23956 C CA . VAL A 1 20 ? -1.014 -4.104 -1.529 1.00 0.00 20 VAL A CA 16
ATOM 23957 C C . VAL A 1 20 ? -0.813 -5.349 -2.391 1.00 0.00 20 VAL A C 16
ATOM 23958 O O . VAL A 1 20 ? 0.052 -5.361 -3.265 1.00 0.00 20 VAL A O 16
ATOM 23971 N N . GLY A 1 21 ? -1.613 -6.390 -2.171 1.00 0.00 21 GLY A N 16
ATOM 23972 C CA . GLY A 1 21 ? -1.614 -7.622 -2.964 1.00 0.00 21 GLY A CA 16
ATOM 23973 C C . GLY A 1 21 ? -2.783 -7.689 -3.949 1.00 0.00 21 GLY A C 16
ATOM 23974 O O . GLY A 1 21 ? -3.850 -7.136 -3.689 1.00 0.00 21 GLY A O 16
ATOM 23978 N N . GLY A 1 22 ? -2.594 -8.392 -5.065 1.00 0.00 22 GLY A N 16
ATOM 23979 C CA . GLY A 1 22 ? -3.638 -8.660 -6.068 1.00 0.00 22 GLY A CA 16
ATOM 23980 C C . GLY A 1 22 ? -3.705 -7.619 -7.191 1.00 0.00 22 GLY A C 16
ATOM 23981 O O . GLY A 1 22 ? -4.792 -7.272 -7.654 1.00 0.00 22 GLY A O 16
ATOM 23985 N N . LEU A 1 23 ? -2.549 -7.089 -7.599 1.00 0.00 23 LEU A N 16
ATOM 23986 C CA . LEU A 1 23 ? -2.412 -5.987 -8.548 1.00 0.00 23 LEU A CA 16
ATOM 23987 C C . LEU A 1 23 ? -2.485 -6.470 -10.001 1.00 0.00 23 LEU A C 16
ATOM 23988 O O . LEU A 1 23 ? -2.002 -7.552 -10.343 1.00 0.00 23 LEU A O 16
ATOM 24004 N N . ASP A 1 24 ? -3.048 -5.631 -10.868 1.00 0.00 24 ASP A N 16
ATOM 24005 C CA . ASP A 1 24 ? -3.127 -5.878 -12.308 1.00 0.00 24 ASP A CA 16
ATOM 24006 C C . ASP A 1 24 ? -1.840 -5.457 -13.047 1.00 0.00 24 ASP A C 16
ATOM 24007 O O . ASP A 1 24 ? -1.099 -4.590 -12.585 1.00 0.00 24 ASP A O 16
ATOM 24016 N N . GLU A 1 25 ? -1.575 -6.024 -14.228 1.00 0.00 25 GLU A N 16
ATOM 24017 C CA . GLU A 1 25 ? -0.402 -5.692 -15.057 1.00 0.00 25 GLU A CA 16
ATOM 24018 C C . GLU A 1 25 ? -0.300 -4.204 -15.467 1.00 0.00 25 GLU A C 16
ATOM 24019 O O . GLU A 1 25 ? 0.798 -3.730 -15.765 1.00 0.00 25 GLU A O 16
ATOM 24031 N N . LYS A 1 26 ? -1.411 -3.449 -15.441 1.00 0.00 26 LYS A N 16
ATOM 24032 C CA . LYS A 1 26 ? -1.446 -1.996 -15.704 1.00 0.00 26 LYS A CA 16
ATOM 24033 C C . LYS A 1 26 ? -1.035 -1.125 -14.502 1.00 0.00 26 LYS A C 16
ATOM 24034 O O . LYS A 1 26 ? -0.834 0.079 -14.668 1.00 0.00 26 LYS A O 16
ATOM 24053 N N . VAL A 1 27 ? -0.891 -1.701 -13.304 1.00 0.00 27 VAL A N 16
ATOM 24054 C CA . VAL A 1 27 ? -0.479 -0.987 -12.078 1.00 0.00 27 VAL A CA 16
ATOM 24055 C C . VAL A 1 27 ? 1.024 -0.671 -12.087 1.00 0.00 27 VAL A C 16
ATOM 24056 O O . VAL A 1 27 ? 1.840 -1.516 -12.464 1.00 0.00 27 VAL A O 16
ATOM 24069 N N . SER A 1 28 ? 1.397 0.532 -11.637 1.00 0.00 28 SER A N 16
ATOM 24070 C CA . SER A 1 28 ? 2.789 1.009 -11.541 1.00 0.00 28 SER A CA 16
ATOM 24071 C C . SER A 1 28 ? 3.065 1.750 -10.223 1.00 0.00 28 SER A C 16
ATOM 24072 O O . SER A 1 28 ? 2.140 2.209 -9.559 1.00 0.00 28 SER A O 16
ATOM 24080 N N . GLU A 1 29 ? 4.335 1.916 -9.835 1.00 0.00 29 GLU A N 16
ATOM 24081 C CA . GLU A 1 29 ? 4.710 2.712 -8.647 1.00 0.00 29 GLU A CA 16
ATOM 24082 C C . GLU A 1 29 ? 4.150 4.153 -8.679 1.00 0.00 29 GLU A C 16
ATOM 24083 O O . GLU A 1 29 ? 3.541 4.560 -7.686 1.00 0.00 29 GLU A O 16
ATOM 24095 N N . PRO A 1 30 ? 4.244 4.919 -9.791 1.00 0.00 30 PRO A N 16
ATOM 24096 C CA . PRO A 1 30 ? 3.597 6.229 -9.899 1.00 0.00 30 PRO A CA 16
ATOM 24097 C C . PRO A 1 30 ? 2.076 6.195 -9.691 1.00 0.00 30 PRO A C 16
ATOM 24098 O O . PRO A 1 30 ? 1.526 7.131 -9.107 1.00 0.00 30 PRO A O 16
ATOM 24109 N N . LEU A 1 31 ? 1.394 5.112 -10.097 1.00 0.00 31 LEU A N 16
ATOM 24110 C CA . LEU A 1 31 ? -0.032 4.934 -9.814 1.00 0.00 31 LEU A CA 16
ATOM 24111 C C . LEU A 1 31 ? -0.251 4.738 -8.314 1.00 0.00 31 LEU A C 16
ATOM 24112 O O . LEU A 1 31 ? -1.049 5.452 -7.715 1.00 0.00 31 LEU A O 16
ATOM 24128 N N . LEU A 1 32 ? 0.483 3.811 -7.694 1.00 0.00 32 LEU A N 16
ATOM 24129 C CA . LEU A 1 32 ? 0.366 3.531 -6.260 1.00 0.00 32 LEU A CA 16
ATOM 24130 C C . LEU A 1 32 ? 0.717 4.730 -5.378 1.00 0.00 32 LEU A C 16
ATOM 24131 O O . LEU A 1 32 ? 0.261 4.808 -4.245 1.00 0.00 32 LEU A O 16
ATOM 24147 N N . TRP A 1 33 ? 1.499 5.675 -5.886 1.00 0.00 33 TRP A N 16
ATOM 24148 C CA . TRP A 1 33 ? 1.743 6.946 -5.219 1.00 0.00 33 TRP A CA 16
ATOM 24149 C C . TRP A 1 33 ? 0.522 7.865 -5.327 1.00 0.00 33 TRP A C 16
ATOM 24150 O O . TRP A 1 33 ? -0.139 8.151 -4.331 1.00 0.00 33 TRP A O 16
ATOM 24171 N N . GLU A 1 34 ? 0.196 8.302 -6.543 1.00 0.00 34 GLU A N 16
ATOM 24172 C CA . GLU A 1 34 ? -0.847 9.312 -6.791 1.00 0.00 34 GLU A CA 16
ATOM 24173 C C . GLU A 1 34 ? -2.267 8.857 -6.413 1.00 0.00 34 GLU A C 16
ATOM 24174 O O . GLU A 1 34 ? -3.081 9.677 -5.988 1.00 0.00 34 GLU A O 16
ATOM 24186 N N . LEU A 1 35 ? -2.558 7.557 -6.508 1.00 0.00 35 LEU A N 16
ATOM 24187 C CA . LEU A 1 35 ? -3.837 6.976 -6.082 1.00 0.00 35 LEU A CA 16
ATOM 24188 C C . LEU A 1 35 ? -3.999 7.019 -4.550 1.00 0.00 35 LEU A C 16
ATOM 24189 O O . LEU A 1 35 ? -5.106 7.215 -4.053 1.00 0.00 35 LEU A O 16
ATOM 24205 N N . PHE A 1 36 ? -2.910 6.864 -3.791 1.00 0.00 36 PHE A N 16
ATOM 24206 C CA . PHE A 1 36 ? -2.907 6.771 -2.326 1.00 0.00 36 PHE A CA 16
ATOM 24207 C C . PHE A 1 36 ? -2.768 8.127 -1.619 1.00 0.00 36 PHE A C 16
ATOM 24208 O O . PHE A 1 36 ? -3.054 8.218 -0.423 1.00 0.00 36 PHE A O 16
ATOM 24225 N N . LEU A 1 37 ? -2.450 9.202 -2.351 1.00 0.00 37 LEU A N 16
ATOM 24226 C CA . LEU A 1 37 ? -2.509 10.589 -1.859 1.00 0.00 37 LEU A CA 16
ATOM 24227 C C . LEU A 1 37 ? -3.895 11.001 -1.315 1.00 0.00 37 LEU A C 16
ATOM 24228 O O . LEU A 1 37 ? -4.009 11.967 -0.559 1.00 0.00 37 LEU A O 16
ATOM 24244 N N . GLN A 1 38 ? -4.945 10.249 -1.662 1.00 0.00 38 GLN A N 16
ATOM 24245 C CA . GLN A 1 38 ? -6.305 10.384 -1.111 1.00 0.00 38 GLN A CA 16
ATOM 24246 C C . GLN A 1 38 ? -6.367 10.074 0.393 1.00 0.00 38 GLN A C 16
ATOM 24247 O O . GLN A 1 38 ? -7.146 10.691 1.123 1.00 0.00 38 GLN A O 16
ATOM 24261 N N . ALA A 1 39 ? -5.555 9.118 0.860 1.00 0.00 39 ALA A N 16
ATOM 24262 C CA . ALA A 1 39 ? -5.497 8.729 2.269 1.00 0.00 39 ALA A CA 16
ATOM 24263 C C . ALA A 1 39 ? -4.692 9.727 3.122 1.00 0.00 39 ALA A C 16
ATOM 24264 O O . ALA A 1 39 ? -5.134 10.135 4.199 1.00 0.00 39 ALA A O 16
ATOM 24271 N N . GLY A 1 40 ? -3.517 10.124 2.629 1.00 0.00 40 GLY A N 16
ATOM 24272 C CA . GLY A 1 40 ? -2.596 11.046 3.294 1.00 0.00 40 GLY A CA 16
ATOM 24273 C C . GLY A 1 40 ? -1.317 11.293 2.479 1.00 0.00 40 GLY A C 16
ATOM 24274 O O . GLY A 1 40 ? -1.224 10.848 1.333 1.00 0.00 40 GLY A O 16
ATOM 24278 N N . PRO A 1 41 ? -0.317 11.990 3.045 1.00 0.00 41 PRO A N 16
ATOM 24279 C CA . PRO A 1 41 ? 0.939 12.300 2.365 1.00 0.00 41 PRO A CA 16
ATOM 24280 C C . PRO A 1 41 ? 1.781 11.037 2.123 1.00 0.00 41 PRO A C 16
ATOM 24281 O O . PRO A 1 41 ? 2.333 10.445 3.056 1.00 0.00 41 PRO A O 16
ATOM 24292 N N . VAL A 1 42 ? 1.893 10.638 0.852 1.00 0.00 42 VAL A N 16
ATOM 24293 C CA . VAL A 1 42 ? 2.754 9.538 0.388 1.00 0.00 42 VAL A CA 16
ATOM 24294 C C . VAL A 1 42 ? 4.175 10.057 0.150 1.00 0.00 42 VAL A C 16
ATOM 24295 O O . VAL A 1 42 ? 4.378 11.102 -0.472 1.00 0.00 42 VAL A O 16
ATOM 24308 N N . VAL A 1 43 ? 5.156 9.308 0.652 1.00 0.00 43 VAL A N 16
ATOM 24309 C CA . VAL A 1 43 ? 6.585 9.664 0.711 1.00 0.00 43 VAL A CA 16
ATOM 24310 C C . VAL A 1 43 ? 7.424 8.828 -0.263 1.00 0.00 43 VAL A C 16
ATOM 24311 O O . VAL A 1 43 ? 8.431 9.308 -0.784 1.00 0.00 43 VAL A O 16
ATOM 24324 N N . ASN A 1 44 ? 7.031 7.568 -0.474 1.00 0.00 44 ASN A N 16
ATOM 24325 C CA . ASN A 1 44 ? 7.754 6.560 -1.254 1.00 0.00 44 ASN A CA 16
ATOM 24326 C C . ASN A 1 44 ? 6.807 5.408 -1.687 1.00 0.00 44 ASN A C 16
ATOM 24327 O O . ASN A 1 44 ? 5.745 5.206 -1.093 1.00 0.00 44 ASN A O 16
ATOM 24338 N N . THR A 1 45 ? 7.200 4.629 -2.696 1.00 0.00 45 THR A N 16
ATOM 24339 C CA . THR A 1 45 ? 6.510 3.417 -3.190 1.00 0.00 45 THR A CA 16
ATOM 24340 C C . THR A 1 45 ? 7.512 2.321 -3.572 1.00 0.00 45 THR A C 16
ATOM 24341 O O . THR A 1 45 ? 8.647 2.623 -3.946 1.00 0.00 45 THR A O 16
ATOM 24352 N N . HIS A 1 46 ? 7.096 1.050 -3.534 1.00 0.00 46 HIS A N 16
ATOM 24353 C CA . HIS A 1 46 ? 7.924 -0.087 -3.970 1.00 0.00 46 HIS A CA 16
ATOM 24354 C C . HIS A 1 46 ? 7.104 -1.169 -4.690 1.00 0.00 46 HIS A C 16
ATOM 24355 O O . HIS A 1 46 ? 6.045 -1.555 -4.204 1.00 0.00 46 HIS A O 16
ATOM 24369 N N . MET A 1 47 ? 7.585 -1.681 -5.823 1.00 0.00 47 MET A N 16
ATOM 24370 C CA . MET A 1 47 ? 6.977 -2.788 -6.577 1.00 0.00 47 MET A CA 16
ATOM 24371 C C . MET A 1 47 ? 8.045 -3.836 -6.952 1.00 0.00 47 MET A C 16
ATOM 24372 O O . MET A 1 47 ? 8.807 -3.615 -7.901 1.00 0.00 47 MET A O 16
ATOM 24386 N N . PRO A 1 48 ? 8.117 -4.982 -6.243 1.00 0.00 48 PRO A N 16
ATOM 24387 C CA . PRO A 1 48 ? 9.060 -6.062 -6.544 1.00 0.00 48 PRO A CA 16
ATOM 24388 C C . PRO A 1 48 ? 8.885 -6.652 -7.951 1.00 0.00 48 PRO A C 16
ATOM 24389 O O . PRO A 1 48 ? 7.764 -6.781 -8.453 1.00 0.00 48 PRO A O 16
ATOM 24400 N N . LYS A 1 49 ? 10.006 -7.032 -8.576 1.00 0.00 49 LYS A N 16
ATOM 24401 C CA . LYS A 1 49 ? 10.086 -7.505 -9.970 1.00 0.00 49 LYS A CA 16
ATOM 24402 C C . LYS A 1 49 ? 10.484 -8.977 -10.094 1.00 0.00 49 LYS A C 16
ATOM 24403 O O . LYS A 1 49 ? 11.066 -9.574 -9.187 1.00 0.00 49 LYS A O 16
ATOM 24422 N N . ASP A 1 50 ? 10.172 -9.554 -11.248 1.00 0.00 50 ASP A N 16
ATOM 24423 C CA . ASP A 1 50 ? 10.604 -10.882 -11.684 1.00 0.00 50 ASP A CA 16
ATOM 24424 C C . ASP A 1 50 ? 11.959 -10.846 -12.414 1.00 0.00 50 ASP A C 16
ATOM 24425 O O . ASP A 1 50 ? 12.191 -9.993 -13.274 1.00 0.00 50 ASP A O 16
ATOM 24434 N N . ARG A 1 51 ? 12.851 -11.798 -12.109 1.00 0.00 51 ARG A N 16
ATOM 24435 C CA . ARG A 1 51 ? 14.241 -11.837 -12.611 1.00 0.00 51 ARG A CA 16
ATOM 24436 C C . ARG A 1 51 ? 14.426 -12.442 -14.016 1.00 0.00 51 ARG A C 16
ATOM 24437 O O . ARG A 1 51 ? 15.565 -12.667 -14.431 1.00 0.00 51 ARG A O 16
ATOM 24458 N N . VAL A 1 52 ? 13.339 -12.715 -14.745 1.00 0.00 52 VAL A N 16
ATOM 24459 C CA . VAL A 1 52 ? 13.346 -13.390 -16.062 1.00 0.00 52 VAL A CA 16
ATOM 24460 C C . VAL A 1 52 ? 12.510 -12.617 -17.087 1.00 0.00 52 VAL A C 16
ATOM 24461 O O . VAL A 1 52 ? 12.899 -12.514 -18.252 1.00 0.00 52 VAL A O 16
ATOM 24474 N N . THR A 1 53 ? 11.389 -12.032 -16.655 1.00 0.00 53 THR A N 16
ATOM 24475 C CA . THR A 1 53 ? 10.427 -11.303 -17.496 1.00 0.00 53 THR A CA 16
ATOM 24476 C C . THR A 1 53 ? 10.365 -9.814 -17.160 1.00 0.00 53 THR A C 16
ATOM 24477 O O . THR A 1 53 ? 9.836 -9.019 -17.942 1.00 0.00 53 THR A O 16
ATOM 24488 N N . GLY A 1 54 ? 10.896 -9.419 -15.996 1.00 0.00 54 GLY A N 16
ATOM 24489 C CA . GLY A 1 54 ? 10.992 -8.031 -15.548 1.00 0.00 54 GLY A CA 16
ATOM 24490 C C . GLY A 1 54 ? 9.659 -7.378 -15.157 1.00 0.00 54 GLY A C 16
ATOM 24491 O O . GLY A 1 54 ? 9.618 -6.176 -14.878 1.00 0.00 54 GLY A O 16
ATOM 24495 N N . GLN A 1 55 ? 8.568 -8.150 -15.131 1.00 0.00 55 GLN A N 16
ATOM 24496 C CA . GLN A 1 55 ? 7.229 -7.701 -14.734 1.00 0.00 55 GLN A CA 16
ATOM 24497 C C . GLN A 1 55 ? 7.101 -7.655 -13.203 1.00 0.00 55 GLN A C 16
ATOM 24498 O O . GLN A 1 55 ? 7.911 -8.256 -12.490 1.00 0.00 55 GLN A O 16
ATOM 24512 N N . HIS A 1 56 ? 6.096 -6.948 -12.671 1.00 0.00 56 HIS A N 16
ATOM 24513 C CA . HIS A 1 56 ? 5.854 -6.923 -11.222 1.00 0.00 56 HIS A CA 16
ATOM 24514 C C . HIS A 1 56 ? 5.296 -8.258 -10.698 1.00 0.00 56 HIS A C 16
ATOM 24515 O O . HIS A 1 56 ? 4.694 -9.041 -11.439 1.00 0.00 56 HIS A O 16
ATOM 24529 N N . GLN A 1 57 ? 5.518 -8.528 -9.411 1.00 0.00 57 GLN A N 16
ATOM 24530 C CA . GLN A 1 57 ? 5.252 -9.826 -8.769 1.00 0.00 57 GLN A CA 16
ATOM 24531 C C . GLN A 1 57 ? 3.792 -10.017 -8.292 1.00 0.00 57 GLN A C 16
ATOM 24532 O O . GLN A 1 57 ? 3.500 -10.937 -7.526 1.00 0.00 57 GLN A O 16
ATOM 24546 N N . GLY A 1 58 ? 2.858 -9.160 -8.727 1.00 0.00 58 GLY A N 16
ATOM 24547 C CA . GLY A 1 58 ? 1.439 -9.183 -8.337 1.00 0.00 58 GLY A CA 16
ATOM 24548 C C . GLY A 1 58 ? 1.117 -8.423 -7.042 1.00 0.00 58 GLY A C 16
ATOM 24549 O O . GLY A 1 58 ? -0.047 -8.366 -6.639 1.00 0.00 58 GLY A O 16
ATOM 24553 N N . TYR A 1 59 ? 2.124 -7.826 -6.398 1.00 0.00 59 TYR A N 16
ATOM 24554 C CA . TYR A 1 59 ? 1.988 -7.015 -5.185 1.00 0.00 59 TYR A CA 16
ATOM 24555 C C . TYR A 1 59 ? 2.969 -5.830 -5.162 1.00 0.00 59 TYR A C 16
ATOM 24556 O O . TYR A 1 59 ? 4.003 -5.843 -5.834 1.00 0.00 59 TYR A O 16
ATOM 24574 N N . GLY A 1 60 ? 2.623 -4.810 -4.374 1.00 0.00 60 GLY A N 16
ATOM 24575 C CA . GLY A 1 60 ? 3.329 -3.537 -4.220 1.00 0.00 60 GLY A CA 16
ATOM 24576 C C . GLY A 1 60 ? 3.252 -2.998 -2.786 1.00 0.00 60 GLY A C 16
ATOM 24577 O O . GLY A 1 60 ? 2.628 -3.605 -1.910 1.00 0.00 60 GLY A O 16
ATOM 24581 N N . PHE A 1 61 ? 3.859 -1.837 -2.554 1.00 0.00 61 PHE A N 16
ATOM 24582 C CA . PHE A 1 61 ? 3.902 -1.140 -1.267 1.00 0.00 61 PHE A CA 16
ATOM 24583 C C . PHE A 1 61 ? 3.802 0.383 -1.431 1.00 0.00 61 PHE A C 16
ATOM 24584 O O . PHE A 1 61 ? 4.296 0.944 -2.417 1.00 0.00 61 PHE A O 16
ATOM 24601 N N . VAL A 1 62 ? 3.231 1.058 -0.429 1.00 0.00 62 VAL A N 16
ATOM 24602 C CA . VAL A 1 62 ? 3.103 2.527 -0.361 1.00 0.00 62 VAL A CA 16
ATOM 24603 C C . VAL A 1 62 ? 3.496 3.017 1.030 1.00 0.00 62 VAL A C 16
ATOM 24604 O O . VAL A 1 62 ? 2.998 2.499 2.026 1.00 0.00 62 VAL A O 16
ATOM 24617 N N . GLU A 1 63 ? 4.378 4.009 1.119 1.00 0.00 63 GLU A N 16
ATOM 24618 C CA . GLU A 1 63 ? 4.899 4.544 2.381 1.00 0.00 63 GLU A CA 16
ATOM 24619 C C . GLU A 1 63 ? 4.349 5.942 2.669 1.00 0.00 63 GLU A C 16
ATOM 24620 O O . GLU A 1 63 ? 4.522 6.868 1.874 1.00 0.00 63 GLU A O 16
ATOM 24632 N N . PHE A 1 64 ? 3.710 6.100 3.826 1.00 0.00 64 PHE A N 16
ATOM 24633 C CA . PHE A 1 64 ? 3.145 7.356 4.311 1.00 0.00 64 PHE A CA 16
ATOM 24634 C C . PHE A 1 64 ? 4.075 8.078 5.288 1.00 0.00 64 PHE A C 16
ATOM 24635 O O . PHE A 1 64 ? 4.974 7.478 5.884 1.00 0.00 64 PHE A O 16
ATOM 24652 N N . LEU A 1 65 ? 3.830 9.377 5.480 1.00 0.00 65 LEU A N 16
ATOM 24653 C CA . LEU A 1 65 ? 4.583 10.204 6.426 1.00 0.00 65 LEU A CA 16
ATOM 24654 C C . LEU A 1 65 ? 4.423 9.722 7.881 1.00 0.00 65 LEU A C 16
ATOM 24655 O O . LEU A 1 65 ? 5.378 9.794 8.658 1.00 0.00 65 LEU A O 16
ATOM 24671 N N . SER A 1 66 ? 3.241 9.195 8.225 1.00 0.00 66 SER A N 16
ATOM 24672 C CA . SER A 1 66 ? 2.901 8.731 9.575 1.00 0.00 66 SER A CA 16
ATOM 24673 C C . SER A 1 66 ? 2.047 7.457 9.548 1.00 0.00 66 SER A C 16
ATOM 24674 O O . SER A 1 66 ? 1.319 7.186 8.592 1.00 0.00 66 SER A O 16
ATOM 24682 N N . GLU A 1 67 ? 2.098 6.681 10.629 1.00 0.00 67 GLU A N 16
ATOM 24683 C CA . GLU A 1 67 ? 1.358 5.418 10.784 1.00 0.00 67 GLU A CA 16
ATOM 24684 C C . GLU A 1 67 ? -0.168 5.605 10.756 1.00 0.00 67 GLU A C 16
ATOM 24685 O O . GLU A 1 67 ? -0.876 4.765 10.204 1.00 0.00 67 GLU A O 16
ATOM 24697 N N . GLU A 1 68 ? -0.684 6.727 11.265 1.00 0.00 68 GLU A N 16
ATOM 24698 C CA . GLU A 1 68 ? -2.123 7.032 11.236 1.00 0.00 68 GLU A CA 16
ATOM 24699 C C . GLU A 1 68 ? -2.658 7.303 9.816 1.00 0.00 68 GLU A C 16
ATOM 24700 O O . GLU A 1 68 ? -3.831 7.054 9.536 1.00 0.00 68 GLU A O 16
ATOM 24712 N N . ASP A 1 69 ? -1.796 7.753 8.897 1.00 0.00 69 ASP A N 16
ATOM 24713 C CA . ASP A 1 69 ? -2.128 7.924 7.478 1.00 0.00 69 ASP A CA 16
ATOM 24714 C C . ASP A 1 69 ? -2.107 6.580 6.728 1.00 0.00 69 ASP A C 16
ATOM 24715 O O . ASP A 1 69 ? -2.941 6.352 5.850 1.00 0.00 69 ASP A O 16
ATOM 24724 N N . ALA A 1 70 ? -1.227 5.652 7.125 1.00 0.00 70 ALA A N 16
ATOM 24725 C CA . ALA A 1 70 ? -1.195 4.295 6.582 1.00 0.00 70 ALA A CA 16
ATOM 24726 C C . ALA A 1 70 ? -2.408 3.473 7.049 1.00 0.00 70 ALA A C 16
ATOM 24727 O O . ALA A 1 70 ? -3.076 2.824 6.243 1.00 0.00 70 ALA A O 16
ATOM 24734 N N . ASP A 1 71 ? -2.752 3.561 8.337 1.00 0.00 71 ASP A N 16
ATOM 24735 C CA . ASP A 1 71 ? -3.901 2.869 8.932 1.00 0.00 71 ASP A CA 16
ATOM 24736 C C . ASP A 1 71 ? -5.248 3.323 8.335 1.00 0.00 71 ASP A C 16
ATOM 24737 O O . ASP A 1 71 ? -6.193 2.536 8.246 1.00 0.00 71 ASP A O 16
ATOM 24746 N N . TYR A 1 72 ? -5.317 4.565 7.845 1.00 0.00 72 TYR A N 16
ATOM 24747 C CA . TYR A 1 72 ? -6.462 5.097 7.103 1.00 0.00 72 TYR A CA 16
ATOM 24748 C C . TYR A 1 72 ? -6.477 4.653 5.634 1.00 0.00 72 TYR A C 16
ATOM 24749 O O . TYR A 1 72 ? -7.546 4.372 5.095 1.00 0.00 72 TYR A O 16
ATOM 24767 N N . ALA A 1 73 ? -5.318 4.518 4.980 1.00 0.00 73 ALA A N 16
ATOM 24768 C CA . ALA A 1 73 ? -5.251 4.052 3.593 1.00 0.00 73 ALA A CA 16
ATOM 24769 C C . ALA A 1 73 ? -5.779 2.613 3.467 1.00 0.00 73 ALA A C 16
ATOM 24770 O O . ALA A 1 73 ? -6.548 2.299 2.559 1.00 0.00 73 ALA A O 16
ATOM 24777 N N . ILE A 1 74 ? -5.457 1.775 4.456 1.00 0.00 74 ILE A N 16
ATOM 24778 C CA . ILE A 1 74 ? -5.973 0.407 4.618 1.00 0.00 74 ILE A CA 16
ATOM 24779 C C . ILE A 1 74 ? -7.509 0.395 4.718 1.00 0.00 74 ILE A C 16
ATOM 24780 O O . ILE A 1 74 ? -8.160 -0.465 4.125 1.00 0.00 74 ILE A O 16
ATOM 24796 N N . LYS A 1 75 ? -8.103 1.379 5.407 1.00 0.00 75 LYS A N 16
ATOM 24797 C CA . LYS A 1 75 ? -9.559 1.511 5.577 1.00 0.00 75 LYS A CA 16
ATOM 24798 C C . LYS A 1 75 ? -10.293 1.849 4.268 1.00 0.00 75 LYS A C 16
ATOM 24799 O O . LYS A 1 75 ? -11.407 1.362 4.066 1.00 0.00 75 LYS A O 16
ATOM 24818 N N . ILE A 1 76 ? -9.687 2.638 3.374 1.00 0.00 76 ILE A N 16
ATOM 24819 C CA . ILE A 1 76 ? -10.337 3.137 2.146 1.00 0.00 76 ILE A CA 16
ATOM 24820 C C . ILE A 1 76 ? -9.967 2.404 0.844 1.00 0.00 76 ILE A C 16
ATOM 24821 O O . ILE A 1 76 ? -10.653 2.607 -0.154 1.00 0.00 76 ILE A O 16
ATOM 24837 N N . MET A 1 77 ? -8.906 1.586 0.826 1.00 0.00 77 MET A N 16
ATOM 24838 C CA . MET A 1 77 ? -8.394 0.888 -0.378 1.00 0.00 77 MET A CA 16
ATOM 24839 C C . MET A 1 77 ? -8.566 -0.644 -0.379 1.00 0.00 77 MET A C 16
ATOM 24840 O O . MET A 1 77 ? -8.222 -1.300 -1.361 1.00 0.00 77 MET A O 16
ATOM 24854 N N . ASP A 1 78 ? -9.082 -1.244 0.692 1.00 0.00 78 ASP A N 16
ATOM 24855 C CA . ASP A 1 78 ? -9.149 -2.711 0.829 1.00 0.00 78 ASP A CA 16
ATOM 24856 C C . ASP A 1 78 ? -10.360 -3.352 0.114 1.00 0.00 78 ASP A C 16
ATOM 24857 O O . ASP A 1 78 ? -11.464 -2.806 0.112 1.00 0.00 78 ASP A O 16
ATOM 24866 N N . MET A 1 79 ? -10.143 -4.532 -0.482 1.00 0.00 79 MET A N 16
ATOM 24867 C CA . MET A 1 79 ? -11.089 -5.323 -1.296 1.00 0.00 79 MET A CA 16
ATOM 24868 C C . MET A 1 79 ? -11.611 -4.618 -2.571 1.00 0.00 79 MET A C 16
ATOM 24869 O O . MET A 1 79 ? -12.605 -5.029 -3.171 1.00 0.00 79 MET A O 16
ATOM 24883 N N . ILE A 1 80 ? -10.931 -3.554 -3.008 1.00 0.00 80 ILE A N 16
ATOM 24884 C CA . ILE A 1 80 ? -11.307 -2.676 -4.124 1.00 0.00 80 ILE A CA 16
ATOM 24885 C C . ILE A 1 80 ? -10.702 -3.145 -5.453 1.00 0.00 80 ILE A C 16
ATOM 24886 O O . ILE A 1 80 ? -9.565 -3.606 -5.512 1.00 0.00 80 ILE A O 16
ATOM 24902 N N . LYS A 1 81 ? -11.457 -3.025 -6.549 1.00 0.00 81 LYS A N 16
ATOM 24903 C CA . LYS A 1 81 ? -11.145 -3.643 -7.846 1.00 0.00 81 LYS A CA 16
ATOM 24904 C C . LYS A 1 81 ? -10.371 -2.713 -8.780 1.00 0.00 81 LYS A C 16
ATOM 24905 O O . LYS A 1 81 ? -10.880 -2.301 -9.825 1.00 0.00 81 LYS A O 16
ATOM 24924 N N . LEU A 1 82 ? -9.125 -2.403 -8.419 1.00 0.00 82 LEU A N 16
ATOM 24925 C CA . LEU A 1 82 ? -8.209 -1.633 -9.270 1.00 0.00 82 LEU A CA 16
ATOM 24926 C C . LEU A 1 82 ? -8.020 -2.369 -10.612 1.00 0.00 82 LEU A C 16
ATOM 24927 O O . LEU A 1 82 ? -7.638 -3.541 -10.612 1.00 0.00 82 LEU A O 16
ATOM 24943 N N . TYR A 1 83 ? -8.347 -1.726 -11.743 1.00 0.00 83 TYR A N 16
ATOM 24944 C CA . TYR A 1 83 ? -8.443 -2.393 -13.060 1.00 0.00 83 TYR A CA 16
ATOM 24945 C C . TYR A 1 83 ? -9.193 -3.761 -13.085 1.00 0.00 83 TYR A C 16
ATOM 24946 O O . TYR A 1 83 ? -8.883 -4.625 -13.911 1.00 0.00 83 TYR A O 16
ATOM 24964 N N . GLY A 1 84 ? -10.181 -3.992 -12.205 1.00 0.00 84 GLY A N 16
ATOM 24965 C CA . GLY A 1 84 ? -11.034 -5.196 -12.212 1.00 0.00 84 GLY A CA 16
ATOM 24966 C C . GLY A 1 84 ? -10.526 -6.429 -11.436 1.00 0.00 84 GLY A C 16
ATOM 24967 O O . GLY A 1 84 ? -11.106 -7.506 -11.579 1.00 0.00 84 GLY A O 16
ATOM 24971 N N . LYS A 1 85 ? -9.489 -6.295 -10.596 1.00 0.00 85 LYS A N 16
ATOM 24972 C CA . LYS A 1 85 ? -8.906 -7.322 -9.721 1.00 0.00 85 LYS A CA 16
ATOM 24973 C C . LYS A 1 85 ? -8.900 -6.789 -8.275 1.00 0.00 85 LYS A C 16
ATOM 24974 O O . LYS A 1 85 ? -8.354 -5.709 -8.041 1.00 0.00 85 LYS A O 16
ATOM 24993 N N . PRO A 1 86 ? -9.543 -7.478 -7.316 1.00 0.00 86 PRO A N 16
ATOM 24994 C CA . PRO A 1 86 ? -9.760 -6.980 -5.959 1.00 0.00 86 PRO A CA 16
ATOM 24995 C C . PRO A 1 86 ? -8.463 -6.987 -5.141 1.00 0.00 86 PRO A C 16
ATOM 24996 O O . PRO A 1 86 ? -7.929 -8.049 -4.807 1.00 0.00 86 PRO A O 16
ATOM 25007 N N . ILE A 1 87 ? -7.960 -5.802 -4.794 1.00 0.00 87 ILE A N 16
ATOM 25008 C CA . ILE A 1 87 ? -6.707 -5.632 -4.051 1.00 0.00 87 ILE A CA 16
ATOM 25009 C C . ILE A 1 87 ? -6.917 -5.849 -2.548 1.00 0.00 87 ILE A C 16
ATOM 25010 O O . ILE A 1 87 ? -7.970 -5.516 -2.005 1.00 0.00 87 ILE A O 16
ATOM 25026 N N . ARG A 1 88 ? -5.917 -6.406 -1.865 1.00 0.00 88 ARG A N 16
ATOM 25027 C CA . ARG A 1 88 ? -5.902 -6.654 -0.413 1.00 0.00 88 ARG A CA 16
ATOM 25028 C C . ARG A 1 88 ? -4.826 -5.790 0.240 1.00 0.00 88 ARG A C 16
ATOM 25029 O O . ARG A 1 88 ? -3.682 -5.801 -0.219 1.00 0.00 88 ARG A O 16
ATOM 25050 N N . VAL A 1 89 ? -5.190 -5.034 1.278 1.00 0.00 89 VAL A N 16
ATOM 25051 C CA . VAL A 1 89 ? -4.344 -3.984 1.872 1.00 0.00 89 VAL A CA 16
ATOM 25052 C C . VAL A 1 89 ? -4.198 -4.159 3.388 1.00 0.00 89 VAL A C 16
ATOM 25053 O O . VAL A 1 89 ? -5.179 -4.408 4.090 1.00 0.00 89 VAL A O 16
ATOM 25066 N N . ASN A 1 90 ? -2.968 -4.025 3.895 1.00 0.00 90 ASN A N 16
ATOM 25067 C CA . ASN A 1 90 ? -2.603 -4.141 5.319 1.00 0.00 90 ASN A CA 16
ATOM 25068 C C . ASN A 1 90 ? -1.266 -3.430 5.622 1.00 0.00 90 ASN A C 16
ATOM 25069 O O . ASN A 1 90 ? -0.568 -3.017 4.698 1.00 0.00 90 ASN A O 16
ATOM 25080 N N . LYS A 1 91 ? -0.873 -3.312 6.902 1.00 0.00 91 LYS A N 16
ATOM 25081 C CA . LYS A 1 91 ? 0.470 -2.825 7.301 1.00 0.00 91 LYS A CA 16
ATOM 25082 C C . LYS A 1 91 ? 1.547 -3.731 6.679 1.00 0.00 91 LYS A C 16
ATOM 25083 O O . LYS A 1 91 ? 1.349 -4.948 6.621 1.00 0.00 91 LYS A O 16
ATOM 25102 N N . ALA A 1 92 ? 2.666 -3.175 6.210 1.00 0.00 92 ALA A N 16
ATOM 25103 C CA . ALA A 1 92 ? 3.650 -3.904 5.396 1.00 0.00 92 ALA A CA 16
ATOM 25104 C C . ALA A 1 92 ? 4.301 -5.111 6.106 1.00 0.00 92 ALA A C 16
ATOM 25105 O O . ALA A 1 92 ? 4.613 -6.107 5.449 1.00 0.00 92 ALA A O 16
ATOM 25112 N N . SER A 1 93 ? 4.442 -5.054 7.436 1.00 0.00 93 SER A N 16
ATOM 25113 C CA . SER A 1 93 ? 4.843 -6.192 8.283 1.00 0.00 93 SER A CA 16
ATOM 25114 C C . SER A 1 93 ? 3.953 -6.281 9.532 1.00 0.00 93 SER A C 16
ATOM 25115 O O . SER A 1 93 ? 4.436 -6.189 10.661 1.00 0.00 93 SER A O 16
ATOM 25123 N N . ALA A 1 94 ? 2.635 -6.406 9.326 1.00 0.00 94 ALA A N 16
ATOM 25124 C CA . ALA A 1 94 ? 1.617 -6.422 10.383 1.00 0.00 94 ALA A CA 16
ATOM 25125 C C . ALA A 1 94 ? 1.901 -7.441 11.512 1.00 0.00 94 ALA A C 16
ATOM 25126 O O . ALA A 1 94 ? 2.382 -8.553 11.267 1.00 0.00 94 ALA A O 16
ATOM 25133 N N . HIS A 1 95 ? 1.575 -7.062 12.753 1.00 0.00 95 HIS A N 16
ATOM 25134 C CA . HIS A 1 95 ? 1.859 -7.821 13.983 1.00 0.00 95 HIS A CA 16
ATOM 25135 C C . HIS A 1 95 ? 0.717 -7.706 15.008 1.00 0.00 95 HIS A C 16
ATOM 25136 O O . HIS A 1 95 ? 0.078 -6.658 15.132 1.00 0.00 95 HIS A O 16
ATOM 25150 N N . ASN A 1 96 ? 0.450 -8.798 15.734 1.00 0.00 96 ASN A N 16
ATOM 25151 C CA . ASN A 1 96 ? -0.633 -8.884 16.730 1.00 0.00 96 ASN A CA 16
ATOM 25152 C C . ASN A 1 96 ? -0.369 -9.903 17.870 1.00 0.00 96 ASN A C 16
ATOM 25153 O O . ASN A 1 96 ? -1.274 -10.226 18.642 1.00 0.00 96 ASN A O 16
ATOM 25164 N N . LYS A 1 97 ? 0.854 -10.448 17.968 1.00 0.00 97 LYS A N 16
ATOM 25165 C CA . LYS A 1 97 ? 1.206 -11.578 18.849 1.00 0.00 97 LYS A CA 16
ATOM 25166 C C . LYS A 1 97 ? 1.451 -11.153 20.307 1.00 0.00 97 LYS A C 16
ATOM 25167 O O . LYS A 1 97 ? 2.085 -10.127 20.567 1.00 0.00 97 LYS A O 16
ATOM 25186 N N . ASN A 1 98 ? 0.998 -11.983 21.246 1.00 0.00 98 ASN A N 16
ATOM 25187 C CA . ASN A 1 98 ? 1.285 -11.910 22.685 1.00 0.00 98 ASN A CA 16
ATOM 25188 C C . ASN A 1 98 ? 1.377 -13.325 23.298 1.00 0.00 98 ASN A C 16
ATOM 25189 O O . ASN A 1 98 ? 0.741 -14.261 22.805 1.00 0.00 98 ASN A O 16
ATOM 25200 N N . LEU A 1 99 ? 2.155 -13.484 24.375 1.00 0.00 99 LEU A N 16
ATOM 25201 C CA . LEU A 1 99 ? 2.362 -14.777 25.051 1.00 0.00 99 LEU A CA 16
ATOM 25202 C C . LEU A 1 99 ? 1.143 -15.168 25.907 1.00 0.00 99 LEU A C 16
ATOM 25203 O O . LEU A 1 99 ? 0.650 -16.294 25.816 1.00 0.00 99 LEU A O 16
ATOM 25219 N N . SER A 1 100 ? 0.640 -14.224 26.709 1.00 0.00 100 SER A N 16
ATOM 25220 C CA . SER A 1 100 ? -0.556 -14.361 27.555 1.00 0.00 100 SER A CA 16
ATOM 25221 C C . SER A 1 100 ? -1.219 -12.991 27.794 1.00 0.00 100 SER A C 16
ATOM 25222 O O . SER A 1 100 ? -0.698 -11.957 27.361 1.00 0.00 100 SER A O 16
ATOM 25230 N N . GLY A 1 101 ? -2.378 -12.972 28.456 1.00 0.00 101 GLY A N 16
ATOM 25231 C CA . GLY A 1 101 ? -3.056 -11.748 28.906 1.00 0.00 101 GLY A CA 16
ATOM 25232 C C . GLY A 1 101 ? -2.437 -11.131 30.178 1.00 0.00 101 GLY A C 16
ATOM 25233 O O . GLY A 1 101 ? -1.602 -11.766 30.834 1.00 0.00 101 GLY A O 16
ATOM 25237 N N . PRO A 1 102 ? -2.836 -9.899 30.551 1.00 0.00 102 PRO A N 16
ATOM 25238 C CA . PRO A 1 102 ? -2.379 -9.233 31.775 1.00 0.00 102 PRO A CA 16
ATOM 25239 C C . PRO A 1 102 ? -2.939 -9.892 33.050 1.00 0.00 102 PRO A C 16
ATOM 25240 O O . PRO A 1 102 ? -4.000 -10.527 33.035 1.00 0.00 102 PRO A O 16
ATOM 25251 N N . SER A 1 103 ? -2.235 -9.718 34.172 1.00 0.00 103 SER A N 16
ATOM 25252 C CA . SER A 1 103 ? -2.627 -10.249 35.490 1.00 0.00 103 SER A CA 16
ATOM 25253 C C . SER A 1 103 ? -3.874 -9.559 36.064 1.00 0.00 103 SER A C 16
ATOM 25254 O O . SER A 1 103 ? -4.103 -8.365 35.838 1.00 0.00 103 SER A O 16
ATOM 25262 N N . SER A 1 104 ? -4.668 -10.298 36.846 1.00 0.00 104 SER A N 16
ATOM 25263 C CA . SER A 1 104 ? -5.880 -9.794 37.515 1.00 0.00 104 SER A CA 16
ATOM 25264 C C . SER A 1 104 ? -5.569 -8.791 38.640 1.00 0.00 104 SER A C 16
ATOM 25265 O O . SER A 1 104 ? -4.518 -8.870 39.287 1.00 0.00 104 SER A O 16
ATOM 25273 N N . GLY A 1 105 ? -6.500 -7.860 38.892 1.00 0.00 105 GLY A N 16
ATOM 25274 C CA . GLY A 1 105 ? -6.435 -6.867 39.981 1.00 0.00 105 GLY A CA 16
ATOM 25275 C C . GLY A 1 105 ? -6.607 -7.474 41.377 1.00 0.00 105 GLY A C 16
ATOM 25276 O O . GLY A 1 105 ? -5.802 -7.137 42.274 1.00 0.00 105 GLY A O 16
ATOM 25281 N N . GLY A 1 1 ? 15.798 2.861 24.656 1.00 0.00 1 GLY A N 17
ATOM 25282 C CA . GLY A 1 1 ? 15.927 2.856 23.182 1.00 0.00 1 GLY A CA 17
ATOM 25283 C C . GLY A 1 1 ? 17.379 2.737 22.738 1.00 0.00 1 GLY A C 17
ATOM 25284 O O . GLY A 1 1 ? 18.302 2.995 23.515 1.00 0.00 1 GLY A O 17
ATOM 25290 N N . SER A 1 2 ? 17.596 2.349 21.479 1.00 0.00 2 SER A N 17
ATOM 25291 C CA . SER A 1 2 ? 18.925 2.226 20.852 1.00 0.00 2 SER A CA 17
ATOM 25292 C C . SER A 1 2 ? 19.535 3.582 20.451 1.00 0.00 2 SER A C 17
ATOM 25293 O O . SER A 1 2 ? 18.834 4.592 20.323 1.00 0.00 2 SER A O 17
ATOM 25301 N N . SER A 1 3 ? 20.859 3.613 20.257 1.00 0.00 3 SER A N 17
ATOM 25302 C CA . SER A 1 3 ? 21.602 4.812 19.833 1.00 0.00 3 SER A CA 17
ATOM 25303 C C . SER A 1 3 ? 21.316 5.197 18.373 1.00 0.00 3 SER A C 17
ATOM 25304 O O . SER A 1 3 ? 21.166 4.330 17.508 1.00 0.00 3 SER A O 17
ATOM 25312 N N . GLY A 1 4 ? 21.308 6.503 18.080 1.00 0.00 4 GLY A N 17
ATOM 25313 C CA . GLY A 1 4 ? 21.193 7.045 16.718 1.00 0.00 4 GLY A CA 17
ATOM 25314 C C . GLY A 1 4 ? 22.406 6.763 15.814 1.00 0.00 4 GLY A C 17
ATOM 25315 O O . GLY A 1 4 ? 22.322 6.932 14.596 1.00 0.00 4 GLY A O 17
ATOM 25319 N N . SER A 1 5 ? 23.523 6.293 16.384 1.00 0.00 5 SER A N 17
ATOM 25320 C CA . SER A 1 5 ? 24.750 5.914 15.658 1.00 0.00 5 SER A CA 17
ATOM 25321 C C . SER A 1 5 ? 24.699 4.511 15.021 1.00 0.00 5 SER A C 17
ATOM 25322 O O . SER A 1 5 ? 25.703 4.044 14.476 1.00 0.00 5 SER A O 17
ATOM 25330 N N . SER A 1 6 ? 23.555 3.818 15.078 1.00 0.00 6 SER A N 17
ATOM 25331 C CA . SER A 1 6 ? 23.376 2.444 14.572 1.00 0.00 6 SER A CA 17
ATOM 25332 C C . SER A 1 6 ? 23.433 2.306 13.041 1.00 0.00 6 SER A C 17
ATOM 25333 O O . SER A 1 6 ? 23.712 1.215 12.533 1.00 0.00 6 SER A O 17
ATOM 25341 N N . GLY A 1 7 ? 23.195 3.389 12.293 1.00 0.00 7 GLY A N 17
ATOM 25342 C CA . GLY A 1 7 ? 23.239 3.419 10.826 1.00 0.00 7 GLY A CA 17
ATOM 25343 C C . GLY A 1 7 ? 22.799 4.763 10.219 1.00 0.00 7 GLY A C 17
ATOM 25344 O O . GLY A 1 7 ? 22.592 5.730 10.958 1.00 0.00 7 GLY A O 17
ATOM 25348 N N . PRO A 1 8 ? 22.632 4.842 8.881 1.00 0.00 8 PRO A N 17
ATOM 25349 C CA . PRO A 1 8 ? 22.287 6.086 8.176 1.00 0.00 8 PRO A CA 17
ATOM 25350 C C . PRO A 1 8 ? 20.898 6.662 8.508 1.00 0.00 8 PRO A C 17
ATOM 25351 O O . PRO A 1 8 ? 20.676 7.863 8.340 1.00 0.00 8 PRO A O 17
ATOM 25362 N N . ILE A 1 9 ? 19.961 5.822 8.968 1.00 0.00 9 ILE A N 17
ATOM 25363 C CA . ILE A 1 9 ? 18.587 6.198 9.336 1.00 0.00 9 ILE A CA 17
ATOM 25364 C C . ILE A 1 9 ? 18.072 5.374 10.527 1.00 0.00 9 ILE A C 17
ATOM 25365 O O . ILE A 1 9 ? 18.099 4.140 10.501 1.00 0.00 9 ILE A O 17
ATOM 25381 N N . SER A 1 10 ? 17.548 6.062 11.544 1.00 0.00 10 SER A N 17
ATOM 25382 C CA . SER A 1 10 ? 16.818 5.466 12.680 1.00 0.00 10 SER A CA 17
ATOM 25383 C C . SER A 1 10 ? 15.292 5.595 12.544 1.00 0.00 10 SER A C 17
ATOM 25384 O O . SER A 1 10 ? 14.545 4.883 13.212 1.00 0.00 10 SER A O 17
ATOM 25392 N N . GLU A 1 11 ? 14.806 6.459 11.644 1.00 0.00 11 GLU A N 17
ATOM 25393 C CA . GLU A 1 11 ? 13.378 6.734 11.389 1.00 0.00 11 GLU A CA 17
ATOM 25394 C C . GLU A 1 11 ? 12.748 5.727 10.394 1.00 0.00 11 GLU A C 17
ATOM 25395 O O . GLU A 1 11 ? 11.878 6.058 9.586 1.00 0.00 11 GLU A O 17
ATOM 25407 N N . ARG A 1 12 ? 13.214 4.472 10.433 1.00 0.00 12 ARG A N 17
ATOM 25408 C CA . ARG A 1 12 ? 12.899 3.378 9.491 1.00 0.00 12 ARG A CA 17
ATOM 25409 C C . ARG A 1 12 ? 11.546 2.687 9.761 1.00 0.00 12 ARG A C 17
ATOM 25410 O O . ARG A 1 12 ? 11.447 1.460 9.764 1.00 0.00 12 ARG A O 17
ATOM 25431 N N . ASN A 1 13 ? 10.505 3.477 10.030 1.00 0.00 13 ASN A N 17
ATOM 25432 C CA . ASN A 1 13 ? 9.173 3.005 10.426 1.00 0.00 13 ASN A CA 17
ATOM 25433 C C . ASN A 1 13 ? 8.474 2.219 9.293 1.00 0.00 13 ASN A C 17
ATOM 25434 O O . ASN A 1 13 ? 8.001 2.801 8.314 1.00 0.00 13 ASN A O 17
ATOM 25445 N N . GLN A 1 14 ? 8.377 0.895 9.452 1.00 0.00 14 GLN A N 17
ATOM 25446 C CA . GLN A 1 14 ? 7.744 -0.008 8.481 1.00 0.00 14 GLN A CA 17
ATOM 25447 C C . GLN A 1 14 ? 6.217 -0.117 8.665 1.00 0.00 14 GLN A C 17
ATOM 25448 O O . GLN A 1 14 ? 5.512 -0.435 7.712 1.00 0.00 14 GLN A O 17
ATOM 25462 N N . ASP A 1 15 ? 5.669 0.214 9.841 1.00 0.00 15 ASP A N 17
ATOM 25463 C CA . ASP A 1 15 ? 4.213 0.295 10.058 1.00 0.00 15 ASP A CA 17
ATOM 25464 C C . ASP A 1 15 ? 3.574 1.488 9.325 1.00 0.00 15 ASP A C 17
ATOM 25465 O O . ASP A 1 15 ? 2.400 1.431 8.961 1.00 0.00 15 ASP A O 17
ATOM 25474 N N . ALA A 1 16 ? 4.351 2.539 9.040 1.00 0.00 16 ALA A N 17
ATOM 25475 C CA . ALA A 1 16 ? 3.953 3.634 8.152 1.00 0.00 16 ALA A CA 17
ATOM 25476 C C . ALA A 1 16 ? 3.994 3.246 6.654 1.00 0.00 16 ALA A C 17
ATOM 25477 O O . ALA A 1 16 ? 3.659 4.061 5.794 1.00 0.00 16 ALA A O 17
ATOM 25484 N N . THR A 1 17 ? 4.372 2.004 6.325 1.00 0.00 17 THR A N 17
ATOM 25485 C CA . THR A 1 17 ? 4.249 1.417 4.982 1.00 0.00 17 THR A CA 17
ATOM 25486 C C . THR A 1 17 ? 3.088 0.421 4.970 1.00 0.00 17 THR A C 17
ATOM 25487 O O . THR A 1 17 ? 2.951 -0.403 5.876 1.00 0.00 17 THR A O 17
ATOM 25498 N N . VAL A 1 18 ? 2.245 0.478 3.939 1.00 0.00 18 VAL A N 17
ATOM 25499 C CA . VAL A 1 18 ? 1.184 -0.513 3.689 1.00 0.00 18 VAL A CA 17
ATOM 25500 C C . VAL A 1 18 ? 1.638 -1.522 2.638 1.00 0.00 18 VAL A C 17
ATOM 25501 O O . VAL A 1 18 ? 2.382 -1.176 1.722 1.00 0.00 18 VAL A O 17
ATOM 25514 N N . TYR A 1 19 ? 1.166 -2.757 2.760 1.00 0.00 19 TYR A N 17
ATOM 25515 C CA . TYR A 1 19 ? 1.282 -3.818 1.761 1.00 0.00 19 TYR A CA 17
ATOM 25516 C C . TYR A 1 19 ? 0.006 -3.846 0.909 1.00 0.00 19 TYR A C 17
ATOM 25517 O O . TYR A 1 19 ? -1.090 -3.659 1.439 1.00 0.00 19 TYR A O 17
ATOM 25535 N N . VAL A 1 20 ? 0.146 -4.099 -0.395 1.00 0.00 20 VAL A N 17
ATOM 25536 C CA . VAL A 1 20 ? -0.950 -4.203 -1.369 1.00 0.00 20 VAL A CA 17
ATOM 25537 C C . VAL A 1 20 ? -0.748 -5.451 -2.232 1.00 0.00 20 VAL A C 17
ATOM 25538 O O . VAL A 1 20 ? 0.138 -5.479 -3.084 1.00 0.00 20 VAL A O 17
ATOM 25551 N N . GLY A 1 21 ? -1.574 -6.478 -2.041 1.00 0.00 21 GLY A N 17
ATOM 25552 C CA . GLY A 1 21 ? -1.576 -7.702 -2.847 1.00 0.00 21 GLY A CA 17
ATOM 25553 C C . GLY A 1 21 ? -2.717 -7.745 -3.866 1.00 0.00 21 GLY A C 17
ATOM 25554 O O . GLY A 1 21 ? -3.788 -7.181 -3.637 1.00 0.00 21 GLY A O 17
ATOM 25558 N N . GLY A 1 22 ? -2.506 -8.450 -4.977 1.00 0.00 22 GLY A N 17
ATOM 25559 C CA . GLY A 1 22 ? -3.537 -8.734 -5.989 1.00 0.00 22 GLY A CA 17
ATOM 25560 C C . GLY A 1 22 ? -3.601 -7.700 -7.118 1.00 0.00 22 GLY A C 17
ATOM 25561 O O . GLY A 1 22 ? -4.685 -7.368 -7.598 1.00 0.00 22 GLY A O 17
ATOM 25565 N N . LEU A 1 23 ? -2.445 -7.162 -7.512 1.00 0.00 23 LEU A N 17
ATOM 25566 C CA . LEU A 1 23 ? -2.303 -6.077 -8.479 1.00 0.00 23 LEU A CA 17
ATOM 25567 C C . LEU A 1 23 ? -2.434 -6.585 -9.917 1.00 0.00 23 LEU A C 17
ATOM 25568 O O . LEU A 1 23 ? -1.976 -7.679 -10.254 1.00 0.00 23 LEU A O 17
ATOM 25584 N N . ASP A 1 24 ? -3.018 -5.757 -10.781 1.00 0.00 24 ASP A N 17
ATOM 25585 C CA . ASP A 1 24 ? -3.132 -6.035 -12.214 1.00 0.00 24 ASP A CA 17
ATOM 25586 C C . ASP A 1 24 ? -1.845 -5.671 -12.982 1.00 0.00 24 ASP A C 17
ATOM 25587 O O . ASP A 1 24 ? -1.075 -4.808 -12.557 1.00 0.00 24 ASP A O 17
ATOM 25596 N N . GLU A 1 25 ? -1.609 -6.281 -14.146 1.00 0.00 25 GLU A N 17
ATOM 25597 C CA . GLU A 1 25 ? -0.440 -5.998 -14.999 1.00 0.00 25 GLU A CA 17
ATOM 25598 C C . GLU A 1 25 ? -0.319 -4.527 -15.459 1.00 0.00 25 GLU A C 17
ATOM 25599 O O . GLU A 1 25 ? 0.782 -4.083 -15.794 1.00 0.00 25 GLU A O 17
ATOM 25611 N N . LYS A 1 26 ? -1.415 -3.751 -15.435 1.00 0.00 26 LYS A N 17
ATOM 25612 C CA . LYS A 1 26 ? -1.435 -2.307 -15.742 1.00 0.00 26 LYS A CA 17
ATOM 25613 C C . LYS A 1 26 ? -1.008 -1.404 -14.569 1.00 0.00 26 LYS A C 17
ATOM 25614 O O . LYS A 1 26 ? -0.808 -0.205 -14.771 1.00 0.00 26 LYS A O 17
ATOM 25633 N N . VAL A 1 27 ? -0.854 -1.945 -13.356 1.00 0.00 27 VAL A N 17
ATOM 25634 C CA . VAL A 1 27 ? -0.402 -1.202 -12.162 1.00 0.00 27 VAL A CA 17
ATOM 25635 C C . VAL A 1 27 ? 1.105 -0.915 -12.217 1.00 0.00 27 VAL A C 17
ATOM 25636 O O . VAL A 1 27 ? 1.895 -1.798 -12.556 1.00 0.00 27 VAL A O 17
ATOM 25649 N N . SER A 1 28 ? 1.499 0.301 -11.817 1.00 0.00 28 SER A N 17
ATOM 25650 C CA . SER A 1 28 ? 2.906 0.723 -11.665 1.00 0.00 28 SER A CA 17
ATOM 25651 C C . SER A 1 28 ? 3.130 1.491 -10.354 1.00 0.00 28 SER A C 17
ATOM 25652 O O . SER A 1 28 ? 2.183 2.006 -9.759 1.00 0.00 28 SER A O 17
ATOM 25660 N N . GLU A 1 29 ? 4.378 1.631 -9.902 1.00 0.00 29 GLU A N 17
ATOM 25661 C CA . GLU A 1 29 ? 4.700 2.349 -8.654 1.00 0.00 29 GLU A CA 17
ATOM 25662 C C . GLU A 1 29 ? 4.210 3.815 -8.610 1.00 0.00 29 GLU A C 17
ATOM 25663 O O . GLU A 1 29 ? 3.703 4.220 -7.560 1.00 0.00 29 GLU A O 17
ATOM 25675 N N . PRO A 1 30 ? 4.268 4.613 -9.701 1.00 0.00 30 PRO A N 17
ATOM 25676 C CA . PRO A 1 30 ? 3.675 5.953 -9.723 1.00 0.00 30 PRO A CA 17
ATOM 25677 C C . PRO A 1 30 ? 2.146 5.951 -9.584 1.00 0.00 30 PRO A C 17
ATOM 25678 O O . PRO A 1 30 ? 1.586 6.895 -9.025 1.00 0.00 30 PRO A O 17
ATOM 25689 N N . LEU A 1 31 ? 1.461 4.884 -10.027 1.00 0.00 31 LEU A N 17
ATOM 25690 C CA . LEU A 1 31 ? 0.022 4.721 -9.805 1.00 0.00 31 LEU A CA 17
ATOM 25691 C C . LEU A 1 31 ? -0.249 4.493 -8.322 1.00 0.00 31 LEU A C 17
ATOM 25692 O O . LEU A 1 31 ? -1.060 5.202 -7.734 1.00 0.00 31 LEU A O 17
ATOM 25708 N N . LEU A 1 32 ? 0.464 3.548 -7.702 1.00 0.00 32 LEU A N 17
ATOM 25709 C CA . LEU A 1 32 ? 0.311 3.264 -6.273 1.00 0.00 32 LEU A CA 17
ATOM 25710 C C . LEU A 1 32 ? 0.655 4.462 -5.386 1.00 0.00 32 LEU A C 17
ATOM 25711 O O . LEU A 1 32 ? 0.175 4.551 -4.264 1.00 0.00 32 LEU A O 17
ATOM 25727 N N . TRP A 1 33 ? 1.458 5.396 -5.887 1.00 0.00 33 TRP A N 17
ATOM 25728 C CA . TRP A 1 33 ? 1.712 6.670 -5.227 1.00 0.00 33 TRP A CA 17
ATOM 25729 C C . TRP A 1 33 ? 0.505 7.605 -5.355 1.00 0.00 33 TRP A C 17
ATOM 25730 O O . TRP A 1 33 ? -0.161 7.908 -4.367 1.00 0.00 33 TRP A O 17
ATOM 25751 N N . GLU A 1 34 ? 0.195 8.039 -6.578 1.00 0.00 34 GLU A N 17
ATOM 25752 C CA . GLU A 1 34 ? -0.835 9.059 -6.843 1.00 0.00 34 GLU A CA 17
ATOM 25753 C C . GLU A 1 34 ? -2.262 8.625 -6.473 1.00 0.00 34 GLU A C 17
ATOM 25754 O O . GLU A 1 34 ? -3.072 9.458 -6.063 1.00 0.00 34 GLU A O 17
ATOM 25766 N N . LEU A 1 35 ? -2.568 7.328 -6.558 1.00 0.00 35 LEU A N 17
ATOM 25767 C CA . LEU A 1 35 ? -3.859 6.764 -6.146 1.00 0.00 35 LEU A CA 17
ATOM 25768 C C . LEU A 1 35 ? -4.043 6.813 -4.617 1.00 0.00 35 LEU A C 17
ATOM 25769 O O . LEU A 1 35 ? -5.157 7.015 -4.138 1.00 0.00 35 LEU A O 17
ATOM 25785 N N . PHE A 1 36 ? -2.964 6.651 -3.847 1.00 0.00 36 PHE A N 17
ATOM 25786 C CA . PHE A 1 36 ? -2.977 6.568 -2.380 1.00 0.00 36 PHE A CA 17
ATOM 25787 C C . PHE A 1 36 ? -2.827 7.935 -1.691 1.00 0.00 36 PHE A C 17
ATOM 25788 O O . PHE A 1 36 ? -3.116 8.046 -0.500 1.00 0.00 36 PHE A O 17
ATOM 25805 N N . LEU A 1 37 ? -2.487 8.998 -2.436 1.00 0.00 37 LEU A N 17
ATOM 25806 C CA . LEU A 1 37 ? -2.528 10.393 -1.960 1.00 0.00 37 LEU A CA 17
ATOM 25807 C C . LEU A 1 37 ? -3.904 10.824 -1.407 1.00 0.00 37 LEU A C 17
ATOM 25808 O O . LEU A 1 37 ? -3.999 11.782 -0.640 1.00 0.00 37 LEU A O 17
ATOM 25824 N N . GLN A 1 38 ? -4.965 10.095 -1.764 1.00 0.00 38 GLN A N 17
ATOM 25825 C CA . GLN A 1 38 ? -6.327 10.259 -1.231 1.00 0.00 38 GLN A CA 17
ATOM 25826 C C . GLN A 1 38 ? -6.418 9.931 0.269 1.00 0.00 38 GLN A C 17
ATOM 25827 O O . GLN A 1 38 ? -7.213 10.540 0.987 1.00 0.00 38 GLN A O 17
ATOM 25841 N N . ALA A 1 39 ? -5.606 8.980 0.747 1.00 0.00 39 ALA A N 17
ATOM 25842 C CA . ALA A 1 39 ? -5.553 8.605 2.158 1.00 0.00 39 ALA A CA 17
ATOM 25843 C C . ALA A 1 39 ? -4.743 9.602 3.006 1.00 0.00 39 ALA A C 17
ATOM 25844 O O . ALA A 1 39 ? -5.167 9.988 4.097 1.00 0.00 39 ALA A O 17
ATOM 25851 N N . GLY A 1 40 ? -3.583 10.021 2.493 1.00 0.00 40 GLY A N 17
ATOM 25852 C CA . GLY A 1 40 ? -2.666 10.959 3.139 1.00 0.00 40 GLY A CA 17
ATOM 25853 C C . GLY A 1 40 ? -1.385 11.189 2.319 1.00 0.00 40 GLY A C 17
ATOM 25854 O O . GLY A 1 40 ? -1.279 10.692 1.196 1.00 0.00 40 GLY A O 17
ATOM 25858 N N . PRO A 1 41 ? -0.398 11.927 2.853 1.00 0.00 41 PRO A N 17
ATOM 25859 C CA . PRO A 1 41 ? 0.858 12.222 2.163 1.00 0.00 41 PRO A CA 17
ATOM 25860 C C . PRO A 1 41 ? 1.710 10.957 1.960 1.00 0.00 41 PRO A C 17
ATOM 25861 O O . PRO A 1 41 ? 2.257 10.390 2.912 1.00 0.00 41 PRO A O 17
ATOM 25872 N N . VAL A 1 42 ? 1.840 10.535 0.699 1.00 0.00 42 VAL A N 17
ATOM 25873 C CA . VAL A 1 42 ? 2.709 9.431 0.261 1.00 0.00 42 VAL A CA 17
ATOM 25874 C C . VAL A 1 42 ? 4.121 9.959 -0.010 1.00 0.00 42 VAL A C 17
ATOM 25875 O O . VAL A 1 42 ? 4.304 11.002 -0.641 1.00 0.00 42 VAL A O 17
ATOM 25888 N N . VAL A 1 43 ? 5.116 9.216 0.471 1.00 0.00 43 VAL A N 17
ATOM 25889 C CA . VAL A 1 43 ? 6.543 9.585 0.498 1.00 0.00 43 VAL A CA 17
ATOM 25890 C C . VAL A 1 43 ? 7.371 8.742 -0.478 1.00 0.00 43 VAL A C 17
ATOM 25891 O O . VAL A 1 43 ? 8.362 9.225 -1.024 1.00 0.00 43 VAL A O 17
ATOM 25904 N N . ASN A 1 44 ? 6.988 7.473 -0.666 1.00 0.00 44 ASN A N 17
ATOM 25905 C CA . ASN A 1 44 ? 7.694 6.476 -1.478 1.00 0.00 44 ASN A CA 17
ATOM 25906 C C . ASN A 1 44 ? 6.755 5.299 -1.858 1.00 0.00 44 ASN A C 17
ATOM 25907 O O . ASN A 1 44 ? 5.736 5.070 -1.201 1.00 0.00 44 ASN A O 17
ATOM 25918 N N . THR A 1 45 ? 7.111 4.522 -2.884 1.00 0.00 45 THR A N 17
ATOM 25919 C CA . THR A 1 45 ? 6.447 3.263 -3.292 1.00 0.00 45 THR A CA 17
ATOM 25920 C C . THR A 1 45 ? 7.462 2.176 -3.652 1.00 0.00 45 THR A C 17
ATOM 25921 O O . THR A 1 45 ? 8.597 2.474 -4.037 1.00 0.00 45 THR A O 17
ATOM 25932 N N . HIS A 1 46 ? 7.065 0.901 -3.541 1.00 0.00 46 HIS A N 17
ATOM 25933 C CA . HIS A 1 46 ? 7.894 -0.245 -3.927 1.00 0.00 46 HIS A CA 17
ATOM 25934 C C . HIS A 1 46 ? 7.041 -1.342 -4.572 1.00 0.00 46 HIS A C 17
ATOM 25935 O O . HIS A 1 46 ? 6.005 -1.708 -4.026 1.00 0.00 46 HIS A O 17
ATOM 25949 N N . MET A 1 47 ? 7.461 -1.893 -5.709 1.00 0.00 47 MET A N 17
ATOM 25950 C CA . MET A 1 47 ? 6.861 -3.089 -6.316 1.00 0.00 47 MET A CA 17
ATOM 25951 C C . MET A 1 47 ? 7.971 -4.057 -6.745 1.00 0.00 47 MET A C 17
ATOM 25952 O O . MET A 1 47 ? 8.661 -3.773 -7.730 1.00 0.00 47 MET A O 17
ATOM 25966 N N . PRO A 1 48 ? 8.166 -5.191 -6.047 1.00 0.00 48 PRO A N 17
ATOM 25967 C CA . PRO A 1 48 ? 9.147 -6.208 -6.432 1.00 0.00 48 PRO A CA 17
ATOM 25968 C C . PRO A 1 48 ? 8.918 -6.753 -7.851 1.00 0.00 48 PRO A C 17
ATOM 25969 O O . PRO A 1 48 ? 7.773 -6.922 -8.283 1.00 0.00 48 PRO A O 17
ATOM 25980 N N . LYS A 1 49 ? 10.009 -7.025 -8.582 1.00 0.00 49 LYS A N 17
ATOM 25981 C CA . LYS A 1 49 ? 10.005 -7.405 -10.009 1.00 0.00 49 LYS A CA 17
ATOM 25982 C C . LYS A 1 49 ? 10.501 -8.835 -10.256 1.00 0.00 49 LYS A C 17
ATOM 25983 O O . LYS A 1 49 ? 11.207 -9.417 -9.433 1.00 0.00 49 LYS A O 17
ATOM 26002 N N . ASP A 1 50 ? 10.141 -9.391 -11.407 1.00 0.00 50 ASP A N 17
ATOM 26003 C CA . ASP A 1 50 ? 10.667 -10.643 -11.955 1.00 0.00 50 ASP A CA 17
ATOM 26004 C C . ASP A 1 50 ? 12.067 -10.443 -12.575 1.00 0.00 50 ASP A C 17
ATOM 26005 O O . ASP A 1 50 ? 12.322 -9.435 -13.238 1.00 0.00 50 ASP A O 17
ATOM 26014 N N . ARG A 1 51 ? 12.974 -11.415 -12.402 1.00 0.00 51 ARG A N 17
ATOM 26015 C CA . ARG A 1 51 ? 14.390 -11.312 -12.815 1.00 0.00 51 ARG A CA 17
ATOM 26016 C C . ARG A 1 51 ? 14.689 -11.645 -14.289 1.00 0.00 51 ARG A C 17
ATOM 26017 O O . ARG A 1 51 ? 15.862 -11.709 -14.664 1.00 0.00 51 ARG A O 17
ATOM 26038 N N . VAL A 1 52 ? 13.668 -11.873 -15.123 1.00 0.00 52 VAL A N 17
ATOM 26039 C CA . VAL A 1 52 ? 13.804 -12.323 -16.528 1.00 0.00 52 VAL A CA 17
ATOM 26040 C C . VAL A 1 52 ? 12.955 -11.469 -17.475 1.00 0.00 52 VAL A C 17
ATOM 26041 O O . VAL A 1 52 ? 13.394 -11.145 -18.580 1.00 0.00 52 VAL A O 17
ATOM 26054 N N . THR A 1 53 ? 11.761 -11.066 -17.034 1.00 0.00 53 THR A N 17
ATOM 26055 C CA . THR A 1 53 ? 10.770 -10.301 -17.810 1.00 0.00 53 THR A CA 17
ATOM 26056 C C . THR A 1 53 ? 10.557 -8.891 -17.260 1.00 0.00 53 THR A C 17
ATOM 26057 O O . THR A 1 53 ? 9.958 -8.043 -17.925 1.00 0.00 53 THR A O 17
ATOM 26068 N N . GLY A 1 54 ? 11.035 -8.628 -16.037 1.00 0.00 54 GLY A N 17
ATOM 26069 C CA . GLY A 1 54 ? 11.014 -7.318 -15.391 1.00 0.00 54 GLY A CA 17
ATOM 26070 C C . GLY A 1 54 ? 9.627 -6.816 -14.961 1.00 0.00 54 GLY A C 17
ATOM 26071 O O . GLY A 1 54 ? 9.505 -5.678 -14.502 1.00 0.00 54 GLY A O 17
ATOM 26075 N N . GLN A 1 55 ? 8.583 -7.640 -15.097 1.00 0.00 55 GLN A N 17
ATOM 26076 C CA . GLN A 1 55 ? 7.213 -7.331 -14.669 1.00 0.00 55 GLN A CA 17
ATOM 26077 C C . GLN A 1 55 ? 7.077 -7.463 -13.143 1.00 0.00 55 GLN A C 17
ATOM 26078 O O . GLN A 1 55 ? 7.891 -8.132 -12.505 1.00 0.00 55 GLN A O 17
ATOM 26092 N N . HIS A 1 56 ? 6.068 -6.840 -12.528 1.00 0.00 56 HIS A N 17
ATOM 26093 C CA . HIS A 1 56 ? 5.874 -6.925 -11.070 1.00 0.00 56 HIS A CA 17
ATOM 26094 C C . HIS A 1 56 ? 5.368 -8.305 -10.609 1.00 0.00 56 HIS A C 17
ATOM 26095 O O . HIS A 1 56 ? 4.749 -9.050 -11.372 1.00 0.00 56 HIS A O 17
ATOM 26109 N N . GLN A 1 57 ? 5.634 -8.651 -9.344 1.00 0.00 57 GLN A N 17
ATOM 26110 C CA . GLN A 1 57 ? 5.330 -9.967 -8.752 1.00 0.00 57 GLN A CA 17
ATOM 26111 C C . GLN A 1 57 ? 3.855 -10.145 -8.302 1.00 0.00 57 GLN A C 17
ATOM 26112 O O . GLN A 1 57 ? 3.534 -11.101 -7.593 1.00 0.00 57 GLN A O 17
ATOM 26126 N N . GLY A 1 58 ? 2.944 -9.242 -8.686 1.00 0.00 58 GLY A N 17
ATOM 26127 C CA . GLY A 1 58 ? 1.522 -9.258 -8.304 1.00 0.00 58 GLY A CA 17
ATOM 26128 C C . GLY A 1 58 ? 1.194 -8.517 -6.997 1.00 0.00 58 GLY A C 17
ATOM 26129 O O . GLY A 1 58 ? 0.032 -8.490 -6.585 1.00 0.00 58 GLY A O 17
ATOM 26133 N N . TYR A 1 59 ? 2.192 -7.908 -6.350 1.00 0.00 59 TYR A N 17
ATOM 26134 C CA . TYR A 1 59 ? 2.045 -7.134 -5.113 1.00 0.00 59 TYR A CA 17
ATOM 26135 C C . TYR A 1 59 ? 3.000 -5.926 -5.061 1.00 0.00 59 TYR A C 17
ATOM 26136 O O . TYR A 1 59 ? 3.984 -5.849 -5.804 1.00 0.00 59 TYR A O 17
ATOM 26154 N N . GLY A 1 60 ? 2.691 -4.975 -4.180 1.00 0.00 60 GLY A N 17
ATOM 26155 C CA . GLY A 1 60 ? 3.417 -3.724 -3.979 1.00 0.00 60 GLY A CA 17
ATOM 26156 C C . GLY A 1 60 ? 3.274 -3.165 -2.560 1.00 0.00 60 GLY A C 17
ATOM 26157 O O . GLY A 1 60 ? 2.650 -3.773 -1.688 1.00 0.00 60 GLY A O 17
ATOM 26161 N N . PHE A 1 61 ? 3.851 -1.986 -2.345 1.00 0.00 61 PHE A N 17
ATOM 26162 C CA . PHE A 1 61 ? 3.886 -1.264 -1.075 1.00 0.00 61 PHE A CA 17
ATOM 26163 C C . PHE A 1 61 ? 3.783 0.254 -1.285 1.00 0.00 61 PHE A C 17
ATOM 26164 O O . PHE A 1 61 ? 4.285 0.784 -2.284 1.00 0.00 61 PHE A O 17
ATOM 26181 N N . VAL A 1 62 ? 3.197 0.958 -0.311 1.00 0.00 62 VAL A N 17
ATOM 26182 C CA . VAL A 1 62 ? 3.074 2.430 -0.298 1.00 0.00 62 VAL A CA 17
ATOM 26183 C C . VAL A 1 62 ? 3.485 2.980 1.067 1.00 0.00 62 VAL A C 17
ATOM 26184 O O . VAL A 1 62 ? 2.974 2.543 2.095 1.00 0.00 62 VAL A O 17
ATOM 26197 N N . GLU A 1 63 ? 4.417 3.930 1.088 1.00 0.00 63 GLU A N 17
ATOM 26198 C CA . GLU A 1 63 ? 5.003 4.513 2.299 1.00 0.00 63 GLU A CA 17
ATOM 26199 C C . GLU A 1 63 ? 4.405 5.896 2.579 1.00 0.00 63 GLU A C 17
ATOM 26200 O O . GLU A 1 63 ? 4.500 6.799 1.747 1.00 0.00 63 GLU A O 17
ATOM 26212 N N . PHE A 1 64 ? 3.814 6.075 3.758 1.00 0.00 64 PHE A N 17
ATOM 26213 C CA . PHE A 1 64 ? 3.204 7.328 4.206 1.00 0.00 64 PHE A CA 17
ATOM 26214 C C . PHE A 1 64 ? 4.100 8.106 5.174 1.00 0.00 64 PHE A C 17
ATOM 26215 O O . PHE A 1 64 ? 4.996 7.548 5.813 1.00 0.00 64 PHE A O 17
ATOM 26232 N N . LEU A 1 65 ? 3.836 9.411 5.300 1.00 0.00 65 LEU A N 17
ATOM 26233 C CA . LEU A 1 65 ? 4.588 10.306 6.186 1.00 0.00 65 LEU A CA 17
ATOM 26234 C C . LEU A 1 65 ? 4.461 9.911 7.668 1.00 0.00 65 LEU A C 17
ATOM 26235 O O . LEU A 1 65 ? 5.433 10.022 8.421 1.00 0.00 65 LEU A O 17
ATOM 26251 N N . SER A 1 66 ? 3.285 9.411 8.064 1.00 0.00 66 SER A N 17
ATOM 26252 C CA . SER A 1 66 ? 2.978 8.985 9.435 1.00 0.00 66 SER A CA 17
ATOM 26253 C C . SER A 1 66 ? 2.125 7.713 9.435 1.00 0.00 66 SER A C 17
ATOM 26254 O O . SER A 1 66 ? 1.418 7.415 8.470 1.00 0.00 66 SER A O 17
ATOM 26262 N N . GLU A 1 67 ? 2.159 6.958 10.533 1.00 0.00 67 GLU A N 17
ATOM 26263 C CA . GLU A 1 67 ? 1.448 5.675 10.638 1.00 0.00 67 GLU A CA 17
ATOM 26264 C C . GLU A 1 67 ? -0.078 5.831 10.567 1.00 0.00 67 GLU A C 17
ATOM 26265 O O . GLU A 1 67 ? -0.745 5.004 9.954 1.00 0.00 67 GLU A O 17
ATOM 26277 N N . GLU A 1 68 ? -0.642 6.909 11.117 1.00 0.00 68 GLU A N 17
ATOM 26278 C CA . GLU A 1 68 ? -2.090 7.175 11.058 1.00 0.00 68 GLU A CA 17
ATOM 26279 C C . GLU A 1 68 ? -2.612 7.417 9.627 1.00 0.00 68 GLU A C 17
ATOM 26280 O O . GLU A 1 68 ? -3.778 7.148 9.339 1.00 0.00 68 GLU A O 17
ATOM 26292 N N . ASP A 1 69 ? -1.744 7.858 8.710 1.00 0.00 69 ASP A N 17
ATOM 26293 C CA . ASP A 1 69 ? -2.060 7.997 7.285 1.00 0.00 69 ASP A CA 17
ATOM 26294 C C . ASP A 1 69 ? -2.022 6.641 6.558 1.00 0.00 69 ASP A C 17
ATOM 26295 O O . ASP A 1 69 ? -2.857 6.388 5.686 1.00 0.00 69 ASP A O 17
ATOM 26304 N N . ALA A 1 70 ? -1.131 5.728 6.970 1.00 0.00 70 ALA A N 17
ATOM 26305 C CA . ALA A 1 70 ? -1.116 4.348 6.480 1.00 0.00 70 ALA A CA 17
ATOM 26306 C C . ALA A 1 70 ? -2.328 3.553 7.003 1.00 0.00 70 ALA A C 17
ATOM 26307 O O . ALA A 1 70 ? -3.000 2.862 6.238 1.00 0.00 70 ALA A O 17
ATOM 26314 N N . ASP A 1 71 ? -2.663 3.705 8.287 1.00 0.00 71 ASP A N 17
ATOM 26315 C CA . ASP A 1 71 ? -3.793 3.032 8.941 1.00 0.00 71 ASP A CA 17
ATOM 26316 C C . ASP A 1 71 ? -5.147 3.386 8.292 1.00 0.00 71 ASP A C 17
ATOM 26317 O O . ASP A 1 71 ? -6.040 2.541 8.194 1.00 0.00 71 ASP A O 17
ATOM 26326 N N . TYR A 1 72 ? -5.274 4.611 7.767 1.00 0.00 72 TYR A N 17
ATOM 26327 C CA . TYR A 1 72 ? -6.441 5.064 7.005 1.00 0.00 72 TYR A CA 17
ATOM 26328 C C . TYR A 1 72 ? -6.442 4.563 5.552 1.00 0.00 72 TYR A C 17
ATOM 26329 O O . TYR A 1 72 ? -7.498 4.217 5.025 1.00 0.00 72 TYR A O 17
ATOM 26347 N N . ALA A 1 73 ? -5.280 4.449 4.903 1.00 0.00 73 ALA A N 17
ATOM 26348 C CA . ALA A 1 73 ? -5.187 3.910 3.543 1.00 0.00 73 ALA A CA 17
ATOM 26349 C C . ALA A 1 73 ? -5.637 2.441 3.495 1.00 0.00 73 ALA A C 17
ATOM 26350 O O . ALA A 1 73 ? -6.349 2.041 2.578 1.00 0.00 73 ALA A O 17
ATOM 26357 N N . ILE A 1 74 ? -5.324 1.667 4.538 1.00 0.00 74 ILE A N 17
ATOM 26358 C CA . ILE A 1 74 ? -5.800 0.287 4.731 1.00 0.00 74 ILE A CA 17
ATOM 26359 C C . ILE A 1 74 ? -7.331 0.238 4.871 1.00 0.00 74 ILE A C 17
ATOM 26360 O O . ILE A 1 74 ? -7.973 -0.670 4.341 1.00 0.00 74 ILE A O 17
ATOM 26376 N N . LYS A 1 75 ? -7.932 1.236 5.533 1.00 0.00 75 LYS A N 17
ATOM 26377 C CA . LYS A 1 75 ? -9.386 1.345 5.725 1.00 0.00 75 LYS A CA 17
ATOM 26378 C C . LYS A 1 75 ? -10.130 1.584 4.405 1.00 0.00 75 LYS A C 17
ATOM 26379 O O . LYS A 1 75 ? -11.185 0.980 4.199 1.00 0.00 75 LYS A O 17
ATOM 26398 N N . ILE A 1 76 ? -9.591 2.416 3.506 1.00 0.00 76 ILE A N 17
ATOM 26399 C CA . ILE A 1 76 ? -10.256 2.762 2.241 1.00 0.00 76 ILE A CA 17
ATOM 26400 C C . ILE A 1 76 ? -9.889 1.848 1.059 1.00 0.00 76 ILE A C 17
ATOM 26401 O O . ILE A 1 76 ? -10.781 1.477 0.303 1.00 0.00 76 ILE A O 17
ATOM 26417 N N . MET A 1 77 ? -8.622 1.448 0.896 1.00 0.00 77 MET A N 17
ATOM 26418 C CA . MET A 1 77 ? -8.120 0.757 -0.313 1.00 0.00 77 MET A CA 17
ATOM 26419 C C . MET A 1 77 ? -8.253 -0.769 -0.293 1.00 0.00 77 MET A C 17
ATOM 26420 O O . MET A 1 77 ? -7.868 -1.448 -1.243 1.00 0.00 77 MET A O 17
ATOM 26434 N N . ASP A 1 78 ? -8.821 -1.327 0.768 1.00 0.00 78 ASP A N 17
ATOM 26435 C CA . ASP A 1 78 ? -8.986 -2.777 0.911 1.00 0.00 78 ASP A CA 17
ATOM 26436 C C . ASP A 1 78 ? -10.243 -3.296 0.190 1.00 0.00 78 ASP A C 17
ATOM 26437 O O . ASP A 1 78 ? -11.323 -2.706 0.276 1.00 0.00 78 ASP A O 17
ATOM 26446 N N . MET A 1 79 ? -10.085 -4.401 -0.545 1.00 0.00 79 MET A N 17
ATOM 26447 C CA . MET A 1 79 ? -11.050 -4.979 -1.492 1.00 0.00 79 MET A CA 17
ATOM 26448 C C . MET A 1 79 ? -11.466 -4.036 -2.648 1.00 0.00 79 MET A C 17
ATOM 26449 O O . MET A 1 79 ? -12.430 -4.309 -3.364 1.00 0.00 79 MET A O 17
ATOM 26463 N N . ILE A 1 80 ? -10.723 -2.943 -2.875 1.00 0.00 80 ILE A N 17
ATOM 26464 C CA . ILE A 1 80 ? -10.919 -2.028 -4.009 1.00 0.00 80 ILE A CA 17
ATOM 26465 C C . ILE A 1 80 ? -10.455 -2.668 -5.325 1.00 0.00 80 ILE A C 17
ATOM 26466 O O . ILE A 1 80 ? -9.407 -3.308 -5.399 1.00 0.00 80 ILE A O 17
ATOM 26482 N N . LYS A 1 81 ? -11.237 -2.483 -6.393 1.00 0.00 81 LYS A N 17
ATOM 26483 C CA . LYS A 1 81 ? -11.076 -3.182 -7.675 1.00 0.00 81 LYS A CA 17
ATOM 26484 C C . LYS A 1 81 ? -10.253 -2.375 -8.679 1.00 0.00 81 LYS A C 17
ATOM 26485 O O . LYS A 1 81 ? -10.747 -1.977 -9.736 1.00 0.00 81 LYS A O 17
ATOM 26504 N N . LEU A 1 82 ? -8.981 -2.151 -8.351 1.00 0.00 82 LEU A N 17
ATOM 26505 C CA . LEU A 1 82 ? -8.017 -1.491 -9.240 1.00 0.00 82 LEU A CA 17
ATOM 26506 C C . LEU A 1 82 ? -7.899 -2.298 -10.546 1.00 0.00 82 LEU A C 17
ATOM 26507 O O . LEU A 1 82 ? -7.599 -3.493 -10.498 1.00 0.00 82 LEU A O 17
ATOM 26523 N N . TYR A 1 83 ? -8.205 -1.685 -11.699 1.00 0.00 83 TYR A N 17
ATOM 26524 C CA . TYR A 1 83 ? -8.376 -2.403 -12.981 1.00 0.00 83 TYR A CA 17
ATOM 26525 C C . TYR A 1 83 ? -9.221 -3.715 -12.922 1.00 0.00 83 TYR A C 17
ATOM 26526 O O . TYR A 1 83 ? -8.980 -4.646 -13.696 1.00 0.00 83 TYR A O 17
ATOM 26544 N N . GLY A 1 84 ? -10.216 -3.818 -12.024 1.00 0.00 84 GLY A N 17
ATOM 26545 C CA . GLY A 1 84 ? -11.165 -4.946 -11.954 1.00 0.00 84 GLY A CA 17
ATOM 26546 C C . GLY A 1 84 ? -10.758 -6.166 -11.103 1.00 0.00 84 GLY A C 17
ATOM 26547 O O . GLY A 1 84 ? -11.464 -7.175 -11.129 1.00 0.00 84 GLY A O 17
ATOM 26551 N N . LYS A 1 85 ? -9.666 -6.092 -10.327 1.00 0.00 85 LYS A N 17
ATOM 26552 C CA . LYS A 1 85 ? -9.145 -7.120 -9.416 1.00 0.00 85 LYS A CA 17
ATOM 26553 C C . LYS A 1 85 ? -9.132 -6.553 -7.984 1.00 0.00 85 LYS A C 17
ATOM 26554 O O . LYS A 1 85 ? -8.491 -5.524 -7.762 1.00 0.00 85 LYS A O 17
ATOM 26573 N N . PRO A 1 86 ? -9.860 -7.156 -7.028 1.00 0.00 86 PRO A N 17
ATOM 26574 C CA . PRO A 1 86 ? -10.034 -6.630 -5.673 1.00 0.00 86 PRO A CA 17
ATOM 26575 C C . PRO A 1 86 ? -8.751 -6.778 -4.837 1.00 0.00 86 PRO A C 17
ATOM 26576 O O . PRO A 1 86 ? -8.464 -7.845 -4.285 1.00 0.00 86 PRO A O 17
ATOM 26587 N N . ILE A 1 87 ? -7.974 -5.697 -4.743 1.00 0.00 87 ILE A N 17
ATOM 26588 C CA . ILE A 1 87 ? -6.684 -5.659 -4.039 1.00 0.00 87 ILE A CA 17
ATOM 26589 C C . ILE A 1 87 ? -6.873 -5.846 -2.528 1.00 0.00 87 ILE A C 17
ATOM 26590 O O . ILE A 1 87 ? -7.888 -5.435 -1.963 1.00 0.00 87 ILE A O 17
ATOM 26606 N N . ARG A 1 88 ? -5.896 -6.457 -1.858 1.00 0.00 88 ARG A N 17
ATOM 26607 C CA . ARG A 1 88 ? -5.902 -6.696 -0.406 1.00 0.00 88 ARG A CA 17
ATOM 26608 C C . ARG A 1 88 ? -4.832 -5.843 0.266 1.00 0.00 88 ARG A C 17
ATOM 26609 O O . ARG A 1 88 ? -3.679 -5.873 -0.164 1.00 0.00 88 ARG A O 17
ATOM 26630 N N . VAL A 1 89 ? -5.207 -5.078 1.292 1.00 0.00 89 VAL A N 17
ATOM 26631 C CA . VAL A 1 89 ? -4.356 -4.039 1.902 1.00 0.00 89 VAL A CA 17
ATOM 26632 C C . VAL A 1 89 ? -4.259 -4.213 3.420 1.00 0.00 89 VAL A C 17
ATOM 26633 O O . VAL A 1 89 ? -5.262 -4.496 4.077 1.00 0.00 89 VAL A O 17
ATOM 26646 N N . ASN A 1 90 ? -3.053 -4.057 3.982 1.00 0.00 90 ASN A N 17
ATOM 26647 C CA . ASN A 1 90 ? -2.765 -4.133 5.426 1.00 0.00 90 ASN A CA 17
ATOM 26648 C C . ASN A 1 90 ? -1.428 -3.426 5.765 1.00 0.00 90 ASN A C 17
ATOM 26649 O O . ASN A 1 90 ? -0.709 -2.999 4.861 1.00 0.00 90 ASN A O 17
ATOM 26660 N N . LYS A 1 91 ? -1.060 -3.310 7.049 1.00 0.00 91 LYS A N 17
ATOM 26661 C CA . LYS A 1 91 ? 0.258 -2.810 7.500 1.00 0.00 91 LYS A CA 17
ATOM 26662 C C . LYS A 1 91 ? 1.368 -3.740 6.987 1.00 0.00 91 LYS A C 17
ATOM 26663 O O . LYS A 1 91 ? 1.213 -4.962 7.026 1.00 0.00 91 LYS A O 17
ATOM 26682 N N . ALA A 1 92 ? 2.513 -3.199 6.564 1.00 0.00 92 ALA A N 17
ATOM 26683 C CA . ALA A 1 92 ? 3.641 -4.013 6.089 1.00 0.00 92 ALA A CA 17
ATOM 26684 C C . ALA A 1 92 ? 4.359 -4.802 7.216 1.00 0.00 92 ALA A C 17
ATOM 26685 O O . ALA A 1 92 ? 5.108 -5.738 6.927 1.00 0.00 92 ALA A O 17
ATOM 26692 N N . SER A 1 93 ? 4.085 -4.471 8.487 1.00 0.00 93 SER A N 17
ATOM 26693 C CA . SER A 1 93 ? 4.546 -5.185 9.697 1.00 0.00 93 SER A CA 17
ATOM 26694 C C . SER A 1 93 ? 3.377 -5.636 10.598 1.00 0.00 93 SER A C 17
ATOM 26695 O O . SER A 1 93 ? 3.448 -5.549 11.825 1.00 0.00 93 SER A O 17
ATOM 26703 N N . ALA A 1 94 ? 2.273 -6.108 9.999 1.00 0.00 94 ALA A N 17
ATOM 26704 C CA . ALA A 1 94 ? 1.034 -6.459 10.709 1.00 0.00 94 ALA A CA 17
ATOM 26705 C C . ALA A 1 94 ? 1.171 -7.589 11.758 1.00 0.00 94 ALA A C 17
ATOM 26706 O O . ALA A 1 94 ? 0.378 -7.646 12.702 1.00 0.00 94 ALA A O 17
ATOM 26713 N N . HIS A 1 95 ? 2.155 -8.486 11.615 1.00 0.00 95 HIS A N 17
ATOM 26714 C CA . HIS A 1 95 ? 2.398 -9.598 12.548 1.00 0.00 95 HIS A CA 17
ATOM 26715 C C . HIS A 1 95 ? 3.231 -9.160 13.763 1.00 0.00 95 HIS A C 17
ATOM 26716 O O . HIS A 1 95 ? 4.272 -8.516 13.613 1.00 0.00 95 HIS A O 17
ATOM 26730 N N . ASN A 1 96 ? 2.792 -9.533 14.970 1.00 0.00 96 ASN A N 17
ATOM 26731 C CA . ASN A 1 96 ? 3.469 -9.196 16.229 1.00 0.00 96 ASN A CA 17
ATOM 26732 C C . ASN A 1 96 ? 4.659 -10.135 16.533 1.00 0.00 96 ASN A C 17
ATOM 26733 O O . ASN A 1 96 ? 4.713 -11.271 16.053 1.00 0.00 96 ASN A O 17
ATOM 26744 N N . LYS A 1 97 ? 5.600 -9.678 17.375 1.00 0.00 97 LYS A N 17
ATOM 26745 C CA . LYS A 1 97 ? 6.804 -10.431 17.785 1.00 0.00 97 LYS A CA 17
ATOM 26746 C C . LYS A 1 97 ? 6.494 -11.692 18.617 1.00 0.00 97 LYS A C 17
ATOM 26747 O O . LYS A 1 97 ? 7.268 -12.649 18.587 1.00 0.00 97 LYS A O 17
ATOM 26766 N N . ASN A 1 98 ? 5.364 -11.710 19.329 1.00 0.00 98 ASN A N 17
ATOM 26767 C CA . ASN A 1 98 ? 4.874 -12.850 20.117 1.00 0.00 98 ASN A CA 17
ATOM 26768 C C . ASN A 1 98 ? 3.350 -13.054 19.945 1.00 0.00 98 ASN A C 17
ATOM 26769 O O . ASN A 1 98 ? 2.611 -12.092 19.718 1.00 0.00 98 ASN A O 17
ATOM 26780 N N . LEU A 1 99 ? 2.879 -14.303 20.054 1.00 0.00 99 LEU A N 17
ATOM 26781 C CA . LEU A 1 99 ? 1.487 -14.697 19.783 1.00 0.00 99 LEU A CA 17
ATOM 26782 C C . LEU A 1 99 ? 0.589 -14.760 21.041 1.00 0.00 99 LEU A C 17
ATOM 26783 O O . LEU A 1 99 ? -0.638 -14.720 20.919 1.00 0.00 99 LEU A O 17
ATOM 26799 N N . SER A 1 100 ? 1.163 -14.859 22.244 1.00 0.00 100 SER A N 17
ATOM 26800 C CA . SER A 1 100 ? 0.416 -15.089 23.493 1.00 0.00 100 SER A CA 17
ATOM 26801 C C . SER A 1 100 ? -0.347 -13.848 23.981 1.00 0.00 100 SER A C 17
ATOM 26802 O O . SER A 1 100 ? 0.156 -12.722 23.918 1.00 0.00 100 SER A O 17
ATOM 26810 N N . GLY A 1 101 ? -1.560 -14.060 24.507 1.00 0.00 101 GLY A N 17
ATOM 26811 C CA . GLY A 1 101 ? -2.387 -13.017 25.130 1.00 0.00 101 GLY A CA 17
ATOM 26812 C C . GLY A 1 101 ? -1.967 -12.661 26.571 1.00 0.00 101 GLY A C 17
ATOM 26813 O O . GLY A 1 101 ? -1.144 -13.365 27.170 1.00 0.00 101 GLY A O 17
ATOM 26817 N N . PRO A 1 102 ? -2.534 -11.586 27.154 1.00 0.00 102 PRO A N 17
ATOM 26818 C CA . PRO A 1 102 ? -2.222 -11.134 28.516 1.00 0.00 102 PRO A CA 17
ATOM 26819 C C . PRO A 1 102 ? -2.861 -12.000 29.622 1.00 0.00 102 PRO A C 17
ATOM 26820 O O . PRO A 1 102 ? -2.429 -11.942 30.776 1.00 0.00 102 PRO A O 17
ATOM 26831 N N . SER A 1 103 ? -3.885 -12.792 29.288 1.00 0.00 103 SER A N 17
ATOM 26832 C CA . SER A 1 103 ? -4.637 -13.666 30.203 1.00 0.00 103 SER A CA 17
ATOM 26833 C C . SER A 1 103 ? -5.181 -14.916 29.490 1.00 0.00 103 SER A C 17
ATOM 26834 O O . SER A 1 103 ? -5.050 -15.062 28.269 1.00 0.00 103 SER A O 17
ATOM 26842 N N . SER A 1 104 ? -5.812 -15.822 30.244 1.00 0.00 104 SER A N 17
ATOM 26843 C CA . SER A 1 104 ? -6.480 -17.029 29.727 1.00 0.00 104 SER A CA 17
ATOM 26844 C C . SER A 1 104 ? -7.833 -16.767 29.031 1.00 0.00 104 SER A C 17
ATOM 26845 O O . SER A 1 104 ? -8.406 -17.691 28.444 1.00 0.00 104 SER A O 17
ATOM 26853 N N . GLY A 1 105 ? -8.338 -15.522 29.059 1.00 0.00 105 GLY A N 17
ATOM 26854 C CA . GLY A 1 105 ? -9.611 -15.096 28.452 1.00 0.00 105 GLY A CA 17
ATOM 26855 C C . GLY A 1 105 ? -10.849 -15.602 29.198 1.00 0.00 105 GLY A C 17
ATOM 26856 O O . GLY A 1 105 ? -11.003 -15.266 30.395 1.00 0.00 105 GLY A O 17
ATOM 26861 N N . GLY A 1 1 ? 25.999 -17.309 -2.062 1.00 0.00 1 GLY A N 18
ATOM 26862 C CA . GLY A 1 1 ? 24.688 -16.715 -2.407 1.00 0.00 1 GLY A CA 18
ATOM 26863 C C . GLY A 1 1 ? 24.427 -15.442 -1.612 1.00 0.00 1 GLY A C 18
ATOM 26864 O O . GLY A 1 1 ? 24.850 -15.326 -0.459 1.00 0.00 1 GLY A O 18
ATOM 26870 N N . SER A 1 2 ? 23.728 -14.477 -2.216 1.00 0.00 2 SER A N 18
ATOM 26871 C CA . SER A 1 2 ? 23.411 -13.170 -1.610 1.00 0.00 2 SER A CA 18
ATOM 26872 C C . SER A 1 2 ? 22.392 -13.263 -0.461 1.00 0.00 2 SER A C 18
ATOM 26873 O O . SER A 1 2 ? 21.521 -14.137 -0.451 1.00 0.00 2 SER A O 18
ATOM 26881 N N . SER A 1 3 ? 22.474 -12.330 0.493 1.00 0.00 3 SER A N 18
ATOM 26882 C CA . SER A 1 3 ? 21.629 -12.266 1.703 1.00 0.00 3 SER A CA 18
ATOM 26883 C C . SER A 1 3 ? 20.332 -11.447 1.549 1.00 0.00 3 SER A C 18
ATOM 26884 O O . SER A 1 3 ? 19.545 -11.351 2.496 1.00 0.00 3 SER A O 18
ATOM 26892 N N . GLY A 1 4 ? 20.089 -10.855 0.371 1.00 0.00 4 GLY A N 18
ATOM 26893 C CA . GLY A 1 4 ? 18.900 -10.045 0.064 1.00 0.00 4 GLY A CA 18
ATOM 26894 C C . GLY A 1 4 ? 17.582 -10.834 -0.027 1.00 0.00 4 GLY A C 18
ATOM 26895 O O . GLY A 1 4 ? 17.563 -12.068 -0.002 1.00 0.00 4 GLY A O 18
ATOM 26899 N N . SER A 1 5 ? 16.467 -10.104 -0.142 1.00 0.00 5 SER A N 18
ATOM 26900 C CA . SER A 1 5 ? 15.096 -10.639 -0.192 1.00 0.00 5 SER A CA 18
ATOM 26901 C C . SER A 1 5 ? 14.184 -9.822 -1.121 1.00 0.00 5 SER A C 18
ATOM 26902 O O . SER A 1 5 ? 14.397 -8.623 -1.324 1.00 0.00 5 SER A O 18
ATOM 26910 N N . SER A 1 6 ? 13.140 -10.464 -1.657 1.00 0.00 6 SER A N 18
ATOM 26911 C CA . SER A 1 6 ? 12.059 -9.827 -2.434 1.00 0.00 6 SER A CA 18
ATOM 26912 C C . SER A 1 6 ? 10.979 -9.165 -1.555 1.00 0.00 6 SER A C 18
ATOM 26913 O O . SER A 1 6 ? 10.064 -8.529 -2.082 1.00 0.00 6 SER A O 18
ATOM 26921 N N . GLY A 1 7 ? 11.062 -9.304 -0.226 1.00 0.00 7 GLY A N 18
ATOM 26922 C CA . GLY A 1 7 ? 10.231 -8.572 0.740 1.00 0.00 7 GLY A CA 18
ATOM 26923 C C . GLY A 1 7 ? 10.661 -7.103 0.940 1.00 0.00 7 GLY A C 18
ATOM 26924 O O . GLY A 1 7 ? 11.626 -6.644 0.315 1.00 0.00 7 GLY A O 18
ATOM 26928 N N . PRO A 1 8 ? 9.973 -6.347 1.819 1.00 0.00 8 PRO A N 18
ATOM 26929 C CA . PRO A 1 8 ? 10.343 -4.973 2.154 1.00 0.00 8 PRO A CA 18
ATOM 26930 C C . PRO A 1 8 ? 11.649 -4.927 2.972 1.00 0.00 8 PRO A C 18
ATOM 26931 O O . PRO A 1 8 ? 11.903 -5.788 3.820 1.00 0.00 8 PRO A O 18
ATOM 26942 N N . ILE A 1 9 ? 12.483 -3.910 2.729 1.00 0.00 9 ILE A N 18
ATOM 26943 C CA . ILE A 1 9 ? 13.792 -3.740 3.385 1.00 0.00 9 ILE A CA 18
ATOM 26944 C C . ILE A 1 9 ? 13.659 -3.116 4.784 1.00 0.00 9 ILE A C 18
ATOM 26945 O O . ILE A 1 9 ? 12.774 -2.294 5.031 1.00 0.00 9 ILE A O 18
ATOM 26961 N N . SER A 1 10 ? 14.554 -3.478 5.705 1.00 0.00 10 SER A N 18
ATOM 26962 C CA . SER A 1 10 ? 14.563 -2.999 7.102 1.00 0.00 10 SER A CA 18
ATOM 26963 C C . SER A 1 10 ? 14.866 -1.498 7.256 1.00 0.00 10 SER A C 18
ATOM 26964 O O . SER A 1 10 ? 14.655 -0.929 8.327 1.00 0.00 10 SER A O 18
ATOM 26972 N N . GLU A 1 11 ? 15.343 -0.837 6.193 1.00 0.00 11 GLU A N 18
ATOM 26973 C CA . GLU A 1 11 ? 15.609 0.612 6.159 1.00 0.00 11 GLU A CA 18
ATOM 26974 C C . GLU A 1 11 ? 14.339 1.464 5.943 1.00 0.00 11 GLU A C 18
ATOM 26975 O O . GLU A 1 11 ? 14.372 2.683 6.139 1.00 0.00 11 GLU A O 18
ATOM 26987 N N . ARG A 1 12 ? 13.216 0.840 5.553 1.00 0.00 12 ARG A N 18
ATOM 26988 C CA . ARG A 1 12 ? 11.903 1.485 5.361 1.00 0.00 12 ARG A CA 18
ATOM 26989 C C . ARG A 1 12 ? 11.071 1.455 6.644 1.00 0.00 12 ARG A C 18
ATOM 26990 O O . ARG A 1 12 ? 11.230 0.551 7.469 1.00 0.00 12 ARG A O 18
ATOM 27011 N N . ASN A 1 13 ? 10.156 2.412 6.814 1.00 0.00 13 ASN A N 18
ATOM 27012 C CA . ASN A 1 13 ? 9.233 2.430 7.953 1.00 0.00 13 ASN A CA 18
ATOM 27013 C C . ASN A 1 13 ? 8.057 1.480 7.676 1.00 0.00 13 ASN A C 18
ATOM 27014 O O . ASN A 1 13 ? 7.003 1.895 7.194 1.00 0.00 13 ASN A O 18
ATOM 27025 N N . GLN A 1 14 ? 8.241 0.188 7.962 1.00 0.00 14 GLN A N 18
ATOM 27026 C CA . GLN A 1 14 ? 7.283 -0.864 7.593 1.00 0.00 14 GLN A CA 18
ATOM 27027 C C . GLN A 1 14 ? 5.934 -0.764 8.328 1.00 0.00 14 GLN A C 18
ATOM 27028 O O . GLN A 1 14 ? 4.950 -1.332 7.859 1.00 0.00 14 GLN A O 18
ATOM 27042 N N . ASP A 1 15 ? 5.844 -0.014 9.434 1.00 0.00 15 ASP A N 18
ATOM 27043 C CA . ASP A 1 15 ? 4.571 0.237 10.124 1.00 0.00 15 ASP A CA 18
ATOM 27044 C C . ASP A 1 15 ? 3.794 1.433 9.536 1.00 0.00 15 ASP A C 18
ATOM 27045 O O . ASP A 1 15 ? 2.566 1.465 9.605 1.00 0.00 15 ASP A O 18
ATOM 27054 N N . ALA A 1 16 ? 4.491 2.383 8.899 1.00 0.00 16 ALA A N 18
ATOM 27055 C CA . ALA A 1 16 ? 3.898 3.456 8.089 1.00 0.00 16 ALA A CA 18
ATOM 27056 C C . ALA A 1 16 ? 3.837 3.104 6.585 1.00 0.00 16 ALA A C 18
ATOM 27057 O O . ALA A 1 16 ? 3.383 3.907 5.770 1.00 0.00 16 ALA A O 18
ATOM 27064 N N . THR A 1 17 ? 4.270 1.900 6.205 1.00 0.00 17 THR A N 18
ATOM 27065 C CA . THR A 1 17 ? 4.137 1.346 4.852 1.00 0.00 17 THR A CA 18
ATOM 27066 C C . THR A 1 17 ? 2.984 0.348 4.825 1.00 0.00 17 THR A C 18
ATOM 27067 O O . THR A 1 17 ? 2.842 -0.473 5.732 1.00 0.00 17 THR A O 18
ATOM 27078 N N . VAL A 1 18 ? 2.159 0.397 3.781 1.00 0.00 18 VAL A N 18
ATOM 27079 C CA . VAL A 1 18 ? 1.110 -0.598 3.516 1.00 0.00 18 VAL A CA 18
ATOM 27080 C C . VAL A 1 18 ? 1.563 -1.571 2.432 1.00 0.00 18 VAL A C 18
ATOM 27081 O O . VAL A 1 18 ? 2.301 -1.193 1.524 1.00 0.00 18 VAL A O 18
ATOM 27094 N N . TYR A 1 19 ? 1.106 -2.814 2.523 1.00 0.00 19 TYR A N 18
ATOM 27095 C CA . TYR A 1 19 ? 1.216 -3.847 1.496 1.00 0.00 19 TYR A CA 18
ATOM 27096 C C . TYR A 1 19 ? -0.073 -3.861 0.668 1.00 0.00 19 TYR A C 18
ATOM 27097 O O . TYR A 1 19 ? -1.167 -3.723 1.222 1.00 0.00 19 TYR A O 18
ATOM 27115 N N . VAL A 1 20 ? 0.052 -4.061 -0.645 1.00 0.00 20 VAL A N 18
ATOM 27116 C CA . VAL A 1 20 ? -1.057 -4.199 -1.596 1.00 0.00 20 VAL A CA 18
ATOM 27117 C C . VAL A 1 20 ? -0.840 -5.463 -2.429 1.00 0.00 20 VAL A C 18
ATOM 27118 O O . VAL A 1 20 ? 0.125 -5.545 -3.188 1.00 0.00 20 VAL A O 18
ATOM 27131 N N . GLY A 1 21 ? -1.733 -6.445 -2.306 1.00 0.00 21 GLY A N 18
ATOM 27132 C CA . GLY A 1 21 ? -1.687 -7.710 -3.048 1.00 0.00 21 GLY A CA 18
ATOM 27133 C C . GLY A 1 21 ? -2.847 -7.861 -4.035 1.00 0.00 21 GLY A C 18
ATOM 27134 O O . GLY A 1 21 ? -3.962 -7.422 -3.753 1.00 0.00 21 GLY A O 18
ATOM 27138 N N . GLY A 1 22 ? -2.595 -8.504 -5.178 1.00 0.00 22 GLY A N 18
ATOM 27139 C CA . GLY A 1 22 ? -3.607 -8.803 -6.205 1.00 0.00 22 GLY A CA 18
ATOM 27140 C C . GLY A 1 22 ? -3.676 -7.759 -7.326 1.00 0.00 22 GLY A C 18
ATOM 27141 O O . GLY A 1 22 ? -4.754 -7.479 -7.851 1.00 0.00 22 GLY A O 18
ATOM 27145 N N . LEU A 1 23 ? -2.535 -7.159 -7.677 1.00 0.00 23 LEU A N 18
ATOM 27146 C CA . LEU A 1 23 ? -2.413 -6.065 -8.636 1.00 0.00 23 LEU A CA 18
ATOM 27147 C C . LEU A 1 23 ? -2.630 -6.553 -10.071 1.00 0.00 23 LEU A C 18
ATOM 27148 O O . LEU A 1 23 ? -2.337 -7.704 -10.404 1.00 0.00 23 LEU A O 18
ATOM 27164 N N . ASP A 1 24 ? -3.109 -5.661 -10.932 1.00 0.00 24 ASP A N 18
ATOM 27165 C CA . ASP A 1 24 ? -3.265 -5.921 -12.362 1.00 0.00 24 ASP A CA 18
ATOM 27166 C C . ASP A 1 24 ? -2.018 -5.497 -13.165 1.00 0.00 24 ASP A C 18
ATOM 27167 O O . ASP A 1 24 ? -1.252 -4.634 -12.733 1.00 0.00 24 ASP A O 18
ATOM 27176 N N . GLU A 1 25 ? -1.803 -6.063 -14.357 1.00 0.00 25 GLU A N 18
ATOM 27177 C CA . GLU A 1 25 ? -0.660 -5.731 -15.229 1.00 0.00 25 GLU A CA 18
ATOM 27178 C C . GLU A 1 25 ? -0.574 -4.241 -15.633 1.00 0.00 25 GLU A C 18
ATOM 27179 O O . GLU A 1 25 ? 0.512 -3.762 -15.972 1.00 0.00 25 GLU A O 18
ATOM 27191 N N . LYS A 1 26 ? -1.683 -3.488 -15.557 1.00 0.00 26 LYS A N 18
ATOM 27192 C CA . LYS A 1 26 ? -1.730 -2.033 -15.796 1.00 0.00 26 LYS A CA 18
ATOM 27193 C C . LYS A 1 26 ? -1.179 -1.184 -14.636 1.00 0.00 26 LYS A C 18
ATOM 27194 O O . LYS A 1 26 ? -0.912 0.004 -14.829 1.00 0.00 26 LYS A O 18
ATOM 27213 N N . VAL A 1 27 ? -1.013 -1.757 -13.439 1.00 0.00 27 VAL A N 18
ATOM 27214 C CA . VAL A 1 27 ? -0.552 -1.048 -12.227 1.00 0.00 27 VAL A CA 18
ATOM 27215 C C . VAL A 1 27 ? 0.946 -0.717 -12.293 1.00 0.00 27 VAL A C 18
ATOM 27216 O O . VAL A 1 27 ? 1.752 -1.531 -12.749 1.00 0.00 27 VAL A O 18
ATOM 27229 N N . SER A 1 28 ? 1.324 0.466 -11.797 1.00 0.00 28 SER A N 18
ATOM 27230 C CA . SER A 1 28 ? 2.715 0.932 -11.674 1.00 0.00 28 SER A CA 18
ATOM 27231 C C . SER A 1 28 ? 2.985 1.617 -10.325 1.00 0.00 28 SER A C 18
ATOM 27232 O O . SER A 1 28 ? 2.058 2.041 -9.635 1.00 0.00 28 SER A O 18
ATOM 27240 N N . GLU A 1 29 ? 4.253 1.770 -9.935 1.00 0.00 29 GLU A N 18
ATOM 27241 C CA . GLU A 1 29 ? 4.618 2.461 -8.685 1.00 0.00 29 GLU A CA 18
ATOM 27242 C C . GLU A 1 29 ? 4.136 3.929 -8.626 1.00 0.00 29 GLU A C 18
ATOM 27243 O O . GLU A 1 29 ? 3.627 4.326 -7.574 1.00 0.00 29 GLU A O 18
ATOM 27255 N N . PRO A 1 30 ? 4.203 4.734 -9.710 1.00 0.00 30 PRO A N 18
ATOM 27256 C CA . PRO A 1 30 ? 3.581 6.058 -9.745 1.00 0.00 30 PRO A CA 18
ATOM 27257 C C . PRO A 1 30 ? 2.054 6.031 -9.582 1.00 0.00 30 PRO A C 18
ATOM 27258 O O . PRO A 1 30 ? 1.494 6.961 -8.997 1.00 0.00 30 PRO A O 18
ATOM 27269 N N . LEU A 1 31 ? 1.370 4.967 -10.030 1.00 0.00 31 LEU A N 18
ATOM 27270 C CA . LEU A 1 31 ? -0.068 4.808 -9.795 1.00 0.00 31 LEU A CA 18
ATOM 27271 C C . LEU A 1 31 ? -0.328 4.561 -8.311 1.00 0.00 31 LEU A C 18
ATOM 27272 O O . LEU A 1 31 ? -1.131 5.267 -7.707 1.00 0.00 31 LEU A O 18
ATOM 27288 N N . LEU A 1 32 ? 0.381 3.603 -7.707 1.00 0.00 32 LEU A N 18
ATOM 27289 C CA . LEU A 1 32 ? 0.243 3.301 -6.280 1.00 0.00 32 LEU A CA 18
ATOM 27290 C C . LEU A 1 32 ? 0.598 4.487 -5.380 1.00 0.00 32 LEU A C 18
ATOM 27291 O O . LEU A 1 32 ? 0.139 4.552 -4.248 1.00 0.00 32 LEU A O 18
ATOM 27307 N N . TRP A 1 33 ? 1.385 5.434 -5.878 1.00 0.00 33 TRP A N 18
ATOM 27308 C CA . TRP A 1 33 ? 1.638 6.699 -5.198 1.00 0.00 33 TRP A CA 18
ATOM 27309 C C . TRP A 1 33 ? 0.422 7.624 -5.297 1.00 0.00 33 TRP A C 18
ATOM 27310 O O . TRP A 1 33 ? -0.243 7.898 -4.299 1.00 0.00 33 TRP A O 18
ATOM 27331 N N . GLU A 1 34 ? 0.101 8.089 -6.507 1.00 0.00 34 GLU A N 18
ATOM 27332 C CA . GLU A 1 34 ? -0.932 9.111 -6.738 1.00 0.00 34 GLU A CA 18
ATOM 27333 C C . GLU A 1 34 ? -2.356 8.661 -6.376 1.00 0.00 34 GLU A C 18
ATOM 27334 O O . GLU A 1 34 ? -3.170 9.481 -5.950 1.00 0.00 34 GLU A O 18
ATOM 27346 N N . LEU A 1 35 ? -2.655 7.364 -6.486 1.00 0.00 35 LEU A N 18
ATOM 27347 C CA . LEU A 1 35 ? -3.944 6.789 -6.085 1.00 0.00 35 LEU A CA 18
ATOM 27348 C C . LEU A 1 35 ? -4.122 6.792 -4.553 1.00 0.00 35 LEU A C 18
ATOM 27349 O O . LEU A 1 35 ? -5.231 6.967 -4.056 1.00 0.00 35 LEU A O 18
ATOM 27365 N N . PHE A 1 36 ? -3.033 6.623 -3.797 1.00 0.00 36 PHE A N 18
ATOM 27366 C CA . PHE A 1 36 ? -3.036 6.497 -2.333 1.00 0.00 36 PHE A CA 18
ATOM 27367 C C . PHE A 1 36 ? -2.898 7.843 -1.604 1.00 0.00 36 PHE A C 18
ATOM 27368 O O . PHE A 1 36 ? -3.188 7.916 -0.409 1.00 0.00 36 PHE A O 18
ATOM 27385 N N . LEU A 1 37 ? -2.570 8.930 -2.318 1.00 0.00 37 LEU A N 18
ATOM 27386 C CA . LEU A 1 37 ? -2.624 10.311 -1.806 1.00 0.00 37 LEU A CA 18
ATOM 27387 C C . LEU A 1 37 ? -4.005 10.715 -1.238 1.00 0.00 37 LEU A C 18
ATOM 27388 O O . LEU A 1 37 ? -4.109 11.664 -0.461 1.00 0.00 37 LEU A O 18
ATOM 27404 N N . GLN A 1 38 ? -5.055 9.970 -1.592 1.00 0.00 38 GLN A N 18
ATOM 27405 C CA . GLN A 1 38 ? -6.419 10.093 -1.052 1.00 0.00 38 GLN A CA 18
ATOM 27406 C C . GLN A 1 38 ? -6.490 9.779 0.453 1.00 0.00 38 GLN A C 18
ATOM 27407 O O . GLN A 1 38 ? -7.281 10.388 1.176 1.00 0.00 38 GLN A O 18
ATOM 27421 N N . ALA A 1 39 ? -5.667 8.835 0.923 1.00 0.00 39 ALA A N 18
ATOM 27422 C CA . ALA A 1 39 ? -5.595 8.450 2.335 1.00 0.00 39 ALA A CA 18
ATOM 27423 C C . ALA A 1 39 ? -4.754 9.429 3.173 1.00 0.00 39 ALA A C 18
ATOM 27424 O O . ALA A 1 39 ? -5.165 9.839 4.260 1.00 0.00 39 ALA A O 18
ATOM 27431 N N . GLY A 1 40 ? -3.586 9.816 2.653 1.00 0.00 40 GLY A N 18
ATOM 27432 C CA . GLY A 1 40 ? -2.668 10.763 3.286 1.00 0.00 40 GLY A CA 18
ATOM 27433 C C . GLY A 1 40 ? -1.400 11.011 2.458 1.00 0.00 40 GLY A C 18
ATOM 27434 O O . GLY A 1 40 ? -1.299 10.530 1.328 1.00 0.00 40 GLY A O 18
ATOM 27438 N N . PRO A 1 41 ? -0.413 11.749 2.995 1.00 0.00 41 PRO A N 18
ATOM 27439 C CA . PRO A 1 41 ? 0.831 12.069 2.299 1.00 0.00 41 PRO A CA 18
ATOM 27440 C C . PRO A 1 41 ? 1.693 10.816 2.069 1.00 0.00 41 PRO A C 18
ATOM 27441 O O . PRO A 1 41 ? 2.252 10.238 3.008 1.00 0.00 41 PRO A O 18
ATOM 27452 N N . VAL A 1 42 ? 1.813 10.416 0.802 1.00 0.00 42 VAL A N 18
ATOM 27453 C CA . VAL A 1 42 ? 2.695 9.334 0.340 1.00 0.00 42 VAL A CA 18
ATOM 27454 C C . VAL A 1 42 ? 4.103 9.885 0.097 1.00 0.00 42 VAL A C 18
ATOM 27455 O O . VAL A 1 42 ? 4.278 10.943 -0.515 1.00 0.00 42 VAL A O 18
ATOM 27468 N N . VAL A 1 43 ? 5.103 9.150 0.577 1.00 0.00 43 VAL A N 18
ATOM 27469 C CA . VAL A 1 43 ? 6.527 9.526 0.599 1.00 0.00 43 VAL A CA 18
ATOM 27470 C C . VAL A 1 43 ? 7.341 8.719 -0.419 1.00 0.00 43 VAL A C 18
ATOM 27471 O O . VAL A 1 43 ? 8.319 9.225 -0.972 1.00 0.00 43 VAL A O 18
ATOM 27484 N N . ASN A 1 44 ? 6.960 7.455 -0.638 1.00 0.00 44 ASN A N 18
ATOM 27485 C CA . ASN A 1 44 ? 7.661 6.477 -1.478 1.00 0.00 44 ASN A CA 18
ATOM 27486 C C . ASN A 1 44 ? 6.732 5.297 -1.872 1.00 0.00 44 ASN A C 18
ATOM 27487 O O . ASN A 1 44 ? 5.760 5.007 -1.173 1.00 0.00 44 ASN A O 18
ATOM 27498 N N . THR A 1 45 ? 7.052 4.580 -2.954 1.00 0.00 45 THR A N 18
ATOM 27499 C CA . THR A 1 45 ? 6.404 3.318 -3.379 1.00 0.00 45 THR A CA 18
ATOM 27500 C C . THR A 1 45 ? 7.422 2.242 -3.769 1.00 0.00 45 THR A C 18
ATOM 27501 O O . THR A 1 45 ? 8.542 2.548 -4.187 1.00 0.00 45 THR A O 18
ATOM 27512 N N . HIS A 1 46 ? 7.033 0.965 -3.647 1.00 0.00 46 HIS A N 18
ATOM 27513 C CA . HIS A 1 46 ? 7.870 -0.193 -3.996 1.00 0.00 46 HIS A CA 18
ATOM 27514 C C . HIS A 1 46 ? 7.037 -1.295 -4.664 1.00 0.00 46 HIS A C 18
ATOM 27515 O O . HIS A 1 46 ? 6.003 -1.683 -4.129 1.00 0.00 46 HIS A O 18
ATOM 27529 N N . MET A 1 47 ? 7.473 -1.835 -5.801 1.00 0.00 47 MET A N 18
ATOM 27530 C CA . MET A 1 47 ? 6.891 -3.033 -6.428 1.00 0.00 47 MET A CA 18
ATOM 27531 C C . MET A 1 47 ? 8.019 -3.980 -6.868 1.00 0.00 47 MET A C 18
ATOM 27532 O O . MET A 1 47 ? 8.649 -3.721 -7.897 1.00 0.00 47 MET A O 18
ATOM 27546 N N . PRO A 1 48 ? 8.298 -5.070 -6.126 1.00 0.00 48 PRO A N 18
ATOM 27547 C CA . PRO A 1 48 ? 9.372 -6.010 -6.455 1.00 0.00 48 PRO A CA 18
ATOM 27548 C C . PRO A 1 48 ? 9.183 -6.686 -7.822 1.00 0.00 48 PRO A C 18
ATOM 27549 O O . PRO A 1 48 ? 8.135 -7.283 -8.096 1.00 0.00 48 PRO A O 18
ATOM 27560 N N . LYS A 1 49 ? 10.211 -6.620 -8.676 1.00 0.00 49 LYS A N 18
ATOM 27561 C CA . LYS A 1 49 ? 10.178 -7.112 -10.065 1.00 0.00 49 LYS A CA 18
ATOM 27562 C C . LYS A 1 49 ? 10.666 -8.558 -10.203 1.00 0.00 49 LYS A C 18
ATOM 27563 O O . LYS A 1 49 ? 11.534 -9.015 -9.459 1.00 0.00 49 LYS A O 18
ATOM 27582 N N . ASP A 1 50 ? 10.133 -9.257 -11.199 1.00 0.00 50 ASP A N 18
ATOM 27583 C CA . ASP A 1 50 ? 10.557 -10.595 -11.622 1.00 0.00 50 ASP A CA 18
ATOM 27584 C C . ASP A 1 50 ? 11.993 -10.595 -12.188 1.00 0.00 50 ASP A C 18
ATOM 27585 O O . ASP A 1 50 ? 12.364 -9.720 -12.973 1.00 0.00 50 ASP A O 18
ATOM 27594 N N . ARG A 1 51 ? 12.798 -11.604 -11.830 1.00 0.00 51 ARG A N 18
ATOM 27595 C CA . ARG A 1 51 ? 14.237 -11.682 -12.160 1.00 0.00 51 ARG A CA 18
ATOM 27596 C C . ARG A 1 51 ? 14.579 -12.168 -13.582 1.00 0.00 51 ARG A C 18
ATOM 27597 O O . ARG A 1 51 ? 15.752 -12.421 -13.866 1.00 0.00 51 ARG A O 18
ATOM 27618 N N . VAL A 1 52 ? 13.589 -12.314 -14.470 1.00 0.00 52 VAL A N 18
ATOM 27619 C CA . VAL A 1 52 ? 13.748 -12.867 -15.835 1.00 0.00 52 VAL A CA 18
ATOM 27620 C C . VAL A 1 52 ? 13.055 -11.986 -16.881 1.00 0.00 52 VAL A C 18
ATOM 27621 O O . VAL A 1 52 ? 13.586 -11.790 -17.976 1.00 0.00 52 VAL A O 18
ATOM 27634 N N . THR A 1 53 ? 11.896 -11.418 -16.539 1.00 0.00 53 THR A N 18
ATOM 27635 C CA . THR A 1 53 ? 11.035 -10.617 -17.427 1.00 0.00 53 THR A CA 18
ATOM 27636 C C . THR A 1 53 ? 10.911 -9.164 -16.972 1.00 0.00 53 THR A C 18
ATOM 27637 O O . THR A 1 53 ? 10.441 -8.310 -17.731 1.00 0.00 53 THR A O 18
ATOM 27648 N N . GLY A 1 54 ? 11.318 -8.866 -15.734 1.00 0.00 54 GLY A N 18
ATOM 27649 C CA . GLY A 1 54 ? 11.354 -7.522 -15.164 1.00 0.00 54 GLY A CA 18
ATOM 27650 C C . GLY A 1 54 ? 9.984 -6.888 -14.879 1.00 0.00 54 GLY A C 18
ATOM 27651 O O . GLY A 1 54 ? 9.914 -5.704 -14.544 1.00 0.00 54 GLY A O 18
ATOM 27655 N N . GLN A 1 55 ? 8.894 -7.652 -15.008 1.00 0.00 55 GLN A N 18
ATOM 27656 C CA . GLN A 1 55 ? 7.524 -7.214 -14.712 1.00 0.00 55 GLN A CA 18
ATOM 27657 C C . GLN A 1 55 ? 7.237 -7.284 -13.202 1.00 0.00 55 GLN A C 18
ATOM 27658 O O . GLN A 1 55 ? 7.957 -7.961 -12.464 1.00 0.00 55 GLN A O 18
ATOM 27672 N N . HIS A 1 56 ? 6.190 -6.611 -12.711 1.00 0.00 56 HIS A N 18
ATOM 27673 C CA . HIS A 1 56 ? 5.787 -6.739 -11.300 1.00 0.00 56 HIS A CA 18
ATOM 27674 C C . HIS A 1 56 ? 5.184 -8.124 -10.999 1.00 0.00 56 HIS A C 18
ATOM 27675 O O . HIS A 1 56 ? 4.653 -8.799 -11.885 1.00 0.00 56 HIS A O 18
ATOM 27689 N N . GLN A 1 57 ? 5.286 -8.557 -9.740 1.00 0.00 57 GLN A N 18
ATOM 27690 C CA . GLN A 1 57 ? 4.959 -9.924 -9.301 1.00 0.00 57 GLN A CA 18
ATOM 27691 C C . GLN A 1 57 ? 3.546 -10.056 -8.686 1.00 0.00 57 GLN A C 18
ATOM 27692 O O . GLN A 1 57 ? 3.275 -10.982 -7.920 1.00 0.00 57 GLN A O 18
ATOM 27706 N N . GLY A 1 58 ? 2.636 -9.127 -9.002 1.00 0.00 58 GLY A N 18
ATOM 27707 C CA . GLY A 1 58 ? 1.252 -9.104 -8.511 1.00 0.00 58 GLY A CA 18
ATOM 27708 C C . GLY A 1 58 ? 1.055 -8.419 -7.152 1.00 0.00 58 GLY A C 18
ATOM 27709 O O . GLY A 1 58 ? -0.071 -8.393 -6.650 1.00 0.00 58 GLY A O 18
ATOM 27713 N N . TYR A 1 59 ? 2.110 -7.851 -6.558 1.00 0.00 59 TYR A N 18
ATOM 27714 C CA . TYR A 1 59 ? 2.054 -7.118 -5.288 1.00 0.00 59 TYR A CA 18
ATOM 27715 C C . TYR A 1 59 ? 2.973 -5.883 -5.263 1.00 0.00 59 TYR A C 18
ATOM 27716 O O . TYR A 1 59 ? 3.927 -5.771 -6.038 1.00 0.00 59 TYR A O 18
ATOM 27734 N N . GLY A 1 60 ? 2.664 -4.951 -4.361 1.00 0.00 60 GLY A N 18
ATOM 27735 C CA . GLY A 1 60 ? 3.366 -3.684 -4.166 1.00 0.00 60 GLY A CA 18
ATOM 27736 C C . GLY A 1 60 ? 3.216 -3.129 -2.748 1.00 0.00 60 GLY A C 18
ATOM 27737 O O . GLY A 1 60 ? 2.574 -3.734 -1.887 1.00 0.00 60 GLY A O 18
ATOM 27741 N N . PHE A 1 61 ? 3.804 -1.958 -2.515 1.00 0.00 61 PHE A N 18
ATOM 27742 C CA . PHE A 1 61 ? 3.825 -1.256 -1.233 1.00 0.00 61 PHE A CA 18
ATOM 27743 C C . PHE A 1 61 ? 3.748 0.267 -1.409 1.00 0.00 61 PHE A C 18
ATOM 27744 O 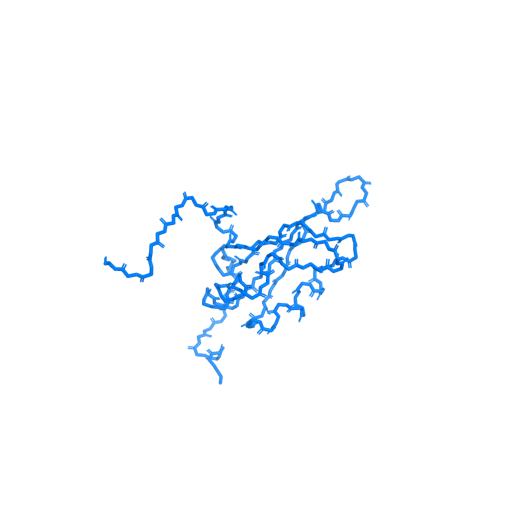O . PHE A 1 61 ? 4.252 0.813 -2.396 1.00 0.00 61 PHE A O 18
ATOM 27761 N N . VAL A 1 62 ? 3.187 0.956 -0.409 1.00 0.00 62 VAL A N 18
ATOM 27762 C CA . VAL A 1 62 ? 3.076 2.427 -0.358 1.00 0.00 62 VAL A CA 18
ATOM 27763 C C . VAL A 1 62 ? 3.486 2.936 1.024 1.00 0.00 62 VAL A C 18
ATOM 27764 O O . VAL A 1 62 ? 2.895 2.543 2.027 1.00 0.00 62 VAL A O 18
ATOM 27777 N N . GLU A 1 63 ? 4.500 3.797 1.091 1.00 0.00 63 GLU A N 18
ATOM 27778 C CA . GLU A 1 63 ? 5.043 4.360 2.333 1.00 0.00 63 GLU A CA 18
ATOM 27779 C C . GLU A 1 63 ? 4.447 5.745 2.606 1.00 0.00 63 GLU A C 18
ATOM 27780 O O . GLU A 1 63 ? 4.631 6.677 1.821 1.00 0.00 63 GLU A O 18
ATOM 27792 N N . PHE A 1 64 ? 3.745 5.886 3.729 1.00 0.00 64 PHE A N 18
ATOM 27793 C CA . PHE A 1 64 ? 3.153 7.138 4.197 1.00 0.00 64 PHE A CA 18
ATOM 27794 C C . PHE A 1 64 ? 4.055 7.868 5.197 1.00 0.00 64 PHE A C 18
ATOM 27795 O O . PHE A 1 64 ? 4.953 7.281 5.807 1.00 0.00 64 PHE A O 18
ATOM 27812 N N . LEU A 1 65 ? 3.787 9.162 5.391 1.00 0.00 65 LEU A N 18
ATOM 27813 C CA . LEU A 1 65 ? 4.514 10.001 6.347 1.00 0.00 65 LEU A CA 18
ATOM 27814 C C . LEU A 1 65 ? 4.311 9.541 7.804 1.00 0.00 65 LEU A C 18
ATOM 27815 O O . LEU A 1 65 ? 5.237 9.631 8.613 1.00 0.00 65 LEU A O 18
ATOM 27831 N N . SER A 1 66 ? 3.117 9.025 8.123 1.00 0.00 66 SER A N 18
ATOM 27832 C CA . SER A 1 66 ? 2.729 8.585 9.471 1.00 0.00 66 SER A CA 18
ATOM 27833 C C . SER A 1 66 ? 1.900 7.304 9.451 1.00 0.00 66 SER A C 18
ATOM 27834 O O . SER A 1 66 ? 1.207 6.980 8.487 1.00 0.00 66 SER A O 18
ATOM 27842 N N . GLU A 1 67 ? 1.953 6.574 10.561 1.00 0.00 67 GLU A N 18
ATOM 27843 C CA . GLU A 1 67 ? 1.298 5.274 10.737 1.00 0.00 67 GLU A CA 18
ATOM 27844 C C . GLU A 1 67 ? -0.240 5.374 10.697 1.00 0.00 67 GLU A C 18
ATOM 27845 O O . GLU A 1 67 ? -0.914 4.463 10.219 1.00 0.00 67 GLU A O 18
ATOM 27857 N N . GLU A 1 68 ? -0.807 6.505 11.132 1.00 0.00 68 GLU A N 18
ATOM 27858 C CA . GLU A 1 68 ? -2.251 6.777 11.053 1.00 0.00 68 GLU A CA 18
ATOM 27859 C C . GLU A 1 68 ? -2.741 7.054 9.617 1.00 0.00 68 GLU A C 18
ATOM 27860 O O . GLU A 1 68 ? -3.893 6.767 9.292 1.00 0.00 68 GLU A O 18
ATOM 27872 N N . ASP A 1 69 ? -1.866 7.547 8.733 1.00 0.00 69 ASP A N 18
ATOM 27873 C CA . ASP A 1 69 ? -2.166 7.710 7.304 1.00 0.00 69 ASP A CA 18
ATOM 27874 C C . ASP A 1 69 ? -2.128 6.357 6.575 1.00 0.00 69 ASP A C 18
ATOM 27875 O O . ASP A 1 69 ? -2.952 6.101 5.693 1.00 0.00 69 ASP A O 18
ATOM 27884 N N . ALA A 1 70 ? -1.240 5.450 7.003 1.00 0.00 70 ALA A N 18
ATOM 27885 C CA . ALA A 1 70 ? -1.207 4.071 6.524 1.00 0.00 70 ALA A CA 18
ATOM 27886 C C . ALA A 1 70 ? -2.453 3.292 6.982 1.00 0.00 70 ALA A C 18
ATOM 27887 O O . ALA A 1 70 ? -3.116 2.658 6.165 1.00 0.00 70 ALA A O 18
ATOM 27894 N N . ASP A 1 71 ? -2.844 3.403 8.258 1.00 0.00 71 ASP A N 18
ATOM 27895 C CA . ASP A 1 71 ? -4.074 2.800 8.792 1.00 0.00 71 ASP A CA 18
ATOM 27896 C C . ASP A 1 71 ? -5.339 3.251 8.032 1.00 0.00 71 ASP A C 18
ATOM 27897 O O . ASP A 1 71 ? -6.232 2.443 7.768 1.00 0.00 71 ASP A O 18
ATOM 27906 N N . TYR A 1 72 ? -5.384 4.514 7.596 1.00 0.00 72 TYR A N 18
ATOM 27907 C CA . TYR A 1 72 ? -6.472 5.045 6.769 1.00 0.00 72 TYR A CA 18
ATOM 27908 C C . TYR A 1 72 ? -6.459 4.449 5.352 1.00 0.00 72 TYR A C 18
ATOM 27909 O O . TYR A 1 72 ? -7.514 4.109 4.824 1.00 0.00 72 TYR A O 18
ATOM 27927 N N . ALA A 1 73 ? -5.291 4.239 4.737 1.00 0.00 73 ALA A N 18
ATOM 27928 C CA . ALA A 1 73 ? -5.203 3.601 3.422 1.00 0.00 73 ALA A CA 18
ATOM 27929 C C . ALA A 1 73 ? -5.646 2.129 3.470 1.00 0.00 73 ALA A C 18
ATOM 27930 O O . ALA A 1 73 ? -6.350 1.671 2.571 1.00 0.00 73 ALA A O 18
ATOM 27937 N N . ILE A 1 74 ? -5.330 1.415 4.557 1.00 0.00 74 ILE A N 18
ATOM 27938 C CA . ILE A 1 74 ? -5.817 0.047 4.811 1.00 0.00 74 ILE A CA 18
ATOM 27939 C C . ILE A 1 74 ? -7.348 0.036 4.985 1.00 0.00 74 ILE A C 18
ATOM 27940 O O . ILE A 1 74 ? -8.010 -0.910 4.557 1.00 0.00 74 ILE A O 18
ATOM 27956 N N . LYS A 1 75 ? -7.932 1.111 5.537 1.00 0.00 75 LYS A N 18
ATOM 27957 C CA . LYS A 1 75 ? -9.386 1.284 5.673 1.00 0.00 75 LYS A CA 18
ATOM 27958 C C . LYS A 1 75 ? -10.083 1.439 4.316 1.00 0.00 75 LYS A C 18
ATOM 27959 O O . LYS A 1 75 ? -11.087 0.766 4.077 1.00 0.00 75 LYS A O 18
ATOM 27978 N N . ILE A 1 76 ? -9.570 2.300 3.429 1.00 0.00 76 ILE A N 18
ATOM 27979 C CA . ILE A 1 76 ? -10.252 2.650 2.171 1.00 0.00 76 ILE A CA 18
ATOM 27980 C C . ILE A 1 76 ? -9.900 1.754 0.974 1.00 0.00 76 ILE A C 18
ATOM 27981 O O . ILE A 1 76 ? -10.790 1.455 0.181 1.00 0.00 76 ILE A O 18
ATOM 27997 N N . MET A 1 77 ? -8.646 1.305 0.826 1.00 0.00 77 MET A N 18
ATOM 27998 C CA . MET A 1 77 ? -8.164 0.618 -0.392 1.00 0.00 77 MET A CA 18
ATOM 27999 C C . MET A 1 77 ? -8.283 -0.909 -0.350 1.00 0.00 77 MET A C 18
ATOM 28000 O O . MET A 1 77 ? -7.937 -1.595 -1.312 1.00 0.00 77 MET A O 18
ATOM 28014 N N . ASP A 1 78 ? -8.802 -1.455 0.743 1.00 0.00 78 ASP A N 18
ATOM 28015 C CA . ASP A 1 78 ? -8.996 -2.898 0.906 1.00 0.00 78 ASP A CA 18
ATOM 28016 C C . ASP A 1 78 ? -10.313 -3.378 0.269 1.00 0.00 78 ASP A C 18
ATOM 28017 O O . ASP A 1 78 ? -11.353 -2.728 0.395 1.00 0.00 78 ASP A O 18
ATOM 28026 N N . MET A 1 79 ? -10.261 -4.516 -0.434 1.00 0.00 79 MET A N 18
ATOM 28027 C CA . MET A 1 79 ? -11.340 -5.070 -1.270 1.00 0.00 79 MET A CA 18
ATOM 28028 C C . MET A 1 79 ? -11.828 -4.154 -2.416 1.00 0.00 79 MET A C 18
ATOM 28029 O O . MET A 1 79 ? -12.864 -4.417 -3.031 1.00 0.00 79 MET A O 18
ATOM 28043 N N . ILE A 1 80 ? -11.071 -3.099 -2.738 1.00 0.00 80 ILE A N 18
ATOM 28044 C CA . ILE A 1 80 ? -11.253 -2.257 -3.931 1.00 0.00 80 ILE A CA 18
ATOM 28045 C C . ILE A 1 80 ? -10.818 -3.022 -5.192 1.00 0.00 80 ILE A C 18
ATOM 28046 O O . ILE A 1 80 ? -9.963 -3.902 -5.129 1.00 0.00 80 ILE A O 18
ATOM 28062 N N . LYS A 1 81 ? -11.400 -2.690 -6.349 1.00 0.00 81 LYS A N 18
ATOM 28063 C CA . LYS A 1 81 ? -11.168 -3.368 -7.636 1.00 0.00 81 LYS A CA 18
ATOM 28064 C C . LYS A 1 81 ? -10.415 -2.483 -8.637 1.00 0.00 81 LYS A C 18
ATOM 28065 O O . LYS A 1 81 ? -10.974 -2.049 -9.646 1.00 0.00 81 LYS A O 18
ATOM 28084 N N . LEU A 1 82 ? -9.134 -2.225 -8.366 1.00 0.00 82 LEU A N 18
ATOM 28085 C CA . LEU A 1 82 ? -8.239 -1.467 -9.257 1.00 0.00 82 LEU A CA 18
ATOM 28086 C C . LEU A 1 82 ? -8.169 -2.147 -10.640 1.00 0.00 82 LEU A C 18
ATOM 28087 O O . LEU A 1 82 ? -7.894 -3.346 -10.719 1.00 0.00 82 LEU A O 18
ATOM 28103 N N . TYR A 1 83 ? -8.476 -1.413 -11.720 1.00 0.00 83 TYR A N 18
ATOM 28104 C CA . TYR A 1 83 ? -8.677 -1.981 -13.071 1.00 0.00 83 TYR A CA 18
ATOM 28105 C C . TYR A 1 83 ? -9.563 -3.261 -13.158 1.00 0.00 83 TYR A C 18
ATOM 28106 O O . TYR A 1 83 ? -9.370 -4.092 -14.049 1.00 0.00 83 TYR A O 18
ATOM 28124 N N . GLY A 1 84 ? -10.546 -3.448 -12.261 1.00 0.00 84 GLY A N 18
ATOM 28125 C CA . GLY A 1 84 ? -11.496 -4.576 -12.305 1.00 0.00 84 GLY A CA 18
ATOM 28126 C C . GLY A 1 84 ? -10.974 -5.919 -11.757 1.00 0.00 84 GLY A C 18
ATOM 28127 O O . GLY A 1 84 ? -11.455 -6.978 -12.163 1.00 0.00 84 GLY A O 18
ATOM 28131 N N . LYS A 1 85 ? -10.006 -5.886 -10.831 1.00 0.00 85 LYS A N 18
ATOM 28132 C CA . LYS A 1 85 ? -9.356 -7.015 -10.157 1.00 0.00 85 LYS A CA 18
ATOM 28133 C C . LYS A 1 85 ? -9.218 -6.656 -8.664 1.00 0.00 85 LYS A C 18
ATOM 28134 O O . LYS A 1 85 ? -8.632 -5.615 -8.357 1.00 0.00 85 LYS A O 18
ATOM 28153 N N . PRO A 1 86 ? -9.792 -7.438 -7.733 1.00 0.00 86 PRO A N 18
ATOM 28154 C CA . PRO A 1 86 ? -9.848 -7.076 -6.318 1.00 0.00 86 PRO A CA 18
ATOM 28155 C C . PRO A 1 86 ? -8.466 -7.131 -5.649 1.00 0.00 86 PRO A C 18
ATOM 28156 O O . PRO A 1 86 ? -7.815 -8.179 -5.625 1.00 0.00 86 PRO A O 18
ATOM 28167 N N . ILE A 1 87 ? -8.043 -6.000 -5.077 1.00 0.00 87 ILE A N 18
ATOM 28168 C CA . ILE A 1 87 ? -6.818 -5.860 -4.280 1.00 0.00 87 ILE A CA 18
ATOM 28169 C C . ILE A 1 87 ? -7.106 -6.029 -2.783 1.00 0.00 87 ILE A C 18
ATOM 28170 O O . ILE A 1 87 ? -8.161 -5.623 -2.286 1.00 0.00 87 ILE A O 18
ATOM 28186 N N . ARG A 1 88 ? -6.148 -6.603 -2.049 1.00 0.00 88 ARG A N 18
ATOM 28187 C CA . ARG A 1 88 ? -6.143 -6.665 -0.578 1.00 0.00 88 ARG A CA 18
ATOM 28188 C C . ARG A 1 88 ? -5.047 -5.771 -0.007 1.00 0.00 88 ARG A C 18
ATOM 28189 O O . ARG A 1 88 ? -3.943 -5.736 -0.551 1.00 0.00 88 ARG A O 18
ATOM 28210 N N . VAL A 1 89 ? -5.347 -5.060 1.081 1.00 0.00 89 VAL A N 18
ATOM 28211 C CA . VAL A 1 89 ? -4.451 -4.069 1.705 1.00 0.00 89 VAL A CA 18
ATOM 28212 C C . VAL A 1 89 ? -4.327 -4.312 3.211 1.00 0.00 89 VAL A C 18
ATOM 28213 O O . VAL A 1 89 ? -5.314 -4.624 3.879 1.00 0.00 89 VAL A O 18
ATOM 28226 N N . ASN A 1 90 ? -3.108 -4.182 3.742 1.00 0.00 90 ASN A N 18
ATOM 28227 C CA . ASN A 1 90 ? -2.756 -4.341 5.162 1.00 0.00 90 ASN A CA 18
ATOM 28228 C C . ASN A 1 90 ? -1.413 -3.630 5.459 1.00 0.00 90 ASN A C 18
ATOM 28229 O O . ASN A 1 90 ? -0.809 -3.046 4.560 1.00 0.00 90 ASN A O 18
ATOM 28240 N N . LYS A 1 91 ? -0.917 -3.679 6.699 1.00 0.00 91 LYS A N 18
ATOM 28241 C CA . LYS A 1 91 ? 0.431 -3.220 7.089 1.00 0.00 91 LYS A CA 18
ATOM 28242 C C . LYS A 1 91 ? 1.524 -3.972 6.310 1.00 0.00 91 LYS A C 18
ATOM 28243 O O . LYS A 1 91 ? 1.367 -5.159 6.024 1.00 0.00 91 LYS A O 18
ATOM 28262 N N . ALA A 1 92 ? 2.655 -3.323 6.029 1.00 0.00 92 ALA A N 18
ATOM 28263 C CA . ALA A 1 92 ? 3.847 -4.005 5.511 1.00 0.00 92 ALA A CA 18
ATOM 28264 C C . ALA A 1 92 ? 4.635 -4.727 6.630 1.00 0.00 92 ALA A C 18
ATOM 28265 O O . ALA A 1 92 ? 5.333 -5.705 6.357 1.00 0.00 92 ALA A O 18
ATOM 28272 N N . SER A 1 93 ? 4.490 -4.281 7.886 1.00 0.00 93 SER A N 18
ATOM 28273 C CA . SER A 1 93 ? 5.007 -4.939 9.095 1.00 0.00 93 SER A CA 18
ATOM 28274 C C . SER A 1 93 ? 4.229 -6.227 9.416 1.00 0.00 93 SER A C 18
ATOM 28275 O O . SER A 1 93 ? 4.758 -7.322 9.236 1.00 0.00 93 SER A O 18
ATOM 28283 N N . ALA A 1 94 ? 2.968 -6.088 9.847 1.00 0.00 94 ALA A N 18
ATOM 28284 C CA . ALA A 1 94 ? 1.924 -7.100 10.097 1.00 0.00 94 ALA A CA 18
ATOM 28285 C C . ALA A 1 94 ? 2.223 -8.273 11.070 1.00 0.00 94 ALA A C 18
ATOM 28286 O O . ALA A 1 94 ? 1.284 -8.845 11.628 1.00 0.00 94 ALA A O 18
ATOM 28293 N N . HIS A 1 95 ? 3.487 -8.619 11.334 1.00 0.00 95 HIS A N 18
ATOM 28294 C CA . HIS A 1 95 ? 3.898 -9.671 12.286 1.00 0.00 95 HIS A CA 18
ATOM 28295 C C . HIS A 1 95 ? 3.854 -9.226 13.762 1.00 0.00 95 HIS A C 18
ATOM 28296 O O . HIS A 1 95 ? 4.062 -10.042 14.663 1.00 0.00 95 HIS A O 18
ATOM 28310 N N . ASN A 1 96 ? 3.559 -7.947 14.017 1.00 0.00 96 ASN A N 18
ATOM 28311 C CA . ASN A 1 96 ? 3.339 -7.354 15.338 1.00 0.00 96 ASN A CA 18
ATOM 28312 C C . ASN A 1 96 ? 2.047 -6.506 15.340 1.00 0.00 96 ASN A C 18
ATOM 28313 O O . ASN A 1 96 ? 1.696 -5.895 14.324 1.00 0.00 96 ASN A O 18
ATOM 28324 N N . LYS A 1 97 ? 1.347 -6.450 16.481 1.00 0.00 97 LYS A N 18
ATOM 28325 C CA . LYS A 1 97 ? 0.094 -5.697 16.670 1.00 0.00 97 LYS A CA 18
ATOM 28326 C C . LYS A 1 97 ? 0.329 -4.184 16.766 1.00 0.00 97 LYS A C 18
ATOM 28327 O O . LYS A 1 97 ? -0.343 -3.414 16.079 1.00 0.00 97 LYS A O 18
ATOM 28346 N N . ASN A 1 98 ? 1.279 -3.762 17.606 1.00 0.00 98 ASN A N 18
ATOM 28347 C CA . ASN A 1 98 ? 1.634 -2.356 17.840 1.00 0.00 98 ASN A CA 18
ATOM 28348 C C . ASN A 1 98 ? 3.057 -2.198 18.408 1.00 0.00 98 ASN A C 18
ATOM 28349 O O . ASN A 1 98 ? 3.606 -3.118 19.021 1.00 0.00 98 ASN A O 18
ATOM 28360 N N . LEU A 1 99 ? 3.635 -1.006 18.248 1.00 0.00 99 LEU A N 18
ATOM 28361 C CA . LEU A 1 99 ? 4.873 -0.597 18.923 1.00 0.00 99 LEU A CA 18
ATOM 28362 C C . LEU A 1 99 ? 4.550 -0.106 20.351 1.00 0.00 99 LEU A C 18
ATOM 28363 O O . LEU A 1 99 ? 3.425 0.329 20.622 1.00 0.00 99 LEU A O 18
ATOM 28379 N N . SER A 1 100 ? 5.533 -0.165 21.253 1.00 0.00 100 SER A N 18
ATOM 28380 C CA . SER A 1 100 ? 5.397 0.214 22.673 1.00 0.00 100 SER A CA 18
ATOM 28381 C C . SER A 1 100 ? 6.615 0.998 23.180 1.00 0.00 100 SER A C 18
ATOM 28382 O O . SER A 1 100 ? 7.753 0.717 22.791 1.00 0.00 100 SER A O 18
ATOM 28390 N N . GLY A 1 101 ? 6.381 1.967 24.071 1.00 0.00 101 GLY A N 18
ATOM 28391 C CA . GLY A 1 101 ? 7.430 2.739 24.753 1.00 0.00 101 GLY A CA 18
ATOM 28392 C C . GLY A 1 101 ? 8.071 2.007 25.950 1.00 0.00 101 GLY A C 18
ATOM 28393 O O . GLY A 1 101 ? 7.611 0.925 26.338 1.00 0.00 101 GLY A O 18
ATOM 28397 N N . PRO A 1 102 ? 9.126 2.585 26.557 1.00 0.00 102 PRO A N 18
ATOM 28398 C CA . PRO A 1 102 ? 9.782 2.041 27.750 1.00 0.00 102 PRO A CA 18
ATOM 28399 C C . PRO A 1 102 ? 8.899 2.140 29.010 1.00 0.00 102 PRO A C 18
ATOM 28400 O O . PRO A 1 102 ? 7.969 2.949 29.083 1.00 0.00 102 PRO A O 18
ATOM 28411 N N . SER A 1 103 ? 9.211 1.325 30.023 1.00 0.00 103 SER A N 18
ATOM 28412 C CA . SER A 1 103 ? 8.519 1.288 31.322 1.00 0.00 103 SER A CA 18
ATOM 28413 C C . SER A 1 103 ? 9.468 0.913 32.471 1.00 0.00 103 SER A C 18
ATOM 28414 O O . SER A 1 103 ? 10.493 0.257 32.262 1.00 0.00 103 SER A O 18
ATOM 28422 N N . SER A 1 104 ? 9.111 1.309 33.697 1.00 0.00 104 SER A N 18
ATOM 28423 C CA . SER A 1 104 ? 9.795 0.911 34.939 1.00 0.00 104 SER A CA 18
ATOM 28424 C C . SER A 1 104 ? 9.414 -0.514 35.400 1.00 0.00 104 SER A C 18
ATOM 28425 O O . SER A 1 104 ? 10.154 -1.143 36.163 1.00 0.00 104 SER A O 18
ATOM 28433 N N . GLY A 1 105 ? 8.276 -1.044 34.920 1.00 0.00 105 GLY A N 18
ATOM 28434 C CA . GLY A 1 105 ? 7.760 -2.392 35.224 1.00 0.00 105 GLY A CA 18
ATOM 28435 C C . GLY A 1 105 ? 8.583 -3.523 34.599 1.00 0.00 105 GLY A C 18
ATOM 28436 O O . GLY A 1 105 ? 8.762 -3.518 33.360 1.00 0.00 105 GLY A O 18
ATOM 28441 N N . GLY A 1 1 ? -7.134 -17.570 5.071 1.00 0.00 1 GLY A N 19
ATOM 28442 C CA . GLY A 1 1 ? -5.781 -17.098 5.439 1.00 0.00 1 GLY A CA 19
ATOM 28443 C C . GLY A 1 1 ? -5.672 -16.822 6.931 1.00 0.00 1 GLY A C 19
ATOM 28444 O O . GLY A 1 1 ? -6.647 -16.419 7.567 1.00 0.00 1 GLY A O 19
ATOM 28450 N N . SER A 1 2 ? -4.484 -17.036 7.505 1.00 0.00 2 SER A N 19
ATOM 28451 C CA . SER A 1 2 ? -4.197 -16.834 8.939 1.00 0.00 2 SER A CA 19
ATOM 28452 C C . SER A 1 2 ? -4.190 -15.353 9.353 1.00 0.00 2 SER A C 19
ATOM 28453 O O . SER A 1 2 ? -3.920 -14.465 8.538 1.00 0.00 2 SER A O 19
ATOM 28461 N N . SER A 1 3 ? -4.446 -15.083 10.638 1.00 0.00 3 SER A N 19
ATOM 28462 C CA . SER A 1 3 ? -4.359 -13.732 11.223 1.00 0.00 3 SER A CA 19
ATOM 28463 C C . SER A 1 3 ? -2.905 -13.248 11.352 1.00 0.00 3 SER A C 19
ATOM 28464 O O . SER A 1 3 ? -1.985 -14.052 11.526 1.00 0.00 3 SER A O 19
ATOM 28472 N N . GLY A 1 4 ? -2.700 -11.928 11.292 1.00 0.00 4 GLY A N 19
ATOM 28473 C CA . GLY A 1 4 ? -1.387 -11.288 11.418 1.00 0.00 4 GLY A CA 19
ATOM 28474 C C . GLY A 1 4 ? -1.454 -9.852 11.951 1.00 0.00 4 GLY A C 19
ATOM 28475 O O . GLY A 1 4 ? -2.482 -9.176 11.845 1.00 0.00 4 GLY A O 19
ATOM 28479 N N . SER A 1 5 ? -0.346 -9.393 12.534 1.00 0.00 5 SER A N 19
ATOM 28480 C CA . SER A 1 5 ? -0.192 -8.113 13.244 1.00 0.00 5 SER A CA 19
ATOM 28481 C C . SER A 1 5 ? 1.195 -7.498 13.013 1.00 0.00 5 SER A C 19
ATOM 28482 O O . SER A 1 5 ? 2.118 -8.186 12.570 1.00 0.00 5 SER A O 19
ATOM 28490 N N . SER A 1 6 ? 1.353 -6.199 13.293 1.00 0.00 6 SER A N 19
ATOM 28491 C CA . SER A 1 6 ? 2.621 -5.475 13.101 1.00 0.00 6 SER A CA 19
ATOM 28492 C C . SER A 1 6 ? 3.733 -5.976 14.032 1.00 0.00 6 SER A C 19
ATOM 28493 O O . SER A 1 6 ? 3.734 -5.695 15.234 1.00 0.00 6 SER A O 19
ATOM 28501 N N . GLY A 1 7 ? 4.699 -6.700 13.462 1.00 0.00 7 GLY A N 19
ATOM 28502 C CA . GLY A 1 7 ? 5.958 -7.084 14.106 1.00 0.00 7 GLY A CA 19
ATOM 28503 C C . GLY A 1 7 ? 7.029 -5.977 14.041 1.00 0.00 7 GLY A C 19
ATOM 28504 O O . GLY A 1 7 ? 6.766 -4.888 13.516 1.00 0.00 7 GLY A O 19
ATOM 28508 N N . PRO A 1 8 ? 8.248 -6.236 14.550 1.00 0.00 8 PRO A N 19
ATOM 28509 C CA . PRO A 1 8 ? 9.377 -5.313 14.429 1.00 0.00 8 PRO A CA 19
ATOM 28510 C C . PRO A 1 8 ? 9.830 -5.146 12.967 1.00 0.00 8 PRO A C 19
ATOM 28511 O O . PRO A 1 8 ? 9.706 -6.063 12.148 1.00 0.00 8 PRO A O 19
ATOM 28522 N N . ILE A 1 9 ? 10.383 -3.975 12.639 1.00 0.00 9 ILE A N 19
ATOM 28523 C CA . ILE A 1 9 ? 10.896 -3.659 11.295 1.00 0.00 9 ILE A CA 19
ATOM 28524 C C . ILE A 1 9 ? 12.223 -4.377 10.992 1.00 0.00 9 ILE A C 19
ATOM 28525 O O . ILE A 1 9 ? 13.004 -4.663 11.906 1.00 0.00 9 ILE A O 19
ATOM 28541 N N . SER A 1 10 ? 12.494 -4.644 9.712 1.00 0.00 10 SER A N 19
ATOM 28542 C CA . SER A 1 10 ? 13.744 -5.268 9.242 1.00 0.00 10 SER A CA 19
ATOM 28543 C C . SER A 1 10 ? 14.623 -4.331 8.404 1.00 0.00 10 SER A C 19
ATOM 28544 O O . SER A 1 10 ? 15.847 -4.373 8.537 1.00 0.00 10 SER A O 19
ATOM 28552 N N . GLU A 1 11 ? 14.028 -3.469 7.567 1.00 0.00 11 GLU A N 19
ATOM 28553 C CA . GLU A 1 11 ? 14.770 -2.620 6.607 1.00 0.00 11 GLU A CA 19
ATOM 28554 C C . GLU A 1 11 ? 14.201 -1.200 6.396 1.00 0.00 11 GLU A C 19
ATOM 28555 O O . GLU A 1 11 ? 14.934 -0.315 5.942 1.00 0.00 11 GLU A O 19
ATOM 28567 N N . ARG A 1 12 ? 12.916 -0.962 6.693 1.00 0.00 12 ARG A N 19
ATOM 28568 C CA . ARG A 1 12 ? 12.193 0.293 6.391 1.00 0.00 12 ARG A CA 19
ATOM 28569 C C . ARG A 1 12 ? 11.095 0.556 7.432 1.00 0.00 12 ARG A C 19
ATOM 28570 O O . ARG A 1 12 ? 10.787 -0.332 8.223 1.00 0.00 12 ARG A O 19
ATOM 28591 N N . ASN A 1 13 ? 10.469 1.736 7.426 1.00 0.00 13 ASN A N 19
ATOM 28592 C CA . ASN A 1 13 ? 9.305 2.057 8.264 1.00 0.00 13 ASN A CA 19
ATOM 28593 C C . ASN A 1 13 ? 8.035 1.291 7.832 1.00 0.00 13 ASN A C 19
ATOM 28594 O O . ASN A 1 13 ? 7.065 1.852 7.322 1.00 0.00 13 ASN A O 19
ATOM 28605 N N . GLN A 1 14 ? 8.033 -0.022 8.068 1.00 0.00 14 GLN A N 19
ATOM 28606 C CA . GLN A 1 14 ? 6.925 -0.950 7.806 1.00 0.00 14 GLN A CA 19
ATOM 28607 C C . GLN A 1 14 ? 5.708 -0.716 8.728 1.00 0.00 14 GLN A C 19
ATOM 28608 O O . GLN A 1 14 ? 4.649 -1.314 8.541 1.00 0.00 14 GLN A O 19
ATOM 28622 N N . ASP A 1 15 ? 5.849 0.176 9.711 1.00 0.00 15 ASP A N 19
ATOM 28623 C CA . ASP A 1 15 ? 4.791 0.724 10.562 1.00 0.00 15 ASP A CA 19
ATOM 28624 C C . ASP A 1 15 ? 3.986 1.847 9.870 1.00 0.00 15 ASP A C 19
ATOM 28625 O O . ASP A 1 15 ? 2.816 2.047 10.196 1.00 0.00 15 ASP A O 19
ATOM 28634 N N . ALA A 1 16 ? 4.582 2.537 8.889 1.00 0.00 16 ALA A N 19
ATOM 28635 C CA . ALA A 1 16 ? 3.952 3.572 8.060 1.00 0.00 16 ALA A CA 19
ATOM 28636 C C . ALA A 1 16 ? 3.886 3.199 6.559 1.00 0.00 16 ALA A C 19
ATOM 28637 O O . ALA A 1 16 ? 3.337 3.948 5.751 1.00 0.00 16 ALA A O 19
ATOM 28644 N N . THR A 1 17 ? 4.414 2.033 6.175 1.00 0.00 17 THR A N 19
ATOM 28645 C CA . THR A 1 17 ? 4.287 1.457 4.827 1.00 0.00 17 THR A CA 19
ATOM 28646 C C . THR A 1 17 ? 3.167 0.419 4.812 1.00 0.00 17 THR A C 19
ATOM 28647 O O . THR A 1 17 ? 3.090 -0.433 5.698 1.00 0.00 17 THR A O 19
ATOM 28658 N N . VAL A 1 18 ? 2.304 0.473 3.799 1.00 0.00 18 VAL A N 19
ATOM 28659 C CA . VAL A 1 18 ? 1.258 -0.529 3.538 1.00 0.00 18 VAL A CA 19
ATOM 28660 C C . VAL A 1 18 ? 1.699 -1.477 2.425 1.00 0.00 18 VAL A C 19
ATOM 28661 O O . VAL A 1 18 ? 2.420 -1.076 1.513 1.00 0.00 18 VAL A O 19
ATOM 28674 N N . TYR A 1 19 ? 1.249 -2.725 2.495 1.00 0.00 19 TYR A N 19
ATOM 28675 C CA . TYR A 1 19 ? 1.351 -3.748 1.453 1.00 0.00 19 TYR A CA 19
ATOM 28676 C C . TYR A 1 19 ? 0.056 -3.764 0.632 1.00 0.00 19 TYR A C 19
ATOM 28677 O O . TYR A 1 19 ? -1.033 -3.621 1.192 1.00 0.00 19 TYR A O 19
ATOM 28695 N N . VAL A 1 20 ? 0.171 -3.973 -0.681 1.00 0.00 20 VAL A N 19
ATOM 28696 C CA . VAL A 1 20 ? -0.942 -4.084 -1.634 1.00 0.00 20 VAL A CA 19
ATOM 28697 C C . VAL A 1 20 ? -0.733 -5.324 -2.504 1.00 0.00 20 VAL A C 19
ATOM 28698 O O . VAL A 1 20 ? 0.154 -5.341 -3.356 1.00 0.00 20 VAL A O 19
ATOM 28711 N N . GLY A 1 21 ? -1.541 -6.365 -2.308 1.00 0.00 21 GLY A N 19
ATOM 28712 C CA . GLY A 1 21 ? -1.488 -7.612 -3.077 1.00 0.00 21 GLY A CA 19
ATOM 28713 C C . GLY A 1 21 ? -2.643 -7.747 -4.070 1.00 0.00 21 GLY A C 19
ATOM 28714 O O . GLY A 1 21 ? -3.766 -7.341 -3.774 1.00 0.00 21 GLY A O 19
ATOM 28718 N N . GLY A 1 22 ? -2.380 -8.347 -5.234 1.00 0.00 22 GLY A N 19
ATOM 28719 C CA . GLY A 1 22 ? -3.389 -8.652 -6.261 1.00 0.00 22 GLY A CA 19
ATOM 28720 C C . GLY A 1 22 ? -3.464 -7.614 -7.387 1.00 0.00 22 GLY A C 19
ATOM 28721 O O . GLY A 1 22 ? -4.541 -7.348 -7.918 1.00 0.00 22 GLY A O 19
ATOM 28725 N N . LEU A 1 23 ? -2.327 -7.003 -7.734 1.00 0.00 23 LEU A N 19
ATOM 28726 C CA . LEU A 1 23 ? -2.210 -5.923 -8.710 1.00 0.00 23 LEU A CA 19
ATOM 28727 C C . LEU A 1 23 ? -2.376 -6.444 -10.141 1.00 0.00 23 LEU A C 19
ATOM 28728 O O . LEU A 1 23 ? -2.056 -7.597 -10.443 1.00 0.00 23 LEU A O 19
ATOM 28744 N N . ASP A 1 24 ? -2.846 -5.580 -11.035 1.00 0.00 24 ASP A N 19
ATOM 28745 C CA . ASP A 1 24 ? -2.965 -5.870 -12.464 1.00 0.00 24 ASP A CA 19
ATOM 28746 C C . ASP A 1 24 ? -1.709 -5.435 -13.249 1.00 0.00 24 ASP A C 19
ATOM 28747 O O . ASP A 1 24 ? -0.964 -4.557 -12.812 1.00 0.00 24 ASP A O 19
ATOM 28756 N N . GLU A 1 25 ? -1.465 -6.011 -14.429 1.00 0.00 25 GLU A N 19
ATOM 28757 C CA . GLU A 1 25 ? -0.313 -5.668 -15.286 1.00 0.00 25 GLU A CA 19
ATOM 28758 C C . GLU A 1 25 ? -0.251 -4.184 -15.712 1.00 0.00 25 GLU A C 19
ATOM 28759 O O . GLU A 1 25 ? 0.831 -3.687 -16.038 1.00 0.00 25 GLU A O 19
ATOM 28771 N N . LYS A 1 26 ? -1.378 -3.454 -15.668 1.00 0.00 26 LYS A N 19
ATOM 28772 C CA . LYS A 1 26 ? -1.448 -2.002 -15.926 1.00 0.00 26 LYS A CA 19
ATOM 28773 C C . LYS A 1 26 ? -0.936 -1.129 -14.766 1.00 0.00 26 LYS A C 19
ATOM 28774 O O . LYS A 1 26 ? -0.686 0.060 -14.967 1.00 0.00 26 LYS A O 19
ATOM 28793 N N . VAL A 1 27 ? -0.783 -1.685 -13.560 1.00 0.00 27 VAL A N 19
ATOM 28794 C CA . VAL A 1 27 ? -0.352 -0.954 -12.351 1.00 0.00 27 VAL A CA 19
ATOM 28795 C C . VAL A 1 27 ? 1.146 -0.619 -12.392 1.00 0.00 27 VAL A C 19
ATOM 28796 O O . VAL A 1 27 ? 1.966 -1.436 -12.818 1.00 0.00 27 VAL A O 19
ATOM 28809 N N . SER A 1 28 ? 1.506 0.573 -11.906 1.00 0.00 28 SER A N 19
ATOM 28810 C CA . SER A 1 28 ? 2.889 1.044 -11.734 1.00 0.00 28 SER A CA 19
ATOM 28811 C C . SER A 1 28 ? 3.088 1.753 -10.386 1.00 0.00 28 SER A C 19
ATOM 28812 O O . SER A 1 28 ? 2.123 2.176 -9.747 1.00 0.00 28 SER A O 19
ATOM 28820 N N . GLU A 1 29 ? 4.336 1.926 -9.941 1.00 0.00 29 GLU A N 19
ATOM 28821 C CA . GLU A 1 29 ? 4.633 2.644 -8.689 1.00 0.00 29 GLU A CA 19
ATOM 28822 C C . GLU A 1 29 ? 4.110 4.100 -8.685 1.00 0.00 29 GLU A C 19
ATOM 28823 O O . GLU A 1 29 ? 3.447 4.476 -7.713 1.00 0.00 29 GLU A O 19
ATOM 28835 N N . PRO A 1 30 ? 4.281 4.907 -9.760 1.00 0.00 30 PRO A N 19
ATOM 28836 C CA . PRO A 1 30 ? 3.655 6.227 -9.857 1.00 0.00 30 PRO A CA 19
ATOM 28837 C C . PRO A 1 30 ? 2.123 6.201 -9.782 1.00 0.00 30 PRO A C 19
ATOM 28838 O O . PRO A 1 30 ? 1.534 7.148 -9.251 1.00 0.00 30 PRO A O 19
ATOM 28849 N N . LEU A 1 31 ? 1.464 5.127 -10.251 1.00 0.00 31 LEU A N 19
ATOM 28850 C CA . LEU A 1 31 ? 0.016 4.978 -10.093 1.00 0.00 31 LEU A CA 19
ATOM 28851 C C . LEU A 1 31 ? -0.324 4.807 -8.616 1.00 0.00 31 LEU A C 19
ATOM 28852 O O . LEU A 1 31 ? -1.128 5.574 -8.098 1.00 0.00 31 LEU A O 19
ATOM 28868 N N . LEU A 1 32 ? 0.302 3.837 -7.938 1.00 0.00 32 LEU A N 19
ATOM 28869 C CA . LEU A 1 32 ? 0.041 3.572 -6.520 1.00 0.00 32 LEU A CA 19
ATOM 28870 C C . LEU A 1 32 ? 0.232 4.828 -5.672 1.00 0.00 32 LEU A C 19
ATOM 28871 O O . LEU A 1 32 ? -0.608 5.122 -4.830 1.00 0.00 32 LEU A O 19
ATOM 28887 N N . TRP A 1 33 ? 1.284 5.602 -5.938 1.00 0.00 33 TRP A N 19
ATOM 28888 C CA . TRP A 1 33 ? 1.560 6.851 -5.231 1.00 0.00 33 TRP A CA 19
ATOM 28889 C C . TRP A 1 33 ? 0.385 7.825 -5.350 1.00 0.00 33 TRP A C 19
ATOM 28890 O O . TRP A 1 33 ? -0.253 8.155 -4.350 1.00 0.00 33 TRP A O 19
ATOM 28911 N N . GLU A 1 34 ? 0.060 8.247 -6.572 1.00 0.00 34 GLU A N 19
ATOM 28912 C CA . GLU A 1 34 ? -1.006 9.226 -6.832 1.00 0.00 34 GLU A CA 19
ATOM 28913 C C . GLU A 1 34 ? -2.413 8.726 -6.462 1.00 0.00 34 GLU A C 19
ATOM 28914 O O . GLU A 1 34 ? -3.267 9.522 -6.065 1.00 0.00 34 GLU A O 19
ATOM 28926 N N . LEU A 1 35 ? -2.652 7.416 -6.540 1.00 0.00 35 LEU A N 19
ATOM 28927 C CA . LEU A 1 35 ? -3.918 6.784 -6.153 1.00 0.00 35 LEU A CA 19
ATOM 28928 C C . LEU A 1 35 ? -4.109 6.765 -4.623 1.00 0.00 35 LEU A C 19
ATOM 28929 O O . LEU A 1 35 ? -5.226 6.942 -4.144 1.00 0.00 35 LEU A O 19
ATOM 28945 N N . PHE A 1 36 ? -3.034 6.576 -3.850 1.00 0.00 36 PHE A N 19
ATOM 28946 C CA . PHE A 1 36 ? -3.063 6.460 -2.386 1.00 0.00 36 PHE A CA 19
ATOM 28947 C C . PHE A 1 36 ? -2.946 7.814 -1.665 1.00 0.00 36 PHE A C 19
ATOM 28948 O O . PHE A 1 36 ? -3.248 7.892 -0.473 1.00 0.00 36 PHE A O 19
ATOM 28965 N N . LEU A 1 37 ? -2.622 8.902 -2.381 1.00 0.00 37 LEU A N 19
ATOM 28966 C CA . LEU A 1 37 ? -2.703 10.285 -1.875 1.00 0.00 37 LEU A CA 19
ATOM 28967 C C . LEU A 1 37 ? -4.088 10.658 -1.298 1.00 0.00 37 LEU A C 19
ATOM 28968 O O . LEU A 1 37 ? -4.201 11.573 -0.481 1.00 0.00 37 LEU A O 19
ATOM 28984 N N . GLN A 1 38 ? -5.135 9.932 -1.697 1.00 0.00 38 GLN A N 19
ATOM 28985 C CA . GLN A 1 38 ? -6.503 10.056 -1.169 1.00 0.00 38 GLN A CA 19
ATOM 28986 C C . GLN A 1 38 ? -6.596 9.696 0.321 1.00 0.00 38 GLN A C 19
ATOM 28987 O O . GLN A 1 38 ? -7.412 10.268 1.047 1.00 0.00 38 GLN A O 19
ATOM 29001 N N . ALA A 1 39 ? -5.759 8.759 0.783 1.00 0.00 39 ALA A N 19
ATOM 29002 C CA . ALA A 1 39 ? -5.695 8.366 2.188 1.00 0.00 39 ALA A CA 19
ATOM 29003 C C . ALA A 1 39 ? -4.905 9.371 3.048 1.00 0.00 39 ALA A C 19
ATOM 29004 O O . ALA A 1 39 ? -5.337 9.736 4.142 1.00 0.00 39 ALA A O 19
ATOM 29011 N N . GLY A 1 40 ? -3.753 9.822 2.545 1.00 0.00 40 GLY A N 19
ATOM 29012 C CA . GLY A 1 40 ? -2.866 10.769 3.220 1.00 0.00 40 GLY A CA 19
ATOM 29013 C C . GLY A 1 40 ? -1.584 11.057 2.424 1.00 0.00 40 GLY A C 19
ATOM 29014 O O . GLY A 1 40 ? -1.457 10.612 1.283 1.00 0.00 40 GLY A O 19
ATOM 29018 N N . PRO A 1 41 ? -0.617 11.790 3.003 1.00 0.00 41 PRO A N 19
ATOM 29019 C CA . PRO A 1 41 ? 0.635 12.149 2.341 1.00 0.00 41 PRO A CA 19
ATOM 29020 C C . PRO A 1 41 ? 1.518 10.916 2.091 1.00 0.00 41 PRO A C 19
ATOM 29021 O O . PRO A 1 41 ? 2.094 10.338 3.019 1.00 0.00 41 PRO A O 19
ATOM 29032 N N . VAL A 1 42 ? 1.637 10.531 0.817 1.00 0.00 42 VAL A N 19
ATOM 29033 C CA . VAL A 1 42 ? 2.534 9.467 0.342 1.00 0.00 42 VAL A CA 19
ATOM 29034 C C . VAL A 1 42 ? 3.934 10.037 0.102 1.00 0.00 42 VAL A C 19
ATOM 29035 O O . VAL A 1 42 ? 4.096 11.089 -0.523 1.00 0.00 42 VAL A O 19
ATOM 29048 N N . VAL A 1 43 ? 4.940 9.323 0.600 1.00 0.00 43 VAL A N 19
ATOM 29049 C CA . VAL A 1 43 ? 6.356 9.723 0.638 1.00 0.00 43 VAL A CA 19
ATOM 29050 C C . VAL A 1 43 ? 7.199 8.929 -0.370 1.00 0.00 43 VAL A C 19
ATOM 29051 O O . VAL A 1 43 ? 8.168 9.458 -0.917 1.00 0.00 43 VAL A O 19
ATOM 29064 N N . ASN A 1 44 ? 6.853 7.655 -0.585 1.00 0.00 44 ASN A N 19
ATOM 29065 C CA . ASN A 1 44 ? 7.589 6.687 -1.406 1.00 0.00 44 ASN A CA 19
ATOM 29066 C C . ASN A 1 44 ? 6.689 5.486 -1.808 1.00 0.00 44 ASN A C 19
ATOM 29067 O O . ASN A 1 44 ? 5.642 5.252 -1.201 1.00 0.00 44 ASN A O 19
ATOM 29078 N N . THR A 1 45 ? 7.108 4.700 -2.804 1.00 0.00 45 THR A N 19
ATOM 29079 C CA . THR A 1 45 ? 6.447 3.467 -3.287 1.00 0.00 45 THR A CA 19
ATOM 29080 C C . THR A 1 45 ? 7.465 2.383 -3.663 1.00 0.00 45 THR A C 19
ATOM 29081 O O . THR A 1 45 ? 8.596 2.694 -4.041 1.00 0.00 45 THR A O 19
ATOM 29092 N N . HIS A 1 46 ? 7.060 1.107 -3.606 1.00 0.00 46 HIS A N 19
ATOM 29093 C CA . HIS A 1 46 ? 7.881 -0.035 -4.034 1.00 0.00 46 HIS A CA 19
ATOM 29094 C C . HIS A 1 46 ? 7.025 -1.106 -4.722 1.00 0.00 46 HIS A C 19
ATOM 29095 O O . HIS A 1 46 ? 5.968 -1.458 -4.210 1.00 0.00 46 HIS A O 19
ATOM 29109 N N . MET A 1 47 ? 7.468 -1.664 -5.848 1.00 0.00 47 MET A N 19
ATOM 29110 C CA . MET A 1 47 ? 6.864 -2.844 -6.485 1.00 0.00 47 MET A CA 19
ATOM 29111 C C . MET A 1 47 ? 7.974 -3.803 -6.941 1.00 0.00 47 MET A C 19
ATOM 29112 O O . MET A 1 47 ? 8.614 -3.529 -7.961 1.00 0.00 47 MET A O 19
ATOM 29126 N N . PRO A 1 48 ? 8.230 -4.911 -6.218 1.00 0.00 48 PRO A N 19
ATOM 29127 C CA . PRO A 1 48 ? 9.276 -5.874 -6.567 1.00 0.00 48 PRO A CA 19
ATOM 29128 C C . PRO A 1 48 ? 9.144 -6.438 -7.989 1.00 0.00 48 PRO A C 19
ATOM 29129 O O . PRO A 1 48 ? 8.070 -6.891 -8.402 1.00 0.00 48 PRO A O 19
ATOM 29140 N N . LYS A 1 49 ? 10.253 -6.404 -8.739 1.00 0.00 49 LYS A N 19
ATOM 29141 C CA . LYS A 1 49 ? 10.339 -6.847 -10.140 1.00 0.00 49 LYS A CA 19
ATOM 29142 C C . LYS A 1 49 ? 10.854 -8.284 -10.256 1.00 0.00 49 LYS A C 19
ATOM 29143 O O . LYS A 1 49 ? 11.672 -8.741 -9.457 1.00 0.00 49 LYS A O 19
ATOM 29162 N N . ASP A 1 50 ? 10.378 -8.986 -11.276 1.00 0.00 50 ASP A N 19
ATOM 29163 C CA . ASP A 1 50 ? 10.707 -10.379 -11.570 1.00 0.00 50 ASP A CA 19
ATOM 29164 C C . ASP A 1 50 ? 12.099 -10.545 -12.214 1.00 0.00 50 ASP A C 19
ATOM 29165 O O . ASP A 1 50 ? 12.498 -9.750 -13.066 1.00 0.00 50 ASP A O 19
ATOM 29174 N N . ARG A 1 51 ? 12.834 -11.605 -11.850 1.00 0.00 51 ARG A N 19
ATOM 29175 C CA . ARG A 1 51 ? 14.211 -11.861 -12.323 1.00 0.00 51 ARG A CA 19
ATOM 29176 C C . ARG A 1 51 ? 14.329 -12.512 -13.715 1.00 0.00 51 ARG A C 19
ATOM 29177 O O . ARG A 1 51 ? 15.442 -12.831 -14.136 1.00 0.00 51 ARG A O 19
ATOM 29198 N N . VAL A 1 52 ? 13.215 -12.723 -14.426 1.00 0.00 52 VAL A N 19
ATOM 29199 C CA . VAL A 1 52 ? 13.150 -13.434 -15.721 1.00 0.00 52 VAL A CA 19
ATOM 29200 C C . VAL A 1 52 ? 12.328 -12.647 -16.746 1.00 0.00 52 VAL A C 19
ATOM 29201 O O . VAL A 1 52 ? 12.722 -12.568 -17.911 1.00 0.00 52 VAL A O 19
ATOM 29214 N N . THR A 1 53 ? 11.218 -12.026 -16.327 1.00 0.00 53 THR A N 19
ATOM 29215 C CA . THR A 1 53 ? 10.316 -11.251 -17.200 1.00 0.00 53 THR A CA 19
ATOM 29216 C C . THR A 1 53 ? 10.430 -9.746 -16.970 1.00 0.00 53 THR A C 19
ATOM 29217 O O . THR A 1 53 ? 9.989 -8.948 -17.802 1.00 0.00 53 THR A O 19
ATOM 29228 N N . GLY A 1 54 ? 11.010 -9.345 -15.833 1.00 0.00 54 GLY A N 19
ATOM 29229 C CA . GLY A 1 54 ? 11.237 -7.954 -15.456 1.00 0.00 54 GLY A CA 19
ATOM 29230 C C . GLY A 1 54 ? 9.977 -7.154 -15.082 1.00 0.00 54 GLY A C 19
ATOM 29231 O O . GLY A 1 54 ? 10.076 -5.964 -14.779 1.00 0.00 54 GLY A O 19
ATOM 29235 N N . GLN A 1 55 ? 8.799 -7.787 -15.091 1.00 0.00 55 GLN A N 19
ATOM 29236 C CA . GLN A 1 55 ? 7.516 -7.182 -14.706 1.00 0.00 55 GLN A CA 19
ATOM 29237 C C . GLN A 1 55 ? 7.339 -7.196 -13.177 1.00 0.00 55 GLN A C 19
ATOM 29238 O O . GLN A 1 55 ? 8.089 -7.876 -12.475 1.00 0.00 55 GLN A O 19
ATOM 29252 N N . HIS A 1 56 ? 6.349 -6.482 -12.629 1.00 0.00 56 HIS A N 19
ATOM 29253 C CA . HIS A 1 56 ? 6.019 -6.615 -11.200 1.00 0.00 56 HIS A CA 19
ATOM 29254 C C . HIS A 1 56 ? 5.427 -8.002 -10.885 1.00 0.00 56 HIS A C 19
ATOM 29255 O O . HIS A 1 56 ? 4.764 -8.614 -11.727 1.00 0.00 56 HIS A O 19
ATOM 29269 N N . GLN A 1 57 ? 5.666 -8.510 -9.673 1.00 0.00 57 GLN A N 19
ATOM 29270 C CA . GLN A 1 57 ? 5.264 -9.866 -9.256 1.00 0.00 57 GLN A CA 19
ATOM 29271 C C . GLN A 1 57 ? 3.839 -9.951 -8.658 1.00 0.00 57 GLN A C 19
ATOM 29272 O O . GLN A 1 57 ? 3.537 -10.854 -7.874 1.00 0.00 57 GLN A O 19
ATOM 29286 N N . GLY A 1 58 ? 2.943 -9.026 -9.021 1.00 0.00 58 GLY A N 19
ATOM 29287 C CA . GLY A 1 58 ? 1.532 -9.012 -8.605 1.00 0.00 58 GLY A CA 19
ATOM 29288 C C . GLY A 1 58 ? 1.251 -8.316 -7.267 1.00 0.00 58 GLY A C 19
ATOM 29289 O O . GLY A 1 58 ? 0.106 -8.320 -6.811 1.00 0.00 58 GLY A O 19
ATOM 29293 N N . TYR A 1 59 ? 2.259 -7.707 -6.637 1.00 0.00 59 TYR A N 19
ATOM 29294 C CA . TYR A 1 59 ? 2.127 -6.961 -5.383 1.00 0.00 59 TYR A CA 19
ATOM 29295 C C . TYR A 1 59 ? 3.055 -5.736 -5.322 1.00 0.00 59 TYR A C 19
ATOM 29296 O O . TYR A 1 59 ? 4.047 -5.639 -6.052 1.00 0.00 59 TYR A O 19
ATOM 29314 N N . GLY A 1 60 ? 2.711 -4.793 -4.446 1.00 0.00 60 GLY A N 19
ATOM 29315 C CA . GLY A 1 60 ? 3.407 -3.529 -4.231 1.00 0.00 60 GLY A CA 19
ATOM 29316 C C . GLY A 1 60 ? 3.270 -3.006 -2.800 1.00 0.00 60 GLY A C 19
ATOM 29317 O O . GLY A 1 60 ? 2.679 -3.652 -1.933 1.00 0.00 60 GLY A O 19
ATOM 29321 N N . PHE A 1 61 ? 3.814 -1.815 -2.569 1.00 0.00 61 PHE A N 19
ATOM 29322 C CA . PHE A 1 61 ? 3.841 -1.122 -1.287 1.00 0.00 61 PHE A CA 19
ATOM 29323 C C . PHE A 1 61 ? 3.738 0.398 -1.464 1.00 0.00 61 PHE A C 19
ATOM 29324 O O . PHE A 1 61 ? 4.234 0.953 -2.452 1.00 0.00 61 PHE A O 19
ATOM 29341 N N . VAL A 1 62 ? 3.164 1.077 -0.467 1.00 0.00 62 VAL A N 19
ATOM 29342 C CA . VAL A 1 62 ? 3.040 2.545 -0.413 1.00 0.00 62 VAL A CA 19
ATOM 29343 C C . VAL A 1 62 ? 3.439 3.048 0.975 1.00 0.00 62 VAL A C 19
ATOM 29344 O O . VAL A 1 62 ? 2.912 2.579 1.980 1.00 0.00 62 VAL A O 19
ATOM 29357 N N . GLU A 1 63 ? 4.373 3.994 1.046 1.00 0.00 63 GLU A N 19
ATOM 29358 C CA . GLU A 1 63 ? 4.908 4.545 2.296 1.00 0.00 63 GLU A CA 19
ATOM 29359 C C . GLU A 1 63 ? 4.291 5.912 2.604 1.00 0.00 63 GLU A C 19
ATOM 29360 O O . GLU A 1 63 ? 4.431 6.854 1.823 1.00 0.00 63 GLU A O 19
ATOM 29372 N N . PHE A 1 64 ? 3.628 6.027 3.753 1.00 0.00 64 PHE A N 19
ATOM 29373 C CA . PHE A 1 64 ? 3.016 7.261 4.242 1.00 0.00 64 PHE A CA 19
ATOM 29374 C C . PHE A 1 64 ? 3.915 8.004 5.233 1.00 0.00 64 PHE A C 19
ATOM 29375 O O . PHE A 1 64 ? 4.838 7.434 5.820 1.00 0.00 64 PHE A O 19
ATOM 29392 N N . LEU A 1 65 ? 3.616 9.289 5.442 1.00 0.00 65 LEU A N 19
ATOM 29393 C CA . LEU A 1 65 ? 4.330 10.130 6.405 1.00 0.00 65 LEU A CA 19
ATOM 29394 C C . LEU A 1 65 ? 4.163 9.632 7.855 1.00 0.00 65 LEU A C 19
ATOM 29395 O O . LEU A 1 65 ? 5.109 9.711 8.643 1.00 0.00 65 LEU A O 19
ATOM 29411 N N . SER A 1 66 ? 2.984 9.088 8.185 1.00 0.00 66 SER A N 19
ATOM 29412 C CA . SER A 1 66 ? 2.635 8.615 9.534 1.00 0.00 66 SER A CA 19
ATOM 29413 C C . SER A 1 66 ? 1.757 7.369 9.511 1.00 0.00 66 SER A C 19
ATOM 29414 O O . SER A 1 66 ? 1.025 7.090 8.559 1.00 0.00 66 SER A O 19
ATOM 29422 N N . GLU A 1 67 ? 1.811 6.623 10.607 1.00 0.00 67 GLU A N 19
ATOM 29423 C CA . GLU A 1 67 ? 1.124 5.346 10.792 1.00 0.00 67 GLU A CA 19
ATOM 29424 C C . GLU A 1 67 ? -0.408 5.459 10.729 1.00 0.00 67 GLU A C 19
ATOM 29425 O O . GLU A 1 67 ? -1.077 4.547 10.250 1.00 0.00 67 GLU A O 19
ATOM 29437 N N . GLU A 1 68 ? -0.977 6.588 11.163 1.00 0.00 68 GLU A N 19
ATOM 29438 C CA . GLU A 1 68 ? -2.424 6.845 11.092 1.00 0.00 68 GLU A CA 19
ATOM 29439 C C . GLU A 1 68 ? -2.924 7.108 9.659 1.00 0.00 68 GLU A C 19
ATOM 29440 O O . GLU A 1 68 ? -4.070 6.793 9.335 1.00 0.00 68 GLU A O 19
ATOM 29452 N N . ASP A 1 69 ? -2.060 7.617 8.776 1.00 0.00 69 ASP A N 19
ATOM 29453 C CA . ASP A 1 69 ? -2.351 7.769 7.346 1.00 0.00 69 ASP A CA 19
ATOM 29454 C C . ASP A 1 69 ? -2.270 6.416 6.618 1.00 0.00 69 ASP A C 19
ATOM 29455 O O . ASP A 1 69 ? -3.084 6.134 5.737 1.00 0.00 69 ASP A O 19
ATOM 29464 N N . ALA A 1 70 ? -1.356 5.539 7.049 1.00 0.00 70 ALA A N 19
ATOM 29465 C CA . ALA A 1 70 ? -1.254 4.166 6.567 1.00 0.00 70 ALA A CA 19
ATOM 29466 C C . ALA A 1 70 ? -2.462 3.321 7.015 1.00 0.00 70 ALA A C 19
ATOM 29467 O O . ALA A 1 70 ? -3.100 2.672 6.189 1.00 0.00 70 ALA A O 19
ATOM 29474 N N . ASP A 1 71 ? -2.848 3.386 8.293 1.00 0.00 71 ASP A N 19
ATOM 29475 C CA . ASP A 1 71 ? -4.037 2.710 8.835 1.00 0.00 71 ASP A CA 19
ATOM 29476 C C . ASP A 1 71 ? -5.333 3.115 8.107 1.00 0.00 71 ASP A C 19
ATOM 29477 O O . ASP A 1 71 ? -6.200 2.275 7.857 1.00 0.00 71 ASP A O 19
ATOM 29486 N N . TYR A 1 72 ? -5.439 4.380 7.690 1.00 0.00 72 TYR A N 19
ATOM 29487 C CA . TYR A 1 72 ? -6.576 4.865 6.907 1.00 0.00 72 TYR A CA 19
ATOM 29488 C C . TYR A 1 72 ? -6.542 4.375 5.452 1.00 0.00 72 TYR A C 19
ATOM 29489 O O . TYR A 1 72 ? -7.586 4.037 4.896 1.00 0.00 72 TYR A O 19
ATOM 29507 N N . ALA A 1 73 ? -5.360 4.244 4.841 1.00 0.00 73 ALA A N 19
ATOM 29508 C CA . ALA A 1 73 ? -5.217 3.675 3.501 1.00 0.00 73 ALA A CA 19
ATOM 29509 C C . ALA A 1 73 ? -5.619 2.190 3.481 1.00 0.00 73 ALA A C 19
ATOM 29510 O O . ALA A 1 73 ? -6.313 1.748 2.566 1.00 0.00 73 ALA A O 19
ATOM 29517 N N . ILE A 1 74 ? -5.287 1.447 4.542 1.00 0.00 74 ILE A N 19
ATOM 29518 C CA . ILE A 1 74 ? -5.731 0.059 4.758 1.00 0.00 74 ILE A CA 19
ATOM 29519 C C . ILE A 1 74 ? -7.262 -0.013 4.906 1.00 0.00 74 ILE A C 19
ATOM 29520 O O . ILE A 1 74 ? -7.881 -0.959 4.420 1.00 0.00 74 ILE A O 19
ATOM 29536 N N . LYS A 1 75 ? -7.893 1.005 5.506 1.00 0.00 75 LYS A N 19
ATOM 29537 C CA . LYS A 1 75 ? -9.355 1.096 5.643 1.00 0.00 75 LYS A CA 19
ATOM 29538 C C . LYS A 1 75 ? -10.062 1.314 4.298 1.00 0.00 75 LYS A C 19
ATOM 29539 O O . LYS A 1 75 ? -11.065 0.647 4.037 1.00 0.00 75 LYS A O 19
ATOM 29558 N N . ILE A 1 76 ? -9.555 2.208 3.438 1.00 0.00 76 ILE A N 19
ATOM 29559 C CA . ILE A 1 76 ? -10.237 2.584 2.186 1.00 0.00 76 ILE A CA 19
ATOM 29560 C C . ILE A 1 76 ? -9.853 1.744 0.958 1.00 0.00 76 ILE A C 19
ATOM 29561 O O . ILE A 1 76 ? -10.722 1.487 0.129 1.00 0.00 76 ILE A O 19
ATOM 29577 N N . MET A 1 77 ? -8.598 1.294 0.824 1.00 0.00 77 MET A N 19
ATOM 29578 C CA . MET A 1 77 ? -8.094 0.622 -0.396 1.00 0.00 77 MET A CA 19
ATOM 29579 C C . MET A 1 77 ? -8.184 -0.909 -0.372 1.00 0.00 77 MET A C 19
ATOM 29580 O O . MET A 1 77 ? -7.807 -1.576 -1.333 1.00 0.00 77 MET A O 19
ATOM 29594 N N . ASP A 1 78 ? -8.718 -1.477 0.703 1.00 0.00 78 ASP A N 19
ATOM 29595 C CA . ASP A 1 78 ? -8.889 -2.925 0.847 1.00 0.00 78 ASP A CA 19
ATOM 29596 C C . ASP A 1 78 ? -10.199 -3.416 0.204 1.00 0.00 78 ASP A C 19
ATOM 29597 O O . ASP A 1 78 ? -11.247 -2.779 0.334 1.00 0.00 78 ASP A O 19
ATOM 29606 N N . MET A 1 79 ? -10.132 -4.545 -0.509 1.00 0.00 79 MET A N 19
ATOM 29607 C CA . MET A 1 79 ? -11.201 -5.101 -1.358 1.00 0.00 79 MET A CA 19
ATOM 29608 C C . MET A 1 79 ? -11.685 -4.180 -2.501 1.00 0.00 79 MET A C 19
ATOM 29609 O O . MET A 1 79 ? -12.718 -4.442 -3.124 1.00 0.00 79 MET A O 19
ATOM 29623 N N . ILE A 1 80 ? -10.928 -3.122 -2.814 1.00 0.00 80 ILE A N 19
ATOM 29624 C CA . ILE A 1 80 ? -11.099 -2.278 -4.006 1.00 0.00 80 ILE A CA 19
ATOM 29625 C C . ILE A 1 80 ? -10.645 -3.041 -5.262 1.00 0.00 80 ILE A C 19
ATOM 29626 O O . ILE A 1 80 ? -9.808 -3.938 -5.182 1.00 0.00 80 ILE A O 19
ATOM 29642 N N . LYS A 1 81 ? -11.190 -2.695 -6.434 1.00 0.00 81 LYS A N 19
ATOM 29643 C CA . LYS A 1 81 ? -10.944 -3.379 -7.715 1.00 0.00 81 LYS A CA 19
ATOM 29644 C C . LYS A 1 81 ? -10.199 -2.494 -8.723 1.00 0.00 81 LYS A C 19
ATOM 29645 O O . LYS A 1 81 ? -10.763 -2.072 -9.735 1.00 0.00 81 LYS A O 19
ATOM 29664 N N . LEU A 1 82 ? -8.919 -2.223 -8.457 1.00 0.00 82 LEU A N 19
ATOM 29665 C CA . LEU A 1 82 ? -8.029 -1.470 -9.359 1.00 0.00 82 LEU A CA 19
ATOM 29666 C C . LEU A 1 82 ? -7.953 -2.166 -10.732 1.00 0.00 82 LEU A C 19
ATOM 29667 O O . LEU A 1 82 ? -7.680 -3.366 -10.795 1.00 0.00 82 LEU A O 19
ATOM 29683 N N . TYR A 1 83 ? -8.254 -1.447 -11.825 1.00 0.00 83 TYR A N 19
ATOM 29684 C CA . TYR A 1 83 ? -8.450 -2.033 -13.169 1.00 0.00 83 TYR A CA 19
ATOM 29685 C C . TYR A 1 83 ? -9.335 -3.315 -13.239 1.00 0.00 83 TYR A C 19
ATOM 29686 O O . TYR A 1 83 ? -9.139 -4.159 -14.118 1.00 0.00 83 TYR A O 19
ATOM 29704 N N . GLY A 1 84 ? -10.319 -3.491 -12.343 1.00 0.00 84 GLY A N 19
ATOM 29705 C CA . GLY A 1 84 ? -11.263 -4.624 -12.371 1.00 0.00 84 GLY A CA 19
ATOM 29706 C C . GLY A 1 84 ? -10.730 -5.959 -11.814 1.00 0.00 84 GLY A C 19
ATOM 29707 O O . GLY A 1 84 ? -11.205 -7.025 -12.214 1.00 0.00 84 GLY A O 19
ATOM 29711 N N . LYS A 1 85 ? -9.761 -5.912 -10.892 1.00 0.00 85 LYS A N 19
ATOM 29712 C CA . LYS A 1 85 ? -9.094 -7.031 -10.217 1.00 0.00 85 LYS A CA 19
ATOM 29713 C C . LYS A 1 85 ? -8.967 -6.672 -8.724 1.00 0.00 85 LYS A C 19
ATOM 29714 O O . LYS A 1 85 ? -8.393 -5.624 -8.414 1.00 0.00 85 LYS A O 19
ATOM 29733 N N . PRO A 1 86 ? -9.539 -7.458 -7.794 1.00 0.00 86 PRO A N 19
ATOM 29734 C CA . PRO A 1 86 ? -9.611 -7.093 -6.381 1.00 0.00 86 PRO A CA 19
ATOM 29735 C C . PRO A 1 86 ? -8.234 -7.122 -5.699 1.00 0.00 86 PRO A C 19
ATOM 29736 O O . PRO A 1 86 ? -7.551 -8.149 -5.692 1.00 0.00 86 PRO A O 19
ATOM 29747 N N . ILE A 1 87 ? -7.854 -5.994 -5.096 1.00 0.00 87 ILE A N 19
ATOM 29748 C CA . ILE A 1 87 ? -6.635 -5.825 -4.295 1.00 0.00 87 ILE A CA 19
ATOM 29749 C C . ILE A 1 87 ? -6.919 -6.005 -2.799 1.00 0.00 87 ILE A C 19
ATOM 29750 O O . ILE A 1 87 ? -7.977 -5.608 -2.300 1.00 0.00 87 ILE A O 19
ATOM 29766 N N . ARG A 1 88 ? -5.957 -6.579 -2.069 1.00 0.00 88 ARG A N 19
ATOM 29767 C CA . ARG A 1 88 ? -5.960 -6.667 -0.599 1.00 0.00 88 ARG A CA 19
ATOM 29768 C C . ARG A 1 88 ? -4.864 -5.790 -0.003 1.00 0.00 88 ARG A C 19
ATOM 29769 O O . ARG A 1 88 ? -3.751 -5.761 -0.527 1.00 0.00 88 ARG A O 19
ATOM 29790 N N . VAL A 1 89 ? -5.178 -5.080 1.082 1.00 0.00 89 VAL A N 19
ATOM 29791 C CA . VAL A 1 89 ? -4.299 -4.070 1.699 1.00 0.00 89 VAL A CA 19
ATOM 29792 C C . VAL A 1 89 ? -4.174 -4.293 3.210 1.00 0.00 89 VAL A C 19
ATOM 29793 O O . VAL A 1 89 ? -5.164 -4.590 3.879 1.00 0.00 89 VAL A O 19
ATOM 29806 N N . ASN A 1 90 ? -2.954 -4.165 3.743 1.00 0.00 90 ASN A N 19
ATOM 29807 C CA . ASN A 1 90 ? -2.606 -4.292 5.171 1.00 0.00 90 ASN A CA 19
ATOM 29808 C C . ASN A 1 90 ? -1.235 -3.627 5.445 1.00 0.00 90 ASN A C 19
ATOM 29809 O O . ASN A 1 90 ? -0.619 -3.081 4.531 1.00 0.00 90 ASN A O 19
ATOM 29820 N N . LYS A 1 91 ? -0.731 -3.656 6.682 1.00 0.00 91 LYS A N 19
ATOM 29821 C CA . LYS A 1 91 ? 0.605 -3.152 7.060 1.00 0.00 91 LYS A CA 19
ATOM 29822 C C . LYS A 1 91 ? 1.723 -3.952 6.371 1.00 0.00 91 LYS A C 19
ATOM 29823 O O . LYS A 1 91 ? 1.626 -5.172 6.249 1.00 0.00 91 LYS A O 19
ATOM 29842 N N . ALA A 1 92 ? 2.833 -3.300 6.017 1.00 0.00 92 ALA A N 19
ATOM 29843 C CA . ALA A 1 92 ? 4.045 -3.969 5.517 1.00 0.00 92 ALA A CA 19
ATOM 29844 C C . ALA A 1 92 ? 4.853 -4.697 6.623 1.00 0.00 92 ALA A C 19
ATOM 29845 O O . ALA A 1 92 ? 5.904 -5.283 6.354 1.00 0.00 92 ALA A O 19
ATOM 29852 N N . SER A 1 93 ? 4.371 -4.645 7.869 1.00 0.00 93 SER A N 19
ATOM 29853 C CA . SER A 1 93 ? 4.906 -5.311 9.068 1.00 0.00 93 SER A CA 19
ATOM 29854 C C . SER A 1 93 ? 4.016 -6.453 9.587 1.00 0.00 93 SER A C 19
ATOM 29855 O O . SER A 1 93 ? 4.336 -7.033 10.622 1.00 0.00 93 SER A O 19
ATOM 29863 N N . ALA A 1 94 ? 2.913 -6.789 8.900 1.00 0.00 94 ALA A N 19
ATOM 29864 C CA . ALA A 1 94 ? 1.829 -7.681 9.354 1.00 0.00 94 ALA A CA 19
ATOM 29865 C C . ALA A 1 94 ? 2.187 -9.179 9.568 1.00 0.00 94 ALA A C 19
ATOM 29866 O O . ALA A 1 94 ? 1.307 -10.044 9.569 1.00 0.00 94 ALA A O 19
ATOM 29873 N N . HIS A 1 95 ? 3.469 -9.512 9.723 1.00 0.00 95 HIS A N 19
ATOM 29874 C CA . HIS A 1 95 ? 4.010 -10.877 9.732 1.00 0.00 95 HIS A CA 19
ATOM 29875 C C . HIS A 1 95 ? 4.007 -11.556 11.113 1.00 0.00 95 HIS A C 19
ATOM 29876 O O . HIS A 1 95 ? 4.255 -12.761 11.194 1.00 0.00 95 HIS A O 19
ATOM 29890 N N . ASN A 1 96 ? 3.731 -10.823 12.199 1.00 0.00 96 ASN A N 19
ATOM 29891 C CA . ASN A 1 96 ? 3.668 -11.382 13.554 1.00 0.00 96 ASN A CA 19
ATOM 29892 C C . ASN A 1 96 ? 2.320 -12.085 13.801 1.00 0.00 96 ASN A C 19
ATOM 29893 O O . ASN A 1 96 ? 1.261 -11.479 13.623 1.00 0.00 96 ASN A O 19
ATOM 29904 N N . LYS A 1 97 ? 2.346 -13.351 14.236 1.00 0.00 97 LYS A N 19
ATOM 29905 C CA . LYS A 1 97 ? 1.135 -14.132 14.556 1.00 0.00 97 LYS A CA 19
ATOM 29906 C C . LYS A 1 97 ? 0.475 -13.681 15.868 1.00 0.00 97 LYS A C 19
ATOM 29907 O O . LYS A 1 97 ? 1.153 -13.220 16.789 1.00 0.00 97 LYS A O 19
ATOM 29926 N N . ASN A 1 98 ? -0.846 -13.839 15.960 1.00 0.00 98 ASN A N 19
ATOM 29927 C CA . ASN A 1 98 ? -1.658 -13.450 17.119 1.00 0.00 98 ASN A CA 19
ATOM 29928 C C . ASN A 1 98 ? -2.778 -14.464 17.421 1.00 0.00 98 ASN A C 19
ATOM 29929 O O . ASN A 1 98 ? -3.215 -15.212 16.542 1.00 0.00 98 ASN A O 19
ATOM 29940 N N . LEU A 1 99 ? -3.268 -14.451 18.665 1.00 0.00 99 LEU A N 19
ATOM 29941 C CA . LEU A 1 99 ? -4.468 -15.181 19.094 1.00 0.00 99 LEU A CA 19
ATOM 29942 C C . LEU A 1 99 ? -5.751 -14.412 18.722 1.00 0.00 99 LEU A C 19
ATOM 29943 O O . LEU A 1 99 ? -5.713 -13.206 18.457 1.00 0.00 99 LEU A O 19
ATOM 29959 N N . SER A 1 100 ? -6.894 -15.101 18.734 1.00 0.00 100 SER A N 19
ATOM 29960 C CA . SER A 1 100 ? -8.224 -14.510 18.498 1.00 0.00 100 SER A CA 19
ATOM 29961 C C . SER A 1 100 ? -8.763 -13.699 19.690 1.00 0.00 100 SER A C 19
ATOM 29962 O O . SER A 1 100 ? -9.609 -12.821 19.508 1.00 0.00 100 SER A O 19
ATOM 29970 N N . GLY A 1 101 ? -8.263 -13.958 20.904 1.00 0.00 101 GLY A N 19
ATOM 29971 C CA . GLY A 1 101 ? -8.619 -13.247 22.137 1.00 0.00 101 GLY A CA 19
ATOM 29972 C C . GLY A 1 101 ? -8.040 -13.895 23.409 1.00 0.00 101 GLY A C 19
ATOM 29973 O O . GLY A 1 101 ? -7.411 -14.958 23.327 1.00 0.00 101 GLY A O 19
ATOM 29977 N N . PRO A 1 102 ? -8.235 -13.271 24.587 1.00 0.00 102 PRO A N 19
ATOM 29978 C CA . PRO A 1 102 ? -7.800 -13.802 25.882 1.00 0.00 102 PRO A CA 19
ATOM 29979 C C . PRO A 1 102 ? -8.660 -14.989 26.360 1.00 0.00 102 PRO A C 19
ATOM 29980 O O . PRO A 1 102 ? -9.753 -15.243 25.844 1.00 0.00 102 PRO A O 19
ATOM 29991 N N . SER A 1 103 ? -8.176 -15.704 27.380 1.00 0.00 103 SER A N 19
ATOM 29992 C CA . SER A 1 103 ? -8.881 -16.815 28.045 1.00 0.00 103 SER A CA 19
ATOM 29993 C C . SER A 1 103 ? -8.584 -16.883 29.554 1.00 0.00 103 SER A C 19
ATOM 29994 O O . SER A 1 103 ? -7.694 -16.195 30.063 1.00 0.00 103 SER A O 19
ATOM 30002 N N . SER A 1 104 ? -9.328 -17.726 30.279 1.00 0.00 104 SER A N 19
ATOM 30003 C CA . SER A 1 104 ? -9.175 -17.971 31.725 1.00 0.00 104 SER A CA 19
ATOM 30004 C C . SER A 1 104 ? -8.067 -18.979 32.093 1.00 0.00 104 SER A C 19
ATOM 30005 O O . SER A 1 104 ? -7.842 -19.237 33.281 1.00 0.00 104 SER A O 19
ATOM 30013 N N . GLY A 1 105 ? -7.368 -19.552 31.099 1.00 0.00 105 GLY A N 19
ATOM 30014 C CA . GLY A 1 105 ? -6.285 -20.540 31.267 1.00 0.00 105 GLY A CA 19
ATOM 30015 C C . GLY A 1 105 ? -5.035 -19.987 31.960 1.00 0.00 105 GLY A C 19
ATOM 30016 O O . GLY A 1 105 ? -4.503 -18.950 31.503 1.00 0.00 105 GLY A O 19
ATOM 30021 N N . GLY A 1 1 ? -5.339 13.444 1.294 1.00 0.00 1 GLY A N 20
ATOM 30022 C CA . GLY A 1 1 ? -4.563 14.540 0.677 1.00 0.00 1 GLY A CA 20
ATOM 30023 C C . GLY A 1 1 ? -3.162 14.639 1.262 1.00 0.00 1 GLY A C 20
ATOM 30024 O O . GLY A 1 1 ? -2.866 14.029 2.291 1.00 0.00 1 GLY A O 20
ATOM 30030 N N . SER A 1 2 ? -2.292 15.423 0.623 1.00 0.00 2 SER A N 20
ATOM 30031 C CA . SER A 1 2 ? -0.916 15.688 1.082 1.00 0.00 2 SER A CA 20
ATOM 30032 C C . SER A 1 2 ? -0.860 16.613 2.311 1.00 0.00 2 SER A C 20
ATOM 30033 O O . SER A 1 2 ? -1.776 17.401 2.563 1.00 0.00 2 SER A O 20
ATOM 30041 N N . SER A 1 3 ? 0.243 16.549 3.063 1.00 0.00 3 SER A N 20
ATOM 30042 C CA . SER A 1 3 ? 0.495 17.345 4.279 1.00 0.00 3 SER A CA 20
ATOM 30043 C C . SER A 1 3 ? 0.956 18.787 4.018 1.00 0.00 3 SER A C 20
ATOM 30044 O O . SER A 1 3 ? 0.837 19.643 4.899 1.00 0.00 3 SER A O 20
ATOM 30052 N N . GLY A 1 4 ? 1.509 19.062 2.831 1.00 0.00 4 GLY A N 20
ATOM 30053 C CA . GLY A 1 4 ? 2.193 20.323 2.512 1.00 0.00 4 GLY A CA 20
ATOM 30054 C C . GLY A 1 4 ? 3.648 20.400 3.010 1.00 0.00 4 GLY A C 20
ATOM 30055 O O . GLY A 1 4 ? 4.237 21.485 2.996 1.00 0.00 4 GLY A O 20
ATOM 30059 N N . SER A 1 5 ? 4.239 19.279 3.448 1.00 0.00 5 SER A N 20
ATOM 30060 C CA . SER A 1 5 ? 5.655 19.185 3.853 1.00 0.00 5 SER A CA 20
ATOM 30061 C C . SER A 1 5 ? 6.627 19.516 2.706 1.00 0.00 5 SER A C 20
ATOM 30062 O O . SER A 1 5 ? 6.299 19.365 1.525 1.00 0.00 5 SER A O 20
ATOM 30070 N N . SER A 1 6 ? 7.845 19.947 3.049 1.00 0.00 6 SER A N 20
ATOM 30071 C CA . SER A 1 6 ? 8.866 20.415 2.091 1.00 0.00 6 SER A CA 20
ATOM 30072 C C . SER A 1 6 ? 9.447 19.320 1.179 1.00 0.00 6 SER A C 20
ATOM 30073 O O . SER A 1 6 ? 9.923 19.626 0.082 1.00 0.00 6 SER A O 20
ATOM 30081 N N . GLY A 1 7 ? 9.384 18.050 1.590 1.00 0.00 7 GLY A N 20
ATOM 30082 C CA . GLY A 1 7 ? 9.790 16.890 0.787 1.00 0.00 7 GLY A CA 20
ATOM 30083 C C . GLY A 1 7 ? 9.768 15.560 1.561 1.00 0.00 7 GLY A C 20
ATOM 30084 O O . GLY A 1 7 ? 9.450 15.552 2.756 1.00 0.00 7 GLY A O 20
ATOM 30088 N N . PRO A 1 8 ? 10.103 14.430 0.904 1.00 0.00 8 PRO A N 20
ATOM 30089 C CA . PRO A 1 8 ? 10.167 13.106 1.531 1.00 0.00 8 PRO A CA 20
ATOM 30090 C C . PRO A 1 8 ? 11.203 13.008 2.665 1.00 0.00 8 PRO A C 20
ATOM 30091 O O . PRO A 1 8 ? 12.251 13.661 2.628 1.00 0.00 8 PRO A O 20
ATOM 30102 N N . ILE A 1 9 ? 10.938 12.144 3.651 1.00 0.00 9 ILE A N 20
ATOM 30103 C CA . ILE A 1 9 ? 11.861 11.841 4.759 1.00 0.00 9 ILE A CA 20
ATOM 30104 C C . ILE A 1 9 ? 12.882 10.754 4.387 1.00 0.00 9 ILE A C 20
ATOM 30105 O O . ILE A 1 9 ? 12.558 9.788 3.688 1.00 0.00 9 ILE A O 20
ATOM 30121 N N . SER A 1 10 ? 14.122 10.905 4.861 1.00 0.00 10 SER A N 20
ATOM 30122 C CA . SER A 1 10 ? 15.260 10.039 4.498 1.00 0.00 10 SER A CA 20
ATOM 30123 C C . SER A 1 10 ? 15.224 8.656 5.163 1.00 0.00 10 SER A C 20
ATOM 30124 O O . SER A 1 10 ? 15.719 7.685 4.592 1.00 0.00 10 SER A O 20
ATOM 30132 N N . GLU A 1 11 ? 14.620 8.547 6.349 1.00 0.00 11 GLU A N 20
ATOM 30133 C CA . GLU A 1 11 ? 14.397 7.273 7.051 1.00 0.00 11 GLU A CA 20
ATOM 30134 C C . GLU A 1 11 ? 13.106 6.578 6.580 1.00 0.00 11 GLU A C 20
ATOM 30135 O O . GLU A 1 11 ? 12.112 7.242 6.274 1.00 0.00 11 GLU A O 20
ATOM 30147 N N . ARG A 1 12 ? 13.124 5.240 6.505 1.00 0.00 12 ARG A N 20
ATOM 30148 C CA . ARG A 1 12 ? 12.034 4.419 5.944 1.00 0.00 12 ARG A CA 20
ATOM 30149 C C . ARG A 1 12 ? 11.127 3.867 7.048 1.00 0.00 12 ARG A C 20
ATOM 30150 O O . ARG A 1 12 ? 11.600 3.174 7.952 1.00 0.00 12 ARG A O 20
ATOM 30171 N N . ASN A 1 13 ? 9.828 4.156 6.969 1.00 0.00 13 ASN A N 20
ATOM 30172 C CA . ASN A 1 13 ? 8.846 3.851 8.016 1.00 0.00 13 ASN A CA 20
ATOM 30173 C C . ASN A 1 13 ? 7.989 2.622 7.660 1.00 0.00 13 ASN A C 20
ATOM 30174 O O . ASN A 1 13 ? 6.885 2.763 7.133 1.00 0.00 13 ASN A O 20
ATOM 30185 N N . GLN A 1 14 ? 8.452 1.407 7.984 1.00 0.00 14 GLN A N 20
ATOM 30186 C CA . GLN A 1 14 ? 7.700 0.165 7.718 1.00 0.00 14 GLN A CA 20
ATOM 30187 C C . GLN A 1 14 ? 6.347 0.125 8.458 1.00 0.00 14 GLN A C 20
ATOM 30188 O O . GLN A 1 14 ? 5.358 -0.355 7.908 1.00 0.00 14 GLN A O 20
ATOM 30202 N N . ASP A 1 15 ? 6.263 0.704 9.662 1.00 0.00 15 ASP A N 20
ATOM 30203 C CA . ASP A 1 15 ? 5.012 0.824 10.433 1.00 0.00 15 ASP A CA 20
ATOM 30204 C C . ASP A 1 15 ? 4.024 1.859 9.858 1.00 0.00 15 ASP A C 20
ATOM 30205 O O . ASP A 1 15 ? 2.851 1.865 10.228 1.00 0.00 15 ASP A O 20
ATOM 30214 N N . ALA A 1 16 ? 4.470 2.703 8.923 1.00 0.00 16 ALA A N 20
ATOM 30215 C CA . ALA A 1 16 ? 3.629 3.582 8.108 1.00 0.00 16 ALA A CA 20
ATOM 30216 C C . ALA A 1 16 ? 3.596 3.130 6.629 1.00 0.00 16 ALA A C 20
ATOM 30217 O O . ALA A 1 16 ? 3.107 3.857 5.765 1.00 0.00 16 ALA A O 20
ATOM 30224 N N . THR A 1 17 ? 4.095 1.929 6.323 1.00 0.00 17 THR A N 20
ATOM 30225 C CA . THR A 1 17 ? 4.006 1.310 4.995 1.00 0.00 17 THR A CA 20
ATOM 30226 C C . THR A 1 17 ? 2.856 0.309 4.978 1.00 0.00 17 THR A C 20
ATOM 30227 O O . THR A 1 17 ? 2.713 -0.507 5.890 1.00 0.00 17 THR A O 20
ATOM 30238 N N . VAL A 1 18 ? 2.031 0.362 3.935 1.00 0.00 18 VAL A N 20
ATOM 30239 C CA . VAL A 1 18 ? 0.993 -0.637 3.655 1.00 0.00 18 VAL A CA 20
ATOM 30240 C C . VAL A 1 18 ? 1.479 -1.605 2.582 1.00 0.00 18 VAL A C 20
ATOM 30241 O O . VAL A 1 18 ? 2.208 -1.212 1.672 1.00 0.00 18 VAL A O 20
ATOM 30254 N N . TYR A 1 19 ? 1.058 -2.860 2.678 1.00 0.00 19 TYR A N 20
ATOM 30255 C CA . TYR A 1 19 ? 1.212 -3.888 1.650 1.00 0.00 19 TYR A CA 20
ATOM 30256 C C . TYR A 1 19 ? -0.069 -3.931 0.808 1.00 0.00 19 TYR A C 20
ATOM 30257 O O . TYR A 1 19 ? -1.167 -3.781 1.348 1.00 0.00 19 TYR A O 20
ATOM 30275 N N . VAL A 1 20 ? 0.067 -4.144 -0.501 1.00 0.00 20 VAL A N 20
ATOM 30276 C CA . VAL A 1 20 ? -1.036 -4.236 -1.467 1.00 0.00 20 VAL A CA 20
ATOM 30277 C C . VAL A 1 20 ? -0.835 -5.477 -2.338 1.00 0.00 20 VAL A C 20
ATOM 30278 O O . VAL A 1 20 ? 0.032 -5.492 -3.210 1.00 0.00 20 VAL A O 20
ATOM 30291 N N . GLY A 1 21 ? -1.633 -6.521 -2.115 1.00 0.00 21 GLY A N 20
ATOM 30292 C CA . GLY A 1 21 ? -1.599 -7.765 -2.890 1.00 0.00 21 GLY A CA 20
ATOM 30293 C C . GLY A 1 21 ? -2.744 -7.860 -3.899 1.00 0.00 21 GLY A C 20
ATOM 30294 O O . GLY A 1 21 ? -3.861 -7.424 -3.615 1.00 0.00 21 GLY A O 20
ATOM 30298 N N . GLY A 1 22 ? -2.479 -8.456 -5.064 1.00 0.00 22 GLY A N 20
ATOM 30299 C CA . GLY A 1 22 ? -3.483 -8.733 -6.107 1.00 0.00 22 GLY A CA 20
ATOM 30300 C C . GLY A 1 22 ? -3.514 -7.690 -7.231 1.00 0.00 22 GLY A C 20
ATOM 30301 O O . GLY A 1 22 ? -4.575 -7.396 -7.781 1.00 0.00 22 GLY A O 20
ATOM 30305 N N . LEU A 1 23 ? -2.358 -7.100 -7.546 1.00 0.00 23 LEU A N 20
ATOM 30306 C CA . LEU A 1 23 ? -2.201 -6.018 -8.514 1.00 0.00 23 LEU A CA 20
ATOM 30307 C C . LEU A 1 23 ? -2.331 -6.536 -9.950 1.00 0.00 23 LEU A C 20
ATOM 30308 O O . LEU A 1 23 ? -1.876 -7.637 -10.274 1.00 0.00 23 LEU A O 20
ATOM 30324 N N . ASP A 1 24 ? -2.905 -5.715 -10.826 1.00 0.00 24 ASP A N 20
ATOM 30325 C CA . ASP A 1 24 ? -3.005 -6.015 -12.253 1.00 0.00 24 ASP A CA 20
ATOM 30326 C C . ASP A 1 24 ? -1.732 -5.621 -13.028 1.00 0.00 24 ASP A C 20
ATOM 30327 O O . ASP A 1 24 ? -0.987 -4.737 -12.607 1.00 0.00 24 ASP A O 20
ATOM 30336 N N . GLU A 1 25 ? -1.484 -6.226 -14.193 1.00 0.00 25 GLU A N 20
ATOM 30337 C CA . GLU A 1 25 ? -0.318 -5.923 -15.044 1.00 0.00 25 GLU A CA 20
ATOM 30338 C C . GLU A 1 25 ? -0.220 -4.449 -15.500 1.00 0.00 25 GLU A C 20
ATOM 30339 O O . GLU A 1 25 ? 0.874 -3.984 -15.831 1.00 0.00 25 GLU A O 20
ATOM 30351 N N . LYS A 1 26 ? -1.329 -3.691 -15.473 1.00 0.00 26 LYS A N 20
ATOM 30352 C CA . LYS A 1 26 ? -1.358 -2.243 -15.758 1.00 0.00 26 LYS A CA 20
ATOM 30353 C C . LYS A 1 26 ? -0.907 -1.355 -14.582 1.00 0.00 26 LYS A C 20
ATOM 30354 O O . LYS A 1 26 ? -0.660 -0.164 -14.781 1.00 0.00 26 LYS A O 20
ATOM 30373 N N . VAL A 1 27 ? -0.772 -1.905 -13.371 1.00 0.00 27 VAL A N 20
ATOM 30374 C CA . VAL A 1 27 ? -0.309 -1.187 -12.165 1.00 0.00 27 VAL A CA 20
ATOM 30375 C C . VAL A 1 27 ? 1.210 -0.967 -12.187 1.00 0.00 27 VAL A C 20
ATOM 30376 O O . VAL A 1 27 ? 1.966 -1.849 -12.596 1.00 0.00 27 VAL A O 20
ATOM 30389 N N . SER A 1 28 ? 1.661 0.195 -11.701 1.00 0.00 28 SER A N 20
ATOM 30390 C CA . SER A 1 28 ? 3.080 0.481 -11.431 1.00 0.00 28 SER A CA 20
ATOM 30391 C C . SER A 1 28 ? 3.255 1.364 -10.185 1.00 0.00 28 SER A C 20
ATOM 30392 O O . SER A 1 28 ? 2.298 1.964 -9.697 1.00 0.00 28 SER A O 20
ATOM 30400 N N . GLU A 1 29 ? 4.476 1.481 -9.668 1.00 0.00 29 GLU A N 20
ATOM 30401 C CA . GLU A 1 29 ? 4.798 2.273 -8.471 1.00 0.00 29 GLU A CA 20
ATOM 30402 C C . GLU A 1 29 ? 4.317 3.743 -8.496 1.00 0.00 29 GLU A C 20
ATOM 30403 O O . GLU A 1 29 ? 3.774 4.182 -7.477 1.00 0.00 29 GLU A O 20
ATOM 30415 N N . PRO A 1 30 ? 4.445 4.519 -9.597 1.00 0.00 30 PRO A N 20
ATOM 30416 C CA . PRO A 1 30 ? 3.926 5.888 -9.635 1.00 0.00 30 PRO A CA 20
ATOM 30417 C C . PRO A 1 30 ? 2.393 5.948 -9.667 1.00 0.00 30 PRO A C 20
ATOM 30418 O O . PRO A 1 30 ? 1.820 6.928 -9.187 1.00 0.00 30 PRO A O 20
ATOM 30429 N N . LEU A 1 31 ? 1.717 4.897 -10.160 1.00 0.00 31 LEU A N 20
ATOM 30430 C CA . LEU A 1 31 ? 0.260 4.782 -10.034 1.00 0.00 31 LEU A CA 20
ATOM 30431 C C . LEU A 1 31 ? -0.106 4.646 -8.561 1.00 0.00 31 LEU A C 20
ATOM 30432 O O . LEU A 1 31 ? -0.898 5.441 -8.065 1.00 0.00 31 LEU A O 20
ATOM 30448 N N . LEU A 1 32 ? 0.490 3.670 -7.864 1.00 0.00 32 LEU A N 20
ATOM 30449 C CA . LEU A 1 32 ? 0.197 3.425 -6.451 1.00 0.00 32 LEU A CA 20
ATOM 30450 C C . LEU A 1 32 ? 0.401 4.688 -5.614 1.00 0.00 32 LEU A C 20
ATOM 30451 O O . LEU A 1 32 ? -0.446 5.015 -4.793 1.00 0.00 32 LEU A O 20
ATOM 30467 N N . TRP A 1 33 ? 1.480 5.427 -5.868 1.00 0.00 33 TRP A N 20
ATOM 30468 C CA . TRP A 1 33 ? 1.783 6.670 -5.165 1.00 0.00 33 TRP A CA 20
ATOM 30469 C C . TRP A 1 33 ? 0.644 7.684 -5.309 1.00 0.00 33 TRP A C 20
ATOM 30470 O O . TRP A 1 33 ? -0.006 8.039 -4.326 1.00 0.00 33 TRP A O 20
ATOM 30491 N N . GLU A 1 34 ? 0.364 8.113 -6.539 1.00 0.00 34 GLU A N 20
ATOM 30492 C CA . GLU A 1 34 ? -0.663 9.126 -6.829 1.00 0.00 34 GLU A CA 20
ATOM 30493 C C . GLU A 1 34 ? -2.094 8.679 -6.481 1.00 0.00 34 GLU A C 20
ATOM 30494 O O . GLU A 1 34 ? -2.920 9.506 -6.093 1.00 0.00 34 GLU A O 20
ATOM 30506 N N . LEU A 1 35 ? -2.385 7.380 -6.568 1.00 0.00 35 LEU A N 20
ATOM 30507 C CA . LEU A 1 35 ? -3.680 6.799 -6.197 1.00 0.00 35 LEU A CA 20
ATOM 30508 C C . LEU A 1 35 ? -3.903 6.805 -4.671 1.00 0.00 35 LEU A C 20
ATOM 30509 O O . LEU A 1 35 ? -5.027 7.008 -4.217 1.00 0.00 35 LEU A O 20
ATOM 30525 N N . PHE A 1 36 ? -2.848 6.606 -3.875 1.00 0.00 36 PHE A N 20
ATOM 30526 C CA . PHE A 1 36 ? -2.908 6.506 -2.410 1.00 0.00 36 PHE A CA 20
ATOM 30527 C C . PHE A 1 36 ? -2.759 7.863 -1.699 1.00 0.00 36 PHE A C 20
ATOM 30528 O O . PHE A 1 36 ? -3.091 7.963 -0.516 1.00 0.00 36 PHE A O 20
ATOM 30545 N N . LEU A 1 37 ? -2.379 8.932 -2.415 1.00 0.00 37 LEU A N 20
ATOM 30546 C CA . LEU A 1 37 ? -2.417 10.322 -1.921 1.00 0.00 37 LEU A CA 20
ATOM 30547 C C . LEU A 1 37 ? -3.796 10.757 -1.382 1.00 0.00 37 LEU A C 20
ATOM 30548 O O . LEU A 1 37 ? -3.895 11.689 -0.581 1.00 0.00 37 LEU A O 20
ATOM 30564 N N . GLN A 1 38 ? -4.863 10.064 -1.786 1.00 0.00 38 GLN A N 20
ATOM 30565 C CA . GLN A 1 38 ? -6.227 10.245 -1.269 1.00 0.00 38 GLN A CA 20
ATOM 30566 C C . GLN A 1 38 ? -6.304 9.993 0.245 1.00 0.00 38 GLN A C 20
ATOM 30567 O O . GLN A 1 38 ? -6.956 10.753 0.964 1.00 0.00 38 GLN A O 20
ATOM 30581 N N . ALA A 1 39 ? -5.594 8.973 0.735 1.00 0.00 39 ALA A N 20
ATOM 30582 C CA . ALA A 1 39 ? -5.558 8.614 2.153 1.00 0.00 39 ALA A CA 20
ATOM 30583 C C . ALA A 1 39 ? -4.709 9.582 2.994 1.00 0.00 39 ALA A C 20
ATOM 30584 O O . ALA A 1 39 ? -5.141 10.024 4.061 1.00 0.00 39 ALA A O 20
ATOM 30591 N N . GLY A 1 40 ? -3.517 9.930 2.505 1.00 0.00 40 GLY A N 20
ATOM 30592 C CA . GLY A 1 40 ? -2.565 10.799 3.200 1.00 0.00 40 GLY A CA 20
ATOM 30593 C C . GLY A 1 40 ? -1.290 11.086 2.391 1.00 0.00 40 GLY A C 20
ATOM 30594 O O . GLY A 1 40 ? -1.196 10.687 1.229 1.00 0.00 40 GLY A O 20
ATOM 30598 N N . PRO A 1 41 ? -0.289 11.755 2.987 1.00 0.00 41 PRO A N 20
ATOM 30599 C CA . PRO A 1 41 ? 0.987 12.063 2.344 1.00 0.00 41 PRO A CA 20
ATOM 30600 C C . PRO A 1 41 ? 1.809 10.792 2.087 1.00 0.00 41 PRO A C 20
ATOM 30601 O O . PRO A 1 41 ? 2.353 10.188 3.017 1.00 0.00 41 PRO A O 20
ATOM 30612 N N . VAL A 1 42 ? 1.920 10.401 0.816 1.00 0.00 42 VAL A N 20
ATOM 30613 C CA . VAL A 1 42 ? 2.774 9.293 0.364 1.00 0.00 42 VAL A CA 20
ATOM 30614 C C . VAL A 1 42 ? 4.208 9.791 0.160 1.00 0.00 42 VAL A C 20
ATOM 30615 O O . VAL A 1 42 ? 4.446 10.825 -0.469 1.00 0.00 42 VAL A O 20
ATOM 30628 N N . VAL A 1 43 ? 5.159 9.035 0.703 1.00 0.00 43 VAL A N 20
ATOM 30629 C CA . VAL A 1 43 ? 6.593 9.358 0.804 1.00 0.00 43 VAL A CA 20
ATOM 30630 C C . VAL A 1 43 ? 7.432 8.526 -0.172 1.00 0.00 43 VAL A C 20
ATOM 30631 O O . VAL A 1 43 ? 8.448 9.002 -0.677 1.00 0.00 43 VAL A O 20
ATOM 30644 N N . ASN A 1 44 ? 7.032 7.269 -0.392 1.00 0.00 44 ASN A N 20
ATOM 30645 C CA . ASN A 1 44 ? 7.770 6.252 -1.143 1.00 0.00 44 ASN A CA 20
ATOM 30646 C C . ASN A 1 44 ? 6.826 5.104 -1.589 1.00 0.00 44 ASN A C 20
ATOM 30647 O O . ASN A 1 44 ? 5.782 4.878 -0.971 1.00 0.00 44 ASN A O 20
ATOM 30658 N N . THR A 1 45 ? 7.194 4.349 -2.626 1.00 0.00 45 THR A N 20
ATOM 30659 C CA . THR A 1 45 ? 6.516 3.116 -3.084 1.00 0.00 45 THR A CA 20
ATOM 30660 C C . THR A 1 45 ? 7.523 2.016 -3.434 1.00 0.00 45 THR A C 20
ATOM 30661 O O . THR A 1 45 ? 8.679 2.298 -3.762 1.00 0.00 45 THR A O 20
ATOM 30672 N N . HIS A 1 46 ? 7.096 0.748 -3.374 1.00 0.00 46 HIS A N 20
ATOM 30673 C CA . HIS A 1 46 ? 7.919 -0.414 -3.722 1.00 0.00 46 HIS A CA 20
ATOM 30674 C C . HIS A 1 46 ? 7.079 -1.467 -4.448 1.00 0.00 46 HIS A C 20
ATOM 30675 O O . HIS A 1 46 ? 6.018 -1.841 -3.955 1.00 0.00 46 HIS A O 20
ATOM 30689 N N . MET A 1 47 ? 7.538 -1.975 -5.588 1.00 0.00 47 MET A N 20
ATOM 30690 C CA . MET A 1 47 ? 6.951 -3.139 -6.263 1.00 0.00 47 MET A CA 20
ATOM 30691 C C . MET A 1 47 ? 8.075 -4.079 -6.723 1.00 0.00 47 MET A C 20
ATOM 30692 O O . MET A 1 47 ? 8.776 -3.751 -7.684 1.00 0.00 47 MET A O 20
ATOM 30706 N N . PRO A 1 48 ? 8.261 -5.239 -6.066 1.00 0.00 48 PRO A N 20
ATOM 30707 C CA . PRO A 1 48 ? 9.200 -6.276 -6.498 1.00 0.00 48 PRO A CA 20
ATOM 30708 C C . PRO A 1 48 ? 8.952 -6.757 -7.939 1.00 0.00 48 PRO A C 20
ATOM 30709 O O . PRO A 1 48 ? 7.807 -6.813 -8.400 1.00 0.00 48 PRO A O 20
ATOM 30720 N N . LYS A 1 49 ? 10.032 -7.109 -8.652 1.00 0.00 49 LYS A N 20
ATOM 30721 C CA . LYS A 1 49 ? 10.047 -7.373 -10.106 1.00 0.00 49 LYS A CA 20
ATOM 30722 C C . LYS A 1 49 ? 10.544 -8.779 -10.467 1.00 0.00 49 LYS A C 20
ATOM 30723 O O . LYS A 1 49 ? 11.226 -9.438 -9.682 1.00 0.00 49 LYS A O 20
ATOM 30742 N N . ASP A 1 50 ? 10.200 -9.226 -11.669 1.00 0.00 50 ASP A N 20
ATOM 30743 C CA . ASP A 1 50 ? 10.706 -10.435 -12.325 1.00 0.00 50 ASP A CA 20
ATOM 30744 C C . ASP A 1 50 ? 12.098 -10.211 -12.963 1.00 0.00 50 ASP A C 20
ATOM 30745 O O . ASP A 1 50 ? 12.435 -9.096 -13.369 1.00 0.00 50 ASP A O 20
ATOM 30754 N N . ARG A 1 51 ? 12.904 -11.278 -13.077 1.00 0.00 51 ARG A N 20
ATOM 30755 C CA . ARG A 1 51 ? 14.312 -11.225 -13.523 1.00 0.00 51 ARG A CA 20
ATOM 30756 C C . ARG A 1 51 ? 14.566 -11.436 -15.027 1.00 0.00 51 ARG A C 20
ATOM 30757 O O . ARG A 1 51 ? 15.725 -11.400 -15.444 1.00 0.00 51 ARG A O 20
ATOM 30778 N N . VAL A 1 52 ? 13.527 -11.649 -15.844 1.00 0.00 52 VAL A N 20
ATOM 30779 C CA . VAL A 1 52 ? 13.642 -11.897 -17.302 1.00 0.00 52 VAL A CA 20
ATOM 30780 C C . VAL A 1 52 ? 12.634 -11.108 -18.134 1.00 0.00 52 VAL A C 20
ATOM 30781 O O . VAL A 1 52 ? 12.945 -10.717 -19.260 1.00 0.00 52 VAL A O 20
ATOM 30794 N N . THR A 1 53 ? 11.446 -10.844 -17.587 1.00 0.00 53 THR A N 20
ATOM 30795 C CA . THR A 1 53 ? 10.374 -10.083 -18.240 1.00 0.00 53 THR A CA 20
ATOM 30796 C C . THR A 1 53 ? 10.253 -8.673 -17.665 1.00 0.00 53 THR A C 20
ATOM 30797 O O . THR A 1 53 ? 9.692 -7.781 -18.304 1.00 0.00 53 THR A O 20
ATOM 30808 N N . GLY A 1 54 ? 10.776 -8.468 -16.450 1.00 0.00 54 GLY A N 20
ATOM 30809 C CA . GLY A 1 54 ? 10.777 -7.191 -15.740 1.00 0.00 54 GLY A CA 20
ATOM 30810 C C . GLY A 1 54 ? 9.400 -6.715 -15.242 1.00 0.00 54 GLY A C 20
ATOM 30811 O O . GLY A 1 54 ? 9.283 -5.590 -14.756 1.00 0.00 54 GLY A O 20
ATOM 30815 N N . GLN A 1 55 ? 8.361 -7.553 -15.349 1.00 0.00 55 GLN A N 20
ATOM 30816 C CA . GLN A 1 55 ? 7.021 -7.297 -14.804 1.00 0.00 55 GLN A CA 20
ATOM 30817 C C . GLN A 1 55 ? 7.026 -7.362 -13.267 1.00 0.00 55 GLN A C 20
ATOM 30818 O O . GLN A 1 55 ? 7.938 -7.937 -12.671 1.00 0.00 55 GLN A O 20
ATOM 30832 N N . HIS A 1 56 ? 6.017 -6.796 -12.599 1.00 0.00 56 HIS A N 20
ATOM 30833 C CA . HIS A 1 56 ? 5.893 -6.897 -11.136 1.00 0.00 56 HIS A CA 20
ATOM 30834 C C . HIS A 1 56 ? 5.397 -8.280 -10.674 1.00 0.00 56 HIS A C 20
ATOM 30835 O O . HIS A 1 56 ? 4.791 -9.033 -11.440 1.00 0.00 56 HIS A O 20
ATOM 30849 N N . GLN A 1 57 ? 5.661 -8.623 -9.409 1.00 0.00 57 GLN A N 20
ATOM 30850 C CA . GLN A 1 57 ? 5.368 -9.942 -8.821 1.00 0.00 57 GLN A CA 20
ATOM 30851 C C . GLN A 1 57 ? 3.898 -10.133 -8.364 1.00 0.00 57 GLN A C 20
ATOM 30852 O O . GLN A 1 57 ? 3.589 -11.089 -7.649 1.00 0.00 57 GLN A O 20
ATOM 30866 N N . GLY A 1 58 ? 2.976 -9.242 -8.752 1.00 0.00 58 GLY A N 20
ATOM 30867 C CA . GLY A 1 58 ? 1.552 -9.277 -8.376 1.00 0.00 58 GLY A CA 20
ATOM 30868 C C . GLY A 1 58 ? 1.211 -8.557 -7.063 1.00 0.00 58 GLY A C 20
ATOM 30869 O O . GLY A 1 58 ? 0.047 -8.540 -6.654 1.00 0.00 58 GLY A O 20
ATOM 30873 N N . TYR A 1 59 ? 2.198 -7.948 -6.402 1.00 0.00 59 TYR A N 20
ATOM 30874 C CA . TYR A 1 59 ? 2.039 -7.188 -5.158 1.00 0.00 59 TYR A CA 20
ATOM 30875 C C . TYR A 1 59 ? 2.989 -5.981 -5.091 1.00 0.00 59 TYR A C 20
ATOM 30876 O O . TYR A 1 59 ? 3.993 -5.910 -5.806 1.00 0.00 59 TYR A O 20
ATOM 30894 N N . GLY A 1 60 ? 2.657 -5.027 -4.223 1.00 0.00 60 GLY A N 20
ATOM 30895 C CA . GLY A 1 60 ? 3.399 -3.789 -3.995 1.00 0.00 60 GLY A CA 20
ATOM 30896 C C . GLY A 1 60 ? 3.234 -3.249 -2.574 1.00 0.00 60 GLY A C 20
ATOM 30897 O O . GLY A 1 60 ? 2.598 -3.869 -1.720 1.00 0.00 60 GLY A O 20
ATOM 30901 N N . PHE A 1 61 ? 3.802 -2.070 -2.335 1.00 0.00 61 PHE A N 20
ATOM 30902 C CA . PHE A 1 61 ? 3.772 -1.355 -1.062 1.00 0.00 61 PHE A CA 20
ATOM 30903 C C . PHE A 1 61 ? 3.690 0.162 -1.269 1.00 0.00 61 PHE A C 20
ATOM 30904 O O . PHE A 1 61 ? 4.226 0.693 -2.250 1.00 0.00 61 PHE A O 20
ATOM 30921 N N . VAL A 1 62 ? 3.092 0.863 -0.303 1.00 0.00 62 VAL A N 20
ATOM 30922 C CA . VAL A 1 62 ? 2.999 2.333 -0.270 1.00 0.00 62 VAL A CA 20
ATOM 30923 C C . VAL A 1 62 ? 3.352 2.849 1.122 1.00 0.00 62 VAL A C 20
ATOM 30924 O O . VAL A 1 62 ? 2.758 2.427 2.111 1.00 0.00 62 VAL A O 20
ATOM 30937 N N . GLU A 1 63 ? 4.320 3.758 1.215 1.00 0.00 63 GLU A N 20
ATOM 30938 C CA . GLU A 1 63 ? 4.807 4.334 2.471 1.00 0.00 63 GLU A CA 20
ATOM 30939 C C . GLU A 1 63 ? 4.214 5.722 2.712 1.00 0.00 63 GLU A C 20
ATOM 30940 O O . GLU A 1 63 ? 4.372 6.627 1.892 1.00 0.00 63 GLU A O 20
ATOM 30952 N N . PHE A 1 64 ? 3.579 5.903 3.866 1.00 0.00 64 PHE A N 20
ATOM 30953 C CA . PHE A 1 64 ? 3.040 7.172 4.340 1.00 0.00 64 PHE A CA 20
ATOM 30954 C C . PHE A 1 64 ? 3.974 7.863 5.337 1.00 0.00 64 PHE A C 20
ATOM 30955 O O . PHE A 1 64 ? 4.842 7.238 5.951 1.00 0.00 64 PHE A O 20
ATOM 30972 N N . LEU A 1 65 ? 3.766 9.168 5.526 1.00 0.00 65 LEU A N 20
ATOM 30973 C CA . LEU A 1 65 ? 4.522 9.965 6.494 1.00 0.00 65 LEU A CA 20
ATOM 30974 C C . LEU A 1 65 ? 4.291 9.496 7.944 1.00 0.00 65 LEU A C 20
ATOM 30975 O O . LEU A 1 65 ? 5.217 9.541 8.757 1.00 0.00 65 LEU A O 20
ATOM 30991 N N . SER A 1 66 ? 3.080 9.017 8.253 1.00 0.00 66 SER A N 20
ATOM 30992 C CA . SER A 1 66 ? 2.662 8.623 9.605 1.00 0.00 66 SER A CA 20
ATOM 30993 C C . SER A 1 66 ? 1.745 7.393 9.591 1.00 0.00 66 SER A C 20
ATOM 30994 O O . SER A 1 66 ? 1.053 7.113 8.611 1.00 0.00 66 SER A O 20
ATOM 31002 N N . GLU A 1 67 ? 1.727 6.645 10.693 1.00 0.00 67 GLU A N 20
ATOM 31003 C CA . GLU A 1 67 ? 0.977 5.387 10.836 1.00 0.00 67 GLU A CA 20
ATOM 31004 C C . GLU A 1 67 ? -0.548 5.574 10.730 1.00 0.00 67 GLU A C 20
ATOM 31005 O O . GLU A 1 67 ? -1.235 4.744 10.136 1.00 0.00 67 GLU A O 20
ATOM 31017 N N . GLU A 1 68 ? -1.084 6.684 11.235 1.00 0.00 68 GLU A N 20
ATOM 31018 C CA . GLU A 1 68 ? -2.504 7.045 11.109 1.00 0.00 68 GLU A CA 20
ATOM 31019 C C . GLU A 1 68 ? -2.948 7.315 9.658 1.00 0.00 68 GLU A C 20
ATOM 31020 O O . GLU A 1 68 ? -4.112 7.098 9.317 1.00 0.00 68 GLU A O 20
ATOM 31032 N N . ASP A 1 69 ? -2.027 7.724 8.781 1.00 0.00 69 ASP A N 20
ATOM 31033 C CA . ASP A 1 69 ? -2.285 7.880 7.343 1.00 0.00 69 ASP A CA 20
ATOM 31034 C C . ASP A 1 69 ? -2.243 6.529 6.605 1.00 0.00 69 ASP A C 20
ATOM 31035 O O . ASP A 1 69 ? -3.021 6.310 5.675 1.00 0.00 69 ASP A O 20
ATOM 31044 N N . ALA A 1 70 ? -1.412 5.587 7.070 1.00 0.00 70 ALA A N 20
ATOM 31045 C CA . ALA A 1 70 ? -1.395 4.215 6.566 1.00 0.00 70 ALA A CA 20
ATOM 31046 C C . ALA A 1 70 ? -2.665 3.450 6.981 1.00 0.00 70 ALA A C 20
ATOM 31047 O O . ALA A 1 70 ? -3.303 2.808 6.149 1.00 0.00 70 ALA A O 20
ATOM 31054 N N . ASP A 1 71 ? -3.097 3.587 8.239 1.00 0.00 71 ASP A N 20
ATOM 31055 C CA . ASP A 1 71 ? -4.349 3.015 8.752 1.00 0.00 71 ASP A CA 20
ATOM 31056 C C . ASP A 1 71 ? -5.585 3.492 7.963 1.00 0.00 71 ASP A C 20
ATOM 31057 O O . ASP A 1 71 ? -6.509 2.713 7.720 1.00 0.00 71 ASP A O 20
ATOM 31066 N N . TYR A 1 72 ? -5.575 4.739 7.481 1.00 0.00 72 TYR A N 20
ATOM 31067 C CA . TYR A 1 72 ? -6.637 5.273 6.624 1.00 0.00 72 TYR A CA 20
ATOM 31068 C C . TYR A 1 72 ? -6.597 4.666 5.212 1.00 0.00 72 TYR A C 20
ATOM 31069 O O . TYR A 1 72 ? -7.645 4.347 4.653 1.00 0.00 72 TYR A O 20
ATOM 31087 N N . ALA A 1 73 ? -5.413 4.422 4.640 1.00 0.00 73 ALA A N 20
ATOM 31088 C CA . ALA A 1 73 ? -5.294 3.775 3.332 1.00 0.00 73 ALA A CA 20
ATOM 31089 C C . ALA A 1 73 ? -5.770 2.314 3.382 1.00 0.00 73 ALA A C 20
ATOM 31090 O O . ALA A 1 73 ? -6.448 1.857 2.465 1.00 0.00 73 ALA A O 20
ATOM 31097 N N . ILE A 1 74 ? -5.516 1.613 4.492 1.00 0.00 74 ILE A N 20
ATOM 31098 C CA . ILE A 1 74 ? -6.057 0.271 4.762 1.00 0.00 74 ILE A CA 20
ATOM 31099 C C . ILE A 1 74 ? -7.594 0.303 4.853 1.00 0.00 74 ILE A C 20
ATOM 31100 O O . ILE A 1 74 ? -8.259 -0.629 4.397 1.00 0.00 74 ILE A O 20
ATOM 31116 N N . LYS A 1 75 ? -8.178 1.390 5.375 1.00 0.00 75 LYS A N 20
ATOM 31117 C CA . LYS A 1 75 ? -9.634 1.580 5.462 1.00 0.00 75 LYS A CA 20
ATOM 31118 C C . LYS A 1 75 ? -10.286 1.763 4.084 1.00 0.00 75 LYS A C 20
ATOM 31119 O O . LYS A 1 75 ? -11.335 1.164 3.842 1.00 0.00 75 LYS A O 20
ATOM 31138 N N . ILE A 1 76 ? -9.684 2.548 3.180 1.00 0.00 76 ILE A N 20
ATOM 31139 C CA . ILE A 1 76 ? -10.289 2.860 1.874 1.00 0.00 76 ILE A CA 20
ATOM 31140 C C . ILE A 1 76 ? -9.896 1.903 0.737 1.00 0.00 76 ILE A C 20
ATOM 31141 O O . ILE A 1 76 ? -10.761 1.553 -0.062 1.00 0.00 76 ILE A O 20
ATOM 31157 N N . MET A 1 77 ? -8.637 1.456 0.646 1.00 0.00 77 MET A N 20
ATOM 31158 C CA . MET A 1 77 ? -8.108 0.720 -0.524 1.00 0.00 77 MET A CA 20
ATOM 31159 C C . MET A 1 77 ? -8.262 -0.803 -0.449 1.00 0.00 77 MET A C 20
ATOM 31160 O O . MET A 1 77 ? -7.864 -1.520 -1.365 1.00 0.00 77 MET A O 20
ATOM 31174 N N . ASP A 1 78 ? -8.860 -1.313 0.622 1.00 0.00 78 ASP A N 20
ATOM 31175 C CA . ASP A 1 78 ? -9.036 -2.752 0.830 1.00 0.00 78 ASP A CA 20
ATOM 31176 C C . ASP A 1 78 ? -10.310 -3.292 0.161 1.00 0.00 78 ASP A C 20
ATOM 31177 O O . ASP A 1 78 ? -11.386 -2.698 0.262 1.00 0.00 78 ASP A O 20
ATOM 31186 N N . MET A 1 79 ? -10.175 -4.419 -0.545 1.00 0.00 79 MET A N 20
ATOM 31187 C CA . MET A 1 79 ? -11.181 -5.019 -1.437 1.00 0.00 79 MET A CA 20
ATOM 31188 C C . MET A 1 79 ? -11.680 -4.096 -2.572 1.00 0.00 79 MET A C 20
ATOM 31189 O O . MET A 1 79 ? -12.696 -4.378 -3.212 1.00 0.00 79 MET A O 20
ATOM 31203 N N . ILE A 1 80 ? -10.947 -3.013 -2.860 1.00 0.00 80 ILE A N 20
ATOM 31204 C CA . ILE A 1 80 ? -11.126 -2.175 -4.053 1.00 0.00 80 ILE A CA 20
ATOM 31205 C C . ILE A 1 80 ? -10.688 -2.956 -5.299 1.00 0.00 80 ILE A C 20
ATOM 31206 O O . ILE A 1 80 ? -9.809 -3.814 -5.227 1.00 0.00 80 ILE A O 20
ATOM 31222 N N . LYS A 1 81 ? -11.289 -2.660 -6.456 1.00 0.00 81 LYS A N 20
ATOM 31223 C CA . LYS A 1 81 ? -11.035 -3.347 -7.732 1.00 0.00 81 LYS A CA 20
ATOM 31224 C C . LYS A 1 81 ? -10.264 -2.465 -8.720 1.00 0.00 81 LYS A C 20
ATOM 31225 O O . LYS A 1 81 ? -10.805 -2.033 -9.740 1.00 0.00 81 LYS A O 20
ATOM 31244 N N . LEU A 1 82 ? -8.986 -2.213 -8.427 1.00 0.00 82 LEU A N 20
ATOM 31245 C CA . LEU A 1 82 ? -8.062 -1.491 -9.317 1.00 0.00 82 LEU A CA 20
ATOM 31246 C C . LEU A 1 82 ? -7.979 -2.215 -10.677 1.00 0.00 82 LEU A C 20
ATOM 31247 O O . LEU A 1 82 ? -7.738 -3.422 -10.712 1.00 0.00 82 LEU A O 20
ATOM 31263 N N . TYR A 1 83 ? -8.240 -1.511 -11.789 1.00 0.00 83 TYR A N 20
ATOM 31264 C CA . TYR A 1 83 ? -8.432 -2.125 -13.120 1.00 0.00 83 TYR A CA 20
ATOM 31265 C C . TYR A 1 83 ? -9.381 -3.362 -13.179 1.00 0.00 83 TYR A C 20
ATOM 31266 O O . TYR A 1 83 ? -9.208 -4.232 -14.037 1.00 0.00 83 TYR A O 20
ATOM 31284 N N . GLY A 1 84 ? -10.391 -3.471 -12.299 1.00 0.00 84 GLY A N 20
ATOM 31285 C CA . GLY A 1 84 ? -11.386 -4.560 -12.319 1.00 0.00 84 GLY A CA 20
ATOM 31286 C C . GLY A 1 84 ? -10.919 -5.902 -11.725 1.00 0.00 84 GLY A C 20
ATOM 31287 O O . GLY A 1 84 ? -11.403 -6.959 -12.135 1.00 0.00 84 GLY A O 20
ATOM 31291 N N . LYS A 1 85 ? -9.982 -5.871 -10.769 1.00 0.00 85 LYS A N 20
ATOM 31292 C CA . LYS A 1 85 ? -9.303 -7.003 -10.128 1.00 0.00 85 LYS A CA 20
ATOM 31293 C C . LYS A 1 85 ? -9.073 -6.639 -8.645 1.00 0.00 85 LYS A C 20
ATOM 31294 O O . LYS A 1 85 ? -8.462 -5.604 -8.377 1.00 0.00 85 LYS A O 20
ATOM 31313 N N . PRO A 1 86 ? -9.614 -7.404 -7.679 1.00 0.00 86 PRO A N 20
ATOM 31314 C CA . PRO A 1 86 ? -9.648 -7.002 -6.273 1.00 0.00 86 PRO A CA 20
ATOM 31315 C C . PRO A 1 86 ? -8.267 -7.031 -5.599 1.00 0.00 86 PRO A C 20
ATOM 31316 O O . PRO A 1 86 ? -7.557 -8.038 -5.656 1.00 0.00 86 PRO A O 20
ATOM 31327 N N . ILE A 1 87 ? -7.917 -5.931 -4.922 1.00 0.00 87 ILE A N 20
ATOM 31328 C CA . ILE A 1 87 ? -6.689 -5.767 -4.131 1.00 0.00 87 ILE A CA 20
ATOM 31329 C C . ILE A 1 87 ? -6.953 -5.909 -2.623 1.00 0.00 87 ILE A C 20
ATOM 31330 O O . ILE A 1 87 ? -7.988 -5.476 -2.114 1.00 0.00 87 ILE A O 20
ATOM 31346 N N . ARG A 1 88 ? -5.999 -6.504 -1.901 1.00 0.00 88 ARG A N 20
ATOM 31347 C CA . ARG A 1 88 ? -6.026 -6.723 -0.443 1.00 0.00 88 ARG A CA 20
ATOM 31348 C C . ARG A 1 88 ? -4.947 -5.867 0.229 1.00 0.00 88 ARG A C 20
ATOM 31349 O O . ARG A 1 88 ? -3.796 -5.895 -0.211 1.00 0.00 88 ARG A O 20
ATOM 31370 N N . VAL A 1 89 ? -5.309 -5.115 1.273 1.00 0.00 89 VAL A N 20
ATOM 31371 C CA . VAL A 1 89 ? -4.446 -4.098 1.906 1.00 0.00 89 VAL A CA 20
ATOM 31372 C C . VAL A 1 89 ? -4.367 -4.272 3.426 1.00 0.00 89 VAL A C 20
ATOM 31373 O O . VAL A 1 89 ? -5.389 -4.430 4.095 1.00 0.00 89 VAL A O 20
ATOM 31386 N N . ASN A 1 90 ? -3.150 -4.230 3.977 1.00 0.00 90 ASN A N 20
ATOM 31387 C CA . ASN A 1 90 ? -2.844 -4.265 5.417 1.00 0.00 90 ASN A CA 20
ATOM 31388 C C . ASN A 1 90 ? -1.464 -3.629 5.713 1.00 0.00 90 ASN A C 20
ATOM 31389 O O . ASN A 1 90 ? -0.792 -3.139 4.804 1.00 0.00 90 ASN A O 20
ATOM 31400 N N . LYS A 1 91 ? -1.032 -3.607 6.982 1.00 0.00 91 LYS A N 20
ATOM 31401 C CA . LYS A 1 91 ? 0.280 -3.071 7.402 1.00 0.00 91 LYS A CA 20
ATOM 31402 C C . LYS A 1 91 ? 1.428 -3.944 6.874 1.00 0.00 91 LYS A C 20
ATOM 31403 O O . LYS A 1 91 ? 1.377 -5.168 6.986 1.00 0.00 91 LYS A O 20
ATOM 31422 N N . ALA A 1 92 ? 2.512 -3.325 6.403 1.00 0.00 92 ALA A N 20
ATOM 31423 C CA . ALA A 1 92 ? 3.737 -4.023 5.988 1.00 0.00 92 ALA A CA 20
ATOM 31424 C C . ALA A 1 92 ? 4.555 -4.599 7.173 1.00 0.00 92 ALA A C 20
ATOM 31425 O O . ALA A 1 92 ? 5.547 -5.297 6.958 1.00 0.00 92 ALA A O 20
ATOM 31432 N N . SER A 1 93 ? 4.149 -4.314 8.417 1.00 0.00 93 SER A N 20
ATOM 31433 C CA . SER A 1 93 ? 4.723 -4.830 9.672 1.00 0.00 93 SER A CA 20
ATOM 31434 C C . SER A 1 93 ? 3.753 -5.714 10.488 1.00 0.00 93 SER A C 20
ATOM 31435 O O . SER A 1 93 ? 4.025 -6.007 11.654 1.00 0.00 93 SER A O 20
ATOM 31443 N N . ALA A 1 94 ? 2.615 -6.130 9.911 1.00 0.00 94 ALA A N 20
ATOM 31444 C CA . ALA A 1 94 ? 1.517 -6.795 10.628 1.00 0.00 94 ALA A CA 20
ATOM 31445 C C . ALA A 1 94 ? 1.932 -8.072 11.393 1.00 0.00 94 ALA A C 20
ATOM 31446 O O . ALA A 1 94 ? 2.674 -8.915 10.876 1.00 0.00 94 ALA A O 20
ATOM 31453 N N . HIS A 1 95 ? 1.407 -8.228 12.616 1.00 0.00 95 HIS A N 20
ATOM 31454 C CA . HIS A 1 95 ? 1.631 -9.395 13.492 1.00 0.00 95 HIS A CA 20
ATOM 31455 C C . HIS A 1 95 ? 0.526 -9.596 14.546 1.00 0.00 95 HIS A C 20
ATOM 31456 O O . HIS A 1 95 ? 0.167 -10.735 14.854 1.00 0.00 95 HIS A O 20
ATOM 31470 N N . ASN A 1 96 ? -0.024 -8.505 15.091 1.00 0.00 96 ASN A N 20
ATOM 31471 C CA . ASN A 1 96 ? -1.016 -8.498 16.172 1.00 0.00 96 ASN A CA 20
ATOM 31472 C C . ASN A 1 96 ? -2.474 -8.529 15.664 1.00 0.00 96 ASN A C 20
ATOM 31473 O O . ASN A 1 96 ? -2.775 -8.053 14.565 1.00 0.00 96 ASN A O 20
ATOM 31484 N N . LYS A 1 97 ? -3.386 -9.074 16.487 1.00 0.00 97 LYS A N 20
ATOM 31485 C CA . LYS A 1 97 ? -4.824 -9.267 16.179 1.00 0.00 97 LYS A CA 20
ATOM 31486 C C . LYS A 1 97 ? -5.776 -8.749 17.280 1.00 0.00 97 LYS A C 20
ATOM 31487 O O . LYS A 1 97 ? -6.972 -9.050 17.262 1.00 0.00 97 LYS A O 20
ATOM 31506 N N . ASN A 1 98 ? -5.261 -7.996 18.253 1.00 0.00 98 ASN A N 20
ATOM 31507 C CA . ASN A 1 98 ? -6.004 -7.503 19.421 1.00 0.00 98 ASN A CA 20
ATOM 31508 C C . ASN A 1 98 ? -6.979 -6.353 19.089 1.00 0.00 98 ASN A C 20
ATOM 31509 O O . ASN A 1 98 ? -6.683 -5.494 18.254 1.00 0.00 98 ASN A O 20
ATOM 31520 N N . LEU A 1 99 ? -8.115 -6.309 19.798 1.00 0.00 99 LEU A N 20
ATOM 31521 C CA . LEU A 1 99 ? -9.073 -5.190 19.780 1.00 0.00 99 LEU A CA 20
ATOM 31522 C C . LEU A 1 99 ? -8.849 -4.225 20.963 1.00 0.00 99 LEU A C 20
ATOM 31523 O O . LEU A 1 99 ? -8.831 -3.009 20.766 1.00 0.00 99 LEU A O 20
ATOM 31539 N N . SER A 1 100 ? -8.618 -4.776 22.163 1.00 0.00 100 SER A N 20
ATOM 31540 C CA . SER A 1 100 ? -8.323 -4.064 23.423 1.00 0.00 100 SER A CA 20
ATOM 31541 C C . SER A 1 100 ? -9.403 -3.059 23.887 1.00 0.00 100 SER A C 20
ATOM 31542 O O . SER A 1 100 ? -10.459 -2.901 23.267 1.00 0.00 100 SER A O 20
ATOM 31550 N N . GLY A 1 101 ? -9.168 -2.412 25.035 1.00 0.00 101 GLY A N 20
ATOM 31551 C CA . GLY A 1 101 ? -10.075 -1.445 25.667 1.00 0.00 101 GLY A CA 20
ATOM 31552 C C . GLY A 1 101 ? -9.426 -0.697 26.848 1.00 0.00 101 GLY A C 20
ATOM 31553 O O . GLY A 1 101 ? -8.258 -0.954 27.168 1.00 0.00 101 GLY A O 20
ATOM 31557 N N . PRO A 1 102 ? -10.150 0.235 27.498 1.00 0.00 102 PRO A N 20
ATOM 31558 C CA . PRO A 1 102 ? -9.625 1.053 28.593 1.00 0.00 102 PRO A CA 20
ATOM 31559 C C . PRO A 1 102 ? -9.356 0.238 29.871 1.00 0.00 102 PRO A C 20
ATOM 31560 O O . PRO A 1 102 ? -10.107 -0.675 30.222 1.00 0.00 102 PRO A O 20
ATOM 31571 N N . SER A 1 103 ? -8.299 0.606 30.600 1.00 0.00 103 SER A N 20
ATOM 31572 C CA . SER A 1 103 ? -7.864 -0.045 31.850 1.00 0.00 103 SER A CA 20
ATOM 31573 C C . SER A 1 103 ? -8.608 0.435 33.111 1.00 0.00 103 SER A C 20
ATOM 31574 O O . SER A 1 103 ? -8.445 -0.148 34.186 1.00 0.00 103 SER A O 20
ATOM 31582 N N . SER A 1 104 ? -9.446 1.472 32.994 1.00 0.00 104 SER A N 20
ATOM 31583 C CA . SER A 1 104 ? -10.182 2.097 34.109 1.00 0.00 104 SER A CA 20
ATOM 31584 C C . SER A 1 104 ? -11.375 1.274 34.636 1.00 0.00 104 SER A C 20
ATOM 31585 O O . SER A 1 104 ? -11.914 1.598 35.698 1.00 0.00 104 SER A O 20
ATOM 31593 N N . GLY A 1 105 ? -11.803 0.232 33.906 1.00 0.00 105 GLY A N 20
ATOM 31594 C CA . GLY A 1 105 ? -12.928 -0.655 34.257 1.00 0.00 105 GLY A CA 20
ATOM 31595 C C . GLY A 1 105 ? -12.631 -1.591 35.432 1.00 0.00 105 GLY A C 20
ATOM 31596 O O . GLY A 1 105 ? -13.360 -1.525 36.446 1.00 0.00 105 GLY A O 20
#

GO terms:
  GO:0005681 spliceosomal complex (C, IDA)
  GO:0000398 mRNA splicing, via spliceosome (P, IC)
  GO:0005634 nucleus (C, IDA)
  GO:0005684 U2-type spliceosomal complex (C, IDA)
  GO:0005689 U12-type spliceosomal complex (C, IDA)
  GO:0071005 U2-type precatalytic spliceosome (C, IDA)
  GO:0000398 mRNA splicing, via spliceosome (P, IDA)
  GO:0005681 spliceosomal complex (C, TAS)
  GO:0000375 RNA splicing, via transesterification reactions (P, TAS)
  GO:0006397 mRNA processing (P, TAS)
  GO:0008380 RNA splicing (P, TAS)
  GO:0005654 nucleoplasm (C, TAS)
  GO:0005515 protein binding (F, IPI)
  GO:0003723 RNA binding (F, HDA)
  GO:1990935 splicing factor binding (F, IDA)

Foldseek 3Di:
DEPPDPAADPDADLLQKKKKAQDDQPDDFVCCQVVLCVLYHWRGKFFPADDPPGTGPRMIMTGHPDNNSSVSSQVPQAQDQDVHIGMHMDGSPDDDDDPDDDPPD